Protein AF-0000000083409830 (afdb_homodimer)

Structure (mmCIF, N/CA/C/O backbone):
data_AF-0000000083409830-model_v1
#
loop_
_entity.id
_entity.type
_entity.pdbx_description
1 polymer 'CxC2-like cysteine cluster KDZ transposase-associated domain-containing protein'
#
loop_
_atom_site.group_PDB
_atom_site.id
_atom_site.type_symbol
_atom_site.label_atom_id
_atom_site.label_alt_id
_atom_site.label_comp_id
_atom_site.label_asym_id
_atom_site.label_entity_id
_atom_site.label_seq_id
_atom_site.pdbx_PDB_ins_code
_atom_site.Cartn_x
_atom_site.Cartn_y
_atom_site.Cartn_z
_atom_site.occupancy
_atom_site.B_iso_or_equiv
_atom_site.auth_seq_id
_atom_site.auth_comp_id
_atom_site.auth_asym_id
_atom_site.auth_atom_id
_atom_site.pdbx_PDB_model_num
ATOM 1 N N . MET A 1 1 ? -5.01 -13.539 47.888 1 20.87 1 MET A N 1
ATOM 2 C CA . MET A 1 1 ? -4.671 -14.502 46.844 1 20.87 1 MET A CA 1
ATOM 3 C C . MET A 1 1 ? -3.882 -13.834 45.722 1 20.87 1 MET A C 1
ATOM 5 O O . MET A 1 1 ? -4.27 -12.772 45.232 1 20.87 1 MET A O 1
ATOM 9 N N . ALA A 1 2 ? -2.573 -14.034 45.697 1 25.25 2 ALA A N 1
ATOM 10 C CA . ALA A 1 2 ? -1.577 -13.63 44.709 1 25.25 2 ALA A CA 1
ATOM 11 C C . ALA A 1 2 ? -2.069 -13.902 43.29 1 25.25 2 ALA A C 1
ATOM 13 O O . ALA A 1 2 ? -2.48 -15.02 42.973 1 25.25 2 ALA A O 1
ATOM 14 N N . LYS A 1 3 ? -2.596 -12.881 42.591 1 31.25 3 LYS A N 1
ATOM 15 C CA . LYS A 1 3 ? -3.093 -12.777 41.223 1 31.25 3 LYS A CA 1
ATOM 16 C C . LYS A 1 3 ? -2.166 -13.493 40.245 1 31.25 3 LYS A C 1
ATOM 18 O O . LYS A 1 3 ? -0.972 -13.191 40.179 1 31.25 3 LYS A O 1
ATOM 23 N N . ASP A 1 4 ? -2.398 -14.805 39.937 1 33.15 4 ASP A N 1
ATOM 24 C CA . ASP A 1 4 ? -1.736 -15.759 39.053 1 33.15 4 ASP A CA 1
ATOM 25 C C . ASP A 1 4 ? -1.391 -15.116 37.711 1 33.15 4 ASP A C 1
ATOM 27 O O . ASP A 1 4 ? -2.284 -14.755 36.942 1 33.15 4 ASP A O 1
ATOM 31 N N . THR A 1 5 ? -0.525 -14.184 37.619 1 39.31 5 THR A N 1
ATOM 32 C CA . THR A 1 5 ? 0.047 -13.685 36.374 1 39.31 5 THR A CA 1
ATOM 33 C C . THR A 1 5 ? 0.371 -14.838 35.428 1 39.31 5 THR A C 1
ATOM 35 O O . THR A 1 5 ? 1.117 -15.751 35.787 1 39.31 5 THR A O 1
ATOM 38 N N . GLU A 1 6 ? -0.599 -15.293 34.701 1 46.32 6 GLU A N 1
ATOM 39 C CA . GLU A 1 6 ? -0.26 -16.262 33.663 1 46.32 6 GLU A CA 1
ATOM 40 C C . GLU A 1 6 ? 1.146 -16.02 33.12 1 46.32 6 GLU A C 1
ATOM 42 O O . GLU A 1 6 ? 1.509 -14.884 32.806 1 46.32 6 GLU A O 1
ATOM 47 N N . PRO A 1 7 ? 2.012 -16.905 33.451 1 49.5 7 PRO A N 1
ATOM 48 C CA . PRO A 1 7 ? 3.41 -16.755 33.041 1 49.5 7 PRO A CA 1
ATOM 49 C C . PRO A 1 7 ? 3.557 -16.425 31.557 1 49.5 7 PRO A C 1
ATOM 51 O O . PRO A 1 7 ? 2.793 -16.929 30.73 1 49.5 7 PRO A O 1
ATOM 54 N N . GLU A 1 8 ? 4.13 -15.397 31.235 1 55.52 8 GLU A N 1
ATOM 55 C CA . GLU A 1 8 ? 4.495 -14.984 29.884 1 55.52 8 GLU A CA 1
ATOM 56 C C . GLU A 1 8 ? 5.082 -16.148 29.09 1 55.52 8 GLU A C 1
ATOM 58 O O . GLU A 1 8 ? 5.948 -16.87 29.587 1 55.52 8 GLU A O 1
ATOM 63 N N . GLU A 1 9 ? 4.41 -16.677 28.166 1 62.23 9 GLU A N 1
ATOM 64 C CA . GLU A 1 9 ? 4.876 -17.752 27.295 1 62.23 9 GLU A CA 1
ATOM 65 C C . GLU A 1 9 ? 6.307 -17.501 26.826 1 62.23 9 GLU A C 1
ATOM 67 O O . GLU A 1 9 ? 6.691 -16.358 26.57 1 62.23 9 GLU A O 1
ATOM 72 N N . PRO A 1 10 ? 7.129 -18.599 26.929 1 69.09 10 PRO A N 1
ATOM 73 C CA . PRO A 1 10 ? 8.564 -18.435 26.684 1 69.09 10 PRO A CA 1
ATOM 74 C C . PRO A 1 10 ? 8.877 -18.067 25.236 1 69.09 10 PRO A C 1
ATOM 76 O O . PRO A 1 10 ? 8.233 -18.573 24.313 1 69.09 10 PRO A O 1
ATOM 79 N N . LEU A 1 11 ? 9.721 -17.159 24.898 1 78.8 11 LEU A N 1
ATOM 80 C CA . LEU A 1 11 ? 10.237 -16.717 23.607 1 78.8 11 LEU A CA 1
ATOM 81 C C . LEU A 1 11 ? 10.971 -17.85 22.898 1 78.8 11 LEU A C 1
ATOM 83 O O . LEU A 1 11 ? 11.546 -18.726 23.549 1 78.8 11 LEU A O 1
ATOM 87 N N . PRO A 1 12 ? 10.882 -17.968 21.555 1 83.44 12 PRO A N 1
ATOM 88 C CA . PRO A 1 12 ? 11.738 -18.899 20.817 1 83.44 12 PRO A CA 1
ATOM 89 C C . PRO A 1 12 ? 13.209 -18.787 21.212 1 83.44 12 PRO A C 1
ATOM 91 O O . PRO A 1 12 ? 13.644 -17.739 21.697 1 83.44 12 PRO A O 1
ATOM 94 N N . GLN A 1 13 ? 13.904 -19.865 21.044 1 86.18 13 GLN A N 1
ATOM 95 C CA . GLN A 1 13 ? 15.292 -19.981 21.48 1 86.18 13 GLN A CA 1
ATOM 96 C C . GLN A 1 13 ? 16.134 -18.825 20.949 1 86.18 13 GLN A C 1
ATOM 98 O O . GLN A 1 13 ? 16.957 -18.264 21.676 1 86.18 13 GLN A O 1
ATOM 103 N N . LEU A 1 14 ? 15.96 -18.436 19.706 1 91.53 14 LEU A N 1
ATOM 104 C CA . LEU A 1 14 ? 16.714 -17.343 19.102 1 91.53 14 LEU A CA 1
ATOM 105 C C . LEU A 1 14 ? 16.508 -16.047 19.879 1 91.53 14 LEU A C 1
ATOM 107 O O . LEU A 1 14 ? 17.464 -15.309 20.129 1 91.53 14 LEU A O 1
ATOM 111 N N . PHE A 1 15 ? 15.314 -15.81 20.32 1 91.92 15 PHE A N 1
ATOM 112 C CA . PHE A 1 15 ? 15.001 -14.562 21.006 1 91.92 15 PHE A CA 1
ATOM 113 C C . PHE A 1 15 ? 15.453 -14.615 22.46 1 91.92 15 PHE A C 1
ATOM 115 O O . PHE A 1 15 ? 15.814 -13.59 23.041 1 91.92 15 PHE A O 1
ATOM 122 N N . GLN A 1 16 ? 15.466 -15.811 23.024 1 91.5 16 GLN A N 1
ATOM 123 C CA . GLN A 1 16 ? 16.038 -15.958 24.359 1 91.5 16 GLN A CA 1
ATOM 124 C C . GLN A 1 16 ? 17.533 -15.65 24.354 1 91.5 16 GLN A C 1
ATOM 126 O O . GLN A 1 16 ? 18.036 -14.972 25.252 1 91.5 16 GLN A O 1
ATOM 131 N N . ASP A 1 17 ? 18.191 -16.195 23.333 1 93.03 17 ASP A N 1
ATOM 132 C CA . ASP A 1 17 ? 19.61 -15.894 23.175 1 93.03 17 ASP A CA 1
ATOM 133 C C . ASP A 1 17 ? 19.838 -14.393 23.01 1 93.03 17 ASP A C 1
ATOM 135 O O . ASP A 1 17 ? 20.78 -13.837 23.579 1 93.03 17 ASP A O 1
ATOM 139 N N . PHE A 1 18 ? 18.986 -13.736 22.343 1 94.44 18 PHE A N 1
ATOM 140 C CA . PHE A 1 18 ? 19.084 -12.301 22.108 1 94.44 18 PHE A CA 1
ATOM 141 C C . PHE A 1 18 ? 18.905 -11.525 23.407 1 94.44 18 PHE A C 1
ATOM 143 O O . PHE A 1 18 ? 19.696 -10.631 23.717 1 94.44 18 PHE A O 1
ATOM 150 N N . GLU A 1 19 ? 17.878 -11.911 24.132 1 92.63 19 GLU A N 1
ATOM 151 C CA . GLU A 1 19 ? 17.616 -11.212 25.387 1 92.63 19 GLU A CA 1
ATOM 152 C C . GLU A 1 19 ? 18.792 -11.347 26.35 1 92.63 19 GLU A C 1
ATOM 154 O O . GLU A 1 19 ? 19.13 -10.399 27.062 1 92.63 19 GLU A O 1
ATOM 159 N N . ALA A 1 20 ? 19.389 -12.447 26.284 1 92.82 20 ALA A N 1
ATOM 160 C CA . ALA A 1 20 ? 20.535 -12.691 27.156 1 92.82 20 ALA A CA 1
ATOM 161 C C . ALA A 1 20 ? 21.74 -11.86 26.723 1 92.82 20 ALA A C 1
ATOM 163 O O . ALA A 1 20 ? 22.556 -11.457 27.556 1 92.82 20 ALA A O 1
ATOM 164 N N . LYS A 1 21 ? 21.874 -11.556 25.448 1 93.98 21 LYS A N 1
ATOM 165 C CA . LYS A 1 21 ? 23.043 -10.858 24.918 1 93.98 21 LYS A CA 1
ATOM 166 C C . LYS A 1 21 ? 22.71 -9.409 24.577 1 93.98 21 LYS A C 1
ATOM 168 O O . LYS A 1 21 ? 23.544 -8.687 24.027 1 93.98 21 LYS A O 1
ATOM 173 N N . LYS A 1 22 ? 21.583 -8.983 24.831 1 94.71 22 LYS A N 1
ATOM 174 C CA . LYS A 1 22 ? 21.084 -7.689 24.375 1 94.71 22 LYS A CA 1
ATOM 175 C C . LYS A 1 22 ? 21.975 -6.552 24.868 1 94.71 22 LYS A C 1
ATOM 177 O O . LYS A 1 22 ? 22.318 -5.649 24.103 1 94.71 22 LYS A O 1
ATOM 182 N N . GLU A 1 23 ? 22.311 -6.535 26.099 1 93.03 23 GLU A N 1
ATOM 183 C CA . GLU A 1 23 ? 23.164 -5.49 26.657 1 93.03 23 GLU A CA 1
ATOM 184 C C . GLU A 1 23 ? 24.531 -5.473 25.979 1 93.03 23 GLU A C 1
ATOM 186 O O . GLU A 1 23 ? 25.069 -4.404 25.68 1 93.03 23 GLU A O 1
ATOM 191 N N . LEU A 1 24 ? 25.011 -6.677 25.78 1 94.2 24 LEU A N 1
ATOM 192 C CA . LEU A 1 24 ? 26.297 -6.789 25.1 1 94.2 24 LEU A CA 1
ATOM 193 C C . LEU A 1 24 ? 26.212 -6.239 23.68 1 94.2 24 LEU A C 1
ATOM 195 O O . LEU A 1 24 ? 27.094 -5.496 23.244 1 94.2 24 LEU A O 1
ATOM 199 N N . ILE A 1 25 ? 25.208 -6.595 23.003 1 96.17 25 ILE A N 1
ATOM 200 C CA . ILE A 1 25 ? 25.005 -6.141 21.631 1 96.17 25 ILE A CA 1
ATOM 201 C C . ILE A 1 25 ? 24.87 -4.621 21.606 1 96.17 25 ILE A C 1
ATOM 203 O O . ILE A 1 25 ? 25.475 -3.952 20.764 1 96.17 25 ILE A O 1
ATOM 207 N N . ALA A 1 26 ? 24.124 -4.086 22.507 1 95.87 26 ALA A N 1
ATOM 208 C CA . ALA A 1 26 ? 23.93 -2.64 22.581 1 95.87 26 ALA A CA 1
ATOM 209 C C . ALA A 1 26 ? 25.256 -1.92 22.813 1 95.87 26 ALA A C 1
ATOM 211 O O . ALA A 1 26 ? 25.517 -0.877 22.208 1 95.87 26 ALA A O 1
ATOM 212 N N . ASN A 1 27 ? 26.039 -2.476 23.66 1 94.57 27 ASN A N 1
ATOM 213 C CA . ASN A 1 27 ? 27.336 -1.87 23.939 1 94.57 27 ASN A CA 1
ATOM 214 C C . ASN A 1 27 ? 28.218 -1.835 22.694 1 94.57 27 ASN A C 1
ATOM 216 O O . ASN A 1 27 ? 28.925 -0.854 22.457 1 94.57 27 ASN A O 1
ATOM 220 N N . ILE A 1 28 ? 28.162 -2.898 21.973 1 94.43 28 ILE A N 1
ATOM 221 C CA . ILE A 1 28 ? 28.932 -2.953 20.734 1 94.43 28 ILE A CA 1
ATOM 222 C C . ILE A 1 28 ? 28.412 -1.901 19.757 1 94.43 28 ILE A C 1
ATOM 224 O O . ILE A 1 28 ? 29.198 -1.22 19.092 1 94.43 28 ILE A O 1
ATOM 228 N N . LEU A 1 29 ? 27.118 -1.707 19.678 1 94.97 29 LEU A N 1
ATOM 229 C CA . LEU A 1 29 ? 26.517 -0.713 18.796 1 94.97 29 LEU A CA 1
ATOM 230 C C . LEU A 1 29 ? 26.915 0.698 19.217 1 94.97 29 LEU A C 1
ATOM 232 O O . LEU A 1 29 ? 27.184 1.551 18.368 1 94.97 29 LEU A O 1
ATOM 236 N N . PHE A 1 30 ? 26.983 0.922 20.548 1 95.92 30 PHE A N 1
ATOM 237 C CA . PHE A 1 30 ? 27.405 2.227 21.044 1 95.92 30 PHE A CA 1
ATOM 238 C C . PHE A 1 30 ? 28.862 2.496 20.688 1 95.92 30 PHE A C 1
ATOM 240 O O . PHE A 1 30 ? 29.212 3.606 20.281 1 95.92 30 PHE A O 1
ATOM 247 N N . GLN A 1 31 ? 29.653 1.445 20.751 1 92.98 31 GLN A N 1
ATOM 248 C CA . GLN A 1 31 ? 31.086 1.603 20.525 1 92.98 31 GLN A CA 1
ATOM 249 C C . GLN A 1 31 ? 31.375 1.983 19.076 1 92.98 31 GLN A C 1
ATOM 251 O O . GLN A 1 31 ? 32.402 2.598 18.783 1 92.98 31 GLN A O 1
ATOM 256 N N . GLN A 1 32 ? 30.45 1.73 18.248 1 91.97 32 GLN A N 1
ATOM 257 C CA . GLN A 1 32 ? 30.618 2.049 16.834 1 91.97 32 GLN A CA 1
ATOM 258 C C . GLN A 1 32 ? 30.529 3.554 16.595 1 91.97 32 GLN A C 1
ATOM 260 O O . GLN A 1 32 ? 30.916 4.043 15.532 1 91.97 32 GLN A O 1
ATOM 265 N N . ASN A 1 33 ? 30.132 4.298 17.617 1 93.92 33 ASN A N 1
ATOM 266 C CA . ASN A 1 33 ? 30.01 5.746 17.483 1 93.92 33 ASN A CA 1
ATOM 267 C C . ASN A 1 33 ? 31.272 6.461 17.956 1 93.92 33 ASN A C 1
ATOM 269 O O . ASN A 1 33 ? 31.279 7.685 18.103 1 93.92 33 ASN A O 1
ATOM 273 N N . THR A 1 34 ? 32.357 5.718 18.152 1 93.26 34 THR A N 1
ATOM 274 C CA . THR A 1 34 ? 33.697 6.215 18.443 1 93.26 34 THR A CA 1
ATOM 275 C C . THR A 1 34 ? 34.75 5.408 17.689 1 93.26 34 THR A C 1
ATOM 277 O O . THR A 1 34 ? 34.415 4.586 16.834 1 93.26 34 THR A O 1
ATOM 280 N N . ALA A 1 35 ? 35.97 5.786 17.748 1 92.33 35 ALA A N 1
ATOM 281 C CA . ALA A 1 35 ? 37.057 5.054 17.103 1 92.33 35 ALA A CA 1
ATOM 282 C C . ALA A 1 35 ? 38.347 5.163 17.91 1 92.33 35 ALA A C 1
ATOM 284 O O . ALA A 1 35 ? 38.545 6.131 18.649 1 92.33 35 ALA A O 1
ATOM 285 N N . GLU A 1 36 ? 39.098 4.189 17.694 1 88.36 36 GLU A N 1
ATOM 286 C CA . GLU A 1 36 ? 40.401 4.209 18.352 1 88.36 36 GLU A CA 1
ATOM 287 C C . GLU A 1 36 ? 41.344 5.203 17.68 1 88.36 36 GLU A C 1
ATOM 289 O O . GLU A 1 36 ? 41.363 5.315 16.452 1 88.36 36 GLU A O 1
ATOM 294 N N . GLY A 1 37 ? 42.043 5.962 18.393 1 89.53 37 GLY A N 1
ATOM 295 C CA . GLY A 1 37 ? 43.095 6.826 17.882 1 89.53 37 GLY A CA 1
ATOM 296 C C . GLY A 1 37 ? 42.592 8.193 17.459 1 89.53 37 GLY A C 1
ATOM 297 O O . GLY A 1 37 ? 43.335 8.978 16.866 1 89.53 37 GLY A O 1
ATOM 298 N N . LEU A 1 38 ? 41.369 8.544 17.78 1 93.46 38 LEU A N 1
ATOM 299 C CA . LEU A 1 38 ? 40.819 9.842 17.407 1 93.46 38 LEU A CA 1
ATOM 300 C C . LEU A 1 38 ? 41.628 10.974 18.031 1 93.46 38 LEU A C 1
ATOM 302 O O . LEU A 1 38 ? 41.959 10.926 19.218 1 93.46 38 LEU A O 1
ATOM 306 N N . GLY A 1 39 ? 41.995 11.93 17.314 1 91.04 39 GLY A N 1
ATOM 307 C CA . GLY A 1 39 ? 42.73 13.082 17.81 1 91.04 39 GLY A CA 1
ATOM 308 C C . GLY A 1 39 ? 44.235 12.893 17.77 1 91.04 39 GLY A C 1
ATOM 309 O O . GLY A 1 39 ? 44.991 13.855 17.919 1 91.04 39 GLY A O 1
ATOM 310 N N . GLU A 1 40 ? 44.641 11.64 17.406 1 93.38 40 GLU A N 1
ATOM 311 C CA . GLU A 1 40 ? 46.07 11.35 17.326 1 93.38 40 GLU A CA 1
ATOM 312 C C . GLU A 1 40 ? 46.617 11.647 15.933 1 93.38 40 GLU A C 1
ATOM 314 O O . GLU A 1 40 ? 45.85 11.852 14.99 1 93.38 40 GLU A O 1
ATOM 319 N N . ALA A 1 41 ? 47.964 11.745 15.902 1 94.63 41 ALA A N 1
ATOM 320 C CA . ALA A 1 41 ? 48.608 11.999 14.616 1 94.63 41 ALA A CA 1
ATOM 321 C C . ALA A 1 41 ? 48.324 10.87 13.628 1 94.63 41 ALA A C 1
ATOM 323 O O . ALA A 1 41 ? 48.33 9.695 14.001 1 94.63 41 ALA A O 1
ATOM 324 N N . CYS A 1 42 ? 47.993 11.258 12.449 1 94.95 42 CYS A N 1
ATOM 325 C CA . CYS A 1 42 ? 47.701 10.261 11.426 1 94.95 42 CYS A CA 1
ATOM 326 C C . CYS A 1 42 ? 48.976 9.565 10.963 1 94.95 42 CYS A C 1
ATOM 328 O O . CYS A 1 42 ? 50.021 10.203 10.825 1 94.95 42 CYS A O 1
ATOM 330 N N . PRO A 1 43 ? 48.961 8.348 10.673 1 88.51 43 PRO A N 1
ATOM 331 C CA . PRO A 1 43 ? 50.151 7.613 10.238 1 88.51 43 PRO A CA 1
ATOM 332 C C . PRO A 1 43 ? 50.641 8.047 8.858 1 88.51 43 PRO A C 1
ATOM 334 O O . PRO A 1 43 ? 51.748 7.685 8.45 1 88.51 43 PRO A O 1
ATOM 337 N N . CYS A 1 44 ? 49.927 8.799 8.152 1 88.77 44 CYS A N 1
ATOM 338 C CA . CYS A 1 44 ? 50.305 9.203 6.802 1 88.77 44 CYS A CA 1
ATOM 339 C C . CYS A 1 44 ? 51.475 10.179 6.833 1 88.77 44 CYS A C 1
ATOM 341 O O . CYS A 1 44 ? 52.125 10.407 5.811 1 88.77 44 CYS A O 1
ATOM 343 N N . GLY A 1 45 ? 51.841 10.807 7.937 1 85.06 45 GLY A N 1
ATOM 344 C CA . GLY A 1 45 ? 53.037 11.62 8.092 1 85.06 45 GLY A CA 1
ATOM 345 C C . GLY A 1 45 ? 52.813 13.082 7.756 1 85.06 45 GLY A C 1
ATOM 346 O O . GLY A 1 45 ? 53.719 13.904 7.902 1 85.06 45 GLY A O 1
ATOM 347 N N . THR A 1 46 ? 51.624 13.371 7.245 1 86.01 46 THR A N 1
ATOM 348 C CA . THR A 1 46 ? 51.353 14.774 6.954 1 86.01 46 THR A CA 1
ATOM 349 C C . THR A 1 46 ? 51.372 15.606 8.233 1 86.01 46 THR A C 1
ATOM 351 O O . THR A 1 46 ? 50.817 15.196 9.255 1 86.01 46 THR A O 1
ATOM 354 N N . LEU A 1 47 ? 52.044 16.708 8.197 1 83.72 47 LEU A N 1
ATOM 355 C CA . LEU A 1 47 ? 52.23 17.568 9.36 1 83.72 47 LEU A CA 1
ATOM 356 C C . LEU A 1 47 ? 50.89 18.072 9.883 1 83.72 47 LEU A C 1
ATOM 358 O O . LEU A 1 47 ? 50.061 18.561 9.111 1 83.72 47 LEU A O 1
ATOM 362 N N . ALA A 1 48 ? 50.596 17.926 11.094 1 82.71 48 ALA A N 1
ATOM 363 C CA . ALA A 1 48 ? 49.456 18.465 11.832 1 82.71 48 ALA A CA 1
ATOM 364 C C . ALA A 1 48 ? 48.168 17.735 11.461 1 82.71 48 ALA A C 1
ATOM 366 O O . ALA A 1 48 ? 47.075 18.164 11.836 1 82.71 48 ALA A O 1
ATOM 367 N N . ALA A 1 49 ? 48.389 16.66 10.656 1 90.93 49 ALA A N 1
ATOM 368 C CA . ALA A 1 49 ? 47.195 15.893 10.311 1 90.93 49 ALA A CA 1
ATOM 369 C C . ALA A 1 49 ? 46.801 14.951 11.446 1 90.93 49 ALA A C 1
ATOM 371 O O . ALA A 1 49 ? 47.64 14.214 11.969 1 90.93 49 ALA A O 1
ATOM 372 N N . THR A 1 50 ? 45.605 15.019 11.961 1 93.16 50 THR A N 1
ATOM 373 C CA . THR A 1 50 ? 45.107 14.174 13.041 1 93.16 50 THR A CA 1
ATOM 374 C C . THR A 1 50 ? 43.994 13.258 12.541 1 93.16 50 THR A C 1
ATOM 376 O O . THR A 1 50 ? 43.297 13.587 11.579 1 93.16 50 THR A O 1
ATOM 379 N N . ARG A 1 51 ? 43.841 12.12 13.192 1 95.15 51 ARG A N 1
ATOM 380 C CA . ARG A 1 51 ? 42.786 11.164 12.873 1 95.15 51 ARG A CA 1
ATOM 381 C C . ARG A 1 51 ? 41.427 11.671 13.343 1 95.15 51 ARG A C 1
ATOM 383 O O . ARG A 1 51 ? 41.165 11.738 14.546 1 95.15 51 ARG A O 1
ATOM 390 N N . THR A 1 52 ? 40.573 12.059 12.387 1 94.42 52 THR A N 1
ATOM 391 C CA . THR A 1 52 ? 39.283 12.609 12.786 1 94.42 52 THR A CA 1
ATOM 392 C C . THR A 1 52 ? 38.159 12.028 11.932 1 94.42 52 THR A C 1
ATOM 394 O O . THR A 1 52 ? 36.982 12.159 12.273 1 94.42 52 THR A O 1
ATOM 397 N N . THR A 1 53 ? 38.548 11.321 10.866 1 95.25 53 THR A N 1
ATOM 398 C CA . THR A 1 53 ? 37.541 10.96 9.875 1 95.25 53 THR A CA 1
ATOM 399 C C . THR A 1 53 ? 37.415 9.444 9.76 1 95.25 53 THR A C 1
ATOM 401 O O . THR A 1 53 ? 38.42 8.73 9.765 1 95.25 53 THR A O 1
ATOM 404 N N . MET A 1 54 ? 36.186 9.001 9.726 1 93.93 54 MET A N 1
ATOM 405 C CA . MET A 1 54 ? 35.881 7.583 9.561 1 93.93 54 MET A CA 1
ATOM 406 C C . MET A 1 54 ? 34.817 7.377 8.488 1 93.93 54 MET A C 1
ATOM 408 O O . MET A 1 54 ? 34.099 8.313 8.132 1 93.93 54 MET A O 1
ATOM 412 N N . CYS A 1 55 ? 34.794 6.178 7.908 1 93.66 55 CYS A N 1
ATOM 413 C CA . CYS A 1 55 ? 33.761 5.799 6.951 1 93.66 55 CYS A CA 1
ATOM 414 C C . CYS A 1 55 ? 32.944 4.621 7.468 1 93.66 55 CYS A C 1
ATOM 416 O O . CYS A 1 55 ? 33.5 3.578 7.814 1 93.66 55 CYS A O 1
ATOM 418 N N . ARG A 1 56 ? 31.69 4.687 7.515 1 89.35 56 ARG A N 1
ATOM 419 C CA . ARG A 1 56 ? 30.836 3.613 8.014 1 89.35 56 ARG A CA 1
ATOM 420 C C . ARG A 1 56 ? 30.349 2.726 6.874 1 89.35 56 ARG A C 1
ATOM 422 O O . ARG A 1 56 ? 29.816 1.639 7.11 1 89.35 56 ARG A O 1
ATOM 429 N N . GLU A 1 57 ? 30.592 3.087 5.666 1 89.98 57 GLU A N 1
ATOM 430 C CA . GLU A 1 57 ? 30.185 2.301 4.505 1 89.98 57 GLU A CA 1
ATOM 431 C C . GLU A 1 57 ? 31.277 1.318 4.094 1 89.98 57 GLU A C 1
ATOM 433 O O . GLU A 1 57 ? 31.007 0.337 3.397 1 89.98 57 GLU A O 1
ATOM 438 N N . CYS A 1 58 ? 32.484 1.692 4.491 1 90.29 58 CYS A N 1
ATOM 439 C CA . CYS A 1 58 ? 33.585 0.753 4.31 1 90.29 58 CYS A CA 1
ATOM 440 C C . CYS A 1 58 ? 33.671 -0.219 5.48 1 90.29 58 CYS A C 1
ATOM 442 O O . CYS A 1 58 ? 33.36 0.142 6.617 1 90.29 58 CYS A O 1
ATOM 444 N N . TRP A 1 59 ? 34.11 -1.352 5.107 1 83.99 59 TRP A N 1
ATOM 445 C CA . TRP A 1 59 ? 34.312 -2.35 6.152 1 83.99 59 TRP A CA 1
ATOM 446 C C . TRP A 1 59 ? 35.679 -2.183 6.807 1 83.99 59 TRP A C 1
ATOM 448 O O . TRP A 1 59 ? 36.692 -2.045 6.118 1 83.99 59 TRP A O 1
ATOM 458 N N . ASN A 1 60 ? 35.854 -2.049 8.072 1 78.63 60 ASN A N 1
ATOM 459 C CA . ASN A 1 60 ? 37.091 -2.016 8.845 1 78.63 60 ASN A CA 1
ATOM 460 C C . ASN A 1 60 ? 37.95 -0.809 8.476 1 78.63 60 ASN A C 1
ATOM 462 O O . ASN A 1 60 ? 39.156 -0.943 8.261 1 78.63 60 ASN A O 1
ATOM 466 N N . TYR A 1 61 ? 37.325 0.299 8.1 1 85.77 61 TYR A N 1
ATOM 467 C CA . TYR A 1 61 ? 38.07 1.531 7.865 1 85.77 61 TYR A CA 1
ATOM 468 C C . TYR A 1 61 ? 38.492 2.172 9.181 1 85.77 61 TYR A C 1
ATOM 470 O O . TYR A 1 61 ? 37.647 2.51 10.014 1 85.77 61 TYR A O 1
ATOM 478 N N . SER A 1 62 ? 39.726 2.297 9.402 1 88.67 62 SER A N 1
ATOM 479 C CA . SER A 1 62 ? 40.234 2.919 10.62 1 88.67 62 SER A CA 1
ATOM 480 C C . SER A 1 62 ? 40.166 4.44 10.534 1 88.67 62 SER A C 1
ATOM 482 O O . SER A 1 62 ? 40.217 5.008 9.441 1 88.67 62 SER A O 1
ATOM 484 N N . ALA A 1 63 ? 40.113 5.082 11.699 1 93.51 63 ALA A N 1
ATOM 485 C CA . ALA A 1 63 ? 40.089 6.542 11.734 1 93.51 63 ALA A CA 1
ATOM 486 C C . ALA A 1 63 ? 41.324 7.128 11.055 1 93.51 63 ALA A C 1
ATOM 488 O O . ALA A 1 63 ? 42.436 6.626 11.236 1 93.51 63 ALA A O 1
ATOM 489 N N . ALA A 1 64 ? 41.106 8.071 10.162 1 94.59 64 ALA A N 1
ATOM 490 C CA . ALA A 1 64 ? 42.18 8.711 9.406 1 94.59 64 ALA A CA 1
ATOM 491 C C . ALA A 1 64 ? 41.961 10.218 9.314 1 94.59 64 ALA A C 1
ATOM 493 O O . ALA A 1 64 ? 40.968 10.741 9.824 1 94.59 64 ALA A O 1
ATOM 494 N N . CYS A 1 65 ? 43.036 10.862 8.825 1 94.69 65 CYS A N 1
ATOM 495 C CA . CYS A 1 65 ? 42.858 12.291 8.592 1 94.69 65 CYS A CA 1
ATOM 496 C C . CYS A 1 65 ? 42.059 12.54 7.318 1 94.69 65 CYS A C 1
ATOM 498 O O . CYS A 1 65 ? 41.81 11.614 6.545 1 94.69 65 CYS A O 1
ATOM 500 N N . SER A 1 66 ? 41.612 13.704 7.01 1 92.81 66 SER A N 1
ATOM 501 C CA . SER A 1 66 ? 40.795 14.064 5.856 1 92.81 66 SER A CA 1
ATOM 502 C C . SER A 1 66 ? 41.521 13.761 4.549 1 92.81 66 SER A C 1
ATOM 504 O O . SER A 1 66 ? 40.904 13.316 3.579 1 92.81 66 SER A O 1
ATOM 506 N N . THR A 1 67 ? 42.797 13.953 4.502 1 92.26 67 THR A N 1
ATOM 507 C CA . THR A 1 67 ? 43.58 13.723 3.293 1 92.26 67 THR A CA 1
ATOM 508 C C . THR A 1 67 ? 43.613 12.238 2.944 1 92.26 67 THR A C 1
ATOM 510 O O . THR A 1 67 ? 43.416 11.862 1.786 1 92.26 67 THR A O 1
ATOM 513 N N . CYS A 1 68 ? 43.911 11.454 4.001 1 93.1 68 CYS A N 1
ATOM 514 C CA . CYS A 1 68 ? 43.919 10.01 3.792 1 93.1 68 CYS A CA 1
ATOM 515 C C . CYS A 1 68 ? 42.543 9.513 3.366 1 93.1 68 CYS A C 1
ATOM 517 O O . CYS A 1 68 ? 42.434 8.615 2.529 1 93.1 68 CYS A O 1
ATOM 519 N N . PHE A 1 69 ? 41.518 10.095 3.963 1 93.94 69 PHE A N 1
ATOM 520 C CA . PHE A 1 69 ? 40.153 9.712 3.623 1 93.94 69 PHE A CA 1
ATOM 521 C C . PHE A 1 69 ? 39.856 10.008 2.158 1 93.94 69 PHE A C 1
ATOM 523 O O . PHE A 1 69 ? 39.317 9.16 1.445 1 93.94 69 PHE A O 1
ATOM 530 N N . ILE A 1 70 ? 40.174 11.151 1.656 1 91.68 70 ILE A N 1
ATOM 531 C CA . ILE A 1 70 ? 39.918 11.57 0.282 1 91.68 70 ILE A CA 1
ATOM 532 C C . ILE A 1 70 ? 40.661 10.651 -0.685 1 91.68 70 ILE A C 1
ATOM 534 O O . ILE A 1 70 ? 40.092 10.194 -1.679 1 91.68 70 ILE A O 1
ATOM 538 N N . LYS A 1 71 ? 41.861 10.295 -0.379 1 88.09 71 LYS A N 1
ATOM 539 C CA . LYS A 1 71 ? 42.684 9.448 -1.237 1 88.09 71 LYS A CA 1
ATOM 540 C C . LYS A 1 71 ? 42.09 8.048 -1.361 1 88.09 71 LYS A C 1
ATOM 542 O O . LYS A 1 71 ? 42.092 7.46 -2.444 1 88.09 71 LYS A O 1
ATOM 547 N N . SER A 1 72 ? 41.619 7.586 -0.254 1 89.3 72 SER A N 1
ATOM 548 C CA . SER A 1 72 ? 41.093 6.225 -0.232 1 89.3 72 SER A CA 1
ATOM 549 C C . SER A 1 72 ? 39.724 6.151 -0.899 1 89.3 72 SER A C 1
ATOM 551 O O . SER A 1 72 ? 39.252 5.064 -1.242 1 89.3 72 SER A O 1
ATOM 553 N N . HIS A 1 73 ? 39.06 7.279 -1.162 1 90.39 73 HIS A N 1
ATOM 554 C CA . HIS A 1 73 ? 37.689 7.264 -1.659 1 90.39 73 HIS A CA 1
ATOM 555 C C . HIS A 1 73 ? 37.576 8.005 -2.987 1 90.39 73 HIS A C 1
ATOM 557 O O . HIS A 1 73 ? 36.514 8.538 -3.317 1 90.39 73 HIS A O 1
ATOM 563 N N . VAL A 1 74 ? 38.638 8.02 -3.715 1 85.26 74 VAL A N 1
ATOM 564 C CA . VAL A 1 74 ? 38.645 8.665 -5.024 1 85.26 74 VAL A CA 1
ATOM 565 C C . VAL A 1 74 ? 37.633 7.983 -5.942 1 85.26 74 VAL A C 1
ATOM 567 O O . VAL A 1 74 ? 36.961 8.646 -6.735 1 85.26 74 VAL A O 1
ATOM 570 N N . HIS A 1 75 ? 37.487 6.625 -5.77 1 87.99 75 HIS A N 1
ATOM 571 C CA . HIS A 1 75 ? 36.572 5.87 -6.62 1 87.99 75 HIS A CA 1
ATOM 572 C C . HIS A 1 75 ? 35.224 5.669 -5.936 1 87.99 75 HIS A C 1
ATOM 574 O O . HIS A 1 75 ? 34.342 4.999 -6.478 1 87.99 75 HIS A O 1
ATOM 580 N N . SER A 1 76 ? 35.102 6.179 -4.7 1 89.95 76 SER A N 1
ATOM 581 C CA . SER A 1 76 ? 33.84 6.114 -3.97 1 89.95 76 SER A CA 1
ATOM 582 C C . SER A 1 76 ? 33.508 7.453 -3.319 1 89.95 76 SER A C 1
ATOM 584 O O . SER A 1 76 ? 33.294 7.524 -2.107 1 89.95 76 SER A O 1
ATOM 586 N N . PRO A 1 77 ? 33.412 8.411 -4.213 1 90.5 77 PRO A N 1
ATOM 587 C CA . PRO A 1 77 ? 33.248 9.765 -3.679 1 90.5 77 PRO A CA 1
ATOM 588 C C . PRO A 1 77 ? 31.899 9.969 -2.992 1 90.5 77 PRO A C 1
ATOM 590 O O . PRO A 1 77 ? 31.697 10.975 -2.306 1 90.5 77 PRO A O 1
ATOM 593 N N . MET A 1 78 ? 30.955 9.023 -3.115 1 92.47 78 MET A N 1
ATOM 594 C CA . MET A 1 78 ? 29.623 9.214 -2.549 1 92.47 78 MET A CA 1
ATOM 595 C C . MET A 1 78 ? 29.538 8.622 -1.146 1 92.47 78 MET A C 1
ATOM 597 O O . MET A 1 78 ? 28.473 8.633 -0.527 1 92.47 78 MET A O 1
ATOM 601 N N . HIS A 1 79 ? 30.629 8.072 -0.562 1 93.82 79 HIS A N 1
ATOM 602 C CA . HIS A 1 79 ? 30.643 7.664 0.839 1 93.82 79 HIS A CA 1
ATOM 603 C C . HIS A 1 79 ? 30.634 8.876 1.765 1 93.82 79 HIS A C 1
ATOM 605 O O . HIS A 1 79 ? 31.223 9.911 1.445 1 93.82 79 HIS A O 1
ATOM 611 N N . TRP A 1 80 ? 29.973 8.781 2.844 1 94.73 80 TRP A N 1
ATOM 612 C CA . TRP A 1 80 ? 29.893 9.868 3.814 1 94.73 80 TRP A CA 1
ATOM 613 C C . TRP A 1 80 ? 31.125 9.888 4.712 1 94.73 80 TRP A C 1
ATOM 615 O O . TRP A 1 80 ? 31.626 8.835 5.114 1 94.73 80 TRP A O 1
ATOM 625 N N . ALA A 1 81 ? 31.613 11.075 5.02 1 95.6 81 ALA A N 1
ATOM 626 C CA . ALA A 1 81 ? 32.686 11.25 5.996 1 95.6 81 ALA A CA 1
ATOM 627 C C . ALA A 1 81 ? 32.123 11.572 7.377 1 95.6 81 ALA A C 1
ATOM 629 O O . ALA A 1 81 ? 31.43 12.577 7.553 1 95.6 81 ALA A O 1
ATOM 630 N N . ASP A 1 82 ? 32.333 10.703 8.347 1 95.32 82 ASP A N 1
ATOM 631 C CA . ASP A 1 82 ? 32.015 10.994 9.742 1 95.32 82 ASP A CA 1
ATOM 632 C C . ASP A 1 82 ? 33.199 11.649 10.45 1 95.32 82 ASP A C 1
ATOM 634 O O . ASP A 1 82 ? 34.158 10.971 10.824 1 95.32 82 ASP A O 1
ATOM 638 N N . VAL A 1 83 ? 33.096 12.931 10.654 1 95.8 83 VAL A N 1
ATOM 639 C CA . VAL A 1 83 ? 34.211 13.706 11.189 1 95.8 83 VAL A CA 1
ATOM 640 C C . VAL A 1 83 ? 34.001 13.951 12.681 1 95.8 83 VAL A C 1
ATOM 642 O O . VAL A 1 83 ? 32.988 14.527 13.086 1 95.8 83 VAL A O 1
ATOM 645 N N . TRP A 1 84 ? 34.979 13.532 13.455 1 95.49 84 TRP A N 1
ATOM 646 C CA . TRP A 1 84 ? 34.909 13.696 14.903 1 95.49 84 TRP A CA 1
ATOM 647 C C . TRP A 1 84 ? 35.081 15.16 15.294 1 95.49 84 TRP A C 1
ATOM 649 O O . TRP A 1 84 ? 36.028 15.818 14.857 1 95.49 84 TRP A O 1
ATOM 659 N N . SER A 1 85 ? 34.13 15.69 16.024 1 92.72 85 SER A N 1
ATOM 660 C CA . SER A 1 85 ? 34.232 17.023 16.608 1 92.72 85 SER A CA 1
ATOM 661 C C . SER A 1 85 ? 34.664 16.955 18.069 1 92.72 85 SER A C 1
ATOM 663 O O . SER A 1 85 ? 33.854 16.653 18.948 1 92.72 85 SER A O 1
ATOM 665 N N . PRO A 1 86 ? 35.828 17.216 18.287 1 88.71 86 PRO A N 1
ATOM 666 C CA . PRO A 1 86 ? 36.314 17.102 19.665 1 88.71 86 PRO A CA 1
ATOM 667 C C . PRO A 1 86 ? 35.533 17.981 20.64 1 88.71 86 PRO A C 1
ATOM 669 O O . PRO A 1 86 ? 35.332 17.598 21.795 1 88.71 86 PRO A O 1
ATOM 672 N N . ASP A 1 87 ? 35.097 19.104 20.231 1 87.41 87 ASP A N 1
ATOM 673 C CA . ASP A 1 87 ? 34.367 20.03 21.09 1 87.41 87 ASP A CA 1
ATOM 674 C C . ASP A 1 87 ? 32.98 19.488 21.43 1 87.41 87 ASP A C 1
ATOM 676 O O . ASP A 1 87 ? 32.456 19.745 22.516 1 87.41 87 ASP A O 1
ATOM 680 N N . ARG A 1 88 ? 32.508 18.639 20.549 1 89.63 88 ARG A N 1
ATOM 681 C CA . ARG A 1 88 ? 31.145 18.152 20.737 1 89.63 88 ARG A CA 1
ATOM 682 C C . ARG A 1 88 ? 31.142 16.727 21.279 1 89.63 88 ARG A C 1
ATOM 684 O O . ARG A 1 88 ? 30.176 16.301 21.915 1 89.63 88 ARG A O 1
ATOM 691 N N . GLY A 1 89 ? 32.15 16.019 20.932 1 91.2 89 GLY A N 1
ATOM 692 C CA . GLY A 1 89 ? 32.295 14.677 21.473 1 91.2 89 GLY A CA 1
ATOM 693 C C . GLY A 1 89 ? 31.541 13.628 20.677 1 91.2 89 GLY A C 1
ATOM 694 O O . GLY A 1 89 ? 31.11 12.613 21.229 1 91.2 89 GLY A O 1
ATOM 695 N N . PHE A 1 90 ? 31.161 13.886 19.464 1 94.83 90 PHE A N 1
ATOM 696 C CA . PHE A 1 90 ? 30.517 12.907 18.597 1 94.83 90 PHE A CA 1
ATOM 697 C C . PHE A 1 90 ? 30.84 13.184 17.134 1 94.83 90 PHE A C 1
ATOM 699 O O . PHE A 1 90 ? 31.42 14.221 16.806 1 94.83 90 PHE A O 1
ATOM 706 N N . PHE A 1 91 ? 30.521 12.243 16.233 1 94.76 91 PHE A N 1
ATOM 707 C CA . PHE A 1 91 ? 30.815 12.36 14.81 1 94.76 91 PHE A CA 1
ATOM 708 C C . PHE A 1 91 ? 29.756 13.2 14.106 1 94.76 91 PHE A C 1
ATOM 710 O O . PHE A 1 91 ? 28.565 13.081 14.401 1 94.76 91 PHE A O 1
ATOM 717 N N . LEU A 1 92 ? 30.255 14.022 13.188 1 94.03 92 LEU A N 1
ATOM 718 C CA . LEU A 1 92 ? 29.383 14.759 12.281 1 94.03 92 LEU A CA 1
ATOM 719 C C . LEU A 1 92 ? 29.522 14.241 10.853 1 94.03 92 LEU A C 1
ATOM 721 O O . LEU A 1 92 ? 30.636 14.011 10.377 1 94.03 92 LEU A O 1
ATOM 725 N N . ARG A 1 93 ? 28.474 14.068 10.226 1 92.68 93 ARG A N 1
ATOM 726 C CA . ARG A 1 93 ? 28.476 13.555 8.86 1 92.68 93 ARG A CA 1
ATOM 727 C C . ARG A 1 93 ? 28.713 14.677 7.855 1 92.68 93 ARG A C 1
ATOM 729 O O . ARG A 1 93 ? 28.024 15.699 7.883 1 92.68 93 ARG A O 1
ATOM 736 N N . HIS A 1 94 ? 29.643 14.457 6.943 1 93.76 94 HIS A N 1
ATOM 737 C CA . HIS A 1 94 ? 29.976 15.436 5.914 1 93.76 94 HIS A CA 1
ATOM 738 C C . HIS A 1 94 ? 30.084 14.78 4.542 1 93.76 94 HIS A C 1
ATOM 740 O O . HIS A 1 94 ? 30.473 13.615 4.435 1 93.76 94 HIS A O 1
ATOM 746 N N . ASP A 1 95 ? 29.657 15.507 3.574 1 93.6 95 ASP A N 1
ATOM 747 C CA . ASP A 1 95 ? 30.026 15.133 2.212 1 93.6 95 ASP A CA 1
ATOM 748 C C . ASP A 1 95 ? 31.534 15.249 2 1 93.6 95 ASP A C 1
ATOM 750 O O . ASP A 1 95 ? 32.186 16.106 2.6 1 93.6 95 ASP A O 1
ATOM 754 N N . ILE A 1 96 ? 32.08 14.424 1.157 1 91.88 96 ILE A N 1
ATOM 755 C CA . ILE A 1 96 ? 33.521 14.384 0.937 1 91.88 96 ILE A CA 1
ATOM 756 C C . ILE A 1 96 ? 34.01 15.752 0.467 1 91.88 96 ILE A C 1
ATOM 758 O O . ILE A 1 96 ? 35.118 16.173 0.806 1 91.88 96 ILE A O 1
ATOM 762 N N . SER A 1 97 ? 33.191 16.537 -0.241 1 91.36 97 SER A N 1
ATOM 763 C CA . SER A 1 97 ? 33.586 17.829 -0.791 1 91.36 97 SER A CA 1
ATOM 764 C C . SER A 1 97 ? 33.677 18.89 0.301 1 91.36 97 SER A C 1
ATOM 766 O O . SER A 1 97 ? 34.271 19.951 0.095 1 91.36 97 SER A O 1
ATOM 768 N N . ALA A 1 98 ? 33.061 18.585 1.445 1 91.2 98 ALA A N 1
ATOM 769 C CA . ALA A 1 98 ? 33.076 19.534 2.555 1 91.2 98 ALA A CA 1
ATOM 770 C C . ALA A 1 98 ? 34.362 19.408 3.366 1 91.2 98 ALA A C 1
ATOM 772 O O . ALA A 1 98 ? 34.673 20.275 4.187 1 91.2 98 ALA A O 1
ATOM 773 N N . LEU A 1 99 ? 35.157 18.318 3.102 1 93.12 99 LEU A N 1
ATOM 774 C CA . LEU A 1 99 ? 36.423 18.132 3.802 1 93.12 99 LEU A CA 1
ATOM 775 C C . LEU A 1 99 ? 37.468 19.129 3.311 1 93.12 99 LEU A C 1
ATOM 777 O O . LEU A 1 99 ? 37.433 19.55 2.152 1 93.12 99 LEU A O 1
ATOM 781 N N . PRO A 1 100 ? 38.293 19.458 4.203 1 85.84 100 PRO A N 1
ATOM 782 C CA . PRO A 1 100 ? 39.339 20.39 3.776 1 85.84 100 PRO A CA 1
ATOM 783 C C . PRO A 1 100 ? 40.199 19.833 2.644 1 85.84 100 PRO A C 1
ATOM 785 O O . PRO A 1 100 ? 40.489 18.634 2.616 1 85.84 100 PRO A O 1
ATOM 788 N N . ASP A 1 101 ? 40.531 20.585 1.662 1 78.24 101 ASP A N 1
ATOM 789 C CA . ASP A 1 101 ? 41.445 20.292 0.562 1 78.24 101 ASP A CA 1
ATOM 790 C C . ASP A 1 101 ? 40.851 19.248 -0.382 1 78.24 101 ASP A C 1
ATOM 792 O O . ASP A 1 101 ? 41.583 18.576 -1.111 1 78.24 101 ASP A O 1
ATOM 796 N N . SER A 1 102 ? 39.556 19.076 -0.232 1 82.91 102 SER A N 1
ATOM 797 C CA . SER A 1 102 ? 38.934 18.101 -1.122 1 82.91 102 SER A CA 1
ATOM 798 C C . SER A 1 102 ? 38.809 18.648 -2.54 1 82.91 102 SER A C 1
ATOM 800 O O . SER A 1 102 ? 38.322 19.762 -2.74 1 82.91 102 SER A O 1
ATOM 802 N N . PRO A 1 103 ? 39.36 18.036 -3.536 1 73.15 103 PRO A N 1
ATOM 803 C CA . PRO A 1 103 ? 39.28 18.509 -4.92 1 73.15 103 PRO A CA 1
ATOM 804 C C . PRO A 1 103 ? 37.884 18.351 -5.517 1 73.15 103 PRO A C 1
ATOM 806 O O . PRO A 1 103 ? 37.576 18.961 -6.545 1 73.15 103 PRO A O 1
ATOM 809 N N . GLY A 1 104 ? 36.925 17.831 -4.855 1 82.96 104 GLY A N 1
ATOM 810 C CA . GLY A 1 104 ? 35.652 17.511 -5.481 1 82.96 104 GLY A CA 1
ATOM 811 C C . GLY A 1 104 ? 35.711 16.27 -6.352 1 82.96 104 GLY A C 1
ATOM 812 O O . GLY A 1 104 ? 36.674 15.504 -6.285 1 82.96 104 GLY A O 1
ATOM 813 N N . ILE A 1 105 ? 34.663 16.018 -7.221 1 88.82 105 ILE A N 1
ATOM 814 C CA . ILE A 1 105 ? 34.568 14.855 -8.096 1 88.82 105 ILE A CA 1
ATOM 815 C C . ILE A 1 105 ? 34.968 15.245 -9.518 1 88.82 105 ILE A C 1
ATOM 817 O O . ILE A 1 105 ? 34.385 16.161 -10.104 1 88.82 105 ILE A O 1
ATOM 821 N N . TYR A 1 106 ? 35.98 14.651 -10.098 1 86.81 106 TYR A N 1
ATOM 822 C CA . TYR A 1 106 ? 36.421 14.907 -11.465 1 86.81 106 TYR A CA 1
ATOM 823 C C . TYR A 1 106 ? 35.703 13.992 -12.45 1 86.81 106 TYR A C 1
ATOM 825 O O . TYR A 1 106 ? 35.65 12.776 -12.252 1 86.81 106 TYR A O 1
ATOM 833 N N . LEU A 1 107 ? 35.146 14.809 -13.435 1 86.63 107 LEU A N 1
ATOM 834 C CA . LEU A 1 107 ? 34.488 14.028 -14.476 1 86.63 107 LEU A CA 1
ATOM 835 C C . LEU A 1 107 ? 35.436 13.771 -15.643 1 86.63 107 LEU A C 1
ATOM 837 O O . LEU A 1 107 ? 36.266 14.62 -15.973 1 86.63 107 LEU A O 1
ATOM 841 N N . GLY A 1 108 ? 35.865 12.681 -15.953 1 78.03 108 GLY A N 1
ATOM 842 C CA . GLY A 1 108 ? 36.734 12.331 -17.065 1 78.03 108 GLY A CA 1
ATOM 843 C C . GLY A 1 108 ? 38.061 11.744 -16.622 1 78.03 108 GLY A C 1
ATOM 844 O O . GLY A 1 108 ? 38.341 11.661 -15.425 1 78.03 108 GLY A O 1
ATOM 845 N N . HIS A 1 109 ? 38.789 11.432 -17.545 1 78.64 109 HIS A N 1
ATOM 846 C CA . HIS A 1 109 ? 40.148 10.933 -17.371 1 78.64 109 HIS A CA 1
ATOM 847 C C . HIS A 1 109 ? 40.222 9.923 -16.23 1 78.64 109 HIS A C 1
ATOM 849 O O . HIS A 1 109 ? 41.098 10.018 -15.367 1 78.64 109 HIS A O 1
ATOM 855 N N . GLY A 1 110 ? 39.246 9.181 -15.978 1 73.15 110 GLY A N 1
ATOM 856 C CA . GLY A 1 110 ? 39.232 8.138 -14.965 1 73.15 110 GLY A CA 1
ATOM 857 C C . GLY A 1 110 ? 39.116 8.678 -13.553 1 73.15 110 GLY A C 1
ATOM 858 O O . GLY A 1 110 ? 39.557 8.035 -12.598 1 73.15 110 GLY A O 1
ATOM 859 N N . GLY A 1 111 ? 38.67 9.898 -13.431 1 77.08 111 GLY A N 1
ATOM 860 C CA . GLY A 1 111 ? 38.508 10.487 -12.112 1 77.08 111 GLY A CA 1
ATOM 861 C C . GLY A 1 111 ? 39.664 11.386 -11.714 1 77.08 111 GLY A C 1
ATOM 862 O O . GLY A 1 111 ? 39.63 12.018 -10.656 1 77.08 111 GLY A O 1
ATOM 863 N N . SER A 1 112 ? 40.612 11.409 -12.594 1 78.54 112 SER A N 1
ATOM 864 C CA . SER A 1 112 ? 41.754 12.279 -12.332 1 78.54 112 SER A CA 1
ATOM 865 C C . SER A 1 112 ? 41.487 13.702 -12.809 1 78.54 112 SER A C 1
ATOM 867 O O . SER A 1 112 ? 40.628 13.924 -13.666 1 78.54 112 SER A O 1
ATOM 869 N N . PRO A 1 113 ? 42.209 14.56 -12.205 1 81.16 113 PRO A N 1
ATOM 870 C CA . PRO A 1 113 ? 42.012 15.944 -12.643 1 81.16 113 PRO A CA 1
ATOM 871 C C . PRO A 1 113 ? 42.312 16.142 -14.127 1 81.16 113 PRO A C 1
ATOM 873 O O . PRO A 1 113 ? 43.252 15.543 -14.656 1 81.16 113 PRO A O 1
ATOM 876 N N . CYS A 1 114 ? 41.487 16.85 -14.768 1 81.73 114 CYS A N 1
ATOM 877 C CA . CYS A 1 114 ? 41.672 17.168 -16.179 1 81.73 114 CYS A CA 1
ATOM 878 C C . CYS A 1 114 ? 43.004 17.873 -16.409 1 81.73 114 CYS A C 1
ATOM 880 O O . CYS A 1 114 ? 43.325 18.843 -15.72 1 81.73 114 CYS A O 1
ATOM 882 N N . PRO A 1 115 ? 43.894 17.357 -17.237 1 76.78 115 PRO A N 1
ATOM 883 C CA . PRO A 1 115 ? 45.194 17.983 -17.488 1 76.78 115 PRO A CA 1
ATOM 884 C C . PRO A 1 115 ? 45.071 19.414 -18.006 1 76.78 115 PRO A C 1
ATOM 886 O O . PRO A 1 115 ? 45.98 20.225 -17.812 1 76.78 115 PRO A O 1
ATOM 889 N N . ASN A 1 116 ? 44.033 19.757 -18.836 1 72.19 116 ASN A N 1
ATOM 890 C CA . ASN A 1 116 ? 43.856 21.092 -19.397 1 72.19 116 ASN A CA 1
ATOM 891 C C . ASN A 1 116 ? 43.31 22.068 -18.359 1 72.19 116 ASN A C 1
ATOM 893 O O . ASN A 1 116 ? 43.232 23.272 -18.612 1 72.19 116 ASN A O 1
ATOM 897 N N . VAL A 1 117 ? 42.633 21.67 -17.382 1 59.35 117 VAL A N 1
ATOM 898 C CA . VAL A 1 117 ? 42.112 22.574 -16.362 1 59.35 117 VAL A CA 1
ATOM 899 C C . VAL A 1 117 ? 43.271 23.233 -15.616 1 59.35 117 VAL A C 1
ATOM 901 O O . VAL A 1 117 ? 43.084 24.247 -14.938 1 59.35 117 VAL A O 1
ATOM 904 N N . ALA A 1 118 ? 44.447 22.615 -15.539 1 49.23 118 ALA A N 1
ATOM 905 C CA . ALA A 1 118 ? 45.565 23.336 -14.937 1 49.23 118 ALA A CA 1
ATOM 906 C C . ALA A 1 118 ? 45.754 24.702 -15.592 1 49.23 118 ALA A C 1
ATOM 908 O O . ALA A 1 118 ? 46.178 25.658 -14.939 1 49.23 118 ALA A O 1
ATOM 909 N N . LEU A 1 119 ? 45.679 24.684 -16.917 1 47.14 119 LEU A N 1
ATOM 910 C CA . LEU A 1 119 ? 46.097 25.898 -17.61 1 47.14 119 LEU A CA 1
ATOM 911 C C . LEU A 1 119 ? 45.049 26.996 -17.463 1 47.14 119 LEU A C 1
ATOM 913 O O . LEU A 1 119 ? 45.353 28.178 -17.644 1 47.14 119 LEU A O 1
ATOM 917 N N . GLY A 1 120 ? 43.664 26.909 -17.172 1 48.86 120 GLY A N 1
ATOM 918 C CA . GLY A 1 120 ? 42.591 27.854 -16.904 1 48.86 120 GLY A CA 1
ATOM 919 C C . GLY A 1 120 ? 41.571 27.332 -15.909 1 48.86 120 GLY A C 1
ATOM 920 O O . GLY A 1 120 ? 41.361 26.122 -15.805 1 48.86 120 GLY A O 1
ATOM 921 N N . PHE A 1 121 ? 41.33 27.941 -14.622 1 50.75 121 PHE A N 1
ATOM 922 C CA . PHE A 1 121 ? 40.601 27.594 -13.407 1 50.75 121 PHE A CA 1
ATOM 923 C C . PHE A 1 121 ? 39.17 27.186 -13.733 1 50.75 121 PHE A C 1
ATOM 925 O O . PHE A 1 121 ? 38.355 28.022 -14.128 1 50.75 121 PHE A O 1
ATOM 932 N N . VAL A 1 122 ? 38.864 26.069 -14.35 1 61.05 122 VAL A N 1
ATOM 933 C CA . VAL A 1 122 ? 37.45 25.712 -14.389 1 61.05 122 VAL A CA 1
ATOM 934 C C . VAL A 1 122 ? 36.926 25.519 -12.967 1 61.05 122 VAL A C 1
ATOM 936 O O . VAL A 1 122 ? 37.453 24.699 -12.211 1 61.05 122 VAL A O 1
ATOM 939 N N . PRO A 1 123 ? 36.071 26.397 -12.549 1 70.6 123 PRO A N 1
ATOM 940 C CA . PRO A 1 123 ? 35.576 26.408 -11.171 1 70.6 123 PRO A CA 1
ATOM 941 C C . PRO A 1 123 ? 34.777 25.154 -10.821 1 70.6 123 PRO A C 1
ATOM 943 O O . PRO A 1 123 ? 34.138 24.562 -11.694 1 70.6 123 PRO A O 1
ATOM 946 N N . LYS A 1 124 ? 35.116 24.544 -9.686 1 82.64 124 LYS A N 1
ATOM 947 C CA . LYS A 1 124 ? 34.243 23.533 -9.097 1 82.64 124 LYS A CA 1
ATOM 948 C C . LYS A 1 124 ? 32.84 24.085 -8.866 1 82.64 124 LYS A C 1
ATOM 950 O O . LYS A 1 124 ? 32.679 25.187 -8.339 1 82.64 124 LYS A O 1
ATOM 955 N N . GLU A 1 125 ? 31.99 23.387 -9.492 1 88.01 125 GLU A N 1
ATOM 956 C CA . GLU A 1 125 ? 30.608 23.826 -9.33 1 88.01 125 GLU A CA 1
ATOM 957 C C . GLU A 1 125 ? 29.884 22.992 -8.277 1 88.01 125 GLU A C 1
ATOM 959 O O . GLU A 1 125 ? 30.095 21.781 -8.183 1 88.01 125 GLU A O 1
ATOM 964 N N . THR A 1 126 ? 29.127 23.692 -7.48 1 91.13 126 THR A N 1
ATOM 965 C CA . THR A 1 126 ? 28.267 22.983 -6.539 1 91.13 126 THR A CA 1
ATOM 966 C C . THR A 1 126 ? 27.237 22.135 -7.281 1 91.13 126 THR A C 1
ATOM 968 O O . THR A 1 126 ? 26.631 22.593 -8.252 1 91.13 126 THR A O 1
ATOM 971 N N . PHE A 1 127 ? 27.172 20.959 -6.923 1 94.4 127 PHE A N 1
ATOM 972 C CA . PHE A 1 127 ? 26.346 19.987 -7.629 1 94.4 127 PHE A CA 1
ATOM 973 C C . PHE A 1 127 ? 25.604 19.09 -6.644 1 94.4 127 PHE A C 1
ATOM 975 O O . PHE A 1 127 ? 26.126 18.769 -5.575 1 94.4 127 PHE A O 1
ATOM 982 N N . THR A 1 128 ? 24.334 18.717 -6.948 1 96.92 128 THR A N 1
ATOM 983 C CA . THR A 1 128 ? 23.564 17.775 -6.143 1 96.92 128 THR A CA 1
ATOM 984 C C . THR A 1 128 ? 23.525 16.401 -6.807 1 96.92 128 THR A C 1
ATOM 986 O O . THR A 1 128 ? 23.051 16.265 -7.937 1 96.92 128 THR A O 1
ATOM 989 N N . ILE A 1 129 ? 24.036 15.422 -6.179 1 97.11 129 ILE A N 1
ATOM 990 C CA . ILE A 1 129 ? 24.01 14.059 -6.698 1 97.11 129 ILE A CA 1
ATOM 991 C C . ILE A 1 129 ? 23.18 13.17 -5.775 1 97.11 129 ILE A C 1
ATOM 993 O O . ILE A 1 129 ? 23.403 13.146 -4.562 1 97.11 129 ILE A O 1
ATOM 997 N N . ILE A 1 130 ? 22.201 12.509 -6.329 1 97.93 130 ILE A N 1
ATOM 998 C CA . ILE A 1 130 ? 21.358 11.595 -5.565 1 97.93 130 ILE A CA 1
ATOM 999 C C . ILE A 1 130 ? 21.832 10.159 -5.775 1 97.93 130 ILE A C 1
ATOM 1001 O O . ILE A 1 130 ? 21.916 9.686 -6.911 1 97.93 130 ILE A O 1
ATOM 1005 N N . ASP A 1 131 ? 22.162 9.517 -4.707 1 96.48 131 ASP A N 1
ATOM 1006 C CA . ASP A 1 131 ? 22.625 8.133 -4.727 1 96.48 131 ASP A CA 1
ATOM 1007 C C . ASP A 1 131 ? 21.793 7.261 -3.789 1 96.48 131 ASP A C 1
ATOM 1009 O O . ASP A 1 131 ? 20.826 7.734 -3.189 1 96.48 131 ASP A O 1
ATOM 1013 N N . THR A 1 132 ? 22.091 5.988 -3.661 1 95.02 132 THR A N 1
ATOM 1014 C CA . THR A 1 132 ? 21.298 5.031 -2.898 1 95.02 132 THR A CA 1
ATOM 1015 C C . THR A 1 132 ? 21.401 5.313 -1.402 1 95.02 132 THR A C 1
ATOM 1017 O O . THR A 1 132 ? 20.537 4.899 -0.626 1 95.02 132 THR A O 1
ATOM 1020 N N . ASN A 1 133 ? 22.44 6.062 -1.009 1 95.02 133 ASN A N 1
ATOM 1021 C CA . ASN A 1 133 ? 22.655 6.277 0.418 1 95.02 133 ASN A CA 1
ATOM 1022 C C . ASN A 1 133 ? 22.227 7.679 0.844 1 95.02 133 ASN A C 1
ATOM 1024 O O . ASN A 1 133 ? 22.446 8.077 1.99 1 95.02 133 ASN A O 1
ATOM 1028 N N . GLY A 1 134 ? 21.71 8.491 -0.141 1 96.25 134 GLY A N 1
ATOM 1029 C CA . GLY A 1 134 ? 21.213 9.797 0.263 1 96.25 134 GLY A CA 1
ATOM 1030 C C . GLY A 1 134 ? 21.422 10.867 -0.792 1 96.25 134 GLY A C 1
ATOM 1031 O O . GLY A 1 134 ? 21.703 10.557 -1.951 1 96.25 134 GLY A O 1
ATOM 1032 N N . ILE A 1 135 ? 21.183 12.1 -0.44 1 97.3 135 ILE A N 1
ATOM 1033 C CA . ILE A 1 135 ? 21.31 13.277 -1.293 1 97.3 135 ILE A CA 1
ATOM 1034 C C . ILE A 1 135 ? 22.585 14.038 -0.937 1 97.3 135 ILE A C 1
ATOM 1036 O O . ILE A 1 135 ? 22.731 14.525 0.187 1 97.3 135 ILE A O 1
ATOM 1040 N N . HIS A 1 136 ? 23.483 14.124 -1.867 1 96.56 136 HIS A N 1
ATOM 1041 C CA . HIS A 1 136 ? 24.788 14.73 -1.631 1 96.56 136 HIS A CA 1
ATOM 1042 C C . HIS A 1 136 ? 24.855 16.138 -2.213 1 96.56 136 HIS A C 1
ATOM 1044 O O . HIS A 1 136 ? 24.496 16.353 -3.373 1 96.56 136 HIS A O 1
ATOM 1050 N N . SER A 1 137 ? 25.181 17.107 -1.438 1 94.88 137 SER A N 1
ATOM 1051 C CA . SER A 1 137 ? 25.633 18.407 -1.922 1 94.88 137 SER A CA 1
ATOM 1052 C C . SER A 1 137 ? 27.149 18.439 -2.086 1 94.88 137 SER A C 1
ATOM 1054 O O . SER A 1 137 ? 27.883 18.539 -1.1 1 94.88 137 SER A O 1
ATOM 1056 N N . THR A 1 138 ? 27.642 18.314 -3.327 1 94.52 138 THR A N 1
ATOM 1057 C CA . THR A 1 138 ? 29.064 18.113 -3.583 1 94.52 138 THR A CA 1
ATOM 1058 C C . THR A 1 138 ? 29.581 19.131 -4.596 1 94.52 138 THR A C 1
ATOM 1060 O O . THR A 1 138 ? 28.911 20.126 -4.881 1 94.52 138 THR A O 1
ATOM 1063 N N . LYS A 1 139 ? 30.85 18.943 -4.978 1 92.96 139 LYS A N 1
ATOM 1064 C CA . LYS A 1 139 ? 31.488 19.746 -6.017 1 92.96 139 LYS A CA 1
ATOM 1065 C C . LYS A 1 139 ? 31.951 18.872 -7.18 1 92.96 139 LYS A C 1
ATOM 1067 O O . LYS A 1 139 ? 32.514 17.796 -6.969 1 92.96 139 LYS A O 1
ATOM 1072 N N . VAL A 1 140 ? 31.551 19.262 -8.383 1 92.04 140 VAL A N 1
ATOM 1073 C CA . VAL A 1 140 ? 31.904 18.506 -9.58 1 92.04 140 VAL A CA 1
ATOM 1074 C C . VAL A 1 140 ? 32.715 19.386 -10.527 1 92.04 140 VAL A C 1
ATOM 1076 O O . VAL A 1 140 ? 32.443 20.582 -10.66 1 92.04 140 VAL A O 1
ATOM 1079 N N . GLN A 1 141 ? 33.735 18.801 -11.099 1 89.56 141 GLN A N 1
ATOM 1080 C CA . GLN A 1 141 ? 34.535 19.485 -12.11 1 89.56 141 GLN A CA 1
ATOM 1081 C C . GLN A 1 141 ? 34.414 18.797 -13.466 1 89.56 141 GLN A C 1
ATOM 1083 O O . GLN A 1 141 ? 34.755 17.621 -13.604 1 89.56 141 GLN A O 1
ATOM 1088 N N . PHE A 1 142 ? 33.925 19.49 -14.469 1 88.88 142 PHE A N 1
ATOM 1089 C CA . PHE A 1 142 ? 33.773 18.989 -15.829 1 88.88 142 PHE A CA 1
ATOM 1090 C C . PHE A 1 142 ? 35.079 19.119 -16.604 1 88.88 142 PHE A C 1
ATOM 1092 O O . PHE A 1 142 ? 35.857 20.045 -16.368 1 88.88 142 PHE A O 1
ATOM 1099 N N . CYS A 1 143 ? 35.261 18.088 -17.419 1 86.23 143 CYS A N 1
ATOM 1100 C CA . CYS A 1 143 ? 36.45 18.102 -18.264 1 86.23 143 CYS A CA 1
ATOM 1101 C C . CYS A 1 143 ? 36.286 19.082 -19.419 1 86.23 143 CYS A C 1
ATOM 1103 O O . CYS A 1 143 ? 35.207 19.183 -20.005 1 86.23 143 CYS A O 1
ATOM 1105 N N . SER A 1 144 ? 37.311 19.812 -19.837 1 81.79 144 SER A N 1
ATOM 1106 C CA . SER A 1 144 ? 37.269 20.789 -20.92 1 81.79 144 SER A CA 1
ATOM 1107 C C . SER A 1 144 ? 38.035 20.294 -22.142 1 81.79 144 SER A C 1
ATOM 1109 O O . SER A 1 144 ? 38.316 21.067 -23.06 1 81.79 144 SER A O 1
ATOM 1111 N N . CYS A 1 145 ? 38.449 18.972 -22.204 1 80.52 145 CYS A N 1
ATOM 1112 C CA . CYS A 1 145 ? 39.231 18.422 -23.306 1 80.52 145 CYS A CA 1
ATOM 1113 C C . CYS A 1 145 ? 38.328 18.012 -24.463 1 80.52 145 CYS A C 1
ATOM 1115 O O . CYS A 1 145 ? 38.783 17.374 -25.414 1 80.52 145 CYS A O 1
ATOM 1117 N N . GLY A 1 146 ? 37.121 18.431 -24.529 1 75.48 146 GLY A N 1
ATOM 1118 C CA . GLY A 1 146 ? 36.226 18.119 -25.633 1 75.48 146 GLY A CA 1
ATOM 1119 C C . GLY A 1 146 ? 35.718 16.69 -25.603 1 75.48 146 GLY A C 1
ATOM 1120 O O . GLY A 1 146 ? 35.456 16.096 -26.651 1 75.48 146 GLY A O 1
ATOM 1121 N N . ILE A 1 147 ? 35.691 15.896 -24.582 1 77.88 147 ILE A N 1
ATOM 1122 C CA . ILE A 1 147 ? 35.245 14.51 -24.486 1 77.88 147 ILE A CA 1
ATOM 1123 C C . ILE A 1 147 ? 33.718 14.46 -24.464 1 77.88 147 ILE A C 1
ATOM 1125 O O . ILE A 1 147 ? 33.129 13.394 -24.274 1 77.88 147 ILE A O 1
ATOM 1129 N N . GLY A 1 148 ? 33.013 15.581 -24.851 1 84.38 148 GLY A N 1
ATOM 1130 C CA . GLY A 1 148 ? 31.559 15.618 -24.863 1 84.38 148 GLY A CA 1
ATOM 1131 C C . GLY A 1 148 ? 30.986 16.789 -24.086 1 84.38 148 GLY A C 1
ATOM 1132 O O . GLY A 1 148 ? 31.707 17.466 -23.351 1 84.38 148 GLY A O 1
ATOM 1133 N N . ASP A 1 149 ? 29.719 16.957 -24.283 1 89.78 149 ASP A N 1
ATOM 1134 C CA . ASP A 1 149 ? 29.084 18.039 -23.537 1 89.78 149 ASP A CA 1
ATOM 1135 C C . ASP A 1 149 ? 28.854 17.641 -22.081 1 89.78 149 ASP A C 1
ATOM 1137 O O . ASP A 1 149 ? 29.236 16.545 -21.663 1 89.78 149 ASP A O 1
ATOM 1141 N N . ARG A 1 150 ? 28.383 18.461 -21.28 1 90.58 150 ARG A N 1
ATOM 1142 C CA . ARG A 1 150 ? 28.212 18.255 -19.846 1 90.58 150 ARG A CA 1
ATOM 1143 C C . ARG A 1 150 ? 27.338 17.038 -19.567 1 90.58 150 ARG A C 1
ATOM 1145 O O . ARG A 1 150 ? 27.649 16.231 -18.688 1 90.58 150 ARG A O 1
ATOM 1152 N N . ALA A 1 151 ? 26.257 16.942 -20.361 1 93.34 151 ALA A N 1
ATOM 1153 C CA . ALA A 1 151 ? 25.353 15.812 -20.163 1 93.34 151 ALA A CA 1
ATOM 1154 C C . ALA A 1 151 ? 26.043 14.493 -20.497 1 93.34 151 ALA A C 1
ATOM 1156 O O . ALA A 1 151 ? 25.871 13.498 -19.789 1 93.34 151 ALA A O 1
ATOM 1157 N N . GLU A 1 152 ? 26.815 14.484 -21.515 1 92.99 152 GLU A N 1
ATOM 1158 C CA . GLU A 1 152 ? 27.525 13.28 -21.936 1 92.99 152 GLU A CA 1
ATOM 1159 C C . GLU A 1 152 ? 28.564 12.861 -20.9 1 92.99 152 GLU A C 1
ATOM 1161 O O . GLU A 1 152 ? 28.731 11.671 -20.626 1 92.99 152 GLU A O 1
ATOM 1166 N N . GLN A 1 153 ? 29.264 13.87 -20.335 1 91.6 153 GLN A N 1
ATOM 1167 C CA . GLN A 1 153 ? 30.27 13.572 -19.321 1 91.6 153 GLN A CA 1
ATOM 1168 C C . GLN A 1 153 ? 29.637 12.929 -18.09 1 91.6 153 GLN A C 1
ATOM 1170 O O . GLN A 1 153 ? 30.192 11.988 -17.52 1 91.6 153 GLN A O 1
ATOM 1175 N N . LEU A 1 154 ? 28.487 13.486 -17.701 1 94.12 154 LEU A N 1
ATOM 1176 C CA . LEU A 1 154 ? 27.769 12.916 -16.566 1 94.12 154 LEU A CA 1
ATOM 1177 C C . LEU A 1 154 ? 27.326 11.488 -16.867 1 94.12 154 LEU A C 1
ATOM 1179 O O . LEU A 1 154 ? 27.507 10.59 -16.041 1 94.12 154 LEU A O 1
ATOM 1183 N N . LEU A 1 155 ? 26.802 11.255 -18.07 1 94.35 155 LEU A N 1
ATOM 1184 C CA . LEU A 1 155 ? 26.317 9.934 -18.454 1 94.35 155 LEU A CA 1
ATOM 1185 C C . LEU A 1 155 ? 27.461 8.927 -18.5 1 94.35 155 LEU A C 1
ATOM 1187 O O . LEU A 1 155 ? 27.299 7.777 -18.086 1 94.35 155 LEU A O 1
ATOM 1191 N N . ASN A 1 156 ? 28.593 9.405 -18.944 1 90.74 156 ASN A N 1
ATOM 1192 C CA . ASN A 1 156 ? 29.761 8.532 -18.983 1 90.74 156 ASN A CA 1
ATOM 1193 C C . ASN A 1 156 ? 30.217 8.142 -17.58 1 90.74 156 ASN A C 1
ATOM 1195 O O . ASN A 1 156 ? 30.795 7.071 -17.386 1 90.74 156 ASN A O 1
ATOM 1199 N N . ALA A 1 157 ? 29.931 9.048 -16.643 1 91.16 157 ALA A N 1
ATOM 1200 C CA . ALA A 1 157 ? 30.255 8.774 -15.245 1 91.16 157 ALA A CA 1
ATOM 1201 C C . ALA A 1 157 ? 29.122 8.017 -14.558 1 91.16 157 ALA A C 1
ATOM 1203 O O . ALA A 1 157 ? 29.104 7.893 -13.331 1 91.16 157 ALA A O 1
ATOM 1204 N N . ARG A 1 158 ? 28.105 7.558 -15.324 1 93.27 158 ARG A N 1
ATOM 1205 C CA . ARG A 1 158 ? 26.951 6.801 -14.852 1 93.27 158 ARG A CA 1
ATOM 1206 C C . ARG A 1 158 ? 26.059 7.66 -13.962 1 93.27 158 ARG A C 1
ATOM 1208 O O . ARG A 1 158 ? 25.567 7.194 -12.932 1 93.27 158 ARG A O 1
ATOM 1215 N N . LEU A 1 159 ? 26.001 8.954 -14.338 1 95.28 159 LEU A N 1
ATOM 1216 C CA . LEU A 1 159 ? 25.095 9.917 -13.721 1 95.28 159 LEU A CA 1
ATOM 1217 C C . LEU A 1 159 ? 24.083 10.437 -14.736 1 95.28 159 LEU A C 1
ATOM 1219 O O . LEU A 1 159 ? 24.462 10.99 -15.771 1 95.28 159 LEU A O 1
ATOM 1223 N N . PHE A 1 160 ? 22.821 10.193 -14.488 1 97.77 160 PHE A N 1
ATOM 1224 C CA . PHE A 1 160 ? 21.766 10.693 -15.361 1 97.77 160 PHE A CA 1
ATOM 1225 C C . PHE A 1 160 ? 21.388 12.122 -14.989 1 97.77 160 PHE A C 1
ATOM 1227 O O . PHE A 1 160 ? 20.883 12.371 -13.892 1 97.77 160 PHE A O 1
ATOM 1234 N N . PRO A 1 161 ? 21.629 13.047 -15.872 1 97.23 161 PRO A N 1
ATOM 1235 C CA . PRO A 1 161 ? 21.402 14.452 -15.525 1 97.23 161 PRO A CA 1
ATOM 1236 C C . PRO A 1 161 ? 19.92 14.797 -15.394 1 97.23 161 PRO A C 1
ATOM 1238 O O . PRO A 1 161 ? 19.085 14.225 -16.1 1 97.23 161 PRO A O 1
ATOM 1241 N N . GLY A 1 162 ? 19.554 15.707 -14.504 1 96.29 162 GLY A N 1
ATOM 1242 C CA . GLY A 1 162 ? 18.186 16.18 -14.362 1 96.29 162 GLY A CA 1
ATOM 1243 C C . GLY A 1 162 ? 17.718 17.015 -15.539 1 96.29 162 GLY A C 1
ATOM 1244 O O . GLY A 1 162 ? 16.522 17.065 -15.834 1 96.29 162 GLY A O 1
ATOM 1245 N N . THR A 1 163 ? 18.667 17.712 -16.147 1 94.57 163 THR A N 1
ATOM 1246 C CA . THR A 1 163 ? 18.469 18.469 -17.378 1 94.57 163 THR A CA 1
ATOM 1247 C C . THR A 1 163 ? 19.646 18.273 -18.329 1 94.57 163 THR A C 1
ATOM 1249 O O . THR A 1 163 ? 20.723 17.844 -17.911 1 94.57 163 THR A O 1
ATOM 1252 N N . PHE A 1 164 ? 19.491 18.518 -19.607 1 94.07 164 PHE A N 1
ATOM 1253 C CA . PHE A 1 164 ? 20.536 18.217 -20.578 1 94.07 164 PHE A CA 1
ATOM 1254 C C . PHE A 1 164 ? 21.293 19.481 -20.969 1 94.07 164 PHE A C 1
ATOM 1256 O O . PHE A 1 164 ? 22.412 19.407 -21.481 1 94.07 164 PHE A O 1
ATOM 1263 N N . ARG A 1 165 ? 20.898 20.648 -20.759 1 89.14 165 ARG A N 1
ATOM 1264 C CA . ARG A 1 165 ? 21.551 21.878 -21.194 1 89.14 165 ARG A CA 1
ATOM 1265 C C . ARG A 1 165 ? 22.51 22.396 -20.127 1 89.14 165 ARG A C 1
ATOM 1267 O O . ARG A 1 165 ? 23.686 22.639 -20.407 1 89.14 165 ARG A O 1
ATOM 1274 N N . ARG A 1 166 ? 22.158 22.617 -18.879 1 89.75 166 ARG A N 1
ATOM 1275 C CA . ARG A 1 166 ? 22.985 23.047 -17.756 1 89.75 166 ARG A CA 1
ATOM 1276 C C . ARG A 1 166 ? 22.612 22.297 -16.482 1 89.75 166 ARG A C 1
ATOM 1278 O O . ARG A 1 166 ? 22.095 22.892 -15.534 1 89.75 166 ARG A O 1
ATOM 1285 N N . PRO A 1 167 ? 23.081 21.061 -16.561 1 94.42 167 PRO A N 1
ATOM 1286 C CA . PRO A 1 167 ? 22.671 20.244 -15.416 1 94.42 167 PRO A CA 1
ATOM 1287 C C . PRO A 1 167 ? 23.332 20.684 -14.111 1 94.42 167 PRO A C 1
ATOM 1289 O O . PRO A 1 167 ? 24.515 21.033 -14.101 1 94.42 167 PRO A O 1
ATOM 1292 N N . ARG A 1 168 ? 22.643 20.773 -13.006 1 94.86 168 ARG A N 1
ATOM 1293 C CA . ARG A 1 168 ? 23.137 21.063 -11.663 1 94.86 168 ARG A CA 1
ATOM 1294 C C . ARG A 1 168 ? 22.792 19.934 -10.698 1 94.86 168 ARG A C 1
ATOM 1296 O O . ARG A 1 168 ? 23.14 19.992 -9.516 1 94.86 168 ARG A O 1
ATOM 1303 N N . LEU A 1 169 ? 22.118 18.997 -11.206 1 96.81 169 LEU A N 1
ATOM 1304 C CA . LEU A 1 169 ? 21.646 17.848 -10.441 1 96.81 169 LEU A CA 1
ATOM 1305 C C . LEU A 1 169 ? 21.702 16.576 -11.279 1 96.81 169 LEU A C 1
ATOM 1307 O O . LEU A 1 169 ? 21.427 16.607 -12.481 1 96.81 169 LEU A O 1
ATOM 1311 N N . ALA A 1 170 ? 22.082 15.463 -10.683 1 97.71 170 ALA A N 1
ATOM 1312 C CA . ALA A 1 170 ? 22.134 14.197 -11.409 1 97.71 170 ALA A CA 1
ATOM 1313 C C . ALA A 1 170 ? 21.784 13.026 -10.496 1 97.71 170 ALA A C 1
ATOM 1315 O O . ALA A 1 170 ? 21.869 13.138 -9.271 1 97.71 170 ALA A O 1
ATOM 1316 N N . PHE A 1 171 ? 21.317 11.947 -11.081 1 97.99 171 PHE A N 1
ATOM 1317 C CA . PHE A 1 171 ? 20.974 10.712 -10.386 1 97.99 171 PHE A CA 1
ATOM 1318 C C . PHE A 1 171 ? 21.904 9.579 -10.804 1 97.99 171 PHE A C 1
ATOM 1320 O O . PHE A 1 171 ? 22.161 9.387 -11.995 1 97.99 171 PHE A O 1
ATOM 1327 N N . SER A 1 172 ? 22.439 8.897 -9.857 1 96.71 172 SER A N 1
ATOM 1328 C CA . SER A 1 172 ? 23.303 7.78 -10.225 1 96.71 172 SER A CA 1
ATOM 1329 C C . SER A 1 172 ? 22.506 6.656 -10.877 1 96.71 172 SER A C 1
ATOM 1331 O O . SER A 1 172 ? 21.326 6.469 -10.575 1 96.71 172 SER A O 1
ATOM 1333 N N . PHE A 1 173 ? 23.133 5.853 -11.787 1 96.09 173 PHE A N 1
ATOM 1334 C CA . PHE A 1 173 ? 22.48 4.705 -12.405 1 96.09 173 PHE A CA 1
ATOM 1335 C C . PHE A 1 173 ? 22.087 3.675 -11.353 1 96.09 173 PHE A C 1
ATOM 1337 O O . PHE A 1 173 ? 21.037 3.038 -11.461 1 96.09 173 PHE A O 1
ATOM 1344 N N . ALA A 1 174 ? 22.922 3.578 -10.306 1 94.79 174 ALA A N 1
ATOM 1345 C CA . ALA A 1 174 ? 22.65 2.627 -9.231 1 94.79 174 ALA A CA 1
ATOM 1346 C C . ALA A 1 174 ? 21.334 2.953 -8.531 1 94.79 174 ALA A C 1
ATOM 1348 O O . ALA A 1 174 ? 20.547 2.054 -8.224 1 94.79 174 ALA A O 1
ATOM 1349 N N . MET A 1 175 ? 21.154 4.195 -8.28 1 96.67 175 MET A N 1
ATOM 1350 C CA . MET A 1 175 ? 19.934 4.62 -7.6 1 96.67 175 MET A CA 1
ATOM 1351 C C . MET A 1 175 ? 18.713 4.408 -8.489 1 96.67 175 MET A C 1
ATOM 1353 O O . MET A 1 175 ? 17.657 3.991 -8.011 1 96.67 175 MET A O 1
ATOM 1357 N N . LEU A 1 176 ? 18.823 4.713 -9.77 1 97.69 176 LEU A N 1
ATOM 1358 C CA . LEU A 1 176 ? 17.712 4.533 -10.699 1 97.69 176 LEU A CA 1
ATOM 1359 C C . LEU A 1 176 ? 17.335 3.06 -10.815 1 97.69 176 LEU A C 1
ATOM 1361 O O . LEU A 1 176 ? 16.15 2.718 -10.828 1 97.69 176 LEU A O 1
ATOM 1365 N N . HIS A 1 177 ? 18.323 2.255 -10.877 1 96.52 177 HIS A N 1
ATOM 1366 C CA . HIS A 1 177 ? 18.082 0.818 -10.932 1 96.52 177 HIS A CA 1
ATOM 1367 C C . HIS A 1 177 ? 17.461 0.313 -9.634 1 96.52 177 HIS A C 1
ATOM 1369 O O . HIS A 1 177 ? 16.537 -0.503 -9.659 1 96.52 177 HIS A O 1
ATOM 1375 N N . ASP A 1 178 ? 18.008 0.796 -8.517 1 96.43 178 ASP A N 1
ATOM 1376 C CA . ASP A 1 178 ? 17.506 0.413 -7.2 1 96.43 178 ASP A CA 1
ATOM 1377 C C . ASP A 1 178 ? 16.027 0.76 -7.054 1 96.43 178 ASP A C 1
ATOM 1379 O O . ASP A 1 178 ? 15.222 -0.084 -6.655 1 96.43 178 ASP A O 1
ATOM 1383 N N . PHE A 1 179 ? 15.665 1.975 -7.4 1 97.6 179 PHE A N 1
ATOM 1384 C CA . PHE A 1 179 ? 14.269 2.387 -7.304 1 97.6 179 PHE A CA 1
ATOM 1385 C C . PHE A 1 179 ? 13.393 1.552 -8.231 1 97.6 179 PHE A C 1
ATOM 1387 O O . PHE A 1 179 ? 12.307 1.118 -7.842 1 97.6 179 PHE A O 1
ATOM 1394 N N . HIS A 1 180 ? 13.879 1.419 -9.437 1 98.03 180 HIS A N 1
ATOM 1395 C CA . HIS A 1 180 ? 13.07 0.723 -10.431 1 98.03 180 HIS A CA 1
ATOM 1396 C C . HIS A 1 180 ? 12.69 -0.674 -9.951 1 98.03 180 HIS A C 1
ATOM 1398 O O . HIS A 1 180 ? 11.522 -1.064 -10.024 1 98.03 180 HIS A O 1
ATOM 1404 N N . VAL A 1 181 ? 13.633 -1.414 -9.436 1 97.26 181 VAL A N 1
ATOM 1405 C CA . VAL A 1 181 ? 13.396 -2.782 -8.988 1 97.26 181 VAL A CA 1
ATOM 1406 C C . VAL A 1 181 ? 12.478 -2.776 -7.769 1 97.26 181 VAL A C 1
ATOM 1408 O O . VAL A 1 181 ? 11.521 -3.55 -7.7 1 97.26 181 VAL A O 1
ATOM 1411 N N . HIS A 1 182 ? 12.719 -1.836 -6.822 1 96.95 182 HIS A N 1
ATOM 1412 C CA . HIS A 1 182 ? 11.867 -1.748 -5.642 1 96.95 182 HIS A CA 1
ATOM 1413 C C . HIS A 1 182 ? 10.458 -1.296 -6.011 1 96.95 182 HIS A C 1
ATOM 1415 O O . HIS A 1 182 ? 9.481 -1.732 -5.397 1 96.95 182 HIS A O 1
ATOM 1421 N N . HIS A 1 183 ? 10.379 -0.393 -6.972 1 97.33 183 HIS A N 1
ATOM 1422 C CA . HIS A 1 183 ? 9.079 0.072 -7.442 1 97.33 183 HIS A CA 1
ATOM 1423 C C . HIS A 1 183 ? 8.268 -1.072 -8.041 1 97.33 183 HIS A C 1
ATOM 1425 O O . HIS A 1 183 ? 7.086 -1.232 -7.726 1 97.33 183 HIS A O 1
ATOM 1431 N N . LEU A 1 184 ? 8.849 -1.896 -8.839 1 97.1 184 LEU A N 1
ATOM 1432 C CA . LEU A 1 184 ? 8.163 -2.972 -9.545 1 97.1 184 LEU A CA 1
ATOM 1433 C C . LEU A 1 184 ? 7.815 -4.112 -8.594 1 97.1 184 LEU A C 1
ATOM 1435 O O . LEU A 1 184 ? 6.805 -4.794 -8.779 1 97.1 184 LEU A O 1
ATOM 1439 N N . THR A 1 185 ? 8.607 -4.317 -7.547 1 95.36 185 THR A N 1
ATOM 1440 C CA . THR A 1 185 ? 8.387 -5.44 -6.643 1 95.36 185 THR A CA 1
ATOM 1441 C C . THR A 1 185 ? 7.39 -5.068 -5.55 1 95.36 185 THR A C 1
ATOM 1443 O O . THR A 1 185 ? 6.652 -5.925 -5.058 1 95.36 1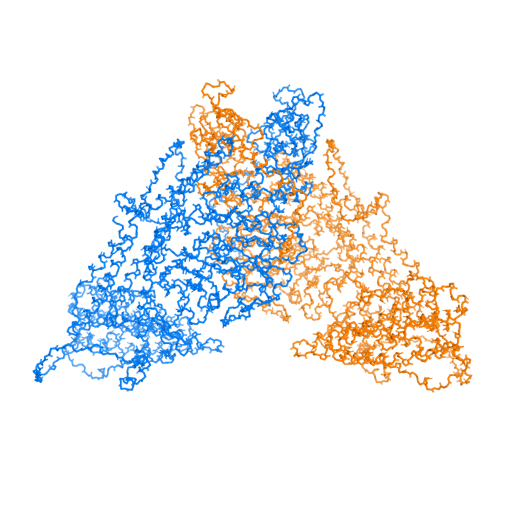85 THR A O 1
ATOM 1446 N N . SER A 1 186 ? 7.324 -3.732 -5.162 1 93.64 186 SER A N 1
ATOM 1447 C CA . SER A 1 186 ? 6.55 -3.392 -3.973 1 93.64 186 SER A CA 1
ATOM 1448 C C . SER A 1 186 ? 5.681 -2.163 -4.212 1 93.64 186 SER A C 1
ATOM 1450 O O . SER A 1 186 ? 5.072 -1.635 -3.278 1 93.64 186 SER A O 1
ATOM 1452 N N . ALA A 1 187 ? 5.605 -1.641 -5.451 1 93.99 187 ALA A N 1
ATOM 1453 C CA . ALA A 1 187 ? 4.866 -0.421 -5.766 1 93.99 187 ALA A CA 1
ATOM 1454 C C . ALA A 1 187 ? 5.329 0.741 -4.891 1 93.99 187 ALA A C 1
ATOM 1456 O O . ALA A 1 187 ? 4.508 1.5 -4.371 1 93.99 187 ALA A O 1
ATOM 1457 N N . LEU A 1 188 ? 6.663 0.792 -4.656 1 95.22 188 LEU A N 1
ATOM 1458 C CA . LEU A 1 188 ? 7.253 1.892 -3.901 1 95.22 188 LEU A CA 1
ATOM 1459 C C . LEU A 1 188 ? 7.081 3.214 -4.642 1 95.22 188 LEU A C 1
ATOM 1461 O O . LEU A 1 188 ? 7.586 3.377 -5.755 1 95.22 188 LEU A O 1
ATOM 1465 N N . PRO A 1 189 ? 6.336 4.16 -4.067 1 93.79 189 PRO A N 1
ATOM 1466 C CA . PRO A 1 189 ? 6.154 5.438 -4.76 1 93.79 189 PRO A CA 1
ATOM 1467 C C . PRO A 1 189 ? 7.434 6.27 -4.807 1 93.79 189 PRO A C 1
ATOM 1469 O O . PRO A 1 189 ? 8.224 6.249 -3.86 1 93.79 189 PRO A O 1
ATOM 1472 N N . ALA A 1 190 ? 7.597 7.035 -5.888 1 95.96 190 ALA A N 1
ATOM 1473 C CA . ALA A 1 190 ? 8.76 7.903 -6.05 1 95.96 190 ALA A CA 1
ATOM 1474 C C . ALA A 1 190 ? 8.858 8.909 -4.907 1 95.96 190 ALA A C 1
ATOM 1476 O O . ALA A 1 190 ? 9.953 9.194 -4.415 1 95.96 190 ALA A O 1
ATOM 1477 N N . TYR A 1 191 ? 7.719 9.409 -4.475 1 95 191 TYR A N 1
ATOM 1478 C CA . TYR A 1 191 ? 7.67 10.404 -3.41 1 95 191 TYR A CA 1
ATOM 1479 C C . TYR A 1 191 ? 8.225 9.837 -2.109 1 95 191 TYR A C 1
ATOM 1481 O O . TYR A 1 191 ? 9.012 10.495 -1.423 1 95 191 TYR A O 1
ATOM 1489 N N . ASP A 1 192 ? 7.836 8.624 -1.765 1 95.57 192 ASP A N 1
ATOM 1490 C CA . ASP A 1 192 ? 8.282 7.99 -0.528 1 95.57 192 ASP A CA 1
ATOM 1491 C C . ASP A 1 192 ? 9.751 7.584 -0.617 1 95.57 192 ASP A C 1
ATOM 1493 O O . ASP A 1 192 ? 10.473 7.624 0.382 1 95.57 192 ASP A O 1
ATOM 1497 N N . TYR A 1 193 ? 10.171 7.153 -1.795 1 97.22 193 TYR A N 1
ATOM 1498 C CA . TYR A 1 193 ? 11.573 6.798 -1.984 1 97.22 193 TYR A CA 1
ATOM 1499 C C . TYR A 1 193 ? 12.479 7.996 -1.724 1 97.22 193 TYR A C 1
ATOM 1501 O O . TYR A 1 193 ? 13.499 7.873 -1.043 1 97.22 193 TYR A O 1
ATOM 1509 N N . ILE A 1 194 ? 12.119 9.166 -2.264 1 97.75 194 ILE A N 1
ATOM 1510 C CA . ILE A 1 194 ? 12.903 10.38 -2.064 1 97.75 194 ILE A CA 1
ATOM 1511 C C . ILE A 1 194 ? 12.858 10.787 -0.593 1 97.75 194 ILE A C 1
ATOM 1513 O O . ILE A 1 194 ? 13.862 11.235 -0.035 1 97.75 194 ILE A O 1
ATOM 1517 N N . ALA A 1 195 ? 11.689 10.597 0.015 1 96.32 195 ALA A N 1
ATOM 1518 C CA . ALA A 1 195 ? 11.581 10.892 1.441 1 96.32 195 ALA A CA 1
ATOM 1519 C C . ALA A 1 195 ? 12.528 10.015 2.255 1 96.32 195 ALA A C 1
ATOM 1521 O O . ALA A 1 195 ? 13.14 10.479 3.22 1 96.32 195 ALA A O 1
ATOM 1522 N N . ALA A 1 196 ? 12.626 8.753 1.924 1 97.39 196 ALA A N 1
ATOM 1523 C CA . ALA A 1 196 ? 13.542 7.841 2.604 1 97.39 196 ALA A CA 1
ATOM 1524 C C . ALA A 1 196 ? 14.991 8.285 2.426 1 97.39 196 ALA A C 1
ATOM 1526 O O . ALA A 1 196 ? 15.785 8.225 3.367 1 97.39 196 ALA A O 1
ATOM 1527 N N . LEU A 1 197 ? 15.334 8.731 1.167 1 97.56 197 LEU A N 1
ATOM 1528 C CA . LEU A 1 197 ? 16.7 9.172 0.907 1 97.56 197 LEU A CA 1
ATOM 1529 C C . LEU A 1 197 ? 17.027 10.431 1.704 1 97.56 197 LEU A C 1
ATOM 1531 O O . LEU A 1 197 ? 18.157 10.601 2.167 1 97.56 197 LEU A O 1
ATOM 1535 N N . ARG A 1 198 ? 16.048 11.314 1.839 1 96.96 198 ARG A N 1
ATOM 1536 C CA . ARG A 1 198 ? 16.255 12.495 2.671 1 96.96 198 ARG A CA 1
ATOM 1537 C C . ARG A 1 198 ? 16.479 12.107 4.129 1 96.96 198 ARG A C 1
ATOM 1539 O O . ARG A 1 198 ? 17.345 12.671 4.801 1 96.96 198 ARG A O 1
ATOM 1546 N N . HIS A 1 199 ? 15.73 11.097 4.603 1 96.71 199 HIS A N 1
ATOM 1547 C CA . HIS A 1 199 ? 15.911 10.589 5.958 1 96.71 199 HIS A CA 1
ATOM 1548 C C . HIS A 1 199 ? 17.278 9.934 6.123 1 96.71 199 HIS A C 1
ATOM 1550 O O . HIS A 1 199 ? 17.916 10.075 7.169 1 96.71 199 HIS A O 1
ATOM 1556 N N . LEU A 1 200 ? 17.752 9.238 5.098 1 95.88 200 LEU A N 1
ATOM 1557 C CA . LEU A 1 200 ? 19.046 8.567 5.152 1 95.88 200 LEU A CA 1
ATOM 1558 C C . LEU A 1 200 ? 20.185 9.58 5.125 1 95.88 200 LEU A C 1
ATOM 1560 O O . LEU A 1 200 ? 21.294 9.286 5.576 1 95.88 200 LEU A O 1
ATOM 1564 N N . THR A 1 201 ? 19.892 10.778 4.525 1 95.62 201 THR A N 1
ATOM 1565 C CA . THR A 1 201 ? 20.888 11.843 4.488 1 95.62 201 THR A CA 1
ATOM 1566 C C . THR A 1 201 ? 21.143 12.394 5.888 1 95.62 201 THR A C 1
ATOM 1568 O O . THR A 1 201 ? 22.295 12.55 6.298 1 95.62 201 THR A O 1
ATOM 1571 N N . ASP A 1 202 ? 20.034 12.625 6.565 1 91.55 202 ASP A N 1
ATOM 1572 C CA . ASP A 1 202 ? 20.054 13.05 7.962 1 91.55 202 ASP A CA 1
ATOM 1573 C C . ASP A 1 202 ? 18.94 12.374 8.757 1 91.55 202 ASP A C 1
ATOM 1575 O O . ASP A 1 202 ? 17.761 12.685 8.572 1 91.55 202 ASP A O 1
ATOM 1579 N N . GLY A 1 203 ? 19.177 11.55 9.561 1 88.47 203 GLY A N 1
ATOM 1580 C CA . GLY A 1 203 ? 18.244 10.725 10.312 1 88.47 203 GLY A CA 1
ATOM 1581 C C . GLY A 1 203 ? 17.349 11.528 11.238 1 88.47 203 GLY A C 1
ATOM 1582 O O . GLY A 1 203 ? 16.341 11.018 11.731 1 88.47 203 GLY A O 1
ATOM 1583 N N . PHE A 1 204 ? 17.641 12.81 11.49 1 92.57 204 PHE A N 1
ATOM 1584 C CA . PHE A 1 204 ? 16.887 13.604 12.453 1 92.57 204 PHE A CA 1
ATOM 1585 C C . PHE A 1 204 ? 16.291 14.839 11.787 1 92.57 204 PHE A C 1
ATOM 1587 O O . PHE A 1 204 ? 15.073 15.027 11.795 1 92.57 204 PHE A O 1
ATOM 1594 N N . PHE A 1 205 ? 17.102 15.711 11.07 1 92.56 205 PHE A N 1
ATOM 1595 C CA . PHE A 1 205 ? 16.623 16.887 10.353 1 92.56 205 PHE A CA 1
ATOM 1596 C C . PHE A 1 205 ? 16.498 16.598 8.862 1 92.56 205 PHE A C 1
ATOM 1598 O O . PHE A 1 205 ? 17.106 17.285 8.038 1 92.56 205 PHE A O 1
ATOM 1605 N N . PHE A 1 206 ? 15.708 15.67 8.502 1 88.41 206 PHE A N 1
ATOM 1606 C CA . PHE A 1 206 ? 15.655 15.11 7.157 1 88.41 206 PHE A CA 1
ATOM 1607 C C . PHE A 1 206 ? 15.065 16.115 6.175 1 88.41 206 PHE A C 1
ATOM 1609 O O . PHE A 1 206 ? 15.323 16.04 4.971 1 88.41 206 PHE A O 1
ATOM 1616 N N . LYS A 1 207 ? 14.346 17.14 6.623 1 87.42 207 LYS A N 1
ATOM 1617 C CA . LYS A 1 207 ? 13.734 18.11 5.72 1 87.42 207 LYS A CA 1
ATOM 1618 C C . LYS A 1 207 ? 14.744 19.17 5.287 1 87.42 207 LYS A C 1
ATOM 1620 O O . LYS A 1 207 ? 14.482 19.943 4.363 1 87.42 207 LYS A O 1
ATOM 1625 N N . ASP A 1 208 ? 15.956 19.129 5.894 1 88.74 208 ASP A N 1
ATOM 1626 C CA . ASP A 1 208 ? 17.003 20.073 5.514 1 88.74 208 ASP A CA 1
ATOM 1627 C C . ASP A 1 208 ? 17.668 19.658 4.204 1 88.74 208 ASP A C 1
ATOM 1629 O O . ASP A 1 208 ? 18.278 20.484 3.522 1 88.74 208 ASP A O 1
ATOM 1633 N N . ALA A 1 209 ? 17.618 18.353 3.906 1 93.18 209 ALA A N 1
ATOM 1634 C CA . ALA A 1 209 ? 18.153 17.881 2.632 1 93.18 209 ALA A CA 1
ATOM 1635 C C . ALA A 1 209 ? 17.284 18.342 1.466 1 93.18 209 ALA A C 1
ATOM 1637 O O . ALA A 1 209 ? 16.061 18.438 1.596 1 93.18 209 ALA A O 1
ATOM 1638 N N . ALA A 1 210 ? 17.897 18.608 0.309 1 92.87 210 ALA A N 1
ATOM 1639 C CA . ALA A 1 210 ? 17.183 19.037 -0.891 1 92.87 210 ALA A CA 1
ATOM 1640 C C . ALA A 1 210 ? 16.126 18.013 -1.295 1 92.87 210 ALA A C 1
ATOM 1642 O O . ALA A 1 210 ? 16.292 16.814 -1.058 1 92.87 210 ALA A O 1
ATOM 1643 N N . ASN A 1 211 ? 15.016 18.522 -1.826 1 94.61 211 ASN A N 1
ATOM 1644 C CA . ASN A 1 211 ? 13.961 17.651 -2.331 1 94.61 211 ASN A CA 1
ATOM 1645 C C . ASN A 1 211 ? 13.989 17.56 -3.854 1 94.61 211 ASN A C 1
ATOM 1647 O O . ASN A 1 211 ? 13.421 18.411 -4.541 1 94.61 211 ASN A O 1
ATOM 1651 N N . PRO A 1 212 ? 14.56 16.528 -4.39 1 96.77 212 PRO A N 1
ATOM 1652 C CA . PRO A 1 212 ? 14.699 16.408 -5.843 1 96.77 212 PRO A CA 1
ATOM 1653 C C . PRO A 1 212 ? 13.525 15.674 -6.489 1 96.77 212 PRO A C 1
ATOM 1655 O O . PRO A 1 212 ? 13.664 15.126 -7.585 1 96.77 212 PRO A O 1
ATOM 1658 N N . TYR A 1 213 ? 12.339 15.625 -5.923 1 95.84 213 TYR A N 1
ATOM 1659 C CA . TYR A 1 213 ? 11.223 14.783 -6.341 1 95.84 213 TYR A CA 1
ATOM 1660 C C . TYR A 1 213 ? 10.785 15.122 -7.76 1 95.84 213 TYR A C 1
ATOM 1662 O O . TYR A 1 213 ? 10.578 14.228 -8.583 1 95.84 213 TYR A O 1
ATOM 1670 N N . ASP A 1 214 ? 10.669 16.387 -8.145 1 93.38 214 ASP A N 1
ATOM 1671 C CA . ASP A 1 214 ? 10.17 16.79 -9.457 1 93.38 214 ASP A CA 1
ATOM 1672 C C . ASP A 1 214 ? 11.12 16.345 -10.566 1 93.38 214 ASP A C 1
ATOM 1674 O O . ASP A 1 214 ? 10.684 15.808 -11.586 1 93.38 214 ASP A O 1
ATOM 1678 N N . GLN A 1 215 ? 12.415 16.532 -10.339 1 95.74 215 GLN A N 1
ATOM 1679 C CA . GLN A 1 215 ? 13.408 16.108 -11.32 1 95.74 215 GLN A CA 1
ATOM 1680 C C . GLN A 1 215 ? 13.47 14.586 -11.418 1 95.74 215 GLN A C 1
ATOM 1682 O O . GLN A 1 215 ? 13.637 14.035 -12.507 1 95.74 215 GLN A O 1
ATOM 1687 N N . PHE A 1 216 ? 13.3 13.965 -10.255 1 97.19 216 PHE A N 1
ATOM 1688 C CA . PHE A 1 216 ? 13.371 12.509 -10.218 1 97.19 216 PHE A CA 1
ATOM 1689 C C . PHE A 1 216 ? 12.261 11.892 -11.06 1 97.19 216 PHE A C 1
ATOM 1691 O O . PHE A 1 216 ? 12.495 10.933 -11.798 1 97.19 216 PHE A O 1
ATOM 1698 N N . ARG A 1 217 ? 11.105 12.379 -10.973 1 93.93 217 ARG A N 1
ATOM 1699 C CA . ARG A 1 217 ? 9.967 11.875 -11.734 1 93.93 217 ARG A CA 1
ATOM 1700 C C . ARG A 1 217 ? 10.239 11.939 -13.234 1 93.93 217 ARG A C 1
ATOM 1702 O O . ARG A 1 217 ? 9.963 10.983 -13.962 1 93.93 217 ARG A O 1
ATOM 1709 N N . ASP A 1 218 ? 10.829 12.99 -13.684 1 94.3 218 ASP A N 1
ATOM 1710 C CA . ASP A 1 218 ? 11.112 13.181 -15.104 1 94.3 218 ASP A CA 1
ATOM 1711 C C . ASP A 1 218 ? 12.213 12.234 -15.576 1 94.3 218 ASP A C 1
ATOM 1713 O O . ASP A 1 218 ? 12.078 11.585 -16.615 1 94.3 218 ASP A O 1
ATOM 1717 N N . VAL A 1 219 ? 13.248 12.195 -14.79 1 97.52 219 VAL A N 1
ATOM 1718 C CA . VAL A 1 219 ? 14.386 11.361 -15.163 1 97.52 219 VAL A CA 1
ATOM 1719 C C . VAL A 1 219 ? 13.963 9.894 -15.194 1 97.52 219 VAL A C 1
ATOM 1721 O O . VAL A 1 219 ? 14.362 9.146 -16.09 1 97.52 219 VAL A O 1
ATOM 1724 N N . PHE A 1 220 ? 13.158 9.523 -14.234 1 96.98 220 PHE A N 1
ATOM 1725 C CA . PHE A 1 220 ? 12.743 8.126 -14.185 1 96.98 220 PHE A CA 1
ATOM 1726 C C . PHE A 1 220 ? 11.865 7.779 -15.381 1 96.98 220 PHE A C 1
ATOM 1728 O O . PHE A 1 220 ? 11.927 6.663 -15.901 1 96.98 220 PHE A O 1
ATOM 1735 N N . LYS A 1 221 ? 11.017 8.664 -15.808 1 95.91 221 LYS A N 1
ATOM 1736 C CA . LYS A 1 221 ? 10.225 8.452 -17.016 1 95.91 221 LYS A CA 1
ATOM 1737 C C . LYS A 1 221 ? 11.121 8.159 -18.217 1 95.91 221 LYS A C 1
ATOM 1739 O O . LYS A 1 221 ? 10.852 7.236 -18.988 1 95.91 221 LYS A O 1
ATOM 1744 N N . MET A 1 222 ? 12.218 8.845 -18.38 1 96.93 222 MET A N 1
ATOM 1745 C CA . MET A 1 222 ? 13.173 8.656 -19.468 1 96.93 222 MET A CA 1
ATOM 1746 C C . MET A 1 222 ? 13.932 7.344 -19.303 1 96.93 222 MET A C 1
ATOM 1748 O O . MET A 1 222 ? 14.115 6.602 -20.27 1 96.93 222 MET A O 1
ATOM 1752 N N . TRP A 1 223 ? 14.301 7.063 -18.027 1 97.5 223 TRP A N 1
ATOM 1753 C CA . TRP A 1 223 ? 15.027 5.836 -17.717 1 97.5 223 TRP A CA 1
ATOM 1754 C C . TRP A 1 223 ? 14.193 4.608 -18.065 1 97.5 223 TRP A C 1
ATOM 1756 O O . TRP A 1 223 ? 14.698 3.658 -18.668 1 97.5 223 TRP A O 1
ATOM 1766 N N . ARG A 1 224 ? 12.97 4.645 -17.767 1 96.71 224 ARG A N 1
ATOM 1767 C CA . ARG A 1 224 ? 12.049 3.529 -17.957 1 96.71 224 ARG A CA 1
ATOM 1768 C C . ARG A 1 224 ? 11.922 3.17 -19.434 1 96.71 224 ARG A C 1
ATOM 1770 O O . ARG A 1 224 ? 11.984 1.994 -19.799 1 96.71 224 ARG A O 1
ATOM 1777 N N . ILE A 1 225 ? 11.73 4.156 -20.282 1 97.02 225 ILE A N 1
ATOM 1778 C CA . ILE A 1 225 ? 11.54 3.883 -21.702 1 97.02 225 ILE A CA 1
ATOM 1779 C C . ILE A 1 225 ? 12.847 3.382 -22.312 1 97.02 225 ILE A C 1
ATOM 1781 O O . ILE A 1 225 ? 12.838 2.52 -23.193 1 97.02 225 ILE A O 1
ATOM 1785 N N . LEU A 1 226 ? 13.984 3.911 -21.883 1 97.04 226 LEU A N 1
ATOM 1786 C CA . LEU A 1 226 ? 15.276 3.444 -22.374 1 97.04 226 LEU A CA 1
ATOM 1787 C C . LEU A 1 226 ? 15.495 1.977 -22.017 1 97.04 226 LEU A C 1
ATOM 1789 O O . LEU A 1 226 ? 15.904 1.182 -22.866 1 97.04 226 LEU A O 1
ATOM 1793 N N . GLU A 1 227 ? 15.157 1.634 -20.802 1 95.9 227 GLU A N 1
ATOM 1794 C CA . GLU A 1 227 ? 15.305 0.255 -20.349 1 95.9 227 GLU A CA 1
ATOM 1795 C C . GLU A 1 227 ? 14.384 -0.683 -21.124 1 95.9 227 GLU A C 1
ATOM 1797 O O . GLU A 1 227 ? 14.783 -1.791 -21.489 1 95.9 227 GLU A O 1
ATOM 1802 N N . ALA A 1 228 ? 13.194 -0.245 -21.388 1 97.34 228 ALA A N 1
ATOM 1803 C CA . ALA A 1 228 ? 12.223 -1.064 -22.108 1 97.34 228 ALA A CA 1
ATOM 1804 C C . ALA A 1 228 ? 12.679 -1.325 -23.54 1 97.34 228 ALA A C 1
ATOM 1806 O O . ALA A 1 228 ? 12.594 -2.453 -24.03 1 97.34 228 ALA A O 1
ATOM 1807 N N . GLU A 1 229 ? 13.166 -0.309 -24.177 1 97.51 229 GLU A N 1
ATOM 1808 C CA . GLU A 1 229 ? 13.593 -0.433 -25.568 1 97.51 229 GLU A CA 1
ATOM 1809 C C . GLU A 1 229 ? 14.859 -1.278 -25.683 1 97.51 229 GLU A C 1
ATOM 1811 O O . GLU A 1 229 ? 15.032 -2.016 -26.655 1 97.51 229 GLU A O 1
ATOM 1816 N N . MET A 1 230 ? 15.709 -1.174 -24.706 1 95.6 230 MET A N 1
ATOM 1817 C CA . MET A 1 230 ? 16.914 -1.998 -24.695 1 95.6 230 MET A CA 1
ATOM 1818 C C . MET A 1 230 ? 16.57 -3.462 -24.441 1 95.6 230 MET A C 1
ATOM 1820 O O . MET A 1 230 ? 17.052 -4.349 -25.148 1 95.6 230 MET A O 1
ATOM 1824 N N . ARG A 1 231 ? 15.708 -3.732 -23.546 1 94.03 231 ARG A N 1
ATOM 1825 C CA . ARG A 1 231 ? 15.334 -5.089 -23.163 1 94.03 231 ARG A CA 1
ATOM 1826 C C . ARG A 1 231 ? 14.576 -5.787 -24.288 1 94.03 231 ARG A C 1
ATOM 1828 O O . ARG A 1 231 ? 14.751 -6.986 -24.511 1 94.03 231 ARG A O 1
ATOM 1835 N N . ALA A 1 232 ? 13.752 -5.003 -25.032 1 96.6 232 ALA A N 1
ATOM 1836 C CA . ALA A 1 232 ? 12.923 -5.568 -26.094 1 96.6 232 ALA A CA 1
ATOM 1837 C C . ALA A 1 232 ? 13.724 -5.742 -27.381 1 96.6 232 ALA A C 1
ATOM 1839 O O . ALA A 1 232 ? 13.263 -6.389 -28.324 1 96.6 232 ALA A O 1
ATOM 1840 N N . GLY A 1 233 ? 14.943 -5.147 -27.46 1 96.34 233 GLY A N 1
ATOM 1841 C CA . GLY A 1 233 ? 15.802 -5.274 -28.627 1 96.34 233 GLY A CA 1
ATOM 1842 C C . GLY A 1 233 ? 15.466 -4.285 -29.726 1 96.34 233 GLY A C 1
ATOM 1843 O O . GLY A 1 233 ? 15.941 -4.418 -30.856 1 96.34 233 GLY A O 1
ATOM 1844 N N . GLN A 1 234 ? 14.661 -3.295 -29.413 1 96.33 234 GLN A N 1
ATOM 1845 C CA . GLN A 1 234 ? 14.244 -2.338 -30.433 1 96.33 234 GLN A CA 1
ATOM 1846 C C . GLN A 1 234 ? 15.415 -1.471 -30.886 1 96.33 234 GLN A C 1
ATOM 1848 O O . GLN A 1 234 ? 15.471 -1.049 -32.043 1 96.33 234 GLN A O 1
ATOM 1853 N N . LEU A 1 235 ? 16.361 -1.253 -29.967 1 95.28 235 LEU A N 1
ATOM 1854 C CA . LEU A 1 235 ? 17.525 -0.436 -30.293 1 95.28 235 LEU A CA 1
ATOM 1855 C C . LEU A 1 235 ? 18.545 -1.239 -31.094 1 95.28 235 LEU A C 1
ATOM 1857 O O . LEU A 1 235 ? 19.521 -0.68 -31.601 1 95.28 235 LEU A O 1
ATOM 1861 N N . HIS A 1 236 ? 18.287 -2.604 -31.256 1 95.69 236 HIS A N 1
ATOM 1862 C CA . HIS A 1 236 ? 19.109 -3.479 -32.085 1 95.69 236 HIS A CA 1
ATOM 1863 C C . HIS A 1 236 ? 18.453 -3.731 -33.438 1 95.69 236 HIS A C 1
ATOM 1865 O O . HIS A 1 236 ? 19.047 -4.369 -34.311 1 95.69 236 HIS A O 1
ATOM 1871 N N . GLY A 1 237 ? 17.149 -3.301 -33.591 1 94.66 237 GLY A N 1
ATOM 1872 C CA . GLY A 1 237 ? 16.426 -3.555 -34.827 1 94.66 237 GLY A CA 1
ATOM 1873 C C . GLY A 1 237 ? 15.775 -4.925 -34.867 1 94.66 237 GLY A C 1
ATOM 1874 O O . GLY A 1 237 ? 15.811 -5.605 -35.895 1 94.66 237 GLY A O 1
ATOM 1875 N N . ILE A 1 238 ? 15.211 -5.363 -33.802 1 96.9 238 ILE A N 1
ATOM 1876 C CA . ILE A 1 238 ? 14.685 -6.711 -33.622 1 96.9 238 ILE A CA 1
ATOM 1877 C C . ILE A 1 238 ? 13.446 -6.902 -34.494 1 96.9 238 ILE A C 1
ATOM 1879 O O . ILE A 1 238 ? 13.073 -8.033 -34.814 1 96.9 238 ILE A O 1
ATOM 1883 N N . ASP A 1 239 ? 12.766 -5.897 -35.011 1 95.77 239 ASP A N 1
ATOM 1884 C CA . ASP A 1 239 ? 11.524 -5.965 -35.775 1 95.77 239 ASP A CA 1
ATOM 1885 C C . ASP A 1 239 ? 11.717 -6.755 -37.068 1 95.77 239 ASP A C 1
ATOM 1887 O O . ASP A 1 239 ? 10.778 -7.379 -37.566 1 95.77 239 ASP A O 1
ATOM 1891 N N . GLN A 1 240 ? 12.864 -6.842 -37.55 1 94.95 240 GLN A N 1
ATOM 1892 C CA . GLN A 1 240 ? 13.136 -7.546 -38.799 1 94.95 240 GLN A CA 1
ATOM 1893 C C . GLN A 1 240 ? 12.933 -9.05 -38.637 1 94.95 240 GLN A C 1
ATOM 1895 O O . GLN A 1 240 ? 12.603 -9.744 -39.601 1 94.95 240 GLN A O 1
ATOM 1900 N N . PHE A 1 241 ? 13.074 -9.559 -37.479 1 95.04 241 PHE A N 1
ATOM 1901 C CA . PHE A 1 241 ? 12.988 -10.992 -37.229 1 95.04 241 PHE A CA 1
ATOM 1902 C C . PHE A 1 241 ? 11.571 -11.389 -36.834 1 95.04 241 PHE A C 1
ATOM 1904 O O . PHE A 1 241 ? 11.233 -12.575 -36.821 1 95.04 241 PHE A O 1
ATOM 1911 N N . PHE A 1 242 ? 10.722 -10.39 -36.517 1 93.65 242 PHE A N 1
ATOM 1912 C CA . PHE A 1 242 ? 9.342 -10.648 -36.122 1 93.65 242 PHE A CA 1
ATOM 1913 C C . PHE A 1 242 ? 8.38 -9.767 -36.91 1 93.65 242 PHE A C 1
ATOM 1915 O O . PHE A 1 242 ? 7.712 -8.902 -36.338 1 93.65 242 PHE A O 1
ATOM 1922 N N . PRO A 1 243 ? 8.204 -9.967 -38.101 1 89.78 243 PRO A N 1
ATOM 1923 C CA . PRO A 1 243 ? 7.414 -9.094 -38.972 1 89.78 243 PRO A CA 1
ATOM 1924 C C . PRO A 1 243 ? 5.925 -9.112 -38.633 1 89.78 243 PRO A C 1
ATOM 1926 O O . PRO A 1 243 ? 5.192 -8.191 -39.002 1 89.78 243 PRO A O 1
ATOM 1929 N N . ARG A 1 244 ? 5.485 -10.169 -37.933 1 88.06 244 ARG A N 1
ATOM 1930 C CA . ARG A 1 244 ? 4.058 -10.27 -37.646 1 88.06 244 ARG A CA 1
ATOM 1931 C C . ARG A 1 244 ? 3.701 -9.521 -36.367 1 88.06 244 ARG A C 1
ATOM 1933 O O . ARG A 1 244 ? 2.525 -9.276 -36.092 1 88.06 244 ARG A O 1
ATOM 1940 N N . ARG A 1 245 ? 4.714 -9.189 -35.556 1 91 245 ARG A N 1
ATOM 1941 C CA . ARG A 1 245 ? 4.461 -8.383 -34.366 1 91 245 ARG A CA 1
ATOM 1942 C C . ARG A 1 245 ? 4.244 -6.919 -34.732 1 91 245 ARG A C 1
ATOM 1944 O O . ARG A 1 245 ? 4.741 -6.45 -35.758 1 91 245 ARG A O 1
ATOM 1951 N N . PRO A 1 246 ? 3.476 -6.174 -33.882 1 91.12 246 PRO A N 1
ATOM 1952 C CA . PRO A 1 246 ? 3.4 -4.732 -34.13 1 91.12 246 PRO A CA 1
ATOM 1953 C C . PRO A 1 246 ? 4.769 -4.057 -34.104 1 91.12 246 PRO A C 1
ATOM 1955 O O . PRO A 1 246 ? 5.61 -4.389 -33.264 1 91.12 246 PRO A O 1
ATOM 1958 N N . PRO A 1 247 ? 5.002 -3.212 -35.017 1 93.06 247 PRO A N 1
ATOM 1959 C CA . PRO A 1 247 ? 6.299 -2.533 -35.058 1 93.06 247 PRO A CA 1
ATOM 1960 C C . PRO A 1 247 ? 6.624 -1.803 -33.757 1 93.06 247 PRO A C 1
ATOM 1962 O O . PRO A 1 247 ? 5.754 -1.144 -33.18 1 93.06 247 PRO A O 1
ATOM 1965 N N . GLY A 1 248 ? 7.818 -1.925 -33.363 1 95.33 248 GLY A N 1
ATOM 1966 C CA . GLY A 1 248 ? 8.27 -1.246 -32.159 1 95.33 248 GLY A CA 1
ATOM 1967 C C . GLY A 1 248 ? 7.721 -1.861 -30.886 1 95.33 248 GLY A C 1
ATOM 1968 O O . GLY A 1 248 ? 7.762 -1.24 -29.822 1 95.33 248 GLY A O 1
ATOM 1969 N N . ASN A 1 249 ? 7.223 -3.044 -30.977 1 95.81 249 ASN A N 1
ATOM 1970 C CA . ASN A 1 249 ? 6.554 -3.702 -29.859 1 95.81 249 ASN A CA 1
ATOM 1971 C C . ASN A 1 249 ? 7.475 -3.824 -28.648 1 95.81 249 ASN A C 1
ATOM 1973 O O . ASN A 1 249 ? 8.629 -4.237 -28.78 1 95.81 249 ASN A O 1
ATOM 1977 N N . LEU A 1 250 ? 6.966 -3.448 -27.459 1 97.59 250 LEU A N 1
ATOM 1978 C CA . LEU A 1 250 ? 7.769 -3.459 -26.242 1 97.59 250 LEU A CA 1
ATOM 1979 C C . LEU A 1 250 ? 7.185 -4.422 -25.214 1 97.59 250 LEU A C 1
ATOM 1981 O O . LEU A 1 250 ? 7.693 -4.526 -24.095 1 97.59 250 LEU A O 1
ATOM 1985 N N . ALA A 1 251 ? 6.124 -5.183 -25.586 1 96.81 251 ALA A N 1
ATOM 1986 C CA . ALA A 1 251 ? 5.452 -6.081 -24.65 1 96.81 251 ALA A CA 1
ATOM 1987 C C . ALA A 1 251 ? 6.225 -7.387 -24.491 1 96.81 251 ALA A C 1
ATOM 1989 O O . ALA A 1 251 ? 6.765 -7.918 -25.465 1 96.81 251 ALA A O 1
ATOM 1990 N N . VAL A 1 252 ? 6.37 -7.881 -23.267 1 96.83 252 VAL A N 1
ATOM 1991 C CA . VAL A 1 252 ? 6.882 -9.224 -23.017 1 96.83 252 VAL A CA 1
ATOM 1992 C C . VAL A 1 252 ? 5.812 -10.257 -23.363 1 96.83 252 VAL A C 1
ATOM 1994 O O . VAL A 1 252 ? 4.725 -10.254 -22.781 1 96.83 252 VAL A O 1
ATOM 1997 N N . MET A 1 253 ? 6.114 -11.12 -24.222 1 94.58 253 MET A N 1
ATOM 1998 C CA . MET A 1 253 ? 5.121 -12.03 -24.786 1 94.58 253 MET A CA 1
ATOM 1999 C C . MET A 1 253 ? 5.172 -13.388 -24.094 1 94.58 253 MET A C 1
ATOM 2001 O O . MET A 1 253 ? 6.212 -13.78 -23.562 1 94.58 253 MET A O 1
ATOM 2005 N N . CYS A 1 254 ? 4.057 -14.064 -24.094 1 96.81 254 CYS A N 1
ATOM 2006 C CA . CYS A 1 254 ? 3.971 -15.412 -23.544 1 96.81 254 CYS A CA 1
ATOM 2007 C C . CYS A 1 254 ? 4.604 -16.427 -24.489 1 96.81 254 CYS A C 1
ATOM 2009 O O . CYS A 1 254 ? 4.195 -16.544 -25.645 1 96.81 254 CYS A O 1
ATOM 2011 N N . PRO A 1 255 ? 5.521 -17.222 -24.079 1 97.03 255 PRO A N 1
ATOM 2012 C CA . PRO A 1 255 ? 6.186 -18.206 -24.937 1 97.03 255 PRO A CA 1
ATOM 2013 C C . PRO A 1 255 ? 5.315 -19.428 -25.218 1 97.03 255 PRO A C 1
ATOM 2015 O O . PRO A 1 255 ? 5.578 -20.175 -26.165 1 97.03 255 PRO A O 1
ATOM 2018 N N . ALA A 1 256 ? 4.317 -19.626 -24.448 1 96.62 256 ALA A N 1
ATOM 2019 C CA . ALA A 1 256 ? 3.538 -20.859 -24.534 1 96.62 256 ALA A CA 1
ATOM 2020 C C . ALA A 1 256 ? 2.354 -20.694 -25.482 1 96.62 256 ALA A C 1
ATOM 2022 O O . ALA A 1 256 ? 1.814 -21.681 -25.988 1 96.62 256 ALA A O 1
ATOM 2023 N N . CYS A 1 257 ? 1.893 -19.469 -25.694 1 94.71 257 CYS A N 1
ATOM 2024 C CA . CYS A 1 257 ? 0.776 -19.225 -26.601 1 94.71 257 CYS A CA 1
ATOM 2025 C C . CYS A 1 257 ? 1.223 -19.318 -28.055 1 94.71 257 CYS A C 1
ATOM 2027 O O . CYS A 1 257 ? 2.392 -19.081 -28.365 1 94.71 257 CYS A O 1
ATOM 2029 N N . ILE A 1 258 ? 0.356 -19.509 -28.915 1 8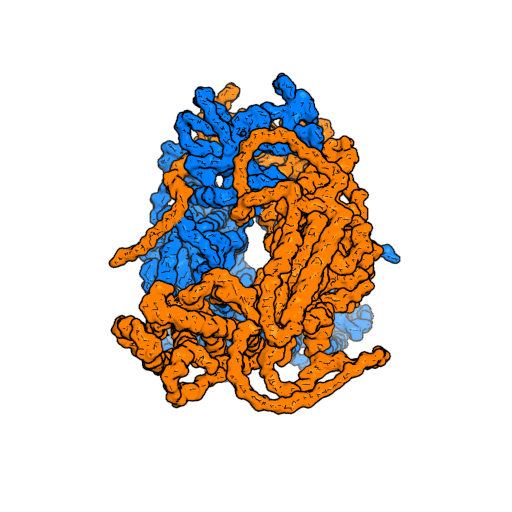9.98 258 ILE A N 1
ATOM 2030 C CA . ILE A 1 258 ? 0.625 -19.665 -30.34 1 89.98 258 ILE A CA 1
ATOM 2031 C C . ILE A 1 258 ? 1.15 -18.35 -30.912 1 89.98 258 ILE A C 1
ATOM 2033 O O . ILE A 1 258 ? 0.523 -17.3 -30.75 1 89.98 258 ILE A O 1
ATOM 2037 N N . GLU A 1 259 ? 2.248 -18.417 -31.5 1 89.85 259 GLU A N 1
ATOM 2038 C CA . GLU A 1 259 ? 2.827 -17.337 -32.293 1 89.85 259 GLU A CA 1
ATOM 2039 C C . GLU A 1 259 ? 3.396 -17.861 -33.609 1 89.85 259 GLU A C 1
ATOM 2041 O O . GLU A 1 259 ? 4.488 -18.432 -33.635 1 89.85 259 GLU A O 1
ATOM 2046 N N . PHE A 1 260 ? 2.756 -17.51 -34.598 1 85.2 260 PHE A N 1
ATOM 2047 C CA . PHE A 1 260 ? 3.128 -18.047 -35.902 1 85.2 260 PHE A CA 1
ATOM 2048 C C . PHE A 1 260 ? 4.486 -17.514 -36.34 1 85.2 260 PHE A C 1
ATOM 2050 O O . PHE A 1 260 ? 4.745 -16.312 -36.253 1 85.2 260 PHE A O 1
ATOM 2057 N N . GLY A 1 261 ? 5.317 -18.42 -36.747 1 83.88 261 GLY A N 1
ATOM 2058 C CA . GLY A 1 261 ? 6.647 -18.055 -37.206 1 83.88 261 GLY A CA 1
ATOM 2059 C C . GLY A 1 261 ? 7.678 -18.034 -36.093 1 83.88 261 GLY A C 1
ATOM 2060 O O . GLY A 1 261 ? 8.863 -17.804 -36.341 1 83.88 261 GLY A O 1
ATOM 2061 N N . VAL A 1 262 ? 7.218 -18.33 -34.909 1 91.76 262 VAL A N 1
ATOM 2062 C CA . VAL A 1 262 ? 8.126 -18.291 -33.767 1 91.76 262 VAL A CA 1
ATOM 2063 C C . VAL A 1 262 ? 8.131 -19.646 -33.064 1 91.76 262 VAL A C 1
ATOM 2065 O O . VAL A 1 262 ? 9.141 -20.355 -33.075 1 91.76 262 VAL A O 1
ATOM 2068 N N . ASN A 1 263 ? 6.95 -20.081 -32.595 1 91.61 263 ASN A N 1
ATOM 2069 C CA . ASN A 1 263 ? 6.906 -21.355 -31.884 1 91.61 263 ASN A CA 1
ATOM 2070 C C . ASN A 1 263 ? 5.915 -22.321 -32.526 1 91.61 263 ASN A C 1
ATOM 2072 O O . ASN A 1 263 ? 5.757 -23.452 -32.064 1 91.61 263 ASN A O 1
ATOM 2076 N N . THR A 1 264 ? 5.2 -21.803 -33.52 1 87.02 264 THR A N 1
ATOM 2077 C CA . THR A 1 264 ? 4.258 -22.613 -34.286 1 87.02 264 THR A CA 1
ATOM 2078 C C . THR A 1 264 ? 4.41 -22.348 -35.781 1 87.02 264 THR A C 1
ATOM 2080 O O . THR A 1 264 ? 4.51 -21.196 -36.206 1 87.02 264 THR A O 1
ATOM 2083 N N . THR A 1 265 ? 4.444 -23.375 -36.519 1 80.47 265 THR A N 1
ATOM 2084 C CA . THR A 1 265 ? 4.56 -23.214 -37.964 1 80.47 265 THR A CA 1
ATOM 2085 C C . THR A 1 265 ? 3.181 -23.105 -38.609 1 80.47 265 THR A C 1
ATOM 2087 O O . THR A 1 265 ? 2.186 -23.554 -38.038 1 80.47 265 THR A O 1
ATOM 2090 N N . ASP A 1 266 ? 3.113 -22.547 -39.674 1 74.11 266 ASP A N 1
ATOM 2091 C CA . ASP A 1 266 ? 1.862 -22.444 -40.418 1 74.11 266 ASP A CA 1
ATOM 2092 C C . ASP A 1 266 ? 1.335 -23.825 -40.803 1 74.11 266 ASP A C 1
ATOM 2094 O O . ASP A 1 266 ? 0.123 -24.047 -40.832 1 74.11 266 ASP A O 1
ATOM 2098 N N . ALA A 1 267 ? 2.204 -24.793 -40.98 1 71.34 267 ALA A N 1
ATOM 2099 C CA . ALA A 1 267 ? 1.836 -26.141 -41.404 1 71.34 267 ALA A CA 1
ATOM 2100 C C . ALA A 1 267 ? 1.143 -26.901 -40.277 1 71.34 267 ALA A C 1
ATOM 2102 O O . ALA A 1 267 ? 0.206 -27.664 -40.52 1 71.34 267 ALA A O 1
ATOM 2103 N N . GLU A 1 268 ? 1.599 -26.718 -39.126 1 73.79 268 GLU A N 1
ATOM 2104 C CA . GLU A 1 268 ? 1.001 -27.373 -37.967 1 73.79 268 GLU A CA 1
ATOM 2105 C C . GLU A 1 268 ? -0.457 -26.956 -37.789 1 73.79 268 GLU A C 1
ATOM 2107 O O . GLU A 1 268 ? -1.312 -27.788 -37.479 1 73.79 268 GLU A O 1
ATOM 2112 N N . HIS A 1 269 ? -0.73 -25.748 -37.996 1 68.3 269 HIS A N 1
ATOM 2113 C CA . HIS A 1 269 ? -2.075 -25.224 -37.79 1 68.3 269 HIS A CA 1
ATOM 2114 C C . HIS A 1 269 ? -3.023 -25.69 -38.89 1 68.3 269 HIS A C 1
ATOM 2116 O O . HIS A 1 269 ? -4.199 -25.955 -38.631 1 68.3 269 HIS A O 1
ATOM 2122 N N . ALA A 1 270 ? -2.598 -25.798 -40.041 1 63.51 270 ALA A N 1
ATOM 2123 C CA . ALA A 1 270 ? -3.427 -26.148 -41.192 1 63.51 270 ALA A CA 1
ATOM 2124 C C . ALA A 1 270 ? -3.961 -27.572 -41.07 1 63.51 270 ALA A C 1
ATOM 2126 O O . ALA A 1 270 ? -5.032 -27.887 -41.596 1 63.51 270 ALA A O 1
ATOM 2127 N N . VAL A 1 271 ? -3.352 -28.394 -40.359 1 58.66 271 VAL A N 1
ATOM 2128 C CA . VAL A 1 271 ? -3.713 -29.808 -40.366 1 58.66 271 VAL A CA 1
ATOM 2129 C C . VAL A 1 271 ? -4.41 -30.17 -39.056 1 58.66 271 VAL A C 1
ATOM 2131 O O . VAL A 1 271 ? -4.622 -31.349 -38.764 1 58.66 271 VAL A O 1
ATOM 2134 N N . CYS A 1 272 ? -5 -29.2 -38.458 1 68.9 272 CYS A N 1
ATOM 2135 C CA . CYS A 1 272 ? -5.462 -29.59 -37.13 1 68.9 272 CYS A CA 1
ATOM 2136 C C . CYS A 1 272 ? -6.843 -30.231 -37.2 1 68.9 272 CYS A C 1
ATOM 2138 O O . CYS A 1 272 ? -7.771 -29.656 -37.771 1 68.9 272 CYS A O 1
ATOM 2140 N N . ASP A 1 273 ? -6.94 -31.494 -36.79 1 75.43 273 ASP A N 1
ATOM 2141 C CA . ASP A 1 273 ? -8.19 -32.221 -36.592 1 75.43 273 ASP A CA 1
ATOM 2142 C C . ASP A 1 273 ? -9.109 -31.479 -35.625 1 75.43 273 ASP A C 1
ATOM 2144 O O . ASP A 1 273 ? -8.654 -30.952 -34.608 1 75.43 273 ASP A O 1
ATOM 2148 N N . PRO A 1 274 ? -10.348 -31.246 -36.063 1 80.59 274 PRO A N 1
ATOM 2149 C CA . PRO A 1 274 ? -11.292 -30.551 -35.184 1 80.59 274 PRO A CA 1
ATOM 2150 C C . PRO A 1 274 ? -11.374 -31.177 -33.794 1 80.59 274 PRO A C 1
ATOM 2152 O O . PRO A 1 274 ? -11.659 -30.481 -32.816 1 80.59 274 PRO A O 1
ATOM 2155 N N . SER A 1 275 ? -11.095 -32.45 -33.722 1 85.53 275 SER A N 1
ATOM 2156 C CA . SER A 1 275 ? -11.149 -33.124 -32.429 1 85.53 275 SER A CA 1
ATOM 2157 C C . SER A 1 275 ? -9.936 -32.775 -31.572 1 85.53 275 SER A C 1
ATOM 2159 O O . SER A 1 275 ? -9.939 -33.002 -30.361 1 85.53 275 SER A O 1
ATOM 2161 N N . LEU A 1 276 ? -8.917 -32.16 -32.214 1 89.45 276 LEU A N 1
ATOM 2162 C CA . LEU A 1 276 ? -7.705 -31.774 -31.498 1 89.45 276 LEU A CA 1
ATOM 2163 C C . LEU A 1 276 ? -7.518 -30.261 -31.522 1 89.45 276 LEU A C 1
ATOM 2165 O O . LEU A 1 276 ? -6.396 -29.768 -31.389 1 89.45 276 LEU A O 1
ATOM 2169 N N . ARG A 1 277 ? -8.559 -29.504 -31.7 1 88.52 277 ARG A N 1
ATOM 2170 C CA . ARG A 1 277 ? -8.443 -28.058 -31.85 1 88.52 277 ARG A CA 1
ATOM 2171 C C . ARG A 1 277 ? -7.889 -27.417 -30.582 1 88.52 277 ARG A C 1
ATOM 2173 O O . ARG A 1 277 ? -7.306 -26.333 -30.632 1 88.52 277 ARG A O 1
ATOM 2180 N N . HIS A 1 278 ? -8.051 -28.134 -29.378 1 91.43 278 HIS A N 1
ATOM 2181 C CA . HIS A 1 278 ? -7.556 -27.584 -28.121 1 91.43 278 HIS A CA 1
ATOM 2182 C C . HIS A 1 278 ? -6.038 -27.447 -28.139 1 91.43 278 HIS A C 1
ATOM 2184 O O . HIS A 1 278 ? -5.464 -26.744 -27.304 1 91.43 278 HIS A O 1
ATOM 2190 N N . LEU A 1 279 ? -5.314 -28.041 -29.073 1 90.79 279 LEU A N 1
ATOM 2191 C CA . LEU A 1 279 ? -3.861 -27.965 -29.178 1 90.79 279 LEU A CA 1
ATOM 2192 C C . LEU A 1 279 ? -3.431 -26.659 -29.838 1 90.79 279 LEU A C 1
ATOM 2194 O O . LEU A 1 279 ? -2.291 -26.22 -29.67 1 90.79 279 LEU A O 1
ATOM 2198 N N . TYR A 1 280 ? -4.414 -26.071 -30.604 1 87.17 280 TYR A N 1
ATOM 2199 C CA . TYR A 1 280 ? -4.076 -24.866 -31.353 1 87.17 280 TYR A CA 1
ATOM 2200 C C . TYR A 1 280 ? -5.136 -23.787 -31.157 1 87.17 280 TYR A C 1
ATOM 2202 O O . TYR A 1 280 ? -5.594 -23.176 -32.125 1 87.17 280 TYR A O 1
ATOM 2210 N N . GLN A 1 281 ? -5.515 -23.555 -29.957 1 89.45 281 GLN A N 1
ATOM 2211 C CA . GLN A 1 281 ? -6.54 -22.566 -29.64 1 89.45 281 GLN A CA 1
ATOM 2212 C C . GLN A 1 281 ? -5.946 -21.383 -28.88 1 89.45 281 GLN A C 1
ATOM 2214 O O . GLN A 1 281 ? -4.985 -21.543 -28.125 1 89.45 281 GLN A O 1
ATOM 2219 N N . LEU A 1 282 ? -6.521 -20.249 -29.208 1 90.53 282 LEU A N 1
ATOM 2220 C CA . LEU A 1 282 ? -6.217 -19.073 -28.401 1 90.53 282 LEU A CA 1
ATOM 2221 C C . LEU A 1 282 ? -7.16 -18.975 -27.207 1 90.53 282 LEU A C 1
ATOM 2223 O O . LEU A 1 282 ? -8.378 -19.091 -27.361 1 90.53 282 LEU A O 1
ATOM 2227 N N . LEU A 1 283 ? -6.617 -18.903 -26.036 1 95.4 283 LEU A N 1
ATOM 2228 C CA . LEU A 1 283 ? -7.422 -18.782 -24.825 1 95.4 283 LEU A CA 1
ATOM 2229 C C . LEU A 1 283 ? -7.286 -17.39 -24.219 1 95.4 283 LEU A C 1
ATOM 2231 O O . LEU A 1 283 ? -6.199 -16.999 -23.787 1 95.4 283 LEU A O 1
ATOM 2235 N N . PHE A 1 284 ? -8.359 -16.597 -24.223 1 96.38 284 PHE A N 1
ATOM 2236 C CA . PHE A 1 284 ? -8.352 -15.241 -23.687 1 96.38 284 PHE A CA 1
ATOM 2237 C C . PHE A 1 284 ? -9.34 -15.109 -22.535 1 96.38 284 PHE A C 1
ATOM 2239 O O . PHE A 1 284 ? -10.407 -15.727 -22.551 1 96.38 284 PHE A O 1
ATOM 2246 N N . THR A 1 285 ? -8.941 -14.417 -21.582 1 97.2 285 THR A N 1
ATOM 2247 C CA . THR A 1 285 ? -9.818 -14.018 -20.487 1 97.2 285 THR A CA 1
ATOM 2248 C C . THR A 1 285 ? -9.883 -12.498 -20.372 1 97.2 285 THR A C 1
ATOM 2250 O O . THR A 1 285 ? -8.875 -11.813 -20.558 1 97.2 285 THR A O 1
ATOM 2253 N N . ALA A 1 286 ? -11.072 -11.945 -20.15 1 96.3 286 ALA A N 1
ATOM 2254 C CA . ALA A 1 286 ? -11.262 -10.501 -20.034 1 96.3 286 ALA A CA 1
ATOM 2255 C C . ALA A 1 286 ? -11.909 -10.139 -18.7 1 96.3 286 ALA A C 1
ATOM 2257 O O . ALA A 1 286 ? -12.738 -10.89 -18.181 1 96.3 286 ALA A O 1
ATOM 2258 N N . ASP A 1 287 ? -11.502 -9.082 -18.131 1 94.64 287 ASP A N 1
ATOM 2259 C CA . ASP A 1 287 ? -12.107 -8.576 -16.902 1 94.64 287 ASP A CA 1
ATOM 2260 C C . ASP A 1 287 ? -11.768 -7.103 -16.688 1 94.64 287 ASP A C 1
ATOM 2262 O O . ASP A 1 287 ? -10.731 -6.625 -17.155 1 94.64 287 ASP A O 1
ATOM 2266 N N . GLY A 1 288 ? -12.726 -6.389 -16.033 1 92.65 288 GLY A N 1
ATOM 2267 C CA . GLY A 1 288 ? -12.495 -5 -15.672 1 92.65 288 GLY A CA 1
ATOM 2268 C C . GLY A 1 288 ? -11.992 -4.828 -14.251 1 92.65 288 GLY A C 1
ATOM 2269 O O . GLY A 1 288 ? -12.409 -5.555 -13.347 1 92.65 288 GLY A O 1
ATOM 2270 N N . ASN A 1 289 ? -11.009 -3.975 -14.066 1 93.63 289 ASN A N 1
ATOM 2271 C CA . ASN A 1 289 ? -10.487 -3.616 -12.752 1 93.63 289 ASN A CA 1
ATOM 2272 C C . ASN A 1 289 ? -10.786 -2.16 -12.408 1 93.63 289 ASN A C 1
ATOM 2274 O O . ASN A 1 289 ? -10.121 -1.25 -12.907 1 93.63 289 ASN A O 1
ATOM 2278 N N . PHE A 1 290 ? -11.609 -1.862 -11.491 1 91.34 290 PHE A N 1
ATOM 2279 C CA . PHE A 1 290 ? -12.083 -0.515 -11.196 1 91.34 290 PHE A CA 1
ATOM 2280 C C . PHE A 1 290 ? -11.212 0.144 -10.133 1 91.34 290 PHE A C 1
ATOM 2282 O O . PHE A 1 290 ? -11.393 1.322 -9.817 1 91.34 290 PHE A O 1
ATOM 2289 N N . GLN A 1 291 ? -10.277 -0.625 -9.611 1 90.94 291 GLN A N 1
ATOM 2290 C CA . GLN A 1 291 ? -9.325 -0.017 -8.687 1 90.94 291 GLN A CA 1
ATOM 2291 C C . GLN A 1 291 ? -8.274 0.797 -9.437 1 90.94 291 GLN A C 1
ATOM 2293 O O . GLN A 1 291 ? -7.564 1.606 -8.837 1 90.94 291 GLN A O 1
ATOM 2298 N N . ALA A 1 292 ? -8.135 0.568 -10.684 1 94.37 292 ALA A N 1
ATOM 2299 C CA . ALA A 1 292 ? -7.228 1.343 -11.525 1 94.37 292 ALA A CA 1
ATOM 2300 C C . ALA A 1 292 ? -7.92 2.584 -12.081 1 94.37 292 ALA A C 1
ATOM 2302 O O . ALA A 1 292 ? -7.806 2.886 -13.271 1 94.37 292 ALA A O 1
ATOM 2303 N N . ASN A 1 293 ? -8.701 3.284 -11.234 1 92.61 293 ASN A N 1
ATOM 2304 C CA . ASN A 1 293 ? -9.41 4.492 -11.641 1 92.61 293 ASN A CA 1
ATOM 2305 C C . ASN A 1 293 ? -8.489 5.709 -11.642 1 92.61 293 ASN A C 1
ATOM 2307 O O . ASN A 1 293 ? -7.344 5.626 -11.195 1 92.61 293 ASN A O 1
ATOM 2311 N N . HIS A 1 294 ? -8.889 6.733 -12.284 1 92.74 294 HIS A N 1
ATOM 2312 C CA . HIS A 1 294 ? -8.161 7.99 -12.406 1 92.74 294 HIS A CA 1
ATOM 2313 C C . HIS A 1 294 ? -9.038 9.175 -12.017 1 92.74 294 HIS A C 1
ATOM 2315 O O . HIS A 1 294 ? -10.155 9.317 -12.519 1 92.74 294 HIS A O 1
ATOM 2321 N N . TYR A 1 295 ? -8.561 10.019 -11.098 1 88.18 295 TYR A N 1
ATOM 2322 C CA . TYR A 1 295 ? -9.321 11.188 -10.668 1 88.18 295 TYR A CA 1
ATOM 2323 C C . TYR A 1 295 ? -9.385 12.234 -11.774 1 88.18 295 TYR A C 1
ATOM 2325 O O . TYR A 1 295 ? -8.443 12.377 -12.557 1 88.18 295 TYR A O 1
ATOM 2333 N N . LEU A 1 296 ? -10.517 12.908 -11.725 1 84.94 296 LEU A N 1
ATOM 2334 C CA . LEU A 1 296 ? -10.657 14.017 -12.663 1 84.94 296 LEU A CA 1
ATOM 2335 C C . LEU A 1 296 ? -9.733 15.169 -12.284 1 84.94 296 LEU A C 1
ATOM 2337 O O . LEU A 1 296 ? -9.913 15.797 -11.238 1 84.94 296 LEU A O 1
ATOM 2341 N N . LYS A 1 297 ? -8.579 15.184 -12.774 1 71.61 297 LYS A N 1
ATOM 2342 C CA . LYS A 1 297 ? -7.629 16.264 -12.525 1 71.61 297 LYS A CA 1
ATOM 2343 C C . LYS A 1 297 ? -7.3 17.015 -13.812 1 71.61 297 LYS A C 1
ATOM 2345 O O . LYS A 1 297 ? -7.583 16.529 -14.909 1 71.61 297 LYS A O 1
ATOM 2350 N N . THR A 1 298 ? -7.013 18.369 -13.591 1 64.15 298 THR A N 1
ATOM 2351 C CA . THR A 1 298 ? -6.498 19.121 -14.73 1 64.15 298 THR A CA 1
ATOM 2352 C C . THR A 1 298 ? -5.216 18.487 -15.261 1 64.15 298 THR A C 1
ATOM 2354 O O . THR A 1 298 ? -4.188 18.489 -14.58 1 64.15 298 THR A O 1
ATOM 2357 N N . ASN A 1 299 ? -5.358 17.451 -16.021 1 63.94 299 ASN A N 1
ATOM 2358 C CA . ASN A 1 299 ? -4.202 16.748 -16.568 1 63.94 299 ASN A CA 1
ATOM 2359 C C . ASN A 1 299 ? -3.445 17.61 -17.573 1 63.94 299 ASN A C 1
ATOM 2361 O O . ASN A 1 299 ? -4.056 18.328 -18.366 1 63.94 299 ASN A O 1
ATOM 2365 N N . ASP A 1 300 ? -2.183 17.747 -17.33 1 63.15 300 ASP A N 1
ATOM 2366 C CA . ASP A 1 300 ? -1.354 18.368 -18.358 1 63.15 300 ASP A CA 1
ATOM 2367 C C . ASP A 1 300 ? -1.409 17.574 -19.661 1 63.15 300 ASP A C 1
ATOM 2369 O O . ASP A 1 300 ? -0.865 16.471 -19.746 1 63.15 300 ASP A O 1
ATOM 2373 N N . PRO A 1 301 ? -2.283 17.959 -20.587 1 60.78 301 PRO A N 1
ATOM 2374 C CA . PRO A 1 301 ? -2.444 17.229 -21.847 1 60.78 301 PRO A CA 1
ATOM 2375 C C . PRO A 1 301 ? -1.117 16.993 -22.565 1 60.78 301 PRO A C 1
ATOM 2377 O O . PRO A 1 301 ? -1.033 16.138 -23.45 1 60.78 301 PRO A O 1
ATOM 2380 N N . LYS A 1 302 ? -0.036 17.671 -22.136 1 65.7 302 LYS A N 1
ATOM 2381 C CA . LYS A 1 302 ? 1.251 17.573 -22.817 1 65.7 302 LYS A CA 1
ATOM 2382 C C . LYS A 1 302 ? 2.031 16.348 -22.346 1 65.7 302 LYS A C 1
ATOM 2384 O O . LYS A 1 302 ? 3.011 15.949 -22.979 1 65.7 302 LYS A O 1
ATOM 2389 N N . LEU A 1 303 ? 1.489 15.801 -21.386 1 79.32 303 LEU A N 1
ATOM 2390 C CA . LEU A 1 303 ? 2.244 14.657 -20.886 1 79.32 303 LEU A CA 1
ATOM 2391 C C . LEU A 1 303 ? 1.64 13.348 -21.383 1 79.32 303 LEU A C 1
ATOM 2393 O O . LEU A 1 303 ? 0.625 12.888 -20.855 1 79.32 303 LEU A O 1
ATOM 2397 N N . ILE A 1 304 ? 2.246 12.882 -22.478 1 85.28 304 ILE A N 1
ATOM 2398 C CA . ILE A 1 304 ? 1.807 11.666 -23.154 1 85.28 304 ILE A CA 1
ATOM 2399 C C . ILE A 1 304 ? 2.681 10.491 -22.721 1 85.28 304 ILE A C 1
ATOM 2401 O O . ILE A 1 304 ? 3.757 10.686 -22.152 1 85.28 304 ILE A O 1
ATOM 2405 N N . SER A 1 305 ? 2.161 9.325 -22.992 1 92.85 305 SER A N 1
ATOM 2406 C CA . SER A 1 305 ? 2.934 8.119 -22.714 1 92.85 305 SER A CA 1
ATOM 2407 C C . SER A 1 305 ? 4.14 8.01 -23.641 1 92.85 305 SER A C 1
ATOM 2409 O O . SER A 1 305 ? 4.042 8.305 -24.834 1 92.85 305 SER A O 1
ATOM 2411 N N . PHE A 1 306 ? 5.291 7.568 -23.209 1 93.8 306 PHE A N 1
ATOM 2412 C CA . PHE A 1 306 ? 6.471 7.367 -24.041 1 93.8 306 PHE A CA 1
ATOM 2413 C C . PHE A 1 306 ? 6.374 6.055 -24.81 1 93.8 306 PHE A C 1
ATOM 2415 O O . PHE A 1 306 ? 7.131 5.827 -25.756 1 93.8 306 PHE A O 1
ATOM 2422 N N . TYR A 1 307 ? 5.456 5.198 -24.428 1 94.97 307 TYR A N 1
ATOM 2423 C CA . TYR A 1 307 ? 5.277 3.942 -25.146 1 94.97 307 TYR A CA 1
ATOM 2424 C C . TYR A 1 307 ? 4.476 4.154 -26.426 1 94.97 307 TYR A C 1
ATOM 2426 O O . TYR A 1 307 ? 4.629 3.404 -27.393 1 94.97 307 TYR A O 1
ATOM 2434 N N . ARG A 1 308 ? 3.552 5.104 -26.386 1 91.71 308 ARG A N 1
ATOM 2435 C CA . ARG A 1 308 ? 2.835 5.551 -27.576 1 91.71 308 ARG A CA 1
ATOM 2436 C C . ARG A 1 308 ? 2.118 4.387 -28.253 1 91.71 308 ARG A C 1
ATOM 2438 O O . ARG A 1 308 ? 2.253 4.187 -29.462 1 91.71 308 ARG A O 1
ATOM 2445 N N . GLY A 1 309 ? 1.547 3.503 -27.472 1 93.14 309 GLY A N 1
ATOM 2446 C CA . GLY A 1 309 ? 0.738 2.417 -28.002 1 93.14 309 GLY A CA 1
ATOM 2447 C C . GLY A 1 309 ? 1.556 1.202 -28.397 1 93.14 309 GLY A C 1
ATOM 2448 O O . GLY A 1 309 ? 1.03 0.262 -28.996 1 93.14 309 GLY A O 1
ATOM 2449 N N . ARG A 1 310 ? 2.809 1.11 -28.091 1 95.06 310 ARG A N 1
ATOM 2450 C CA . ARG A 1 310 ? 3.709 0.052 -28.536 1 95.06 310 ARG A CA 1
ATOM 2451 C C . ARG A 1 310 ? 3.742 -1.097 -27.534 1 95.06 310 ARG A C 1
ATOM 2453 O O . ARG A 1 310 ? 4.696 -1.877 -27.507 1 95.06 310 ARG A O 1
ATOM 2460 N N . ALA A 1 311 ? 2.778 -1.228 -26.66 1 96.43 311 ALA A N 1
ATOM 2461 C CA . ALA A 1 311 ? 2.703 -2.302 -25.673 1 96.43 311 ALA A CA 1
ATOM 2462 C C . ALA A 1 311 ? 1.253 -2.694 -25.398 1 96.43 311 ALA A C 1
ATOM 2464 O O . ALA A 1 311 ? 0.478 -2.919 -26.33 1 96.43 311 ALA A O 1
ATOM 2465 N N . PHE A 1 312 ? 0.782 -2.73 -24.203 1 96.76 312 PHE A N 1
ATOM 2466 C CA . PHE A 1 312 ? -0.503 -3.312 -23.836 1 96.76 312 PHE A CA 1
ATOM 2467 C C . PHE A 1 312 ? -1.636 -2.324 -24.088 1 96.76 312 PHE A C 1
ATOM 2469 O O . PHE A 1 312 ? -2.773 -2.727 -24.344 1 96.76 312 PHE A O 1
ATOM 2476 N N . PHE A 1 313 ? -1.319 -1.028 -23.976 1 96.7 313 PHE A N 1
ATOM 2477 C CA . PHE A 1 313 ? -2.304 0.005 -24.275 1 96.7 313 PHE A CA 1
ATOM 2478 C C . PHE A 1 313 ? -2.242 0.403 -25.745 1 96.7 313 PHE A C 1
ATOM 2480 O O . PHE A 1 313 ? -1.156 0.554 -26.307 1 96.7 313 PHE A O 1
ATOM 2487 N N . PRO A 1 314 ? -3.355 0.512 -26.324 1 94.3 314 PRO A N 1
ATOM 2488 C CA . PRO A 1 314 ? -3.318 1.113 -27.66 1 94.3 314 PRO A CA 1
ATOM 2489 C C . PRO A 1 314 ? -2.941 2.593 -27.631 1 94.3 314 PRO A C 1
ATOM 2491 O O . PRO A 1 314 ? -2.822 3.182 -26.554 1 94.3 314 PRO A O 1
ATOM 2494 N N . GLY A 1 315 ? -2.685 3.161 -28.82 1 91.09 315 GLY A N 1
ATOM 2495 C CA . GLY A 1 315 ? -2.477 4.599 -28.878 1 91.09 315 GLY A CA 1
ATOM 2496 C C . GLY A 1 315 ? -3.655 5.394 -28.347 1 91.09 315 GLY A C 1
ATOM 2497 O O . GLY A 1 315 ? -4.798 5.159 -28.742 1 91.09 315 GLY A O 1
ATOM 2498 N N . ASP A 1 316 ? -3.411 6.206 -27.41 1 86.84 316 ASP A N 1
ATOM 2499 C CA . ASP A 1 316 ? -4.465 6.912 -26.687 1 86.84 316 ASP A CA 1
ATOM 2500 C C . ASP A 1 316 ? -5.356 7.7 -27.646 1 86.84 316 ASP A C 1
ATOM 2502 O O . ASP A 1 316 ? -6.583 7.635 -27.555 1 86.84 316 ASP A O 1
ATOM 2506 N N . PRO A 1 317 ? -4.814 8.43 -28.562 1 83.2 317 PRO A N 1
ATOM 2507 C CA . PRO A 1 317 ? -5.677 9.193 -29.467 1 83.2 317 PRO A CA 1
ATOM 2508 C C . PRO A 1 317 ? -6.595 8.3 -30.299 1 83.2 317 PRO A C 1
ATOM 2510 O O . PRO A 1 317 ? -7.774 8.618 -30.478 1 83.2 317 PRO A O 1
ATOM 2513 N N . GLN A 1 318 ? -6.023 7.22 -30.778 1 86.63 318 GLN A N 1
ATOM 2514 C CA . GLN A 1 318 ? -6.809 6.303 -31.596 1 86.63 318 GLN A CA 1
ATOM 2515 C C . GLN A 1 318 ? -7.962 5.702 -30.796 1 86.63 318 GLN A C 1
ATOM 2517 O O . GLN A 1 318 ? -9.089 5.621 -31.287 1 86.63 318 GLN A O 1
ATOM 2522 N N . TYR A 1 319 ? -7.671 5.326 -29.642 1 91.95 319 TYR A N 1
ATOM 2523 C CA . TYR A 1 319 ? -8.692 4.705 -28.805 1 91.95 319 TYR A CA 1
ATOM 2524 C C . TYR A 1 319 ? -9.767 5.714 -28.418 1 91.95 319 TYR A C 1
ATOM 2526 O O . TYR A 1 319 ? -10.955 5.385 -28.391 1 91.95 319 TYR A O 1
ATOM 2534 N N . ARG A 1 320 ? -9.414 6.855 -28.15 1 84.43 320 ARG A N 1
ATOM 2535 C CA . ARG A 1 320 ? -10.371 7.887 -27.765 1 84.43 320 ARG A CA 1
ATOM 2536 C C . ARG A 1 320 ? -11.3 8.232 -28.925 1 84.43 320 ARG A C 1
ATOM 2538 O O . ARG A 1 320 ? -12.499 8.438 -28.726 1 84.43 320 ARG A O 1
ATOM 2545 N N . VAL A 1 321 ? -10.766 8.346 -30.067 1 85 321 VAL A N 1
ATOM 2546 C CA . VAL A 1 321 ? -11.574 8.625 -31.25 1 85 321 VAL A CA 1
ATOM 2547 C C . VAL A 1 321 ? -12.578 7.495 -31.467 1 85 321 VAL A C 1
ATOM 2549 O O . VAL A 1 321 ? -13.754 7.746 -31.74 1 85 321 VAL A O 1
ATOM 2552 N N . PHE A 1 322 ? -12.094 6.332 -31.356 1 90.33 322 PHE A N 1
ATOM 2553 C CA . PHE A 1 322 ? -12.972 5.175 -31.486 1 90.33 322 PHE A CA 1
ATOM 2554 C C . PHE A 1 322 ? -14.103 5.237 -30.466 1 90.33 322 PHE A C 1
ATOM 2556 O O . PHE A 1 322 ? -15.272 5.064 -30.817 1 90.33 322 PHE A O 1
ATOM 2563 N N . ALA A 1 323 ? -13.765 5.471 -29.25 1 85.33 323 ALA A N 1
ATOM 2564 C CA . ALA A 1 323 ? -14.733 5.474 -28.157 1 85.33 323 ALA A CA 1
ATOM 2565 C C . ALA A 1 323 ? -15.781 6.565 -28.355 1 85.33 323 ALA A C 1
ATOM 2567 O O . ALA A 1 323 ? -16.961 6.362 -28.056 1 85.33 323 ALA A O 1
ATOM 2568 N N . ARG A 1 324 ? -15.435 7.7 -28.854 1 79.2 324 ARG A N 1
ATOM 2569 C CA . ARG A 1 324 ? -16.351 8.81 -29.096 1 79.2 324 ARG A CA 1
ATOM 2570 C C . ARG A 1 324 ? -17.311 8.489 -30.237 1 79.2 324 ARG A C 1
ATOM 2572 O O . ARG A 1 324 ? -18.499 8.811 -30.165 1 79.2 324 ARG A O 1
ATOM 2579 N N . ARG A 1 325 ? -16.813 7.918 -31.187 1 79.02 325 ARG A N 1
ATOM 2580 C CA . ARG A 1 325 ? -17.619 7.597 -32.361 1 79.02 325 ARG A CA 1
ATOM 2581 C C . ARG A 1 325 ? -18.684 6.558 -32.027 1 79.02 325 ARG A C 1
ATOM 2583 O O . ARG A 1 325 ? -19.827 6.668 -32.475 1 79.02 325 ARG A O 1
ATOM 2590 N N . VAL A 1 326 ? -18.285 5.555 -31.321 1 75.69 326 VAL A N 1
ATOM 2591 C CA . VAL A 1 326 ? -19.193 4.457 -31.007 1 75.69 326 VAL A CA 1
ATOM 2592 C C . VAL A 1 326 ? -20.268 4.937 -30.035 1 75.69 326 VAL A C 1
ATOM 2594 O O . VAL A 1 326 ? -21.418 4.499 -30.106 1 75.69 326 VAL A O 1
ATOM 2597 N N . LYS A 1 327 ? -20.001 5.761 -28.973 1 62.55 327 LYS A N 1
ATOM 2598 C CA . LYS A 1 327 ? -20.987 6.298 -28.04 1 62.55 327 LYS A CA 1
ATOM 2599 C C . LYS A 1 327 ? -22.162 6.927 -28.784 1 62.55 327 LYS A C 1
ATOM 2601 O O . LYS A 1 327 ? -23.314 6.788 -28.366 1 62.55 327 LYS A O 1
ATOM 2606 N N . LYS A 1 328 ? -22.01 7.714 -29.96 1 52.59 328 LYS A N 1
ATOM 2607 C CA . LYS A 1 328 ? -23.028 8.435 -30.72 1 52.59 328 LYS A CA 1
ATOM 2608 C C . LYS A 1 328 ? -23.865 7.478 -31.563 1 52.59 328 LYS A C 1
ATOM 2610 O O . LYS A 1 328 ? -25.08 7.648 -31.682 1 52.59 328 LYS A O 1
ATOM 2615 N N . ASP A 1 329 ? -23.29 6.666 -32.29 1 48.85 329 ASP A N 1
ATOM 2616 C CA . ASP A 1 329 ? -23.962 6.052 -33.432 1 48.85 329 ASP A CA 1
ATOM 2617 C C . ASP A 1 329 ? -24.338 4.602 -33.133 1 48.85 329 ASP A C 1
ATOM 2619 O O . ASP A 1 329 ? -24.973 3.938 -33.955 1 48.85 329 ASP A O 1
ATOM 2623 N N . GLY A 1 330 ? -23.854 3.767 -32.244 1 46.68 330 GLY A N 1
ATOM 2624 C CA . GLY A 1 330 ? -23.793 2.377 -32.668 1 46.68 330 GLY A CA 1
ATOM 2625 C C . GLY A 1 330 ? -24.853 1.508 -32.019 1 46.68 330 GLY A C 1
ATOM 2626 O O . GLY A 1 330 ? -25.382 1.851 -30.96 1 46.68 330 GLY A O 1
ATOM 2627 N N . PRO A 1 331 ? -25.433 0.655 -32.692 1 42.43 331 PRO A N 1
ATOM 2628 C CA . PRO A 1 331 ? -26.315 -0.447 -32.303 1 42.43 331 PRO A CA 1
ATOM 2629 C C . PRO A 1 331 ? -25.715 -1.326 -31.208 1 42.43 331 PRO A C 1
ATOM 2631 O O . PRO A 1 331 ? -24.544 -1.705 -31.288 1 42.43 331 PRO A O 1
ATOM 2634 N N . GLY A 1 332 ? -26.369 -1.651 -29.991 1 47.07 332 GLY A N 1
ATOM 2635 C CA . GLY A 1 332 ? -25.94 -2.588 -28.965 1 47.07 332 GLY A CA 1
ATOM 2636 C C . GLY A 1 332 ? -25.394 -1.906 -27.725 1 47.07 332 GLY A C 1
ATOM 2637 O O . GLY A 1 332 ? -24.813 -2.56 -26.856 1 47.07 332 GLY A O 1
ATOM 2638 N N . THR A 1 333 ? -25.113 -0.595 -27.795 1 49.07 333 THR A N 1
ATOM 2639 C CA . THR A 1 333 ? -24.682 0.162 -26.624 1 49.07 333 THR A CA 1
ATOM 2640 C C . THR A 1 333 ? -25.577 -0.139 -25.426 1 49.07 333 THR A C 1
ATOM 2642 O O . THR A 1 333 ? -25.155 0.006 -24.277 1 49.07 333 THR A O 1
ATOM 2645 N N . GLU A 1 334 ? -26.913 -0.226 -25.665 1 49 334 GLU A N 1
ATOM 2646 C CA . GLU A 1 334 ? -27.893 -0.261 -24.584 1 49 334 GLU A CA 1
ATOM 2647 C C . GLU A 1 334 ? -28.119 -1.688 -24.091 1 49 334 GLU A C 1
ATOM 2649 O O . GLU A 1 334 ? -29.085 -1.956 -23.373 1 49 334 GLU A O 1
ATOM 2654 N N . GLN A 1 335 ? -27.337 -2.613 -24.515 1 51.33 335 GLN A N 1
ATOM 2655 C CA . GLN A 1 335 ? -27.817 -3.92 -24.076 1 51.33 335 GLN A CA 1
ATOM 2656 C C . GLN A 1 335 ? -27.448 -4.18 -22.619 1 51.33 335 GLN A C 1
ATOM 2658 O O . GLN A 1 335 ? -26.274 -4.113 -22.248 1 51.33 335 GLN A O 1
ATOM 2663 N N . LYS A 1 336 ? -28.394 -3.996 -21.771 1 51.5 336 LYS A N 1
ATOM 2664 C CA . LYS A 1 336 ? -28.24 -4.348 -20.363 1 51.5 336 LYS A CA 1
ATOM 2665 C C . LYS A 1 336 ? -28.287 -5.861 -20.166 1 51.5 336 LYS A C 1
ATOM 2667 O O . LYS A 1 336 ? -29.001 -6.564 -20.884 1 51.5 336 LYS A O 1
ATOM 2672 N N . THR A 1 337 ? -27.289 -6.437 -19.52 1 57.88 337 THR A N 1
ATOM 2673 C CA . THR A 1 337 ? -27.266 -7.855 -19.18 1 57.88 337 THR A CA 1
ATOM 2674 C C . THR A 1 337 ? -28.57 -8.271 -18.505 1 57.88 337 THR A C 1
ATOM 2676 O O . THR A 1 337 ? -29.109 -7.534 -17.677 1 57.88 337 THR A O 1
ATOM 2679 N N . THR A 1 338 ? -29.325 -9.129 -19.127 1 55.97 338 THR A N 1
ATOM 2680 C CA . THR A 1 338 ? -30.529 -9.682 -18.516 1 55.97 338 THR A CA 1
ATOM 2681 C C . THR A 1 338 ? -30.18 -10.499 -17.276 1 55.97 338 THR A C 1
ATOM 2683 O O . THR A 1 338 ? -31.071 -10.947 -16.55 1 55.97 338 THR A O 1
ATOM 2686 N N . CYS A 1 339 ? -28.925 -10.838 -17.155 1 56.57 339 CYS A N 1
ATOM 2687 C CA . CYS A 1 339 ? -28.6 -11.661 -15.996 1 56.57 339 CYS A CA 1
ATOM 2688 C C . CYS A 1 339 ? -28.484 -10.81 -14.737 1 56.57 339 CYS A C 1
ATOM 2690 O O . CYS A 1 339 ? -27.678 -9.879 -14.684 1 56.57 339 CYS A O 1
ATOM 2692 N N . SER A 1 340 ? -29.602 -10.504 -13.999 1 50.84 340 SER A N 1
ATOM 2693 C CA . SER A 1 340 ? -29.923 -9.672 -12.844 1 50.84 340 SER A CA 1
ATOM 2694 C C . SER A 1 340 ? -28.792 -9.686 -11.821 1 50.84 340 SER A C 1
ATOM 2696 O O . SER A 1 340 ? -28.628 -8.734 -11.056 1 50.84 340 SER A O 1
ATOM 2698 N N . TYR A 1 341 ? -28.212 -10.872 -11.563 1 46.92 341 TYR A N 1
ATOM 2699 C CA . TYR A 1 341 ? -27.505 -11.047 -10.299 1 46.92 341 TYR A CA 1
ATOM 2700 C C . TYR A 1 341 ? -26.13 -10.391 -10.348 1 46.92 341 TYR A C 1
ATOM 2702 O O . TYR A 1 341 ? -25.364 -10.469 -9.384 1 46.92 341 TYR A O 1
ATOM 2710 N N . LEU A 1 342 ? -25.856 -9.831 -11.391 1 50.14 342 LEU A N 1
ATOM 2711 C CA . LEU A 1 342 ? -24.473 -9.371 -11.345 1 50.14 342 LEU A CA 1
ATOM 2712 C C . LEU A 1 342 ? -24.373 -8.019 -10.647 1 50.14 342 LEU A C 1
ATOM 2714 O O . LEU A 1 342 ? -24.714 -6.988 -11.231 1 50.14 342 LEU A O 1
ATOM 2718 N N . ASN A 1 343 ? -24.564 -8.027 -9.405 1 46.96 343 ASN A N 1
ATOM 2719 C CA . ASN A 1 343 ? -24.336 -6.875 -8.539 1 46.96 343 ASN A CA 1
ATOM 2720 C C . ASN A 1 343 ? -23.279 -5.939 -9.117 1 46.96 343 ASN A C 1
ATOM 2722 O O . ASN A 1 343 ? -23.322 -4.729 -8.888 1 46.96 343 ASN A O 1
ATOM 2726 N N . ALA A 1 344 ? -22.309 -6.454 -9.772 1 47.76 344 ALA A N 1
ATOM 2727 C CA . ALA A 1 344 ? -21.23 -5.646 -10.332 1 47.76 344 ALA A CA 1
ATOM 2728 C C . ALA A 1 344 ? -21.763 -4.665 -11.373 1 47.76 344 ALA A C 1
ATOM 2730 O O . ALA A 1 344 ? -21.292 -3.529 -11.463 1 47.76 344 ALA A O 1
ATOM 2731 N N . ILE A 1 345 ? -22.675 -5.184 -12.204 1 48.7 345 ILE A N 1
ATOM 2732 C CA . ILE A 1 345 ? -23.254 -4.31 -13.218 1 48.7 345 ILE A CA 1
ATOM 2733 C C . ILE A 1 345 ? -24.15 -3.268 -12.551 1 48.7 345 ILE A C 1
ATOM 2735 O O . ILE A 1 345 ? -24.17 -2.105 -12.96 1 48.7 345 ILE A O 1
ATOM 2739 N N . ASN A 1 346 ? -24.824 -3.81 -11.485 1 47.28 346 ASN A N 1
ATOM 2740 C CA . ASN A 1 346 ? -25.749 -2.882 -10.842 1 47.28 346 ASN A CA 1
ATOM 2741 C C . ASN A 1 346 ? -25.007 -1.826 -10.028 1 47.28 346 ASN A C 1
ATOM 2743 O O . ASN A 1 346 ? -25.495 -0.706 -9.866 1 47.28 346 ASN A O 1
ATOM 2747 N N . LYS A 1 347 ? -23.888 -2.238 -9.522 1 47.96 347 LYS A N 1
ATOM 2748 C CA . LYS A 1 347 ? -23.107 -1.279 -8.747 1 47.96 347 LYS A CA 1
ATOM 2749 C C . LYS A 1 347 ? -22.428 -0.26 -9.657 1 47.96 347 LYS A C 1
ATOM 2751 O O . LYS A 1 347 ? -21.728 0.637 -9.18 1 47.96 347 LYS A O 1
ATOM 2756 N N . GLN A 1 348 ? -22.441 -0.496 -10.916 1 47.93 348 GLN A N 1
ATOM 2757 C CA . GLN A 1 348 ? -21.91 0.484 -11.857 1 47.93 348 GLN A CA 1
ATOM 2758 C C . GLN A 1 348 ? -22.667 1.805 -11.762 1 47.93 348 GLN A C 1
ATOM 2760 O O . GLN A 1 348 ? -22.919 2.457 -12.777 1 47.93 348 GLN A O 1
ATOM 2765 N N . GLU A 1 349 ? -23.082 1.898 -10.55 1 51.45 349 GLU A N 1
ATOM 2766 C CA . GLU A 1 349 ? -23.754 3.185 -10.396 1 51.45 349 GLU A CA 1
ATOM 2767 C C . GLU A 1 349 ? -22.787 4.343 -10.625 1 51.45 349 GLU A C 1
ATOM 2769 O O . GLU A 1 349 ? -21.702 4.377 -10.041 1 51.45 349 GLU A O 1
ATOM 2774 N N . LYS A 1 350 ? -23.006 5.064 -11.674 1 57 350 LYS A N 1
ATOM 2775 C CA . LYS A 1 350 ? -22.339 6.3 -12.072 1 57 350 LYS A CA 1
ATOM 2776 C C . LYS A 1 350 ? -21.924 7.118 -10.852 1 57 350 LYS A C 1
ATOM 2778 O O . LYS A 1 350 ? -20.889 7.788 -10.87 1 57 350 LYS A O 1
ATOM 2783 N N . LYS A 1 351 ? -22.714 6.986 -9.819 1 58.45 351 LYS A N 1
ATOM 2784 C CA . LYS A 1 351 ? -22.441 7.824 -8.654 1 58.45 351 LYS A CA 1
ATOM 2785 C C . LYS A 1 351 ? -21.111 7.448 -8.007 1 58.45 351 LYS A C 1
ATOM 2787 O O . LYS A 1 351 ? -20.415 8.307 -7.461 1 58.45 351 LYS A O 1
ATOM 2792 N N . LYS A 1 352 ? -20.8 6.166 -8.343 1 65.2 352 LYS A N 1
ATOM 2793 C CA . LYS A 1 352 ? -19.582 5.677 -7.702 1 65.2 352 LYS A CA 1
ATOM 2794 C C . LYS A 1 352 ? -18.339 6.279 -8.352 1 65.2 352 LYS A C 1
ATOM 2796 O O . LYS A 1 352 ? -17.28 6.354 -7.726 1 65.2 352 LYS A O 1
ATOM 2801 N N . PHE A 1 353 ? -18.582 6.764 -9.61 1 76.12 353 PHE A N 1
ATOM 2802 C CA . PHE A 1 353 ? -17.397 7.21 -10.333 1 76.12 353 PHE A CA 1
ATOM 2803 C C . PHE A 1 353 ? -17.368 8.73 -10.439 1 76.12 353 PHE A C 1
ATOM 2805 O O . PHE A 1 353 ? -16.642 9.287 -11.265 1 76.12 353 PHE A O 1
ATOM 2812 N N . ILE A 1 354 ? -18.185 9.291 -9.544 1 75.38 354 ILE A N 1
ATOM 2813 C CA . ILE A 1 354 ? -18.181 10.75 -9.525 1 75.38 354 ILE A CA 1
ATOM 2814 C C . ILE A 1 354 ? -16.784 11.258 -9.176 1 75.38 354 ILE A C 1
ATOM 2816 O O . ILE A 1 354 ? -16.154 10.764 -8.238 1 75.38 354 ILE A O 1
ATOM 2820 N N . GLY A 1 355 ? -16.286 12.112 -10.092 1 80.22 355 GLY A N 1
ATOM 2821 C CA . GLY A 1 355 ? -14.991 12.73 -9.853 1 80.22 355 GLY A CA 1
ATOM 2822 C C . GLY A 1 355 ? -13.852 12.024 -10.564 1 80.22 355 GLY A C 1
ATOM 2823 O O . GLY A 1 355 ? -12.687 12.39 -10.397 1 80.22 355 GLY A O 1
ATOM 2824 N N . THR A 1 356 ? -14.232 10.932 -11.364 1 88.42 356 THR A N 1
ATOM 2825 C CA . THR A 1 356 ? -13.201 10.212 -12.102 1 88.42 356 THR A CA 1
ATOM 2826 C C . THR A 1 356 ? -13.402 10.37 -13.606 1 88.42 356 THR A C 1
ATOM 2828 O O . THR A 1 356 ? -14.537 10.425 -14.084 1 88.42 356 THR A O 1
ATOM 2831 N N . ASP A 1 357 ? -12.371 10.614 -14.373 1 87.5 357 ASP A N 1
ATOM 2832 C CA . ASP A 1 357 ? -12.457 10.636 -15.83 1 87.5 357 ASP A CA 1
ATOM 2833 C C . ASP A 1 357 ? -12.235 9.243 -16.415 1 87.5 357 ASP A C 1
ATOM 2835 O O . ASP A 1 357 ? -12.608 8.978 -17.559 1 87.5 357 ASP A O 1
ATOM 2839 N N . ILE A 1 358 ? -11.5 8.386 -15.706 1 91.79 358 ILE A N 1
ATOM 2840 C CA . ILE A 1 358 ? -11.321 6.975 -16.034 1 91.79 358 ILE A CA 1
ATOM 2841 C C . ILE A 1 358 ? -11.789 6.111 -14.865 1 91.79 358 ILE A C 1
ATOM 2843 O O . ILE A 1 358 ? -11.315 6.27 -13.738 1 91.79 358 ILE A O 1
ATOM 2847 N N . SER A 1 359 ? -12.703 5.269 -15.098 1 91.75 359 SER A N 1
ATOM 2848 C CA . SER A 1 359 ? -13.318 4.492 -14.027 1 91.75 359 SER A CA 1
ATOM 2849 C C . SER A 1 359 ? -12.499 3.245 -13.71 1 91.75 359 SER A C 1
ATOM 2851 O O . SER A 1 359 ? -12.71 2.602 -12.679 1 91.75 359 SER A O 1
ATOM 2853 N N . GLY A 1 360 ? -11.557 2.818 -14.571 1 93.93 360 GLY A N 1
ATOM 2854 C CA . GLY A 1 360 ? -10.71 1.647 -14.409 1 93.93 360 GLY A CA 1
ATOM 2855 C C . GLY A 1 360 ? -10.07 1.19 -15.706 1 93.93 360 GLY A C 1
ATOM 2856 O O . GLY A 1 360 ? -9.884 1.987 -16.628 1 93.93 360 GLY A O 1
ATOM 2857 N N . ILE A 1 361 ? -9.589 -0.064 -15.754 1 96.2 361 ILE A N 1
ATOM 2858 C CA . ILE A 1 361 ? -9.025 -0.63 -16.974 1 96.2 361 ILE A CA 1
ATOM 2859 C C . ILE A 1 361 ? -9.655 -1.993 -17.25 1 96.2 361 ILE A C 1
ATOM 2861 O O . ILE A 1 361 ? -10.177 -2.639 -16.338 1 96.2 361 ILE A O 1
ATOM 2865 N N . LEU A 1 362 ? -9.684 -2.36 -18.474 1 96.37 362 LEU A N 1
ATOM 2866 C CA . LEU A 1 362 ? -10.054 -3.702 -18.911 1 96.37 362 LEU A CA 1
ATOM 2867 C C . LEU A 1 362 ? -8.843 -4.445 -19.465 1 96.37 362 LEU A C 1
ATOM 2869 O O . LEU A 1 362 ? -8.12 -3.918 -20.313 1 96.37 362 LEU A O 1
ATOM 2873 N N . ASN A 1 363 ? -8.623 -5.664 -18.953 1 96.51 363 ASN A N 1
ATOM 2874 C CA . ASN A 1 363 ? -7.467 -6.454 -19.361 1 96.51 363 ASN A CA 1
ATOM 2875 C C . ASN A 1 363 ? -7.887 -7.727 -20.091 1 96.51 363 ASN A C 1
ATOM 2877 O O . ASN A 1 363 ? -8.889 -8.349 -19.735 1 96.51 363 ASN A O 1
ATOM 2881 N N . ILE A 1 364 ? -7.17 -8.038 -21.076 1 97.41 364 ILE A N 1
ATOM 2882 C CA . ILE A 1 364 ? -7.222 -9.351 -21.709 1 97.41 364 ILE A CA 1
ATOM 2883 C C . ILE A 1 364 ? -5.94 -10.122 -21.403 1 97.41 364 ILE A C 1
ATOM 2885 O O . ILE A 1 364 ? -4.836 -9.613 -21.613 1 97.41 364 ILE A O 1
ATOM 2889 N N . GLN A 1 365 ? -6.066 -11.311 -20.923 1 97.31 365 GLN A N 1
ATOM 2890 C CA . GLN A 1 365 ? -4.927 -12.147 -20.559 1 97.31 365 GLN A CA 1
ATOM 2891 C C . GLN A 1 365 ? -5.023 -13.523 -21.212 1 97.31 365 GLN A C 1
ATOM 2893 O O . GLN A 1 365 ? -6.113 -13.965 -21.583 1 97.31 365 GLN A O 1
ATOM 2898 N N . CYS A 1 366 ? -3.947 -14.105 -21.431 1 96.31 366 CYS A N 1
ATOM 2899 C CA . CYS A 1 366 ? -3.956 -15.481 -21.913 1 96.31 366 CYS A CA 1
ATOM 2900 C C . CYS A 1 366 ? -4.082 -16.464 -20.755 1 96.31 366 CYS A C 1
ATOM 2902 O O . CYS A 1 366 ? -4.091 -16.06 -19.59 1 96.31 366 CYS A O 1
ATOM 2904 N N . SER A 1 367 ? -4.194 -17.696 -21.011 1 94.46 367 SER A N 1
ATOM 2905 C CA . SER A 1 367 ? -4.44 -18.733 -20.015 1 94.46 367 SER A CA 1
ATOM 2906 C C . SER A 1 367 ? -3.231 -18.925 -19.106 1 94.46 367 SER A C 1
ATOM 2908 O O . SER A 1 367 ? -3.337 -19.542 -18.044 1 94.46 367 SER A O 1
ATOM 2910 N N . HIS A 1 368 ? -2.094 -18.441 -19.553 1 96.05 368 HIS A N 1
ATOM 2911 C CA . HIS A 1 368 ? -0.885 -18.554 -18.745 1 96.05 368 HIS A CA 1
ATOM 2912 C C . HIS A 1 368 ? -0.685 -17.317 -17.876 1 96.05 368 HIS A C 1
ATOM 2914 O O . HIS A 1 368 ? 0.38 -17.136 -17.282 1 96.05 368 HIS A O 1
ATOM 2920 N N . VAL A 1 369 ? -1.655 -16.401 -17.863 1 96.26 369 VAL A N 1
ATOM 2921 C CA . VAL A 1 369 ? -1.773 -15.248 -16.976 1 96.26 369 VAL A CA 1
ATOM 2922 C C . VAL A 1 369 ? -0.827 -14.142 -17.438 1 96.26 369 VAL A C 1
ATOM 2924 O O . VAL A 1 369 ? -0.184 -13.483 -16.616 1 96.26 369 VAL A O 1
ATOM 2927 N N . PHE A 1 370 ? -0.49 -14.079 -18.745 1 97.6 370 PHE A N 1
ATOM 2928 C CA . PHE A 1 370 ? 0.214 -12.942 -19.325 1 97.6 370 PHE A CA 1
ATOM 2929 C C . PHE A 1 370 ? -0.765 -11.846 -19.728 1 97.6 370 PHE A C 1
ATOM 2931 O O . PHE A 1 370 ? -1.818 -12.128 -20.303 1 97.6 370 PHE A O 1
ATOM 2938 N N . VAL A 1 371 ? -0.486 -10.685 -19.447 1 97.78 371 VAL A N 1
ATOM 2939 C CA . VAL A 1 371 ? -1.277 -9.564 -19.944 1 97.78 371 VAL A CA 1
ATOM 2940 C C . VAL A 1 371 ? -1.016 -9.368 -21.436 1 97.78 371 VAL A C 1
ATOM 2942 O O . VAL A 1 371 ? 0.137 -9.339 -21.872 1 97.78 371 VAL A O 1
ATOM 2945 N N . VAL A 1 372 ? -2.051 -9.256 -22.186 1 97.34 372 VAL A N 1
ATOM 2946 C CA . VAL A 1 372 ? -1.909 -9.16 -23.635 1 97.34 372 VAL A CA 1
ATOM 2947 C C . VAL A 1 372 ? -2.342 -7.773 -24.106 1 97.34 372 VAL A C 1
ATOM 2949 O O . VAL A 1 372 ? -1.704 -7.18 -24.979 1 97.34 372 VAL A O 1
ATOM 2952 N N . SER A 1 373 ? -3.432 -7.322 -23.494 1 97.11 373 SER A N 1
ATOM 2953 C CA . SER A 1 373 ? -3.996 -6.04 -23.904 1 97.11 373 SER A CA 1
ATOM 2954 C C . SER A 1 373 ? -4.752 -5.377 -22.759 1 97.11 373 SER A C 1
ATOM 2956 O O . SER A 1 373 ? -5.302 -6.06 -21.893 1 97.11 373 SER A O 1
ATOM 2958 N N . THR A 1 374 ? -4.683 -4.082 -22.77 1 97.08 374 THR A N 1
ATOM 2959 C CA . THR A 1 374 ? -5.365 -3.292 -21.75 1 97.08 374 THR A CA 1
ATOM 2960 C C . THR A 1 374 ? -5.938 -2.012 -22.351 1 97.08 374 THR A C 1
ATOM 2962 O O . THR A 1 374 ? -5.323 -1.401 -23.228 1 97.08 374 THR A O 1
ATOM 2965 N N . VAL A 1 375 ? -7.153 -1.586 -21.924 1 96.95 375 VAL A N 1
ATOM 2966 C CA . VAL A 1 375 ? -7.721 -0.311 -22.35 1 96.95 375 VAL A CA 1
ATOM 2967 C C . VAL A 1 375 ? -8.324 0.413 -21.148 1 96.95 375 VAL A C 1
ATOM 2969 O O . VAL A 1 375 ? -8.661 -0.215 -20.142 1 96.95 375 VAL A O 1
ATOM 2972 N N . ASP A 1 376 ? -8.474 1.69 -21.246 1 94.33 376 ASP A N 1
ATOM 2973 C CA . ASP A 1 376 ? -9.113 2.494 -20.208 1 94.33 376 ASP A CA 1
ATOM 2974 C C . ASP A 1 376 ? -10.635 2.404 -20.303 1 94.33 376 ASP A C 1
ATOM 2976 O O . ASP A 1 376 ? -11.191 2.354 -21.402 1 94.33 376 ASP A O 1
ATOM 2980 N N . LEU A 1 377 ? -11.249 2.373 -19.128 1 92.17 377 LEU A N 1
ATOM 2981 C CA . LEU A 1 377 ? -12.703 2.453 -19.037 1 92.17 377 LEU A CA 1
ATOM 2982 C C . LEU A 1 377 ? -13.15 3.881 -18.741 1 92.17 377 LEU A C 1
ATOM 2984 O O . LEU A 1 377 ? -12.869 4.413 -17.665 1 92.17 377 LEU A O 1
ATOM 2988 N N . GLN A 1 378 ? -13.832 4.512 -19.578 1 83.53 378 GLN A N 1
ATOM 2989 C CA . GLN A 1 378 ? -14.244 5.9 -19.395 1 83.53 378 GLN A CA 1
ATOM 2990 C C . GLN A 1 378 ? -15.497 5.992 -18.528 1 83.53 378 GLN A C 1
ATOM 2992 O O . GLN A 1 378 ? -15.607 6.878 -17.679 1 83.53 378 GLN A O 1
ATOM 2997 N N . TYR A 1 379 ? -16.473 5.175 -18.823 1 80.28 379 TYR A N 1
ATOM 2998 C CA . TYR A 1 379 ? -17.756 5.228 -18.132 1 80.28 379 TYR A CA 1
ATOM 2999 C C . TYR A 1 379 ? -18.198 3.836 -17.695 1 80.28 379 TYR A C 1
ATOM 3001 O O . TYR A 1 379 ? -19.313 3.407 -18.001 1 80.28 379 TYR A O 1
ATOM 3009 N N . GLY A 1 380 ? -17.284 3.189 -16.909 1 78.48 380 GLY A N 1
ATOM 3010 C CA . GLY A 1 380 ? -17.597 1.821 -16.529 1 78.48 380 GLY A CA 1
ATOM 3011 C C . GLY A 1 380 ? -17.344 0.82 -17.641 1 78.48 380 GLY A C 1
ATOM 3012 O O . GLY A 1 380 ? -16.837 1.181 -18.705 1 78.48 380 GLY A O 1
ATOM 3013 N N . GLU A 1 381 ? -17.658 -0.397 -17.463 1 79.36 381 GLU A N 1
ATOM 3014 C CA . GLU A 1 381 ? -17.397 -1.467 -18.421 1 79.36 381 GLU A CA 1
ATOM 3015 C C . GLU A 1 381 ? -18.475 -1.517 -19.5 1 79.36 381 GLU A C 1
ATOM 3017 O O . GLU A 1 381 ? -19.629 -1.848 -19.217 1 79.36 381 GLU A O 1
ATOM 3022 N N . ARG A 1 382 ? -18.149 -1.142 -20.718 1 83.65 382 ARG A N 1
ATOM 3023 C CA . ARG A 1 382 ? -19.005 -1.231 -21.896 1 83.65 382 ARG A CA 1
ATOM 3024 C C . ARG A 1 382 ? -18.433 -2.209 -22.916 1 83.65 382 ARG A C 1
ATOM 3026 O O . ARG A 1 382 ? -17.224 -2.451 -22.942 1 83.65 382 ARG A O 1
ATOM 3033 N N . PHE A 1 383 ? -19.25 -2.76 -23.784 1 88.79 383 PHE A N 1
ATOM 3034 C CA . PHE A 1 383 ? -18.815 -3.773 -24.738 1 88.79 383 PHE A CA 1
ATOM 3035 C C . PHE A 1 383 ? -17.83 -3.183 -25.741 1 88.79 383 PHE A C 1
ATOM 3037 O O . PHE A 1 383 ? -16.953 -3.887 -26.245 1 88.79 383 PHE A O 1
ATOM 3044 N N . LEU A 1 384 ? -17.954 -1.84 -25.992 1 90.19 384 LEU A N 1
ATOM 3045 C CA . LEU A 1 384 ? -17.036 -1.219 -26.941 1 90.19 384 LEU A CA 1
ATOM 3046 C C . LEU A 1 384 ? -15.596 -1.322 -26.452 1 90.19 384 LEU A C 1
ATOM 3048 O O . LEU A 1 384 ? -14.673 -1.479 -27.254 1 90.19 384 LEU A O 1
ATOM 3052 N N . ASN A 1 385 ? -15.403 -1.191 -25.125 1 92.88 385 ASN A N 1
ATOM 3053 C CA . ASN A 1 385 ? -14.062 -1.306 -24.562 1 92.88 385 ASN A CA 1
ATOM 3054 C C . ASN A 1 385 ? -13.502 -2.715 -24.732 1 92.88 385 ASN A C 1
ATOM 3056 O O . ASN A 1 385 ? -12.339 -2.885 -25.105 1 92.88 385 ASN A O 1
ATOM 3060 N N . THR A 1 386 ? -14.366 -3.687 -24.435 1 93.95 386 THR A N 1
ATOM 3061 C CA . THR A 1 386 ? -13.948 -5.076 -24.588 1 93.95 386 THR A CA 1
ATOM 3062 C C . THR A 1 386 ? -13.644 -5.391 -26.05 1 93.95 386 THR A C 1
ATOM 3064 O O . THR A 1 386 ? -12.675 -6.091 -26.352 1 93.95 386 THR A O 1
ATOM 3067 N N . ASP A 1 387 ? -14.523 -4.884 -26.996 1 94.41 387 ASP A N 1
ATOM 3068 C CA . ASP A 1 387 ? -14.291 -5.076 -28.425 1 94.41 387 ASP A CA 1
ATOM 3069 C C . ASP A 1 387 ? -12.905 -4.578 -28.827 1 94.41 387 ASP A C 1
ATOM 3071 O O . ASP A 1 387 ? -12.155 -5.288 -29.501 1 94.41 387 ASP A O 1
ATOM 3075 N N . TYR A 1 388 ? -12.612 -3.432 -28.405 1 95.13 388 TYR A N 1
ATOM 3076 C CA . TYR A 1 388 ? -11.342 -2.838 -28.808 1 95.13 388 TYR A CA 1
ATOM 3077 C C . TYR A 1 388 ? -10.17 -3.56 -28.154 1 95.13 388 TYR A C 1
ATOM 3079 O O . TYR A 1 388 ? -9.127 -3.758 -28.782 1 95.13 388 TYR A O 1
ATOM 3087 N N . ALA A 1 389 ? -10.275 -3.833 -26.881 1 96.07 389 ALA A N 1
ATOM 3088 C CA . ALA A 1 389 ? -9.221 -4.568 -26.185 1 96.07 389 ALA A CA 1
ATOM 3089 C C . ALA A 1 389 ? -8.938 -5.901 -26.87 1 96.07 389 ALA A C 1
ATOM 3091 O O . ALA A 1 389 ? -7.781 -6.315 -26.982 1 96.07 389 ALA A O 1
ATOM 3092 N N . TRP A 1 390 ? -9.989 -6.57 -27.243 1 95.29 390 TRP A N 1
ATOM 3093 C CA . TRP A 1 390 ? -9.839 -7.858 -27.913 1 95.29 390 TRP A CA 1
ATOM 3094 C C . TRP A 1 390 ? -9.165 -7.689 -29.271 1 95.29 390 TRP A C 1
ATOM 3096 O O . TRP A 1 390 ? -8.284 -8.471 -29.635 1 95.29 390 TRP A O 1
ATOM 3106 N N . HIS A 1 391 ? -9.589 -6.718 -30.033 1 93.47 391 HIS A N 1
ATOM 3107 C CA . HIS A 1 391 ? -8.935 -6.4 -31.296 1 93.47 391 HIS A CA 1
ATOM 3108 C C . HIS A 1 391 ? -7.443 -6.153 -31.098 1 93.47 391 HIS A C 1
ATOM 3110 O O . HIS A 1 391 ? -6.617 -6.681 -31.847 1 93.47 391 HIS A O 1
ATOM 3116 N N . HIS A 1 392 ? -7.158 -5.346 -30.126 1 94.43 392 HIS A N 1
ATOM 3117 C CA . HIS A 1 392 ? -5.764 -5.034 -29.829 1 94.43 392 HIS A CA 1
ATOM 3118 C C . HIS A 1 392 ? -4.991 -6.288 -29.433 1 94.43 392 HIS A C 1
ATOM 3120 O O . HIS A 1 392 ? -3.803 -6.411 -29.737 1 94.43 392 HIS A O 1
ATOM 3126 N N . ALA A 1 393 ? -5.624 -7.216 -28.719 1 94.09 393 ALA A N 1
ATOM 3127 C CA . ALA A 1 393 ? -4.989 -8.477 -28.344 1 94.09 393 ALA A CA 1
ATOM 3128 C C . ALA A 1 393 ? -4.606 -9.287 -29.579 1 94.09 393 ALA A C 1
ATOM 3130 O O . ALA A 1 393 ? -3.548 -9.92 -29.61 1 94.09 393 ALA A O 1
ATOM 3131 N N . PHE A 1 394 ? -5.448 -9.303 -30.604 1 90.78 394 PHE A N 1
ATOM 3132 C CA . PHE A 1 394 ? -5.148 -9.999 -31.849 1 90.78 394 PHE A CA 1
ATOM 3133 C C . PHE A 1 394 ? -3.937 -9.38 -32.537 1 90.78 394 PHE A C 1
ATOM 3135 O O . PHE A 1 394 ? -3.08 -10.097 -33.058 1 90.78 394 PHE A O 1
ATOM 3142 N N . LEU A 1 395 ? -3.888 -8.059 -32.454 1 88.23 395 LEU A N 1
ATOM 3143 C CA . LEU A 1 395 ? -2.749 -7.369 -33.05 1 88.23 395 LEU A CA 1
ATOM 3144 C C . LEU A 1 395 ? -1.456 -7.734 -32.33 1 88.23 395 LEU A C 1
ATOM 3146 O O . LEU A 1 395 ? -0.429 -7.972 -32.971 1 88.23 395 LEU A O 1
ATOM 3150 N N . GLN A 1 396 ? -1.537 -7.779 -31.03 1 89.99 396 GLN A N 1
ATOM 3151 C CA . GLN A 1 396 ? -0.364 -8.095 -30.222 1 89.99 396 GLN A CA 1
ATOM 3152 C C . GLN A 1 396 ? 0.138 -9.507 -30.51 1 89.99 396 GLN A C 1
ATOM 3154 O O . GLN A 1 396 ? 1.335 -9.782 -30.395 1 89.99 396 GLN A O 1
ATOM 3159 N N . ARG A 1 397 ? -0.745 -10.364 -30.934 1 85.99 397 ARG A N 1
ATOM 3160 C CA . ARG A 1 397 ? -0.377 -11.749 -31.207 1 85.99 397 ARG A CA 1
ATOM 3161 C C . ARG A 1 397 ? 0.03 -11.93 -32.666 1 85.99 397 ARG A C 1
ATOM 3163 O O . ARG A 1 397 ? 0.393 -13.032 -33.082 1 85.99 397 ARG A O 1
ATOM 3170 N N . GLY A 1 398 ? 0.105 -10.88 -33.407 1 75.88 398 GLY A N 1
ATOM 3171 C CA . GLY A 1 398 ? 0.564 -10.916 -34.786 1 75.88 398 GLY A CA 1
ATOM 3172 C C . GLY A 1 398 ? -0.325 -11.75 -35.69 1 75.88 398 GLY A C 1
ATOM 3173 O O . GLY A 1 398 ? 0.169 -12.512 -36.523 1 75.88 398 GLY A O 1
ATOM 3174 N N . LEU A 1 399 ? -1.584 -11.881 -35.307 1 70.37 399 LEU A N 1
ATOM 3175 C CA . LEU A 1 399 ? -2.461 -12.771 -36.06 1 70.37 399 LEU A CA 1
ATOM 3176 C C . LEU A 1 399 ? -2.594 -12.308 -37.507 1 70.37 399 LEU A C 1
ATOM 3178 O O . LEU A 1 399 ? -2.777 -11.116 -37.767 1 70.37 399 LEU A O 1
ATOM 3182 N N . PRO A 1 400 ? -2.021 -13.263 -38.412 1 57.38 400 PRO A N 1
ATOM 3183 C CA . PRO A 1 400 ? -1.882 -13.038 -39.853 1 57.38 400 PRO A CA 1
ATOM 3184 C C . PRO A 1 400 ? -3.176 -12.555 -40.503 1 57.38 400 PRO A C 1
ATOM 3186 O O . PRO A 1 400 ? -4.205 -12.446 -39.831 1 57.38 400 PRO A O 1
ATOM 3189 N N . THR A 1 401 ? -3.106 -12.585 -41.846 1 57.05 401 THR A N 1
ATOM 3190 C CA . THR A 1 401 ? -4.123 -12.192 -42.814 1 57.05 401 THR A CA 1
ATOM 3191 C C . THR A 1 401 ? -5.388 -13.028 -42.64 1 57.05 401 THR A C 1
ATOM 3193 O O . THR A 1 401 ? -5.358 -14.085 -42.007 1 57.05 401 THR A O 1
ATOM 3196 N N . LYS A 1 402 ? -6.565 -12.581 -42.888 1 57.4 402 LYS A N 1
ATOM 3197 C CA . LYS A 1 402 ? -7.885 -13.204 -42.905 1 57.4 402 LYS A CA 1
ATOM 3198 C C . LYS A 1 402 ? -7.789 -14.685 -43.26 1 57.4 402 LYS A C 1
ATOM 3200 O O . LYS A 1 402 ? -8.492 -15.514 -42.679 1 57.4 402 LYS A O 1
ATOM 3205 N N . GLU A 1 403 ? -6.85 -15.047 -44.106 1 57.38 403 GLU A N 1
ATOM 3206 C CA . GLU A 1 403 ? -6.798 -16.409 -44.628 1 57.38 403 GLU A CA 1
ATOM 3207 C C . GLU A 1 403 ? -6.182 -17.366 -43.611 1 57.38 403 GLU A C 1
ATOM 3209 O O . GLU A 1 403 ? -6.649 -18.496 -43.452 1 57.38 403 GLU A O 1
ATOM 3214 N N . GLU A 1 404 ? -5.231 -16.867 -42.894 1 59.42 404 GLU A N 1
ATOM 3215 C CA . GLU A 1 404 ? -4.512 -17.734 -41.965 1 59.42 404 GLU A CA 1
ATOM 3216 C C . GLU A 1 404 ? -5.309 -17.947 -40.681 1 59.42 404 GLU A C 1
ATOM 3218 O O . GLU A 1 404 ? -5.131 -18.956 -39.994 1 59.42 404 GLU A O 1
ATOM 3223 N N . LEU A 1 405 ? -6.266 -17.071 -40.529 1 61.38 405 LEU A N 1
ATOM 3224 C CA . LEU A 1 405 ? -7.065 -17.093 -39.308 1 61.38 405 LEU A CA 1
ATOM 3225 C C . LEU A 1 405 ? -8.269 -18.016 -39.462 1 61.38 405 LEU A C 1
ATOM 3227 O O . LEU A 1 405 ? -8.987 -18.272 -38.494 1 61.38 405 LEU A O 1
ATOM 3231 N N . LYS A 1 406 ? -8.367 -18.597 -40.613 1 60.84 406 LYS A N 1
ATOM 3232 C CA . LYS A 1 406 ? -9.597 -19.335 -40.888 1 60.84 406 LYS A CA 1
ATOM 3233 C C . LYS A 1 406 ? -9.717 -20.56 -39.986 1 60.84 406 LYS A C 1
ATOM 3235 O O . LYS A 1 406 ? -10.817 -20.919 -39.562 1 60.84 406 LYS A O 1
ATOM 3240 N N . ASN A 1 407 ? -8.602 -21.194 -39.6 1 67.44 407 ASN A N 1
ATOM 3241 C CA . ASN A 1 407 ? -8.726 -22.414 -38.81 1 67.44 407 ASN A CA 1
ATOM 3242 C C . ASN A 1 407 ? -8.434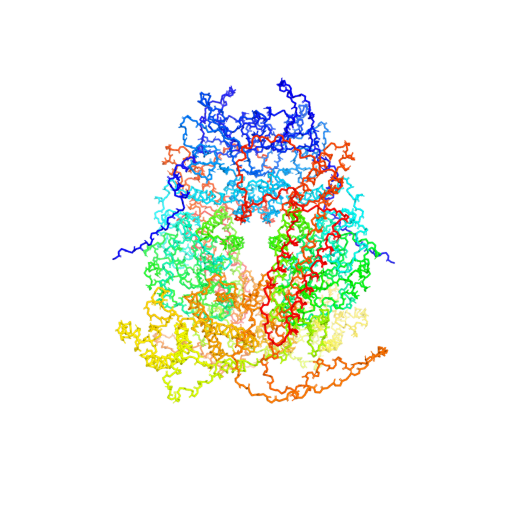 -22.159 -37.335 1 67.44 407 ASN A C 1
ATOM 3244 O O . ASN A 1 407 ? -8.408 -23.093 -36.532 1 67.44 407 ASN A O 1
ATOM 3248 N N . LEU A 1 408 ? -8.303 -20.868 -37.058 1 78.25 408 LEU A N 1
ATOM 3249 C CA . LEU A 1 408 ? -7.995 -20.544 -35.67 1 78.25 408 LEU A CA 1
ATOM 3250 C C . LEU A 1 408 ? -9.266 -20.495 -34.828 1 78.25 408 LEU A C 1
ATOM 3252 O O . LEU A 1 408 ? -10.272 -19.92 -35.249 1 78.25 408 LEU A O 1
ATOM 3256 N N . SER A 1 409 ? -9.315 -21.36 -33.775 1 84.89 409 SER A N 1
ATOM 3257 C CA . SER A 1 409 ? -10.402 -21.325 -32.802 1 84.89 409 SER A CA 1
ATOM 3258 C C . SER A 1 409 ? -9.913 -20.826 -31.446 1 84.89 409 SER A C 1
ATOM 3260 O O . SER A 1 409 ? -8.718 -20.589 -31.26 1 84.89 409 SER A O 1
ATOM 3262 N N . GLY A 1 410 ? -10.825 -20.473 -30.7 1 91.65 410 GLY A N 1
ATOM 3263 C CA . GLY A 1 410 ? -10.409 -19.992 -29.393 1 91.65 410 GLY A CA 1
ATOM 3264 C C . GLY A 1 410 ? -11.534 -19.98 -28.375 1 91.65 410 GLY A C 1
ATOM 3265 O O . GLY A 1 410 ? -12.675 -20.319 -28.699 1 91.65 410 GLY A O 1
ATOM 3266 N N . LEU A 1 411 ? -11.146 -19.872 -27.148 1 95.71 411 LEU A N 1
ATOM 3267 C CA . LEU A 1 411 ? -12.077 -19.656 -26.045 1 95.71 411 LEU A CA 1
ATOM 3268 C C . LEU A 1 411 ? -11.952 -18.237 -25.499 1 95.71 411 LEU A C 1
ATOM 3270 O O . LEU A 1 411 ? -10.845 -17.709 -25.378 1 95.71 411 LEU A O 1
ATOM 3274 N N . PHE A 1 412 ? -13.014 -17.556 -25.37 1 96.78 412 PHE A N 1
ATOM 3275 C CA . PHE A 1 412 ? -13.054 -16.223 -24.78 1 96.78 412 PHE A CA 1
ATOM 3276 C C . PHE A 1 412 ? -13.91 -16.215 -23.519 1 96.78 412 PHE A C 1
ATOM 3278 O O . PHE A 1 412 ? -15.122 -16.432 -23.584 1 96.78 412 PHE A O 1
ATOM 3285 N N . SER A 1 413 ? -13.274 -16.032 -22.385 1 96.77 413 SER A N 1
ATOM 3286 C CA . SER A 1 413 ? -13.976 -16.033 -21.106 1 96.77 413 SER A CA 1
ATOM 3287 C C . SER A 1 413 ? -14.141 -14.616 -20.564 1 96.77 413 SER A C 1
ATOM 3289 O O . SER A 1 413 ? -13.176 -13.851 -20.511 1 96.77 413 SER A O 1
ATOM 3291 N N . TYR A 1 414 ? -15.307 -14.246 -20.208 1 94.76 414 TYR A N 1
ATOM 3292 C CA . TYR A 1 414 ? -15.707 -12.94 -19.698 1 94.76 414 TYR A CA 1
ATOM 3293 C C . TYR A 1 414 ? -16.841 -13.073 -18.688 1 94.76 414 TYR A C 1
ATOM 3295 O O . TYR A 1 414 ? -17.739 -13.9 -18.859 1 94.76 414 TYR A O 1
ATOM 3303 N N . ASP A 1 415 ? -16.82 -12.347 -17.576 1 89.49 415 ASP A N 1
ATOM 3304 C CA . ASP A 1 415 ? -17.818 -12.466 -16.517 1 89.49 415 ASP A CA 1
ATOM 3305 C C . ASP A 1 415 ? -19.233 -12.363 -17.082 1 89.49 415 ASP A C 1
ATOM 3307 O O . ASP A 1 415 ? -20.168 -12.957 -16.541 1 89.49 415 ASP A O 1
ATOM 3311 N N . ILE A 1 416 ? -19.397 -11.593 -18.124 1 88.7 416 ILE A N 1
ATOM 3312 C CA . ILE A 1 416 ? -20.696 -11.434 -18.768 1 88.7 416 ILE A CA 1
ATOM 3313 C C . ILE A 1 416 ? -20.623 -11.934 -20.209 1 88.7 416 ILE A C 1
ATOM 3315 O O . ILE A 1 416 ? -21.151 -11.295 -21.122 1 88.7 416 ILE A O 1
ATOM 3319 N N . GLY A 1 417 ? -19.849 -13.041 -20.371 1 91.03 417 GLY A N 1
ATOM 3320 C CA . GLY A 1 417 ? -19.683 -13.634 -21.689 1 91.03 417 GLY A CA 1
ATOM 3321 C C . GLY A 1 417 ? -20.998 -14.03 -22.335 1 91.03 417 GLY A C 1
ATOM 3322 O O . GLY A 1 417 ? -21.133 -13.985 -23.559 1 91.03 417 GLY A O 1
ATOM 3323 N N . CYS A 1 418 ? -22.023 -14.4 -21.486 1 89.54 418 CYS A N 1
ATOM 3324 C CA . CYS A 1 418 ? -23.326 -14.821 -21.988 1 89.54 418 CYS A CA 1
ATOM 3325 C C . CYS A 1 418 ? -24.042 -13.668 -22.681 1 89.54 418 CYS A C 1
ATOM 3327 O O . CYS A 1 418 ? -24.714 -13.867 -23.694 1 89.54 418 CYS A O 1
ATOM 3329 N N . SER A 1 419 ? -23.877 -12.437 -22.207 1 87.3 419 SER A N 1
ATOM 3330 C CA . SER A 1 419 ? -24.482 -11.255 -22.814 1 87.3 419 SER A CA 1
ATOM 3331 C C . SER A 1 419 ? -23.603 -10.696 -23.928 1 87.3 419 SER A C 1
ATOM 3333 O O . SER A 1 419 ? -24.109 -10.128 -24.899 1 87.3 419 SER A O 1
ATOM 3335 N N . TYR A 1 420 ? -22.39 -10.829 -23.802 1 91.69 420 TYR A N 1
ATOM 3336 C CA . TYR A 1 420 ? -21.436 -10.257 -24.746 1 91.69 420 TYR A CA 1
ATOM 3337 C C . TYR A 1 420 ? -21.508 -10.967 -26.092 1 91.69 420 TYR A C 1
ATOM 3339 O O . TYR A 1 420 ? -21.414 -10.329 -27.143 1 91.69 420 TYR A O 1
ATOM 3347 N N . GLU A 1 421 ? -21.672 -12.255 -26.082 1 92.72 421 GLU A N 1
ATOM 3348 C CA . GLU A 1 421 ? -21.634 -13.09 -27.28 1 92.72 421 GLU A CA 1
ATOM 3349 C C . GLU A 1 421 ? -22.753 -12.717 -28.248 1 92.72 421 GLU A C 1
ATOM 3351 O O . GLU A 1 421 ? -22.567 -12.76 -29.466 1 92.72 421 GLU A O 1
ATOM 3356 N N . VAL A 1 422 ? -23.868 -12.388 -27.776 1 88 422 VAL A N 1
ATOM 3357 C CA . VAL A 1 422 ? -25.101 -12.237 -28.542 1 88 422 VAL A CA 1
ATOM 3358 C C . VAL A 1 422 ? -24.852 -11.337 -29.75 1 88 422 VAL A C 1
ATOM 3360 O O . VAL A 1 422 ? -25.291 -11.643 -30.861 1 88 422 VAL A O 1
ATOM 3363 N N . TYR A 1 423 ? -24.106 -10.28 -29.623 1 88.68 423 TYR A N 1
ATOM 3364 C CA . TYR A 1 423 ? -23.929 -9.34 -30.724 1 88.68 423 TYR A CA 1
ATOM 3365 C C . TYR A 1 423 ? -22.45 -9.098 -31.002 1 88.68 423 TYR A C 1
ATOM 3367 O O . TYR A 1 423 ? -22.083 -8.094 -31.616 1 88.68 423 TYR A O 1
ATOM 3375 N N . ALA A 1 424 ? -21.63 -9.91 -30.518 1 92.21 424 ALA A N 1
ATOM 3376 C CA . ALA A 1 424 ? -20.197 -9.671 -30.664 1 92.21 424 ALA A CA 1
ATOM 3377 C C . ALA A 1 424 ? -19.794 -9.635 -32.136 1 92.21 424 ALA A C 1
ATOM 3379 O O . ALA A 1 424 ? -19.154 -8.683 -32.587 1 92.21 424 ALA A O 1
ATOM 3380 N N . HIS A 1 425 ? -20.245 -10.646 -32.846 1 91.72 425 HIS A N 1
ATOM 3381 C CA . HIS A 1 425 ? -19.899 -10.73 -34.26 1 91.72 425 HIS A CA 1
ATOM 3382 C C . HIS A 1 425 ? -20.431 -9.527 -35.03 1 91.72 425 HIS A C 1
ATOM 3384 O O . HIS A 1 425 ? -19.701 -8.913 -35.813 1 91.72 425 HIS A O 1
ATOM 3390 N N . SER A 1 426 ? -21.642 -9.166 -34.787 1 90.12 426 SER A N 1
ATOM 3391 C CA . SER A 1 426 ? -22.266 -8.044 -35.481 1 90.12 426 SER A CA 1
ATOM 3392 C C . SER A 1 426 ? -21.583 -6.727 -35.13 1 90.12 426 SER A C 1
ATOM 3394 O O . SER A 1 426 ? -21.447 -5.845 -35.981 1 90.12 426 SER A O 1
ATOM 3396 N N . ARG A 1 427 ? -21.122 -6.547 -33.918 1 90.95 427 ARG A N 1
ATOM 3397 C CA . ARG A 1 427 ? -20.433 -5.329 -33.501 1 90.95 427 ARG A CA 1
ATOM 3398 C C . ARG A 1 427 ? -19.091 -5.189 -34.212 1 90.95 427 ARG A C 1
ATOM 3400 O O . ARG A 1 427 ? -18.726 -4.096 -34.65 1 90.95 427 ARG A O 1
ATOM 3407 N N . PHE A 1 428 ? -18.358 -6.295 -34.353 1 92.21 428 PHE A N 1
ATOM 3408 C CA . PHE A 1 428 ? -17.073 -6.265 -35.042 1 92.21 428 PHE A CA 1
ATOM 3409 C C . PHE A 1 428 ? -17.262 -5.979 -36.527 1 92.21 428 PHE A C 1
ATOM 3411 O O . PHE A 1 428 ? -16.483 -5.235 -37.126 1 92.21 428 PHE A O 1
ATOM 3418 N N . LEU A 1 429 ? -18.346 -6.512 -37.077 1 90.05 429 LEU A N 1
ATOM 3419 C CA . LEU A 1 429 ? -18.617 -6.3 -38.495 1 90.05 429 LEU A CA 1
ATOM 3420 C C . LEU A 1 429 ? -19.017 -4.853 -38.761 1 90.05 429 LEU A C 1
ATOM 3422 O O . LEU A 1 429 ? -18.672 -4.291 -39.803 1 90.05 429 LEU A O 1
ATOM 3426 N N . ALA A 1 430 ? -19.698 -4.294 -37.848 1 87.46 430 ALA A N 1
ATOM 3427 C CA . ALA A 1 430 ? -20.274 -2.963 -38.027 1 87.46 430 ALA A CA 1
ATOM 3428 C C . ALA A 1 430 ? -19.206 -1.881 -37.897 1 87.46 430 ALA A C 1
ATOM 3430 O O . ALA A 1 430 ? -19.389 -0.759 -38.376 1 87.46 430 ALA A O 1
ATOM 3431 N N . ARG A 1 431 ? -18.141 -2.214 -37.336 1 87.57 431 ARG A N 1
ATOM 3432 C CA . ARG A 1 431 ? -17.106 -1.222 -37.064 1 87.57 431 ARG A CA 1
ATOM 3433 C C . ARG A 1 431 ? -15.897 -1.431 -37.97 1 87.57 431 ARG A C 1
ATOM 3435 O O . ARG A 1 431 ? -15.207 -2.448 -37.87 1 87.57 431 ARG A O 1
ATOM 3442 N N . GLU A 1 432 ? -15.61 -0.46 -38.704 1 83.39 432 GLU A N 1
ATOM 3443 C CA . GLU A 1 432 ? -14.569 -0.561 -39.722 1 83.39 432 GLU A CA 1
ATOM 3444 C C . GLU A 1 432 ? -13.213 -0.875 -39.096 1 83.39 432 GLU A C 1
ATOM 3446 O O . GLU A 1 432 ? -12.45 -1.683 -39.629 1 83.39 432 GLU A O 1
ATOM 3451 N N . GLU A 1 433 ? -12.924 -0.308 -37.965 1 86.14 433 GLU A N 1
ATOM 3452 C CA . GLU A 1 433 ? -11.624 -0.468 -37.321 1 86.14 433 GLU A CA 1
ATOM 3453 C C . GLU A 1 433 ? -11.432 -1.892 -36.809 1 86.14 433 GLU A C 1
ATOM 3455 O O . GLU A 1 433 ? -10.3 -2.344 -36.622 1 86.14 433 GLU A O 1
ATOM 3460 N N . LEU A 1 434 ? -12.536 -2.664 -36.604 1 90.11 434 LEU A N 1
ATOM 3461 C CA . LEU A 1 434 ? -12.469 -3.979 -35.977 1 90.11 434 LEU A CA 1
ATOM 3462 C C . LEU A 1 434 ? -12.824 -5.076 -36.976 1 90.11 434 LEU A C 1
ATOM 3464 O O . LEU A 1 434 ? -12.702 -6.264 -36.669 1 90.11 434 LEU A O 1
ATOM 3468 N N . SER A 1 435 ? -13.196 -4.786 -38.166 1 86.47 435 SER A N 1
ATOM 3469 C CA . SER A 1 435 ? -13.82 -5.7 -39.117 1 86.47 435 SER A CA 1
ATOM 3470 C C . SER A 1 435 ? -12.836 -6.767 -39.585 1 86.47 435 SER A C 1
ATOM 3472 O O . SER A 1 435 ? -13.242 -7.855 -39.997 1 86.47 435 SER A O 1
ATOM 3474 N N . ASP A 1 436 ? -11.605 -6.525 -39.474 1 82.59 436 ASP A N 1
ATOM 3475 C CA . ASP A 1 436 ? -10.595 -7.45 -39.979 1 82.59 436 ASP A CA 1
ATOM 3476 C C . ASP A 1 436 ? -10.566 -8.735 -39.155 1 82.59 436 ASP A C 1
ATOM 3478 O O . ASP A 1 436 ? -10.121 -9.778 -39.638 1 82.59 436 ASP A O 1
ATOM 3482 N N . VAL A 1 437 ? -11.06 -8.707 -37.879 1 87.42 437 VAL A N 1
ATOM 3483 C CA . VAL A 1 437 ? -10.981 -9.886 -37.021 1 87.42 437 VAL A CA 1
ATOM 3484 C C . VAL A 1 437 ? -12.384 -10.431 -36.761 1 87.42 437 VAL A C 1
ATOM 3486 O O . VAL A 1 437 ? -12.564 -11.329 -35.935 1 87.42 437 VAL A O 1
ATOM 3489 N N . ALA A 1 438 ? -13.385 -9.918 -37.415 1 87.87 438 ALA A N 1
ATOM 3490 C CA . ALA A 1 438 ? -14.771 -10.315 -37.182 1 87.87 438 ALA A CA 1
ATOM 3491 C C . ALA A 1 438 ? -14.955 -11.815 -37.393 1 87.87 438 ALA A C 1
ATOM 3493 O O . ALA A 1 438 ? -15.651 -12.477 -36.619 1 87.87 438 ALA A O 1
ATOM 3494 N N . ASP A 1 439 ? -14.328 -12.407 -38.367 1 83.18 439 ASP A N 1
ATOM 3495 C CA . ASP A 1 439 ? -14.471 -13.828 -38.67 1 83.18 439 ASP A CA 1
ATOM 3496 C C . ASP A 1 439 ? -13.872 -14.688 -37.559 1 83.18 439 ASP A C 1
ATOM 3498 O O . ASP A 1 439 ? -14.397 -15.759 -37.245 1 83.18 439 ASP A O 1
ATOM 3502 N N . VAL A 1 440 ? -12.769 -14.27 -37.038 1 85.62 440 VAL A N 1
ATOM 3503 C CA . VAL A 1 440 ? -12.126 -15.006 -35.954 1 85.62 440 VAL A CA 1
ATOM 3504 C C . VAL A 1 440 ? -13.01 -14.968 -34.709 1 85.62 440 VAL A C 1
ATOM 3506 O O . VAL A 1 440 ? -13.162 -15.978 -34.017 1 85.62 440 VAL A O 1
ATOM 3509 N N . VAL A 1 441 ? -13.564 -13.802 -34.442 1 90.21 441 VAL A N 1
ATOM 3510 C CA . VAL A 1 441 ? -14.422 -13.605 -33.278 1 90.21 441 VAL A CA 1
ATOM 3511 C C . VAL A 1 441 ? -15.621 -14.547 -33.353 1 90.21 441 VAL A C 1
ATOM 3513 O O . VAL A 1 441 ? -16.067 -15.077 -32.333 1 90.21 441 VAL A O 1
ATOM 3516 N N . ALA A 1 442 ? -16.034 -14.822 -34.56 1 88.12 442 ALA A N 1
ATOM 3517 C CA . ALA A 1 442 ? -17.191 -15.688 -34.768 1 88.12 442 ALA A CA 1
ATOM 3518 C C . ALA A 1 442 ? -16.849 -17.143 -34.461 1 88.12 442 ALA A C 1
ATOM 3520 O O . ALA A 1 442 ? -17.736 -17.945 -34.158 1 88.12 442 ALA A O 1
ATOM 3521 N N . LYS A 1 443 ? -15.644 -17.502 -34.495 1 86.35 443 LYS A N 1
ATOM 3522 C CA . LYS A 1 443 ? -15.208 -18.881 -34.295 1 86.35 443 LYS A CA 1
ATOM 3523 C C . LYS A 1 443 ? -14.878 -19.146 -32.828 1 86.35 443 LYS A C 1
ATOM 3525 O O . LYS A 1 443 ? -14.632 -20.289 -32.439 1 86.35 443 LYS A O 1
ATOM 3530 N N . PHE A 1 444 ? -14.833 -18.123 -32.082 1 92.29 444 PHE A N 1
ATOM 3531 C CA . PHE A 1 444 ? -14.536 -18.292 -30.664 1 92.29 444 PHE A CA 1
ATOM 3532 C C . PHE A 1 444 ? -15.748 -18.837 -29.918 1 92.29 444 PHE A C 1
ATOM 3534 O O . PHE A 1 444 ? -16.888 -18.501 -30.246 1 92.29 444 PHE A O 1
ATOM 3541 N N . GLU A 1 445 ? -15.481 -19.736 -28.985 1 93.32 445 GLU A N 1
ATOM 3542 C CA . GLU A 1 445 ? -16.497 -20.123 -28.011 1 93.32 445 GLU A CA 1
ATOM 3543 C C . GLU A 1 445 ? -16.44 -19.235 -26.772 1 93.32 445 GLU A C 1
ATOM 3545 O O . GLU A 1 445 ? -15.357 -18.938 -26.263 1 93.32 445 GLU A O 1
ATOM 3550 N N . TYR A 1 446 ? -17.563 -18.781 -26.397 1 95.14 446 TYR A N 1
ATOM 3551 C CA . TYR A 1 446 ? -17.643 -17.854 -25.273 1 95.14 446 TYR A CA 1
ATOM 3552 C C . TYR A 1 446 ? -17.91 -18.599 -23.97 1 95.14 446 TYR A C 1
ATOM 3554 O O . TYR A 1 446 ? -18.651 -19.584 -23.952 1 95.14 446 TYR A O 1
ATOM 3562 N N . CYS A 1 447 ? -17.224 -18.172 -22.917 1 95.27 447 CYS A N 1
ATOM 3563 C CA . CYS A 1 447 ? -17.355 -18.806 -21.61 1 95.27 447 CYS A CA 1
ATOM 3564 C C . CYS A 1 447 ? -17.554 -17.764 -20.516 1 95.27 447 CYS A C 1
ATOM 3566 O O . CYS A 1 447 ? -17.248 -16.587 -20.711 1 95.27 447 CYS A O 1
ATOM 3568 N N . VAL A 1 448 ? -18.172 -18.148 -19.479 1 93.37 448 VAL A N 1
ATOM 3569 C CA . VAL A 1 448 ? -18.172 -17.457 -18.194 1 93.37 448 VAL A CA 1
ATOM 3570 C C . VAL A 1 448 ? -17.258 -18.189 -17.214 1 93.37 448 VAL A C 1
ATOM 3572 O O . VAL A 1 448 ? -17.26 -19.421 -17.155 1 93.37 448 VAL A O 1
ATOM 3575 N N . PRO A 1 449 ? -16.405 -17.435 -16.545 1 93.03 449 PRO A N 1
ATOM 3576 C CA . PRO A 1 449 ? -15.489 -18.109 -15.623 1 93.03 449 PRO A CA 1
ATOM 3577 C C . PRO A 1 449 ? -16.203 -19.087 -14.692 1 93.03 449 PRO A C 1
ATOM 3579 O O . PRO A 1 449 ? -17.306 -18.801 -14.219 1 93.03 449 PRO A O 1
ATOM 3582 N N . LEU A 1 450 ? -15.598 -20.172 -14.351 1 89.37 450 LEU A N 1
ATOM 3583 C CA . LEU A 1 450 ? -16.209 -21.261 -13.596 1 89.37 450 LEU A CA 1
ATOM 3584 C C . LEU A 1 450 ? -16.609 -20.797 -12.2 1 89.37 450 LEU A C 1
ATOM 3586 O O . LEU A 1 450 ? -17.576 -21.303 -11.626 1 89.37 450 LEU A O 1
ATOM 3590 N N . VAL A 1 451 ? -15.931 -19.855 -11.626 1 86.97 451 VAL A N 1
ATOM 3591 C CA . VAL A 1 451 ? -16.241 -19.369 -10.286 1 86.97 451 VAL A CA 1
ATOM 3592 C C . VAL A 1 451 ? -17.465 -18.458 -10.336 1 86.97 451 VAL A C 1
ATOM 3594 O O . VAL A 1 451 ? -18.186 -18.321 -9.345 1 86.97 451 VAL A O 1
ATOM 3597 N N . HIS A 1 452 ? -17.713 -17.87 -11.494 1 86.71 452 HIS A N 1
ATOM 3598 C CA . HIS A 1 452 ? -18.754 -16.855 -11.608 1 86.71 452 HIS A CA 1
ATOM 3599 C C . HIS A 1 452 ? -20.029 -17.437 -12.208 1 86.71 452 HIS A C 1
ATOM 3601 O O . HIS A 1 452 ? -21.116 -16.885 -12.022 1 86.71 452 HIS A O 1
ATOM 3607 N N . VAL A 1 453 ? -19.954 -18.47 -12.919 1 87.14 453 VAL A N 1
ATOM 3608 C CA . VAL A 1 453 ? -21.051 -18.955 -13.751 1 87.14 453 VAL A CA 1
ATOM 3609 C C . VAL A 1 453 ? -22.214 -19.397 -12.867 1 87.14 453 VAL A C 1
ATOM 3611 O O . VAL A 1 453 ? -23.378 -19.291 -13.262 1 87.14 453 VAL A O 1
ATOM 3614 N N . SER A 1 454 ? -21.927 -19.811 -11.637 1 79.72 454 SER A N 1
ATOM 3615 C CA . SER A 1 454 ? -22.972 -20.265 -10.725 1 79.72 454 SER A CA 1
ATOM 3616 C C . SER A 1 454 ? -23.885 -19.115 -10.314 1 79.72 454 SER A C 1
ATOM 3618 O O . SER A 1 454 ? -25.028 -19.336 -9.91 1 79.72 454 SER A O 1
ATOM 3620 N N . ASN A 1 455 ? -23.37 -17.893 -10.433 1 78.12 455 ASN A N 1
ATOM 3621 C CA . ASN A 1 455 ? -24.154 -16.724 -10.048 1 78.12 455 ASN A CA 1
ATOM 3622 C C . ASN A 1 455 ? -24.984 -16.197 -11.215 1 78.12 455 ASN A C 1
ATOM 3624 O O . ASN A 1 455 ? -25.726 -15.224 -11.065 1 78.12 455 ASN A O 1
ATOM 3628 N N . HIS A 1 456 ? -24.914 -16.89 -12.321 1 85.8 456 HIS A N 1
ATOM 3629 C CA . HIS A 1 456 ? -25.712 -16.562 -13.497 1 85.8 456 HIS A CA 1
ATOM 3630 C C . HIS A 1 456 ? -27.005 -17.369 -13.528 1 85.8 456 HIS A C 1
ATOM 3632 O O . HIS A 1 456 ? -27.275 -18.152 -12.614 1 85.8 456 HIS A O 1
ATOM 3638 N N . LYS A 1 457 ? -27.841 -17.054 -14.502 1 80.41 457 LYS A N 1
ATOM 3639 C CA . LYS A 1 457 ? -29.013 -17.902 -14.697 1 80.41 457 LYS A CA 1
ATOM 3640 C C . LYS A 1 457 ? -28.611 -19.365 -14.87 1 80.41 457 LYS A C 1
ATOM 3642 O O . LYS A 1 457 ? -27.547 -19.661 -15.417 1 80.41 457 LYS A O 1
ATOM 3647 N N . ASP A 1 458 ? -29.373 -20.215 -14.425 1 81.01 458 ASP A N 1
ATOM 3648 C CA . ASP A 1 458 ? -29.089 -21.647 -14.414 1 81.01 458 ASP A CA 1
ATOM 3649 C C . ASP A 1 458 ? -28.71 -22.142 -15.807 1 81.01 458 ASP A C 1
ATOM 3651 O O . ASP A 1 458 ? -27.825 -22.989 -15.951 1 81.01 458 ASP A O 1
ATOM 3655 N N . ASN A 1 459 ? -29.286 -21.636 -16.827 1 86.11 459 ASN A N 1
ATOM 3656 C CA . ASN A 1 459 ? -29.018 -22.042 -18.202 1 86.11 459 ASN A CA 1
ATOM 3657 C C . ASN A 1 459 ? -27.573 -21.752 -18.6 1 86.11 459 ASN A C 1
ATOM 3659 O O . ASN A 1 459 ? -26.994 -22.472 -19.415 1 86.11 459 ASN A O 1
ATOM 3663 N N . CYS A 1 460 ? -27.013 -20.75 -18.031 1 90.2 460 CYS A N 1
ATOM 3664 C CA . CYS A 1 460 ? -25.678 -20.3 -18.412 1 90.2 460 CYS A CA 1
ATOM 3665 C C . CYS A 1 460 ? -24.626 -21.339 -18.041 1 90.2 460 CYS A C 1
ATOM 3667 O O . CYS A 1 460 ? -23.604 -21.462 -18.718 1 90.2 460 CYS A O 1
ATOM 3669 N N . MET A 1 461 ? -24.936 -22.09 -17.002 1 89.87 461 MET A N 1
ATOM 3670 C CA . MET A 1 461 ? -24.014 -23.151 -16.608 1 89.87 461 MET A CA 1
ATOM 3671 C C . MET A 1 461 ? -23.794 -24.134 -17.752 1 89.87 461 MET A C 1
ATOM 3673 O O . MET A 1 461 ? -22.664 -24.558 -18.003 1 89.87 461 MET A O 1
ATOM 3677 N N . TYR A 1 462 ? -24.803 -24.451 -18.441 1 90.97 462 TYR A N 1
ATOM 3678 C CA . TYR A 1 462 ? -24.763 -25.518 -19.434 1 90.97 462 TYR A CA 1
ATOM 3679 C C . TYR A 1 462 ? -24.403 -24.97 -20.81 1 90.97 462 TYR A C 1
ATOM 3681 O O . TYR A 1 462 ? -23.95 -25.714 -21.683 1 90.97 462 TYR A O 1
ATOM 3689 N N . LEU A 1 463 ? -24.548 -23.661 -20.938 1 91.9 463 LEU A N 1
ATOM 3690 C CA . LEU A 1 463 ? -24.252 -23.051 -22.23 1 91.9 463 LEU A CA 1
ATOM 3691 C C . LEU A 1 463 ? -22.844 -22.464 -22.244 1 91.9 463 LEU A C 1
ATOM 3693 O O . LEU A 1 463 ? -22.191 -22.433 -23.29 1 91.9 463 LEU A O 1
ATOM 3697 N N . TYR A 1 464 ? -22.353 -22.029 -21.119 1 93.11 464 TYR A N 1
ATOM 3698 C CA . TYR A 1 464 ? -21.158 -21.194 -21.155 1 93.11 464 TYR A CA 1
ATOM 3699 C C . TYR A 1 464 ? -20.079 -21.745 -20.23 1 93.11 464 TYR A C 1
ATOM 3701 O O . TYR A 1 464 ? -18.988 -21.178 -20.13 1 93.11 464 TYR A O 1
ATOM 3709 N N . SER A 1 465 ? -20.262 -22.843 -19.558 1 92.75 465 SER A N 1
ATOM 3710 C CA . SER A 1 465 ? -19.233 -23.449 -18.719 1 92.75 465 SER A CA 1
ATOM 3711 C C . SER A 1 465 ? -18.225 -24.227 -19.558 1 92.75 465 SER A C 1
ATOM 3713 O O . SER A 1 465 ? -18.605 -25.088 -20.355 1 92.75 465 SER A O 1
ATOM 3715 N N . SER A 1 466 ? -17.001 -23.961 -19.369 1 93.2 466 SER A N 1
ATOM 3716 C CA . SER A 1 466 ? -15.95 -24.659 -20.103 1 93.2 466 SER A CA 1
ATOM 3717 C C . SER A 1 466 ? -15.909 -26.139 -19.738 1 93.2 466 SER A C 1
ATOM 3719 O O . SER A 1 466 ? -15.378 -26.955 -20.493 1 93.2 466 SER A O 1
ATOM 3721 N N . ALA A 1 467 ? -16.499 -26.479 -18.594 1 91.79 467 ALA A N 1
ATOM 3722 C CA . ALA A 1 467 ? -16.514 -27.868 -18.143 1 91.79 467 ALA A CA 1
ATOM 3723 C C . ALA A 1 467 ? -17.297 -28.75 -19.11 1 91.79 467 ALA A C 1
ATOM 3725 O O . ALA A 1 467 ? -17.055 -29.957 -19.195 1 91.79 467 ALA A O 1
ATOM 3726 N N . TYR A 1 468 ? -18.252 -28.118 -19.837 1 93.22 468 TYR A N 1
ATOM 3727 C CA . TYR A 1 468 ? -19.136 -28.916 -20.679 1 93.22 468 TYR A CA 1
ATOM 3728 C C . TYR A 1 468 ? -18.905 -28.613 -22.155 1 93.22 468 TYR A C 1
ATOM 3730 O O . TYR A 1 468 ? -19.711 -28.993 -23.007 1 93.22 468 TYR A O 1
ATOM 3738 N N . LYS A 1 469 ? -17.827 -27.905 -22.459 1 92.49 469 LYS A N 1
ATOM 3739 C CA . LYS A 1 469 ? -17.458 -27.628 -23.844 1 92.49 469 LYS A CA 1
ATOM 3740 C C . LYS A 1 469 ? -16.319 -28.534 -24.302 1 92.49 469 LYS A C 1
ATOM 3742 O O . LYS A 1 469 ? -15.311 -28.672 -23.606 1 92.49 469 LYS A O 1
ATOM 3747 N N . THR A 1 470 ? -16.55 -29.046 -25.408 1 91.05 470 THR A N 1
ATOM 3748 C CA . THR A 1 470 ? -15.531 -29.938 -25.949 1 91.05 470 THR A CA 1
ATOM 3749 C C . THR A 1 470 ? -14.272 -29.158 -26.32 1 91.05 470 THR A C 1
ATOM 3751 O O . THR A 1 470 ? -14.355 -28.021 -26.789 1 91.05 470 THR A O 1
ATOM 3754 N N . CYS A 1 471 ? -13.097 -29.704 -26.045 1 93.02 471 CYS A N 1
ATOM 3755 C CA . CYS A 1 471 ? -11.788 -29.172 -26.407 1 93.02 471 CYS A CA 1
ATOM 3756 C C . CYS A 1 471 ? -11.454 -27.936 -25.58 1 93.02 471 CYS A C 1
ATOM 3758 O O . CYS A 1 471 ? -10.722 -27.057 -26.037 1 93.02 471 CYS A O 1
ATOM 3760 N N . ALA A 1 472 ? -12.091 -27.8 -24.428 1 94.58 472 ALA A N 1
ATOM 3761 C CA . ALA A 1 472 ? -11.819 -26.65 -23.57 1 94.58 472 ALA A CA 1
ATOM 3762 C C . ALA A 1 472 ? -10.754 -26.982 -22.528 1 94.58 472 ALA A C 1
ATOM 3764 O O . ALA A 1 472 ? -10.196 -26.084 -21.893 1 94.58 472 ALA A O 1
ATOM 3765 N N . GLY A 1 473 ? -10.381 -28.309 -22.395 1 94.09 473 GLY A N 1
ATOM 3766 C CA . GLY A 1 473 ? -9.499 -28.678 -21.298 1 94.09 473 GLY A CA 1
ATOM 3767 C C . GLY A 1 473 ? -9.986 -28.184 -19.949 1 94.09 473 GLY A C 1
ATOM 3768 O O . GLY A 1 473 ? -11.192 -28.112 -19.707 1 94.09 473 GLY A O 1
ATOM 3769 N N . HIS A 1 474 ? -9.168 -27.995 -19.054 1 92.7 474 HIS A N 1
ATOM 3770 C CA . HIS A 1 474 ? -9.535 -27.465 -17.746 1 92.7 474 HIS A CA 1
ATOM 3771 C C . HIS A 1 474 ? -9.33 -25.955 -17.685 1 92.7 474 HIS A C 1
ATOM 3773 O O . HIS A 1 474 ? -8.663 -25.451 -16.778 1 92.7 474 HIS A O 1
ATOM 3779 N N . PHE A 1 475 ? -9.871 -25.293 -18.689 1 93.34 475 PHE A N 1
ATOM 3780 C CA . PHE A 1 475 ? -9.839 -23.837 -18.765 1 93.34 475 PHE A CA 1
ATOM 3781 C C . PHE A 1 475 ? -10.798 -23.221 -17.754 1 93.34 475 PHE A C 1
ATOM 3783 O O . PHE A 1 475 ? -12.017 -23.357 -17.883 1 93.34 475 PHE A O 1
ATOM 3790 N N . HIS A 1 476 ? -10.351 -22.622 -16.721 1 89.96 476 HIS A N 1
ATOM 3791 C CA . HIS A 1 476 ? -11.229 -22.083 -15.689 1 89.96 476 HIS A CA 1
ATOM 3792 C C . HIS A 1 476 ? -11.684 -20.669 -16.036 1 89.96 476 HIS A C 1
ATOM 3794 O O . HIS A 1 476 ? -12.655 -20.167 -15.465 1 89.96 476 HIS A O 1
ATOM 3800 N N . GLY A 1 477 ? -10.977 -19.971 -16.917 1 91.65 477 GLY A N 1
ATOM 3801 C CA . GLY A 1 477 ? -11.449 -18.736 -17.521 1 91.65 477 GLY A CA 1
ATOM 3802 C C . GLY A 1 477 ? -11.31 -17.533 -16.606 1 91.65 477 GLY A C 1
ATOM 3803 O O . GLY A 1 477 ? -11.912 -16.486 -16.852 1 91.65 477 GLY A O 1
ATOM 3804 N N . GLU A 1 478 ? -10.551 -17.553 -15.475 1 90.58 478 GLU A N 1
ATOM 3805 C CA . GLU A 1 478 ? -10.494 -16.457 -14.513 1 90.58 478 GLU A CA 1
ATOM 3806 C C . GLU A 1 478 ? -9.089 -15.866 -14.432 1 90.58 478 GLU A C 1
ATOM 3808 O O . GLU A 1 478 ? -8.746 -15.198 -13.455 1 90.58 478 GLU A O 1
ATOM 3813 N N . THR A 1 479 ? -8.276 -16.026 -15.366 1 89.07 479 THR A N 1
ATOM 3814 C CA . THR A 1 479 ? -6.868 -15.655 -15.277 1 89.07 479 THR A CA 1
ATOM 3815 C C . THR A 1 479 ? -6.709 -14.138 -15.249 1 89.07 479 THR A C 1
ATOM 3817 O O . THR A 1 479 ? -5.741 -13.62 -14.687 1 89.07 479 THR A O 1
ATOM 3820 N N . ALA A 1 480 ? -7.65 -13.42 -15.812 1 88.07 480 ALA A N 1
ATOM 3821 C CA . ALA A 1 480 ? -7.546 -11.964 -15.86 1 88.07 480 ALA A CA 1
ATOM 3822 C C . ALA A 1 480 ? -7.483 -11.371 -14.455 1 88.07 480 ALA A C 1
ATOM 3824 O O . ALA A 1 480 ? -6.891 -10.309 -14.249 1 88.07 480 ALA A O 1
ATOM 3825 N N . GLU A 1 481 ? -8.027 -12.038 -13.462 1 90.47 481 GLU A N 1
ATOM 3826 C CA . GLU A 1 481 ? -8.081 -11.525 -12.096 1 90.47 481 GLU A CA 1
ATOM 3827 C C . GLU A 1 481 ? -6.798 -11.846 -11.335 1 90.47 481 GLU A C 1
ATOM 3829 O O . GLU A 1 481 ? -6.532 -11.262 -10.282 1 90.47 481 GLU A O 1
ATOM 3834 N N . HIS A 1 482 ? -5.992 -12.698 -11.893 1 92.12 482 HIS A N 1
ATOM 3835 C CA . HIS A 1 482 ? -4.817 -13.163 -11.165 1 92.12 482 HIS A CA 1
ATOM 3836 C C . HIS A 1 482 ? -3.768 -12.062 -11.049 1 92.12 482 HIS A C 1
ATOM 3838 O O . HIS A 1 482 ? -2.939 -12.082 -10.137 1 92.12 482 HIS A O 1
ATOM 3844 N N . VAL A 1 483 ? -3.811 -11.117 -11.947 1 94.68 483 VAL A N 1
ATOM 3845 C CA . VAL A 1 483 ? -2.817 -10.049 -11.929 1 94.68 483 VAL A CA 1
ATOM 3846 C C . VAL A 1 483 ? -3.246 -8.96 -10.948 1 94.68 483 VAL A C 1
ATOM 3848 O O . VAL A 1 483 ? -2.424 -8.153 -10.508 1 94.68 483 VAL A O 1
ATOM 3851 N N . TRP A 1 484 ? -4.522 -8.916 -10.472 1 94.05 484 TRP A N 1
ATOM 3852 C CA . TRP A 1 484 ? -5.104 -7.786 -9.754 1 94.05 484 TRP A CA 1
ATOM 3853 C C . TRP A 1 484 ? -4.429 -7.597 -8.399 1 94.05 484 TRP A C 1
ATOM 3855 O O . TRP A 1 484 ? -4.112 -6.471 -8.009 1 94.05 484 TRP A O 1
ATOM 3865 N N . PRO A 1 485 ? -4.15 -8.721 -7.614 1 88.94 485 PRO A N 1
ATOM 3866 C CA . PRO A 1 485 ? -3.483 -8.503 -6.328 1 88.94 485 PRO A CA 1
ATOM 3867 C C . PRO A 1 485 ? -2.173 -7.731 -6.467 1 88.94 485 PRO A C 1
ATOM 3869 O O . PRO A 1 485 ? -1.828 -6.932 -5.593 1 88.94 485 PRO A O 1
ATOM 3872 N N . TYR A 1 486 ? -1.515 -7.956 -7.531 1 93.24 486 TYR A N 1
ATOM 3873 C CA . TYR A 1 486 ? -0.265 -7.253 -7.798 1 93.24 486 TYR A CA 1
ATOM 3874 C C . TYR A 1 486 ? -0.531 -5.85 -8.33 1 93.24 486 TYR A C 1
ATOM 3876 O O . TYR A 1 486 ? -0.003 -4.868 -7.802 1 93.24 486 TYR A O 1
ATOM 3884 N N . SER A 1 487 ? -1.394 -5.688 -9.376 1 94.49 487 SER A N 1
ATOM 3885 C CA . SER A 1 487 ? -1.593 -4.415 -10.062 1 94.49 487 SER A CA 1
ATOM 3886 C C . SER A 1 487 ? -2.322 -3.415 -9.17 1 94.49 487 SER A C 1
ATOM 3888 O O . SER A 1 487 ? -2.106 -2.206 -9.278 1 94.49 487 SER A O 1
ATOM 3890 N N . ASN A 1 488 ? -3.198 -3.898 -8.292 1 93.48 488 ASN A N 1
ATOM 3891 C CA . ASN A 1 488 ? -3.992 -3.017 -7.441 1 93.48 488 ASN A CA 1
ATOM 3892 C C . ASN A 1 488 ? -3.116 -2.253 -6.452 1 93.48 488 ASN A C 1
ATOM 3894 O O . ASN A 1 488 ? -3.517 -1.207 -5.94 1 93.48 488 ASN A O 1
ATOM 3898 N N . GLN A 1 489 ? -1.925 -2.756 -6.141 1 90.89 489 GLN A N 1
ATOM 3899 C CA . GLN A 1 489 ? -1.003 -2.039 -5.267 1 90.89 489 GLN A CA 1
ATOM 3900 C C . GLN A 1 489 ? -0.599 -0.699 -5.875 1 90.89 489 GLN A C 1
ATOM 3902 O O . GLN A 1 489 ? -0.237 0.232 -5.153 1 90.89 489 GLN A O 1
ATOM 3907 N N . PHE A 1 490 ? -0.673 -0.583 -7.203 1 94.78 490 PHE A N 1
ATOM 3908 C CA . PHE A 1 490 ? -0.239 0.61 -7.921 1 94.78 490 PHE A CA 1
ATOM 3909 C C . PHE A 1 490 ? -1.398 1.582 -8.108 1 94.78 490 PHE A C 1
ATOM 3911 O O . PHE A 1 490 ? -1.209 2.693 -8.607 1 94.78 490 PHE A O 1
ATOM 3918 N N . GLY A 1 491 ? -2.624 1.144 -7.767 1 91.9 491 GLY A N 1
ATOM 3919 C CA . GLY A 1 491 ? -3.816 1.941 -8.011 1 91.9 491 GLY A CA 1
ATOM 3920 C C . GLY A 1 491 ? -3.745 3.325 -7.393 1 91.9 491 GLY A C 1
ATOM 3921 O O . GLY A 1 491 ? -4.125 4.313 -8.024 1 91.9 491 GLY A O 1
ATOM 3922 N N . GLY A 1 492 ? -3.223 3.438 -6.137 1 87.24 492 GLY A N 1
ATOM 3923 C CA . GLY A 1 492 ? -3.104 4.728 -5.477 1 87.24 492 GLY A CA 1
ATOM 3924 C C . GLY A 1 492 ? -2.217 5.703 -6.227 1 87.24 492 GLY A C 1
ATOM 3925 O O . GLY A 1 492 ? -2.513 6.898 -6.29 1 87.24 492 GLY A O 1
ATOM 3926 N N . GLN A 1 493 ? -1.152 5.206 -6.82 1 90.2 493 GLN A N 1
ATOM 3927 C CA . GLN A 1 493 ? -0.237 6.035 -7.598 1 90.2 493 GLN A CA 1
ATOM 3928 C C . GLN A 1 493 ? -0.86 6.439 -8.931 1 90.2 493 GLN A C 1
ATOM 3930 O O . GLN A 1 493 ? -0.819 7.611 -9.312 1 90.2 493 GLN A O 1
ATOM 3935 N N . GLY A 1 494 ? -1.485 5.485 -9.623 1 92.45 494 GLY A N 1
ATOM 3936 C CA . GLY A 1 494 ? -2.045 5.728 -10.943 1 92.45 494 GLY A CA 1
ATOM 3937 C C . GLY A 1 494 ? -3.202 6.71 -10.928 1 92.45 494 GLY A C 1
ATOM 3938 O O . GLY A 1 494 ? -3.401 7.457 -11.889 1 92.45 494 GLY A O 1
ATOM 3939 N N . ARG A 1 495 ? -3.911 6.811 -9.787 1 90.85 495 ARG A N 1
ATOM 3940 C CA . ARG A 1 495 ? -5.105 7.643 -9.673 1 90.85 495 ARG A CA 1
ATOM 3941 C C . ARG A 1 495 ? -4.749 9.124 -9.742 1 90.85 495 ARG A C 1
ATOM 3943 O O . ARG A 1 495 ? -5.546 9.938 -10.213 1 90.85 495 ARG A O 1
ATOM 3950 N N . GLN A 1 496 ? -3.525 9.423 -9.296 1 86.61 496 GLN A N 1
ATOM 3951 C CA . GLN A 1 496 ? -3.144 10.824 -9.154 1 86.61 496 GLN A CA 1
ATOM 3952 C C . GLN A 1 496 ? -2.23 11.264 -10.294 1 86.61 496 GLN A C 1
ATOM 3954 O O . GLN A 1 496 ? -1.932 12.452 -10.435 1 86.61 496 GLN A O 1
ATOM 3959 N N . MET A 1 497 ? -1.826 10.374 -11.156 1 89.82 497 MET A N 1
ATOM 3960 C CA . MET A 1 497 ? -0.889 10.67 -12.236 1 89.82 497 MET A CA 1
ATOM 3961 C C . MET A 1 497 ? -1.618 11.237 -13.449 1 89.82 497 MET A C 1
ATOM 3963 O O . MET A 1 497 ? -2.832 11.07 -13.583 1 89.82 497 MET A O 1
ATOM 3967 N N . CYS A 1 498 ? -0.895 12.038 -14.283 1 88.72 498 CYS A N 1
ATOM 3968 C CA . CYS A 1 498 ? -1.449 12.386 -15.587 1 88.72 498 CYS A CA 1
ATOM 3969 C C . CYS A 1 498 ? -1.64 11.143 -16.448 1 88.72 498 CYS A C 1
ATOM 3971 O O . CYS A 1 498 ? -1.049 10.096 -16.173 1 88.72 498 CYS A O 1
ATOM 3973 N N . ASN A 1 499 ? -2.381 11.171 -17.471 1 86.21 499 ASN A N 1
ATOM 3974 C CA . ASN A 1 499 ? -2.764 10.01 -18.269 1 86.21 499 ASN A CA 1
ATOM 3975 C C . ASN A 1 499 ? -1.546 9.324 -18.881 1 86.21 499 ASN A C 1
ATOM 3977 O O . ASN A 1 499 ? -1.449 8.096 -18.869 1 86.21 499 ASN A O 1
ATOM 3981 N N . GLY A 1 500 ? -0.677 10.119 -19.424 1 89.91 500 GLY A N 1
ATOM 3982 C CA . GLY A 1 500 ? 0.512 9.537 -20.026 1 89.91 500 GLY A CA 1
ATOM 3983 C C . GLY A 1 500 ? 1.372 8.777 -19.034 1 89.91 500 GLY A C 1
ATOM 3984 O O . GLY A 1 500 ? 1.831 7.67 -19.322 1 89.91 500 GLY A O 1
ATOM 3985 N N . ASN A 1 501 ? 1.601 9.373 -17.854 1 92.4 501 ASN A N 1
ATOM 3986 C CA . ASN A 1 501 ? 2.396 8.722 -16.818 1 92.4 501 ASN A CA 1
ATOM 3987 C C . ASN A 1 501 ? 1.698 7.48 -16.273 1 92.4 501 ASN A C 1
ATOM 3989 O O . ASN A 1 501 ? 2.355 6.504 -15.906 1 92.4 501 ASN A O 1
ATOM 3993 N N . ARG A 1 502 ? 0.374 7.596 -16.223 1 93.79 502 ARG A N 1
ATOM 3994 C CA . ARG A 1 502 ? -0.422 6.464 -15.759 1 93.79 502 ARG A CA 1
ATOM 3995 C C . ARG A 1 502 ? -0.257 5.263 -16.684 1 93.79 502 ARG A C 1
ATOM 3997 O O . ARG A 1 502 ? -0.067 4.137 -16.221 1 93.79 502 ARG A O 1
ATOM 4004 N N . HIS A 1 503 ? -0.245 5.453 -18.007 1 95.36 503 HIS A N 1
ATOM 4005 C CA . HIS A 1 503 ? -0.033 4.382 -18.973 1 95.36 503 HIS A CA 1
ATOM 4006 C C . HIS A 1 503 ? 1.369 3.795 -18.847 1 95.36 503 HIS A C 1
ATOM 4008 O O . HIS A 1 503 ? 1.539 2.574 -18.861 1 95.36 503 HIS A O 1
ATOM 4014 N N . ASP A 1 504 ? 2.333 4.685 -18.745 1 96.69 504 ASP A N 1
ATOM 4015 C CA . ASP A 1 504 ? 3.71 4.219 -18.609 1 96.69 504 ASP A CA 1
ATOM 4016 C C . ASP A 1 504 ? 3.866 3.318 -17.387 1 96.69 504 ASP A C 1
ATOM 4018 O O . ASP A 1 504 ? 4.551 2.295 -17.447 1 96.69 504 ASP A O 1
ATOM 4022 N N . LEU A 1 505 ? 3.222 3.747 -16.328 1 96.68 505 LEU A N 1
ATOM 4023 C CA . LEU A 1 505 ? 3.269 2.991 -15.082 1 96.68 505 LEU A CA 1
ATOM 4024 C C . LEU A 1 505 ? 2.706 1.587 -15.276 1 96.68 505 LEU A C 1
ATOM 4026 O O . LEU A 1 505 ? 3.361 0.598 -14.939 1 96.68 505 LEU A O 1
ATOM 4030 N N . TYR A 1 506 ? 1.525 1.468 -15.839 1 97.19 506 TYR A N 1
ATOM 4031 C CA . TYR A 1 506 ? 0.861 0.176 -15.976 1 97.19 506 TYR A CA 1
ATOM 4032 C C . TYR A 1 506 ? 1.587 -0.706 -16.984 1 97.19 506 TYR A C 1
ATOM 4034 O O . TYR A 1 506 ? 1.675 -1.923 -16.805 1 97.19 506 TYR A O 1
ATOM 4042 N N . ILE A 1 507 ? 2.107 -0.102 -18.024 1 97.92 507 ILE A N 1
ATOM 4043 C CA . ILE A 1 507 ? 2.847 -0.878 -19.013 1 97.92 507 ILE A CA 1
ATOM 4044 C C . ILE A 1 507 ? 4.103 -1.466 -18.374 1 97.92 507 ILE A C 1
ATOM 4046 O O . ILE A 1 507 ? 4.406 -2.647 -18.558 1 97.92 507 ILE A O 1
ATOM 4050 N N . ASP A 1 508 ? 4.785 -0.66 -17.645 1 97.95 508 ASP A N 1
ATOM 4051 C CA . ASP A 1 508 ? 6.01 -1.101 -16.984 1 97.95 508 ASP A CA 1
ATOM 4052 C C . ASP A 1 508 ? 5.728 -2.247 -16.014 1 97.95 508 ASP A C 1
ATOM 4054 O O . ASP A 1 508 ? 6.449 -3.247 -16.002 1 97.95 508 ASP A O 1
ATOM 4058 N N . MET A 1 509 ? 4.747 -2.106 -15.227 1 97 509 MET A N 1
ATOM 4059 C CA . MET A 1 509 ? 4.431 -3.123 -14.228 1 97 509 MET A CA 1
ATOM 4060 C C . MET A 1 509 ? 3.917 -4.397 -14.891 1 97 509 MET A C 1
ATOM 4062 O O . MET A 1 509 ? 4.243 -5.503 -14.457 1 97 509 MET A O 1
ATOM 4066 N N . PHE A 1 510 ? 3.117 -4.278 -15.96 1 97.95 510 PHE A N 1
ATOM 4067 C CA . PHE A 1 510 ? 2.634 -5.457 -16.668 1 97.95 510 PHE A CA 1
ATOM 4068 C C . PHE A 1 510 ? 3.784 -6.188 -17.351 1 97.95 510 PHE A C 1
ATOM 4070 O O . PHE A 1 510 ? 3.804 -7.419 -17.398 1 97.95 510 PHE A O 1
ATOM 4077 N N . ASN A 1 511 ? 4.707 -5.425 -17.885 1 98.25 511 ASN A N 1
ATOM 4078 C CA . ASN A 1 511 ? 5.894 -6.05 -18.459 1 98.25 511 ASN A CA 1
ATOM 4079 C C . ASN A 1 511 ? 6.686 -6.82 -17.406 1 98.25 511 ASN A C 1
ATOM 4081 O O . ASN A 1 511 ? 7.198 -7.907 -17.681 1 98.25 511 ASN A O 1
ATOM 4085 N N . TYR A 1 512 ? 6.802 -6.246 -16.268 1 97.68 512 TYR A N 1
ATOM 4086 C CA . TYR A 1 512 ? 7.513 -6.933 -15.195 1 97.68 512 TYR A CA 1
ATOM 4087 C C . TYR A 1 512 ? 6.783 -8.207 -14.786 1 97.68 512 TYR A C 1
ATOM 4089 O O . TYR A 1 512 ? 7.41 -9.246 -14.566 1 97.68 512 TYR A O 1
ATOM 4097 N N . TRP A 1 513 ? 5.487 -8.12 -14.644 1 97.5 513 TRP A N 1
ATOM 4098 C CA . TRP A 1 513 ? 4.68 -9.299 -14.351 1 97.5 513 TRP A CA 1
ATOM 4099 C C . TRP A 1 513 ? 4.91 -10.389 -15.393 1 97.5 513 TRP A C 1
ATOM 4101 O O . TRP A 1 513 ? 5.165 -11.545 -15.046 1 97.5 513 TRP A O 1
ATOM 4111 N N . ASN A 1 514 ? 4.798 -9.989 -16.652 1 97.81 514 ASN A N 1
ATOM 4112 C CA . ASN A 1 514 ? 5.017 -10.942 -17.735 1 97.81 514 ASN A CA 1
ATOM 4113 C C . ASN A 1 514 ? 6.427 -11.525 -17.692 1 97.81 514 ASN A C 1
ATOM 4115 O O . ASN A 1 514 ? 6.624 -12.706 -17.985 1 97.81 514 ASN A O 1
ATOM 4119 N N . PHE A 1 515 ? 7.399 -10.68 -17.348 1 97.28 515 PHE A N 1
ATOM 4120 C CA . PHE A 1 515 ? 8.787 -11.118 -17.26 1 97.28 515 PHE A CA 1
ATOM 4121 C C . PHE A 1 515 ? 8.952 -12.178 -16.177 1 97.28 515 PHE A C 1
ATOM 4123 O O . PHE A 1 515 ? 9.598 -13.204 -16.399 1 97.28 515 PHE A O 1
ATOM 4130 N N . MET A 1 516 ? 8.355 -11.935 -15.051 1 95.48 516 MET A N 1
ATOM 4131 C CA . MET A 1 516 ? 8.417 -12.914 -13.97 1 95.48 516 MET A CA 1
ATOM 4132 C C . MET A 1 516 ? 7.799 -14.24 -14.401 1 95.48 516 MET A C 1
ATOM 4134 O O . MET A 1 516 ? 8.34 -15.307 -14.104 1 95.48 516 MET A O 1
ATOM 4138 N N . LYS A 1 517 ? 6.744 -14.121 -15.133 1 95.92 517 LYS A N 1
ATOM 4139 C CA . LYS A 1 517 ? 6.083 -15.321 -15.639 1 95.92 517 LYS A CA 1
ATOM 4140 C C . LYS A 1 517 ? 6.937 -16.014 -16.698 1 95.92 517 LYS A C 1
ATOM 4142 O O . LYS A 1 517 ? 7.004 -17.244 -16.741 1 95.92 517 LYS A O 1
ATOM 4147 N N . LEU A 1 518 ? 7.535 -15.231 -17.507 1 97.21 518 LEU A N 1
ATOM 4148 C CA . LEU A 1 518 ? 8.388 -15.751 -18.57 1 97.21 518 LEU A CA 1
ATOM 4149 C C . LEU A 1 518 ? 9.513 -16.606 -17.995 1 97.21 518 LEU A C 1
ATOM 4151 O O . LEU A 1 518 ? 9.752 -17.721 -18.464 1 97.21 518 LEU A O 1
ATOM 4155 N N . VAL A 1 519 ? 10.104 -16.153 -17.002 1 95.77 519 VAL A N 1
ATOM 4156 C CA . VAL A 1 519 ? 11.267 -16.817 -16.423 1 95.77 519 VAL A CA 1
ATOM 4157 C C . VAL A 1 519 ? 10.827 -18.077 -15.681 1 95.77 519 VAL A C 1
ATOM 4159 O O . VAL A 1 519 ? 11.558 -19.069 -15.642 1 95.77 519 VAL A O 1
ATOM 4162 N N . GLN A 1 520 ? 9.572 -18.113 -15.229 1 93.81 520 GLN A N 1
ATOM 4163 C CA . GLN A 1 520 ? 9.113 -19.217 -14.392 1 93.81 520 GLN A CA 1
ATOM 4164 C C . GLN A 1 520 ? 8.128 -20.106 -15.147 1 93.81 520 GLN A C 1
ATOM 4166 O O . GLN A 1 520 ? 7.513 -20.998 -14.559 1 93.81 520 GLN A O 1
ATOM 4171 N N . LEU A 1 521 ? 7.979 -19.875 -16.389 1 96.37 521 LEU A N 1
ATOM 4172 C CA . LEU A 1 521 ? 6.926 -20.544 -17.146 1 96.37 521 LEU A CA 1
ATOM 4173 C C . LEU A 1 521 ? 7.139 -22.054 -17.156 1 96.37 521 LEU A C 1
ATOM 4175 O O . LEU A 1 521 ? 6.179 -22.821 -17.056 1 96.37 521 LEU A O 1
ATOM 4179 N N . GLY A 1 522 ? 8.436 -22.522 -17.3 1 94.46 522 GLY A N 1
ATOM 4180 C CA . GLY A 1 522 ? 8.716 -23.948 -17.262 1 94.46 522 GLY A CA 1
ATOM 4181 C C . GLY A 1 522 ? 8.212 -24.622 -15.999 1 94.46 522 GLY A C 1
ATOM 4182 O O . GLY A 1 522 ? 7.624 -25.704 -16.059 1 94.46 522 GLY A O 1
ATOM 4183 N N . ALA A 1 523 ? 8.368 -23.998 -14.933 1 93.99 523 ALA A N 1
ATOM 4184 C CA . ALA A 1 523 ? 7.926 -24.547 -13.653 1 93.99 523 ALA A CA 1
ATOM 4185 C C . ALA A 1 523 ? 6.402 -24.595 -13.575 1 93.99 523 ALA A C 1
ATOM 4187 O O . ALA A 1 523 ? 5.832 -25.554 -13.05 1 93.99 523 ALA A O 1
ATOM 4188 N N . GLN A 1 524 ? 5.769 -23.583 -14.057 1 94.12 524 GLN A N 1
ATOM 4189 C CA . GLN A 1 524 ? 4.31 -23.564 -14.069 1 94.12 524 GLN A CA 1
ATOM 4190 C C . GLN A 1 524 ? 3.752 -24.693 -14.931 1 94.12 524 GLN A C 1
ATOM 4192 O O . GLN A 1 524 ? 2.825 -25.394 -14.521 1 94.12 524 GLN A O 1
ATOM 4197 N N . LEU A 1 525 ? 4.297 -24.838 -16.08 1 96.44 525 LEU A N 1
ATOM 4198 C CA . LEU A 1 525 ? 3.836 -25.875 -16.997 1 96.44 525 LEU A CA 1
ATOM 4199 C C . LEU A 1 525 ? 4.079 -27.263 -16.414 1 96.44 525 LEU A C 1
ATOM 4201 O O . LEU A 1 525 ? 3.281 -28.179 -16.626 1 96.44 525 LEU A O 1
ATOM 4205 N N . TYR A 1 526 ? 5.168 -27.378 -15.711 1 95.78 526 TYR A N 1
ATOM 4206 C CA . TYR A 1 526 ? 5.467 -28.642 -15.048 1 95.78 526 TYR A CA 1
ATOM 4207 C C . TYR A 1 526 ? 4.38 -29.001 -14.042 1 95.78 526 TYR A C 1
ATOM 4209 O O . TYR A 1 526 ? 3.851 -30.115 -14.06 1 95.78 526 TYR A O 1
ATOM 4217 N N . ASN A 1 527 ? 3.983 -28.091 -13.216 1 94.77 527 ASN A N 1
ATOM 4218 C CA . ASN A 1 527 ? 2.952 -28.327 -12.212 1 94.77 527 ASN A CA 1
ATOM 4219 C C . ASN A 1 527 ? 1.609 -28.661 -12.855 1 94.77 527 ASN A C 1
ATOM 4221 O O . ASN A 1 527 ? 0.894 -29.547 -12.385 1 94.77 527 ASN A O 1
ATOM 4225 N N . ASP A 1 528 ? 1.31 -27.981 -13.876 1 94.5 528 ASP A N 1
ATOM 4226 C CA . ASP A 1 528 ? 0.049 -28.212 -14.574 1 94.5 528 ASP A CA 1
ATOM 4227 C C . ASP A 1 528 ? 0.038 -29.582 -15.248 1 94.5 528 ASP A C 1
ATOM 4229 O O . ASP A 1 528 ? -0.978 -30.28 -15.231 1 94.5 528 ASP A O 1
ATOM 4233 N N . LEU A 1 529 ? 1.179 -29.912 -15.85 1 95.39 529 LEU A N 1
ATOM 4234 C CA . LEU A 1 529 ? 1.292 -31.177 -16.569 1 95.39 529 LEU A CA 1
ATOM 4235 C C . LEU A 1 529 ? 1.185 -32.358 -15.61 1 95.39 529 LEU A C 1
ATOM 4237 O O . LEU A 1 529 ? 0.459 -33.317 -15.879 1 95.39 529 LEU A O 1
ATOM 4241 N N . ILE A 1 530 ? 1.834 -32.266 -14.508 1 93.81 530 ILE A N 1
ATOM 4242 C CA . ILE A 1 530 ? 1.818 -33.346 -13.527 1 93.81 530 ILE A CA 1
ATOM 4243 C C . ILE A 1 530 ? 0.421 -33.472 -12.923 1 93.81 530 ILE A C 1
ATOM 4245 O O . ILE A 1 530 ? -0.08 -34.582 -12.728 1 93.81 530 ILE A O 1
ATOM 4249 N N . ARG A 1 531 ? -0.168 -32.392 -12.691 1 93.29 531 ARG A N 1
ATOM 4250 C CA . ARG A 1 531 ? -1.529 -32.409 -12.165 1 93.29 531 ARG A CA 1
ATOM 4251 C C . ARG A 1 531 ? -2.498 -33.013 -13.176 1 93.29 531 ARG A C 1
ATOM 4253 O O . ARG A 1 531 ? -3.336 -33.845 -12.82 1 93.29 531 ARG A O 1
ATOM 4260 N N . ALA A 1 532 ? -2.427 -32.574 -14.394 1 95.3 532 ALA A N 1
ATOM 4261 C CA . ALA A 1 532 ? -3.306 -33.088 -15.44 1 95.3 532 ALA A CA 1
ATOM 4262 C C . ALA A 1 532 ? -3.107 -34.589 -15.636 1 95.3 532 ALA A C 1
ATOM 4264 O O . ALA A 1 532 ? -4.073 -35.327 -15.845 1 95.3 532 ALA A O 1
ATOM 4265 N N . ALA A 1 533 ? -1.875 -35.022 -15.59 1 92.62 533 ALA A N 1
ATOM 4266 C CA . ALA A 1 533 ? -1.567 -36.442 -15.741 1 92.62 533 ALA A CA 1
ATOM 4267 C C . ALA A 1 533 ? -2.177 -37.259 -14.607 1 92.62 533 ALA A C 1
ATOM 4269 O O . ALA A 1 533 ? -2.774 -38.313 -14.843 1 92.62 533 ALA A O 1
ATOM 4270 N N . ALA A 1 534 ? -2.069 -36.738 -13.444 1 91.73 534 ALA A N 1
ATOM 4271 C CA . ALA A 1 534 ? -2.608 -37.433 -12.279 1 91.73 534 ALA A CA 1
ATOM 4272 C C . ALA A 1 534 ? -4.133 -37.458 -12.311 1 91.73 534 ALA A C 1
ATOM 4274 O O . ALA A 1 534 ? -4.749 -38.493 -12.046 1 91.73 534 ALA A O 1
ATOM 4275 N N . LEU A 1 535 ? -4.721 -36.409 -12.676 1 92.88 535 LEU A N 1
ATOM 4276 C CA . LEU A 1 535 ? -6.174 -36.297 -12.612 1 92.88 535 LEU A CA 1
ATOM 4277 C C . LEU A 1 535 ? -6.826 -36.994 -13.8 1 92.88 535 LEU A C 1
ATOM 4279 O O . LEU A 1 535 ? -7.929 -37.532 -13.681 1 92.88 535 LEU A O 1
ATOM 4283 N N . LYS A 1 536 ? -6.196 -36.987 -14.952 1 92.79 536 LYS A N 1
ATOM 4284 C CA . LYS A 1 536 ? -6.741 -37.718 -16.092 1 92.79 536 LYS A CA 1
ATOM 4285 C C . LYS A 1 536 ? -6.902 -39.201 -15.769 1 92.79 536 LYS A C 1
ATOM 4287 O O . LYS A 1 536 ? -7.935 -39.799 -16.074 1 92.79 536 LYS A O 1
ATOM 4292 N N . ASP A 1 537 ? -5.905 -39.734 -15.085 1 88.92 537 ASP A N 1
ATOM 4293 C CA . ASP A 1 537 ? -5.949 -41.145 -14.716 1 88.92 537 ASP A CA 1
ATOM 4294 C C . ASP A 1 537 ? -6.988 -41.396 -13.625 1 88.92 537 ASP A C 1
ATOM 4296 O O . ASP A 1 537 ? -7.744 -42.367 -13.692 1 88.92 537 ASP A O 1
ATOM 4300 N N . GLU A 1 538 ? -6.977 -40.519 -12.695 1 87.95 538 GLU A N 1
ATOM 4301 C CA . GLU A 1 538 ? -7.948 -40.657 -11.614 1 87.95 538 GLU A CA 1
ATOM 4302 C C . GLU A 1 538 ? -9.377 -40.575 -12.141 1 87.95 538 GLU A C 1
ATOM 4304 O O . GLU A 1 538 ? -10.229 -41.384 -11.768 1 87.95 538 GLU A O 1
ATOM 4309 N N . LYS A 1 539 ? -9.635 -39.667 -12.995 1 92.19 539 LYS A N 1
ATOM 4310 C CA . LYS A 1 539 ? -10.989 -39.463 -13.502 1 92.19 539 LYS A CA 1
ATOM 4311 C C . LYS A 1 539 ? -11.403 -40.595 -14.437 1 92.19 539 LYS A C 1
ATOM 4313 O O . LYS A 1 539 ? -12.584 -40.939 -14.521 1 92.19 539 LYS A O 1
ATOM 4318 N N . LEU A 1 540 ? -10.438 -41.133 -15.151 1 90.85 540 LEU A N 1
ATOM 4319 C CA . LEU A 1 540 ? -10.724 -42.317 -15.954 1 90.85 540 LEU A CA 1
ATOM 4320 C C . LEU A 1 540 ? -11.2 -43.469 -15.075 1 90.85 540 LEU A C 1
ATOM 4322 O O . LEU A 1 540 ? -12.196 -44.124 -15.389 1 90.85 540 LEU A O 1
ATOM 4326 N N . HIS A 1 541 ? -10.537 -43.632 -13.964 1 86.21 541 HIS A N 1
ATOM 4327 C CA . HIS A 1 541 ? -10.919 -44.69 -13.036 1 86.21 541 HIS A CA 1
ATOM 4328 C C . HIS A 1 541 ? -12.311 -44.446 -12.464 1 86.21 541 HIS A C 1
ATOM 4330 O O . HIS A 1 541 ? -13.095 -45.384 -12.305 1 86.21 541 HIS A O 1
ATOM 4336 N N . ILE A 1 542 ? -12.559 -43.248 -12.224 1 87.36 542 ILE A N 1
ATOM 4337 C CA . ILE A 1 542 ? -13.856 -42.889 -11.662 1 87.36 542 ILE A CA 1
ATOM 4338 C C . ILE A 1 542 ? -14.953 -43.143 -12.693 1 87.36 542 ILE A C 1
ATOM 4340 O O . ILE A 1 542 ? -16.019 -43.666 -12.359 1 87.36 542 ILE A O 1
ATOM 4344 N N . PHE A 1 543 ? -14.749 -42.788 -13.885 1 90.96 543 PHE A N 1
ATOM 4345 C CA . PHE A 1 543 ? -15.743 -42.988 -14.932 1 90.96 543 PHE A CA 1
ATOM 4346 C C . PHE A 1 543 ? -16.005 -44.473 -15.153 1 90.96 543 PHE A C 1
ATOM 4348 O O . PHE A 1 543 ? -17.157 -44.893 -15.283 1 90.96 543 PHE A O 1
ATOM 4355 N N . ILE A 1 544 ? -14.934 -45.275 -15.12 1 86.36 544 ILE A N 1
ATOM 4356 C CA . ILE A 1 544 ? -15.074 -46.718 -15.281 1 86.36 544 ILE A CA 1
ATOM 4357 C C . ILE A 1 544 ? -15.906 -47.288 -14.135 1 86.36 544 ILE A C 1
ATOM 4359 O O . ILE A 1 544 ? -16.78 -48.13 -14.352 1 86.36 544 ILE A O 1
ATOM 4363 N N . SER A 1 545 ? -15.628 -46.729 -12.946 1 82.12 545 SER A N 1
ATOM 4364 C CA . SER A 1 545 ? -16.396 -47.169 -11.786 1 82.12 545 SER A CA 1
ATOM 4365 C C . SER A 1 545 ? -17.877 -46.841 -11.948 1 82.12 545 SER A C 1
ATOM 4367 O O . SER A 1 545 ? -18.739 -47.623 -11.542 1 82.12 545 SER A O 1
ATOM 4369 N N . HIS A 1 546 ? -18.179 -45.767 -12.541 1 87.64 546 HIS A N 1
ATOM 4370 C CA . HIS A 1 546 ? -19.57 -45.395 -12.775 1 87.64 546 HIS A CA 1
ATOM 4371 C C . HIS A 1 546 ? -20.197 -46.263 -13.86 1 87.64 546 HIS A C 1
ATOM 4373 O O . HIS A 1 546 ? -21.391 -46.566 -13.805 1 87.64 546 HIS A O 1
ATOM 4379 N N . CYS A 1 547 ? -19.403 -46.619 -14.852 1 85.65 547 CYS A N 1
ATOM 4380 C CA . CYS A 1 547 ? -19.903 -47.52 -15.884 1 85.65 547 CYS A CA 1
ATOM 4381 C C . CYS A 1 547 ? -20.31 -48.862 -15.287 1 85.65 547 CYS A C 1
ATOM 4383 O O . CYS A 1 547 ? -21.33 -49.435 -15.673 1 85.65 547 CYS A O 1
ATOM 4385 N N . VAL A 1 548 ? -19.557 -49.253 -14.258 1 77.15 548 VAL A N 1
ATOM 4386 C CA . VAL A 1 548 ? -19.853 -50.521 -13.6 1 77.15 548 VAL A CA 1
ATOM 4387 C C . VAL A 1 548 ? -21.086 -50.368 -12.713 1 77.15 548 VAL A C 1
ATOM 4389 O O . VAL A 1 548 ? -21.984 -51.213 -12.736 1 77.15 548 VAL A O 1
ATOM 4392 N N . SER A 1 549 ? -21.139 -49.246 -12.058 1 74.3 549 SER A N 1
ATOM 4393 C CA . SER A 1 549 ? -22.224 -49.013 -11.111 1 74.3 549 SER A CA 1
ATOM 4394 C C . SER A 1 549 ? -23.56 -48.853 -11.829 1 74.3 549 SER A C 1
ATOM 4396 O O . SER A 1 549 ? -24.606 -49.228 -11.296 1 74.3 549 SER A O 1
ATOM 4398 N N . TYR A 1 550 ? -23.502 -48.327 -13.084 1 82.19 550 TYR A N 1
ATOM 4399 C CA . TYR A 1 550 ? -24.735 -48.071 -13.819 1 82.19 550 TYR A CA 1
ATOM 4400 C C . TYR A 1 550 ? -24.825 -48.953 -15.058 1 82.19 550 TYR A C 1
ATOM 4402 O O . TYR A 1 550 ? -25.341 -48.527 -16.094 1 82.19 550 TYR A O 1
ATOM 4410 N N . SER A 1 551 ? -24.336 -50.109 -15.045 1 78.36 551 SER A N 1
ATOM 4411 C CA . SER A 1 551 ? -24.167 -51.011 -16.18 1 78.36 551 SER A CA 1
ATOM 4412 C C . SER A 1 551 ? -25.486 -51.228 -16.915 1 78.36 551 SER A C 1
ATOM 4414 O O . SER A 1 551 ? -25.501 -51.404 -18.135 1 78.36 551 SER A O 1
ATOM 4416 N N . ASP A 1 552 ? -26.662 -51.134 -16.194 1 75.12 552 ASP A N 1
ATOM 4417 C CA . ASP A 1 552 ? -27.965 -51.427 -16.785 1 75.12 552 ASP A CA 1
ATOM 4418 C C . ASP A 1 552 ? -28.416 -50.297 -17.708 1 75.12 552 ASP A C 1
ATOM 4420 O O . ASP A 1 552 ? -29.235 -50.511 -18.604 1 75.12 552 ASP A O 1
ATOM 4424 N N . LYS A 1 553 ? -27.848 -49.127 -17.539 1 85.71 553 LYS A N 1
ATOM 4425 C CA . LYS A 1 553 ? -28.382 -47.975 -18.261 1 85.71 553 LYS A CA 1
ATOM 4426 C C . LYS A 1 553 ? -27.318 -47.346 -19.156 1 85.71 553 LYS A C 1
ATOM 4428 O O . LYS A 1 553 ? -27.633 -46.525 -20.02 1 85.71 553 LYS A O 1
ATOM 4433 N N . VAL A 1 554 ? -26.097 -47.694 -19.066 1 88.6 554 VAL A N 1
ATOM 4434 C CA . VAL A 1 554 ? -24.969 -47.023 -19.704 1 88.6 554 VAL A CA 1
ATOM 4435 C C . VAL A 1 554 ? -25.111 -47.104 -21.222 1 88.6 554 VAL A C 1
ATOM 4437 O O . VAL A 1 554 ? -24.795 -46.147 -21.933 1 88.6 554 VAL A O 1
ATOM 4440 N N . VAL A 1 555 ? -25.624 -48.203 -21.724 1 83.25 555 VAL A N 1
ATOM 4441 C CA . VAL A 1 555 ? -25.765 -48.39 -23.165 1 83.25 555 VAL A CA 1
ATOM 4442 C C . VAL A 1 555 ? -26.793 -47.406 -23.716 1 83.25 555 VAL A C 1
ATOM 4444 O O . VAL A 1 555 ? -26.587 -46.812 -24.777 1 83.25 555 VAL A O 1
ATOM 4447 N N . GLU A 1 556 ? -27.812 -47.304 -23.008 1 85.44 556 GLU A N 1
ATOM 4448 C CA . GLU A 1 556 ? -28.843 -46.347 -23.399 1 85.44 556 GLU A CA 1
ATOM 4449 C C . GLU A 1 556 ? -28.321 -44.914 -23.328 1 85.44 556 GLU A C 1
ATOM 4451 O O . GLU A 1 556 ? -28.538 -44.123 -24.248 1 85.44 556 GLU A O 1
ATOM 4456 N N . TRP A 1 557 ? -27.609 -44.628 -22.363 1 90.65 557 TRP A N 1
ATOM 4457 C CA . TRP A 1 557 ? -27.111 -43.273 -22.15 1 90.65 557 TRP A CA 1
ATOM 4458 C C . TRP A 1 557 ? -26.046 -42.916 -23.181 1 90.65 557 TRP A C 1
ATOM 4460 O O . TRP A 1 557 ? -25.987 -41.777 -23.652 1 90.65 557 TRP A O 1
ATOM 4470 N N . ASN A 1 558 ? -25.209 -43.866 -23.476 1 90.76 558 ASN A N 1
ATOM 4471 C CA . ASN A 1 558 ? -24.106 -43.636 -24.404 1 90.76 558 ASN A CA 1
ATOM 4472 C C . ASN A 1 558 ? -24.609 -43.193 -25.774 1 90.76 558 ASN A C 1
ATOM 4474 O O . ASN A 1 558 ? -23.858 -42.606 -26.556 1 90.76 558 ASN A O 1
ATOM 4478 N N . GLN A 1 559 ? -25.851 -43.334 -26.014 1 87.84 559 GLN A N 1
ATOM 4479 C CA . GLN A 1 559 ? -26.424 -42.97 -27.306 1 87.84 559 GLN A CA 1
ATOM 4480 C C . GLN A 1 559 ? -26.875 -41.512 -27.316 1 87.84 559 GLN A C 1
ATOM 4482 O O . GLN A 1 559 ? -27.107 -40.936 -28.381 1 87.84 559 GLN A O 1
ATOM 4487 N N . LEU A 1 560 ? -26.875 -40.95 -26.274 1 90.72 560 LEU A N 1
ATOM 4488 C CA . LEU A 1 560 ? -27.306 -39.559 -26.187 1 90.72 560 LEU A CA 1
ATOM 4489 C C . LEU A 1 560 ? -26.196 -38.616 -26.641 1 90.72 560 LEU A C 1
ATOM 4491 O O . LEU A 1 560 ? -25.014 -38.893 -26.424 1 90.72 560 LEU A O 1
ATOM 4495 N N . SER A 1 561 ? -26.637 -37.517 -27.173 1 90.18 561 SER A N 1
ATOM 4496 C CA . SER A 1 561 ? -25.672 -36.551 -27.691 1 90.18 561 SER A CA 1
ATOM 4497 C C . SER A 1 561 ? -25.115 -35.674 -26.575 1 90.18 561 SER A C 1
ATOM 4499 O O . SER A 1 561 ? -25.872 -35.146 -25.757 1 90.18 561 SER A O 1
ATOM 4501 N N . ARG A 1 562 ? -23.808 -35.483 -26.532 1 90.85 562 ARG A N 1
ATOM 4502 C CA . ARG A 1 562 ? -23.139 -34.638 -25.547 1 90.85 562 ARG A CA 1
ATOM 4503 C C . ARG A 1 562 ? -23.241 -33.165 -25.93 1 90.85 562 ARG A C 1
ATOM 4505 O O . ARG A 1 562 ? -23.082 -32.286 -25.081 1 90.85 562 ARG A O 1
ATOM 4512 N N . ASP A 1 563 ? -23.503 -32.773 -27.185 1 86.54 563 ASP A N 1
ATOM 4513 C CA . ASP A 1 563 ? -23.41 -31.405 -27.686 1 86.54 563 ASP A CA 1
ATOM 4514 C C . ASP A 1 563 ? -24.79 -30.756 -27.77 1 86.54 563 ASP A C 1
ATOM 4516 O O . ASP A 1 563 ? -24.901 -29.533 -27.876 1 86.54 563 ASP A O 1
ATOM 4520 N N . GLU A 1 564 ? -25.709 -31.525 -27.662 1 85.48 564 GLU A N 1
ATOM 4521 C CA . GLU A 1 564 ? -27.062 -31.004 -27.835 1 85.48 564 GLU A CA 1
ATOM 4522 C C . GLU A 1 564 ? -27.471 -30.128 -26.655 1 85.48 564 GLU A C 1
ATOM 4524 O O . GLU A 1 564 ? -27.315 -30.524 -25.497 1 85.48 564 GLU A O 1
ATOM 4529 N N . ARG A 1 565 ? -27.777 -28.902 -27.007 1 88.38 565 ARG A N 1
ATOM 4530 C CA . ARG A 1 565 ? -28.355 -27.956 -26.059 1 88.38 565 ARG A CA 1
ATOM 4531 C C . ARG A 1 565 ? -29.708 -27.449 -26.546 1 88.38 565 ARG A C 1
ATOM 4533 O O . ARG A 1 565 ? -29.777 -26.648 -27.481 1 88.38 565 ARG A O 1
ATOM 4540 N N . VAL A 1 566 ? -30.815 -27.93 -26.004 1 80.32 566 VAL A N 1
ATOM 4541 C CA . VAL A 1 566 ? -32.152 -27.559 -26.457 1 80.32 566 VAL A CA 1
ATOM 4542 C C . VAL A 1 566 ? -32.881 -26.802 -25.35 1 80.32 566 VAL A C 1
ATOM 4544 O O . VAL A 1 566 ? -32.85 -27.209 -24.186 1 80.32 566 VAL A O 1
ATOM 4547 N N . THR A 1 567 ? -33.252 -25.67 -25.668 1 80.21 567 THR A N 1
ATOM 4548 C CA . THR A 1 567 ? -34.002 -24.897 -24.684 1 80.21 567 THR A CA 1
ATOM 4549 C C . THR A 1 567 ? -35.479 -25.28 -24.708 1 80.21 567 THR A C 1
ATOM 4551 O O . THR A 1 567 ? -36.13 -25.199 -25.752 1 80.21 567 THR A O 1
ATOM 4554 N N . ARG A 1 568 ? -35.918 -25.818 -23.581 1 68.01 568 ARG A N 1
ATOM 4555 C CA . ARG A 1 568 ? -37.332 -26.126 -23.392 1 68.01 568 ARG A CA 1
ATOM 4556 C C . ARG A 1 568 ? -37.92 -25.317 -22.241 1 68.01 568 ARG A C 1
ATOM 4558 O O . ARG A 1 568 ? -37.42 -25.375 -21.116 1 68.01 568 ARG A O 1
ATOM 4565 N N . ARG A 1 569 ? -39.013 -24.803 -22.427 1 62.91 569 ARG A N 1
ATOM 4566 C CA . ARG A 1 569 ? -39.718 -23.998 -21.434 1 62.91 569 ARG A CA 1
ATOM 4567 C C . ARG A 1 569 ? -38.754 -23.082 -20.688 1 62.91 569 ARG A C 1
ATOM 4569 O O . ARG A 1 569 ? -38.74 -23.059 -19.455 1 62.91 569 ARG A O 1
ATOM 4576 N N . LYS A 1 570 ? -37.87 -22.523 -21.423 1 74.43 570 LYS A N 1
ATOM 4577 C CA . LYS A 1 570 ? -36.934 -21.515 -20.933 1 74.43 570 LYS A CA 1
ATOM 4578 C C . LYS A 1 570 ? -35.743 -22.166 -20.233 1 74.43 570 LYS A C 1
ATOM 4580 O O . LYS A 1 570 ? -34.913 -21.475 -19.639 1 74.43 570 LYS A O 1
ATOM 4585 N N . GLU A 1 571 ? -35.769 -23.569 -20.245 1 81.88 571 GLU A N 1
ATOM 4586 C CA . GLU A 1 571 ? -34.649 -24.27 -19.625 1 81.88 571 GLU A CA 1
ATOM 4587 C C . GLU A 1 571 ? -33.847 -25.053 -20.661 1 81.88 571 GLU A C 1
ATOM 4589 O O . GLU A 1 571 ? -34.421 -25.683 -21.552 1 81.88 571 GLU A O 1
ATOM 4594 N N . VAL A 1 572 ? -32.613 -25.016 -20.563 1 88.37 572 VAL A N 1
ATOM 4595 C CA . VAL A 1 572 ? -31.726 -25.745 -21.463 1 88.37 572 VAL A CA 1
ATOM 4596 C C . VAL A 1 572 ? -31.681 -27.218 -21.064 1 88.37 572 VAL A C 1
ATOM 4598 O O . VAL A 1 572 ? -31.517 -27.544 -19.886 1 88.37 572 VAL A O 1
ATOM 4601 N N . CYS A 1 573 ? -31.995 -28.054 -21.924 1 86.66 573 CYS A N 1
ATOM 4602 C CA . CYS A 1 573 ? -31.926 -29.494 -21.701 1 86.66 573 CYS A CA 1
ATOM 4603 C C . CYS A 1 573 ? -30.665 -30.082 -22.324 1 86.66 573 CYS A C 1
ATOM 4605 O O . CYS A 1 573 ? -30.393 -29.866 -23.506 1 86.66 573 CYS A O 1
ATOM 4607 N N . CYS A 1 574 ? -29.952 -30.714 -21.538 1 90.58 574 CYS A N 1
ATOM 4608 C CA . CYS A 1 574 ? -28.744 -31.398 -21.987 1 90.58 574 CYS A CA 1
ATOM 4609 C C . CYS A 1 574 ? -28.402 -32.562 -21.065 1 90.58 574 CYS A C 1
ATOM 4611 O O . CYS A 1 574 ? -29.081 -32.785 -20.061 1 90.58 574 CYS A O 1
ATOM 4613 N N . VAL A 1 575 ? -27.533 -33.29 -21.336 1 91.76 575 VAL A N 1
ATOM 4614 C CA . VAL A 1 575 ? -27.209 -34.51 -20.604 1 91.76 575 VAL A CA 1
ATOM 4615 C C . VAL A 1 575 ? -26.578 -34.154 -19.26 1 91.76 575 VAL A C 1
ATOM 4617 O O . VAL A 1 575 ? -26.557 -34.976 -18.34 1 91.76 575 VAL A O 1
ATOM 4620 N N . TYR A 1 576 ? -26.153 -32.941 -19.094 1 92.35 576 TYR A N 1
ATOM 4621 C CA . TYR A 1 576 ? -25.436 -32.544 -17.887 1 92.35 576 TYR A CA 1
ATOM 4622 C C . TYR A 1 576 ? -26.389 -31.945 -16.86 1 92.35 576 TYR A C 1
ATOM 4624 O O . TYR A 1 576 ? -25.978 -31.602 -15.749 1 92.35 576 TYR A O 1
ATOM 4632 N N . ARG A 1 577 ? -27.558 -31.729 -17.193 1 89.5 577 ARG A N 1
ATOM 4633 C CA . ARG A 1 577 ? -28.534 -31.088 -16.317 1 89.5 577 ARG A CA 1
ATOM 4634 C C . ARG A 1 577 ? -29.58 -32.09 -15.838 1 89.5 577 ARG A C 1
ATOM 4636 O O . ARG A 1 577 ? -30.094 -32.884 -16.628 1 89.5 577 ARG A O 1
ATOM 4643 N N . HIS A 1 578 ? -29.805 -31.971 -14.471 1 84.18 578 HIS A N 1
ATOM 4644 C CA . HIS A 1 578 ? -30.887 -32.761 -13.893 1 84.18 578 HIS A CA 1
ATOM 4645 C C . HIS A 1 578 ? -32.248 -32.253 -14.356 1 84.18 578 HIS A C 1
ATOM 4647 O O . HIS A 1 578 ? -32.481 -31.043 -14.405 1 84.18 578 HIS A O 1
ATOM 4653 N N . THR A 1 579 ? -33.049 -32.994 -14.775 1 72.13 579 THR A N 1
ATOM 4654 C CA . THR A 1 579 ? -34.372 -32.598 -15.245 1 72.13 579 THR A CA 1
ATOM 4655 C C . THR A 1 579 ? -35.164 -31.925 -14.127 1 72.13 579 THR A C 1
ATOM 4657 O O . THR A 1 579 ? -35.414 -32.532 -13.083 1 72.13 579 THR A O 1
ATOM 4660 N N . PRO A 1 580 ? -35.301 -30.496 -14.04 1 60.14 580 PRO A N 1
ATOM 4661 C CA . PRO A 1 580 ? -35.878 -29.692 -12.96 1 60.14 580 PRO A CA 1
ATOM 4662 C C . PRO A 1 580 ? -37.208 -30.248 -12.456 1 60.14 580 PRO A C 1
ATOM 4664 O O . PRO A 1 580 ? -37.517 -30.136 -11.267 1 60.14 580 PRO A O 1
ATOM 4667 N N . SER A 1 581 ? -38.159 -30.558 -13.288 1 54.79 581 SER A N 1
ATOM 4668 C CA . SER A 1 581 ? -39.531 -30.88 -12.908 1 54.79 581 SER A CA 1
ATOM 4669 C C . SER A 1 581 ? -39.579 -32.098 -11.992 1 54.79 581 SER A C 1
ATOM 4671 O O . SER A 1 581 ? -40.613 -32.383 -11.384 1 54.79 581 SER A O 1
ATOM 4673 N N . LYS A 1 582 ? -38.335 -32.598 -11.707 1 55.16 582 LYS A N 1
ATOM 4674 C CA . LYS A 1 582 ? -38.38 -33.901 -11.049 1 55.16 582 LYS A CA 1
ATOM 4675 C C . LYS A 1 582 ? -37.948 -33.795 -9.589 1 55.16 582 LYS A C 1
ATOM 4677 O O . LYS A 1 582 ? -37.667 -34.807 -8.945 1 55.16 582 LYS A O 1
ATOM 4682 N N . LEU A 1 583 ? -37.874 -32.511 -9.089 1 57.97 583 LEU A N 1
ATOM 4683 C CA . LEU A 1 583 ? -37.47 -32.398 -7.692 1 57.97 583 LEU A CA 1
ATOM 4684 C C . LEU A 1 583 ? -38.648 -32.67 -6.762 1 57.97 583 LEU A C 1
ATOM 4686 O O . LEU A 1 583 ? -39.674 -31.989 -6.837 1 57.97 583 LEU A O 1
ATOM 4690 N N . PRO A 1 584 ? -38.543 -33.772 -6.017 1 58.52 584 PRO A N 1
ATOM 4691 C CA . PRO A 1 584 ? -39.63 -34.033 -5.07 1 58.52 584 PRO A CA 1
ATOM 4692 C C . PRO A 1 584 ? -39.672 -33.022 -3.927 1 58.52 584 PRO A C 1
ATOM 4694 O O . PRO A 1 584 ? -38.648 -32.425 -3.587 1 58.52 584 PRO A O 1
ATOM 4697 N N . SER A 1 585 ? -40.804 -32.543 -3.517 1 60.48 585 SER A N 1
ATOM 4698 C CA . SER A 1 585 ? -40.962 -31.662 -2.364 1 60.48 585 SER A CA 1
ATOM 4699 C C . SER A 1 585 ? -40.292 -32.247 -1.125 1 60.48 585 SER A C 1
ATOM 4701 O O . SER A 1 585 ? -40.109 -33.462 -1.027 1 60.48 585 SER A O 1
ATOM 4703 N N . GLN A 1 586 ? -39.852 -31.388 -0.254 1 60.9 586 GLN A N 1
ATOM 4704 C CA . GLN A 1 586 ? -39.21 -31.812 0.986 1 60.9 586 GLN A CA 1
ATOM 4705 C C . GLN A 1 586 ? -40.071 -32.827 1.732 1 60.9 586 GLN A C 1
ATOM 4707 O O . GLN A 1 586 ? -39.554 -33.801 2.284 1 60.9 586 GLN A O 1
ATOM 4712 N N . THR A 1 587 ? -41.305 -32.561 1.772 1 58.06 587 THR A N 1
ATOM 4713 C CA . THR A 1 587 ? -42.228 -33.445 2.476 1 58.06 587 THR A CA 1
ATOM 4714 C C . THR A 1 587 ? -42.236 -34.833 1.842 1 58.06 587 THR A C 1
ATOM 4716 O O . THR A 1 587 ? -42.235 -35.843 2.548 1 58.06 587 THR A O 1
ATOM 4719 N N . ARG A 1 588 ? -42.185 -34.865 0.568 1 58.42 588 ARG A N 1
ATOM 4720 C CA . ARG A 1 588 ? -42.201 -36.147 -0.128 1 58.42 588 ARG A CA 1
ATOM 4721 C C . ARG A 1 588 ? -40.895 -36.904 0.09 1 58.42 588 ARG A C 1
ATOM 4723 O O . ARG A 1 588 ? -40.896 -38.13 0.222 1 58.42 588 ARG A O 1
ATOM 4730 N N . ILE A 1 589 ? -39.902 -36.109 0.136 1 65.83 589 ILE A N 1
ATOM 4731 C CA . ILE A 1 589 ? -38.598 -36.713 0.385 1 65.83 589 ILE A CA 1
ATOM 4732 C C . ILE A 1 589 ? -38.562 -37.299 1.794 1 65.83 589 ILE A C 1
ATOM 4734 O O . ILE A 1 589 ? -38.105 -38.428 1.993 1 65.83 589 ILE A O 1
ATOM 4738 N N . TYR A 1 590 ? -39.107 -36.467 2.633 1 63.83 590 TYR A N 1
ATOM 4739 C CA . TYR A 1 590 ? -39.142 -36.93 4.016 1 63.83 590 TYR A CA 1
ATOM 4740 C C . TYR A 1 590 ? -40.006 -38.178 4.151 1 63.83 590 TYR A C 1
ATOM 4742 O O . TYR A 1 590 ? -39.619 -39.139 4.821 1 63.83 590 TYR A O 1
ATOM 4750 N N . GLN A 1 591 ? -41.084 -38.169 3.492 1 57.96 591 GLN A N 1
ATOM 4751 C CA . GLN A 1 591 ? -41.978 -39.322 3.532 1 57.96 591 GLN A CA 1
ATOM 4752 C C . GLN A 1 591 ? -41.313 -40.554 2.924 1 57.96 591 GLN A C 1
ATOM 4754 O O . GLN A 1 591 ? -41.449 -41.662 3.449 1 57.96 591 GLN A O 1
ATOM 4759 N N . ALA A 1 592 ? -40.619 -40.254 1.9 1 62.27 592 ALA A N 1
ATOM 4760 C CA . ALA A 1 592 ? -39.91 -41.361 1.262 1 62.27 592 ALA A CA 1
ATOM 4761 C C . ALA A 1 592 ? -38.833 -41.927 2.184 1 62.27 592 ALA A C 1
ATOM 4763 O O . ALA A 1 592 ? -38.637 -43.143 2.246 1 62.27 592 ALA A O 1
ATOM 4764 N N . LEU A 1 593 ? -38.242 -41.061 2.928 1 64.25 593 LEU A N 1
ATOM 4765 C CA . LEU A 1 593 ? -37.21 -41.479 3.87 1 64.25 593 LEU A CA 1
ATOM 4766 C C . LEU A 1 593 ? -37.816 -42.264 5.028 1 64.25 593 LEU A C 1
ATOM 4768 O O . LEU A 1 593 ? -37.245 -43.261 5.475 1 64.25 593 LEU A O 1
ATOM 4772 N N . VAL A 1 594 ? -38.989 -41.717 5.398 1 57.31 594 VAL A N 1
ATOM 4773 C CA . VAL A 1 594 ? -39.693 -42.384 6.488 1 57.31 594 VAL A CA 1
ATOM 4774 C C . VAL A 1 594 ? -40.219 -43.736 6.013 1 57.31 594 VAL A C 1
ATOM 4776 O O . VAL A 1 594 ? -40.114 -44.736 6.728 1 57.31 594 VAL A O 1
ATOM 4779 N N . GLN A 1 595 ? -40.802 -43.717 4.852 1 52.89 595 GLN A N 1
ATOM 4780 C CA . GLN A 1 595 ? -41.354 -44.955 4.314 1 52.89 595 GLN A CA 1
ATOM 4781 C C . GLN A 1 595 ? -40.264 -46.005 4.119 1 52.89 595 GLN A C 1
ATOM 4783 O O . GLN A 1 595 ? -40.476 -47.187 4.398 1 52.89 595 GLN A O 1
ATOM 4788 N N . LYS A 1 596 ? -39.251 -45.434 3.582 1 52.56 596 LYS A N 1
ATOM 4789 C CA . LYS A 1 596 ? -38.141 -46.36 3.378 1 52.56 596 LYS A CA 1
ATOM 4790 C C . LYS A 1 596 ? -37.578 -46.847 4.71 1 52.56 596 LYS A C 1
ATOM 4792 O O . LYS A 1 596 ? -37.095 -47.977 4.81 1 52.56 596 LYS A O 1
ATOM 4797 N N . ALA A 1 597 ? -37.775 -45.924 5.627 1 49.2 597 ALA A N 1
ATOM 4798 C CA . ALA A 1 597 ? -37.381 -46.327 6.975 1 49.2 597 ALA A CA 1
ATOM 4799 C C . ALA A 1 597 ? -38.417 -47.261 7.593 1 49.2 597 ALA A C 1
ATOM 4801 O O . ALA A 1 597 ? -38.065 -48.202 8.308 1 49.2 597 ALA A O 1
ATOM 4802 N N . GLU A 1 598 ? -39.83 -46.834 7.488 1 42.58 598 GLU A N 1
ATOM 4803 C CA . GLU A 1 598 ? -40.94 -47.561 8.096 1 42.58 598 GLU A CA 1
ATOM 4804 C C . GLU A 1 598 ? -41.317 -48.786 7.268 1 42.58 598 GLU A C 1
ATOM 4806 O O . GLU A 1 598 ? -41.951 -49.713 7.775 1 42.58 598 GLU A O 1
ATOM 4811 N N . GLY A 1 599 ? -41.328 -48.747 5.963 1 37.37 599 GLY A N 1
ATOM 4812 C CA . GLY A 1 599 ? -41.891 -49.844 5.192 1 37.37 599 GLY A CA 1
ATOM 4813 C C . GLY A 1 599 ? -41.646 -51.203 5.82 1 37.37 599 GLY A C 1
ATOM 4814 O O . GLY A 1 599 ? -42.259 -52.196 5.422 1 37.37 599 GLY A O 1
ATOM 4815 N N . LYS A 1 600 ? -40.467 -51.59 5.963 1 39.06 600 LYS A N 1
ATOM 4816 C CA . LYS A 1 600 ? -40.573 -52.984 6.383 1 39.06 600 LYS A CA 1
ATOM 4817 C C . LYS A 1 600 ? -41.182 -53.094 7.778 1 39.06 600 LYS A C 1
ATOM 4819 O O . LYS A 1 600 ? -40.567 -52.68 8.764 1 39.06 600 LYS A O 1
ATOM 4824 N N . SER A 1 601 ? -42.512 -52.638 7.924 1 32.26 601 SER A N 1
ATOM 4825 C CA . SER A 1 601 ? -43.269 -52.984 9.123 1 32.26 601 SER A CA 1
ATOM 4826 C C . SER A 1 601 ? -42.702 -54.23 9.794 1 32.26 601 SER A C 1
ATOM 4828 O O . SER A 1 601 ? -42.094 -55.075 9.134 1 32.26 601 SER A O 1
ATOM 4830 N N . MET A 1 602 ? -42.685 -54.145 11.125 1 33.18 602 MET A N 1
ATOM 4831 C CA . MET A 1 602 ? -42.378 -55.287 11.981 1 33.18 602 MET A CA 1
ATOM 4832 C C . MET A 1 602 ? -43.043 -56.555 11.456 1 33.18 602 MET A C 1
ATOM 4834 O O . MET A 1 602 ? -44.265 -56.601 11.298 1 33.18 602 MET A O 1
ATOM 4838 N N . PRO A 1 603 ? -42.575 -57.253 10.634 1 32.68 603 PRO A N 1
ATOM 4839 C CA . PRO A 1 603 ? -43.322 -58.479 10.34 1 32.68 603 PRO A CA 1
ATOM 4840 C C . PRO A 1 603 ? -44.05 -59.034 11.562 1 32.68 603 PRO A C 1
ATOM 4842 O O . PRO A 1 603 ? -43.609 -58.826 12.695 1 32.68 603 PRO A O 1
ATOM 4845 N N . LEU A 1 604 ? -45.374 -59.218 11.562 1 30.91 604 LEU A N 1
ATOM 4846 C CA . LEU A 1 604 ? -46.291 -59.99 12.393 1 30.91 604 LEU A CA 1
ATOM 4847 C C . LEU A 1 604 ? -45.599 -61.221 12.968 1 30.91 604 LEU A C 1
ATOM 4849 O O . LEU A 1 604 ? -46.222 -62.014 13.679 1 30.91 604 LEU A O 1
ATOM 4853 N N . LEU A 1 605 ? -44.451 -61.512 12.491 1 30.28 605 LEU A N 1
ATOM 4854 C CA . LEU A 1 605 ? -43.828 -62.758 12.923 1 30.28 605 LEU A CA 1
ATOM 4855 C C . LEU A 1 605 ? -43.63 -62.771 14.436 1 30.28 605 LEU A C 1
ATOM 4857 O O . LEU A 1 605 ? -43.38 -63.825 15.024 1 30.28 605 LEU A O 1
ATOM 4861 N N . LEU A 1 606 ? -43.502 -61.595 15.077 1 32.35 606 LEU A N 1
ATOM 4862 C CA . LEU A 1 606 ? -43.298 -61.704 16.517 1 32.35 606 LEU A CA 1
ATOM 4863 C C . LEU A 1 606 ? -44.552 -62.235 17.205 1 32.35 606 LEU A C 1
ATOM 4865 O O . LEU A 1 606 ? -44.547 -62.474 18.415 1 32.35 606 LEU A O 1
ATOM 4869 N N . LYS A 1 607 ? -45.668 -62.099 16.579 1 32.16 607 LYS A N 1
ATOM 4870 C CA . LYS A 1 607 ? -46.79 -62.585 17.376 1 32.16 607 LYS A CA 1
ATOM 4871 C C . LYS A 1 607 ? -46.79 -64.109 17.454 1 32.16 607 LYS A C 1
ATOM 4873 O O . LYS A 1 607 ? -47.452 -64.692 18.315 1 32.16 607 LYS A O 1
ATOM 4878 N N . HIS A 1 608 ? -46.449 -64.944 16.302 1 30.13 608 HIS A N 1
ATOM 4879 C CA . HIS A 1 608 ? -46.702 -66.378 16.393 1 30.13 608 HIS A CA 1
ATOM 4880 C C . HIS A 1 608 ? -45.549 -67.098 17.085 1 30.13 608 HIS A C 1
ATOM 4882 O O . HIS A 1 608 ? -44.407 -66.635 17.04 1 30.13 608 HIS A O 1
ATOM 4888 N N . SER A 1 609 ? -45.774 -68.135 18.077 1 31.48 609 SER A N 1
ATOM 4889 C CA . SER A 1 609 ? -45.01 -69.064 18.903 1 31.48 609 SER A CA 1
ATOM 4890 C C . SER A 1 609 ? -43.929 -69.766 18.09 1 31.48 609 SER A C 1
ATOM 4892 O O . SER A 1 609 ? -44.217 -70.371 17.055 1 31.48 609 SER A O 1
ATOM 4894 N N . ILE A 1 610 ? -42.736 -69.342 17.947 1 34.36 610 ILE A N 1
ATOM 4895 C CA . ILE A 1 610 ? -41.547 -69.932 17.342 1 34.36 610 ILE A CA 1
ATOM 4896 C C . ILE A 1 610 ? -41.383 -71.372 17.825 1 34.36 610 ILE A C 1
ATOM 4898 O O . ILE A 1 610 ? -41.228 -71.617 19.024 1 34.36 610 ILE A O 1
ATOM 4902 N N . SER A 1 611 ? -41.906 -72.443 17.198 1 32.46 611 SER A N 1
ATOM 4903 C CA . SER A 1 611 ? -41.583 -73.818 17.564 1 32.46 611 SER A CA 1
ATOM 4904 C C . SER A 1 611 ? -40.076 -74.05 17.569 1 32.46 611 SER A C 1
ATOM 4906 O O . SER A 1 611 ? -39.327 -73.309 16.93 1 32.46 611 SER A O 1
ATOM 4908 N N . ALA A 1 612 ? -39.429 -75.083 18.295 1 33.97 612 ALA A N 1
ATOM 4909 C CA . ALA A 1 612 ? -38.073 -75.485 18.664 1 33.97 612 ALA A CA 1
ATOM 4910 C C . ALA A 1 612 ? -37.16 -75.519 17.442 1 33.97 612 ALA A C 1
ATOM 4912 O O . ALA A 1 612 ? -35.982 -75.165 17.53 1 33.97 612 ALA A O 1
ATOM 4913 N N . ARG A 1 613 ? -37.493 -76.318 16.37 1 38.65 613 ARG A N 1
ATOM 4914 C CA . ARG A 1 613 ? -36.608 -76.567 15.237 1 38.65 613 ARG A CA 1
ATOM 4915 C C . ARG A 1 613 ? -36.191 -75.26 14.57 1 38.65 613 ARG A C 1
ATOM 4917 O O . ARG A 1 613 ? -35.065 -75.137 14.083 1 38.65 613 ARG A O 1
ATOM 4924 N N . ASN A 1 614 ? -37.025 -74.411 14.403 1 35.29 614 ASN A N 1
ATOM 4925 C CA . ASN A 1 614 ? -36.896 -73.169 13.649 1 35.29 614 ASN A CA 1
ATOM 4926 C C . ASN A 1 614 ? -36.242 -72.072 14.484 1 35.29 614 ASN A C 1
ATOM 4928 O O . ASN A 1 614 ? -36.339 -70.89 14.149 1 35.29 614 ASN A O 1
ATOM 4932 N N . LEU A 1 615 ? -35.832 -72.392 15.715 1 36.33 615 LEU A N 1
ATOM 4933 C CA . LEU A 1 615 ? -35.185 -71.468 16.64 1 36.33 615 LEU A CA 1
ATOM 4934 C C . LEU A 1 615 ? -33.802 -71.071 16.133 1 36.33 615 LEU A C 1
ATOM 4936 O O . LEU A 1 615 ? -33.36 -69.939 16.344 1 36.33 615 LEU A O 1
ATOM 4940 N N . GLN A 1 616 ? -33.043 -72.072 15.687 1 36.95 616 GLN A N 1
ATOM 4941 C CA . GLN A 1 616 ? -31.72 -71.699 15.198 1 36.95 616 GLN A CA 1
ATOM 4942 C C . GLN A 1 616 ? -31.815 -70.618 14.126 1 36.95 616 GLN A C 1
ATOM 4944 O O . GLN A 1 616 ? -31.004 -69.69 14.099 1 36.95 616 GLN A O 1
ATOM 4949 N N . TYR A 1 617 ? -32.734 -70.831 13.21 1 37.29 617 TYR A N 1
ATOM 4950 C CA . TYR A 1 617 ? -32.995 -69.841 12.171 1 37.29 617 TYR A CA 1
ATOM 4951 C C . TYR A 1 617 ? -33.571 -68.562 12.769 1 37.29 617 TYR A C 1
ATOM 4953 O O . TYR A 1 617 ? -33.315 -67.465 12.268 1 37.29 617 TYR A O 1
ATOM 4961 N N . ALA A 1 618 ? -34.381 -68.731 13.851 1 38.67 618 ALA A N 1
ATOM 4962 C CA . ALA A 1 618 ? -35.009 -67.601 14.529 1 38.67 618 ALA A CA 1
ATOM 4963 C C . ALA A 1 618 ? -33.96 -66.676 15.14 1 38.67 618 ALA A C 1
ATOM 4965 O O . ALA A 1 618 ? -34.193 -65.474 15.287 1 38.67 618 ALA A O 1
ATOM 4966 N N . PHE A 1 619 ? -32.989 -67.31 15.872 1 39.38 619 PHE A N 1
ATOM 4967 C CA . PHE A 1 619 ? -31.885 -66.492 16.358 1 39.38 619 PHE A CA 1
ATOM 4968 C C . PHE A 1 619 ? -31.386 -65.553 15.266 1 39.38 619 PHE A C 1
ATOM 4970 O O . PHE A 1 619 ? -31.119 -64.377 15.525 1 39.38 619 PHE A O 1
ATOM 4977 N N . ILE A 1 620 ? -30.699 -66.167 14.071 1 40 620 ILE A N 1
ATOM 4978 C CA . ILE A 1 620 ? -30.003 -65.421 13.028 1 40 620 ILE A CA 1
ATOM 4979 C C . ILE A 1 620 ? -31.003 -64.953 11.973 1 40 620 ILE A C 1
ATOM 4981 O O . ILE A 1 620 ? -30.932 -63.815 11.503 1 40 620 ILE A O 1
ATOM 4985 N N . MET A 1 621 ? -31.476 -65.905 10.95 1 37.8 621 MET A N 1
ATOM 4986 C CA . MET A 1 621 ? -31.718 -65.736 9.52 1 37.8 621 MET A CA 1
ATOM 4987 C C . MET A 1 621 ? -33.091 -65.121 9.269 1 37.8 621 MET A C 1
ATOM 4989 O O . MET A 1 621 ? -33.392 -64.699 8.151 1 37.8 621 MET A O 1
ATOM 4993 N N . LEU A 1 622 ? -34.305 -65.442 9.806 1 33.59 622 LEU A N 1
ATOM 4994 C CA . LEU A 1 622 ? -35.288 -65.612 8.742 1 33.59 622 LEU A CA 1
ATOM 4995 C C . LEU A 1 622 ? -35.339 -64.378 7.847 1 33.59 622 LEU A C 1
ATOM 4997 O O . LEU A 1 622 ? -34.937 -63.289 8.261 1 33.59 622 LEU A O 1
ATOM 5001 N N . PRO A 1 623 ? -35.876 -64.574 6.586 1 33.71 623 PRO A N 1
ATOM 5002 C CA . PRO A 1 623 ? -36.36 -63.659 5.55 1 33.71 623 PRO A CA 1
ATOM 5003 C C . PRO A 1 623 ? -37.285 -62.578 6.102 1 33.71 623 PRO A C 1
ATOM 5005 O O . PRO A 1 623 ? -38.306 -62.891 6.72 1 33.71 623 PRO A O 1
ATOM 5008 N N . GLY A 1 624 ? -37.099 -61.344 6.456 1 36.64 624 GLY A N 1
ATOM 5009 C CA . GLY A 1 624 ? -37.536 -60.068 6.998 1 36.64 624 GLY A CA 1
ATOM 5010 C C . GLY A 1 624 ? -36.615 -59.532 8.078 1 36.64 624 GLY A C 1
ATOM 5011 O O . GLY A 1 624 ? -35.44 -59.901 8.139 1 36.64 624 GLY A O 1
ATOM 5012 N N . ASP A 1 625 ? -36.992 -58.775 9.147 1 45.36 625 ASP A N 1
ATOM 5013 C CA . ASP A 1 625 ? -36.102 -58.08 10.072 1 45.36 625 ASP A CA 1
ATOM 5014 C C . ASP A 1 625 ? -35.606 -59.02 11.168 1 45.36 625 ASP A C 1
ATOM 5016 O O . ASP A 1 625 ? -36.399 -59.532 11.961 1 45.36 625 ASP A O 1
ATOM 5020 N N . SER A 1 626 ? -34.599 -59.863 11.08 1 56.61 626 SER A N 1
ATOM 5021 C CA . SER A 1 626 ? -33.887 -60.626 12.1 1 56.61 626 SER A CA 1
ATOM 5022 C C . SER A 1 626 ? -33.803 -59.853 13.411 1 56.61 626 SER A C 1
ATOM 5024 O O . SER A 1 626 ? -33.754 -58.621 13.41 1 56.61 626 SER A O 1
ATOM 5026 N N . LEU A 1 627 ? -34.278 -60.597 14.485 1 61.73 627 LEU A N 1
ATOM 5027 C CA . LEU A 1 627 ? -34.215 -60.032 15.829 1 61.73 627 LEU A CA 1
ATOM 5028 C C . LEU A 1 627 ? -32.863 -59.373 16.079 1 61.73 627 LEU A C 1
ATOM 5030 O O . LEU A 1 627 ? -32.795 -58.288 16.662 1 61.73 627 LEU A O 1
ATOM 5034 N N . LEU A 1 628 ? -31.838 -59.943 15.574 1 68.42 628 LEU A N 1
ATOM 5035 C CA . LEU A 1 628 ? -30.498 -59.415 15.803 1 68.42 628 LEU A CA 1
ATOM 5036 C C . LEU A 1 628 ? -30.285 -58.118 15.029 1 68.42 628 LEU A C 1
ATOM 5038 O O . LEU A 1 628 ? -29.69 -57.171 15.548 1 68.42 628 LEU A O 1
ATOM 5042 N N . ILE A 1 629 ? -30.78 -58.07 13.826 1 70.75 629 ILE A N 1
ATOM 5043 C CA . ILE A 1 629 ? -30.632 -56.875 13.001 1 70.75 629 ILE A CA 1
ATOM 5044 C C . ILE A 1 629 ? -31.453 -55.733 13.596 1 70.75 629 ILE A C 1
ATOM 5046 O O . ILE A 1 629 ? -30.998 -54.587 13.633 1 70.75 629 ILE A O 1
ATOM 5050 N N . LEU A 1 630 ? -32.629 -56.123 14.141 1 71.83 630 LEU A N 1
ATOM 5051 C CA . LEU A 1 630 ? -33.478 -55.12 14.775 1 71.83 630 LEU A CA 1
ATOM 5052 C C . LEU A 1 630 ? -32.801 -54.537 16.01 1 71.83 630 LEU A C 1
ATOM 5054 O O . LEU A 1 630 ? -32.838 -53.324 16.229 1 71.83 630 LEU A O 1
ATOM 5058 N N . ILE A 1 631 ? -32.25 -55.393 16.81 1 78.3 631 ILE A N 1
ATOM 5059 C CA . ILE A 1 631 ? -31.57 -54.941 18.019 1 78.3 631 ILE A CA 1
ATOM 5060 C C . ILE A 1 631 ? -30.386 -54.053 17.643 1 78.3 631 ILE A C 1
ATOM 5062 O O . ILE A 1 631 ? -30.22 -52.962 18.195 1 78.3 631 ILE A O 1
ATOM 5066 N N . ALA A 1 632 ? -29.62 -54.558 16.719 1 74.41 632 ALA A N 1
ATOM 5067 C CA . ALA A 1 632 ? -28.445 -53.799 16.3 1 74.41 632 ALA A CA 1
ATOM 5068 C C . ALA A 1 632 ? -28.842 -52.434 15.745 1 74.41 632 ALA A C 1
ATOM 5070 O O . ALA A 1 632 ? -28.219 -51.42 16.07 1 74.41 632 ALA A O 1
ATOM 5071 N N . ASN A 1 633 ? -29.826 -52.344 14.96 1 76.47 633 ASN A N 1
ATOM 5072 C CA . ASN A 1 633 ? -30.3 -51.1 14.362 1 76.47 633 ASN A CA 1
ATOM 5073 C C . ASN A 1 633 ? -30.843 -50.142 15.419 1 76.47 633 ASN A C 1
ATOM 5075 O O . ASN A 1 633 ? -30.566 -48.942 15.375 1 76.47 633 ASN A O 1
ATOM 5079 N N . THR A 1 634 ? -31.602 -50.742 16.337 1 79.12 634 THR A N 1
ATOM 5080 C CA . THR A 1 634 ? -32.173 -49.91 17.39 1 79.12 634 THR A CA 1
ATOM 5081 C C . THR A 1 634 ? -31.076 -49.343 18.286 1 79.12 634 THR A C 1
ATOM 5083 O O . THR A 1 634 ? -31.157 -48.193 18.723 1 79.12 634 THR A O 1
ATOM 5086 N N . ARG A 1 635 ? -30.125 -50.078 18.546 1 83.5 635 ARG A N 1
ATOM 5087 C CA . ARG A 1 635 ? -28.987 -49.605 19.328 1 83.5 635 ARG A CA 1
ATOM 5088 C C . ARG A 1 635 ? -28.313 -48.416 18.65 1 83.5 635 ARG A C 1
ATOM 5090 O O . ARG A 1 635 ? -28.034 -47.403 19.295 1 83.5 635 ARG A O 1
ATOM 5097 N N . GLN A 1 636 ? -28.08 -48.582 17.385 1 81.55 636 GLN A N 1
ATOM 5098 C CA . GLN A 1 636 ? -27.419 -47.503 16.658 1 81.55 636 GLN A CA 1
ATOM 5099 C C . GLN A 1 636 ? -28.301 -46.26 16.597 1 81.55 636 GLN A C 1
ATOM 5101 O O . GLN A 1 636 ? -27.805 -45.135 16.684 1 81.55 636 GLN A O 1
ATOM 5106 N N . GLN A 1 637 ? -29.538 -46.42 16.508 1 82.47 637 GLN A N 1
ATOM 5107 C CA . GLN A 1 637 ? -30.468 -45.296 16.509 1 82.47 637 GLN A CA 1
ATOM 5108 C C . GLN A 1 637 ? -30.421 -44.544 17.836 1 82.47 637 GLN A C 1
ATOM 5110 O O . GLN A 1 637 ? -30.496 -43.314 17.861 1 82.47 637 GLN A O 1
ATOM 5115 N N . ILE A 1 638 ? -30.342 -45.294 18.88 1 85.17 638 ILE A N 1
ATOM 5116 C CA . ILE A 1 638 ? -30.275 -44.682 20.203 1 85.17 638 ILE A CA 1
ATOM 5117 C C . ILE A 1 638 ? -28.993 -43.863 20.328 1 85.17 638 ILE A C 1
ATOM 5119 O O . ILE A 1 638 ? -29.024 -42.715 20.779 1 85.17 638 ILE A O 1
ATOM 5123 N N . ILE A 1 639 ? -27.903 -44.403 19.904 1 83.65 639 ILE A N 1
ATOM 5124 C CA . ILE A 1 639 ? -26.613 -43.73 20.015 1 83.65 639 ILE A CA 1
ATOM 5125 C C . ILE A 1 639 ? -26.637 -42.433 19.21 1 83.65 639 ILE A C 1
ATOM 5127 O O . ILE A 1 639 ? -26.223 -41.381 19.703 1 83.65 639 ILE A O 1
ATOM 5131 N N . CYS A 1 640 ? -27.153 -42.488 18.02 1 82.78 640 CYS A N 1
ATOM 5132 C CA . CYS A 1 640 ? -27.185 -41.31 17.16 1 82.78 640 CYS A CA 1
ATOM 5133 C C . CYS A 1 640 ? -28.187 -40.285 17.678 1 82.78 640 CYS A C 1
ATOM 5135 O O . CYS A 1 640 ? -27.919 -39.082 17.654 1 82.78 640 CYS A O 1
ATOM 5137 N N . THR A 1 641 ? -29.319 -40.704 18.201 1 82.83 641 THR A N 1
ATOM 5138 C CA . THR A 1 641 ? -30.321 -39.792 18.743 1 82.83 641 THR A CA 1
ATOM 5139 C C . THR A 1 641 ? -29.814 -39.13 20.021 1 82.83 641 THR A C 1
ATOM 5141 O O . THR A 1 641 ? -30.086 -37.953 20.266 1 82.83 641 THR A O 1
ATOM 5144 N N . ARG A 1 642 ? -29.121 -39.803 20.741 1 82.86 642 ARG A N 1
ATOM 5145 C CA . ARG A 1 642 ? -28.513 -39.257 21.95 1 82.86 642 ARG A CA 1
ATOM 5146 C C . ARG A 1 642 ? -27.497 -38.172 21.61 1 82.86 642 ARG A C 1
ATOM 5148 O O . ARG A 1 642 ? -27.464 -37.121 22.254 1 82.86 642 ARG A O 1
ATOM 5155 N N . ALA A 1 643 ? -26.644 -38.473 20.636 1 79.57 643 ALA A N 1
ATOM 5156 C CA . ALA A 1 643 ? -25.662 -37.483 20.2 1 79.57 643 ALA A CA 1
ATOM 5157 C C . ALA A 1 643 ? -26.346 -36.212 19.707 1 79.57 643 ALA A C 1
ATOM 5159 O O . ALA A 1 643 ? -25.888 -35.103 19.992 1 79.57 643 ALA A O 1
ATOM 5160 N N . ALA A 1 644 ? -27.434 -36.389 18.971 1 78.52 644 ALA A N 1
ATOM 5161 C CA . ALA A 1 644 ? -28.193 -35.243 18.476 1 78.52 644 ALA A CA 1
ATOM 5162 C C . ALA A 1 644 ? -28.837 -34.474 19.626 1 78.52 644 ALA A C 1
ATOM 5164 O O . ALA A 1 644 ? -28.894 -33.242 19.602 1 78.52 644 ALA A O 1
ATOM 5165 N N . TYR A 1 645 ? -29.29 -35.207 20.608 1 78.55 645 TYR A N 1
ATOM 5166 C CA . TYR A 1 645 ? -29.915 -34.584 21.769 1 78.55 645 TYR A CA 1
ATOM 5167 C C . TYR A 1 645 ? -28.911 -33.734 22.539 1 78.55 645 TYR A C 1
ATOM 5169 O O . TYR A 1 645 ? -29.248 -32.654 23.027 1 78.55 645 TYR A O 1
ATOM 5177 N N . LEU A 1 646 ? -27.749 -34.083 22.536 1 71.59 646 LEU A N 1
ATOM 5178 C CA . LEU A 1 646 ? -26.709 -33.325 23.223 1 71.59 646 LEU A CA 1
ATOM 5179 C C . LEU A 1 646 ? -26.374 -32.047 22.461 1 71.59 646 LEU A C 1
ATOM 5181 O O . LEU A 1 646 ? -25.974 -31.048 23.062 1 71.59 646 LEU A O 1
ATOM 5185 N N . GLN A 1 647 ? -26.584 -32.143 21.145 1 71.35 647 GLN A N 1
ATOM 5186 C CA . GLN A 1 647 ? -26.253 -30.991 20.314 1 71.35 647 GLN A CA 1
ATOM 5187 C C . GLN A 1 647 ? -27.408 -29.995 20.27 1 71.35 647 GLN A C 1
ATOM 5189 O O . GLN A 1 647 ? -27.192 -28.783 20.338 1 71.35 647 GLN A O 1
ATOM 5194 N N . HIS A 1 648 ? -28.731 -30.474 20.249 1 73.3 648 HIS A N 1
ATOM 5195 C CA . HIS A 1 648 ? -29.851 -29.588 19.955 1 73.3 648 HIS A CA 1
ATOM 5196 C C . HIS A 1 648 ? -30.797 -29.481 21.147 1 73.3 648 HIS A C 1
ATOM 5198 O O . HIS A 1 648 ? -31.565 -28.522 21.251 1 73.3 648 HIS A O 1
ATOM 5204 N N . GLU A 1 649 ? -30.86 -30.412 22.076 1 72.56 649 GLU A N 1
ATOM 5205 C CA . GLU A 1 649 ? -31.614 -30.5 23.323 1 72.56 649 GLU A CA 1
ATOM 5206 C C . GLU A 1 649 ? -33.089 -30.183 23.1 1 72.56 649 GLU A C 1
ATOM 5208 O O . GLU A 1 649 ? -33.669 -29.363 23.815 1 72.56 649 GLU A O 1
ATOM 5213 N N . THR A 1 650 ? -33.719 -30.887 22.18 1 77.05 650 THR A N 1
ATOM 5214 C CA . THR A 1 650 ? -35.137 -30.667 21.921 1 77.05 650 THR A CA 1
ATOM 5215 C C . THR A 1 650 ? -35.987 -31.703 22.652 1 77.05 650 THR A C 1
ATOM 5217 O O . THR A 1 650 ? -35.568 -32.849 22.822 1 77.05 650 THR A O 1
ATOM 5220 N N . PRO A 1 651 ? -37.155 -31.278 23.105 1 76.79 651 PRO A N 1
ATOM 5221 C CA . PRO A 1 651 ? -38.037 -32.232 23.78 1 76.79 651 PRO A CA 1
ATOM 5222 C C . PRO A 1 651 ? -38.446 -33.397 22.881 1 76.79 651 PRO A C 1
ATOM 5224 O O . PRO A 1 651 ? -38.623 -34.519 23.361 1 76.79 651 PRO A O 1
ATOM 5227 N N . THR A 1 652 ? -38.504 -33.253 21.704 1 76.83 652 THR A N 1
ATOM 5228 C CA . THR A 1 652 ? -38.867 -34.302 20.757 1 76.83 652 THR A CA 1
ATOM 5229 C C . THR A 1 652 ? -37.791 -35.382 20.708 1 76.83 652 THR A C 1
ATOM 5231 O O . THR A 1 652 ? -38.102 -36.574 20.657 1 76.83 652 THR A O 1
ATOM 5234 N N . LEU A 1 653 ? -36.641 -35.024 20.867 1 82.61 653 LEU A N 1
ATOM 5235 C CA . LEU A 1 653 ? -35.535 -35.975 20.832 1 82.61 653 LEU A CA 1
ATOM 5236 C C . LEU A 1 653 ? -35.454 -36.764 22.134 1 82.61 653 LEU A C 1
ATOM 5238 O O . LEU A 1 653 ? -35.128 -37.953 22.126 1 82.61 653 LEU A O 1
ATOM 5242 N N . ALA A 1 654 ? -35.89 -36.071 23.182 1 82.34 654 ALA A N 1
ATOM 5243 C CA . ALA A 1 654 ? -35.913 -36.768 24.466 1 82.34 654 ALA A CA 1
ATOM 5244 C C . ALA A 1 654 ? -36.98 -37.859 24.478 1 82.34 654 ALA A C 1
ATOM 5246 O O . ALA A 1 654 ? -36.735 -38.969 24.955 1 82.34 654 ALA A O 1
ATOM 5247 N N . LYS A 1 655 ? -38.097 -37.529 23.972 1 80.62 655 LYS A N 1
ATOM 5248 C CA . LYS A 1 655 ? -39.184 -38.501 23.891 1 80.62 655 LYS A CA 1
ATOM 5249 C C . LYS A 1 655 ? -38.816 -39.662 22.972 1 80.62 655 LYS A C 1
ATOM 5251 O O . LYS A 1 655 ? -39.072 -40.823 23.297 1 80.62 655 LYS A O 1
ATOM 5256 N N . LYS A 1 656 ? -38.201 -39.386 21.959 1 83.14 656 LYS A N 1
ATOM 5257 C CA . LYS A 1 656 ? -37.779 -40.409 21.007 1 83.14 656 LYS A CA 1
ATOM 5258 C C . LYS A 1 656 ? -36.739 -41.339 21.624 1 83.14 656 LYS A C 1
ATOM 5260 O O . LYS A 1 656 ? -36.79 -42.555 21.425 1 83.14 656 LYS A O 1
ATOM 5265 N N . LEU A 1 657 ? -35.903 -40.886 22.389 1 87.3 657 LEU A N 1
ATOM 5266 C CA . LEU A 1 657 ? -34.871 -41.674 23.053 1 87.3 657 LEU A CA 1
ATOM 5267 C C . LEU A 1 657 ? -35.489 -42.656 24.044 1 87.3 657 LEU A C 1
ATOM 5269 O O . LEU A 1 657 ? -35.083 -43.818 24.107 1 87.3 657 LEU A O 1
ATOM 5273 N N . LYS A 1 658 ? -36.522 -42.105 24.73 1 82.68 658 LYS A N 1
ATOM 5274 C CA . LYS A 1 658 ? -37.197 -42.97 25.693 1 82.68 658 LYS A CA 1
ATOM 5275 C C . LYS A 1 658 ? -37.945 -44.098 24.988 1 82.68 658 LYS A C 1
ATOM 5277 O O . LYS A 1 658 ? -37.898 -45.25 25.425 1 82.68 658 LYS A O 1
ATOM 5282 N N . GLU A 1 659 ? -38.557 -43.848 23.889 1 81.79 659 GLU A N 1
ATOM 5283 C CA . GLU A 1 659 ? -39.301 -44.839 23.118 1 81.79 659 GLU A CA 1
ATOM 5284 C C . GLU A 1 659 ? -38.372 -45.905 22.544 1 81.79 659 GLU A C 1
ATOM 5286 O O . GLU A 1 659 ? -38.69 -47.095 22.574 1 81.79 659 GLU A O 1
ATOM 5291 N N . LEU A 1 660 ? -37.261 -45.494 22.107 1 85.79 660 LEU A N 1
ATOM 5292 C CA . LEU A 1 660 ? -36.289 -46.411 21.522 1 85.79 660 LEU A CA 1
ATOM 5293 C C . LEU A 1 660 ? -35.694 -47.325 22.588 1 85.79 660 LEU A C 1
ATOM 5295 O O . LEU A 1 660 ? -35.502 -48.52 22.351 1 85.79 660 LEU A O 1
ATOM 5299 N N . ARG A 1 661 ? -35.537 -46.843 23.71 1 87.83 661 ARG A N 1
ATOM 5300 C CA . ARG A 1 661 ? -34.989 -47.643 24.8 1 87.83 661 ARG A CA 1
ATOM 5301 C C . ARG A 1 661 ? -36.003 -48.673 25.287 1 87.83 661 ARG A C 1
ATOM 5303 O O . ARG A 1 661 ? -35.641 -49.809 25.598 1 87.83 661 ARG A O 1
ATOM 5310 N N . ASP A 1 662 ? -37.276 -48.256 25.253 1 80.7 662 ASP A N 1
ATOM 5311 C CA . ASP A 1 662 ? -38.335 -49.189 25.628 1 80.7 662 ASP A CA 1
ATOM 5312 C C . ASP A 1 662 ? -38.442 -50.332 24.621 1 80.7 662 ASP A C 1
ATOM 5314 O O . ASP A 1 662 ? -38.588 -51.494 25.007 1 80.7 662 ASP A O 1
ATOM 5318 N N . MET A 1 663 ? -38.3 -49.962 23.43 1 79.58 663 MET A N 1
ATOM 5319 C CA . MET A 1 663 ? -38.347 -50.96 22.365 1 79.58 663 MET A CA 1
ATOM 5320 C C . MET A 1 663 ? -37.156 -51.909 22.455 1 79.58 663 MET A C 1
ATOM 5322 O O . MET A 1 663 ? -37.306 -53.119 22.277 1 79.58 663 MET A O 1
ATOM 5326 N N . LEU A 1 664 ? -35.995 -51.436 22.731 1 85.66 664 LEU A N 1
ATOM 5327 C CA . LEU A 1 664 ? -34.782 -52.241 22.83 1 85.66 664 LEU A CA 1
ATOM 5328 C C . LEU A 1 664 ? -34.863 -53.203 24.01 1 85.66 664 LEU A C 1
ATOM 5330 O O . LEU A 1 664 ? -34.47 -54.366 23.897 1 85.66 664 LEU A O 1
ATOM 5334 N N . ASN A 1 665 ? -35.515 -52.76 25.072 1 82.73 665 ASN A N 1
ATOM 5335 C CA . ASN A 1 665 ? -35.653 -53.607 26.252 1 82.73 665 ASN A CA 1
ATOM 5336 C C . ASN A 1 665 ? -36.565 -54.8 25.983 1 82.73 665 ASN A C 1
ATOM 5338 O O . ASN A 1 665 ? -36.252 -55.927 26.373 1 82.73 665 ASN A O 1
ATOM 5342 N N . THR A 1 666 ? -37.571 -54.49 25.288 1 79.1 666 THR A N 1
ATOM 5343 C CA . THR A 1 666 ? -38.515 -55.549 24.946 1 79.1 666 THR A CA 1
ATOM 5344 C C . THR A 1 666 ? -37.868 -56.571 24.016 1 79.1 666 THR A C 1
ATOM 5346 O O . THR A 1 666 ? -38.052 -57.778 24.187 1 79.1 666 THR A O 1
ATOM 5349 N N . THR A 1 667 ? -37.089 -56.107 23.142 1 79.2 667 THR A N 1
ATOM 5350 C CA . THR A 1 667 ? -36.452 -56.979 22.162 1 79.2 667 THR A CA 1
ATOM 5351 C C . THR A 1 667 ? -35.312 -57.768 22.799 1 79.2 667 THR A C 1
ATOM 5353 O O . THR A 1 667 ? -35.086 -58.93 22.456 1 79.2 667 THR A O 1
ATOM 5356 N N . LEU A 1 668 ? -34.626 -57.232 23.679 1 83 668 LEU A N 1
ATOM 5357 C CA . LEU A 1 668 ? -33.537 -57.906 24.378 1 83 668 LEU A CA 1
ATOM 5358 C C . LEU A 1 668 ? -34.069 -59.039 25.25 1 83 668 LEU A C 1
ATOM 5360 O O . LEU A 1 668 ? -33.446 -60.099 25.345 1 83 668 LEU A O 1
ATOM 5364 N N . THR A 1 669 ? -35.281 -58.809 25.831 1 79.03 669 THR A N 1
ATOM 5365 C CA . THR A 1 669 ? -35.911 -59.853 26.631 1 79.03 669 THR A CA 1
ATOM 5366 C C . THR A 1 669 ? -36.276 -61.054 25.763 1 79.03 669 THR A C 1
ATOM 5368 O O . THR A 1 669 ? -36.09 -62.202 26.172 1 79.03 669 THR A O 1
ATOM 5371 N N . ARG A 1 670 ? -36.647 -60.726 24.641 1 74.79 670 ARG A N 1
ATOM 5372 C CA . ARG A 1 670 ? -36.981 -61.787 23.696 1 74.79 670 ARG A CA 1
ATOM 5373 C C . ARG A 1 670 ? -35.728 -62.524 23.237 1 74.79 670 ARG A C 1
ATOM 5375 O O . ARG A 1 670 ? -35.742 -63.748 23.086 1 74.79 670 ARG A O 1
ATOM 5382 N N . LEU A 1 671 ? -34.633 -61.869 22.992 1 80.01 671 LEU A N 1
ATOM 5383 C CA . LEU A 1 671 ? -33.371 -62.474 22.58 1 80.01 671 LEU A CA 1
ATOM 5384 C C . LEU A 1 671 ? -32.844 -63.417 23.656 1 80.01 671 LEU A C 1
ATOM 5386 O O . LEU A 1 671 ? -32.387 -64.521 23.35 1 80.01 671 LEU A O 1
ATOM 5390 N N . ARG A 1 672 ? -33.067 -63.044 24.831 1 80.68 672 ARG A N 1
ATOM 5391 C CA . ARG A 1 672 ? -32.575 -63.864 25.933 1 80.68 672 ARG A CA 1
ATOM 5392 C C . ARG A 1 672 ? -33.35 -65.173 26.029 1 80.68 672 ARG A C 1
ATOM 5394 O O . ARG A 1 672 ? -32.77 -66.225 26.307 1 80.68 672 ARG A O 1
ATOM 5401 N N . ALA A 1 673 ? -34.576 -65.087 25.705 1 75.44 673 ALA A N 1
ATOM 5402 C CA . ALA A 1 673 ? -35.407 -66.289 25.719 1 75.44 673 ALA A CA 1
ATOM 5403 C C . ALA A 1 673 ? -34.986 -67.259 24.619 1 75.44 673 ALA A C 1
ATOM 5405 O O . ALA A 1 673 ? -34.93 -68.471 24.84 1 75.44 673 ALA A O 1
ATOM 5406 N N . VAL A 1 674 ? -34.567 -66.703 23.541 1 73.74 674 VAL A N 1
ATOM 5407 C CA . VAL A 1 674 ? -34.147 -67.521 22.408 1 73.74 674 VAL A CA 1
ATOM 5408 C C . VAL A 1 674 ? -32.753 -68.088 22.67 1 73.74 674 VAL A C 1
ATOM 5410 O O . VAL A 1 674 ? -32.486 -69.255 22.372 1 73.74 674 VAL A O 1
ATOM 5413 N N . GLN A 1 675 ? -31.904 -67.402 23.258 1 78.71 675 GLN A N 1
ATOM 5414 C CA . GLN A 1 675 ? -30.536 -67.82 23.545 1 78.71 675 GLN A CA 1
ATOM 5415 C C . GLN A 1 675 ? -30.509 -68.94 24.581 1 78.71 675 GLN A C 1
ATOM 5417 O O . GLN A 1 675 ? -29.68 -69.848 24.499 1 78.71 675 GLN A O 1
ATOM 5422 N N . ALA A 1 676 ? -31.411 -68.903 25.403 1 76.34 676 ALA A N 1
ATOM 5423 C CA . ALA A 1 676 ? -31.495 -69.95 26.418 1 76.34 676 ALA A CA 1
ATOM 5424 C C . ALA A 1 676 ? -31.79 -71.306 25.783 1 76.34 676 ALA A C 1
ATOM 5426 O O . ALA A 1 676 ? -31.366 -72.344 26.296 1 76.34 676 ALA A O 1
ATOM 5427 N N . GLN A 1 677 ? -32.311 -71.211 24.641 1 71.99 677 GLN A N 1
ATOM 5428 C CA . GLN A 1 677 ? -32.705 -72.45 23.977 1 71.99 677 GLN A CA 1
ATOM 5429 C C . GLN A 1 677 ? -31.681 -72.859 22.923 1 71.99 677 GLN A C 1
ATOM 5431 O O . GLN A 1 677 ? -31.349 -74.04 22.798 1 71.99 677 GLN A O 1
ATOM 5436 N N . VAL A 1 678 ? -31.136 -71.887 22.21 1 73.2 678 VAL A N 1
ATOM 5437 C CA . VAL A 1 678 ? -30.323 -72.171 21.032 1 73.2 678 VAL A CA 1
ATOM 5438 C C . VAL A 1 678 ? -28.846 -72.2 21.418 1 73.2 678 VAL A C 1
ATOM 5440 O O . VAL A 1 678 ? -28.072 -72.993 20.877 1 73.2 678 VAL A O 1
ATOM 5443 N N . THR A 1 679 ? -28.491 -71.28 22.318 1 78.7 679 THR A N 1
ATOM 5444 C CA . THR A 1 679 ? -27.094 -71.205 22.731 1 78.7 679 THR A CA 1
ATOM 5445 C C . THR A 1 679 ? -26.975 -71.293 24.25 1 78.7 679 THR A C 1
ATOM 5447 O O . THR A 1 679 ? -26.514 -70.35 24.897 1 78.7 679 THR A O 1
ATOM 5450 N N . PRO A 1 680 ? -27.353 -72.368 24.713 1 76.01 680 PRO A N 1
ATOM 5451 C CA . PRO A 1 680 ? -27.265 -72.503 26.169 1 76.01 680 PRO A CA 1
ATOM 5452 C C . PRO A 1 680 ? -25.838 -72.349 26.69 1 76.01 680 PRO A C 1
ATOM 5454 O O . PRO A 1 680 ? -25.637 -72.023 27.863 1 76.01 680 PRO A O 1
ATOM 5457 N N . GLN A 1 681 ? -24.874 -72.502 25.882 1 79.46 681 GLN A N 1
ATOM 5458 C CA . GLN A 1 681 ? -23.472 -72.447 26.283 1 79.46 681 GLN A CA 1
ATOM 5459 C C . GLN A 1 681 ? -23.078 -71.038 26.716 1 79.46 681 GLN A C 1
ATOM 5461 O O . GLN A 1 681 ? -22.071 -70.853 27.403 1 79.46 681 GLN A O 1
ATOM 5466 N N . VAL A 1 682 ? -23.924 -70.049 26.341 1 81.24 682 VAL A N 1
ATOM 5467 C CA . VAL A 1 682 ? -23.548 -68.678 26.671 1 81.24 682 VAL A CA 1
ATOM 5468 C C . VAL A 1 682 ? -24.254 -68.243 27.953 1 81.24 682 VAL A C 1
ATOM 5470 O O . VAL A 1 682 ? -24.109 -67.1 28.392 1 81.24 682 VAL A O 1
ATOM 5473 N N . ALA A 1 683 ? -24.933 -69.038 28.644 1 76.78 683 ALA A N 1
ATOM 5474 C CA . ALA A 1 683 ? -25.722 -68.735 29.836 1 76.78 683 ALA A CA 1
ATOM 5475 C C . ALA A 1 683 ? -24.832 -68.231 30.969 1 76.78 683 ALA A C 1
ATOM 5477 O O . ALA A 1 683 ? -25.198 -67.298 31.687 1 76.78 683 ALA A O 1
ATOM 5478 N N . GLU A 1 684 ? -23.698 -68.858 31.11 1 78.02 684 GLU A N 1
ATOM 5479 C CA . GLU A 1 684 ? -22.778 -68.439 32.164 1 78.02 684 GLU A CA 1
ATOM 5480 C C . GLU A 1 684 ? -22.3 -67.007 31.943 1 78.02 684 GLU A C 1
ATOM 5482 O O . GLU A 1 684 ? -22.157 -66.241 32.898 1 78.02 684 GLU A O 1
ATOM 5487 N N . ASP A 1 685 ? -22.164 -66.552 30.716 1 81.6 685 ASP A N 1
ATOM 5488 C CA . ASP A 1 685 ? -21.714 -65.2 30.403 1 81.6 685 ASP A CA 1
ATOM 5489 C C . ASP A 1 685 ? -22.816 -64.178 30.674 1 81.6 685 ASP A C 1
ATOM 5491 O O . ASP A 1 685 ? -22.535 -63.046 31.075 1 81.6 685 ASP A O 1
ATOM 5495 N N . MET A 1 686 ? -24.076 -64.555 30.528 1 78.6 686 MET A N 1
ATOM 5496 C CA . MET A 1 686 ? -25.235 -63.682 30.692 1 78.6 686 MET A CA 1
ATOM 5497 C C . MET A 1 686 ? -25.463 -63.351 32.163 1 78.6 686 MET A C 1
ATOM 5499 O O . MET A 1 686 ? -25.979 -62.28 32.49 1 78.6 686 MET A O 1
ATOM 5503 N N . GLU A 1 687 ? -25.043 -64.208 33.009 1 75.04 687 GLU A N 1
ATOM 5504 C CA . GLU A 1 687 ? -25.237 -64.012 34.443 1 75.04 687 GLU A CA 1
ATOM 5505 C C . GLU A 1 687 ? -24.264 -62.974 34.994 1 75.04 687 GLU A C 1
ATOM 5507 O O . GLU A 1 687 ? -24.546 -62.326 36.004 1 75.04 687 GLU A O 1
ATOM 5512 N N . ASP A 1 688 ? -23.233 -62.609 34.285 1 74.36 688 ASP A N 1
ATOM 5513 C CA . ASP A 1 688 ? -22.201 -61.689 34.752 1 74.36 688 ASP A CA 1
ATOM 5514 C C . ASP A 1 688 ? -22.517 -60.253 34.338 1 74.36 688 ASP A C 1
ATOM 5516 O O . ASP A 1 688 ? -21.755 -59.332 34.64 1 74.36 688 ASP A O 1
ATOM 5520 N N . VAL A 1 689 ? -23.62 -59.918 33.648 1 74.61 689 VAL A N 1
ATOM 5521 C CA . VAL A 1 689 ? -23.925 -58.589 33.129 1 74.61 689 VAL A CA 1
ATOM 5522 C C . VAL A 1 689 ? -24.522 -57.725 34.238 1 74.61 689 VAL A C 1
ATOM 5524 O O . VAL A 1 689 ? -25.328 -58.203 35.04 1 74.61 689 VAL A O 1
ATOM 5527 N N . ASP A 1 690 ? -24.024 -56.455 34.467 1 69.32 690 ASP A N 1
ATOM 5528 C CA . ASP A 1 690 ? -24.495 -55.472 35.437 1 69.32 690 ASP A CA 1
ATOM 5529 C C . ASP A 1 690 ? -25.973 -55.154 35.224 1 69.32 690 ASP A C 1
ATOM 5531 O O . ASP A 1 690 ? -26.361 -54.662 34.162 1 69.32 690 ASP A O 1
ATOM 5535 N N . PRO A 1 691 ? -26.805 -55.504 36.103 1 70.01 691 PRO A N 1
ATOM 5536 C CA . PRO A 1 691 ? -28.244 -55.266 35.967 1 70.01 691 PRO A CA 1
ATOM 5537 C C . PRO A 1 691 ? -28.587 -53.784 35.835 1 70.01 691 PRO A C 1
ATOM 5539 O O . PRO A 1 691 ? -29.642 -53.436 35.299 1 70.01 691 PRO A O 1
ATOM 5542 N N . SER A 1 692 ? -27.7 -52.831 36.213 1 70.98 692 SER A N 1
ATOM 5543 C CA . SER A 1 692 ? -27.984 -51.402 36.131 1 70.98 692 SER A CA 1
ATOM 5544 C C . SER A 1 692 ? -28.049 -50.934 34.68 1 70.98 692 SER A C 1
ATOM 5546 O O . SER A 1 692 ? -28.703 -49.935 34.374 1 70.98 692 SER A O 1
ATOM 5548 N N . LEU A 1 693 ? -27.503 -51.571 33.786 1 72.52 693 LEU A N 1
ATOM 5549 C CA . LEU A 1 693 ? -27.465 -51.184 32.38 1 72.52 693 LEU A CA 1
ATOM 5550 C C . LEU A 1 693 ? -28.824 -51.396 31.721 1 72.52 693 LEU A C 1
ATOM 5552 O O . LEU A 1 693 ? -29.169 -50.701 30.763 1 72.52 693 LEU A O 1
ATOM 5556 N N . GLU A 1 694 ? -29.525 -52.289 32.206 1 68.02 694 GLU A N 1
ATOM 5557 C CA . GLU A 1 694 ? -30.815 -52.646 31.621 1 68.02 694 GLU A CA 1
ATOM 5558 C C . GLU A 1 694 ? -31.809 -51.494 31.734 1 68.02 694 GLU A C 1
ATOM 5560 O O . GLU A 1 694 ? -32.597 -51.255 30.816 1 68.02 694 GLU A O 1
ATOM 5565 N N . ASN A 1 695 ? -31.711 -50.704 32.826 1 64.07 695 ASN A N 1
ATOM 5566 C CA . ASN A 1 695 ? -32.695 -49.651 33.049 1 64.07 695 ASN A CA 1
ATOM 5567 C C . ASN A 1 695 ? -32.21 -48.307 32.512 1 64.07 695 ASN A C 1
ATOM 5569 O O . ASN A 1 695 ? -32.985 -47.553 31.921 1 64.07 695 ASN A O 1
ATOM 5573 N N . ASP A 1 696 ? -30.955 -48.105 32.513 1 71.72 696 ASP A N 1
ATOM 5574 C CA . ASP A 1 696 ? -30.473 -46.755 32.235 1 71.72 696 ASP A CA 1
ATOM 5575 C C . ASP A 1 696 ? -29.887 -46.661 30.828 1 71.72 696 ASP A C 1
ATOM 5577 O O . ASP A 1 696 ? -30.136 -45.69 30.11 1 71.72 696 ASP A O 1
ATOM 5581 N N . THR A 1 697 ? -29.176 -47.7 30.444 1 81.82 697 THR A N 1
ATOM 5582 C CA . THR A 1 697 ? -28.493 -47.671 29.155 1 81.82 697 THR A CA 1
ATOM 5583 C C . THR A 1 697 ? -28.538 -49.043 28.489 1 81.82 697 THR A C 1
ATOM 5585 O O . THR A 1 697 ? -27.498 -49.669 28.276 1 81.82 697 THR A O 1
ATOM 5588 N N . PRO A 1 698 ? -29.747 -49.462 28.163 1 82.02 698 PRO A N 1
ATOM 5589 C CA . PRO A 1 698 ? -29.851 -50.792 27.559 1 82.02 698 PRO A CA 1
ATOM 5590 C C . PRO A 1 698 ? -29.009 -50.932 26.292 1 82.02 698 PRO A C 1
ATOM 5592 O O . PRO A 1 698 ? -28.677 -52.05 25.888 1 82.02 698 PRO A O 1
ATOM 5595 N N . GLU A 1 699 ? -28.643 -49.851 25.669 1 82.66 699 GLU A N 1
ATOM 5596 C CA . GLU A 1 699 ? -27.869 -49.883 24.431 1 82.66 699 GLU A CA 1
ATOM 5597 C C . GLU A 1 699 ? -26.452 -50.392 24.68 1 82.66 699 GLU A C 1
ATOM 5599 O O . GLU A 1 699 ? -25.77 -50.826 23.749 1 82.66 699 GLU A O 1
ATOM 5604 N N . ASP A 1 700 ? -26.044 -50.562 25.891 1 81.31 700 ASP A N 1
ATOM 5605 C CA . ASP A 1 700 ? -24.681 -50.978 26.21 1 81.31 700 ASP A CA 1
ATOM 5606 C C . ASP A 1 700 ? -24.643 -52.438 26.656 1 81.31 700 ASP A C 1
ATOM 5608 O O . ASP A 1 700 ? -23.571 -52.979 26.935 1 81.31 700 ASP A O 1
ATOM 5612 N N . LEU A 1 701 ? -25.826 -53.193 26.664 1 81.9 701 LEU A N 1
ATOM 5613 C CA . LEU A 1 701 ? -25.883 -54.588 27.088 1 81.9 701 LEU A CA 1
ATOM 5614 C C . LEU A 1 701 ? -25.259 -55.501 26.039 1 81.9 701 LEU A C 1
ATOM 5616 O O . LEU A 1 701 ? -25.502 -55.336 24.842 1 81.9 701 LEU A O 1
ATOM 5620 N N . PRO A 1 702 ? -24.399 -56.369 26.434 1 81.07 702 PRO A N 1
ATOM 5621 C CA . PRO A 1 702 ? -23.814 -57.3 25.466 1 81.07 702 PRO A CA 1
ATOM 5622 C C . PRO A 1 702 ? -24.84 -58.269 24.884 1 81.07 702 PRO A C 1
ATOM 5624 O O . PRO A 1 702 ? -25.734 -58.73 25.599 1 81.07 702 PRO A O 1
ATOM 5627 N N . LEU A 1 703 ? -24.805 -58.678 23.637 1 81.84 703 LEU A N 1
ATOM 5628 C CA . LEU A 1 703 ? -25.781 -59.524 22.959 1 81.84 703 LEU A CA 1
ATOM 5629 C C . LEU A 1 703 ? -25.303 -60.971 22.907 1 81.84 703 LEU A C 1
ATOM 5631 O O . LEU A 1 703 ? -26.094 -61.882 22.652 1 81.84 703 LEU A O 1
ATOM 5635 N N . PHE A 1 704 ? -24.114 -61.336 23.17 1 82.03 704 PHE A N 1
ATOM 5636 C CA . PHE A 1 704 ? -23.497 -62.655 23.233 1 82.03 704 PHE A CA 1
ATOM 5637 C C . PHE A 1 704 ? -23.715 -63.418 21.932 1 82.03 704 PHE A C 1
ATOM 5639 O O . PHE A 1 704 ? -24.127 -64.58 21.95 1 82.03 704 PHE A O 1
ATOM 5646 N N . LEU A 1 705 ? -23.468 -62.666 20.856 1 82.69 705 LEU A N 1
ATOM 5647 C CA . LEU A 1 705 ? -23.524 -63.275 19.531 1 82.69 705 LEU A CA 1
ATOM 5648 C C . LEU A 1 705 ? -22.181 -63.893 19.159 1 82.69 705 LEU A C 1
ATOM 5650 O O . LEU A 1 705 ? -21.156 -63.571 19.765 1 82.69 705 LEU A O 1
ATOM 5654 N N . PRO A 1 706 ? -22.216 -64.873 18.278 1 81.47 706 PRO A N 1
ATOM 5655 C CA . PRO A 1 706 ? -20.938 -65.463 17.87 1 81.47 706 PRO A CA 1
ATOM 5656 C C . PRO A 1 706 ? -19.892 -64.411 17.508 1 81.47 706 PRO A C 1
ATOM 5658 O O . PRO A 1 706 ? -18.702 -64.603 17.769 1 81.47 706 PRO A O 1
ATOM 5661 N N . SER A 1 707 ? -20.363 -63.215 16.944 1 86.07 707 SER A N 1
ATOM 5662 C CA . SER A 1 707 ? -19.449 -62.153 16.536 1 86.07 707 SER A CA 1
ATOM 5663 C C . SER A 1 707 ? -18.794 -61.492 17.745 1 86.07 707 SER A C 1
ATOM 5665 O O . SER A 1 707 ? -17.779 -60.806 17.61 1 86.07 707 SER A O 1
ATOM 5667 N N . HIS A 1 708 ? -19.257 -61.668 18.916 1 85.95 708 HIS A N 1
ATOM 5668 C CA . HIS A 1 708 ? -18.726 -61.041 20.121 1 85.95 708 HIS A CA 1
ATOM 5669 C C . HIS A 1 708 ? -17.611 -61.882 20.734 1 85.95 708 HIS A C 1
ATOM 5671 O O . HIS A 1 708 ? -16.96 -61.455 21.69 1 85.95 708 HIS A O 1
ATOM 5677 N N . TYR A 1 709 ? -17.502 -63.082 20.183 1 83.54 709 TYR A N 1
ATOM 5678 C CA . TYR A 1 709 ? -16.495 -63.995 20.714 1 83.54 709 TYR A CA 1
ATOM 5679 C C . TYR A 1 709 ? -15.332 -64.149 19.742 1 83.54 709 TYR A C 1
ATOM 5681 O O . TYR A 1 709 ? -15.518 -64.08 18.524 1 83.54 709 TYR A O 1
ATOM 5689 N N . ASN A 1 710 ? -14.144 -64.252 20.273 1 83.79 710 ASN A N 1
ATOM 5690 C CA . ASN A 1 710 ? -12.99 -64.54 19.429 1 83.79 710 ASN A CA 1
ATOM 5691 C C . ASN A 1 710 ? -13.065 -65.943 18.835 1 83.79 710 ASN A C 1
ATOM 5693 O O . ASN A 1 710 ? -13.892 -66.756 19.255 1 83.79 710 ASN A O 1
ATOM 5697 N N . PRO A 1 711 ? -12.402 -66.205 17.801 1 82.61 711 PRO A N 1
ATOM 5698 C CA . PRO A 1 711 ? -12.502 -67.493 17.11 1 82.61 711 PRO A CA 1
ATOM 5699 C C . PRO A 1 711 ? -12.269 -68.681 18.04 1 82.61 711 PRO A C 1
ATOM 5701 O O . PRO A 1 711 ? -12.97 -69.692 17.945 1 82.61 711 PRO A O 1
ATOM 5704 N N . ALA A 1 712 ? -11.37 -68.556 19.06 1 84.32 712 ALA A N 1
ATOM 5705 C CA . ALA A 1 712 ? -11.076 -69.647 19.986 1 84.32 712 ALA A CA 1
ATOM 5706 C C . ALA A 1 712 ? -12.264 -69.925 20.902 1 84.32 712 ALA A C 1
ATOM 5708 O O . ALA A 1 712 ? -12.636 -71.081 21.113 1 84.32 712 ALA A O 1
ATOM 5709 N N . ASP A 1 713 ? -12.911 -68.913 21.346 1 87.77 713 ASP A N 1
ATOM 5710 C CA . ASP A 1 713 ? -14.056 -69.056 22.24 1 87.77 713 ASP A CA 1
ATOM 5711 C C . ASP A 1 713 ? -15.281 -69.567 21.486 1 87.77 713 ASP A C 1
ATOM 5713 O O . ASP A 1 713 ? -16.072 -70.342 22.029 1 87.77 713 ASP A O 1
ATOM 5717 N N . ARG A 1 714 ? -15.347 -69.257 20.231 1 86.73 714 ARG A N 1
ATOM 5718 C CA . ARG A 1 714 ? -16.466 -69.703 19.407 1 86.73 714 ARG A CA 1
ATOM 5719 C C . ARG A 1 714 ? -16.425 -71.213 19.197 1 86.73 714 ARG A C 1
ATOM 5721 O O . ARG A 1 714 ? -17.461 -71.879 19.237 1 86.73 714 ARG A O 1
ATOM 5728 N N . LEU A 1 715 ? -15.179 -71.681 19.009 1 82.28 715 LEU A N 1
ATOM 5729 C CA . LEU A 1 715 ? -14.989 -73.119 18.852 1 82.28 715 LEU A CA 1
ATOM 5730 C C . LEU A 1 715 ? -15.276 -73.851 20.159 1 82.28 715 LEU A C 1
ATOM 5732 O O . LEU A 1 715 ? -15.957 -74.879 20.163 1 82.28 715 LEU A O 1
ATOM 5736 N N . ALA A 1 716 ? -14.805 -73.246 21.266 1 84.76 716 ALA A N 1
ATOM 5737 C CA . ALA A 1 716 ? -14.964 -73.873 22.575 1 84.76 716 ALA A CA 1
ATOM 5738 C C . ALA A 1 716 ? -16.433 -73.924 22.984 1 84.76 716 ALA A C 1
ATOM 5740 O O . ALA A 1 716 ? -16.876 -74.888 23.612 1 84.76 716 ALA A O 1
ATOM 5741 N N . LYS A 1 717 ? -17.142 -73.007 22.5 1 86.29 717 LYS A N 1
ATOM 5742 C CA . LYS A 1 717 ? -18.536 -72.912 22.924 1 86.29 717 LYS A CA 1
ATOM 5743 C C . LYS A 1 717 ? -19.474 -73.476 21.86 1 86.29 717 LYS A C 1
ATOM 5745 O O . LYS A 1 717 ? -20.696 -73.398 21.999 1 86.29 717 LYS A O 1
ATOM 5750 N N . GLY A 1 718 ? -18.821 -73.991 20.705 1 78.58 718 GLY A N 1
ATOM 5751 C CA . GLY A 1 718 ? -19.589 -74.627 19.647 1 78.58 718 GLY A CA 1
ATOM 5752 C C . GLY A 1 718 ? -20.417 -73.646 18.838 1 78.58 718 GLY A C 1
ATOM 5753 O O . GLY A 1 718 ? -21.537 -73.959 18.429 1 78.58 718 GLY A O 1
ATOM 5754 N N . LEU A 1 719 ? -19.905 -72.42 18.73 1 81.9 719 LEU A N 1
ATOM 5755 C CA . LEU A 1 719 ? -20.664 -71.359 18.077 1 81.9 719 LEU A CA 1
ATOM 5756 C C . LEU A 1 719 ? -20.2 -71.164 16.638 1 81.9 719 LEU A C 1
ATOM 5758 O O . LEU A 1 719 ? -20.655 -70.245 15.953 1 81.9 719 LEU A O 1
ATOM 5762 N N . THR A 1 720 ? -19.387 -72.012 16.026 1 79.74 720 THR A N 1
ATOM 5763 C CA . THR A 1 720 ? -18.768 -71.823 14.719 1 79.74 720 THR A CA 1
ATOM 5764 C C . THR A 1 720 ? -19.814 -71.887 13.61 1 79.74 720 THR A C 1
ATOM 5766 O O . THR A 1 720 ? -19.81 -71.059 12.697 1 79.74 720 THR A O 1
ATOM 5769 N N . ALA A 1 721 ? -20.75 -72.916 13.717 1 71.44 721 ALA A N 1
ATOM 5770 C CA . ALA A 1 721 ? -21.796 -73.042 12.706 1 71.44 721 ALA A CA 1
ATOM 5771 C C . ALA A 1 721 ? -22.723 -71.829 12.721 1 71.44 721 ALA A C 1
ATOM 5773 O O . ALA A 1 721 ? -23.113 -71.325 11.666 1 71.44 721 ALA A O 1
ATOM 5774 N N . LEU A 1 722 ? -22.92 -71.414 13.925 1 74.63 722 LEU A N 1
ATOM 5775 C CA . LEU A 1 722 ? -23.767 -70.235 14.066 1 74.63 722 LEU A CA 1
ATOM 5776 C C . LEU A 1 722 ? -23.04 -68.983 13.587 1 74.63 722 LEU A C 1
ATOM 5778 O O . LEU A 1 722 ? -23.666 -68.058 13.065 1 74.63 722 LEU A O 1
ATOM 5782 N N . GLY A 1 723 ? -21.807 -68.957 13.682 1 79.27 723 GLY A N 1
ATOM 5783 C CA . GLY A 1 723 ? -21 -67.852 13.19 1 79.27 723 GLY A CA 1
ATOM 5784 C C . GLY A 1 723 ? -21.041 -67.708 11.681 1 79.27 723 GLY A C 1
ATOM 5785 O O . GLY A 1 723 ? -21.124 -66.594 11.16 1 79.27 723 GLY A O 1
ATOM 5786 N N . SER A 1 724 ? -21.016 -68.823 11.001 1 75.54 724 SER A N 1
ATOM 5787 C CA . SER A 1 724 ? -21.097 -68.81 9.544 1 75.54 724 SER A CA 1
ATOM 5788 C C . SER A 1 724 ? -22.458 -68.313 9.069 1 75.54 724 SER A C 1
ATOM 5790 O O . SER A 1 724 ? -22.547 -67.576 8.085 1 75.54 724 SER A O 1
ATOM 5792 N N . LEU A 1 725 ? -23.484 -68.704 9.789 1 70.74 725 LEU A N 1
ATOM 5793 C CA . LEU A 1 725 ? -24.825 -68.232 9.463 1 70.74 725 LEU A CA 1
ATOM 5794 C C . LEU A 1 725 ? -24.957 -66.738 9.738 1 70.74 725 LEU A C 1
ATOM 5796 O O . LEU A 1 725 ? -25.571 -66.01 8.954 1 70.74 725 LEU A O 1
ATOM 5800 N N . GLU A 1 726 ? -24.389 -66.314 10.825 1 77.12 726 GLU A N 1
ATOM 5801 C CA . GLU A 1 726 ? -24.388 -64.891 11.153 1 77.12 726 GLU A CA 1
ATOM 5802 C C . GLU A 1 726 ? -23.665 -64.079 10.082 1 77.12 726 GLU A C 1
ATOM 5804 O O . GLU A 1 726 ? -24.135 -63.012 9.681 1 77.12 726 GLU A O 1
ATOM 5809 N N . TYR A 1 727 ? -22.632 -64.534 9.508 1 80.49 727 TYR A N 1
ATOM 5810 C CA . TYR A 1 727 ? -21.852 -63.845 8.486 1 80.49 727 TYR A CA 1
ATOM 5811 C C . TYR A 1 727 ? -22.675 -63.634 7.221 1 80.49 727 TYR A C 1
ATOM 5813 O O . TYR A 1 727 ? -22.675 -62.543 6.648 1 80.49 727 TYR A O 1
ATOM 5821 N N . GLN A 1 728 ? -23.365 -64.666 6.839 1 74.32 728 GLN A N 1
ATOM 5822 C CA . GLN A 1 728 ? -24.18 -64.578 5.632 1 74.32 728 GLN A CA 1
ATOM 5823 C C . GLN A 1 728 ? -25.299 -63.554 5.797 1 74.32 728 GLN A C 1
ATOM 5825 O O . GLN A 1 728 ? -25.585 -62.786 4.877 1 74.32 728 GLN A O 1
ATOM 5830 N N . MET A 1 729 ? -25.807 -63.541 6.962 1 72.88 729 MET A N 1
ATOM 5831 C CA . MET A 1 729 ? -26.875 -62.586 7.243 1 72.88 729 MET A CA 1
ATOM 5832 C C . MET A 1 729 ? -26.338 -61.159 7.266 1 72.88 729 MET A C 1
ATOM 5834 O O . MET A 1 729 ? -26.954 -60.25 6.709 1 72.88 729 MET A O 1
ATOM 5838 N N . LEU A 1 730 ? -25.244 -61.079 7.849 1 80.41 730 LEU A N 1
ATOM 5839 C CA . LEU A 1 730 ? -24.635 -59.758 7.963 1 80.41 730 LEU A CA 1
ATOM 5840 C C . LEU A 1 730 ? -24.197 -59.242 6.597 1 80.41 730 LEU A C 1
ATOM 5842 O O . LEU A 1 730 ? -24.254 -58.038 6.336 1 80.41 730 LEU A O 1
ATOM 5846 N N . GLU A 1 731 ? -23.784 -60.109 5.744 1 78.77 731 GLU A N 1
ATOM 5847 C CA . GLU A 1 731 ? -23.394 -59.706 4.396 1 78.77 731 GLU A CA 1
ATOM 5848 C C . GLU A 1 731 ? -24.579 -59.126 3.629 1 78.77 731 GLU A C 1
ATOM 5850 O O . GLU A 1 731 ? -24.463 -58.07 3.003 1 78.77 731 GLU A O 1
ATOM 5855 N N . GLY A 1 732 ? -25.646 -59.909 3.494 1 73.38 732 GLY A N 1
ATOM 5856 C CA . GLY A 1 732 ? -26.857 -59.366 2.899 1 73.38 732 GLY A CA 1
ATOM 5857 C C . GLY A 1 732 ? -27.271 -58.034 3.495 1 73.38 732 GLY A C 1
ATOM 5858 O O . GLY A 1 732 ? -27.63 -57.107 2.767 1 73.38 732 GLY A O 1
ATOM 5859 N N . ALA A 1 733 ? -27.155 -57.873 4.953 1 74.1 733 ALA A N 1
ATOM 5860 C CA . ALA A 1 733 ? -27.513 -56.641 5.65 1 74.1 733 ALA A CA 1
ATOM 5861 C C . ALA A 1 733 ? -26.578 -55.499 5.262 1 74.1 733 ALA A C 1
ATOM 5863 O O . ALA A 1 733 ? -27.004 -54.346 5.162 1 74.1 733 ALA A O 1
ATOM 5864 N N . ALA A 1 734 ? -25.34 -55.835 5.073 1 80.88 734 ALA A N 1
ATOM 5865 C CA . ALA A 1 734 ? -24.36 -54.82 4.697 1 80.88 734 ALA A CA 1
ATOM 5866 C C . ALA A 1 734 ? -24.7 -54.203 3.343 1 80.88 734 ALA A C 1
ATOM 5868 O O . ALA A 1 734 ? -24.715 -52.979 3.198 1 80.88 734 ALA A O 1
ATOM 5869 N N . TYR A 1 735 ? -25.026 -55.037 2.416 1 75.97 735 TYR A N 1
ATOM 5870 C CA . TYR A 1 735 ? -25.362 -54.543 1.085 1 75.97 735 TYR A CA 1
ATOM 5871 C C . TYR A 1 735 ? -26.679 -53.777 1.103 1 75.97 735 TYR A C 1
ATOM 5873 O O . TYR A 1 735 ? -26.837 -52.785 0.388 1 75.97 735 TYR A O 1
ATOM 5881 N N . ASP A 1 736 ? -27.593 -54.158 1.913 1 72.22 736 ASP A N 1
ATOM 5882 C CA . ASP A 1 736 ? -28.844 -53.424 2.072 1 72.22 736 ASP A CA 1
ATOM 5883 C C . ASP A 1 736 ? -28.597 -52.039 2.666 1 72.22 736 ASP A C 1
ATOM 5885 O O . ASP A 1 736 ? -29.214 -51.058 2.245 1 72.22 736 ASP A O 1
ATOM 5889 N N . SER A 1 737 ? -27.724 -52.1 3.573 1 80.31 737 SER A N 1
ATOM 5890 C CA . SER A 1 737 ? -27.397 -50.826 4.206 1 80.31 737 SER A CA 1
ATOM 5891 C C . SER A 1 737 ? -26.722 -49.877 3.222 1 80.31 737 SER A C 1
ATOM 5893 O O . SER A 1 737 ? -26.973 -48.67 3.243 1 80.31 737 SER A O 1
ATOM 5895 N N . LEU A 1 738 ? -25.929 -50.393 2.413 1 81.61 738 LEU A N 1
ATOM 5896 C CA . LEU A 1 738 ? -25.261 -49.565 1.415 1 81.61 738 LEU A CA 1
ATOM 5897 C C . LEU A 1 738 ? -26.267 -49 0.418 1 81.61 738 LEU A C 1
ATOM 5899 O O . LEU A 1 738 ? -26.194 -47.823 0.056 1 81.61 738 LEU A O 1
ATOM 5903 N N . ALA A 1 739 ? -27.127 -49.816 -0.014 1 74.62 739 ALA A N 1
ATOM 5904 C CA . ALA A 1 739 ? -28.171 -49.36 -0.928 1 74.62 739 ALA A CA 1
ATOM 5905 C C . ALA A 1 739 ? -29.042 -48.289 -0.277 1 74.62 739 ALA A C 1
ATOM 5907 O O . ALA A 1 739 ? -29.389 -47.291 -0.912 1 74.62 739 ALA A O 1
ATOM 5908 N N . LYS A 1 740 ? -29.32 -48.556 0.933 1 75.65 740 LYS A N 1
ATOM 5909 C CA . LYS A 1 740 ? -30.109 -47.585 1.685 1 75.65 740 LYS A CA 1
ATOM 5910 C C . LYS A 1 740 ? -29.351 -46.271 1.853 1 75.65 740 LYS A C 1
ATOM 5912 O O . LYS A 1 740 ? -29.935 -45.192 1.735 1 75.65 740 LYS A O 1
ATOM 5917 N N . LEU A 1 741 ? -28.176 -46.449 2.129 1 83.47 741 LEU A N 1
ATOM 5918 C CA . LEU A 1 741 ? -27.342 -45.267 2.321 1 83.47 741 LEU A CA 1
ATOM 5919 C C . LEU A 1 741 ? -27.276 -44.435 1.045 1 83.47 741 LEU A C 1
ATOM 5921 O O . LEU A 1 741 ? -27.34 -43.205 1.097 1 83.47 741 LEU A O 1
ATOM 5925 N N . ARG A 1 742 ? -27.124 -45.023 -0.079 1 81.14 742 ARG A N 1
ATOM 5926 C CA . ARG A 1 742 ? -27.109 -44.315 -1.356 1 81.14 742 ARG A CA 1
ATOM 5927 C C . ARG A 1 742 ? -28.407 -43.545 -1.57 1 81.14 742 ARG A C 1
ATOM 5929 O O . ARG A 1 742 ? -28.386 -42.387 -1.992 1 81.14 742 ARG A O 1
ATOM 5936 N N . THR A 1 743 ? -29.414 -44.183 -1.228 1 76.84 743 THR A N 1
ATOM 5937 C CA . THR A 1 743 ? -30.716 -43.547 -1.39 1 76.84 743 THR A CA 1
ATOM 5938 C C . THR A 1 743 ? -30.86 -42.361 -0.441 1 76.84 743 THR A C 1
ATOM 5940 O O . THR A 1 743 ? -31.335 -41.294 -0.839 1 76.84 743 THR A O 1
ATOM 5943 N N . ILE A 1 744 ? -30.433 -42.602 0.748 1 79.56 744 ILE A N 1
ATOM 5944 C CA . ILE A 1 744 ? -30.548 -41.546 1.748 1 79.56 744 ILE A CA 1
ATOM 5945 C C . ILE A 1 744 ? -29.718 -40.338 1.321 1 79.56 744 ILE A C 1
ATOM 5947 O O . ILE A 1 744 ? -30.179 -39.197 1.411 1 79.56 744 ILE A O 1
ATOM 5951 N N . VAL A 1 745 ? -28.579 -40.605 0.866 1 84.07 745 VAL A N 1
ATOM 5952 C CA . VAL A 1 745 ? -27.685 -39.517 0.484 1 84.07 745 VAL A CA 1
ATOM 5953 C C . VAL A 1 745 ? -28.295 -38.729 -0.673 1 84.07 745 VAL A C 1
ATOM 5955 O O . VAL A 1 745 ? -28.254 -37.497 -0.684 1 84.07 745 VAL A O 1
ATOM 5958 N N . ARG A 1 746 ? -28.872 -39.386 -1.579 1 78.93 746 ARG A N 1
ATOM 5959 C CA . ARG A 1 746 ? -29.511 -38.722 -2.71 1 78.93 746 ARG A CA 1
ATOM 5960 C C . ARG A 1 746 ? -30.684 -37.863 -2.25 1 78.93 746 ARG A C 1
ATOM 5962 O O . ARG A 1 746 ? -30.851 -36.733 -2.713 1 78.93 746 ARG A O 1
ATOM 5969 N N . LEU A 1 747 ? -31.389 -38.422 -1.349 1 76.35 747 LEU A N 1
ATOM 5970 C CA . LEU A 1 747 ? -32.567 -37.714 -0.861 1 76.35 747 LEU A CA 1
ATOM 5971 C C . LEU A 1 747 ? -32.166 -36.516 -0.007 1 76.35 747 LEU A C 1
ATOM 5973 O O . LEU A 1 747 ? -32.803 -35.462 -0.071 1 76.35 747 LEU A O 1
ATOM 5977 N N . LEU A 1 748 ? -31.166 -36.778 0.746 1 79.84 748 LEU A N 1
ATOM 5978 C CA . LEU A 1 748 ? -30.683 -35.662 1.552 1 79.84 748 LEU A CA 1
ATOM 5979 C C . LEU A 1 748 ? -30.174 -34.531 0.665 1 79.84 748 LEU A C 1
ATOM 5981 O O . LEU A 1 748 ? -30.39 -33.355 0.967 1 79.84 748 LEU A O 1
ATOM 5985 N N . SER A 1 749 ? -29.483 -34.892 -0.308 1 76.36 749 SER A N 1
ATOM 5986 C CA . SER A 1 749 ? -29.011 -33.884 -1.252 1 76.36 749 SER A CA 1
ATOM 5987 C C . SER A 1 749 ? -30.175 -33.126 -1.88 1 76.36 749 SER A C 1
ATOM 5989 O O . SER A 1 749 ? -30.122 -31.903 -2.023 1 76.36 749 SER A O 1
ATOM 5991 N N . ALA A 1 750 ? -31.209 -33.865 -2.183 1 73.97 750 ALA A N 1
ATOM 5992 C CA . ALA A 1 750 ? -32.404 -33.249 -2.753 1 73.97 750 ALA A CA 1
ATOM 5993 C C . ALA A 1 750 ? -33.084 -32.331 -1.741 1 73.97 750 ALA A C 1
ATOM 5995 O O . ALA A 1 750 ? -33.578 -31.259 -2.1 1 73.97 750 ALA A O 1
ATOM 5996 N N . MET A 1 751 ? -33.069 -32.784 -0.562 1 75.35 751 MET A N 1
ATOM 5997 C CA . MET A 1 751 ? -33.676 -31.99 0.502 1 75.35 751 MET A CA 1
ATOM 5998 C C . MET A 1 751 ? -32.914 -30.685 0.709 1 75.35 751 MET A C 1
ATOM 6000 O O . MET A 1 751 ? -33.521 -29.63 0.9 1 75.35 751 MET A O 1
ATOM 6004 N N . GLY A 1 752 ? -31.68 -30.895 0.765 1 74.09 752 GLY A N 1
ATOM 6005 C CA . GLY A 1 752 ? -30.861 -29.702 0.907 1 74.09 752 GLY A CA 1
ATOM 6006 C C . GLY A 1 752 ? -31.083 -28.69 -0.2 1 74.09 752 GLY A C 1
ATOM 6007 O O . GLY A 1 752 ? -31.192 -27.49 0.061 1 74.09 752 GLY A O 1
ATOM 6008 N N . THR A 1 753 ? -31.183 -29.12 -1.337 1 71.97 753 THR A N 1
ATOM 6009 C CA . THR A 1 753 ? -31.398 -28.249 -2.487 1 71.97 753 THR A CA 1
ATOM 6010 C C . THR A 1 753 ? -32.778 -27.602 -2.426 1 71.97 753 THR A C 1
ATOM 6012 O O . THR A 1 753 ? -32.927 -26.415 -2.725 1 71.97 753 THR A O 1
ATOM 6015 N N . ASP A 1 754 ? -33.744 -28.396 -2.019 1 66.48 754 ASP A N 1
ATOM 6016 C CA . ASP A 1 754 ? -35.103 -27.877 -1.896 1 66.48 754 ASP A CA 1
ATOM 6017 C C . ASP A 1 754 ? -35.183 -26.795 -0.823 1 66.48 754 ASP A C 1
ATOM 6019 O O . ASP A 1 754 ? -35.874 -25.789 -0.998 1 66.48 754 ASP A O 1
ATOM 6023 N N . SER A 1 755 ? -34.471 -27.053 0.183 1 69.7 755 SER A N 1
ATOM 6024 C CA . SER A 1 755 ? -34.457 -26.067 1.26 1 69.7 755 SER A CA 1
ATOM 6025 C C . SER A 1 755 ? -33.811 -24.763 0.806 1 69.7 755 SER A C 1
ATOM 6027 O O . SER A 1 755 ? -34.314 -23.678 1.106 1 69.7 755 SER A O 1
ATOM 6029 N N . LYS A 1 756 ? -32.75 -24.892 0.174 1 69.04 756 LYS A N 1
ATOM 6030 C CA . LYS A 1 756 ? -32.045 -23.702 -0.292 1 69.04 756 LYS A CA 1
ATOM 6031 C C . LYS A 1 756 ? -32.898 -22.906 -1.274 1 69.04 756 LYS A C 1
ATOM 6033 O O . LYS A 1 756 ? -32.881 -21.673 -1.264 1 69.04 756 LYS A O 1
ATOM 6038 N N . LYS A 1 757 ? -33.539 -23.637 -1.969 1 62.79 757 LYS A N 1
ATOM 6039 C CA . LYS A 1 757 ? -34.327 -22.992 -3.015 1 62.79 757 LYS A CA 1
ATOM 6040 C C . LYS A 1 757 ? -35.623 -22.417 -2.451 1 62.79 757 LYS A C 1
ATOM 6042 O O . LYS A 1 757 ? -36.05 -21.33 -2.846 1 62.79 757 LYS A O 1
ATOM 6047 N N . ASN A 1 758 ? -36.157 -23.156 -1.517 1 58.54 758 ASN A N 1
ATOM 6048 C CA . ASN A 1 758 ? -37.529 -22.812 -1.159 1 58.54 758 ASN A CA 1
ATOM 6049 C C . ASN A 1 758 ? -37.607 -22.194 0.234 1 58.54 758 ASN A C 1
ATOM 6051 O O . ASN A 1 758 ? -38.61 -21.569 0.585 1 58.54 758 ASN A O 1
ATOM 6055 N N . ASP A 1 759 ? -36.591 -22.489 1.036 1 58.09 759 ASP A N 1
ATOM 6056 C CA . ASP A 1 759 ? -36.708 -21.998 2.405 1 58.09 759 ASP A CA 1
ATOM 6057 C C . ASP A 1 759 ? -36.001 -20.654 2.569 1 58.09 759 ASP A C 1
ATOM 6059 O O . ASP A 1 759 ? -36.011 -20.07 3.655 1 58.09 759 ASP A O 1
ATOM 6063 N N . TYR A 1 760 ? -35.325 -20.161 1.64 1 53.55 760 TYR A N 1
ATOM 6064 C CA . TYR A 1 760 ? -34.504 -18.964 1.784 1 53.55 760 TYR A CA 1
ATOM 6065 C C . TYR A 1 760 ? -35.373 -17.717 1.901 1 53.55 760 TYR A C 1
ATOM 6067 O O . TYR A 1 760 ? -36.296 -17.52 1.107 1 53.55 760 TYR A O 1
ATOM 6075 N N . GLY A 1 761 ? -35.194 -16.777 2.963 1 49.7 761 GLY A N 1
ATOM 6076 C CA . GLY A 1 761 ? -35.853 -15.501 3.189 1 49.7 761 GLY A CA 1
ATOM 6077 C C . GLY A 1 761 ? -37.124 -15.622 4.008 1 49.7 761 GLY A C 1
ATOM 6078 O O . GLY A 1 761 ? -37.842 -14.638 4.198 1 49.7 761 GLY A O 1
ATOM 6079 N N . GLN A 1 762 ? -37.614 -16.953 4.093 1 47.82 762 GLN A N 1
ATOM 6080 C CA . GLN A 1 762 ? -38.869 -17.043 4.831 1 47.82 762 GLN A CA 1
ATOM 6081 C C . GLN A 1 762 ? -38.624 -17.042 6.337 1 47.82 762 GLN A C 1
ATOM 6083 O O . GLN A 1 762 ? -37.528 -17.375 6.792 1 47.82 762 GLN A O 1
ATOM 6088 N N . ALA A 1 763 ? -39.544 -16.602 7.189 1 48.54 763 ALA A N 1
ATOM 6089 C CA . ALA A 1 763 ? -39.525 -16.485 8.645 1 48.54 763 ALA A CA 1
ATOM 6090 C C . ALA A 1 763 ? -38.791 -17.662 9.28 1 48.54 763 ALA A C 1
ATOM 6092 O O . ALA A 1 763 ? -38.285 -18.539 8.576 1 48.54 763 ALA A O 1
ATOM 6093 N N . ARG A 1 764 ? -39.333 -18.064 10.482 1 49.67 764 ARG A N 1
ATOM 6094 C CA . ARG A 1 764 ? -38.793 -19.038 11.424 1 49.67 764 ARG A CA 1
ATOM 6095 C C . ARG A 1 764 ? -38.772 -20.436 10.815 1 49.67 764 ARG A C 1
ATOM 6097 O O . ARG A 1 764 ? -39.82 -20.984 10.468 1 49.67 764 ARG A O 1
ATOM 6104 N N . HIS A 1 765 ? -37.878 -20.973 10.111 1 56.89 765 HIS A N 1
ATOM 6105 C CA . HIS A 1 765 ? -37.676 -22.226 9.392 1 56.89 765 HIS A CA 1
ATOM 6106 C C . HIS A 1 765 ? -37.437 -23.382 10.357 1 56.89 765 HIS A C 1
ATOM 6108 O O . HIS A 1 765 ? -36.566 -24.223 10.122 1 56.89 765 HIS A O 1
ATOM 6114 N N . THR A 1 766 ? -38.207 -23.404 11.429 1 61.67 766 THR A N 1
ATOM 6115 C CA . THR A 1 766 ? -37.985 -24.392 12.479 1 61.67 766 THR A CA 1
ATOM 6116 C C . THR A 1 766 ? -38.351 -25.791 11.991 1 61.67 766 THR A C 1
ATOM 6118 O O . THR A 1 766 ? -37.667 -26.765 12.312 1 61.67 766 THR A O 1
ATOM 6121 N N . ARG A 1 767 ? -39.475 -25.86 11.219 1 62.06 767 ARG A N 1
ATOM 6122 C CA . ARG A 1 767 ? -39.927 -27.169 10.758 1 62.06 767 ARG A CA 1
ATOM 6123 C C . ARG A 1 767 ? -38.93 -27.78 9.78 1 62.06 767 ARG A C 1
ATOM 6125 O O . ARG A 1 767 ? -38.612 -28.968 9.87 1 62.06 767 ARG A O 1
ATOM 6132 N N . SER A 1 768 ? -38.541 -26.952 8.879 1 65.89 768 SER A N 1
ATOM 6133 C CA . SER A 1 768 ? -37.571 -27.431 7.899 1 65.89 768 SER A CA 1
ATOM 6134 C C . SER A 1 768 ? -36.267 -27.849 8.571 1 65.89 768 SER A C 1
ATOM 6136 O O . SER A 1 768 ? -35.654 -28.845 8.182 1 65.89 768 SER A O 1
ATOM 6138 N N . LYS A 1 769 ? -36.043 -27.192 9.583 1 71.95 769 LYS A N 1
ATOM 6139 C CA . LYS A 1 769 ? -34.817 -27.503 10.313 1 71.95 769 LYS A CA 1
ATOM 6140 C C . LYS A 1 769 ? -34.948 -28.82 11.073 1 71.95 769 LYS A C 1
ATOM 6142 O O . LYS A 1 769 ? -33.999 -29.603 11.136 1 71.95 769 LYS A O 1
ATOM 6147 N N . THR A 1 770 ? -36.133 -29.058 11.587 1 70.37 770 THR A N 1
ATOM 6148 C CA . THR A 1 770 ? -36.365 -30.296 12.322 1 70.37 770 THR A CA 1
ATOM 6149 C C . THR A 1 770 ? -36.296 -31.501 11.388 1 70.37 770 THR A C 1
ATOM 6151 O O . THR A 1 770 ? -35.734 -32.538 11.745 1 70.37 770 THR A O 1
ATOM 6154 N N . GLN A 1 771 ? -36.861 -31.303 10.198 1 74.3 771 GLN A N 1
ATOM 6155 C CA . GLN A 1 771 ? -36.811 -32.39 9.226 1 74.3 771 GLN A CA 1
ATOM 6156 C C . GLN A 1 771 ? -35.375 -32.684 8.803 1 74.3 771 GLN A C 1
ATOM 6158 O O . GLN A 1 771 ? -35.002 -33.844 8.615 1 74.3 771 GLN A O 1
ATOM 6163 N N . MET A 1 772 ? -34.696 -31.659 8.722 1 77.59 772 MET A N 1
ATOM 6164 C CA . MET A 1 772 ? -33.301 -31.834 8.327 1 77.59 772 MET A CA 1
ATOM 6165 C C . MET A 1 772 ? -32.509 -32.537 9.424 1 77.59 772 MET A C 1
ATOM 6167 O O . MET A 1 772 ? -31.672 -33.395 9.138 1 77.59 772 MET A O 1
ATOM 6171 N N . ILE A 1 773 ? -32.856 -32.208 10.623 1 77.71 773 ILE A N 1
ATOM 6172 C CA . ILE A 1 773 ? -32.184 -32.842 11.752 1 77.71 773 ILE A CA 1
ATOM 6173 C C . ILE A 1 773 ? -32.543 -34.325 11.8 1 77.71 773 ILE A C 1
ATOM 6175 O O . ILE A 1 773 ? -31.664 -35.179 11.942 1 77.71 773 ILE A O 1
ATOM 6179 N N . ASP A 1 774 ? -33.794 -34.645 11.566 1 75.31 774 ASP A N 1
ATOM 6180 C CA . ASP A 1 774 ? -34.255 -36.03 11.588 1 75.31 774 ASP A CA 1
ATOM 6181 C C . ASP A 1 774 ? -33.616 -36.839 10.462 1 75.31 774 ASP A C 1
ATOM 6183 O O . ASP A 1 774 ? -33.231 -37.994 10.662 1 75.31 774 ASP A O 1
ATOM 6187 N N . SER A 1 775 ? -33.555 -36.176 9.413 1 78.7 775 SER A N 1
ATOM 6188 C CA . SER A 1 775 ? -32.972 -36.862 8.265 1 78.7 775 SER A CA 1
ATOM 6189 C C . SER A 1 775 ? -31.483 -37.12 8.473 1 78.7 775 SER A C 1
ATOM 6191 O O . SER A 1 775 ? -30.967 -38.164 8.069 1 78.7 775 SER A O 1
ATOM 6193 N N . ASN A 1 776 ? -30.863 -36.282 9.075 1 82.58 776 ASN A N 1
ATOM 6194 C CA . ASN A 1 776 ? -29.443 -36.46 9.36 1 82.58 776 ASN A CA 1
ATOM 6195 C C . ASN A 1 776 ? -29.212 -37.575 10.376 1 82.58 776 ASN A C 1
ATOM 6197 O O . ASN A 1 776 ? -28.216 -38.297 10.297 1 82.58 776 ASN A O 1
ATOM 6201 N N . ILE A 1 777 ? -30.135 -37.63 11.302 1 80.88 777 ILE A N 1
ATOM 6202 C CA . ILE A 1 777 ? -30.058 -38.724 12.264 1 80.88 777 ILE A CA 1
ATOM 6203 C C . ILE A 1 777 ? -30.185 -40.061 11.536 1 80.88 777 ILE A C 1
ATOM 6205 O O . ILE A 1 777 ? -29.45 -41.007 11.828 1 80.88 777 ILE A O 1
ATOM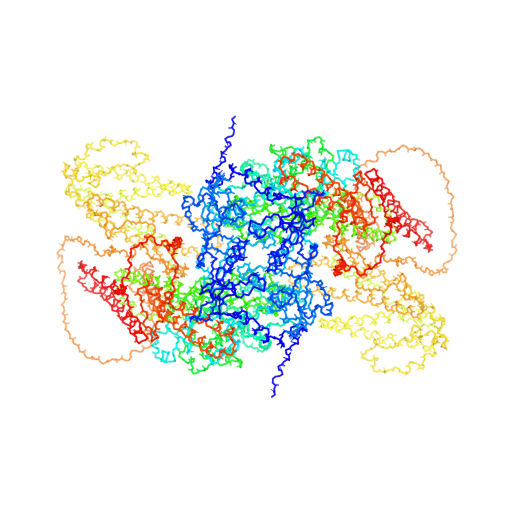 6209 N N . ARG A 1 778 ? -31.074 -40.073 10.587 1 78.08 778 ARG A N 1
ATOM 6210 C CA . ARG A 1 778 ? -31.259 -41.293 9.808 1 78.08 778 ARG A CA 1
ATOM 6211 C C . ARG A 1 778 ? -30.002 -41.634 9.016 1 78.08 778 ARG A C 1
ATOM 6213 O O . ARG A 1 778 ? -29.614 -42.801 8.928 1 78.08 778 ARG A O 1
ATOM 6220 N N . PHE A 1 779 ? -29.484 -40.592 8.44 1 86.13 779 PHE A N 1
ATOM 6221 C CA . PHE A 1 779 ? -28.24 -40.756 7.697 1 86.13 779 PHE A CA 1
ATOM 6222 C C . PHE A 1 779 ? -27.139 -41.304 8.598 1 86.13 779 PHE A C 1
ATOM 6224 O O . PHE A 1 779 ? -26.493 -42.298 8.262 1 86.13 779 PHE A O 1
ATOM 6231 N N . GLU A 1 780 ? -26.938 -40.774 9.763 1 87.01 780 GLU A N 1
ATOM 6232 C CA . GLU A 1 780 ? -25.894 -41.19 10.695 1 87.01 780 GLU A CA 1
ATOM 6233 C C . GLU A 1 780 ? -26.152 -42.599 11.22 1 87.01 780 GLU A C 1
ATOM 6235 O O . GLU A 1 780 ? -25.213 -43.368 11.438 1 87.01 780 GLU A O 1
ATOM 6240 N N . THR A 1 781 ? -27.461 -42.901 11.385 1 83.78 781 THR A N 1
ATOM 6241 C CA . THR A 1 781 ? -27.837 -44.224 11.87 1 83.78 781 THR A CA 1
ATOM 6242 C C . THR A 1 781 ? -27.498 -45.296 10.839 1 83.78 781 THR A C 1
ATOM 6244 O O . THR A 1 781 ? -26.929 -46.335 11.179 1 83.78 781 THR A O 1
ATOM 6247 N N . CYS A 1 782 ? -27.845 -44.945 9.612 1 83.19 782 CYS A N 1
ATOM 6248 C CA . CYS A 1 782 ? -27.592 -45.921 8.558 1 83.19 782 CYS A CA 1
ATOM 6249 C C . CYS A 1 782 ? -26.097 -46.157 8.38 1 83.19 782 CYS A C 1
ATOM 6251 O O . CYS A 1 782 ? -25.659 -47.297 8.217 1 83.19 782 CYS A O 1
ATOM 6253 N N . MET A 1 783 ? -25.359 -45.165 8.439 1 88.17 783 MET A N 1
ATOM 6254 C CA . MET A 1 783 ? -23.909 -45.272 8.302 1 88.17 783 MET A CA 1
ATOM 6255 C C . MET A 1 783 ? -23.309 -46.049 9.469 1 88.17 783 MET A C 1
ATOM 6257 O O . MET A 1 783 ? -22.447 -46.907 9.27 1 88.17 783 MET A O 1
ATOM 6261 N N . ALA A 1 784 ? -23.81 -45.703 10.64 1 87.13 784 ALA A N 1
ATOM 6262 C CA . ALA A 1 784 ? -23.342 -46.401 11.835 1 87.13 784 ALA A CA 1
ATOM 6263 C C . ALA A 1 784 ? -23.708 -47.881 11.785 1 87.13 784 ALA A C 1
ATOM 6265 O O . ALA A 1 784 ? -22.932 -48.734 12.224 1 87.13 784 ALA A O 1
ATOM 6266 N N . GLN A 1 785 ? -24.91 -48.197 11.311 1 84.75 785 GLN A N 1
ATOM 6267 C CA . GLN A 1 785 ? -25.359 -49.579 11.176 1 84.75 785 GLN A CA 1
ATOM 6268 C C . GLN A 1 785 ? -24.449 -50.363 10.235 1 84.75 785 GLN A C 1
ATOM 6270 O O . GLN A 1 785 ? -24.06 -51.493 10.538 1 84.75 785 GLN A O 1
ATOM 6275 N N . TYR A 1 786 ? -24.176 -49.71 9.135 1 87.79 786 TYR A N 1
ATOM 6276 C CA . TYR A 1 786 ? -23.275 -50.363 8.192 1 87.79 786 TYR A CA 1
ATOM 6277 C C . TYR A 1 786 ? -21.921 -50.642 8.835 1 87.79 786 TYR A C 1
ATOM 6279 O O . TYR A 1 786 ? -21.399 -51.755 8.737 1 87.79 786 TYR A O 1
ATOM 6287 N N . ASN A 1 787 ? -21.367 -49.717 9.54 1 89.46 787 ASN A N 1
ATOM 6288 C CA . ASN A 1 787 ? -20.04 -49.856 10.131 1 89.46 787 ASN A CA 1
ATOM 6289 C C . ASN A 1 787 ? -20.029 -50.901 11.243 1 89.46 787 ASN A C 1
ATOM 6291 O O . ASN A 1 787 ? -19.046 -51.626 11.41 1 89.46 787 ASN A O 1
ATOM 6295 N N . ALA A 1 788 ? -21.153 -50.927 11.979 1 85.35 788 ALA A N 1
ATOM 6296 C CA . ALA A 1 788 ? -21.28 -51.952 13.012 1 85.35 788 ALA A CA 1
ATOM 6297 C C . ALA A 1 788 ? -21.364 -53.345 12.394 1 85.35 788 ALA A C 1
ATOM 6299 O O . ALA A 1 788 ? -20.762 -54.294 12.903 1 85.35 788 ALA A O 1
ATOM 6300 N N . THR A 1 789 ? -22.152 -53.417 11.301 1 84.7 789 THR A N 1
ATOM 6301 C CA . THR A 1 789 ? -22.277 -54.678 10.579 1 84.7 789 THR A CA 1
ATOM 6302 C C . THR A 1 789 ? -20.926 -55.123 10.028 1 84.7 789 THR A C 1
ATOM 6304 O O . THR A 1 789 ? -20.558 -56.295 10.142 1 84.7 789 THR A O 1
ATOM 6307 N N . ARG A 1 790 ? -20.261 -54.171 9.502 1 89.1 790 ARG A N 1
ATOM 6308 C CA . ARG A 1 790 ? -18.933 -54.459 8.971 1 89.1 790 ARG A CA 1
ATOM 6309 C C . ARG A 1 790 ? -17.993 -54.935 10.074 1 89.1 790 ARG A C 1
ATOM 6311 O O . ARG A 1 790 ? -17.219 -55.873 9.875 1 89.1 790 ARG A O 1
ATOM 6318 N N . LYS A 1 791 ? -18.046 -54.329 11.232 1 88.65 791 LYS A N 1
ATOM 6319 C CA . LYS A 1 791 ? -17.198 -54.705 12.36 1 88.65 791 LYS A CA 1
ATOM 6320 C C . LYS A 1 791 ? -17.476 -56.139 12.802 1 88.65 791 LYS A C 1
ATOM 6322 O O . LYS A 1 791 ? -16.548 -56.888 13.114 1 88.65 791 LYS A O 1
ATOM 6327 N N . ALA A 1 792 ? -18.741 -56.529 12.867 1 86.05 792 ALA A N 1
ATOM 6328 C CA . ALA A 1 792 ? -19.13 -57.892 13.221 1 86.05 792 ALA A CA 1
ATOM 6329 C C . ALA A 1 792 ? -18.633 -58.892 12.181 1 86.05 792 ALA A C 1
ATOM 6331 O O . ALA A 1 792 ? -18.159 -59.975 12.53 1 86.05 792 ALA A O 1
ATOM 6332 N N . MET A 1 793 ? -18.668 -58.446 10.948 1 86.64 793 MET A N 1
ATOM 6333 C CA . MET A 1 793 ? -18.225 -59.325 9.87 1 86.64 793 MET A CA 1
ATOM 6334 C C . MET A 1 793 ? -16.716 -59.541 9.929 1 86.64 793 MET A C 1
ATOM 6336 O O . MET A 1 793 ? -16.23 -60.636 9.643 1 86.64 793 MET A O 1
ATOM 6340 N N . ILE A 1 794 ? -16.029 -58.51 10.286 1 90.41 794 ILE A N 1
ATOM 6341 C CA . ILE A 1 794 ? -14.58 -58.614 10.419 1 90.41 794 ILE A CA 1
ATOM 6342 C C . ILE A 1 794 ? -14.233 -59.606 11.527 1 90.41 794 ILE A C 1
ATOM 6344 O O . ILE A 1 794 ? -13.325 -60.426 11.372 1 90.41 794 ILE A O 1
ATOM 6348 N N . SER A 1 795 ? -15.071 -59.559 12.58 1 88.11 795 SER A N 1
ATOM 6349 C CA . SER A 1 795 ? -14.871 -60.498 13.679 1 88.11 795 SER A CA 1
ATOM 6350 C C . SER A 1 795 ? -15.138 -61.933 13.236 1 88.11 795 SER A C 1
ATOM 6352 O O . SER A 1 795 ? -14.638 -62.88 13.846 1 88.11 795 SER A O 1
ATOM 6354 N N . LEU A 1 796 ? -15.964 -62.14 12.243 1 88.46 796 LEU A N 1
ATOM 6355 C CA . LEU A 1 796 ? -16.381 -63.462 11.786 1 88.46 796 LEU A CA 1
ATOM 6356 C C . LEU A 1 796 ? -15.529 -63.923 10.607 1 88.46 796 LEU A C 1
ATOM 6358 O O . LEU A 1 796 ? -15.778 -64.986 10.035 1 88.46 796 LEU A O 1
ATOM 6362 N N . GLY A 1 797 ? -14.554 -63.015 10.137 1 84.73 797 GLY A N 1
ATOM 6363 C CA . GLY A 1 797 ? -13.61 -63.514 9.15 1 84.73 797 GLY A CA 1
ATOM 6364 C C . GLY A 1 797 ? -13.451 -62.592 7.956 1 84.73 797 GLY A C 1
ATOM 6365 O O . GLY A 1 797 ? -12.684 -62.885 7.036 1 84.73 797 GLY A O 1
ATOM 6366 N N . LEU A 1 798 ? -14.297 -61.478 7.854 1 85.07 798 LEU A N 1
ATOM 6367 C CA . LEU A 1 798 ? -14.096 -60.507 6.785 1 85.07 798 LEU A CA 1
ATOM 6368 C C . LEU A 1 798 ? -12.75 -59.804 6.936 1 85.07 798 LEU A C 1
ATOM 6370 O O . LEU A 1 798 ? -12.416 -59.321 8.019 1 85.07 798 LEU A O 1
ATOM 6374 N N . PRO A 1 799 ? -11.932 -59.841 5.873 1 81.93 799 PRO A N 1
ATOM 6375 C CA . PRO A 1 799 ? -10.665 -59.113 5.972 1 81.93 799 PRO A CA 1
ATOM 6376 C C . PRO A 1 799 ? -10.861 -57.616 6.204 1 81.93 799 PRO A C 1
ATOM 6378 O O . PRO A 1 799 ? -11.779 -57.015 5.639 1 81.93 799 PRO A O 1
ATOM 6381 N N . GLU A 1 800 ? -10.158 -57.172 7.115 1 82.86 800 GLU A N 1
ATOM 6382 C CA . GLU A 1 800 ? -10.26 -55.756 7.456 1 82.86 800 GLU A CA 1
ATOM 6383 C C . GLU A 1 800 ? -10.067 -54.876 6.224 1 82.86 800 GLU A C 1
ATOM 6385 O O . GLU A 1 800 ? -10.684 -53.815 6.11 1 82.86 800 GLU A O 1
ATOM 6390 N N . ASP A 1 801 ? -9.263 -55.346 5.256 1 80.06 801 ASP A N 1
ATOM 6391 C CA . ASP A 1 801 ? -8.965 -54.556 4.065 1 80.06 801 ASP A CA 1
ATOM 6392 C C . ASP A 1 801 ? -9.78 -55.04 2.867 1 80.06 801 ASP A C 1
ATOM 6394 O O . ASP A 1 801 ? -9.331 -54.941 1.723 1 80.06 801 ASP A O 1
ATOM 6398 N N . ASP A 1 802 ? -10.978 -55.601 3.204 1 78.07 802 ASP A N 1
ATOM 6399 C CA . ASP A 1 802 ? -11.843 -56.043 2.115 1 78.07 802 ASP A CA 1
ATOM 6400 C C . ASP A 1 802 ? -12.136 -54.899 1.148 1 78.07 802 ASP A C 1
ATOM 6402 O O . ASP A 1 802 ? -12.51 -53.802 1.57 1 78.07 802 ASP A O 1
ATOM 6406 N N . PRO A 1 803 ? -11.858 -55.032 -0.091 1 74.7 803 PRO A N 1
ATOM 6407 C CA . PRO A 1 803 ? -12.027 -53.961 -1.075 1 74.7 803 PRO A CA 1
ATOM 6408 C C . PRO A 1 803 ? -13.494 -53.649 -1.362 1 74.7 803 PRO A C 1
ATOM 6410 O O . PRO A 1 803 ? -13.812 -52.567 -1.861 1 74.7 803 PRO A O 1
ATOM 6413 N N . THR A 1 804 ? -14.362 -54.522 -1.046 1 74.02 804 THR A N 1
ATOM 6414 C CA . THR A 1 804 ? -15.764 -54.344 -1.408 1 74.02 804 THR A CA 1
ATOM 6415 C C . THR A 1 804 ? -16.538 -53.692 -0.266 1 74.02 804 THR A C 1
ATOM 6417 O O . THR A 1 804 ? -17.4 -52.842 -0.499 1 74.02 804 THR A O 1
ATOM 6420 N N . LEU A 1 805 ? -16.288 -54.164 0.924 1 82.21 805 LEU A N 1
ATOM 6421 C CA . LEU A 1 805 ? -17.007 -53.637 2.08 1 82.21 805 LEU A CA 1
ATOM 6422 C C . LEU A 1 805 ? -16.089 -52.782 2.947 1 82.21 805 LEU A C 1
ATOM 6424 O O . LEU A 1 805 ? -15.636 -53.225 4.004 1 82.21 805 LEU A O 1
ATOM 6428 N N . LYS A 1 806 ? -15.914 -51.535 2.446 1 84.16 806 LYS A N 1
ATOM 6429 C CA . LYS A 1 806 ? -15.027 -50.612 3.148 1 84.16 806 LYS A CA 1
ATOM 6430 C C . LYS A 1 806 ? -15.789 -49.812 4.202 1 84.16 806 LYS A C 1
ATOM 6432 O O . LYS A 1 806 ? -17.014 -49.694 4.133 1 84.16 806 LYS A O 1
ATOM 6437 N N . LYS A 1 807 ? -15.039 -49.373 5.107 1 87.38 807 LYS A N 1
ATOM 6438 C CA . LYS A 1 807 ? -15.626 -48.527 6.143 1 87.38 807 LYS A CA 1
ATOM 6439 C C . LYS A 1 807 ? -16.18 -47.235 5.548 1 87.38 807 LYS A C 1
ATOM 6441 O O . LYS A 1 807 ? -15.598 -46.674 4.617 1 87.38 807 LYS A O 1
ATOM 6446 N N . MET A 1 808 ? -17.364 -46.815 6.031 1 87.29 808 MET A N 1
ATOM 6447 C CA . MET A 1 808 ? -18.026 -45.628 5.498 1 87.29 808 MET A CA 1
ATOM 6448 C C . MET A 1 808 ? -17.896 -44.454 6.462 1 87.29 808 MET A C 1
ATOM 6450 O O . MET A 1 808 ? -18.077 -44.614 7.671 1 87.29 808 MET A O 1
ATOM 6454 N N . ASP A 1 809 ? -17.346 -43.393 5.979 1 87.26 809 ASP A N 1
ATOM 6455 C CA . ASP A 1 809 ? -17.379 -42.121 6.693 1 87.26 809 ASP A CA 1
ATOM 6456 C C . ASP A 1 809 ? -18.071 -41.042 5.863 1 87.26 809 ASP A C 1
ATOM 6458 O O . ASP A 1 809 ? -18.609 -41.327 4.791 1 87.26 809 ASP A O 1
ATOM 6462 N N . ARG A 1 810 ? -18.17 -39.971 6.375 1 85.18 810 ARG A N 1
ATOM 6463 C CA . ARG A 1 810 ? -18.898 -38.901 5.702 1 85.18 810 ARG A CA 1
ATOM 6464 C C . ARG A 1 810 ? -18.277 -38.584 4.346 1 85.18 810 ARG A C 1
ATOM 6466 O O . ARG A 1 810 ? -18.989 -38.297 3.382 1 85.18 810 ARG A O 1
ATOM 6473 N N . ASN A 1 811 ? -17.033 -38.721 4.204 1 85.52 811 ASN A N 1
ATOM 6474 C CA . ASN A 1 811 ? -16.353 -38.45 2.942 1 85.52 811 ASN A CA 1
ATOM 6475 C C . ASN A 1 811 ? -16.634 -39.536 1.908 1 85.52 811 ASN A C 1
ATOM 6477 O O . ASN A 1 811 ? -16.72 -39.253 0.712 1 85.52 811 ASN A O 1
ATOM 6481 N N . ALA A 1 812 ? -16.842 -40.667 2.473 1 85.57 812 ALA A N 1
ATOM 6482 C CA . ALA A 1 812 ? -17.119 -41.789 1.581 1 85.57 812 ALA A CA 1
ATOM 6483 C C . ALA A 1 812 ? -18.519 -41.682 0.982 1 85.57 812 ALA A C 1
ATOM 6485 O O . ALA A 1 812 ? -18.799 -42.268 -0.066 1 85.57 812 ALA A O 1
ATOM 6486 N N . THR A 1 813 ? -19.323 -40.92 1.647 1 87.36 813 THR A N 1
ATOM 6487 C CA . THR A 1 813 ? -20.703 -40.843 1.18 1 87.36 813 THR A CA 1
ATOM 6488 C C . THR A 1 813 ? -20.924 -39.579 0.355 1 87.36 813 THR A C 1
ATOM 6490 O O . THR A 1 813 ? -22.042 -39.31 -0.091 1 87.36 813 THR A O 1
ATOM 6493 N N . ARG A 1 814 ? -19.89 -38.891 0.094 1 86.6 814 ARG A N 1
ATOM 6494 C CA . ARG A 1 814 ? -20.012 -37.619 -0.612 1 86.6 814 ARG A CA 1
ATOM 6495 C C . ARG A 1 814 ? -20.468 -37.834 -2.052 1 86.6 814 ARG A C 1
ATOM 6497 O O . ARG A 1 814 ? -19.961 -38.72 -2.743 1 86.6 814 ARG A O 1
ATOM 6504 N N . ARG A 1 815 ? -21.475 -37.12 -2.382 1 85.42 815 ARG A N 1
ATOM 6505 C CA . ARG A 1 815 ? -21.993 -37.116 -3.746 1 85.42 815 ARG A CA 1
ATOM 6506 C C . ARG A 1 815 ? -22.199 -35.692 -4.25 1 85.42 815 ARG A C 1
ATOM 6508 O O . ARG A 1 815 ? -22.879 -34.892 -3.605 1 85.42 815 ARG A O 1
ATOM 6515 N N . LYS A 1 816 ? -21.564 -35.42 -5.37 1 85.62 816 LYS A N 1
ATOM 6516 C CA . LYS A 1 816 ? -21.798 -34.102 -5.954 1 85.62 816 LYS A CA 1
ATOM 6517 C C . LYS A 1 816 ? -23.261 -33.929 -6.351 1 85.62 816 LYS A C 1
ATOM 6519 O O . LYS A 1 816 ? -23.864 -34.835 -6.931 1 85.62 816 LYS A O 1
ATOM 6524 N N . SER A 1 817 ? -23.726 -32.866 -6.001 1 80.39 817 SER A N 1
ATOM 6525 C CA . SER A 1 817 ? -25.132 -32.612 -6.297 1 80.39 817 SER A CA 1
ATOM 6526 C C . SER A 1 817 ? -25.391 -32.618 -7.8 1 80.39 817 SER A C 1
ATOM 6528 O O . SER A 1 817 ? -24.601 -32.073 -8.574 1 80.39 817 SER A O 1
ATOM 6530 N N . THR A 1 818 ? -26.423 -33.247 -8.265 1 84.83 818 THR A N 1
ATOM 6531 C CA . THR A 1 818 ? -26.79 -33.278 -9.677 1 84.83 818 THR A CA 1
ATOM 6532 C C . THR A 1 818 ? -27.843 -32.218 -9.986 1 84.83 818 THR A C 1
ATOM 6534 O O . THR A 1 818 ? -28.119 -31.93 -11.152 1 84.83 818 THR A O 1
ATOM 6537 N N . THR A 1 819 ? -28.351 -31.692 -8.952 1 77.84 819 THR A N 1
ATOM 6538 C CA . THR A 1 819 ? -29.407 -30.703 -9.14 1 77.84 819 THR A CA 1
ATOM 6539 C C . THR A 1 819 ? -28.838 -29.288 -9.088 1 77.84 819 THR A C 1
ATOM 6541 O O . THR A 1 819 ? -29.475 -28.34 -9.552 1 77.84 819 THR A O 1
ATOM 6544 N N . GLU A 1 820 ? -27.743 -29.245 -8.451 1 78.33 820 GLU A N 1
ATOM 6545 C CA . GLU A 1 820 ? -27.101 -27.939 -8.344 1 78.33 820 GLU A CA 1
ATOM 6546 C C . GLU A 1 820 ? -26.03 -27.76 -9.417 1 78.33 820 GLU A C 1
ATOM 6548 O O . GLU A 1 820 ? -25.509 -28.742 -9.95 1 78.33 820 GLU A O 1
ATOM 6553 N N . ASN A 1 821 ? -25.813 -26.523 -9.634 1 81.09 821 ASN A N 1
ATOM 6554 C CA . ASN A 1 821 ? -24.735 -26.177 -10.555 1 81.09 821 ASN A CA 1
ATOM 6555 C C . ASN A 1 821 ? -23.375 -26.608 -10.013 1 81.09 821 ASN A C 1
ATOM 6557 O O . ASN A 1 821 ? -23.195 -26.727 -8.8 1 81.09 821 ASN A O 1
ATOM 6561 N N . ARG A 1 822 ? -22.581 -26.878 -10.894 1 81.76 822 ARG A N 1
ATOM 6562 C CA . ARG A 1 822 ? -21.216 -27.241 -10.528 1 81.76 822 ARG A CA 1
ATOM 6563 C C . ARG A 1 822 ? -20.55 -26.129 -9.724 1 81.76 822 ARG A C 1
ATOM 6565 O O . ARG A 1 822 ? -20.691 -24.949 -10.052 1 81.76 822 ARG A O 1
ATOM 6572 N N . ALA A 1 823 ? -20.007 -26.522 -8.583 1 75.88 823 ALA A N 1
ATOM 6573 C CA . ALA A 1 823 ? -19.284 -25.568 -7.745 1 75.88 823 ALA A CA 1
ATOM 6574 C C . ALA A 1 823 ? -17.811 -25.498 -8.139 1 75.88 823 ALA A C 1
ATOM 6576 O O . ALA A 1 823 ? -17.279 -26.433 -8.742 1 75.88 823 ALA A O 1
ATOM 6577 N N . PRO A 1 824 ? -17.22 -24.396 -7.89 1 76.33 824 PRO A N 1
ATOM 6578 C CA . PRO A 1 824 ? -15.775 -24.324 -8.118 1 76.33 824 PRO A CA 1
ATOM 6579 C C . PRO A 1 824 ? -15.007 -25.428 -7.395 1 76.33 824 PRO A C 1
ATOM 6581 O O . PRO A 1 824 ? -15.279 -25.71 -6.225 1 76.33 824 PRO A O 1
ATOM 6584 N N . GLY A 1 825 ? -14.226 -26.239 -8.077 1 77.01 825 GLY A N 1
ATOM 6585 C CA . GLY A 1 825 ? -13.423 -27.286 -7.465 1 77.01 825 GLY A CA 1
ATOM 6586 C C . GLY A 1 825 ? -14.02 -28.671 -7.632 1 77.01 825 GLY A C 1
ATOM 6587 O O . GLY A 1 825 ? -13.399 -29.669 -7.263 1 77.01 825 GLY A O 1
ATOM 6588 N N . ASP A 1 826 ? -15.198 -28.723 -8.132 1 81.09 826 ASP A N 1
ATOM 6589 C CA . ASP A 1 826 ? -15.88 -30.005 -8.278 1 81.09 826 ASP A CA 1
ATOM 6590 C C . ASP A 1 826 ? -15.066 -30.965 -9.143 1 81.09 826 ASP A C 1
ATOM 6592 O O . ASP A 1 826 ? -15.149 -32.183 -8.974 1 81.09 826 ASP A O 1
ATOM 6596 N N . THR A 1 827 ? -14.322 -30.373 -9.983 1 81.61 827 THR A N 1
ATOM 6597 C CA . THR A 1 827 ? -13.541 -31.23 -10.868 1 81.61 827 THR A CA 1
ATOM 6598 C C . THR A 1 827 ? -12.427 -31.931 -10.096 1 81.61 827 THR A C 1
ATOM 6600 O O . THR A 1 827 ? -11.949 -32.99 -10.51 1 81.61 827 THR A O 1
ATOM 6603 N N . TYR A 1 828 ? -12.069 -31.383 -8.955 1 83.76 828 TYR A N 1
ATOM 6604 C CA . TYR A 1 828 ? -10.972 -31.937 -8.17 1 83.76 828 TYR A CA 1
ATOM 6605 C C . TYR A 1 828 ? -11.491 -32.912 -7.12 1 83.76 828 TYR A C 1
ATOM 6607 O O . TYR A 1 828 ? -10.753 -33.784 -6.655 1 83.76 828 TYR A O 1
ATOM 6615 N N . ARG A 1 829 ? -12.777 -32.666 -6.857 1 80.81 829 ARG A N 1
ATOM 6616 C CA . ARG A 1 829 ? -13.385 -33.521 -5.843 1 80.81 829 ARG A CA 1
ATOM 6617 C C . ARG A 1 829 ? -14.092 -34.711 -6.483 1 80.81 829 ARG A C 1
ATOM 6619 O O . ARG A 1 829 ? -14.752 -34.567 -7.514 1 80.81 829 ARG A O 1
ATOM 6626 N N . THR A 1 830 ? -13.841 -35.794 -5.921 1 81.01 830 THR A N 1
ATOM 6627 C CA . THR A 1 830 ? -14.453 -37.011 -6.442 1 81.01 830 THR A CA 1
ATOM 6628 C C . THR A 1 830 ? -15.556 -37.504 -5.509 1 81.01 830 THR A C 1
ATOM 6630 O O . THR A 1 830 ? -15.567 -37.172 -4.322 1 81.01 830 THR A O 1
ATOM 6633 N N . ASP A 1 831 ? -16.505 -38.062 -6.143 1 84.69 831 ASP A N 1
ATOM 6634 C CA . ASP A 1 831 ? -17.533 -38.72 -5.343 1 84.69 831 ASP A CA 1
ATOM 6635 C C . ASP A 1 831 ? -16.92 -39.764 -4.413 1 84.69 831 ASP A C 1
ATOM 6637 O O . ASP A 1 831 ? -15.84 -40.291 -4.687 1 84.69 831 ASP A O 1
ATOM 6641 N N . GLY A 1 832 ? -17.579 -39.941 -3.283 1 82.92 832 GLY A N 1
ATOM 6642 C CA . GLY A 1 832 ? -17.064 -40.821 -2.247 1 82.92 832 GLY A CA 1
ATOM 6643 C C . GLY A 1 832 ? -17.046 -42.281 -2.659 1 82.92 832 GLY A C 1
ATOM 6644 O O . GLY A 1 832 ? -17.593 -42.644 -3.703 1 82.92 832 GLY A O 1
ATOM 6645 N N . LEU A 1 833 ? -16.499 -43.089 -1.945 1 82.7 833 LEU A N 1
ATOM 6646 C CA . LEU A 1 833 ? -16.289 -44.515 -2.167 1 82.7 833 LEU A CA 1
ATOM 6647 C C . LEU A 1 833 ? -17.619 -45.239 -2.348 1 82.7 833 LEU A C 1
ATOM 6649 O O . LEU A 1 833 ? -17.677 -46.29 -2.989 1 82.7 833 LEU A O 1
ATOM 6653 N N . LEU A 1 834 ? -18.677 -44.613 -1.749 1 82.43 834 LEU A N 1
ATOM 6654 C CA . LEU A 1 834 ? -20.008 -45.201 -1.855 1 82.43 834 LEU A CA 1
ATOM 6655 C C . LEU A 1 834 ? -20.438 -45.313 -3.314 1 82.43 834 LEU A C 1
ATOM 6657 O O . LEU A 1 834 ? -21.233 -46.187 -3.666 1 82.43 834 LEU A O 1
ATOM 6661 N N . TRP A 1 835 ? -19.776 -44.493 -4.117 1 80.8 835 TRP A N 1
ATOM 6662 C CA . TRP A 1 835 ? -20.198 -44.437 -5.512 1 80.8 835 TRP A CA 1
ATOM 6663 C C . TRP A 1 835 ? -19.125 -45.012 -6.43 1 80.8 835 TRP A C 1
ATOM 6665 O O . TRP A 1 835 ? -19.421 -45.45 -7.544 1 80.8 835 TRP A O 1
ATOM 6675 N N . THR A 1 836 ? -17.928 -44.974 -5.954 1 77.11 836 THR A N 1
ATOM 6676 C CA . THR A 1 836 ? -16.805 -45.295 -6.828 1 77.11 836 THR A CA 1
ATOM 6677 C C . THR A 1 836 ? -16.173 -46.625 -6.43 1 77.11 836 THR A C 1
ATOM 6679 O O . THR A 1 836 ? -15.338 -47.164 -7.16 1 77.11 836 THR A O 1
ATOM 6682 N N . GLY A 1 837 ? -16.51 -47.041 -5.102 1 62.71 837 GLY A N 1
ATOM 6683 C CA . GLY A 1 837 ? -15.916 -48.284 -4.636 1 62.71 837 GLY A CA 1
ATOM 6684 C C . GLY A 1 837 ? -16.428 -49.505 -5.377 1 62.71 837 GLY A C 1
ATOM 6685 O O . GLY A 1 837 ? -17.438 -49.433 -6.079 1 62.71 837 GLY A O 1
ATOM 6686 N N . ASP A 1 838 ? -15.813 -50.587 -5.359 1 52.58 838 ASP A N 1
ATOM 6687 C CA . ASP A 1 838 ? -16.113 -51.847 -6.031 1 52.58 838 ASP A CA 1
ATOM 6688 C C . ASP A 1 838 ? -17.387 -52.477 -5.473 1 52.58 838 ASP A C 1
ATOM 6690 O O . ASP A 1 838 ? -17.81 -53.542 -5.928 1 52.58 838 ASP A O 1
ATOM 6694 N N . ALA A 1 839 ? -17.933 -52.018 -4.293 1 46.81 839 ALA A N 1
ATOM 6695 C CA . ALA A 1 839 ? -18.996 -52.734 -3.592 1 46.81 839 ALA A CA 1
ATOM 6696 C C . ALA A 1 839 ? -20.277 -52.762 -4.422 1 46.81 839 ALA A C 1
ATOM 6698 O O . ALA A 1 839 ? -21.351 -53.08 -3.906 1 46.81 839 ALA A O 1
ATOM 6699 N N . ILE A 1 840 ? -20.453 -52.307 -5.444 1 39.88 840 ILE A N 1
ATOM 6700 C CA . ILE A 1 840 ? -21.768 -51.846 -5.877 1 39.88 840 ILE A CA 1
ATOM 6701 C C . ILE A 1 840 ? -22.813 -52.92 -5.588 1 39.88 840 ILE A C 1
ATOM 6703 O O . ILE A 1 840 ? -23.826 -52.65 -4.938 1 39.88 840 ILE A O 1
ATOM 6707 N N . ASP A 1 841 ? -23.698 -53.255 -6.702 1 35.59 841 ASP A N 1
ATOM 6708 C CA . ASP A 1 841 ? -25.128 -53.539 -6.758 1 35.59 841 ASP A CA 1
ATOM 6709 C C . ASP A 1 841 ? -25.453 -54.863 -6.069 1 35.59 841 ASP A C 1
ATOM 6711 O O . ASP A 1 841 ? -24.689 -55.825 -6.17 1 35.59 841 ASP A O 1
ATOM 6715 N N . ALA A 1 842 ? -26.276 -54.818 -5.045 1 34.48 842 ALA A N 1
ATOM 6716 C CA . ALA A 1 842 ? -27.088 -55.821 -4.362 1 34.48 842 ALA A CA 1
ATOM 6717 C C . ALA A 1 842 ? -27.606 -56.868 -5.344 1 34.48 842 ALA A C 1
ATOM 6719 O O . ALA A 1 842 ? -28.435 -57.708 -4.986 1 34.48 842 ALA A O 1
ATOM 6720 N N . GLY A 1 843 ? -27.577 -56.669 -6.625 1 30.75 843 GLY A N 1
ATOM 6721 C CA . GLY A 1 843 ? -28.139 -57.83 -7.296 1 30.75 843 GLY A CA 1
ATOM 6722 C C . GLY A 1 843 ? -27.526 -59.14 -6.837 1 30.75 843 GLY A C 1
ATOM 6723 O O . GLY A 1 843 ? -27.813 -60.197 -7.401 1 30.75 843 GLY A O 1
ATOM 6724 N N . ASN A 1 844 ? -26.484 -58.997 -6.131 1 30.1 844 ASN A N 1
ATOM 6725 C CA . ASN A 1 844 ? -25.988 -60.29 -5.674 1 30.1 844 ASN A CA 1
ATOM 6726 C C . ASN A 1 844 ? -26.829 -60.838 -4.524 1 30.1 844 ASN A C 1
ATOM 6728 O O . ASN A 1 844 ? -26.442 -60.729 -3.359 1 30.1 844 ASN A O 1
ATOM 6732 N N . ARG A 1 845 ? -28.202 -60.531 -4.671 1 30.91 845 ARG A N 1
ATOM 6733 C CA . ARG A 1 845 ? -29.076 -61.238 -3.74 1 30.91 845 ARG A CA 1
ATOM 6734 C C . ARG A 1 845 ? -28.803 -62.738 -3.763 1 30.91 845 ARG A C 1
ATOM 6736 O O . ARG A 1 845 ? -28.749 -63.348 -4.832 1 30.91 845 ARG A O 1
ATOM 6743 N N . LEU A 1 846 ? -28.181 -63.34 -2.94 1 27.52 846 LEU A N 1
ATOM 6744 C CA . LEU A 1 846 ? -28.44 -64.764 -2.755 1 27.52 846 LEU A CA 1
ATOM 6745 C C . 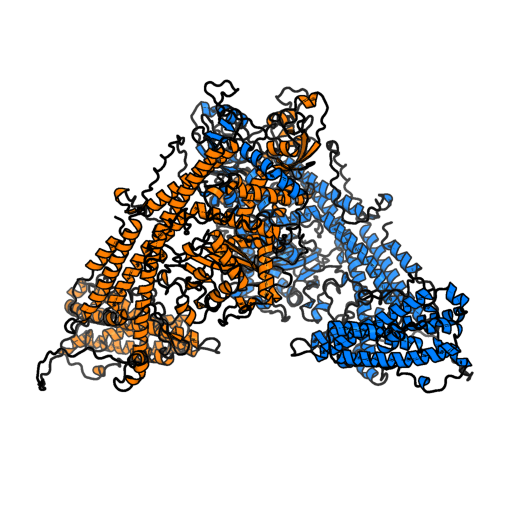LEU A 1 846 ? -29.936 -65.055 -2.806 1 27.52 846 LEU A C 1
ATOM 6747 O O . LEU A 1 846 ? -30.706 -64.517 -2.007 1 27.52 846 LEU A O 1
ATOM 6751 N N . THR A 1 847 ? -30.75 -65.149 -4.083 1 25.5 847 THR A N 1
ATOM 6752 C CA . THR A 1 847 ? -32.062 -65.781 -4.173 1 25.5 847 THR A CA 1
ATOM 6753 C C . THR A 1 847 ? -32.124 -67.026 -3.293 1 25.5 847 THR A C 1
ATOM 6755 O O . THR A 1 847 ? -31.268 -67.907 -3.393 1 25.5 847 THR A O 1
ATOM 6758 N N . HIS A 1 848 ? -32.523 -67.027 -2.137 1 23.97 848 HIS A N 1
ATOM 6759 C CA . HIS A 1 848 ? -33.089 -68.253 -1.586 1 23.97 848 HIS A CA 1
ATOM 6760 C C . HIS A 1 848 ? -34.012 -68.934 -2.592 1 23.97 848 HIS A C 1
ATOM 6762 O O . HIS A 1 848 ? -34.676 -68.263 -3.385 1 23.97 848 HIS A O 1
ATOM 6768 N N . ARG A 1 849 ? -33.949 -70.316 -2.97 1 23.92 849 ARG A N 1
ATOM 6769 C CA . ARG A 1 849 ? -34.725 -71.347 -3.651 1 23.92 849 ARG A CA 1
ATOM 6770 C C . ARG A 1 849 ? -36.185 -71.313 -3.213 1 23.92 849 ARG A C 1
ATOM 6772 O O . ARG A 1 849 ? -36.489 -71.506 -2.034 1 23.92 849 ARG A O 1
ATOM 6779 N N . PRO A 1 850 ? -37.109 -70.495 -3.91 1 22.11 850 PRO A N 1
ATOM 6780 C CA . PRO A 1 850 ? -38.45 -71.011 -3.626 1 22.11 850 PRO A CA 1
ATOM 6781 C C . PRO A 1 850 ? -38.592 -72.496 -3.952 1 22.11 850 PRO A C 1
ATOM 6783 O O . PRO A 1 850 ? -37.85 -73.023 -4.785 1 22.11 850 PRO A O 1
ATOM 6786 N N . LEU A 1 851 ? -39.193 -73.461 -3.167 1 21.76 851 LEU A N 1
ATOM 6787 C CA . LEU A 1 851 ? -39.817 -74.756 -3.418 1 21.76 851 LEU A CA 1
ATOM 6788 C C . LEU A 1 851 ? -40.875 -74.648 -4.51 1 21.76 851 LEU A C 1
ATOM 6790 O O . LEU A 1 851 ? -41.665 -75.574 -4.71 1 21.76 851 LEU A O 1
ATOM 6794 N N . ILE A 1 852 ? -41.203 -73.523 -5.383 1 18.11 852 ILE A N 1
ATOM 6795 C CA . ILE A 1 852 ? -42.195 -73.753 -6.428 1 18.11 852 ILE A CA 1
ATOM 6796 C C . ILE A 1 852 ? -41.796 -74.97 -7.259 1 18.11 852 ILE A C 1
ATOM 6798 O O . ILE A 1 852 ? -40.612 -75.183 -7.53 1 18.11 852 ILE A O 1
ATOM 6802 N N . ASN A 1 853 ? -42.911 -75.904 -7.666 1 17.8 853 ASN A N 1
ATOM 6803 C CA . ASN A 1 853 ? -43.782 -76.791 -8.43 1 17.8 853 ASN A CA 1
ATOM 6804 C C . ASN A 1 853 ? -43.673 -76.529 -9.93 1 17.8 853 ASN A C 1
ATOM 6806 O O . ASN A 1 853 ? -43.54 -75.38 -10.355 1 17.8 853 ASN A O 1
ATOM 6810 N N . LYS A 1 854 ? -43.665 -77.515 -10.756 1 19.71 854 LYS A N 1
ATOM 6811 C CA . LYS A 1 854 ? -43.371 -77.982 -12.108 1 19.71 854 LYS A CA 1
ATOM 6812 C C . LYS A 1 854 ? -44.316 -77.349 -13.125 1 19.71 854 LYS A C 1
ATOM 6814 O O . LYS A 1 854 ? -44.337 -77.747 -14.292 1 19.71 854 LYS A O 1
ATOM 6819 N N . GLN A 1 855 ? -45.393 -76.436 -13.009 1 17.81 855 GLN A N 1
ATOM 6820 C CA . GLN A 1 855 ? -46.19 -76.514 -14.229 1 17.81 855 GLN A CA 1
ATOM 6821 C C . GLN A 1 855 ? -45.35 -76.172 -15.457 1 17.81 855 GLN A C 1
ATOM 6823 O O . GLN A 1 855 ? -44.397 -75.395 -15.367 1 17.81 855 GLN A O 1
ATOM 6828 N N . SER A 1 856 ? -45.707 -76.888 -16.651 1 16.54 856 SER A N 1
ATOM 6829 C CA . SER A 1 856 ? -45.242 -77.278 -17.978 1 16.54 856 SER A CA 1
ATOM 6830 C C . SER A 1 856 ? -45.109 -76.066 -18.895 1 16.54 856 SER A C 1
ATOM 6832 O O . SER A 1 856 ? -46.03 -75.254 -18.997 1 16.54 856 SER A O 1
ATOM 6834 N N . THR A 1 857 ? -43.895 -75.57 -19.171 1 16.58 857 THR A N 1
ATOM 6835 C CA . THR A 1 857 ? -43.469 -74.438 -19.987 1 16.58 857 THR A CA 1
ATOM 6836 C C . THR A 1 857 ? -43.76 -74.696 -21.462 1 16.58 857 THR A C 1
ATOM 6838 O O . THR A 1 857 ? -43.296 -73.953 -22.33 1 16.58 857 THR A O 1
ATOM 6841 N N . SER A 1 858 ? -45.162 -74.994 -21.862 1 15.89 858 SER A N 1
ATOM 6842 C CA . SER A 1 858 ? -45.141 -75.38 -23.269 1 15.89 858 SER A CA 1
ATOM 6843 C C . SER A 1 858 ? -44.438 -74.328 -24.12 1 15.89 858 SER A C 1
ATOM 6845 O O . SER A 1 858 ? -44.704 -73.132 -23.984 1 15.89 858 SER A O 1
ATOM 6847 N N . ALA A 1 859 ? -43.255 -74.665 -24.684 1 16.21 859 ALA A N 1
ATOM 6848 C CA . ALA A 1 859 ? -42.101 -74.191 -25.444 1 16.21 859 ALA A CA 1
ATOM 6849 C C . ALA A 1 859 ? -42.505 -73.784 -26.858 1 16.21 859 ALA A C 1
ATOM 6851 O O . ALA A 1 859 ? -41.647 -73.533 -27.708 1 16.21 859 ALA A O 1
ATOM 6852 N N . THR A 1 860 ? -43.867 -73.444 -27.142 1 15.78 860 THR A N 1
ATOM 6853 C CA . THR A 1 860 ? -44.017 -73.67 -28.576 1 15.78 860 THR A CA 1
ATOM 6854 C C . THR A 1 860 ? -43.008 -72.838 -29.362 1 15.78 860 THR A C 1
ATOM 6856 O O . THR A 1 860 ? -42.506 -71.828 -28.865 1 15.78 860 THR A O 1
ATOM 6859 N N . ASP A 1 861 ? -42.812 -73.035 -30.811 1 15.69 861 ASP A N 1
ATOM 6860 C CA . ASP A 1 861 ? -41.913 -73.359 -31.915 1 15.69 861 ASP A CA 1
ATOM 6861 C C . ASP A 1 861 ? -41.492 -72.099 -32.668 1 15.69 861 ASP A C 1
ATOM 6863 O O . ASP A 1 861 ? -40.332 -71.963 -33.062 1 15.69 861 ASP A O 1
ATOM 6867 N N . ALA A 1 862 ? -42.434 -71.064 -33.027 1 16.68 862 ALA A N 1
ATOM 6868 C CA . ALA A 1 862 ? -42.509 -70.865 -34.472 1 16.68 862 ALA A CA 1
ATOM 6869 C C . ALA A 1 862 ? -41.303 -70.082 -34.982 1 16.68 862 ALA A C 1
ATOM 6871 O O . ALA A 1 862 ? -40.728 -69.271 -34.253 1 16.68 862 ALA A O 1
ATOM 6872 N N . VAL A 1 863 ? -40.801 -70.126 -36.342 1 16.23 863 VAL A N 1
ATOM 6873 C CA . VAL A 1 863 ? -39.745 -70.296 -37.335 1 16.23 863 VAL A CA 1
ATOM 6874 C C . VAL A 1 863 ? -39.214 -68.93 -37.764 1 16.23 863 VAL A C 1
ATOM 6876 O O . VAL A 1 863 ? -38.007 -68.683 -37.715 1 16.23 863 VAL A O 1
ATOM 6879 N N . GLY A 1 864 ? -39.896 -68.027 -38.72 1 16.18 864 GLY A N 1
ATOM 6880 C CA . GLY A 1 864 ? -39.342 -67.952 -40.062 1 16.18 864 GLY A CA 1
ATOM 6881 C C . GLY A 1 864 ? -38.333 -66.832 -40.229 1 16.18 864 GLY A C 1
ATOM 6882 O O . GLY A 1 864 ? -38.181 -65.988 -39.343 1 16.18 864 GLY A O 1
ATOM 6883 N N . THR A 1 865 ? -38.158 -66.159 -41.562 1 16.98 865 THR A N 1
ATOM 6884 C CA . THR A 1 865 ? -37.198 -65.897 -42.629 1 16.98 865 THR A CA 1
ATOM 6885 C C . THR A 1 865 ? -36.672 -64.467 -42.542 1 16.98 865 THR A C 1
ATOM 6887 O O . THR A 1 865 ? -37.26 -63.623 -41.863 1 16.98 865 THR A O 1
ATOM 6890 N N . GLN A 1 866 ? -35.933 -63.776 -43.705 1 17.01 866 GLN A N 1
ATOM 6891 C CA . GLN A 1 866 ? -34.643 -63.238 -44.123 1 17.01 866 GLN A CA 1
ATOM 6892 C C . GLN A 1 866 ? -34.636 -61.713 -44.059 1 17.01 866 GLN A C 1
ATOM 6894 O O . GLN A 1 866 ? -33.735 -61.116 -43.467 1 17.01 866 GLN A O 1
ATOM 6899 N N . SER A 1 867 ? -35.337 -60.806 -45.039 1 17.03 867 SER A N 1
ATOM 6900 C CA . SER A 1 867 ? -34.749 -60.073 -46.156 1 17.03 867 SER A CA 1
ATOM 6901 C C . SER A 1 867 ? -34.546 -58.602 -45.808 1 17.03 867 SER A C 1
ATOM 6903 O O . SER A 1 867 ? -35.127 -58.102 -44.842 1 17.03 867 SER A O 1
ATOM 6905 N N . SER A 1 868 ? -34.24 -57.573 -46.896 1 18.05 868 SER A N 1
ATOM 6906 C CA . SER A 1 868 ? -33.475 -56.443 -47.414 1 18.05 868 SER A CA 1
ATOM 6907 C C . SER A 1 868 ? -34.152 -55.118 -47.08 1 18.05 868 SER A C 1
ATOM 6909 O O . SER A 1 868 ? -33.665 -54.052 -47.464 1 18.05 868 SER A O 1
ATOM 6911 N N . GLN A 1 869 ? -35.345 -55.025 -46.436 1 18.3 869 GLN A N 1
ATOM 6912 C CA . GLN A 1 869 ? -36.103 -53.907 -46.987 1 18.3 869 GLN A CA 1
ATOM 6913 C C . GLN A 1 869 ? -35.532 -52.571 -46.518 1 18.3 869 GLN A C 1
ATOM 6915 O O . GLN A 1 869 ? -35.012 -52.469 -45.405 1 18.3 869 GLN A O 1
ATOM 6920 N N . PRO A 1 870 ? -35.581 -51.535 -47.444 1 22.76 870 PRO A N 1
ATOM 6921 C CA . PRO A 1 870 ? -35.024 -50.198 -47.661 1 22.76 870 PRO A CA 1
ATOM 6922 C C . PRO A 1 870 ? -35.402 -49.214 -46.555 1 22.76 870 PRO A C 1
ATOM 6924 O O . PRO A 1 870 ? -36.456 -49.357 -45.931 1 22.76 870 PRO A O 1
ATOM 6927 N N . LYS A 1 871 ? -34.397 -48.361 -46.014 1 23.05 871 LYS A N 1
ATOM 6928 C CA . LYS A 1 871 ? -34.204 -47.542 -44.821 1 23.05 871 LYS A CA 1
ATOM 6929 C C . LYS A 1 871 ? -35.197 -46.384 -44.783 1 23.05 871 LYS A C 1
ATOM 6931 O O . LYS A 1 871 ? -35.065 -45.421 -45.541 1 23.05 871 LYS A O 1
ATOM 6936 N N . LYS A 1 872 ? -36.518 -46.714 -44.718 1 20.08 872 LYS A N 1
ATOM 6937 C CA . LYS A 1 872 ? -37.491 -45.639 -44.895 1 20.08 872 LYS A CA 1
ATOM 6938 C C . LYS A 1 872 ? -37.24 -44.503 -43.908 1 20.08 872 LYS A C 1
ATOM 6940 O O . LYS A 1 872 ? -36.766 -44.735 -42.793 1 20.08 872 LYS A O 1
ATOM 6945 N N . ARG A 1 873 ? -37.526 -43.265 -44.328 1 23.13 873 ARG A N 1
ATOM 6946 C CA . ARG A 1 873 ? -37.479 -41.849 -43.982 1 23.13 873 ARG A CA 1
ATOM 6947 C C . ARG A 1 873 ? -38.271 -41.569 -42.709 1 23.13 873 ARG A C 1
ATOM 6949 O O . ARG A 1 873 ? -39.502 -41.526 -42.735 1 23.13 873 ARG A O 1
ATOM 6956 N N . VAL A 1 874 ? -37.953 -42.226 -41.628 1 19.84 874 VAL A N 1
ATOM 6957 C CA . VAL A 1 874 ? -38.859 -42.098 -40.492 1 19.84 874 VAL A CA 1
ATOM 6958 C C . VAL A 1 874 ? -38.955 -40.634 -40.07 1 19.84 874 VAL A C 1
ATOM 6960 O O . VAL A 1 874 ? -37.935 -39.968 -39.879 1 19.84 874 VAL A O 1
ATOM 6963 N N . SER A 1 875 ? -40.043 -39.836 -40.384 1 21.05 875 SER A N 1
ATOM 6964 C CA . SER A 1 875 ? -40.593 -38.51 -40.123 1 21.05 875 SER A CA 1
ATOM 6965 C C . SER A 1 875 ? -40.372 -38.095 -38.673 1 21.05 875 SER A C 1
ATOM 6967 O O . SER A 1 875 ? -40.046 -38.93 -37.826 1 21.05 875 SER A O 1
ATOM 6969 N N . ASN A 1 876 ? -40.855 -36.739 -38.229 1 23.21 876 ASN A N 1
ATOM 6970 C CA . ASN A 1 876 ? -40.663 -35.722 -37.201 1 23.21 876 ASN A CA 1
ATOM 6971 C C . ASN A 1 876 ? -41.037 -36.245 -35.817 1 23.21 876 ASN A C 1
ATOM 6973 O O . ASN A 1 876 ? -41.185 -35.467 -34.873 1 23.21 876 ASN A O 1
ATOM 6977 N N . ALA A 1 877 ? -41.675 -37.343 -35.694 1 23.5 877 ALA A N 1
ATOM 6978 C CA . ALA A 1 877 ? -42.504 -37.827 -34.594 1 23.5 877 ALA A CA 1
ATOM 6979 C C . ALA A 1 877 ? -41.658 -38.129 -33.36 1 23.5 877 ALA A C 1
ATOM 6981 O O . ALA A 1 877 ? -42.18 -38.207 -32.246 1 23.5 877 ALA A O 1
ATOM 6982 N N . GLU A 1 878 ? -40.451 -38.542 -33.506 1 24.33 878 GLU A N 1
ATOM 6983 C CA . GLU A 1 878 ? -39.826 -39.228 -32.38 1 24.33 878 GLU A CA 1
ATOM 6984 C C . GLU A 1 878 ? -39.252 -38.231 -31.376 1 24.33 878 GLU A C 1
ATOM 6986 O O . GLU A 1 878 ? -38.685 -38.627 -30.356 1 24.33 878 GLU A O 1
ATOM 6991 N N . VAL A 1 879 ? -39.057 -36.9 -31.812 1 26.98 879 VAL A N 1
ATOM 6992 C CA . VAL A 1 879 ? -38.607 -35.882 -30.867 1 26.98 879 VAL A CA 1
ATOM 6993 C C . VAL A 1 879 ? -39.644 -35.712 -29.759 1 26.98 879 VAL A C 1
ATOM 6995 O O . VAL A 1 879 ? -39.386 -35.039 -28.758 1 26.98 879 VAL A O 1
ATOM 6998 N N . ASN A 1 880 ? -40.979 -36.112 -29.969 1 25.77 880 ASN A N 1
ATOM 6999 C CA . ASN A 1 880 ? -42.109 -36.162 -29.048 1 25.77 880 ASN A CA 1
ATOM 7000 C C . ASN A 1 880 ? -41.858 -37.143 -27.906 1 25.77 880 ASN A C 1
ATOM 7002 O O . ASN A 1 880 ? -42.703 -37.305 -27.024 1 25.77 880 ASN A O 1
ATOM 7006 N N . ALA A 1 881 ? -40.924 -38.029 -28.049 1 26.9 881 ALA A N 1
ATOM 7007 C CA . ALA A 1 881 ? -40.75 -39.074 -27.044 1 26.9 881 ALA A CA 1
ATOM 7008 C C . ALA A 1 881 ? -40.128 -38.512 -25.769 1 26.9 881 ALA A C 1
ATOM 7010 O O . ALA A 1 881 ? -40.214 -39.128 -24.704 1 26.9 881 ALA A O 1
ATOM 7011 N N . PHE A 1 882 ? -39.299 -37.458 -25.914 1 27.54 882 PHE A N 1
ATOM 7012 C CA . PHE A 1 882 ? -38.777 -36.886 -24.678 1 27.54 882 PHE A CA 1
ATOM 7013 C C . PHE A 1 882 ? -39.904 -36.304 -23.833 1 27.54 882 PHE A C 1
ATOM 7015 O O . PHE A 1 882 ? -39.844 -36.336 -22.602 1 27.54 882 PHE A O 1
ATOM 7022 N N . LEU A 1 883 ? -40.967 -35.634 -24.513 1 29.17 883 LEU A N 1
ATOM 7023 C CA . LEU A 1 883 ? -42.178 -35.169 -23.847 1 29.17 883 LEU A CA 1
ATOM 7024 C C . LEU A 1 883 ? -43.106 -36.336 -23.528 1 29.17 883 LEU A C 1
ATOM 7026 O O . LEU A 1 883 ? -44.104 -36.168 -22.823 1 29.17 883 LEU A O 1
ATOM 7030 N N . GLU A 1 884 ? -43.202 -37.345 -24.395 1 27.07 884 GLU A N 1
ATOM 7031 C CA . GLU A 1 884 ? -44.187 -38.414 -24.264 1 27.07 884 GLU A CA 1
ATOM 7032 C C . GLU A 1 884 ? -43.944 -39.237 -23.002 1 27.07 884 GLU A C 1
ATOM 7034 O O . GLU A 1 884 ? -44.658 -40.207 -22.74 1 27.07 884 GLU A O 1
ATOM 7039 N N . GLU A 1 885 ? -42.848 -39.081 -22.45 1 29.51 885 GLU A N 1
ATOM 7040 C CA . GLU A 1 885 ? -42.854 -39.657 -21.108 1 29.51 885 GLU A CA 1
ATOM 7041 C C . GLU A 1 885 ? -43.998 -39.092 -20.271 1 29.51 885 GLU A C 1
ATOM 7043 O O . GLU A 1 885 ? -44.191 -39.496 -19.122 1 29.51 885 GLU A O 1
ATOM 7048 N N . GLY A 1 886 ? -44.795 -38.183 -20.895 1 26.67 886 GLY A N 1
ATOM 7049 C CA . GLY A 1 886 ? -46.073 -37.905 -20.259 1 26.67 886 GLY A CA 1
ATOM 7050 C C . GLY A 1 886 ? -47.055 -39.057 -20.361 1 26.67 886 GLY A C 1
ATOM 7051 O O . GLY A 1 886 ? -47.795 -39.335 -19.416 1 26.67 886 GLY A O 1
ATOM 7052 N N . LYS A 1 887 ? -47.305 -39.58 -21.576 1 28.92 887 LYS A N 1
ATOM 7053 C CA . LYS A 1 887 ? -48.378 -40.56 -21.71 1 28.92 887 LYS A CA 1
ATOM 7054 C C . LYS A 1 887 ? -47.954 -41.918 -21.159 1 28.92 887 LYS A C 1
ATOM 7056 O O . LYS A 1 887 ? -48.8 -42.734 -20.785 1 28.92 887 LYS A O 1
ATOM 7061 N N . PHE A 1 888 ? -46.836 -42.372 -21.564 1 26.08 888 PHE A N 1
ATOM 7062 C CA . PHE A 1 888 ? -46.453 -43.579 -20.842 1 26.08 888 PHE A CA 1
ATOM 7063 C C . PHE A 1 888 ? -46.359 -43.307 -19.345 1 26.08 888 PHE A C 1
ATOM 7065 O O . PHE A 1 888 ? -46.002 -44.195 -18.569 1 26.08 888 PHE A O 1
ATOM 7072 N N . GLN A 1 889 ? -46.525 -42.142 -18.86 1 27.33 889 GLN A N 1
ATOM 7073 C CA . GLN A 1 889 ? -46.964 -41.906 -17.488 1 27.33 889 GLN A CA 1
ATOM 7074 C C . GLN A 1 889 ? -48.21 -42.724 -17.161 1 27.33 889 GLN A C 1
ATOM 7076 O O . GLN A 1 889 ? -48.472 -43.025 -15.995 1 27.33 889 GLN A O 1
ATOM 7081 N N . ALA A 1 890 ? -49.133 -42.828 -18.055 1 27.33 890 ALA A N 1
ATOM 7082 C CA . ALA A 1 890 ? -50.399 -43.431 -17.644 1 27.33 890 ALA A CA 1
ATOM 7083 C C . ALA A 1 890 ? -50.212 -44.9 -17.275 1 27.33 890 ALA A C 1
ATOM 7085 O O . ALA A 1 890 ? -50.83 -45.391 -16.327 1 27.33 890 ALA A O 1
ATOM 7086 N N . LEU A 1 891 ? -49.84 -45.778 -18.201 1 25.42 891 LEU A N 1
ATOM 7087 C CA . LEU A 1 891 ? -49.817 -47.189 -17.828 1 25.42 891 LEU A CA 1
ATOM 7088 C C . LEU A 1 891 ? -48.654 -47.483 -16.887 1 25.42 891 LEU A C 1
ATOM 7090 O O . LEU A 1 891 ? -48.758 -48.349 -16.015 1 25.42 891 LEU A O 1
ATOM 7094 N N . GLN A 1 892 ? -47.345 -47.23 -17.298 1 29.76 892 GLN A N 1
ATOM 7095 C CA . GLN A 1 892 ? -46.464 -47.79 -16.279 1 29.76 892 GLN A CA 1
ATOM 7096 C C . GLN A 1 892 ? -46.573 -47.013 -14.97 1 29.76 892 GLN A C 1
ATOM 7098 O O . GLN A 1 892 ? -46.091 -45.883 -14.87 1 29.76 892 GLN A O 1
ATOM 7103 N N . GLY A 1 893 ? -47.712 -46.838 -14.357 1 31.4 893 GLY A N 1
ATOM 7104 C CA . GLY A 1 893 ? -48.32 -46.228 -13.185 1 31.4 893 GLY A CA 1
ATOM 7105 C C . GLY A 1 893 ? -47.326 -45.948 -12.074 1 31.4 893 GLY A C 1
ATOM 7106 O O . GLY A 1 893 ? -47.231 -44.819 -11.589 1 31.4 893 GLY A O 1
ATOM 7107 N N . ARG A 1 894 ? -47.025 -46.942 -11.044 1 34.03 894 ARG A N 1
ATOM 7108 C CA . ARG A 1 894 ? -46.533 -46.796 -9.678 1 34.03 894 ARG A CA 1
ATOM 7109 C C . ARG A 1 894 ? -45.027 -46.554 -9.662 1 34.03 894 ARG A C 1
ATOM 7111 O O . ARG A 1 894 ? -44.318 -47.076 -8.799 1 34.03 894 ARG A O 1
ATOM 7118 N N . MET A 1 895 ? -44.288 -46.437 -10.683 1 37.48 895 MET A N 1
ATOM 7119 C CA . MET A 1 895 ? -42.912 -46.159 -10.281 1 37.48 895 MET A CA 1
ATOM 7120 C C . MET A 1 895 ? -42.821 -44.836 -9.529 1 37.48 895 MET A C 1
ATOM 7122 O O . MET A 1 895 ? -43.272 -43.802 -10.026 1 37.48 895 MET A O 1
ATOM 7126 N N . SER A 1 896 ? -42.437 -44.784 -8.242 1 50.1 896 SER A N 1
ATOM 7127 C CA . SER A 1 896 ? -42.411 -43.726 -7.237 1 50.1 896 SER A CA 1
ATOM 7128 C C . SER A 1 896 ? -41.53 -42.564 -7.679 1 50.1 896 SER A C 1
ATOM 7130 O O . SER A 1 896 ? -40.619 -42.742 -8.491 1 50.1 896 SER A O 1
ATOM 7132 N N . ILE A 1 897 ? -41.972 -41.241 -7.835 1 51.56 897 ILE A N 1
ATOM 7133 C CA . ILE A 1 897 ? -41.321 -39.949 -8.016 1 51.56 897 ILE A CA 1
ATOM 7134 C C . ILE A 1 897 ? -39.86 -40.042 -7.581 1 51.56 897 ILE A C 1
ATOM 7136 O O . ILE A 1 897 ? -38.979 -39.456 -8.215 1 51.56 897 ILE A O 1
ATOM 7140 N N . ALA A 1 898 ? -39.632 -40.811 -6.755 1 59.34 898 ALA A N 1
ATOM 7141 C CA . ALA A 1 898 ? -38.283 -40.981 -6.222 1 59.34 898 ALA A CA 1
ATOM 7142 C C . ALA A 1 898 ? -37.388 -41.716 -7.216 1 59.34 898 ALA A C 1
ATOM 7144 O O . ALA A 1 898 ? -36.208 -41.388 -7.36 1 59.34 898 ALA A O 1
ATOM 7145 N N . ASN A 1 899 ? -37.948 -42.621 -8.054 1 61.23 899 ASN A N 1
ATOM 7146 C CA . ASN A 1 899 ? -37.143 -43.406 -8.983 1 61.23 899 ASN A CA 1
ATOM 7147 C C . ASN A 1 899 ? -36.733 -42.584 -10.202 1 61.23 899 ASN A C 1
ATOM 7149 O O . ASN A 1 899 ? -35.596 -42.682 -10.667 1 61.23 899 ASN A O 1
ATOM 7153 N N . VAL A 1 900 ? -37.674 -41.803 -10.643 1 63.29 900 VAL A N 1
ATOM 7154 C CA . VAL A 1 900 ? -37.374 -40.966 -11.801 1 63.29 900 VAL A CA 1
ATOM 7155 C C . VAL A 1 900 ? -36.296 -39.948 -11.437 1 63.29 900 VAL A C 1
ATOM 7157 O O . VAL A 1 900 ? -35.387 -39.688 -12.229 1 63.29 900 VAL A O 1
ATOM 7160 N N . TYR A 1 901 ? -36.38 -39.464 -10.31 1 71.82 901 TYR A N 1
ATOM 7161 C CA . TYR A 1 901 ? -35.391 -38.518 -9.806 1 71.82 901 TYR A CA 1
ATOM 7162 C C . TYR A 1 901 ? -34.016 -39.168 -9.707 1 71.82 901 TYR A C 1
ATOM 7164 O O . TYR A 1 901 ? -33.009 -38.569 -10.093 1 71.82 901 TYR A O 1
ATOM 7172 N N . ASP A 1 902 ? -34.086 -40.373 -9.399 1 73.8 902 ASP A N 1
ATOM 7173 C CA . ASP A 1 902 ? -32.828 -41.083 -9.185 1 73.8 902 ASP A CA 1
ATOM 7174 C C . ASP A 1 902 ? -32.153 -41.416 -10.513 1 73.8 902 ASP A C 1
ATOM 7176 O O . ASP A 1 902 ? -30.931 -41.306 -10.639 1 73.8 902 ASP A O 1
ATOM 7180 N N . THR A 1 903 ? -32.965 -41.775 -11.459 1 78.05 903 THR A N 1
ATOM 7181 C CA . THR A 1 903 ? -32.403 -42.136 -12.755 1 78.05 903 THR A CA 1
ATOM 7182 C C . THR A 1 903 ? -31.792 -40.916 -13.439 1 78.05 903 THR A C 1
ATOM 7184 O O . THR A 1 903 ? -30.716 -41.005 -14.034 1 78.05 903 THR A O 1
ATOM 7187 N N . SER A 1 904 ? -32.513 -39.844 -13.341 1 83.45 904 SER A N 1
ATOM 7188 C CA . SER A 1 904 ? -31.972 -38.607 -13.896 1 83.45 904 SER A CA 1
ATOM 7189 C C . SER A 1 904 ? -30.68 -38.204 -13.193 1 83.45 904 SER A C 1
ATOM 7191 O O . SER A 1 904 ? -29.727 -37.764 -13.839 1 83.45 904 SER A O 1
ATOM 7193 N N . GLY A 1 905 ? -30.693 -38.371 -11.953 1 84.51 905 GLY A N 1
ATOM 7194 C CA . GLY A 1 905 ? -29.501 -38.05 -11.184 1 84.51 905 GLY A CA 1
ATOM 7195 C C . GLY A 1 905 ? -28.311 -38.922 -11.536 1 84.51 905 GLY A C 1
ATOM 7196 O O . GLY A 1 905 ? -27.184 -38.432 -11.636 1 84.51 905 GLY A O 1
ATOM 7197 N N . ASN A 1 906 ? -28.561 -40.191 -11.732 1 87.16 906 ASN A N 1
ATOM 7198 C CA . ASN A 1 906 ? -27.497 -41.117 -12.104 1 87.16 906 ASN A CA 1
ATOM 7199 C C . ASN A 1 906 ? -26.96 -40.822 -13.502 1 87.16 906 ASN A C 1
ATOM 7201 O O . ASN A 1 906 ? -25.752 -40.892 -13.735 1 87.16 906 ASN A O 1
ATOM 7205 N N . ARG A 1 907 ? -27.862 -40.523 -14.357 1 89.62 907 ARG A N 1
ATOM 7206 C CA . ARG A 1 907 ? -27.455 -40.17 -15.713 1 89.62 907 ARG A CA 1
ATOM 7207 C C . ARG A 1 907 ? -26.534 -38.954 -15.709 1 89.62 907 ARG A C 1
ATOM 7209 O O . ARG A 1 907 ? -25.471 -38.972 -16.332 1 89.62 907 ARG A O 1
ATOM 7216 N N . VAL A 1 908 ? -26.95 -37.957 -15.027 1 91.47 908 VAL A N 1
ATOM 7217 C CA . VAL A 1 908 ? -26.185 -36.717 -14.951 1 91.47 908 VAL A CA 1
ATOM 7218 C C . VAL A 1 908 ? -24.826 -36.985 -14.311 1 91.47 908 VAL A C 1
ATOM 7220 O O . VAL A 1 908 ? -23.805 -36.461 -14.762 1 91.47 908 VAL A O 1
ATOM 7223 N N . GLN A 1 909 ? -24.833 -37.733 -13.234 1 90 909 GLN A N 1
ATOM 7224 C CA . GLN A 1 909 ? -23.575 -38.084 -12.583 1 90 909 GLN A CA 1
ATOM 7225 C C . GLN A 1 909 ? -22.625 -38.775 -13.556 1 90 909 GLN A C 1
ATOM 7227 O O . GLN A 1 909 ? -21.427 -38.484 -13.575 1 90 909 GLN A O 1
ATOM 7232 N N . TRP A 1 910 ? -23.168 -39.698 -14.387 1 91.67 910 TRP A N 1
ATOM 7233 C CA . TRP A 1 910 ? -22.365 -40.434 -15.357 1 91.67 910 TRP A CA 1
ATOM 7234 C C . TRP A 1 910 ? -21.791 -39.496 -16.414 1 91.67 910 TRP A C 1
ATOM 7236 O O . TRP A 1 910 ? -20.594 -39.542 -16.709 1 91.67 910 TRP A O 1
ATOM 7246 N N . PHE A 1 911 ? -22.597 -38.652 -16.957 1 94.06 911 PHE A N 1
ATOM 7247 C CA . PHE A 1 911 ? -22.155 -37.744 -18.009 1 94.06 911 PHE A CA 1
ATOM 7248 C C . PHE A 1 911 ? -21.161 -36.726 -17.463 1 94.06 911 PHE A C 1
ATOM 7250 O O . PHE A 1 911 ? -20.218 -36.339 -18.156 1 94.06 911 PHE A O 1
ATOM 7257 N N . ARG A 1 912 ? -21.377 -36.22 -16.294 1 93.23 912 ARG A N 1
ATOM 7258 C CA . ARG A 1 912 ? -20.459 -35.256 -15.698 1 93.23 912 ARG A CA 1
ATOM 7259 C C . ARG A 1 912 ? -19.109 -35.898 -15.397 1 93.23 912 ARG A C 1
ATOM 7261 O O . ARG A 1 912 ? -18.066 -35.254 -15.526 1 93.23 912 ARG A O 1
ATOM 7268 N N . ALA A 1 913 ? -19.123 -37.115 -14.971 1 92.15 913 ALA A N 1
ATOM 7269 C CA . ALA A 1 913 ? -17.872 -37.841 -14.768 1 92.15 913 ALA A CA 1
ATOM 7270 C C . ALA A 1 913 ? -17.118 -38.013 -16.083 1 92.15 913 ALA A C 1
ATOM 7272 O O . ALA A 1 913 ? -15.888 -37.92 -16.118 1 92.15 913 ALA A O 1
ATOM 7273 N N . GLU A 1 914 ? -17.875 -38.354 -17.125 1 93.49 914 GLU A N 1
ATOM 7274 C CA . GLU A 1 914 ? -17.262 -38.469 -18.445 1 93.49 914 GLU A CA 1
ATOM 7275 C C . GLU A 1 914 ? -16.644 -37.145 -18.884 1 93.49 914 GLU A C 1
ATOM 7277 O O . GLU A 1 914 ? -15.518 -37.115 -19.386 1 93.49 914 GLU A O 1
ATOM 7282 N N . ALA A 1 915 ? -17.353 -36.14 -18.756 1 93.65 915 ALA A N 1
ATOM 7283 C CA . ALA A 1 915 ? -16.861 -34.817 -19.13 1 93.65 915 ALA A CA 1
ATOM 7284 C C . ALA A 1 915 ? -15.572 -34.481 -18.386 1 93.65 915 ALA A C 1
ATOM 7286 O O . ALA A 1 915 ? -14.631 -33.94 -18.973 1 93.65 915 ALA A O 1
ATOM 7287 N N . ASP A 1 916 ? -15.533 -34.727 -17.094 1 93.32 916 ASP A N 1
ATOM 7288 C CA . ASP A 1 916 ? -14.338 -34.468 -16.298 1 93.32 916 ASP A CA 1
ATOM 7289 C C . ASP A 1 916 ? -13.135 -35.233 -16.846 1 93.32 916 ASP A C 1
ATOM 7291 O O . ASP A 1 916 ? -12.039 -34.681 -16.957 1 93.32 916 ASP A O 1
ATOM 7295 N N . MET A 1 917 ? -13.386 -36.452 -17.13 1 93.17 917 MET A N 1
ATOM 7296 C CA . MET A 1 917 ? -12.318 -37.297 -17.656 1 93.17 917 MET A CA 1
ATOM 7297 C C . MET A 1 917 ? -11.788 -36.746 -18.976 1 93.17 917 MET A C 1
ATOM 7299 O O . MET A 1 917 ? -10.576 -36.617 -19.157 1 93.17 917 MET A O 1
ATOM 7303 N N . ILE A 1 918 ? -12.634 -36.414 -19.879 1 94.55 918 ILE A N 1
ATOM 7304 C CA . ILE A 1 918 ? -12.241 -35.94 -21.202 1 94.55 918 ILE A CA 1
ATOM 7305 C C . ILE A 1 918 ? -11.524 -34.598 -21.077 1 94.55 918 ILE A C 1
ATOM 7307 O O . ILE A 1 918 ? -10.52 -34.358 -21.752 1 94.55 918 ILE A O 1
ATOM 7311 N N . ARG A 1 919 ? -12.043 -33.699 -20.267 1 95.22 919 ARG A N 1
ATOM 7312 C CA . ARG A 1 919 ? -11.438 -32.381 -20.107 1 95.22 919 ARG A CA 1
ATOM 7313 C C . ARG A 1 919 ? -10.016 -32.494 -19.567 1 95.22 919 ARG A C 1
ATOM 7315 O O . ARG A 1 919 ? -9.126 -31.751 -19.987 1 95.22 919 ARG A O 1
ATOM 7322 N N . TRP A 1 920 ? -9.774 -33.414 -18.648 1 95.02 920 TRP A N 1
ATOM 7323 C CA . TRP A 1 920 ? -8.432 -33.574 -18.098 1 95.02 920 TRP A CA 1
ATOM 7324 C C . TRP A 1 920 ? -7.499 -34.221 -19.116 1 95.02 920 TRP A C 1
ATOM 7326 O O . TRP A 1 920 ? -6.304 -33.919 -19.152 1 95.02 920 TRP A O 1
ATOM 7336 N N . GLN A 1 921 ? -8.051 -35.127 -19.941 1 95.13 921 GLN A N 1
ATOM 7337 C CA . GLN A 1 921 ? -7.27 -35.649 -21.058 1 95.13 921 GLN A CA 1
ATOM 7338 C C . GLN A 1 921 ? -6.842 -34.529 -22.001 1 95.13 921 GLN A C 1
ATOM 7340 O O . GLN A 1 921 ? -5.678 -34.459 -22.402 1 95.13 921 GLN A O 1
ATOM 7345 N N . GLU A 1 922 ? -7.76 -33.76 -22.317 1 95.92 922 GLU A N 1
ATOM 7346 C CA . GLU A 1 922 ? -7.478 -32.622 -23.187 1 95.92 922 GLU A CA 1
ATOM 7347 C C . GLU A 1 922 ? -6.427 -31.703 -22.569 1 95.92 922 GLU A C 1
ATOM 7349 O O . GLU A 1 922 ? -5.553 -31.19 -23.272 1 95.92 922 GLU A O 1
ATOM 7354 N N . GLU A 1 923 ? -6.542 -31.456 -21.25 1 96.26 923 GLU A N 1
ATOM 7355 C CA . GLU A 1 923 ? -5.59 -30.596 -20.552 1 96.26 923 GLU A CA 1
ATOM 7356 C C . GLU A 1 923 ? -4.182 -31.181 -20.598 1 96.26 923 GLU A C 1
ATOM 7358 O O . GLU A 1 923 ? -3.208 -30.453 -20.799 1 96.26 923 GLU A O 1
ATOM 7363 N N . TRP A 1 924 ? -4.063 -32.45 -20.374 1 96.36 924 TRP A N 1
ATOM 7364 C CA . TRP A 1 924 ? -2.777 -33.134 -20.45 1 96.36 924 TRP A CA 1
ATOM 7365 C C . TRP A 1 924 ? -2.156 -32.976 -21.834 1 96.36 924 TRP A C 1
ATOM 7367 O O . TRP A 1 924 ? -0.973 -32.651 -21.957 1 96.36 924 TRP A O 1
ATOM 7377 N N . GLU A 1 925 ? -2.902 -33.169 -22.887 1 95.25 925 GLU A N 1
ATOM 7378 C CA . GLU A 1 925 ? -2.447 -33.021 -24.266 1 95.25 925 GLU A CA 1
ATOM 7379 C C . GLU A 1 925 ? -1.996 -31.591 -24.548 1 95.25 925 GLU A C 1
ATOM 7381 O O . GLU A 1 925 ? -0.948 -31.374 -25.161 1 95.25 925 GLU A O 1
ATOM 7386 N N . ARG A 1 926 ? -2.772 -30.709 -24.105 1 95.36 926 ARG A N 1
ATOM 7387 C CA . ARG A 1 926 ? -2.477 -29.296 -24.32 1 95.36 926 ARG A CA 1
ATOM 7388 C C . ARG A 1 926 ? -1.173 -28.899 -23.637 1 95.36 926 ARG A C 1
ATOM 7390 O O . ARG A 1 926 ? -0.363 -28.167 -24.211 1 95.36 926 ARG A O 1
ATOM 7397 N N . LYS A 1 927 ? -0.961 -29.37 -22.383 1 95.99 927 LYS A N 1
ATOM 7398 C CA . LYS A 1 927 ? 0.235 -28.998 -21.633 1 95.99 927 LYS A CA 1
ATOM 7399 C C . LYS A 1 927 ? 1.493 -29.556 -22.292 1 95.99 927 LYS A C 1
ATOM 7401 O O . LYS A 1 927 ? 2.555 -28.932 -22.244 1 95.99 927 LYS A O 1
ATOM 7406 N N . LEU A 1 928 ? 1.381 -30.667 -22.934 1 94.49 928 LEU A N 1
ATOM 7407 C CA . LEU A 1 928 ? 2.515 -31.223 -23.664 1 94.49 928 LEU A CA 1
ATOM 7408 C C . LEU A 1 928 ? 2.921 -30.31 -24.817 1 94.49 928 LEU A C 1
ATOM 7410 O O . LEU A 1 928 ? 4.099 -29.979 -24.967 1 94.49 928 LEU A O 1
ATOM 7414 N N . ILE A 1 929 ? 1.937 -29.874 -25.547 1 93.31 929 ILE A N 1
ATOM 7415 C CA . ILE A 1 929 ? 2.217 -29.043 -26.713 1 93.31 929 ILE A CA 1
ATOM 7416 C C . ILE A 1 929 ? 2.708 -27.67 -26.262 1 93.31 929 ILE A C 1
ATOM 7418 O O . ILE A 1 929 ? 3.572 -27.07 -26.906 1 93.31 929 ILE A O 1
ATOM 7422 N N . GLU A 1 930 ? 2.16 -27.192 -25.241 1 95.13 930 GLU A N 1
ATOM 7423 C CA . GLU A 1 930 ? 2.572 -25.889 -24.727 1 95.13 930 GLU A CA 1
ATOM 7424 C C . GLU A 1 930 ? 4.021 -25.917 -24.251 1 95.13 930 GLU A C 1
ATOM 7426 O O . GLU A 1 930 ? 4.746 -24.93 -24.395 1 95.13 930 GLU A O 1
ATOM 7431 N N . PHE A 1 931 ? 4.483 -27.002 -23.682 1 94.65 931 PHE A N 1
ATOM 7432 C CA . PHE A 1 931 ? 5.876 -27.161 -23.282 1 94.65 931 PHE A CA 1
ATOM 7433 C C . PHE A 1 931 ? 6.799 -27.077 -24.492 1 94.65 931 PHE A C 1
ATOM 7435 O O . PHE A 1 931 ? 7.813 -26.376 -24.459 1 94.65 931 PHE A O 1
ATOM 7442 N N . LEU A 1 932 ? 6.414 -27.763 -25.512 1 93.51 932 LEU A N 1
ATOM 7443 C CA . LEU A 1 932 ? 7.221 -27.754 -26.727 1 93.51 932 LEU A CA 1
ATOM 7444 C C . LEU A 1 932 ? 7.288 -26.352 -27.324 1 93.51 932 LEU A C 1
ATOM 7446 O O . LEU A 1 932 ? 8.359 -25.898 -27.734 1 93.51 932 LEU A O 1
ATOM 7450 N N . ARG A 1 933 ? 6.16 -25.729 -27.38 1 94.39 933 ARG A N 1
ATOM 7451 C CA . ARG A 1 933 ? 6.128 -24.368 -27.905 1 94.39 933 ARG A CA 1
ATOM 7452 C C . ARG A 1 933 ? 7.035 -23.448 -27.095 1 94.39 933 ARG A C 1
ATOM 7454 O O . ARG A 1 933 ? 7.686 -22.562 -27.652 1 94.39 933 ARG A O 1
ATOM 7461 N N . THR A 1 934 ? 7.084 -23.612 -25.821 1 96.63 934 THR A N 1
ATOM 7462 C CA . THR A 1 934 ? 7.904 -22.782 -24.946 1 96.63 934 THR A CA 1
ATOM 7463 C C . THR A 1 934 ? 9.387 -22.98 -25.247 1 96.63 934 THR A C 1
ATOM 7465 O O . THR A 1 934 ? 10.139 -22.009 -25.353 1 96.63 934 THR A O 1
ATOM 7468 N N . ILE A 1 935 ? 9.856 -24.239 -25.419 1 95.19 935 ILE A N 1
ATOM 7469 C CA . ILE A 1 935 ? 11.243 -24.551 -25.746 1 95.19 935 ILE A CA 1
ATOM 7470 C C . ILE A 1 935 ? 11.597 -23.964 -27.11 1 95.19 935 ILE A C 1
ATOM 7472 O O . ILE A 1 935 ? 12.645 -23.333 -27.269 1 95.19 935 ILE A O 1
ATOM 7476 N N . ARG A 1 936 ? 10.681 -24.053 -28.106 1 94.31 936 ARG A N 1
ATOM 7477 C CA . ARG A 1 936 ? 10.897 -23.499 -29.439 1 94.31 936 ARG A CA 1
ATOM 7478 C C . ARG A 1 936 ? 11.021 -21.98 -29.386 1 94.31 936 ARG A C 1
ATOM 7480 O O . ARG A 1 936 ? 11.827 -21.392 -30.111 1 94.31 936 ARG A O 1
ATOM 7487 N N . HIS A 1 937 ? 10.212 -21.417 -28.582 1 96.12 937 HIS A N 1
ATOM 7488 C CA . HIS A 1 937 ? 10.25 -19.966 -28.439 1 96.12 937 HIS A CA 1
ATOM 7489 C C . HIS A 1 937 ? 11.593 -19.501 -27.886 1 96.12 937 HIS A C 1
ATOM 7491 O O . HIS A 1 937 ? 12.177 -18.538 -28.389 1 96.12 937 HIS A O 1
ATOM 7497 N N . TYR A 1 938 ? 12.094 -20.125 -26.814 1 96.78 938 TYR A N 1
ATOM 7498 C CA . TYR A 1 938 ? 13.373 -19.754 -26.221 1 96.78 938 TYR A CA 1
ATOM 7499 C C . TYR A 1 938 ? 14.51 -19.931 -27.22 1 96.78 938 TYR A C 1
ATOM 7501 O O . TYR A 1 938 ? 15.403 -19.086 -27.311 1 96.78 938 TYR A O 1
ATOM 7509 N N . ASP A 1 939 ? 14.43 -20.956 -27.979 1 95.26 939 ASP A N 1
ATOM 7510 C CA . ASP A 1 939 ? 15.45 -21.211 -28.992 1 95.26 939 ASP A CA 1
ATOM 7511 C C . ASP A 1 939 ? 15.435 -20.13 -30.07 1 95.26 939 ASP A C 1
ATOM 7513 O O . ASP A 1 939 ? 16.489 -19.627 -30.466 1 95.26 939 ASP A O 1
ATOM 7517 N N . LYS A 1 940 ? 14.27 -19.817 -30.5 1 95.54 940 LYS A N 1
ATOM 7518 C CA . LYS A 1 940 ? 14.146 -18.779 -31.519 1 95.54 940 LYS A CA 1
ATOM 7519 C C . LYS A 1 940 ? 14.691 -17.446 -31.015 1 95.54 940 LYS A C 1
ATOM 7521 O O . LYS A 1 940 ? 15.41 -16.751 -31.736 1 95.54 940 LYS A O 1
ATOM 7526 N N . MET A 1 941 ? 14.352 -17.109 -29.831 1 97.02 941 MET A N 1
ATOM 7527 C CA . MET A 1 941 ? 14.827 -15.854 -29.256 1 97.02 941 MET A CA 1
ATOM 7528 C C . MET A 1 941 ? 16.346 -15.857 -29.122 1 97.02 941 MET A C 1
ATOM 7530 O O . MET A 1 941 ? 16.998 -14.84 -29.367 1 97.02 941 MET A O 1
ATOM 7534 N N . ALA A 1 942 ? 16.926 -16.977 -28.675 1 96.67 942 ALA A N 1
ATOM 7535 C CA . ALA A 1 942 ? 18.379 -17.091 -28.572 1 96.67 942 ALA A CA 1
ATOM 7536 C C . ALA A 1 942 ? 19.044 -16.861 -29.926 1 96.67 942 ALA A C 1
ATOM 7538 O O . ALA A 1 942 ? 20.038 -16.137 -30.021 1 96.67 942 ALA A O 1
ATOM 7539 N N . ASP A 1 943 ? 18.443 -17.392 -30.995 1 96.37 943 ASP A N 1
ATOM 7540 C CA . ASP A 1 943 ? 18.984 -17.253 -32.344 1 96.37 943 ASP A CA 1
ATOM 7541 C C . ASP A 1 943 ? 18.899 -15.806 -32.824 1 96.37 943 ASP A C 1
ATOM 7543 O O . ASP A 1 943 ? 19.84 -15.293 -33.433 1 96.37 943 ASP A O 1
ATOM 7547 N N . VAL A 1 944 ? 17.806 -15.242 -32.553 1 97.39 944 VAL A N 1
ATOM 7548 C CA . VAL A 1 944 ? 17.589 -13.867 -32.993 1 97.39 944 VAL A CA 1
ATOM 7549 C C . VAL A 1 944 ? 18.595 -12.942 -32.313 1 97.39 944 VAL A C 1
ATOM 7551 O O . VAL A 1 944 ? 19.229 -12.114 -32.971 1 97.39 944 VAL A O 1
ATOM 7554 N N . TRP A 1 945 ? 18.794 -13.062 -31.02 1 97.5 945 TRP A N 1
ATOM 7555 C CA . TRP A 1 945 ? 19.716 -12.203 -30.284 1 97.5 945 TRP A CA 1
ATOM 7556 C C . TRP A 1 945 ? 21.157 -12.459 -30.711 1 97.5 945 TRP A C 1
ATOM 7558 O O . TRP A 1 945 ? 21.978 -11.539 -30.73 1 97.5 945 TRP A O 1
ATOM 7568 N N . GLU A 1 946 ? 21.454 -13.672 -31.028 1 96.29 946 GLU A N 1
ATOM 7569 C CA . GLU A 1 946 ? 22.779 -13.978 -31.557 1 96.29 946 GLU A CA 1
ATOM 7570 C C . GLU A 1 946 ? 23.019 -13.273 -32.889 1 96.29 946 GLU A C 1
ATOM 7572 O O . GLU A 1 946 ? 24.106 -12.744 -33.131 1 96.29 946 GLU A O 1
ATOM 7577 N N . SER A 1 947 ? 22.001 -13.231 -33.689 1 96.76 947 SER A N 1
ATOM 7578 C CA . SER A 1 947 ? 22.089 -12.531 -34.966 1 96.76 947 SER A CA 1
ATOM 7579 C C . SER A 1 947 ? 22.249 -11.028 -34.763 1 96.76 947 SER A C 1
ATOM 7581 O O . SER A 1 947 ? 23.01 -10.377 -35.481 1 96.76 947 SER A O 1
ATOM 7583 N N . LEU A 1 948 ? 21.556 -10.548 -33.831 1 96.81 948 LEU A N 1
ATOM 7584 C CA . LEU A 1 948 ? 21.655 -9.125 -33.526 1 96.81 948 LEU A CA 1
ATOM 7585 C C . LEU A 1 948 ? 23.046 -8.777 -33.005 1 96.81 948 LEU A C 1
ATOM 7587 O O . LEU A 1 948 ? 23.569 -7.698 -33.294 1 96.81 948 LEU A O 1
ATOM 7591 N N . ALA A 1 949 ? 23.622 -9.677 -32.205 1 96.26 949 ALA A N 1
ATOM 7592 C CA . ALA A 1 949 ? 24.995 -9.483 -31.744 1 96.26 949 ALA A CA 1
ATOM 7593 C C . ALA A 1 949 ? 25.966 -9.429 -32.92 1 96.26 949 ALA A C 1
ATOM 7595 O O . ALA A 1 949 ? 26.882 -8.604 -32.939 1 96.26 949 ALA A O 1
ATOM 7596 N N . GLY A 1 950 ? 25.74 -10.253 -33.857 1 93.89 950 GLY A N 1
ATOM 7597 C CA . GLY A 1 950 ? 26.57 -10.278 -35.05 1 93.89 950 GLY A CA 1
ATOM 7598 C C . GLY A 1 950 ? 26.474 -9.005 -35.87 1 93.89 950 GLY A C 1
ATOM 7599 O O . GLY A 1 950 ? 27.478 -8.526 -36.403 1 93.89 950 GLY A O 1
ATOM 7600 N N . SER A 1 951 ? 25.311 -8.433 -35.865 1 92.97 951 SER A N 1
ATOM 7601 C CA . SER A 1 951 ? 25.087 -7.226 -36.654 1 92.97 951 SER A CA 1
ATOM 7602 C C . SER A 1 951 ? 25.594 -5.987 -35.924 1 92.97 951 SER A C 1
ATOM 7604 O O . SER A 1 951 ? 25.756 -4.925 -36.53 1 92.97 951 SER A O 1
ATOM 7606 N N . SER A 1 952 ? 25.86 -6.101 -34.686 1 92.3 952 SER A N 1
ATOM 7607 C CA . SER A 1 952 ? 26.272 -4.963 -33.87 1 92.3 952 SER A CA 1
ATOM 7608 C C . SER A 1 952 ? 27.774 -4.986 -33.608 1 92.3 952 SER A C 1
ATOM 7610 O O . SER A 1 952 ? 28.254 -4.357 -32.662 1 92.3 952 SER A O 1
ATOM 7612 N N . ARG A 1 953 ? 28.542 -5.531 -34.326 1 85.9 953 ARG A N 1
ATOM 7613 C CA . ARG A 1 953 ? 29.969 -5.735 -34.1 1 85.9 953 ARG A CA 1
ATOM 7614 C C . ARG A 1 953 ? 30.721 -4.408 -34.115 1 85.9 953 ARG A C 1
ATOM 7616 O O . ARG A 1 953 ? 31.768 -4.274 -33.478 1 85.9 953 ARG A O 1
ATOM 7623 N N . SER A 1 954 ? 30.113 -3.432 -34.744 1 88.8 954 SER A N 1
ATOM 7624 C CA . SER A 1 954 ? 30.748 -2.119 -34.795 1 88.8 954 SER A CA 1
ATOM 7625 C C . SER A 1 954 ? 30.644 -1.402 -33.453 1 88.8 954 SER A C 1
ATOM 7627 O O . SER A 1 954 ? 31.415 -0.482 -33.174 1 88.8 954 SER A O 1
ATOM 7629 N N . SER A 1 955 ? 29.763 -1.827 -32.624 1 93.1 955 SER A N 1
ATOM 7630 C CA . SER A 1 955 ? 29.594 -1.302 -31.273 1 93.1 955 SER A CA 1
ATOM 7631 C C . SER A 1 955 ? 29.743 -2.404 -30.229 1 93.1 955 SER A C 1
ATOM 7633 O O . SER A 1 955 ? 28.778 -3.105 -29.917 1 93.1 955 SER A O 1
ATOM 7635 N N . PRO A 1 956 ? 30.871 -2.499 -29.652 1 92.49 956 PRO A N 1
ATOM 7636 C CA . PRO A 1 956 ? 31.141 -3.617 -28.746 1 92.49 956 PRO A CA 1
ATOM 7637 C C . PRO A 1 956 ? 30.156 -3.685 -27.582 1 92.49 956 PRO A C 1
ATOM 7639 O O . PRO A 1 956 ? 29.77 -4.777 -27.157 1 92.49 956 PRO A O 1
ATOM 7642 N N . GLY A 1 957 ? 29.821 -2.519 -27.075 1 94.5 957 GLY A N 1
ATOM 7643 C CA . GLY A 1 957 ? 28.853 -2.513 -25.99 1 94.5 957 GLY A CA 1
ATOM 7644 C C . GLY A 1 957 ? 27.504 -3.079 -26.391 1 94.5 957 GLY A C 1
ATOM 7645 O O . GLY A 1 957 ? 26.9 -3.849 -25.641 1 94.5 957 GLY A O 1
ATOM 7646 N N . LYS A 1 958 ? 27.038 -2.717 -27.528 1 95.54 958 LYS A N 1
ATOM 7647 C CA . LYS A 1 958 ? 25.771 -3.211 -28.061 1 95.54 958 LYS A CA 1
ATOM 7648 C C . LYS A 1 958 ? 25.837 -4.71 -28.337 1 95.54 958 LYS A C 1
ATOM 7650 O O . LYS A 1 958 ? 24.884 -5.441 -28.059 1 95.54 958 LYS A O 1
ATOM 7655 N N . ALA A 1 959 ? 26.945 -5.189 -28.849 1 96.55 959 ALA A N 1
ATOM 7656 C CA . ALA A 1 959 ? 27.147 -6.611 -29.117 1 96.55 959 ALA A CA 1
ATOM 7657 C C . ALA A 1 959 ? 27.163 -7.416 -27.821 1 96.55 959 ALA A C 1
ATOM 7659 O O . ALA A 1 959 ? 26.615 -8.52 -27.762 1 96.55 959 ALA A O 1
ATOM 7660 N N . ALA A 1 960 ? 27.803 -6.841 -26.84 1 96.36 960 ALA A N 1
ATOM 7661 C CA . ALA A 1 960 ? 27.891 -7.529 -25.554 1 96.36 960 ALA A CA 1
ATOM 7662 C C . ALA A 1 960 ? 26.506 -7.739 -24.948 1 96.36 960 ALA A C 1
ATOM 7664 O O . ALA A 1 960 ? 26.209 -8.814 -24.421 1 96.36 960 ALA A O 1
ATOM 7665 N N . VAL A 1 961 ? 25.655 -6.724 -25.036 1 96.39 961 VAL A N 1
ATOM 7666 C CA . VAL A 1 961 ? 24.307 -6.812 -24.483 1 96.39 961 VAL A CA 1
ATOM 7667 C C . VAL A 1 961 ? 23.504 -7.865 -25.244 1 96.39 961 VAL A C 1
ATOM 7669 O O . VAL A 1 961 ? 22.775 -8.655 -24.639 1 96.39 961 VAL A O 1
ATOM 7672 N N . ALA A 1 962 ? 23.624 -7.888 -26.502 1 97.61 962 ALA A N 1
ATOM 7673 C CA . ALA A 1 962 ? 22.907 -8.852 -27.332 1 97.61 962 ALA A CA 1
ATOM 7674 C C . ALA A 1 962 ? 23.373 -10.277 -27.046 1 97.61 962 ALA A C 1
ATOM 7676 O O . ALA A 1 962 ? 22.559 -11.2 -26.973 1 97.61 962 ALA A O 1
ATOM 7677 N N . MET A 1 963 ? 24.673 -10.437 -26.914 1 96.89 963 MET A N 1
ATOM 7678 C CA . MET A 1 963 ? 25.21 -11.759 -26.605 1 96.89 963 MET A CA 1
ATOM 7679 C C . MET A 1 963 ? 24.72 -12.24 -25.244 1 96.89 963 MET A C 1
ATOM 7681 O O . MET A 1 963 ? 24.399 -13.418 -25.076 1 96.89 963 MET A O 1
ATOM 7685 N N . LYS A 1 964 ? 24.751 -11.371 -24.321 1 96.2 964 LYS A N 1
ATOM 7686 C CA . LYS A 1 964 ? 24.246 -11.724 -22.998 1 96.2 964 LYS A CA 1
ATOM 7687 C C . LYS A 1 964 ? 22.784 -12.156 -23.064 1 96.2 964 LYS A C 1
ATOM 7689 O O . LYS A 1 964 ? 22.388 -13.129 -22.419 1 96.2 964 LYS A O 1
ATOM 7694 N N . ALA A 1 965 ? 21.95 -11.45 -23.832 1 96.85 965 ALA A N 1
ATOM 7695 C CA . ALA A 1 965 ? 20.545 -11.81 -24 1 96.85 965 ALA A CA 1
ATOM 7696 C C . ALA A 1 965 ? 20.404 -13.185 -24.647 1 96.85 965 ALA A C 1
ATOM 7698 O O . ALA A 1 965 ? 19.569 -13.991 -24.231 1 96.85 965 ALA A O 1
ATOM 7699 N N . SER A 1 966 ? 21.192 -13.43 -25.658 1 96.8 966 SER A N 1
ATOM 7700 C CA . SER A 1 966 ? 21.172 -14.727 -26.327 1 96.8 966 SER A CA 1
ATOM 7701 C C . SER A 1 966 ? 21.448 -15.861 -25.346 1 96.8 966 SER A C 1
ATOM 7703 O O . SER A 1 966 ? 20.735 -16.866 -25.334 1 96.8 966 SER A O 1
ATOM 7705 N N . ARG A 1 967 ? 22.428 -15.651 -24.549 1 95.33 967 ARG A N 1
ATOM 7706 C CA . ARG A 1 967 ? 22.817 -16.685 -23.596 1 95.33 967 ARG A CA 1
ATOM 7707 C C . ARG A 1 967 ? 21.732 -16.896 -22.545 1 95.33 967 ARG A C 1
ATOM 7709 O O . ARG A 1 967 ? 21.538 -18.013 -22.061 1 95.33 967 ARG A O 1
ATOM 7716 N N . ARG A 1 968 ? 21.106 -15.862 -22.155 1 96.1 968 ARG A N 1
ATOM 7717 C CA . ARG A 1 968 ? 20.025 -15.964 -21.18 1 96.1 968 ARG A CA 1
ATOM 7718 C C . ARG A 1 968 ? 18.871 -16.798 -21.726 1 96.1 968 ARG A C 1
ATOM 7720 O O . ARG A 1 968 ? 18.328 -17.653 -21.023 1 96.1 968 ARG A O 1
ATOM 7727 N N . TYR A 1 969 ? 18.488 -16.618 -22.96 1 96.85 969 TYR A N 1
ATOM 7728 C CA . TYR A 1 969 ? 17.409 -17.396 -23.559 1 96.85 969 TYR A CA 1
ATOM 7729 C C . TYR A 1 969 ? 17.841 -18.839 -23.793 1 96.85 969 TYR A C 1
ATOM 7731 O O . TYR A 1 969 ? 17.032 -19.762 -23.676 1 96.85 969 TYR A O 1
ATOM 7739 N N . LEU A 1 970 ? 19.068 -18.998 -24.117 1 95.39 970 LEU A N 1
ATOM 7740 C CA . LEU A 1 970 ? 19.586 -20.357 -24.238 1 95.39 970 LEU A CA 1
ATOM 7741 C C . LEU A 1 970 ? 19.478 -21.1 -22.911 1 95.39 970 LEU A C 1
ATOM 7743 O O . LEU A 1 970 ? 19.104 -22.275 -22.881 1 95.39 970 LEU A O 1
ATOM 7747 N N . GLU A 1 971 ? 19.841 -20.382 -21.901 1 94.36 971 GLU A N 1
ATOM 7748 C CA . GLU A 1 971 ? 19.749 -20.977 -20.571 1 94.36 971 GLU A CA 1
ATOM 7749 C C . GLU A 1 971 ? 18.3 -21.27 -20.196 1 94.36 971 GLU A C 1
ATOM 7751 O O . GLU A 1 971 ? 18.01 -22.292 -19.57 1 94.36 971 GLU A O 1
ATOM 7756 N N . LEU A 1 972 ? 17.368 -20.454 -20.563 1 96.17 972 LEU A N 1
ATOM 7757 C CA . LEU A 1 972 ? 15.95 -20.703 -20.328 1 96.17 972 LEU A CA 1
ATOM 7758 C C . LEU A 1 972 ? 15.494 -21.968 -21.048 1 96.17 972 LEU A C 1
ATOM 7760 O O . LEU A 1 972 ? 14.751 -22.775 -20.485 1 96.17 972 LEU A O 1
ATOM 7764 N N . GLY A 1 973 ? 15.927 -22.069 -22.294 1 94.67 973 GLY A N 1
ATOM 7765 C CA . GLY A 1 973 ? 15.608 -23.269 -23.051 1 94.67 973 GLY A CA 1
ATOM 7766 C C . GLY A 1 973 ? 16.134 -24.538 -22.408 1 94.67 973 GLY A C 1
ATOM 7767 O O . GLY A 1 973 ? 15.416 -25.536 -22.315 1 94.67 973 GLY A O 1
ATOM 7768 N N . ARG A 1 974 ? 17.304 -24.452 -21.944 1 92.69 974 ARG A N 1
ATOM 7769 C CA . ARG A 1 974 ? 17.92 -25.601 -21.288 1 92.69 974 ARG A CA 1
ATOM 7770 C C . ARG A 1 974 ? 17.175 -25.964 -20.008 1 92.69 974 ARG A C 1
ATOM 7772 O O . ARG A 1 974 ? 16.915 -27.141 -19.747 1 92.69 974 ARG A O 1
ATOM 7779 N N . ARG A 1 975 ? 16.897 -24.993 -19.222 1 92.8 975 ARG A N 1
ATOM 7780 C CA . ARG A 1 975 ? 16.17 -25.22 -17.978 1 92.8 975 ARG A CA 1
ATOM 7781 C C . ARG A 1 975 ? 14.799 -25.832 -18.25 1 92.8 975 ARG A C 1
ATOM 7783 O O . ARG A 1 975 ? 14.359 -26.728 -17.526 1 92.8 975 ARG A O 1
ATOM 7790 N N . CYS A 1 976 ? 14.152 -25.283 -19.233 1 94.84 976 CYS A N 1
ATOM 7791 C CA . CYS A 1 976 ? 12.838 -25.803 -19.592 1 94.84 976 CYS A CA 1
ATOM 7792 C C . CYS A 1 976 ? 12.93 -27.257 -20.039 1 94.84 976 CYS A C 1
ATOM 7794 O O . CYS A 1 976 ? 12.081 -28.076 -19.68 1 94.84 976 CYS A O 1
ATOM 7796 N N . ASP A 1 977 ? 13.952 -27.6 -20.747 1 92.25 977 ASP A N 1
ATOM 7797 C CA . ASP A 1 977 ? 14.191 -28.972 -21.186 1 92.25 977 ASP A CA 1
ATOM 7798 C C . ASP A 1 977 ? 14.419 -29.898 -19.993 1 92.25 977 ASP A C 1
ATOM 7800 O O . ASP A 1 977 ? 13.898 -31.015 -19.959 1 92.25 977 ASP A O 1
ATOM 7804 N N . ASN A 1 978 ? 15.194 -29.436 -19.104 1 91.49 978 ASN A N 1
ATOM 7805 C CA . ASN A 1 978 ? 15.465 -30.225 -17.907 1 91.49 978 ASN A CA 1
ATOM 7806 C C . ASN A 1 978 ? 14.192 -30.481 -17.104 1 91.49 978 ASN A C 1
ATOM 7808 O O . ASN A 1 978 ? 13.993 -31.579 -16.583 1 91.49 978 ASN A O 1
ATOM 7812 N N . ILE A 1 979 ? 13.379 -29.491 -17.04 1 93.58 979 ILE A N 1
ATOM 7813 C CA . ILE A 1 979 ? 12.121 -29.609 -16.312 1 93.58 979 ILE A CA 1
ATOM 7814 C C . ILE A 1 979 ? 11.187 -30.569 -17.046 1 93.58 979 ILE A C 1
ATOM 7816 O O . ILE A 1 979 ? 10.476 -31.356 -16.417 1 93.58 979 ILE A O 1
ATOM 7820 N N . PHE A 1 980 ? 11.199 -30.5 -18.343 1 94.2 980 PHE A N 1
ATOM 7821 C CA . PHE A 1 980 ? 10.397 -31.402 -19.16 1 94.2 980 PHE A CA 1
ATOM 7822 C C . PHE A 1 980 ? 10.842 -32.847 -18.969 1 94.2 980 PHE A C 1
ATOM 7824 O O . PHE A 1 980 ? 10.013 -33.758 -18.926 1 94.2 980 PHE A O 1
ATOM 7831 N N . ARG A 1 981 ? 12.081 -33.021 -18.758 1 91.08 981 ARG A N 1
ATOM 7832 C CA . ARG A 1 981 ? 12.641 -34.342 -18.49 1 91.08 981 ARG A CA 1
ATOM 7833 C C . ARG A 1 981 ? 12.181 -34.867 -17.135 1 91.08 981 ARG A C 1
ATOM 7835 O O . ARG A 1 981 ? 11.904 -36.06 -16.987 1 91.08 981 ARG A O 1
ATOM 7842 N N . GLN A 1 982 ? 12.134 -34.017 -16.218 1 89.72 982 GLN A N 1
ATOM 7843 C CA . GLN A 1 982 ? 11.656 -34.395 -14.893 1 89.72 982 GLN A CA 1
ATOM 7844 C C . GLN A 1 982 ? 10.195 -34.833 -14.94 1 89.72 982 GLN A C 1
ATOM 7846 O O . GLN A 1 982 ? 9.743 -35.6 -14.087 1 89.72 982 GLN A O 1
ATOM 7851 N N . ALA A 1 983 ? 9.517 -34.31 -15.942 1 91.35 983 ALA A N 1
ATOM 7852 C CA . ALA A 1 983 ? 8.116 -34.691 -16.106 1 91.35 983 ALA A CA 1
ATOM 7853 C C . ALA A 1 983 ? 7.991 -35.998 -16.883 1 91.35 983 ALA A C 1
ATOM 7855 O O . ALA A 1 983 ? 6.882 -36.475 -17.133 1 91.35 983 ALA A O 1
ATOM 7856 N N . GLY A 1 984 ? 9.151 -36.597 -17.335 1 89.26 984 GLY A N 1
ATOM 7857 C CA . GLY A 1 984 ? 9.161 -37.889 -18.002 1 89.26 984 GLY A CA 1
ATOM 7858 C C . GLY A 1 984 ? 9.2 -37.78 -19.514 1 89.26 984 GLY A C 1
ATOM 7859 O O . GLY A 1 984 ? 8.949 -38.759 -20.219 1 89.26 984 GLY A O 1
ATOM 7860 N N . TYR A 1 985 ? 9.483 -36.506 -20.019 1 91.92 985 TYR A N 1
ATOM 7861 C CA . TYR A 1 985 ? 9.502 -36.31 -21.464 1 91.92 985 TYR A CA 1
ATOM 7862 C C . TYR A 1 985 ? 10.81 -35.665 -21.91 1 91.92 985 TYR A C 1
ATOM 7864 O O . TYR A 1 985 ? 11.451 -34.949 -21.137 1 91.92 985 TYR A O 1
ATOM 7872 N N . VAL A 1 986 ? 11.23 -35.916 -23.092 1 90.12 986 VAL A N 1
ATOM 7873 C CA . VAL A 1 986 ? 12.401 -35.291 -23.698 1 90.12 986 VAL A CA 1
ATOM 7874 C C . VAL A 1 986 ? 12.048 -34.772 -25.09 1 90.12 986 VAL A C 1
ATOM 7876 O O . VAL A 1 986 ? 11.435 -35.486 -25.888 1 90.12 986 VAL A O 1
ATOM 7879 N N . TYR A 1 987 ? 12.334 -33.599 -25.249 1 88.88 987 TYR A N 1
ATOM 7880 C CA . TYR A 1 987 ? 12.112 -33.009 -26.564 1 88.88 987 TYR A CA 1
ATOM 7881 C C . TYR A 1 987 ? 13.379 -33.067 -27.409 1 88.88 987 TYR A C 1
ATOM 7883 O O . TYR A 1 987 ? 14.412 -32.51 -27.029 1 88.88 987 TYR A O 1
ATOM 7891 N N . GLN A 1 988 ? 13.398 -33.765 -28.457 1 83.16 988 GLN A N 1
ATOM 7892 C CA . GLN A 1 988 ? 14.529 -33.799 -29.379 1 83.16 988 GLN A CA 1
ATOM 7893 C C . GLN A 1 988 ? 14.511 -32.595 -30.317 1 83.16 988 GLN A C 1
ATOM 7895 O O . GLN A 1 988 ? 13.782 -32.587 -31.311 1 83.16 988 GLN A O 1
ATOM 7900 N N . ARG A 1 989 ? 15.327 -31.596 -29.921 1 76.3 989 ARG A N 1
ATOM 7901 C CA . ARG A 1 989 ? 15.386 -30.318 -30.624 1 76.3 989 ARG A CA 1
ATOM 7902 C C . ARG A 1 989 ? 16.181 -30.442 -31.919 1 76.3 989 ARG A C 1
ATOM 7904 O O . ARG A 1 989 ? 17.077 -31.283 -32.026 1 76.3 989 ARG A O 1
ATOM 7911 N N . PRO A 1 990 ? 15.765 -29.729 -32.999 1 61.93 990 PRO A N 1
ATOM 7912 C CA . PRO A 1 990 ? 16.691 -29.658 -34.133 1 61.93 990 PRO A CA 1
ATOM 7913 C C . PRO A 1 990 ? 17.991 -28.936 -33.788 1 61.93 990 PRO A C 1
ATOM 7915 O O . PRO A 1 990 ? 19.004 -29.123 -34.467 1 61.93 990 PRO A O 1
ATOM 7918 N N . ARG A 1 991 ? 17.948 -27.962 -32.846 1 61.26 991 ARG A N 1
ATOM 7919 C CA . ARG A 1 991 ? 19.136 -27.207 -32.464 1 61.26 991 ARG A CA 1
ATOM 7920 C C . ARG A 1 991 ? 19.985 -27.988 -31.467 1 61.26 991 ARG A C 1
ATOM 7922 O O . ARG A 1 991 ? 19.461 -28.547 -30.501 1 61.26 991 ARG A O 1
ATOM 7929 N N . PRO A 1 992 ? 21.268 -28.233 -31.828 1 52 992 PRO A N 1
ATOM 7930 C CA . PRO A 1 992 ? 22.122 -28.919 -30.855 1 52 992 PRO A CA 1
ATOM 7931 C C . PRO A 1 992 ? 22.147 -28.22 -29.498 1 52 992 PRO A C 1
ATOM 7933 O O . PRO A 1 992 ? 22.106 -26.989 -29.432 1 52 992 PRO A O 1
ATOM 7936 N N . THR A 1 993 ? 21.731 -28.835 -28.48 1 49.81 993 THR A N 1
ATOM 7937 C CA . THR A 1 993 ? 21.747 -28.315 -27.117 1 49.81 993 THR A CA 1
ATOM 7938 C C . THR A 1 993 ? 23.116 -27.734 -26.776 1 49.81 993 THR A C 1
ATOM 7940 O O . THR A 1 993 ? 24.138 -28.404 -26.934 1 49.81 993 THR A O 1
ATOM 7943 N N . PRO A 1 994 ? 23.305 -26.475 -26.792 1 45.49 994 PRO A N 1
ATOM 7944 C CA . PRO A 1 994 ? 24.642 -25.999 -26.432 1 45.49 994 PRO A CA 1
ATOM 7945 C C . PRO A 1 994 ? 25.188 -26.67 -25.173 1 45.49 994 PRO A C 1
ATOM 7947 O O . PRO A 1 994 ? 24.418 -27.043 -24.285 1 45.49 994 PRO A O 1
ATOM 7950 N N . ARG A 1 995 ? 26.402 -27.338 -25.273 1 40.22 995 ARG A N 1
ATOM 7951 C CA . ARG A 1 995 ? 27.098 -27.888 -24.114 1 40.22 995 ARG A CA 1
ATOM 7952 C C . ARG A 1 995 ? 26.972 -26.962 -22.909 1 40.22 995 ARG A C 1
ATOM 7954 O O . ARG A 1 995 ? 26.94 -25.739 -23.06 1 40.22 995 ARG A O 1
ATOM 7961 N N . ALA A 1 996 ? 26.587 -27.444 -21.815 1 39.79 996 ALA A N 1
ATOM 7962 C CA . ALA A 1 996 ? 26.54 -26.778 -20.516 1 39.79 996 ALA A CA 1
ATOM 7963 C C . ALA A 1 996 ? 27.777 -25.911 -20.299 1 39.79 996 ALA A C 1
ATOM 7965 O O . ALA A 1 996 ? 28.898 -26.332 -20.595 1 39.79 996 ALA A O 1
ATOM 7966 N N . PHE A 1 997 ? 27.943 -24.823 -20.5 1 32.44 997 PHE A N 1
ATOM 7967 C CA . PHE A 1 997 ? 29.058 -23.998 -20.05 1 32.44 997 PHE A CA 1
ATOM 7968 C C . PHE A 1 997 ? 29.515 -24.417 -18.657 1 32.44 997 PHE A C 1
ATOM 7970 O O . PHE A 1 997 ? 28.746 -24.341 -17.697 1 32.44 997 PHE A O 1
ATOM 7977 N N . ASN A 1 998 ? 30.545 -25.453 -18.598 1 28.01 998 ASN A N 1
ATOM 7978 C CA . ASN A 1 998 ? 31.271 -25.728 -17.363 1 28.01 998 ASN A CA 1
ATOM 7979 C C . ASN A 1 998 ? 31.846 -24.452 -16.755 1 28.01 998 ASN A C 1
ATOM 7981 O O . ASN A 1 998 ? 32.982 -24.076 -17.051 1 28.01 998 ASN A O 1
ATOM 7985 N N . GLY A 1 999 ? 31.548 -23.263 -16.951 1 27.74 999 GLY A N 1
ATOM 7986 C CA . GLY A 1 999 ? 32.308 -22.387 -16.073 1 27.74 999 GLY A CA 1
ATOM 7987 C C . GLY A 1 999 ? 32.639 -23.023 -14.737 1 27.74 999 GLY A C 1
ATOM 7988 O O . GLY A 1 999 ? 31.882 -23.856 -14.235 1 27.74 999 GLY A O 1
ATOM 7989 N N . THR A 1 1000 ? 33.991 -23.242 -14.555 1 25.19 1000 THR A N 1
ATOM 7990 C CA . THR A 1 1000 ? 34.573 -23.556 -13.255 1 25.19 1000 THR A CA 1
ATOM 7991 C C . THR A 1 1000 ? 33.747 -22.94 -12.129 1 25.19 1000 THR A C 1
ATOM 7993 O O . THR A 1 1000 ? 33.78 -21.725 -11.921 1 25.19 1000 THR A O 1
ATOM 7996 N N . THR A 1 1001 ? 32.621 -23.155 -11.893 1 24.37 1001 THR A N 1
ATOM 7997 C CA . THR A 1 1001 ? 32.142 -23 -10.524 1 24.37 1001 THR A CA 1
ATOM 7998 C C . THR A 1 1001 ? 33.225 -23.394 -9.524 1 24.37 1001 THR A C 1
ATOM 8000 O O . THR A 1 1001 ? 33.97 -24.349 -9.753 1 24.37 1001 THR A O 1
ATOM 8003 N N . GLN A 1 1002 ? 33.792 -22.352 -8.742 1 24.76 1002 GLN A N 1
ATOM 8004 C CA . GLN A 1 1002 ? 34.261 -22.633 -7.389 1 24.76 1002 GLN A CA 1
ATOM 8005 C C . GLN A 1 1002 ? 33.724 -23.97 -6.887 1 24.76 1002 GLN A C 1
ATOM 8007 O O . GLN A 1 1002 ? 32.694 -24.45 -7.365 1 24.76 1002 GLN A O 1
ATOM 8012 N N . GLN A 1 1003 ? 34.599 -24.784 -6.253 1 23.81 1003 GLN A N 1
ATOM 8013 C CA . GLN A 1 1003 ? 34.235 -25.779 -5.249 1 23.81 1003 GLN A CA 1
ATOM 8014 C C . GLN A 1 1003 ? 32.903 -25.433 -4.59 1 23.81 1003 GLN A C 1
ATOM 8016 O O . GLN A 1 1003 ? 32.653 -24.273 -4.255 1 23.81 1003 GLN A O 1
ATOM 8021 N N . SER A 1 1004 ? 31.991 -26.221 -4.807 1 24.13 1004 SER A N 1
ATOM 8022 C CA . SER A 1 1004 ? 30.638 -26.372 -4.281 1 24.13 1004 SER A CA 1
ATOM 8023 C C . SER A 1 1004 ? 30.574 -25.998 -2.804 1 24.13 1004 SER A C 1
ATOM 8025 O O . SER A 1 1004 ? 30.835 -26.833 -1.935 1 24.13 1004 SER A O 1
ATOM 8027 N N . LEU A 1 1005 ? 31.477 -25.103 -2.347 1 22.53 1005 LEU A N 1
ATOM 8028 C CA . LEU A 1 1005 ? 31.053 -24.856 -0.974 1 22.53 1005 LEU A CA 1
ATOM 8029 C C . LEU A 1 1005 ? 29.569 -24.511 -0.916 1 22.53 1005 LEU A C 1
ATOM 8031 O O . LEU A 1 1005 ? 29.205 -23.352 -0.705 1 22.53 1005 LEU A O 1
ATOM 8035 N N . ASP A 1 1006 ? 28.894 -24.887 -1.882 1 21.04 1006 ASP A N 1
ATOM 8036 C CA . ASP A 1 1006 ? 27.449 -24.778 -2.053 1 21.04 1006 ASP A CA 1
ATOM 8037 C C . ASP A 1 1006 ? 26.709 -25.301 -0.823 1 21.04 1006 ASP A C 1
ATOM 8039 O O . ASP A 1 1006 ? 26.793 -26.488 -0.5 1 21.04 1006 ASP A O 1
ATOM 8043 N N . PRO A 1 1007 ? 26.868 -24.554 0.268 1 23.61 1007 PRO A N 1
ATOM 8044 C CA . PRO A 1 1007 ? 25.971 -25.321 1.135 1 23.61 1007 PRO A CA 1
ATOM 8045 C C . PRO A 1 1007 ? 24.704 -25.779 0.417 1 23.61 1007 PRO A C 1
ATOM 8047 O O . PRO A 1 1007 ? 24.303 -25.174 -0.581 1 23.61 1007 PRO A O 1
ATOM 8050 N N . ALA A 1 1008 ? 24.362 -27.043 0.378 1 23.35 1008 ALA A N 1
ATOM 8051 C CA . ALA A 1 1008 ? 23.155 -27.699 -0.116 1 23.35 1008 ALA A CA 1
ATOM 8052 C C . ALA A 1 1008 ? 21.932 -26.804 0.062 1 23.35 1008 ALA A C 1
ATOM 8054 O O . ALA A 1 1008 ? 21.588 -26.43 1.186 1 23.35 1008 ALA A O 1
ATOM 8055 N N . VAL A 1 1009 ? 21.903 -25.875 -0.737 1 23.57 1009 VAL A N 1
ATOM 8056 C CA . VAL A 1 1009 ? 20.591 -25.248 -0.614 1 23.57 1009 VAL A CA 1
ATOM 8057 C C . VAL A 1 1009 ? 19.527 -26.317 -0.375 1 23.57 1009 VAL A C 1
ATOM 8059 O O . VAL A 1 1009 ? 19.461 -27.31 -1.105 1 23.57 1009 VAL A O 1
ATOM 8062 N N . PRO A 1 1010 ? 19.168 -26.444 0.809 1 22.89 1010 PRO A N 1
ATOM 8063 C CA . PRO A 1 1010 ? 18.148 -27.495 0.784 1 22.89 1010 PRO A CA 1
ATOM 8064 C C . PRO A 1 1010 ? 17.186 -27.357 -0.394 1 22.89 1010 PRO A C 1
ATOM 8066 O O . PRO A 1 1010 ? 16.885 -26.239 -0.821 1 22.89 1010 PRO A O 1
ATOM 8069 N N . GLU A 1 1011 ? 17.348 -28.17 -1.484 1 23.81 1011 GLU A N 1
ATOM 8070 C CA . GLU A 1 1011 ? 16.253 -28.453 -2.407 1 23.81 1011 GLU A CA 1
ATOM 8071 C C . GLU A 1 1011 ? 14.908 -28.049 -1.808 1 23.81 1011 GLU A C 1
ATOM 8073 O O . GLU A 1 1011 ? 14.488 -28.596 -0.787 1 23.81 1011 GLU A O 1
ATOM 8078 N N . GLN A 1 1012 ? 14.814 -26.816 -1.698 1 24.43 1012 GLN A N 1
ATOM 8079 C CA . GLN A 1 1012 ? 13.405 -26.757 -1.325 1 24.43 1012 GLN A CA 1
ATOM 8080 C C . GLN A 1 1012 ? 12.592 -27.807 -2.079 1 24.43 1012 GLN A C 1
ATOM 8082 O O . GLN A 1 1012 ? 12.503 -27.766 -3.308 1 24.43 1012 GLN A O 1
ATOM 8087 N N . ALA A 1 1013 ? 12.548 -28.924 -1.692 1 26.24 1013 ALA A N 1
ATOM 8088 C CA . ALA A 1 1013 ? 11.64 -30.055 -1.865 1 26.24 1013 ALA A CA 1
ATOM 8089 C C . ALA A 1 1013 ? 10.236 -29.581 -2.227 1 26.24 1013 ALA A C 1
ATOM 8091 O O . ALA A 1 1013 ? 9.68 -28.703 -1.564 1 26.24 1013 ALA A O 1
ATOM 8092 N N . VAL A 1 1014 ? 9.927 -29.344 -3.488 1 27.46 1014 VAL A N 1
ATOM 8093 C CA . VAL A 1 1014 ? 8.52 -29.72 -3.571 1 27.46 1014 VAL A CA 1
ATOM 8094 C C . VAL A 1 1014 ? 8.145 -30.587 -2.371 1 27.46 1014 VAL A C 1
ATOM 8096 O O . VAL A 1 1014 ? 8.83 -31.566 -2.066 1 27.46 1014 VAL A O 1
ATOM 8099 N N . ASP A 1 1015 ? 7.894 -29.956 -1.251 1 26.85 1015 ASP A N 1
ATOM 8100 C CA . ASP A 1 1015 ? 7.412 -30.778 -0.146 1 26.85 1015 ASP A CA 1
ATOM 8101 C C . ASP A 1 1015 ? 6.816 -32.089 -0.656 1 26.85 1015 ASP A C 1
ATOM 8103 O O . ASP A 1 1015 ? 5.625 -32.348 -0.473 1 26.85 1015 ASP A O 1
ATOM 8107 N N . SER A 1 1016 ? 7.025 -32.408 -2 1 23.45 1016 SER A N 1
ATOM 8108 C CA . SER A 1 1016 ? 6.718 -33.829 -2.123 1 23.45 1016 SER A CA 1
ATOM 8109 C C . SER A 1 1016 ? 7.605 -34.667 -1.208 1 23.45 1016 SER A C 1
ATOM 8111 O O . SER A 1 1016 ? 8.826 -34.501 -1.196 1 23.45 1016 SER A O 1
ATOM 8113 N N . SER A 1 1017 ? 7.255 -35.031 0.006 1 26.06 1017 SER A N 1
ATOM 8114 C CA . SER A 1 1017 ? 7.676 -36.255 0.678 1 26.06 1017 SER A CA 1
ATOM 8115 C C . SER A 1 1017 ? 8.356 -37.214 -0.294 1 26.06 1017 SER A C 1
ATOM 8117 O O . SER A 1 1017 ? 9.018 -38.165 0.125 1 26.06 1017 SER A O 1
ATOM 8119 N N . ASP A 1 1018 ? 7.795 -37.383 -1.605 1 23.98 1018 ASP A N 1
ATOM 8120 C CA . ASP A 1 1018 ? 8.219 -38.638 -2.217 1 23.98 1018 ASP A CA 1
ATOM 8121 C C . ASP A 1 1018 ? 9.609 -38.505 -2.835 1 23.98 1018 ASP A C 1
ATOM 8123 O O . ASP A 1 1018 ? 9.825 -37.669 -3.715 1 23.98 1018 ASP A O 1
ATOM 8127 N N . ALA A 1 1019 ? 10.807 -38.619 -2.27 1 29.4 1019 ALA A N 1
ATOM 8128 C CA . ALA A 1 1019 ? 12.186 -39.043 -2.502 1 29.4 1019 ALA A CA 1
ATOM 8129 C C . ALA A 1 1019 ? 12.318 -39.772 -3.836 1 29.4 1019 ALA A C 1
ATOM 8131 O O . ALA A 1 1019 ? 13.388 -40.289 -4.165 1 29.4 1019 ALA A O 1
ATOM 8132 N N . GLY A 1 1020 ? 11.301 -40.487 -4.325 1 27.07 1020 GLY A N 1
ATOM 8133 C CA . GLY A 1 1020 ? 11.723 -41.638 -5.107 1 27.07 1020 GLY A CA 1
ATOM 8134 C C . GLY A 1 1020 ? 12.616 -41.27 -6.277 1 27.07 1020 GLY A C 1
ATOM 8135 O O . GLY A 1 1020 ? 13.843 -41.3 -6.162 1 27.07 1020 GLY A O 1
ATOM 8136 N N . CYS A 1 1021 ? 12.139 -41.47 -7.732 1 28.47 1021 CYS A N 1
ATOM 8137 C CA . CYS A 1 1021 ? 12.611 -42.239 -8.878 1 28.47 1021 CYS A CA 1
ATOM 8138 C C . CYS A 1 1021 ? 13.381 -41.352 -9.85 1 28.47 1021 CYS A C 1
ATOM 8140 O O . CYS A 1 1021 ? 12.801 -40.471 -10.486 1 28.47 1021 CYS A O 1
ATOM 8142 N N . ARG A 1 1022 ? 14.479 -40.872 -9.628 1 37.85 1022 ARG A N 1
ATOM 8143 C CA . ARG A 1 1022 ? 15.349 -40.537 -10.75 1 37.85 1022 ARG A CA 1
ATOM 8144 C C . ARG A 1 1022 ? 14.985 -41.35 -11.988 1 37.85 1022 ARG A C 1
ATOM 8146 O O . ARG A 1 1022 ? 15.213 -42.561 -12.031 1 37.85 1022 ARG A O 1
ATOM 8153 N N . ILE A 1 1023 ? 14.054 -40.883 -12.756 1 38 1023 ILE A N 1
ATOM 8154 C CA . ILE A 1 1023 ? 13.708 -41.61 -13.972 1 38 1023 ILE A CA 1
ATOM 8155 C C . ILE A 1 1023 ? 14.903 -41.621 -14.924 1 38 1023 ILE A C 1
ATOM 8157 O O . ILE A 1 1023 ? 15.454 -40.567 -15.251 1 38 1023 ILE A O 1
ATOM 8161 N N . SER A 1 1024 ? 15.748 -42.521 -15.006 1 41.16 1024 SER A N 1
ATOM 8162 C CA . SER A 1 1024 ? 16.799 -42.78 -15.985 1 41.16 1024 SER A CA 1
ATOM 8163 C C . SER A 1 1024 ? 16.358 -42.378 -17.388 1 41.16 1024 SER A C 1
ATOM 8165 O O . SER A 1 1024 ? 15.173 -42.458 -17.72 1 41.16 1024 SER A O 1
ATOM 8167 N N . ASP A 1 1025 ? 17.108 -41.467 -18.106 1 49.98 1025 ASP A N 1
ATOM 8168 C CA . ASP A 1 1025 ? 16.911 -41.085 -19.501 1 49.98 1025 ASP A CA 1
ATOM 8169 C C . ASP A 1 1025 ? 16.197 -42.188 -20.278 1 49.98 1025 ASP A C 1
ATOM 8171 O O . ASP A 1 1025 ? 15.399 -41.907 -21.175 1 49.98 1025 ASP A O 1
ATOM 8175 N N . ASP A 1 1026 ? 16.532 -43.39 -19.955 1 49.81 1026 ASP A N 1
ATOM 8176 C CA . ASP A 1 1026 ? 15.974 -44.54 -20.662 1 49.81 1026 ASP A CA 1
ATOM 8177 C C . ASP A 1 1026 ? 14.475 -44.669 -20.403 1 49.81 1026 ASP A C 1
ATOM 8179 O O . ASP A 1 1026 ? 13.757 -45.299 -21.183 1 49.81 1026 ASP A O 1
ATOM 8183 N N . GLU A 1 1027 ? 13.967 -43.87 -19.423 1 62.52 1027 GLU A N 1
ATOM 8184 C CA . GLU A 1 1027 ? 12.58 -44.084 -19.02 1 62.52 1027 GLU A CA 1
ATOM 8185 C C . GLU A 1 1027 ? 11.691 -42.927 -19.466 1 62.52 1027 GLU A C 1
ATOM 8187 O O . GLU A 1 1027 ? 10.468 -42.986 -19.321 1 62.52 1027 GLU A O 1
ATOM 8192 N N . CYS A 1 1028 ? 12.336 -41.808 -20.215 1 76.61 1028 CYS A N 1
ATOM 8193 C CA . CYS A 1 1028 ? 11.52 -40.675 -20.636 1 76.61 1028 CYS A CA 1
ATOM 8194 C C . CYS A 1 1028 ? 10.982 -40.884 -22.047 1 76.61 1028 CYS A C 1
ATOM 8196 O O . CYS A 1 1028 ? 11.651 -41.49 -22.886 1 76.61 1028 CYS A O 1
ATOM 8198 N N . GLN A 1 1029 ? 9.769 -40.495 -22.328 1 84.02 1029 GLN A N 1
ATOM 8199 C CA . GLN A 1 1029 ? 9.203 -40.512 -23.672 1 84.02 1029 GLN A CA 1
ATOM 8200 C C . GLN A 1 1029 ? 9.784 -39.391 -24.529 1 84.02 1029 GLN A C 1
ATOM 8202 O O . GLN A 1 1029 ? 9.738 -38.221 -24.144 1 84.02 1029 GLN A O 1
ATOM 8207 N N . THR A 1 1030 ? 10.37 -39.725 -25.599 1 87.14 1030 THR A N 1
ATOM 8208 C CA . THR A 1 1030 ? 10.956 -38.741 -26.502 1 87.14 1030 THR A CA 1
ATOM 8209 C C . THR A 1 1030 ? 9.901 -38.189 -27.458 1 87.14 1030 THR A C 1
ATOM 8211 O O . THR A 1 1030 ? 9.192 -38.952 -28.116 1 87.14 1030 THR A O 1
ATOM 8214 N N . LEU A 1 1031 ? 9.786 -36.935 -27.459 1 87.21 1031 LEU A N 1
ATOM 8215 C CA . LEU A 1 1031 ? 8.83 -36.263 -28.333 1 87.21 1031 LEU A CA 1
ATOM 8216 C C . LEU A 1 1031 ? 9.55 -35.394 -29.359 1 87.21 1031 LEU A C 1
ATOM 8218 O O . LEU A 1 1031 ? 10.569 -34.774 -29.048 1 87.21 1031 LEU A O 1
ATOM 8222 N N . GLU A 1 1032 ? 9.133 -35.497 -30.582 1 83.24 1032 GLU A N 1
ATOM 8223 C CA . GLU A 1 1032 ? 9.592 -34.631 -31.664 1 83.24 1032 GLU A CA 1
ATOM 8224 C C . GLU A 1 1032 ? 8.416 -33.965 -32.374 1 83.24 1032 GLU A C 1
ATOM 8226 O O . GLU A 1 1032 ? 7.261 -34.338 -32.157 1 83.24 1032 GLU A O 1
ATOM 8231 N N . ASP A 1 1033 ? 8.647 -33.012 -33.208 1 81.7 1033 ASP A N 1
ATOM 8232 C CA . ASP A 1 1033 ? 7.609 -32.269 -33.917 1 81.7 1033 ASP A CA 1
ATOM 8233 C C . ASP A 1 1033 ? 6.761 -33.198 -34.782 1 81.7 1033 ASP A C 1
ATOM 8235 O O . ASP A 1 1033 ? 5.543 -33.034 -34.869 1 81.7 1033 ASP A O 1
ATOM 8239 N N . SER A 1 1034 ? 7.401 -34.178 -35.271 1 78.19 1034 SER A N 1
ATOM 8240 C CA . SER A 1 1034 ? 6.705 -35.083 -36.18 1 78.19 1034 SER A CA 1
ATOM 8241 C C . SER A 1 1034 ? 5.956 -36.167 -35.413 1 78.19 1034 SER A C 1
ATOM 8243 O O . SER A 1 1034 ? 5.005 -36.757 -35.931 1 78.19 1034 SER A O 1
ATOM 8245 N N . THR A 1 1035 ? 6.304 -36.358 -34.171 1 80.79 1035 THR A N 1
ATOM 8246 C CA . THR A 1 1035 ? 5.759 -37.525 -33.486 1 80.79 1035 THR A CA 1
ATOM 8247 C C . THR A 1 1035 ? 4.762 -37.104 -32.41 1 80.79 1035 THR A C 1
ATOM 8249 O O . THR A 1 1035 ? 4.003 -37.932 -31.902 1 80.79 1035 THR A O 1
ATOM 8252 N N . ILE A 1 1036 ? 4.673 -35.848 -32.107 1 86.09 1036 ILE A N 1
ATOM 8253 C CA . ILE A 1 1036 ? 3.878 -35.447 -30.951 1 86.09 1036 ILE A CA 1
ATOM 8254 C C . ILE A 1 1036 ? 2.395 -35.661 -31.246 1 86.09 1036 ILE A C 1
ATOM 8256 O O . ILE A 1 1036 ? 1.652 -36.155 -30.395 1 86.09 1036 ILE A O 1
ATOM 8260 N N . ILE A 1 1037 ? 1.951 -35.271 -32.38 1 86.98 1037 ILE A N 1
ATOM 8261 C CA . ILE A 1 1037 ? 0.537 -35.4 -32.713 1 86.98 1037 ILE A CA 1
ATOM 8262 C C . ILE A 1 1037 ? 0.161 -36.877 -32.806 1 86.98 1037 ILE A C 1
ATOM 8264 O O . ILE A 1 1037 ? -0.833 -37.309 -32.219 1 86.98 1037 ILE A O 1
ATOM 8268 N N . PRO A 1 1038 ? 1.039 -37.735 -33.415 1 85.42 1038 PRO A N 1
ATOM 8269 C CA . PRO A 1 1038 ? 0.76 -39.173 -33.396 1 85.42 1038 PRO A CA 1
ATOM 8270 C C . PRO A 1 1038 ? 0.729 -39.749 -31.982 1 85.42 1038 PRO A C 1
ATOM 8272 O O . PRO A 1 1038 ? -0.078 -40.635 -31.69 1 85.42 1038 PRO A O 1
ATOM 8275 N N . PHE A 1 1039 ? 1.607 -39.265 -31.291 1 88.67 1039 PHE A N 1
ATOM 8276 C CA . PHE A 1 1039 ? 1.641 -39.721 -29.906 1 88.67 1039 PHE A CA 1
ATOM 8277 C C . PHE A 1 1039 ? 0.334 -39.391 -29.195 1 88.67 1039 PHE A C 1
ATOM 8279 O O . PHE A 1 1039 ? -0.24 -40.242 -28.513 1 88.67 1039 PHE A O 1
ATOM 8286 N N . ILE A 1 1040 ? -0.188 -38.211 -29.33 1 90.19 1040 ILE A N 1
ATOM 8287 C CA . ILE A 1 1040 ? -1.431 -37.764 -28.711 1 90.19 1040 ILE A CA 1
ATOM 8288 C C . ILE A 1 1040 ? -2.607 -38.548 -29.289 1 90.19 1040 ILE A C 1
ATOM 8290 O O . ILE A 1 1040 ? -3.495 -38.982 -28.551 1 90.19 1040 ILE A O 1
ATOM 8294 N N . GLN A 1 1041 ? -2.573 -38.779 -30.522 1 88.88 1041 GLN A N 1
ATOM 8295 C CA . GLN A 1 1041 ? -3.634 -39.535 -31.179 1 88.88 1041 GLN A CA 1
ATOM 8296 C C . GLN A 1 1041 ? -3.672 -40.977 -30.682 1 88.88 1041 GLN A C 1
ATOM 8298 O O . GLN A 1 1041 ? -4.749 -41.545 -30.49 1 88.88 1041 GLN A O 1
ATOM 8303 N N . SER A 1 1042 ? -2.515 -41.53 -30.52 1 88.2 1042 SER A N 1
ATOM 8304 C CA . SER A 1 1042 ? -2.446 -42.891 -29.998 1 88.2 1042 SER A CA 1
ATOM 8305 C C . SER A 1 1042 ? -3.027 -42.974 -28.591 1 88.2 1042 SER A C 1
ATOM 8307 O O . SER A 1 1042 ? -3.741 -43.924 -28.263 1 88.2 1042 SER A O 1
ATOM 8309 N N . ALA A 1 1043 ? -2.713 -41.999 -27.858 1 88.08 1043 ALA A N 1
ATOM 8310 C CA . ALA A 1 1043 ? -3.243 -41.961 -26.498 1 88.08 1043 ALA A CA 1
ATOM 8311 C C . ALA A 1 1043 ? -4.764 -41.829 -26.505 1 88.08 1043 ALA A C 1
ATOM 8313 O O . ALA A 1 1043 ? -5.449 -42.43 -25.675 1 88.08 1043 ALA A O 1
ATOM 8314 N N . ARG A 1 1044 ? -5.333 -41.107 -27.351 1 90.48 1044 ARG A N 1
ATOM 8315 C CA . ARG A 1 1044 ? -6.777 -40.918 -27.458 1 90.48 1044 ARG A CA 1
ATOM 8316 C C . ARG A 1 1044 ? -7.461 -42.192 -27.941 1 90.48 1044 ARG A C 1
ATOM 8318 O O . ARG A 1 1044 ? -8.567 -42.514 -27.501 1 90.48 1044 ARG A O 1
ATOM 8325 N N . ASN A 1 1045 ? -7.023 -42.964 -28.822 1 85.98 1045 ASN A N 1
ATOM 8326 C CA . ASN A 1 1045 ? -7.568 -44.234 -29.29 1 85.98 1045 ASN A CA 1
ATOM 8327 C C . ASN A 1 1045 ? -7.613 -45.271 -28.171 1 85.98 1045 ASN A C 1
ATOM 8329 O O . ASN A 1 1045 ? -8.586 -46.016 -28.048 1 85.98 1045 ASN A O 1
ATOM 8333 N N . THR A 1 1046 ? -6.41 -45.12 -27.498 1 85.88 1046 THR A N 1
ATOM 8334 C CA . THR A 1 1046 ? -6.373 -46.019 -26.349 1 85.88 1046 THR A CA 1
ATOM 8335 C C . THR A 1 1046 ? -7.477 -45.672 -25.355 1 85.88 1046 THR A C 1
ATOM 8337 O O . THR A 1 1046 ? -8.145 -46.562 -24.824 1 85.88 1046 THR A O 1
ATOM 8340 N N . LEU A 1 1047 ? -7.665 -44.435 -25.134 1 85.81 1047 LEU A N 1
ATOM 8341 C CA . LEU A 1 1047 ? -8.717 -43.993 -24.225 1 85.81 1047 LEU A CA 1
ATOM 8342 C C . LEU A 1 1047 ? -10.091 -44.409 -24.742 1 85.81 1047 LEU A C 1
ATOM 8344 O O . LEU A 1 1047 ? -10.922 -44.904 -23.978 1 85.81 1047 LEU A O 1
ATOM 8348 N N . SER A 1 1048 ? -10.319 -44.212 -25.942 1 87.1 1048 SER A N 1
ATOM 8349 C CA . SER A 1 1048 ? -11.591 -44.581 -26.555 1 87.1 1048 SER A CA 1
ATOM 8350 C C . SER A 1 1048 ? -11.846 -46.08 -26.438 1 87.1 1048 SER A C 1
ATOM 8352 O O . SER A 1 1048 ? -12.982 -46.506 -26.22 1 87.1 1048 SER A O 1
ATOM 8354 N N . ALA A 1 1049 ? -10.749 -46.828 -26.605 1 85.87 1049 ALA A N 1
ATOM 8355 C CA . ALA A 1 1049 ? -10.853 -48.279 -26.473 1 85.87 1049 ALA A CA 1
ATOM 8356 C C . ALA A 1 1049 ? -11.21 -48.675 -25.043 1 85.87 1049 ALA A C 1
ATOM 8358 O O . ALA A 1 1049 ? -12.057 -49.545 -24.827 1 85.87 1049 ALA A O 1
ATOM 8359 N N . VAL A 1 1050 ? -10.554 -47.987 -24.189 1 83.61 1050 VAL A N 1
ATOM 8360 C CA . VAL A 1 1050 ? -10.802 -48.291 -22.784 1 83.61 1050 VAL A CA 1
ATOM 8361 C C . VAL A 1 1050 ? -12.238 -47.921 -22.421 1 83.61 1050 VAL A C 1
ATOM 8363 O O . VAL A 1 1050 ? -12.91 -48.656 -21.693 1 83.61 1050 VAL A O 1
ATOM 8366 N N . ILE A 1 1051 ? -12.629 -46.804 -22.908 1 86.5 1051 ILE A N 1
ATOM 8367 C CA . ILE A 1 1051 ? -13.994 -46.358 -22.653 1 86.5 1051 ILE A CA 1
ATOM 8368 C C . ILE A 1 1051 ? -14.983 -47.345 -23.269 1 86.5 1051 ILE A C 1
ATOM 8370 O O . ILE A 1 1051 ? -15.967 -47.728 -22.631 1 86.5 1051 ILE A O 1
ATOM 8374 N N . HIS A 1 1052 ? -14.723 -47.76 -24.492 1 84.96 1052 HIS A N 1
ATOM 8375 C CA . HIS A 1 1052 ? -15.571 -48.729 -25.176 1 84.96 1052 HIS A CA 1
ATOM 8376 C C . HIS A 1 1052 ? -15.647 -50.04 -24.4 1 84.96 1052 HIS A C 1
ATOM 8378 O O . HIS A 1 1052 ? -16.732 -50.597 -24.219 1 84.96 1052 HIS A O 1
ATOM 8384 N N . ASP A 1 1053 ? -14.531 -50.46 -23.958 1 79.86 1053 ASP A N 1
ATOM 8385 C CA . ASP A 1 1053 ? -14.468 -51.698 -23.187 1 79.86 1053 ASP A CA 1
ATOM 8386 C C . ASP A 1 1053 ? -15.238 -51.568 -21.875 1 79.86 1053 ASP A C 1
ATOM 8388 O O . ASP A 1 1053 ? -15.916 -52.506 -21.451 1 79.86 1053 ASP A O 1
ATOM 8392 N N . ALA A 1 1054 ? -15.106 -50.439 -21.307 1 79.89 1054 ALA A N 1
ATOM 8393 C CA . ALA A 1 1054 ? -15.791 -50.213 -20.038 1 79.89 1054 ALA A CA 1
ATOM 8394 C C . ALA A 1 1054 ? -17.306 -50.206 -20.226 1 79.89 1054 ALA A C 1
ATOM 8396 O O . ALA A 1 1054 ? -18.039 -50.804 -19.434 1 79.89 1054 ALA A O 1
ATOM 8397 N N . ILE A 1 1055 ? -17.802 -49.612 -21.207 1 83.49 1055 ILE A N 1
ATOM 8398 C CA . ILE A 1 1055 ? -19.232 -49.525 -21.486 1 83.49 1055 ILE A CA 1
ATOM 8399 C C . ILE A 1 1055 ? -19.757 -50.891 -21.92 1 83.49 1055 ILE A C 1
ATOM 8401 O O . ILE A 1 1055 ? -20.83 -51.317 -21.485 1 83.49 1055 ILE A O 1
ATOM 8405 N N . HIS A 1 1056 ? -18.923 -51.614 -22.794 1 78.41 1056 HIS A N 1
ATOM 8406 C CA . HIS A 1 1056 ? -19.3 -52.944 -23.261 1 78.41 1056 HIS A CA 1
ATOM 8407 C C . HIS A 1 1056 ? -19.351 -53.939 -22.107 1 78.41 1056 HIS A C 1
ATOM 8409 O O . HIS A 1 1056 ? -20.283 -54.742 -22.015 1 78.41 1056 HIS A O 1
ATOM 8415 N N . SER A 1 1057 ? -18.299 -53.912 -21.364 1 71.26 1057 SER A N 1
ATOM 8416 C CA . SER A 1 1057 ? -18.266 -54.806 -20.211 1 71.26 1057 SER A CA 1
ATOM 8417 C C . SER A 1 1057 ? -19.436 -54.538 -19.27 1 71.26 1057 SER A C 1
ATOM 8419 O O . SER A 1 1057 ? -20.009 -55.47 -18.702 1 71.26 1057 SER A O 1
ATOM 8421 N N . ALA A 1 1058 ? -19.742 -53.295 -19.189 1 69.11 1058 ALA A N 1
ATOM 8422 C CA . ALA A 1 1058 ? -20.894 -52.935 -18.366 1 69.11 1058 ALA A CA 1
ATOM 8423 C C . ALA A 1 1058 ? -22.188 -53.479 -18.965 1 69.11 1058 ALA A C 1
ATOM 8425 O O . ALA A 1 1058 ? -23.072 -53.936 -18.237 1 69.11 1058 ALA A O 1
ATOM 8426 N N . SER A 1 1059 ? -22.287 -53.602 -20.331 1 60.96 1059 SER A N 1
ATOM 8427 C CA . SER A 1 1059 ? -23.457 -54.114 -21.037 1 60.96 1059 SER A CA 1
ATOM 8428 C C . SER A 1 1059 ? -23.547 -55.633 -20.928 1 60.96 1059 SER A C 1
ATOM 8430 O O . SER A 1 1059 ? -24.642 -56.188 -20.816 1 60.96 1059 SER A O 1
ATOM 8432 N N . GLU A 1 1060 ? -22.401 -56.326 -21.221 1 53.3 1060 GLU A N 1
ATOM 8433 C CA . GLU A 1 1060 ? -22.378 -57.782 -21.129 1 53.3 1060 GLU A CA 1
ATOM 8434 C C . GLU A 1 1060 ? -22.737 -58.252 -19.722 1 53.3 1060 GLU A C 1
ATOM 8436 O O . GLU A 1 1060 ? -23.387 -59.286 -19.554 1 53.3 1060 GLU A O 1
ATOM 8441 N N . TYR A 1 1061 ? -22.277 -57.478 -18.913 1 44.79 1061 TYR A N 1
ATOM 8442 C CA . TYR A 1 1061 ? -22.649 -57.812 -17.543 1 44.79 1061 TYR A CA 1
ATOM 8443 C C . TYR A 1 1061 ? -24.164 -57.838 -17.379 1 44.79 1061 TYR A C 1
ATOM 8445 O O . TYR A 1 1061 ? -24.7 -58.664 -16.637 1 44.79 1061 TYR A O 1
ATOM 8453 N N . PHE A 1 1062 ? -24.909 -57 -18.179 1 42.02 1062 PHE A N 1
ATOM 8454 C CA . PHE A 1 1062 ? -26.363 -56.968 -18.081 1 42.02 1062 PHE A CA 1
ATOM 8455 C C . PHE A 1 1062 ? -26.988 -58.061 -18.94 1 42.02 1062 PHE A C 1
ATOM 8457 O O . PHE A 1 1062 ? -28.044 -58.598 -18.6 1 42.02 1062 PHE A O 1
ATOM 8464 N N . ARG A 1 1063 ? -26.582 -58.503 -20.107 1 38.85 1063 ARG A N 1
ATOM 8465 C CA . ARG A 1 1063 ? -27.224 -59.486 -20.973 1 38.85 1063 ARG A CA 1
ATOM 8466 C C . ARG A 1 1063 ? -27.157 -60.882 -20.361 1 38.85 1063 ARG A C 1
ATOM 8468 O O . ARG A 1 1063 ? -27.764 -61.822 -20.878 1 38.85 1063 ARG A O 1
ATOM 8475 N N . ILE A 1 1064 ? -26.112 -61.243 -19.572 1 30.98 1064 ILE A N 1
ATOM 8476 C CA . ILE A 1 1064 ? -26.206 -62.623 -19.11 1 30.98 1064 ILE A CA 1
ATOM 8477 C C . ILE A 1 1064 ? -27.545 -62.842 -18.409 1 30.98 1064 ILE A C 1
ATOM 8479 O O . ILE A 1 1064 ? -28.162 -61.89 -17.925 1 30.98 1064 ILE A O 1
ATOM 8483 N N . ASP A 1 1065 ? -28.024 -64.338 -17.9 1 28.12 1065 ASP A N 1
ATOM 8484 C CA . ASP A 1 1065 ? -29.239 -65.069 -17.554 1 28.12 1065 ASP A CA 1
ATOM 8485 C C . ASP A 1 1065 ? -29.969 -64.4 -16.391 1 28.12 1065 ASP A C 1
ATOM 8487 O O . ASP A 1 1065 ? -30.617 -65.075 -15.588 1 28.12 1065 ASP A O 1
ATOM 8491 N N . GLY A 1 1066 ? -30.318 -63.161 -16.218 1 28.57 1066 GLY A N 1
ATOM 8492 C CA . GLY A 1 1066 ? -30.894 -62.63 -14.993 1 28.57 1066 GLY A CA 1
ATOM 8493 C C . GLY A 1 1066 ? -30.004 -62.826 -13.781 1 28.57 1066 GLY A C 1
ATOM 8494 O O . GLY A 1 1066 ? -30.404 -62.522 -12.655 1 28.57 1066 GLY A O 1
ATOM 8495 N N . THR A 1 1067 ? -29.145 -64.015 -13.626 1 24.07 1067 THR A N 1
ATOM 8496 C CA . THR A 1 1067 ? -28.294 -64.482 -12.536 1 24.07 1067 THR A CA 1
ATOM 8497 C C . THR A 1 1067 ? -26.927 -63.806 -12.589 1 24.07 1067 THR A C 1
ATOM 8499 O O . THR A 1 1067 ? -26.386 -63.572 -13.672 1 24.07 1067 THR A O 1
ATOM 8502 N N . TRP A 1 1068 ? -26.564 -63.06 -11.553 1 27.02 1068 TRP A N 1
ATOM 8503 C CA . TRP A 1 1068 ? -25.356 -62.275 -11.323 1 27.02 1068 TRP A CA 1
ATOM 8504 C C . TRP A 1 1068 ? -24.112 -63.153 -11.406 1 27.02 1068 TRP A C 1
ATOM 8506 O O . TRP A 1 1068 ? -24.025 -64.182 -10.731 1 27.02 1068 TRP A O 1
ATOM 8516 N N . HIS A 1 1069 ? -23.626 -63.752 -12.54 1 25.33 1069 HIS A N 1
ATOM 8517 C CA . HIS A 1 1069 ? -22.379 -64.5 -12.44 1 25.33 1069 HIS A CA 1
ATOM 8518 C C . HIS A 1 1069 ? -21.205 -63.577 -12.13 1 25.33 1069 HIS A C 1
ATOM 8520 O O . HIS A 1 1069 ? -21.125 -62.469 -12.664 1 25.33 1069 HIS A O 1
ATOM 8526 N N . GLN A 1 1070 ? -20.528 -63.642 -10.899 1 27.51 1070 GLN A N 1
ATOM 8527 C CA . GLN A 1 1070 ? -19.349 -63.032 -10.292 1 27.51 1070 GLN A CA 1
ATOM 8528 C C . GLN A 1 1070 ? -18.149 -63.101 -11.232 1 27.51 1070 GLN A C 1
ATOM 8530 O O . GLN A 1 1070 ? -17.417 -64.093 -11.241 1 27.51 1070 GLN A O 1
ATOM 8535 N N . SER A 1 1071 ? -18.162 -62.908 -12.514 1 25.26 1071 SER A N 1
ATOM 8536 C CA . SER A 1 1071 ? -16.859 -63.154 -13.124 1 25.26 1071 SER A CA 1
ATOM 8537 C C . SER A 1 1071 ? -15.827 -62.135 -12.653 1 25.26 1071 SER A C 1
ATOM 8539 O O . SER A 1 1071 ? -16.16 -60.974 -12.406 1 25.26 1071 SER A O 1
ATOM 8541 N N . ASN A 1 1072 ? -14.627 -62.54 -12.061 1 27.19 1072 ASN A N 1
ATOM 8542 C CA . ASN A 1 1072 ? -13.332 -62.054 -11.594 1 27.19 1072 ASN A CA 1
ATOM 8543 C C . ASN A 1 1072 ? -12.718 -61.063 -12.578 1 27.19 1072 ASN A C 1
ATOM 8545 O O . ASN A 1 1072 ? -11.516 -60.798 -12.529 1 27.19 1072 ASN A O 1
ATOM 8549 N N . ARG A 1 1073 ? -13.293 -60.779 -13.721 1 30.65 1073 ARG A N 1
ATOM 8550 C CA . ARG A 1 1073 ? -12.507 -60.06 -14.718 1 30.65 1073 ARG A CA 1
ATOM 8551 C C . ARG A 1 1073 ? -12.338 -58.595 -14.331 1 30.65 1073 ARG A C 1
ATOM 8553 O O . ARG A 1 1073 ? -12.059 -57.75 -15.184 1 30.65 1073 ARG A O 1
ATOM 8560 N N . ARG A 1 1074 ? -12.515 -58.2 -13.231 1 32.72 1074 ARG A N 1
ATOM 8561 C CA . ARG A 1 1074 ? -12.551 -56.791 -12.851 1 32.72 1074 ARG A CA 1
ATOM 8562 C C . ARG A 1 1074 ? -11.157 -56.174 -12.902 1 32.72 1074 ARG A C 1
ATOM 8564 O O . ARG A 1 1074 ? -10.996 -55.025 -13.317 1 32.72 1074 ARG A O 1
ATOM 8571 N N . THR A 1 1075 ? -10.124 -56.865 -12.35 1 31.83 1075 THR A N 1
ATOM 8572 C CA . THR A 1 1075 ? -8.802 -56.313 -12.072 1 31.83 1075 THR A CA 1
ATOM 8573 C C . THR A 1 1075 ? -8.023 -56.097 -13.366 1 31.83 1075 THR A C 1
ATOM 8575 O O . THR A 1 1075 ? -7.154 -55.225 -13.435 1 31.83 1075 THR A O 1
ATOM 8578 N N . ALA A 1 1076 ? -8.259 -56.843 -14.387 1 29.29 1076 ALA A N 1
ATOM 8579 C CA . ALA A 1 1076 ? -7.328 -56.838 -15.512 1 29.29 1076 ALA A CA 1
ATOM 8580 C C . ALA A 1 1076 ? -7.489 -55.575 -16.352 1 29.29 1076 ALA A C 1
ATOM 8582 O O . ALA A 1 1076 ? -6.508 -55.036 -16.87 1 29.29 1076 ALA A O 1
ATOM 8583 N N . ASP A 1 1077 ? -8.671 -55.113 -16.496 1 30.41 1077 ASP A N 1
ATOM 8584 C CA . ASP A 1 1077 ? -8.811 -53.98 -17.406 1 30.41 1077 ASP A CA 1
ATOM 8585 C C . ASP A 1 1077 ? -8.346 -52.684 -16.746 1 30.41 1077 ASP A C 1
ATOM 8587 O O . ASP A 1 1077 ? -7.852 -51.779 -17.421 1 30.41 1077 ASP A O 1
ATOM 8591 N N . ILE A 1 1078 ? -8.466 -52.57 -15.449 1 32.61 1078 ILE A N 1
ATOM 8592 C CA . ILE A 1 1078 ? -7.915 -51.389 -14.793 1 32.61 1078 ILE A CA 1
ATOM 8593 C C . ILE A 1 1078 ? -6.392 -51.401 -14.902 1 32.61 1078 ILE A C 1
ATOM 8595 O O . ILE A 1 1078 ? -5.772 -50.36 -15.129 1 32.61 1078 ILE A O 1
ATOM 8599 N N . ASP A 1 1079 ? -5.685 -52.583 -14.826 1 32.05 1079 ASP A N 1
ATOM 8600 C CA . ASP A 1 1079 ? -4.231 -52.69 -14.903 1 32.05 1079 ASP A CA 1
ATOM 8601 C C . ASP A 1 1079 ? -3.725 -52.303 -16.291 1 32.05 1079 ASP A C 1
ATOM 8603 O O . ASP A 1 1079 ? -2.628 -51.759 -16.428 1 32.05 1079 ASP A O 1
ATOM 8607 N N . LYS A 1 1080 ? -4.488 -52.535 -17.297 1 35.35 1080 LYS A N 1
ATOM 8608 C CA . LYS A 1 1080 ? -4.013 -52.129 -18.617 1 35.35 1080 LYS A CA 1
ATOM 8609 C C . LYS A 1 1080 ? -3.923 -50.61 -18.726 1 35.35 1080 LYS A C 1
ATOM 8611 O O . LYS A 1 1080 ? -3.124 -50.085 -19.504 1 35.35 1080 LYS A O 1
ATOM 8616 N N . MET A 1 1081 ? -4.754 -49.944 -18.042 1 31.51 1081 MET A N 1
ATOM 8617 C CA . MET A 1 1081 ? -4.802 -48.491 -18.177 1 31.51 1081 MET A CA 1
ATOM 8618 C C . MET A 1 1081 ? -3.643 -47.836 -17.433 1 31.51 1081 MET A C 1
ATOM 8620 O O . MET A 1 1081 ? -3.296 -46.686 -17.705 1 31.51 1081 MET A O 1
ATOM 8624 N N . GLN A 1 1082 ? -3.193 -48.398 -16.278 1 32.15 1082 GLN A N 1
ATOM 8625 C CA . GLN A 1 1082 ? -2.014 -47.812 -15.648 1 32.15 1082 GLN A CA 1
ATOM 8626 C C . GLN A 1 1082 ? -0.853 -47.718 -16.633 1 32.15 1082 GLN A C 1
ATOM 8628 O O . GLN A 1 1082 ? 0.024 -46.864 -16.488 1 32.15 1082 GLN A O 1
ATOM 8633 N N . ASP A 1 1083 ? -0.77 -48.674 -17.549 1 30.73 1083 ASP A N 1
ATOM 8634 C CA . ASP A 1 1083 ? 0.309 -48.601 -18.53 1 30.73 1083 ASP A CA 1
ATOM 8635 C C . ASP A 1 1083 ? 0.147 -47.383 -19.435 1 30.73 1083 ASP A C 1
ATOM 8637 O O . ASP A 1 1083 ? 1.012 -47.102 -20.268 1 30.73 1083 ASP A O 1
ATOM 8641 N N . LEU A 1 1084 ? -1.035 -46.95 -19.601 1 29.91 1084 LEU A N 1
ATOM 8642 C CA . LEU A 1 1084 ? -1.134 -45.818 -20.517 1 29.91 1084 LEU A CA 1
ATOM 8643 C C . LEU A 1 1084 ? -0.45 -44.586 -19.933 1 29.91 1084 LEU A C 1
ATOM 8645 O O . LEU A 1 1084 ? -0.181 -43.622 -20.653 1 29.91 1084 LEU A O 1
ATOM 8649 N N . SER A 1 1085 ? -0.678 -44.348 -18.699 1 30.86 1085 SER A N 1
ATOM 8650 C CA . SER A 1 1085 ? -0.045 -43.148 -18.16 1 30.86 1085 SER A CA 1
ATOM 8651 C C . SER A 1 1085 ? 1.422 -43.398 -17.828 1 30.86 1085 SER A C 1
ATOM 8653 O O . SER A 1 1085 ? 2.076 -42.556 -17.209 1 30.86 1085 SER A O 1
ATOM 8655 N N . SER A 1 1086 ? 1.782 -44.765 -17.597 1 24.32 1086 SER A N 1
ATOM 8656 C CA . SER A 1 1086 ? 3.199 -44.939 -17.297 1 24.32 1086 SER A CA 1
ATOM 8657 C C . SER A 1 1086 ? 4.074 -44.366 -18.407 1 24.32 1086 SER A C 1
ATOM 8659 O O . SER A 1 1086 ? 3.833 -44.621 -19.589 1 24.32 1086 SER A O 1
ATOM 8661 N N . PRO A 1 1087 ? 4.654 -43.36 -18.155 1 25.53 1087 PRO A N 1
ATOM 8662 C CA . PRO A 1 1087 ? 5.662 -43.188 -19.204 1 25.53 1087 PRO A CA 1
ATOM 8663 C C . PRO A 1 1087 ? 6.365 -44.494 -19.567 1 25.53 1087 PRO A C 1
ATOM 8665 O O . PRO A 1 1087 ? 6.399 -45.426 -18.759 1 25.53 1087 PRO A O 1
ATOM 8668 N N . VAL A 1 1088 ? 6.525 -45.007 -20.777 1 19.42 1088 VAL A N 1
ATOM 8669 C CA . VAL A 1 1088 ? 7.549 -46.042 -20.871 1 19.42 1088 VAL A CA 1
ATOM 8670 C C . VAL A 1 1088 ? 8.613 -45.816 -19.799 1 19.42 1088 VAL A C 1
ATOM 8672 O O . VAL A 1 1088 ? 9.036 -44.681 -19.566 1 19.42 1088 VAL A O 1
ATOM 8675 N N . MET B 1 1 ? -12.083 13.696 -47.377 1 20.08 1 MET B N 1
ATOM 8676 C CA . MET B 1 1 ? -11.824 14.645 -46.299 1 20.08 1 MET B CA 1
ATOM 8677 C C . MET B 1 1 ? -10.9 14.037 -45.248 1 20.08 1 MET B C 1
ATOM 8679 O O . MET B 1 1 ? -11.186 12.966 -44.71 1 20.08 1 MET B O 1
ATOM 8683 N N . ALA B 1 2 ? -9.613 14.202 -45.45 1 25.43 2 ALA B N 1
ATOM 8684 C CA . ALA B 1 2 ? -8.398 13.917 -44.69 1 25.43 2 ALA B CA 1
ATOM 8685 C C . ALA B 1 2 ? -8.569 14.292 -43.221 1 25.43 2 ALA B C 1
ATOM 8687 O O . ALA B 1 2 ? -8.839 15.451 -42.897 1 25.43 2 ALA B O 1
ATOM 8688 N N . LYS B 1 3 ? -9.25 13.413 -42.448 1 29.85 3 LYS B N 1
ATOM 8689 C CA . LYS B 1 3 ? -9.495 13.406 -41.009 1 29.85 3 LYS B CA 1
ATOM 8690 C C . LYS B 1 3 ? -8.29 13.944 -40.243 1 29.85 3 LYS B C 1
ATOM 8692 O O . LYS B 1 3 ? -7.158 13.515 -40.476 1 29.85 3 LYS B O 1
ATOM 8697 N N . ASP B 1 4 ? -8.354 15.238 -39.753 1 31.58 4 ASP B N 1
ATOM 8698 C CA . ASP B 1 4 ? -7.53 16.112 -38.923 1 31.58 4 ASP B CA 1
ATOM 8699 C C . ASP B 1 4 ? -6.899 15.338 -37.768 1 31.58 4 ASP B C 1
ATOM 8701 O O . ASP B 1 4 ? -7.606 14.837 -36.89 1 31.58 4 ASP B O 1
ATOM 8705 N N . THR B 1 5 ? -6.035 14.447 -38.015 1 37.64 5 THR B N 1
ATOM 8706 C CA . THR B 1 5 ? -5.188 13.887 -36.967 1 37.64 5 THR B CA 1
ATOM 8707 C C . THR B 1 5 ? -4.772 14.968 -35.974 1 37.64 5 THR B C 1
ATOM 8709 O O . THR B 1 5 ? -4.161 15.968 -36.356 1 37.64 5 THR B O 1
ATOM 8712 N N . GLU B 1 6 ? -5.628 15.318 -35.057 1 43.46 6 GLU B N 1
ATOM 8713 C CA . GLU B 1 6 ? -5.183 16.251 -34.027 1 43.46 6 GLU B CA 1
ATOM 8714 C C . GLU B 1 6 ? -3.698 16.072 -33.725 1 43.46 6 GLU B C 1
ATOM 8716 O O . GLU B 1 6 ? -3.235 14.951 -33.504 1 43.46 6 GLU B O 1
ATOM 8721 N N . PRO B 1 7 ? -2.93 16.971 -34.204 1 46.82 7 PRO B N 1
ATOM 8722 C CA . PRO B 1 7 ? -1.481 16.898 -34 1 46.82 7 PRO B CA 1
ATOM 8723 C C . PRO B 1 7 ? -1.104 16.558 -32.56 1 46.82 7 PRO B C 1
ATOM 8725 O O . PRO B 1 7 ? -1.79 16.975 -31.624 1 46.82 7 PRO B O 1
ATOM 8728 N N . GLU B 1 8 ? -0.439 15.572 -32.369 1 53.25 8 GLU B N 1
ATOM 8729 C CA . GLU B 1 8 ? 0.132 15.161 -31.089 1 53.25 8 GLU B CA 1
ATOM 8730 C C . GLU B 1 8 ? 0.721 16.352 -30.339 1 53.25 8 GLU B C 1
ATOM 8732 O O . GLU B 1 8 ? 1.494 17.127 -30.905 1 53.25 8 GLU B O 1
ATOM 8737 N N . GLU B 1 9 ? 0.128 16.893 -29.389 1 59.94 9 GLU B N 1
ATOM 8738 C CA . GLU B 1 9 ? 0.603 18 -28.564 1 59.94 9 GLU B CA 1
ATOM 8739 C C . GLU B 1 9 ? 2.07 17.819 -28.188 1 59.94 9 GLU B C 1
ATOM 8741 O O . GLU B 1 9 ? 2.515 16.7 -27.924 1 59.94 9 GLU B O 1
ATOM 8746 N N . PRO B 1 10 ? 2.831 18.949 -28.373 1 67.09 10 PRO B N 1
ATOM 8747 C CA . PRO B 1 10 ? 4.288 18.868 -28.242 1 67.09 10 PRO B CA 1
ATOM 8748 C C . PRO B 1 10 ? 4.734 18.518 -26.824 1 67.09 10 PRO B C 1
ATOM 8750 O O . PRO B 1 10 ? 4.134 18.982 -25.852 1 67.09 10 PRO B O 1
ATOM 8753 N N . LEU B 1 11 ? 5.635 17.671 -26.539 1 77.85 11 LEU B N 1
ATOM 8754 C CA . LEU B 1 11 ? 6.283 17.264 -25.297 1 77.85 11 LEU B CA 1
ATOM 8755 C C . LEU B 1 11 ? 6.975 18.449 -24.631 1 77.85 11 LEU B C 1
ATOM 8757 O O . LEU B 1 11 ? 7.435 19.368 -25.313 1 77.85 11 LEU B O 1
ATOM 8761 N N . PRO B 1 12 ? 6.956 18.552 -23.28 1 83.38 12 PRO B N 1
ATOM 8762 C CA . PRO B 1 12 ? 7.789 19.546 -22.599 1 83.38 12 PRO B CA 1
ATOM 8763 C C . PRO B 1 12 ? 9.227 19.561 -23.112 1 83.38 12 PRO B C 1
ATOM 8765 O O . PRO B 1 12 ? 9.714 18.55 -23.625 1 83.38 12 PRO B O 1
ATOM 8768 N N . GLN B 1 13 ? 9.831 20.703 -23.015 1 85.96 13 GLN B N 1
ATOM 8769 C CA . GLN B 1 13 ? 11.16 20.945 -23.568 1 85.96 13 GLN B CA 1
ATOM 8770 C C . GLN B 1 13 ? 12.145 19.868 -23.122 1 85.96 13 GLN B C 1
ATOM 8772 O O . GLN B 1 13 ? 12.95 19.386 -23.922 1 85.96 13 GLN B O 1
ATOM 8777 N N . LEU B 1 14 ? 12.123 19.461 -21.872 1 91.01 14 LEU B N 1
ATOM 8778 C CA . LEU B 1 14 ? 13.031 18.447 -21.346 1 91.01 14 LEU B CA 1
ATOM 8779 C C . LEU B 1 14 ? 12.888 17.138 -22.115 1 91.01 14 LEU B C 1
ATOM 8781 O O . LEU B 1 14 ? 13.887 16.5 -22.453 1 91.01 14 LEU B O 1
ATOM 8785 N N . PHE B 1 15 ? 11.703 16.787 -22.442 1 91.56 15 PHE B N 1
ATOM 8786 C CA . PHE B 1 15 ? 11.457 15.515 -23.11 1 91.56 15 PHE B CA 1
ATOM 8787 C C . PHE B 1 15 ? 11.766 15.617 -24.599 1 91.56 15 PHE B C 1
ATOM 8789 O O . PHE B 1 15 ? 12.178 14.636 -25.221 1 91.56 15 PHE B O 1
ATOM 8796 N N . GLN B 1 16 ? 11.613 16.811 -25.152 1 91.21 16 GLN B N 1
ATOM 8797 C CA . GLN B 1 16 ? 12.047 17.019 -26.53 1 91.21 16 GLN B CA 1
ATOM 8798 C C . GLN B 1 16 ? 13.56 16.868 -26.659 1 91.21 16 GLN B C 1
ATOM 8800 O O . GLN B 1 16 ? 14.049 16.247 -27.604 1 91.21 16 GLN B O 1
ATOM 8805 N N . ASP B 1 17 ? 14.237 17.475 -25.697 1 92.77 17 ASP B N 1
ATOM 8806 C CA . ASP B 1 17 ? 15.689 17.325 -25.667 1 92.77 17 ASP B CA 1
ATOM 8807 C C . ASP B 1 17 ? 16.087 15.857 -25.536 1 92.77 17 ASP B C 1
ATOM 8809 O O . ASP B 1 17 ? 17.031 15.403 -26.186 1 92.77 17 ASP B O 1
ATOM 8813 N N . PHE B 1 18 ? 15.373 15.117 -24.802 1 94.15 18 PHE B N 1
ATOM 8814 C CA . PHE B 1 18 ? 15.644 13.7 -24.586 1 94.15 18 PHE B CA 1
ATOM 8815 C C . PHE B 1 18 ? 15.44 12.907 -25.871 1 94.15 18 PHE B C 1
ATOM 8817 O O . PHE B 1 18 ? 16.291 12.101 -26.251 1 94.15 18 PHE B O 1
ATOM 8824 N N . GLU B 1 19 ? 14.308 13.172 -26.494 1 92.35 19 GLU B N 1
ATOM 8825 C CA . GLU B 1 19 ? 14.018 12.445 -27.727 1 92.35 19 GLU B CA 1
ATOM 8826 C C . GLU B 1 19 ? 15.087 12.705 -28.785 1 92.35 19 GLU B C 1
ATOM 8828 O O . GLU B 1 19 ? 15.466 11.797 -29.528 1 92.35 19 GLU B O 1
ATOM 8833 N N . ALA B 1 20 ? 15.563 13.858 -28.771 1 92.66 20 ALA B N 1
ATOM 8834 C CA . ALA B 1 20 ? 16.597 14.225 -29.736 1 92.66 20 ALA B CA 1
ATOM 8835 C C . ALA B 1 20 ? 17.919 13.535 -29.413 1 92.66 20 ALA B C 1
ATOM 8837 O O . ALA B 1 20 ? 18.698 13.218 -30.315 1 92.66 20 ALA B O 1
ATOM 8838 N N . LYS B 1 21 ? 18.189 13.254 -28.153 1 93.84 21 LYS B N 1
ATOM 8839 C CA . LYS B 1 21 ? 19.469 12.695 -27.729 1 93.84 21 LYS B CA 1
ATOM 8840 C C . LYS B 1 21 ? 19.33 11.22 -27.361 1 93.84 21 LYS B C 1
ATOM 8842 O O . LYS B 1 21 ? 20.285 10.601 -26.888 1 93.84 21 LYS B O 1
ATOM 8847 N N . LYS B 1 22 ? 18.25 10.666 -27.526 1 94.56 22 LYS B N 1
ATOM 8848 C CA . LYS B 1 22 ? 17.94 9.328 -27.031 1 94.56 22 LYS B CA 1
ATOM 8849 C C . LYS B 1 22 ? 18.911 8.295 -27.595 1 94.56 22 LYS B C 1
ATOM 8851 O O . LYS B 1 22 ? 19.417 7.444 -26.86 1 94.56 22 LYS B O 1
ATOM 8856 N N . GLU B 1 23 ? 19.147 8.31 -28.847 1 92.82 23 GLU B N 1
ATOM 8857 C CA . GLU B 1 23 ? 20.062 7.361 -29.474 1 92.82 23 GLU B CA 1
ATOM 8858 C C . GLU B 1 23 ? 21.475 7.504 -28.915 1 92.82 23 GLU B C 1
ATOM 8860 O O . GLU B 1 23 ? 22.154 6.505 -28.666 1 92.82 23 GLU B O 1
ATOM 8865 N N . LEU B 1 24 ? 21.829 8.751 -28.75 1 94.17 24 LEU B N 1
ATOM 8866 C CA . LEU B 1 24 ? 23.147 9.011 -28.182 1 94.17 24 LEU B CA 1
ATOM 8867 C C . LEU B 1 24 ? 23.243 8.467 -26.76 1 94.17 24 LEU B C 1
ATOM 8869 O O . LEU B 1 24 ? 24.236 7.831 -26.4 1 94.17 24 LEU B O 1
ATOM 8873 N N . ILE B 1 25 ? 22.272 8.719 -26.005 1 96 25 ILE B N 1
ATOM 8874 C CA . ILE B 1 25 ? 22.238 8.257 -24.622 1 96 25 ILE B CA 1
ATOM 8875 C C . ILE B 1 25 ? 22.277 6.731 -24.587 1 96 25 ILE B C 1
ATOM 8877 O O . ILE B 1 25 ? 23.021 6.141 -23.799 1 96 25 ILE B O 1
ATOM 8881 N N . ALA B 1 26 ? 21.516 6.102 -25.423 1 95.82 26 ALA B N 1
ATOM 8882 C CA . ALA B 1 26 ? 21.482 4.643 -25.485 1 95.82 26 ALA B CA 1
ATOM 8883 C C . ALA B 1 26 ? 22.857 4.076 -25.825 1 95.82 26 ALA B C 1
ATOM 8885 O O . ALA B 1 26 ? 23.283 3.073 -25.247 1 95.82 26 ALA B O 1
ATOM 8886 N N . ASN B 1 27 ? 23.497 4.709 -26.732 1 94.57 27 ASN B N 1
ATOM 8887 C CA . ASN B 1 27 ? 24.826 4.248 -27.121 1 94.57 27 ASN B CA 1
ATOM 8888 C C . ASN B 1 27 ? 25.808 4.322 -25.956 1 94.57 27 ASN B C 1
ATOM 8890 O O . ASN B 1 27 ? 26.64 3.429 -25.782 1 94.57 27 ASN B O 1
ATOM 8894 N N . ILE B 1 28 ? 25.697 5.379 -25.228 1 94.45 28 ILE B N 1
ATOM 8895 C CA . ILE B 1 28 ? 26.558 5.527 -24.06 1 94.45 28 ILE B CA 1
ATOM 8896 C C . ILE B 1 28 ? 26.245 4.429 -23.046 1 94.45 28 ILE B C 1
ATOM 8898 O O . ILE B 1 28 ? 27.156 3.846 -22.452 1 94.45 28 ILE B O 1
ATOM 8902 N N . LEU B 1 29 ? 25.001 4.088 -22.855 1 94.92 29 LEU B N 1
ATOM 8903 C CA . LEU B 1 29 ? 24.596 3.035 -21.93 1 94.92 29 LEU B CA 1
ATOM 8904 C C . LEU B 1 29 ? 25.113 1.677 -22.391 1 94.92 29 LEU B C 1
ATOM 8906 O O . LEU B 1 29 ? 25.546 0.863 -21.572 1 94.92 29 LEU B O 1
ATOM 8910 N N . PHE B 1 30 ? 25.095 1.461 -23.736 1 95.86 30 PHE B N 1
ATOM 8911 C CA . PHE B 1 30 ? 25.619 0.211 -24.273 1 95.86 30 PHE B CA 1
ATOM 8912 C C . PHE B 1 30 ? 27.121 0.107 -24.036 1 95.86 30 PHE B C 1
ATOM 8914 O O . PHE B 1 30 ? 27.623 -0.953 -23.658 1 95.86 30 PHE B O 1
ATOM 8921 N N . GLN B 1 31 ? 27.776 1.239 -24.156 1 93.03 31 GLN B N 1
ATOM 8922 C CA . GLN B 1 31 ? 29.231 1.242 -24.047 1 93.03 31 GLN B CA 1
ATOM 8923 C C . GLN B 1 31 ? 29.677 0.908 -22.627 1 93.03 31 GLN B C 1
ATOM 8925 O O . GLN B 1 31 ? 30.787 0.413 -22.42 1 93.03 31 GLN B O 1
ATOM 8930 N N . GLN B 1 32 ? 28.795 1.058 -21.726 1 91.94 32 GLN B N 1
ATOM 8931 C CA . GLN B 1 32 ? 29.112 0.769 -20.331 1 91.94 32 GLN B CA 1
ATOM 8932 C C . GLN B 1 32 ? 29.207 -0.735 -20.089 1 91.94 32 GLN B C 1
ATOM 8934 O O . GLN B 1 32 ? 29.727 -1.172 -19.06 1 91.94 32 GLN B O 1
ATOM 8939 N N . ASN B 1 33 ? 28.82 -1.524 -21.072 1 93.97 33 ASN B N 1
ATOM 8940 C CA . ASN B 1 33 ? 28.869 -2.975 -20.929 1 93.97 33 ASN B CA 1
ATOM 8941 C C . ASN B 1 33 ? 30.159 -3.552 -21.505 1 93.97 33 ASN B C 1
ATOM 8943 O O . ASN B 1 33 ? 30.293 -4.769 -21.642 1 93.97 33 ASN B O 1
ATOM 8947 N N . THR B 1 34 ? 31.141 -2.704 -21.787 1 93.3 34 THR B N 1
ATOM 8948 C CA . THR B 1 34 ? 32.499 -3.054 -22.188 1 93.3 34 THR B CA 1
ATOM 8949 C C . THR B 1 34 ? 33.515 -2.126 -21.528 1 93.3 34 THR B C 1
ATOM 8951 O O . THR B 1 34 ? 33.163 -1.338 -20.648 1 93.3 34 THR B O 1
ATOM 8954 N N . ALA B 1 35 ? 34.764 -2.374 -21.691 1 92.39 35 ALA B N 1
ATOM 8955 C CA . ALA B 1 35 ? 35.813 -1.519 -21.143 1 92.39 35 ALA B CA 1
ATOM 8956 C C . ALA B 1 35 ? 37.034 -1.493 -22.057 1 92.39 35 ALA B C 1
ATOM 8958 O O . ALA B 1 35 ? 37.266 -2.434 -22.82 1 92.39 35 ALA B O 1
ATOM 8959 N N . GLU B 1 36 ? 37.692 -0.433 -21.906 1 88.56 36 GLU B N 1
ATOM 8960 C CA . GLU B 1 36 ? 38.928 -0.319 -22.675 1 88.56 36 GLU B CA 1
ATOM 8961 C C . GLU B 1 36 ? 40.027 -1.2 -22.088 1 88.56 36 GLU B C 1
ATOM 8963 O O . GLU B 1 36 ? 40.161 -1.304 -20.867 1 88.56 36 GLU B O 1
ATOM 8968 N N . GLY B 1 37 ? 40.745 -1.881 -22.862 1 89.76 37 GLY B N 1
ATOM 8969 C CA . GLY B 1 37 ? 41.927 -2.618 -22.444 1 89.76 37 GLY B CA 1
ATOM 8970 C C . GLY B 1 37 ? 41.619 -4.03 -21.985 1 89.76 37 GLY B C 1
ATOM 8971 O O . GLY B 1 37 ? 42.494 -4.723 -21.461 1 89.76 37 GLY B O 1
ATOM 8972 N N . LEU B 1 38 ? 40.422 -4.514 -22.202 1 93.56 38 LEU B N 1
ATOM 8973 C CA . LEU B 1 38 ? 40.054 -5.864 -21.787 1 93.56 38 LEU B CA 1
ATOM 8974 C C . LEU B 1 38 ? 40.931 -6.903 -22.476 1 93.56 38 LEU B C 1
ATOM 8976 O O . LEU B 1 38 ? 41.152 -6.829 -23.687 1 93.56 38 LEU B O 1
ATOM 8980 N N . GLY B 1 39 ? 41.459 -7.803 -21.789 1 91.15 39 GLY B N 1
ATOM 8981 C CA . GLY B 1 39 ? 42.279 -8.868 -22.343 1 91.15 39 GLY B CA 1
ATOM 8982 C C . GLY B 1 39 ? 43.75 -8.507 -22.427 1 91.15 39 GLY B C 1
ATOM 8983 O O . GLY B 1 39 ? 44.598 -9.379 -22.629 1 91.15 39 GLY B O 1
ATOM 8984 N N . GLU B 1 40 ? 44.039 -7.209 -22.095 1 93.41 40 GLU B N 1
ATOM 8985 C CA . GLU B 1 40 ? 45.426 -6.756 -22.132 1 93.41 40 GLU B CA 1
ATOM 8986 C C . GLU B 1 40 ? 46.114 -6.972 -20.787 1 93.41 40 GLU B C 1
ATOM 8988 O O . GLU B 1 40 ? 45.454 -7.255 -19.785 1 93.41 40 GLU B O 1
ATOM 8993 N N . ALA B 1 41 ? 47.469 -6.922 -20.857 1 94.58 41 ALA B N 1
ATOM 8994 C CA . ALA B 1 41 ? 48.24 -7.089 -19.628 1 94.58 41 ALA B CA 1
ATOM 8995 C C . ALA B 1 41 ? 47.911 -5.991 -18.62 1 94.58 41 ALA B C 1
ATOM 8997 O O . ALA B 1 41 ? 47.753 -4.826 -18.992 1 94.58 41 ALA B O 1
ATOM 8998 N N . CYS B 1 42 ? 47.72 -6.402 -17.416 1 94.99 42 CYS B N 1
ATOM 8999 C CA . CYS B 1 42 ? 47.404 -5.435 -16.37 1 94.99 42 CYS B CA 1
ATOM 9000 C C . CYS B 1 42 ? 48.629 -4.604 -16.009 1 94.99 42 CYS B C 1
ATOM 9002 O O . CYS B 1 42 ? 49.745 -5.124 -15.956 1 94.99 42 CYS B O 1
ATOM 9004 N N . PRO B 1 43 ? 48.513 -3.395 -15.708 1 88.44 43 PRO B N 1
ATOM 9005 C CA . PRO B 1 43 ? 49.647 -2.532 -15.369 1 88.44 43 PRO B CA 1
ATOM 9006 C C . PRO B 1 43 ? 50.291 -2.9 -14.034 1 88.44 43 PRO B C 1
ATOM 9008 O O . PRO B 1 43 ? 51.383 -2.422 -13.718 1 88.44 43 PRO B O 1
ATOM 9011 N N . CYS B 1 44 ? 49.713 -3.717 -13.279 1 88.77 44 CYS B N 1
ATOM 9012 C CA . CYS B 1 44 ? 50.237 -4.065 -11.963 1 88.77 44 CYS B CA 1
ATOM 9013 C C . CYS B 1 44 ? 51.503 -4.906 -12.086 1 88.77 44 CYS B C 1
ATOM 9015 O O . CYS B 1 44 ? 52.245 -5.063 -11.115 1 88.77 44 CYS B O 1
ATOM 9017 N N . GLY B 1 45 ? 51.868 -5.49 -13.215 1 85.03 45 GLY B N 1
ATOM 9018 C CA . GLY B 1 45 ? 53.131 -6.167 -13.462 1 85.03 45 GLY B CA 1
ATOM 9019 C C . GLY B 1 45 ? 53.096 -7.642 -13.111 1 85.03 45 GLY B C 1
ATOM 9020 O O . GLY B 1 45 ? 54.072 -8.362 -13.333 1 85.03 45 GLY B O 1
ATOM 9021 N N . THR B 1 46 ? 51.988 -8.051 -12.51 1 85.77 46 THR B N 1
ATOM 9022 C CA . THR B 1 46 ? 51.898 -9.474 -12.201 1 85.77 46 THR B CA 1
ATOM 9023 C C . THR B 1 46 ? 51.907 -10.307 -13.48 1 85.77 46 THR B C 1
ATOM 9025 O O . THR B 1 46 ? 51.228 -9.968 -14.452 1 85.77 46 THR B O 1
ATOM 9028 N N . LEU B 1 47 ? 52.696 -11.316 -13.498 1 83.89 47 LEU B N 1
ATOM 9029 C CA . LEU B 1 47 ? 52.886 -12.156 -14.675 1 83.89 47 LEU B CA 1
ATOM 9030 C C . LEU B 1 47 ? 51.574 -12.815 -15.09 1 83.89 47 LEU B C 1
ATOM 9032 O O . LEU B 1 47 ? 50.872 -13.39 -14.256 1 83.89 47 LEU B O 1
ATOM 9036 N N . ALA B 1 48 ? 51.165 -12.719 -16.278 1 82.61 48 ALA B N 1
ATOM 9037 C CA . ALA B 1 48 ? 50.037 -13.388 -16.921 1 82.61 48 ALA B CA 1
ATOM 9038 C C . ALA B 1 48 ? 48.71 -12.802 -16.448 1 82.61 48 ALA B C 1
ATOM 9040 O O . ALA B 1 48 ? 47.643 -13.344 -16.746 1 82.61 48 ALA B O 1
ATOM 9041 N N . ALA B 1 49 ? 48.874 -11.71 -15.669 1 90.78 49 ALA B N 1
ATOM 9042 C CA . ALA B 1 49 ? 47.636 -11.075 -15.227 1 90.78 49 ALA B CA 1
ATOM 9043 C C . ALA B 1 49 ? 47.049 -10.193 -16.325 1 90.78 49 ALA B C 1
ATOM 9045 O O . ALA B 1 49 ? 47.753 -9.363 -16.906 1 90.78 49 ALA B O 1
ATOM 9046 N N . THR B 1 50 ? 45.843 -10.41 -16.761 1 93.16 50 THR B N 1
ATOM 9047 C CA . THR B 1 50 ? 45.167 -9.631 -17.792 1 93.16 50 THR B CA 1
ATOM 9048 C C . THR B 1 50 ? 43.999 -8.847 -17.201 1 93.16 50 THR B C 1
ATOM 9050 O O . THR B 1 50 ? 43.427 -9.248 -16.185 1 93.16 50 THR B O 1
ATOM 9053 N N . ARG B 1 51 ? 43.655 -7.744 -17.828 1 95.15 51 ARG B N 1
ATOM 9054 C CA . ARG B 1 51 ? 42.523 -6.917 -17.422 1 95.15 51 ARG B CA 1
ATOM 9055 C C . ARG B 1 51 ? 41.2 -7.588 -17.775 1 95.15 51 ARG B C 1
ATOM 9057 O O . ARG B 1 51 ? 40.856 -7.712 -18.953 1 95.15 51 ARG B O 1
ATOM 9064 N N . THR B 1 52 ? 40.479 -8.046 -16.749 1 94.38 52 THR B N 1
ATOM 9065 C CA . THR B 1 52 ? 39.235 -8.75 -17.04 1 94.38 52 THR B CA 1
ATOM 9066 C C . THR B 1 52 ? 38.122 -8.292 -16.102 1 94.38 52 THR B C 1
ATOM 9068 O O . THR B 1 52 ? 36.945 -8.567 -16.346 1 94.38 52 THR B O 1
ATOM 9071 N N . THR B 1 53 ? 38.5 -7.536 -15.074 1 95.24 53 THR B N 1
ATOM 9072 C CA . THR B 1 53 ? 37.539 -7.283 -14.006 1 95.24 53 THR B CA 1
ATOM 9073 C C . THR B 1 53 ? 37.258 -5.789 -13.874 1 95.24 53 THR B C 1
ATOM 9075 O O . THR B 1 53 ? 38.174 -4.969 -13.962 1 95.24 53 THR B O 1
ATOM 9078 N N . MET B 1 54 ? 36 -5.479 -13.737 1 94.02 54 MET B N 1
ATOM 9079 C CA . MET B 1 54 ? 35.556 -4.102 -13.539 1 94.02 54 MET B CA 1
ATOM 9080 C C . MET B 1 54 ? 34.571 -4.009 -12.378 1 94.02 54 MET B C 1
ATOM 9082 O O . MET B 1 54 ? 34.003 -5.019 -11.959 1 94.02 54 MET B O 1
ATOM 9086 N N . CYS B 1 55 ? 34.458 -2.815 -11.797 1 93.68 55 CYS B N 1
ATOM 9087 C CA . CYS B 1 55 ? 33.474 -2.551 -10.754 1 93.68 55 CYS B CA 1
ATOM 9088 C C . CYS B 1 55 ? 32.485 -1.479 -11.196 1 93.68 55 CYS B C 1
ATOM 9090 O O . CYS B 1 55 ? 32.886 -0.382 -11.588 1 93.68 55 CYS B O 1
ATOM 9092 N N . ARG B 1 56 ? 31.253 -1.689 -11.132 1 89.27 56 ARG B N 1
ATOM 9093 C CA . ARG B 1 56 ? 30.244 -0.723 -11.554 1 89.27 56 ARG B CA 1
ATOM 9094 C C . ARG B 1 56 ? 29.76 0.115 -10.375 1 89.27 56 ARG B C 1
ATOM 9096 O O . ARG B 1 56 ? 29.092 1.134 -10.563 1 89.27 56 ARG B O 1
ATOM 9103 N N . GLU B 1 57 ? 30.15 -0.219 -9.192 1 89.78 57 GLU B N 1
ATOM 9104 C CA . GLU B 1 57 ? 29.755 0.523 -7.998 1 89.78 57 GLU B CA 1
ATOM 9105 C C . GLU B 1 57 ? 30.764 1.619 -7.669 1 89.78 57 GLU B C 1
ATOM 9107 O O . GLU B 1 57 ? 30.448 2.564 -6.943 1 89.78 57 GLU B O 1
ATOM 9112 N N . CYS B 1 58 ? 31.963 1.387 -8.164 1 90.21 58 CYS B N 1
ATOM 9113 C CA . CYS B 1 58 ? 32.963 2.444 -8.065 1 90.21 58 CYS B CA 1
ATOM 9114 C C . CYS B 1 58 ? 32.834 3.428 -9.221 1 90.21 58 CYS B C 1
ATOM 9116 O O . CYS B 1 58 ? 32.462 3.043 -10.331 1 90.21 58 CYS B O 1
ATOM 9118 N N . TRP B 1 59 ? 33.171 4.577 -8.864 1 83.82 59 TRP B N 1
ATOM 9119 C CA . TRP B 1 59 ? 33.171 5.603 -9.902 1 83.82 59 TRP B CA 1
ATOM 9120 C C . TRP B 1 59 ? 34.477 5.582 -10.689 1 83.82 59 TRP B C 1
ATOM 9122 O O . TRP B 1 59 ? 35.562 5.55 -10.103 1 83.82 59 TRP B O 1
ATOM 9132 N N . ASN B 1 60 ? 34.507 5.472 -11.974 1 79.29 60 ASN B N 1
ATOM 9133 C CA . ASN B 1 60 ? 35.655 5.558 -12.87 1 79.29 60 ASN B CA 1
ATOM 9134 C C . ASN B 1 60 ? 36.685 4.474 -12.568 1 79.29 60 ASN B C 1
ATOM 9136 O O . ASN B 1 60 ? 37.874 4.764 -12.423 1 79.29 60 ASN B O 1
ATOM 9140 N N . TYR B 1 61 ? 36.254 3.298 -12.199 1 85.8 61 TYR B N 1
ATOM 9141 C CA . TYR B 1 61 ? 37.16 2.166 -12.03 1 85.8 61 TYR B CA 1
ATOM 9142 C C . TYR B 1 61 ? 37.536 1.562 -13.377 1 85.8 61 TYR B C 1
ATOM 9144 O O . TYR B 1 61 ? 36.666 1.122 -14.132 1 85.8 61 TYR B O 1
ATOM 9152 N N . SER B 1 62 ? 38.769 1.588 -13.7 1 88.67 62 SER B N 1
ATOM 9153 C CA . SER B 1 62 ? 39.236 1.015 -14.958 1 88.67 62 SER B CA 1
ATOM 9154 C C . SER B 1 62 ? 39.362 -0.502 -14.862 1 88.67 62 SER B C 1
ATOM 9156 O O . SER B 1 62 ? 39.581 -1.044 -13.777 1 88.67 62 SER B O 1
ATOM 9158 N N . ALA B 1 63 ? 39.27 -1.168 -16.018 1 93.53 63 ALA B N 1
ATOM 9159 C CA . ALA B 1 63 ? 39.413 -2.621 -16.048 1 93.53 63 ALA B CA 1
ATOM 9160 C C . ALA B 1 63 ? 40.759 -3.052 -15.472 1 93.53 63 ALA B C 1
ATOM 9162 O O . ALA B 1 63 ? 41.786 -2.422 -15.737 1 93.53 63 ALA B O 1
ATOM 9163 N N . ALA B 1 64 ? 40.728 -4.015 -14.571 1 94.65 64 ALA B N 1
ATOM 9164 C CA . ALA B 1 64 ? 41.924 -4.522 -13.903 1 94.65 64 ALA B CA 1
ATOM 9165 C C . ALA B 1 64 ? 41.89 -6.044 -13.798 1 94.65 64 ALA B C 1
ATOM 9167 O O . ALA B 1 64 ? 40.923 -6.68 -14.224 1 94.65 64 ALA B O 1
ATOM 9168 N N . CYS B 1 65 ? 43.067 -6.553 -13.402 1 94.64 65 CYS B N 1
ATOM 9169 C CA . CYS B 1 65 ? 43.076 -7.991 -13.158 1 94.64 65 CYS B CA 1
ATOM 9170 C C . CYS B 1 65 ? 42.413 -8.322 -11.826 1 94.64 65 CYS B C 1
ATOM 9172 O O . CYS B 1 65 ? 42.124 -7.426 -11.032 1 94.64 65 CYS B O 1
ATOM 9174 N N . SER B 1 66 ? 42.128 -9.524 -11.492 1 92.84 66 SER B N 1
ATOM 9175 C CA . SER B 1 66 ? 41.451 -9.968 -10.277 1 92.84 66 SER B CA 1
ATOM 9176 C C . SER B 1 66 ? 42.239 -9.579 -9.031 1 92.84 66 SER B C 1
ATOM 9178 O O . SER B 1 66 ? 41.655 -9.198 -8.015 1 92.84 66 SER B O 1
ATOM 9180 N N . THR B 1 67 ? 43.523 -9.624 -9.084 1 92.07 67 THR B N 1
ATOM 9181 C CA . THR B 1 67 ? 44.37 -9.303 -7.941 1 92.07 67 THR B CA 1
ATOM 9182 C C . THR B 1 67 ? 44.265 -7.822 -7.59 1 92.07 67 THR B C 1
ATOM 9184 O O . THR B 1 67 ? 44.124 -7.464 -6.419 1 92.07 67 THR B O 1
ATOM 9187 N N . CYS B 1 68 ? 44.398 -7.017 -8.669 1 92.98 68 CYS B N 1
ATOM 9188 C CA . CYS B 1 68 ? 44.261 -5.581 -8.454 1 92.98 68 CYS B CA 1
ATOM 9189 C C . CYS B 1 68 ? 42.878 -5.24 -7.912 1 92.98 68 CYS B C 1
ATOM 9191 O O . CYS B 1 68 ? 42.739 -4.354 -7.067 1 92.98 68 CYS B O 1
ATOM 9193 N N . PHE B 1 69 ? 41.88 -5.94 -8.43 1 93.79 69 PHE B N 1
ATOM 9194 C CA . PHE B 1 69 ? 40.513 -5.712 -7.976 1 93.79 69 PHE B CA 1
ATOM 9195 C C . PHE B 1 69 ? 40.374 -6.035 -6.493 1 93.79 69 PHE B C 1
ATOM 9197 O O . PHE B 1 69 ? 39.801 -5.252 -5.733 1 93.79 69 PHE B O 1
ATOM 9204 N N . ILE B 1 70 ? 40.858 -7.13 -6.021 1 91.54 70 ILE B N 1
ATOM 9205 C CA . ILE B 1 70 ? 40.767 -7.57 -4.633 1 91.54 70 ILE B CA 1
ATOM 9206 C C . ILE B 1 70 ? 41.476 -6.566 -3.726 1 91.54 70 ILE B C 1
ATOM 9208 O O . ILE B 1 70 ? 40.94 -6.172 -2.688 1 91.54 70 ILE B O 1
ATOM 9212 N N . LYS B 1 71 ? 42.603 -6.078 -4.13 1 87.85 71 LYS B N 1
ATOM 9213 C CA . LYS B 1 71 ? 43.393 -5.141 -3.337 1 87.85 71 LYS B CA 1
ATOM 9214 C C . LYS B 1 71 ? 42.657 -3.817 -3.156 1 87.85 71 LYS B C 1
ATOM 9216 O O . LYS B 1 71 ? 42.681 -3.23 -2.072 1 87.85 71 LYS B O 1
ATOM 9221 N N . SER B 1 72 ? 42.037 -3.418 -4.223 1 89.11 72 SER B N 1
ATOM 9222 C CA . SER B 1 72 ? 41.362 -2.125 -4.194 1 89.11 72 SER B CA 1
ATOM 9223 C C . SER B 1 72 ? 40.052 -2.202 -3.418 1 89.11 72 SER B C 1
ATOM 9225 O O . SER B 1 72 ? 39.491 -1.173 -3.034 1 89.11 72 SER B O 1
ATOM 9227 N N . HIS B 1 73 ? 39.55 -3.402 -3.114 1 90.23 73 HIS B N 1
ATOM 9228 C CA . HIS B 1 73 ? 38.231 -3.536 -2.507 1 90.23 73 HIS B CA 1
ATOM 9229 C C . HIS B 1 73 ? 38.309 -4.277 -1.176 1 90.23 73 HIS B C 1
ATOM 9231 O O . HIS B 1 73 ? 37.346 -4.928 -0.766 1 90.23 73 HIS B O 1
ATOM 9237 N N . VAL B 1 74 ? 39.42 -4.161 -0.535 1 85.14 74 VAL B N 1
ATOM 9238 C CA . VAL B 1 74 ? 39.606 -4.794 0.767 1 85.14 74 VAL B CA 1
ATOM 9239 C C . VAL B 1 74 ? 38.603 -4.223 1.766 1 85.14 74 VAL B C 1
ATOM 9241 O O . VAL B 1 74 ? 38.079 -4.95 2.614 1 85.14 74 VAL B O 1
ATOM 9244 N N . HIS B 1 75 ? 38.296 -2.9 1.614 1 87.97 75 HIS B N 1
ATOM 9245 C CA . HIS B 1 75 ? 37.375 -2.245 2.537 1 87.97 75 HIS B CA 1
ATOM 9246 C C . HIS B 1 75 ? 35.962 -2.2 1.965 1 87.97 75 HIS B C 1
ATOM 9248 O O . HIS B 1 75 ? 35.057 -1.631 2.58 1 87.97 75 HIS B O 1
ATOM 9254 N N . SER B 1 76 ? 35.8 -2.729 0.734 1 89.88 76 SER B N 1
ATOM 9255 C CA . SER B 1 76 ? 34.484 -2.81 0.107 1 89.88 76 SER B CA 1
ATOM 9256 C C . SER B 1 76 ? 34.251 -4.184 -0.512 1 89.88 76 SER B C 1
ATOM 9258 O O . SER B 1 76 ? 33.946 -4.291 -1.702 1 89.88 76 SER B O 1
ATOM 9260 N N . PRO B 1 77 ? 34.323 -5.133 0.391 1 90.43 77 PRO B N 1
ATOM 9261 C CA . PRO B 1 77 ? 34.267 -6.502 -0.126 1 90.43 77 PRO B CA 1
ATOM 9262 C C . PRO B 1 77 ? 32.898 -6.859 -0.703 1 90.43 77 PRO B C 1
ATOM 9264 O O . PRO B 1 77 ? 32.754 -7.888 -1.368 1 90.43 77 PRO B O 1
ATOM 9267 N N . MET B 1 78 ? 31.879 -6.02 -0.512 1 92.45 78 MET B N 1
ATOM 9268 C CA . MET B 1 78 ? 30.535 -6.362 -0.969 1 92.45 78 MET B CA 1
ATOM 9269 C C . MET B 1 78 ? 30.271 -5.793 -2.359 1 92.45 78 MET B C 1
ATOM 9271 O O . MET B 1 78 ? 29.169 -5.932 -2.893 1 92.45 78 MET B O 1
ATOM 9275 N N . HIS B 1 79 ? 31.24 -5.122 -3.025 1 93.7 79 HIS B N 1
ATOM 9276 C CA . HIS B 1 79 ? 31.095 -4.726 -4.421 1 93.7 79 HIS B CA 1
ATOM 9277 C C . HIS B 1 79 ? 31.143 -5.937 -5.346 1 93.7 79 HIS B C 1
ATOM 9279 O O . HIS B 1 79 ? 31.864 -6.901 -5.076 1 93.7 79 HIS B O 1
ATOM 9285 N N . TRP B 1 80 ? 30.394 -5.924 -6.373 1 94.64 80 TRP B N 1
ATOM 9286 C CA . TRP B 1 80 ? 30.358 -7.021 -7.335 1 94.64 80 TRP B CA 1
ATOM 9287 C C . TRP B 1 80 ? 31.507 -6.909 -8.331 1 94.64 80 TRP B C 1
ATOM 9289 O O . TRP B 1 80 ? 31.849 -5.81 -8.774 1 94.64 80 TRP B O 1
ATOM 9299 N N . ALA B 1 81 ? 32.109 -8.038 -8.665 1 95.54 81 ALA B N 1
ATOM 9300 C CA . ALA B 1 81 ? 33.108 -8.098 -9.729 1 95.54 81 ALA B CA 1
ATOM 9301 C C . ALA B 1 81 ? 32.471 -8.486 -11.059 1 95.54 81 ALA B C 1
ATOM 9303 O O . ALA B 1 81 ? 31.883 -9.564 -11.182 1 95.54 81 ALA B O 1
ATOM 9304 N N . ASP B 1 82 ? 32.503 -7.611 -12.041 1 95.32 82 ASP B N 1
ATOM 9305 C CA . ASP B 1 82 ? 32.103 -7.94 -13.406 1 95.32 82 ASP B CA 1
ATOM 9306 C C . ASP B 1 82 ? 33.287 -8.465 -14.214 1 95.32 82 ASP B C 1
ATOM 9308 O O . ASP B 1 82 ? 34.121 -7.686 -14.68 1 95.32 82 ASP B O 1
ATOM 9312 N N . VAL B 1 83 ? 33.307 -9.745 -14.416 1 95.8 83 VAL B N 1
ATOM 9313 C CA . VAL B 1 83 ? 34.453 -10.394 -15.043 1 95.8 83 VAL B CA 1
ATOM 9314 C C . VAL B 1 83 ? 34.151 -10.667 -16.514 1 95.8 83 VAL B C 1
ATOM 9316 O O . VAL B 1 83 ? 33.175 -11.348 -16.838 1 95.8 83 VAL B O 1
ATOM 9319 N N . TRP B 1 84 ? 35.017 -10.154 -17.356 1 95.5 84 TRP B N 1
ATOM 9320 C CA . TRP B 1 84 ? 34.847 -10.332 -18.794 1 95.5 84 TRP B CA 1
ATOM 9321 C C . TRP B 1 84 ? 35.149 -11.769 -19.205 1 95.5 84 TRP B C 1
ATOM 9323 O O . TRP B 1 84 ? 36.198 -12.315 -18.852 1 95.5 84 TRP B O 1
ATOM 9333 N N . SER B 1 85 ? 34.203 -12.396 -19.862 1 92.66 85 SER B N 1
ATOM 9334 C CA . SER B 1 85 ? 34.406 -13.712 -20.459 1 92.66 85 SER B CA 1
ATOM 9335 C C . SER B 1 85 ? 34.715 -13.602 -21.948 1 92.66 85 SER B C 1
ATOM 9337 O O . SER B 1 85 ? 33.816 -13.372 -22.759 1 92.66 85 SER B O 1
ATOM 9339 N N . PRO B 1 86 ? 35.877 -13.757 -22.266 1 88.61 86 PRO B N 1
ATOM 9340 C CA . PRO B 1 86 ? 36.237 -13.604 -23.678 1 88.61 86 PRO B CA 1
ATOM 9341 C C . PRO B 1 86 ? 35.476 -14.565 -24.588 1 88.61 86 PRO B C 1
ATOM 9343 O O . PRO B 1 86 ? 35.148 -14.215 -25.725 1 88.61 86 PRO B O 1
ATOM 9346 N N . ASP B 1 87 ? 35.177 -15.71 -24.138 1 87.09 87 ASP B N 1
ATOM 9347 C CA . ASP B 1 87 ? 34.481 -16.714 -24.936 1 87.09 87 ASP B CA 1
ATOM 9348 C C . ASP B 1 87 ? 33.021 -16.325 -25.157 1 87.09 87 ASP B C 1
ATOM 9350 O O . ASP B 1 87 ? 32.437 -16.645 -26.194 1 87.09 87 ASP B O 1
ATOM 9354 N N . ARG B 1 88 ? 32.532 -15.516 -24.24 1 89.31 88 ARG B N 1
ATOM 9355 C CA . ARG B 1 88 ? 31.113 -15.183 -24.311 1 89.31 88 ARG B CA 1
ATOM 9356 C C . ARG B 1 88 ? 30.909 -13.769 -24.845 1 89.31 88 ARG B C 1
ATOM 9358 O O . ARG B 1 88 ? 29.853 -13.456 -25.398 1 89.31 88 ARG B O 1
ATOM 9365 N N . GLY B 1 89 ? 31.86 -12.966 -24.584 1 91.02 89 GLY B N 1
ATOM 9366 C CA . GLY B 1 89 ? 31.813 -11.62 -25.132 1 91.02 89 GLY B CA 1
ATOM 9367 C C . GLY B 1 89 ? 31.017 -10.655 -24.274 1 91.02 89 GLY B C 1
ATOM 9368 O O . GLY B 1 89 ? 30.436 -9.695 -24.785 1 91.02 89 GLY B O 1
ATOM 9369 N N . PHE B 1 90 ? 30.77 -10.943 -23.031 1 94.74 90 PHE B N 1
ATOM 9370 C CA . PHE B 1 90 ? 30.097 -10.034 -22.111 1 94.74 90 PHE B CA 1
ATOM 9371 C C . PHE B 1 90 ? 30.565 -10.268 -20.679 1 94.74 90 PHE B C 1
ATOM 9373 O O . PHE B 1 90 ? 31.276 -11.237 -20.404 1 94.74 90 PHE B O 1
ATOM 9380 N N . PHE B 1 91 ? 30.226 -9.365 -19.753 1 94.76 91 PHE B N 1
ATOM 9381 C CA . PHE B 1 91 ? 30.645 -9.443 -18.359 1 94.76 91 PHE B CA 1
ATOM 9382 C C . PHE B 1 91 ? 29.749 -10.396 -17.577 1 94.76 91 PHE B C 1
ATOM 9384 O O . PHE B 1 91 ? 28.533 -10.421 -17.78 1 94.76 91 PHE B O 1
ATOM 9391 N N . LEU B 1 92 ? 30.402 -11.154 -16.704 1 94 92 LEU B N 1
ATOM 9392 C CA . LEU B 1 92 ? 29.693 -11.983 -15.735 1 94 92 LEU B CA 1
ATOM 9393 C C . LEU B 1 92 ? 29.894 -11.455 -14.318 1 94 92 LEU B C 1
ATOM 9395 O O . LEU B 1 92 ? 31.015 -11.124 -13.927 1 94 92 LEU B O 1
ATOM 9399 N N . ARG B 1 93 ? 28.896 -11.386 -13.602 1 92.63 93 ARG B N 1
ATOM 9400 C CA . ARG B 1 93 ? 28.955 -10.873 -12.237 1 92.63 93 ARG B CA 1
ATOM 9401 C C . ARG B 1 93 ? 29.404 -11.958 -11.264 1 92.63 93 ARG B C 1
ATOM 9403 O O . ARG B 1 93 ? 28.843 -13.055 -11.246 1 92.63 93 ARG B O 1
ATOM 9410 N N . HIS B 1 94 ? 30.381 -11.618 -10.424 1 93.57 94 HIS B N 1
ATOM 9411 C CA . HIS B 1 94 ? 30.911 -12.542 -9.427 1 93.57 94 HIS B CA 1
ATOM 9412 C C . HIS B 1 94 ? 31.05 -11.865 -8.068 1 93.57 94 HIS B C 1
ATOM 9414 O O . HIS B 1 94 ? 31.322 -10.665 -7.992 1 93.57 94 HIS B O 1
ATOM 9420 N N . ASP B 1 95 ? 30.778 -12.634 -7.072 1 93.46 95 ASP B N 1
ATOM 9421 C CA . ASP B 1 95 ? 31.22 -12.206 -5.748 1 93.46 95 ASP B CA 1
ATOM 9422 C C . ASP B 1 95 ? 32.744 -12.156 -5.668 1 93.46 95 ASP B C 1
ATOM 9424 O O . ASP B 1 95 ? 33.432 -12.939 -6.326 1 93.46 95 ASP B O 1
ATOM 9428 N N . ILE B 1 96 ? 33.271 -11.273 -4.873 1 91.67 96 ILE B N 1
ATOM 9429 C CA . ILE B 1 96 ? 34.714 -11.082 -4.776 1 91.67 96 ILE B CA 1
ATOM 9430 C C . ILE B 1 96 ? 35.381 -12.388 -4.354 1 91.67 96 ILE B C 1
ATOM 9432 O O . ILE B 1 96 ? 36.496 -12.692 -4.786 1 91.67 96 ILE B O 1
ATOM 9436 N N . SER B 1 97 ? 34.716 -13.251 -3.582 1 90.98 97 SER B N 1
ATOM 9437 C CA . SER B 1 97 ? 35.29 -14.491 -3.072 1 90.98 97 SER B CA 1
ATOM 9438 C C . SER B 1 97 ? 35.41 -15.539 -4.173 1 90.98 97 SER B C 1
ATOM 9440 O O . SER B 1 97 ? 36.136 -16.524 -4.024 1 90.98 97 SER B O 1
ATOM 9442 N N . ALA B 1 98 ? 34.673 -15.316 -5.261 1 90.9 98 ALA B N 1
ATOM 9443 C CA . ALA B 1 98 ? 34.699 -16.264 -6.372 1 90.9 98 ALA B CA 1
ATOM 9444 C C . ALA B 1 98 ? 35.89 -16.001 -7.29 1 90.9 98 ALA B C 1
ATOM 9446 O O . ALA B 1 98 ? 36.224 -16.832 -8.138 1 90.9 98 ALA B O 1
ATOM 9447 N N . LEU B 1 99 ? 36.564 -14.823 -7.089 1 92.84 99 LEU B N 1
ATOM 9448 C CA . LEU B 1 99 ? 37.741 -14.505 -7.89 1 92.84 99 LEU B CA 1
ATOM 9449 C C . LEU B 1 99 ? 38.923 -15.382 -7.492 1 92.84 99 LEU B C 1
ATOM 9451 O O . LEU B 1 99 ? 39.028 -15.803 -6.338 1 92.84 99 LEU B O 1
ATOM 9455 N N . PRO B 1 100 ? 39.69 -15.613 -8.447 1 85.43 100 PRO B N 1
ATOM 9456 C CA . PRO B 1 100 ? 40.857 -16.433 -8.116 1 85.43 100 PRO B CA 1
ATOM 9457 C C . PRO B 1 100 ? 41.742 -15.796 -7.047 1 85.43 100 PRO B C 1
ATOM 9459 O O . PRO B 1 100 ? 41.909 -14.574 -7.026 1 85.43 100 PRO B O 1
ATOM 9462 N N . ASP B 1 101 ? 42.234 -16.524 -6.122 1 77.83 101 ASP B N 1
ATOM 9463 C CA . ASP B 1 101 ? 43.198 -16.149 -5.091 1 77.83 101 ASP B CA 1
ATOM 9464 C C . ASP B 1 101 ? 42.587 -15.159 -4.103 1 77.83 101 ASP B C 1
ATOM 9466 O O . ASP B 1 101 ? 43.309 -14.416 -3.434 1 77.83 101 ASP B O 1
ATOM 9470 N N . SER B 1 102 ? 41.265 -15.088 -4.157 1 82.43 102 SER B N 1
ATOM 9471 C CA . SER B 1 102 ? 40.629 -14.171 -3.217 1 82.43 102 SER B CA 1
ATOM 9472 C C . SER B 1 102 ? 40.69 -14.711 -1.792 1 82.43 102 SER B C 1
ATOM 9474 O O . SER B 1 102 ? 40.339 -15.867 -1.545 1 82.43 102 SER B O 1
ATOM 9476 N N . PRO B 1 103 ? 41.253 -14.031 -0.854 1 73.17 103 PRO B N 1
ATOM 9477 C CA . PRO B 1 103 ? 41.349 -14.489 0.534 1 73.17 103 PRO B CA 1
ATOM 9478 C C . PRO B 1 103 ? 40.001 -14.483 1.252 1 73.17 103 PRO B C 1
ATOM 9480 O O . PRO B 1 103 ? 39.859 -15.098 2.311 1 73.17 103 PRO B O 1
ATOM 9483 N N . GLY B 1 104 ? 38.933 -14.12 0.651 1 82.27 104 GLY B N 1
ATOM 9484 C CA . GLY B 1 104 ? 37.691 -13.941 1.387 1 82.27 104 GLY B CA 1
ATOM 9485 C C . GLY B 1 104 ? 37.687 -12.698 2.256 1 82.27 104 GLY B C 1
ATOM 9486 O O . GLY B 1 104 ? 38.535 -11.818 2.095 1 82.27 104 GLY B O 1
ATOM 9487 N N . ILE B 1 105 ? 36.719 -12.564 3.216 1 88.32 105 ILE B N 1
ATOM 9488 C CA . ILE B 1 105 ? 36.572 -11.418 4.106 1 88.32 105 ILE B CA 1
ATOM 9489 C C . ILE B 1 105 ? 37.143 -11.756 5.482 1 88.32 105 ILE B C 1
ATOM 9491 O O . ILE B 1 105 ? 36.736 -12.74 6.104 1 88.32 105 ILE B O 1
ATOM 9495 N N . TYR B 1 106 ? 38.107 -11.039 5.961 1 86.28 106 TYR B N 1
ATOM 9496 C CA . TYR B 1 106 ? 38.694 -11.234 7.282 1 86.28 106 TYR B CA 1
ATOM 9497 C C . TYR B 1 106 ? 37.969 -10.397 8.329 1 86.28 106 TYR B C 1
ATOM 9499 O O . TYR B 1 106 ? 37.762 -9.196 8.139 1 86.28 106 TYR B O 1
ATOM 9507 N N . LEU B 1 107 ? 37.592 -11.243 9.353 1 86.49 107 LEU B N 1
ATOM 9508 C CA . LEU B 1 107 ? 36.957 -10.525 10.452 1 86.49 107 LEU B CA 1
ATOM 9509 C C . LEU B 1 107 ? 37.977 -10.161 11.526 1 86.49 107 LEU B C 1
ATOM 9511 O O . LEU B 1 107 ? 38.912 -10.923 11.782 1 86.49 107 LEU B O 1
ATOM 9515 N N . GLY B 1 108 ? 38.249 -9.041 11.839 1 77.32 108 GLY B N 1
ATOM 9516 C CA . GLY B 1 108 ? 39.178 -8.592 12.863 1 77.32 108 GLY B CA 1
ATOM 9517 C C . GLY B 1 108 ? 40.389 -7.875 12.297 1 77.32 108 GLY B C 1
ATOM 9518 O O . GLY B 1 108 ? 40.545 -7.775 11.078 1 77.32 108 GLY B O 1
ATOM 9519 N N . HIS B 1 109 ? 41.17 -7.467 13.124 1 78.02 109 HIS B N 1
ATOM 9520 C CA . HIS B 1 109 ? 42.449 -6.834 12.824 1 78.02 109 HIS B CA 1
ATOM 9521 C C . HIS B 1 109 ? 42.316 -5.839 11.676 1 78.02 109 HIS B C 1
ATOM 9523 O O . HIS B 1 109 ? 43.11 -5.862 10.733 1 78.02 109 HIS B O 1
ATOM 9529 N N . GLY B 1 110 ? 41.256 -5.194 11.505 1 72.41 110 GLY B N 1
ATOM 9530 C CA . GLY B 1 110 ? 41.048 -4.171 10.493 1 72.41 110 GLY B CA 1
ATOM 9531 C C . GLY B 1 110 ? 40.873 -4.74 9.098 1 72.41 110 GLY B C 1
ATOM 9532 O O . GLY B 1 110 ? 41.165 -4.068 8.107 1 72.41 110 GLY B O 1
ATOM 9533 N N . GLY B 1 111 ? 40.554 -5.998 9.017 1 76.4 111 GLY B N 1
ATOM 9534 C CA . GLY B 1 111 ? 40.348 -6.617 7.717 1 76.4 111 GLY B CA 1
ATOM 9535 C C . GLY B 1 111 ? 41.555 -7.397 7.23 1 76.4 111 GLY B C 1
ATOM 9536 O O . GLY B 1 111 ? 41.5 -8.044 6.182 1 76.4 111 GLY B O 1
ATOM 9537 N N . SER B 1 112 ? 42.568 -7.301 8.027 1 77.84 112 SER B N 1
ATOM 9538 C CA . SER B 1 112 ? 43.77 -8.051 7.679 1 77.84 112 SER B CA 1
ATOM 9539 C C . SER B 1 112 ? 43.692 -9.488 8.185 1 77.84 112 SER B C 1
ATOM 9541 O O . SER B 1 112 ? 42.926 -9.787 9.103 1 77.84 112 SER B O 1
ATOM 9543 N N . PRO B 1 113 ? 44.434 -10.282 7.537 1 80.62 113 PRO B N 1
ATOM 9544 C CA . PRO B 1 113 ? 44.42 -11.672 8 1 80.62 113 PRO B CA 1
ATOM 9545 C C . PRO B 1 113 ? 44.868 -11.815 9.452 1 80.62 113 PRO B C 1
ATOM 9547 O O . PRO B 1 113 ? 45.78 -11.11 9.893 1 80.62 113 PRO B O 1
ATOM 9550 N N . CYS B 1 114 ? 44.185 -12.602 10.164 1 81.29 114 CYS B N 1
ATOM 9551 C CA . CYS B 1 114 ? 44.532 -12.877 11.553 1 81.29 114 CYS B CA 1
ATOM 9552 C C . CYS B 1 114 ? 45.949 -13.426 11.663 1 81.29 114 CYS B C 1
ATOM 9554 O O . CYS B 1 114 ? 46.31 -14.37 10.958 1 81.29 114 CYS B O 1
ATOM 9556 N N . PRO B 1 115 ? 46.849 -12.783 12.399 1 76.38 115 PRO B N 1
ATOM 9557 C CA . PRO B 1 115 ? 48.229 -13.257 12.53 1 76.38 115 PRO B CA 1
ATOM 9558 C C . PRO B 1 115 ? 48.314 -14.685 13.062 1 76.38 115 PRO B C 1
ATOM 9560 O O . PRO B 1 115 ? 49.288 -15.392 12.789 1 76.38 115 PRO B O 1
ATOM 9563 N N . ASN B 1 116 ? 47.39 -15.149 13.97 1 71.92 116 ASN B N 1
ATOM 9564 C CA . ASN B 1 116 ? 47.417 -16.488 14.549 1 71.92 116 ASN B CA 1
ATOM 9565 C C . ASN B 1 116 ? 46.901 -17.534 13.565 1 71.92 116 ASN B C 1
ATOM 9567 O O . ASN B 1 116 ? 47.01 -18.736 13.816 1 71.92 116 ASN B O 1
ATOM 9571 N N . VAL B 1 117 ? 46.066 -17.237 12.683 1 59.38 117 VAL B N 1
ATOM 9572 C CA . VAL B 1 117 ? 45.557 -18.204 11.715 1 59.38 117 VAL B CA 1
ATOM 9573 C C . VAL B 1 117 ? 46.696 -18.69 10.822 1 59.38 117 VAL B C 1
ATOM 9575 O O . VAL B 1 117 ? 46.578 -19.725 10.162 1 59.38 117 VAL B O 1
ATOM 9578 N N . ALA B 1 118 ? 47.731 -17.88 10.6 1 49.54 118 ALA B N 1
ATOM 9579 C CA . ALA B 1 118 ? 48.866 -18.432 9.864 1 49.54 118 ALA B CA 1
ATOM 9580 C C . ALA B 1 118 ? 49.331 -19.748 10.482 1 49.54 118 ALA B C 1
ATOM 9582 O O . ALA B 1 118 ? 49.8 -20.642 9.773 1 49.54 118 ALA B O 1
ATOM 9583 N N . LEU B 1 119 ? 49.4 -19.742 11.802 1 47.77 119 LEU B N 1
ATOM 9584 C CA . LEU B 1 119 ? 50.062 -20.877 12.436 1 47.77 119 LEU B CA 1
ATOM 9585 C C . LEU B 1 119 ? 49.17 -22.113 12.404 1 47.77 119 LEU B C 1
ATOM 9587 O O . LEU B 1 119 ? 49.656 -23.238 12.549 1 47.77 119 LEU B O 1
ATOM 9591 N N . GLY B 1 120 ? 47.76 -22.205 12.267 1 49.35 120 GLY B N 1
ATOM 9592 C CA . GLY B 1 120 ? 46.803 -23.288 12.108 1 49.35 120 GLY B CA 1
ATOM 9593 C C . GLY B 1 120 ? 45.634 -22.925 11.212 1 49.35 120 GLY B C 1
ATOM 9594 O O . GLY B 1 120 ? 45.228 -21.762 11.153 1 49.35 120 GLY B O 1
ATOM 9595 N N . PHE B 1 121 ? 45.378 -23.546 9.947 1 50.74 121 PHE B N 1
ATOM 9596 C CA . PHE B 1 121 ? 44.506 -23.303 8.804 1 50.74 121 PHE B CA 1
ATOM 9597 C C . PHE B 1 121 ? 43.064 -23.104 9.257 1 50.74 121 PHE B C 1
ATOM 9599 O O . PHE B 1 121 ? 42.421 -24.044 9.729 1 50.74 121 PHE B O 1
ATOM 9606 N N . VAL B 1 122 ? 42.647 -22.028 9.888 1 60.91 122 VAL B N 1
ATOM 9607 C CA . VAL B 1 122 ? 41.206 -21.869 10.054 1 60.91 122 VAL B CA 1
ATOM 9608 C C . VAL B 1 122 ? 40.54 -21.74 8.686 1 60.91 122 VAL B C 1
ATOM 9610 O O . VAL B 1 122 ? 40.885 -20.853 7.902 1 60.91 122 VAL B O 1
ATOM 9613 N N . PRO B 1 123 ? 39.764 -22.726 8.335 1 70.21 123 PRO B N 1
ATOM 9614 C CA . PRO B 1 123 ? 39.154 -22.79 7.006 1 70.21 123 PRO B CA 1
ATOM 9615 C C . PRO B 1 123 ? 38.183 -21.641 6.746 1 70.21 123 PRO B C 1
ATOM 9617 O O . PRO B 1 123 ? 37.558 -21.132 7.68 1 70.21 123 PRO B O 1
ATOM 9620 N N . LYS B 1 124 ? 38.334 -20.985 5.594 1 82.16 124 LYS B N 1
ATOM 9621 C CA . LYS B 1 124 ? 37.303 -20.076 5.102 1 82.16 124 LYS B CA 1
ATOM 9622 C C . LYS B 1 124 ? 35.957 -20.785 4.981 1 82.16 124 LYS B C 1
ATOM 9624 O O . LYS B 1 124 ? 35.882 -21.904 4.469 1 82.16 124 LYS B O 1
ATOM 9629 N N . GLU B 1 125 ? 35.082 -20.188 5.686 1 87.76 125 GLU B N 1
ATOM 9630 C CA . GLU B 1 125 ? 33.749 -20.781 5.634 1 87.76 125 GLU B CA 1
ATOM 9631 C C . GLU B 1 125 ? 32.851 -20.036 4.65 1 87.76 125 GLU B C 1
ATOM 9633 O O . GLU B 1 125 ? 32.921 -18.81 4.544 1 87.76 125 GLU B O 1
ATOM 9638 N N . THR B 1 126 ? 32.106 -20.823 3.921 1 91.01 126 THR B N 1
ATOM 9639 C CA . THR B 1 126 ? 31.097 -20.217 3.06 1 91.01 126 THR B CA 1
ATOM 9640 C C . THR B 1 126 ? 30.05 -19.481 3.889 1 91.01 126 THR B C 1
ATOM 9642 O O . THR B 1 126 ? 29.589 -19.991 4.913 1 91.01 126 THR B O 1
ATOM 9645 N N . PHE B 1 127 ? 29.829 -18.324 3.536 1 94.37 127 PHE B N 1
ATOM 9646 C CA . PHE B 1 127 ? 28.968 -17.443 4.315 1 94.37 127 PHE B CA 1
ATOM 9647 C C . PHE B 1 127 ? 28.053 -16.634 3.402 1 94.37 127 PHE B C 1
ATOM 9649 O O . PHE B 1 127 ? 28.441 -16.272 2.289 1 94.37 127 PHE B O 1
ATOM 9656 N N . THR B 1 128 ? 26.777 -16.388 3.82 1 96.88 128 THR B N 1
ATOM 9657 C CA . THR B 1 128 ? 25.845 -15.541 3.085 1 96.88 128 THR B CA 1
ATOM 9658 C C . THR B 1 128 ? 25.706 -14.178 3.757 1 96.88 128 THR B C 1
ATOM 9660 O O . THR B 1 128 ? 25.318 -14.092 4.924 1 96.88 128 THR B O 1
ATOM 9663 N N . ILE B 1 129 ? 26.048 -13.155 3.086 1 97.09 129 ILE B N 1
ATOM 9664 C CA . ILE B 1 129 ? 25.914 -11.802 3.614 1 97.09 129 ILE B CA 1
ATOM 9665 C C . ILE B 1 129 ? 24.917 -11.014 2.767 1 97.09 129 ILE B C 1
ATOM 9667 O O . ILE B 1 129 ? 25.034 -10.968 1.541 1 97.09 129 ILE B O 1
ATOM 9671 N N . ILE B 1 130 ? 23.919 -10.467 3.398 1 97.94 130 ILE B N 1
ATOM 9672 C CA . ILE B 1 130 ? 22.919 -9.655 2.712 1 97.94 130 ILE B CA 1
ATOM 9673 C C . ILE B 1 130 ? 23.246 -8.174 2.892 1 97.94 130 ILE B C 1
ATOM 9675 O O . ILE B 1 130 ? 23.374 -7.693 4.02 1 97.94 130 ILE B O 1
ATOM 9679 N N . ASP B 1 131 ? 23.409 -7.5 1.81 1 96.5 131 ASP B N 1
ATOM 9680 C CA . ASP B 1 131 ? 23.712 -6.072 1.803 1 96.5 131 ASP B CA 1
ATOM 9681 C C . ASP B 1 131 ? 22.714 -5.303 0.94 1 96.5 131 ASP B C 1
ATOM 9683 O O . ASP B 1 131 ? 21.752 -5.88 0.431 1 96.5 131 ASP B O 1
ATOM 9687 N N . THR B 1 132 ? 22.853 -4.008 0.787 1 95.08 132 THR B N 1
ATOM 9688 C CA . THR B 1 132 ? 21.896 -3.148 0.099 1 95.08 132 THR B CA 1
ATOM 9689 C C . THR B 1 132 ? 21.9 -3.427 -1.401 1 95.08 132 THR B C 1
ATOM 9691 O O . THR B 1 132 ? 20.936 -3.108 -2.1 1 95.08 132 THR B O 1
ATOM 9694 N N . ASN B 1 133 ? 22.975 -4.067 -1.892 1 95.08 133 ASN B N 1
ATOM 9695 C CA . ASN B 1 133 ? 23.088 -4.265 -3.333 1 95.08 133 ASN B CA 1
ATOM 9696 C C . ASN B 1 133 ? 22.789 -5.709 -3.725 1 95.08 133 ASN B C 1
ATOM 9698 O O . ASN B 1 133 ? 22.969 -6.093 -4.882 1 95.08 133 ASN B O 1
ATOM 9702 N N . GLY B 1 134 ? 22.437 -6.563 -2.717 1 96.24 134 GLY B N 1
ATOM 9703 C CA . GLY B 1 134 ? 22.059 -7.919 -3.079 1 96.24 134 GLY B CA 1
ATOM 9704 C C . GLY B 1 134 ? 22.475 -8.95 -2.047 1 96.24 134 GLY B C 1
ATOM 9705 O O . GLY B 1 134 ? 22.816 -8.6 -0.915 1 96.24 134 GLY B O 1
ATOM 9706 N N . ILE B 1 135 ? 22.355 -10.202 -2.374 1 97.27 135 ILE B N 1
ATOM 9707 C CA . ILE B 1 135 ? 22.686 -11.352 -1.539 1 97.27 135 ILE B CA 1
ATOM 9708 C C . ILE B 1 135 ? 24.005 -11.964 -2.005 1 97.27 135 ILE B C 1
ATOM 9710 O O . ILE B 1 135 ? 24.111 -12.436 -3.139 1 97.27 135 ILE B O 1
ATOM 9714 N N . HIS B 1 136 ? 24.974 -11.946 -1.147 1 96.49 136 HIS B N 1
ATOM 9715 C CA . HIS B 1 136 ? 26.316 -12.397 -1.497 1 96.49 136 HIS B CA 1
ATOM 9716 C C . HIS B 1 136 ? 26.596 -13.786 -0.933 1 96.49 136 HIS B C 1
ATOM 9718 O O . HIS B 1 136 ? 26.369 -14.036 0.253 1 96.49 136 HIS B O 1
ATOM 9724 N N . SER B 1 137 ? 26.963 -14.711 -1.742 1 94.69 137 SER B N 1
ATOM 9725 C CA . SER B 1 137 ? 27.595 -15.953 -1.31 1 94.69 137 SER B CA 1
ATOM 9726 C C . SER B 1 137 ? 29.114 -15.815 -1.269 1 94.69 137 SER B C 1
ATOM 9728 O O . SER B 1 137 ? 29.773 -15.844 -2.31 1 94.69 137 SER B O 1
ATOM 9730 N N . THR B 1 138 ? 29.69 -15.634 -0.074 1 94.37 138 THR B N 1
ATOM 9731 C CA . THR B 1 138 ? 31.096 -15.275 0.07 1 94.37 138 THR B CA 1
ATOM 9732 C C . THR B 1 138 ? 31.803 -16.232 1.026 1 94.37 138 THR B C 1
ATOM 9734 O O . THR B 1 138 ? 31.278 -17.301 1.343 1 94.37 138 THR B O 1
ATOM 9737 N N . LYS B 1 139 ? 33.065 -15.9 1.32 1 92.69 139 LYS B N 1
ATOM 9738 C CA . LYS B 1 139 ? 33.872 -16.625 2.298 1 92.69 139 LYS B CA 1
ATOM 9739 C C . LYS B 1 139 ? 34.335 -15.702 3.421 1 92.69 139 LYS B C 1
ATOM 9741 O O . LYS B 1 139 ? 34.748 -14.568 3.169 1 92.69 139 LYS B O 1
ATOM 9746 N N . VAL B 1 140 ? 34.106 -16.133 4.651 1 91.79 140 VAL B N 1
ATOM 9747 C CA . VAL B 1 140 ? 34.48 -15.336 5.815 1 91.79 140 VAL B CA 1
ATOM 9748 C C . VAL B 1 140 ? 35.46 -16.119 6.685 1 91.79 140 VAL B C 1
ATOM 9750 O O . VAL B 1 140 ? 35.327 -17.335 6.841 1 91.79 140 VAL B O 1
ATOM 9753 N N . GLN B 1 141 ? 36.456 -15.421 7.149 1 89.16 141 GLN B N 1
ATOM 9754 C CA . GLN B 1 141 ? 37.406 -16.004 8.09 1 89.16 141 GLN B CA 1
ATOM 9755 C C . GLN B 1 141 ? 37.32 -15.323 9.452 1 89.16 141 GLN B C 1
ATOM 9757 O O . GLN B 1 141 ? 37.533 -14.114 9.562 1 89.16 141 GLN B O 1
ATOM 9762 N N . PHE B 1 142 ? 37.004 -16.066 10.486 1 88.45 142 PHE B N 1
ATOM 9763 C CA . PHE B 1 142 ? 36.907 -15.573 11.854 1 88.45 142 PHE B CA 1
ATOM 9764 C C . PHE B 1 142 ? 38.278 -15.549 12.52 1 88.45 142 PHE B C 1
ATOM 9766 O O . PHE B 1 142 ? 39.131 -16.389 12.226 1 88.45 142 PHE B O 1
ATOM 9773 N N . CYS B 1 143 ? 38.421 -14.483 13.318 1 85.81 143 CYS B N 1
ATOM 9774 C CA . CYS B 1 143 ? 39.669 -14.352 14.062 1 85.81 143 CYS B CA 1
ATOM 9775 C C . CYS B 1 143 ? 39.718 -15.339 15.222 1 85.81 143 CYS B C 1
ATOM 9777 O O . CYS B 1 143 ? 38.71 -15.562 15.896 1 85.81 143 CYS B O 1
ATOM 9779 N N . SER B 1 144 ? 40.852 -15.948 15.543 1 81.26 144 SER B N 1
ATOM 9780 C CA . SER B 1 144 ? 41.018 -16.919 16.62 1 81.26 144 SER B CA 1
ATOM 9781 C C . SER B 1 144 ? 41.818 -16.331 17.777 1 81.26 144 SER B C 1
ATOM 9783 O O . SER B 1 144 ? 42.277 -17.062 18.656 1 81.26 144 SER B O 1
ATOM 9785 N N . CYS B 1 145 ? 42.062 -14.96 17.815 1 79.84 145 CYS B N 1
ATOM 9786 C CA . CYS B 1 145 ? 42.863 -14.318 18.851 1 79.84 145 CYS B CA 1
ATOM 9787 C C . CYS B 1 145 ? 42.019 -14.012 20.082 1 79.84 145 CYS B C 1
ATOM 9789 O O . CYS B 1 145 ? 42.466 -13.304 20.986 1 79.84 145 CYS B O 1
ATOM 9791 N N . GLY B 1 146 ? 40.879 -14.584 20.253 1 74.62 146 GLY B N 1
ATOM 9792 C CA . GLY B 1 146 ? 40.052 -14.375 21.431 1 74.62 146 GLY B CA 1
ATOM 9793 C C . GLY B 1 146 ? 39.368 -13.021 21.447 1 74.62 146 GLY B C 1
ATOM 9794 O O . GLY B 1 146 ? 39.106 -12.465 22.516 1 74.62 146 GLY B O 1
ATOM 9795 N N . ILE B 1 147 ? 39.162 -12.223 20.448 1 76.84 147 ILE B N 1
ATOM 9796 C CA . ILE B 1 147 ? 38.541 -10.904 20.394 1 76.84 147 ILE B CA 1
ATOM 9797 C C . ILE B 1 147 ? 37.023 -11.045 20.469 1 76.84 147 ILE B C 1
ATOM 9799 O O . ILE B 1 147 ? 36.291 -10.082 20.225 1 76.84 147 ILE B O 1
ATOM 9803 N N . GLY B 1 148 ? 36.513 -12.218 20.989 1 83.75 148 GLY B N 1
ATOM 9804 C CA . GLY B 1 148 ? 35.078 -12.425 21.107 1 83.75 148 GLY B CA 1
ATOM 9805 C C . GLY B 1 148 ? 34.588 -13.653 20.363 1 83.75 148 GLY B C 1
ATOM 9806 O O . GLY B 1 148 ? 35.328 -14.243 19.574 1 83.75 148 GLY B O 1
ATOM 9807 N N . ASP B 1 149 ? 33.354 -13.969 20.649 1 89.51 149 ASP B N 1
ATOM 9808 C CA . ASP B 1 149 ? 32.793 -15.119 19.947 1 89.51 149 ASP B CA 1
ATOM 9809 C C . ASP B 1 149 ? 32.405 -14.752 18.516 1 89.51 149 ASP B C 1
ATOM 9811 O O . ASP B 1 149 ? 32.625 -13.622 18.078 1 89.51 149 ASP B O 1
ATOM 9815 N N . ARG B 1 150 ? 31.971 -15.624 17.743 1 90.39 150 ARG B N 1
ATOM 9816 C CA . ARG B 1 150 ? 31.663 -15.442 16.328 1 90.39 150 ARG B CA 1
ATOM 9817 C C . ARG B 1 150 ? 30.637 -14.331 16.129 1 90.39 150 ARG B C 1
ATOM 9819 O O . ARG B 1 150 ? 30.782 -13.5 15.23 1 90.39 150 ARG B O 1
ATOM 9826 N N . ALA B 1 151 ? 29.614 -14.35 17.011 1 93.33 151 ALA B N 1
ATOM 9827 C CA . ALA B 1 151 ? 28.574 -13.331 16.894 1 93.33 151 ALA B CA 1
ATOM 9828 C C . ALA B 1 151 ? 29.135 -11.941 17.181 1 93.33 151 ALA B C 1
ATOM 9830 O O . ALA B 1 151 ? 28.792 -10.974 16.496 1 93.33 151 ALA B O 1
ATOM 9831 N N . GLU B 1 152 ? 29.979 -11.844 18.121 1 92.88 152 GLU B N 1
ATOM 9832 C CA . GLU B 1 152 ? 30.581 -10.566 18.49 1 92.88 152 GLU B CA 1
ATOM 9833 C C . GLU B 1 152 ? 31.479 -10.036 17.376 1 92.88 152 GLU B C 1
ATOM 9835 O O . GLU B 1 152 ? 31.49 -8.835 17.099 1 92.88 152 GLU B O 1
ATOM 9840 N N . GLN B 1 153 ? 32.246 -10.966 16.756 1 91.43 153 GLN B N 1
ATOM 9841 C CA . GLN B 1 153 ? 33.123 -10.559 15.663 1 91.43 153 GLN B CA 1
ATOM 9842 C C . GLN B 1 153 ? 32.32 -9.996 14.494 1 91.43 153 GLN B C 1
ATOM 9844 O O . GLN B 1 153 ? 32.716 -9 13.885 1 91.43 153 GLN B O 1
ATOM 9849 N N . LEU B 1 154 ? 31.21 -10.678 14.198 1 93.92 154 LEU B N 1
ATOM 9850 C CA . LEU B 1 154 ? 30.34 -10.197 13.131 1 93.92 154 LEU B CA 1
ATOM 9851 C C . LEU B 1 154 ? 29.76 -8.829 13.478 1 93.92 154 LEU B C 1
ATOM 9853 O O . LEU B 1 154 ? 29.767 -7.918 12.647 1 93.92 154 LEU B O 1
ATOM 9857 N N . LEU B 1 155 ? 29.319 -8.653 14.722 1 94.27 155 LEU B N 1
ATOM 9858 C CA . LEU B 1 155 ? 28.719 -7.395 15.153 1 94.27 155 LEU B CA 1
ATOM 9859 C C . LEU B 1 155 ? 29.741 -6.264 15.111 1 94.27 155 LEU B C 1
ATOM 9861 O O . LEU B 1 155 ? 29.414 -5.14 14.721 1 94.27 155 LEU B O 1
ATOM 9865 N N . ASN B 1 156 ? 30.953 -6.608 15.446 1 90.49 156 ASN B N 1
ATOM 9866 C CA . ASN B 1 156 ? 32.014 -5.607 15.392 1 90.49 156 ASN B CA 1
ATOM 9867 C C . ASN B 1 156 ? 32.3 -5.17 13.958 1 90.49 156 ASN B C 1
ATOM 9869 O O . ASN B 1 156 ? 32.732 -4.04 13.724 1 90.49 156 ASN B O 1
ATOM 9873 N N . ALA B 1 157 ? 32.047 -6.106 13.048 1 91.02 157 ALA B N 1
ATOM 9874 C CA . ALA B 1 157 ? 32.215 -5.798 11.63 1 91.02 157 ALA B CA 1
ATOM 9875 C C . ALA B 1 157 ? 30.947 -5.178 11.05 1 91.02 157 ALA B C 1
ATOM 9877 O O . ALA B 1 157 ? 30.812 -5.052 9.831 1 91.02 157 ALA B O 1
ATOM 9878 N N . ARG B 1 158 ? 29.957 -4.849 11.902 1 93.18 158 ARG B N 1
ATOM 9879 C CA . ARG B 1 158 ? 28.687 -4.231 11.537 1 93.18 158 ARG B CA 1
ATOM 9880 C C . ARG B 1 158 ? 27.829 -5.187 10.714 1 93.18 158 ARG B C 1
ATOM 9882 O O . ARG B 1 158 ? 27.199 -4.779 9.736 1 93.18 158 ARG B O 1
ATOM 9889 N N . LEU B 1 159 ? 27.953 -6.475 11.08 1 95.21 159 LEU B N 1
ATOM 9890 C CA . LEU B 1 159 ? 27.116 -7.538 10.534 1 95.21 159 LEU B CA 1
ATOM 9891 C C . LEU B 1 159 ? 26.256 -8.168 11.624 1 95.21 159 LEU B C 1
ATOM 9893 O O . LEU B 1 159 ? 26.78 -8.678 12.617 1 95.21 159 LEU B O 1
ATOM 9897 N N . PHE B 1 160 ? 24.964 -8.065 11.491 1 97.76 160 PHE B N 1
ATOM 9898 C CA . PHE B 1 160 ? 24.048 -8.676 12.447 1 97.76 160 PHE B CA 1
ATOM 9899 C C . PHE B 1 160 ? 23.8 -10.139 12.101 1 97.76 160 PHE B C 1
ATOM 9901 O O . PHE B 1 160 ? 23.231 -10.446 11.051 1 97.76 160 PHE B O 1
ATOM 9908 N N . PRO B 1 161 ? 24.211 -11.031 12.954 1 97.23 161 PRO B N 1
ATOM 9909 C CA . PRO B 1 161 ? 24.11 -12.453 12.619 1 97.23 161 PRO B CA 1
ATOM 9910 C C . PRO B 1 161 ? 22.67 -12.959 12.619 1 97.23 161 PRO B C 1
ATOM 9912 O O . PRO B 1 161 ? 21.845 -12.485 13.405 1 97.23 161 PRO B O 1
ATOM 9915 N N . GLY B 1 162 ? 22.327 -13.904 11.75 1 96.32 162 GLY B N 1
ATOM 9916 C CA . GLY B 1 162 ? 21.012 -14.525 11.728 1 96.32 162 GLY B CA 1
ATOM 9917 C C . GLY B 1 162 ? 20.747 -15.403 12.937 1 96.32 162 GLY B C 1
ATOM 9918 O O . GLY B 1 162 ? 19.595 -15.581 13.341 1 96.32 162 GLY B O 1
ATOM 9919 N N . THR B 1 163 ? 21.811 -15.979 13.449 1 94.66 163 THR B N 1
ATOM 9920 C CA . THR B 1 163 ? 21.806 -16.752 14.686 1 94.66 163 THR B CA 1
ATOM 9921 C C . THR B 1 163 ? 23.033 -16.427 15.533 1 94.66 163 THR B C 1
ATOM 9923 O O . THR B 1 163 ? 24.014 -15.877 15.028 1 94.66 163 THR B O 1
ATOM 9926 N N . PHE B 1 164 ? 23.03 -16.698 16.81 1 94.1 164 PHE B N 1
ATOM 9927 C CA . PHE B 1 164 ? 24.115 -16.276 17.689 1 94.1 164 PHE B CA 1
ATOM 9928 C C . PHE B 1 164 ? 25.045 -17.443 17.998 1 94.1 164 PHE B C 1
ATOM 9930 O O . PHE B 1 164 ? 26.211 -17.24 18.344 1 94.1 164 PHE B O 1
ATOM 9937 N N . ARG B 1 165 ? 24.744 -18.654 17.874 1 89.42 165 ARG B N 1
ATOM 9938 C CA . ARG B 1 165 ? 25.567 -19.8 18.247 1 89.42 165 ARG B CA 1
ATOM 9939 C C . ARG B 1 165 ? 26.479 -20.216 17.098 1 89.42 165 ARG B C 1
ATOM 9941 O O . ARG B 1 165 ? 27.693 -20.336 17.274 1 89.42 165 ARG B O 1
ATOM 9948 N N . ARG B 1 166 ? 26.061 -20.461 15.886 1 89.76 166 ARG B N 1
ATOM 9949 C CA . ARG B 1 166 ? 26.831 -20.8 14.693 1 89.76 166 ARG B CA 1
ATOM 9950 C C . ARG B 1 166 ? 26.27 -20.098 13.461 1 89.76 166 ARG B C 1
ATOM 9952 O O . ARG B 1 166 ? 25.736 -20.747 12.559 1 89.76 166 ARG B O 1
ATOM 9959 N N . PRO B 1 167 ? 26.607 -18.829 13.493 1 94.41 167 PRO B N 1
ATOM 9960 C CA . PRO B 1 167 ? 26.016 -18.065 12.391 1 94.41 167 PRO B CA 1
ATOM 9961 C C . PRO B 1 167 ? 26.605 -18.438 11.032 1 94.41 167 PRO B C 1
ATOM 9963 O O . PRO B 1 167 ? 27.813 -18.66 10.918 1 94.41 167 PRO B O 1
ATOM 9966 N N . ARG B 1 168 ? 25.839 -18.599 9.993 1 94.82 168 ARG B N 1
ATOM 9967 C CA . ARG B 1 168 ? 26.243 -18.842 8.613 1 94.82 168 ARG B CA 1
ATOM 9968 C C . ARG B 1 168 ? 25.7 -17.76 7.685 1 94.82 168 ARG B C 1
ATOM 9970 O O . ARG B 1 168 ? 25.957 -17.783 6.479 1 94.82 168 ARG B O 1
ATOM 9977 N N . LEU B 1 169 ? 24.969 -16.902 8.252 1 96.71 169 LEU B N 1
ATOM 9978 C CA . LEU B 1 169 ? 24.311 -15.817 7.532 1 96.71 169 LEU B CA 1
ATOM 9979 C C . LEU B 1 169 ? 24.292 -14.542 8.368 1 96.71 169 LEU B C 1
ATOM 9981 O O . LEU B 1 169 ? 24.119 -14.597 9.588 1 96.71 169 LEU B O 1
ATOM 9985 N N . ALA B 1 170 ? 24.496 -13.394 7.744 1 97.69 170 ALA B N 1
ATOM 9986 C CA . ALA B 1 170 ? 24.465 -12.127 8.469 1 97.69 170 ALA B CA 1
ATOM 9987 C C . ALA B 1 170 ? 23.905 -11.008 7.595 1 97.69 170 ALA B C 1
ATOM 9989 O O . ALA B 1 170 ? 23.899 -11.116 6.366 1 97.69 170 ALA B O 1
ATOM 9990 N N . PHE B 1 171 ? 23.372 -9.995 8.218 1 98 171 PHE B N 1
ATOM 9991 C CA . PHE B 1 171 ? 22.834 -8.809 7.562 1 98 171 PHE B CA 1
ATOM 9992 C C . PHE B 1 171 ? 23.662 -7.577 7.907 1 98 171 PHE B C 1
ATOM 9994 O O . PHE B 1 171 ? 23.989 -7.349 9.074 1 98 171 PHE B O 1
ATOM 10001 N N . SER B 1 172 ? 24.042 -6.839 6.923 1 96.73 172 SER B N 1
ATOM 10002 C CA . SER B 1 172 ? 24.804 -5.631 7.222 1 96.73 172 SER B CA 1
ATOM 10003 C C . SER B 1 172 ? 23.944 -4.601 7.947 1 96.73 172 SER B C 1
ATOM 10005 O O . SER B 1 172 ? 22.728 -4.55 7.749 1 96.73 172 SER B O 1
ATOM 10007 N N . PHE B 1 173 ? 24.548 -3.741 8.808 1 96.13 173 PHE B N 1
ATOM 10008 C CA . PHE B 1 173 ? 23.826 -2.668 9.482 1 96.13 173 PHE B CA 1
ATOM 10009 C C . PHE B 1 173 ? 23.234 -1.695 8.47 1 96.13 173 PHE B C 1
ATOM 10011 O O . PHE B 1 173 ? 22.131 -1.179 8.667 1 96.13 173 PHE B O 1
ATOM 10018 N N . ALA B 1 174 ? 23.963 -1.509 7.351 1 94.91 174 ALA B N 1
ATOM 10019 C CA . ALA B 1 174 ? 23.5 -0.6 6.305 1 94.91 174 ALA B CA 1
ATOM 10020 C C . ALA B 1 174 ? 22.175 -1.073 5.715 1 94.91 174 ALA B C 1
ATOM 10022 O O . ALA B 1 174 ? 21.272 -0.267 5.476 1 94.91 174 ALA B O 1
ATOM 10023 N N . MET B 1 175 ? 22.112 -2.329 5.477 1 96.74 175 MET B N 1
ATOM 10024 C CA . MET B 1 175 ? 20.895 -2.889 4.896 1 96.74 175 MET B CA 1
ATOM 10025 C C . MET B 1 175 ? 19.736 -2.816 5.884 1 96.74 175 MET B C 1
ATOM 10027 O O . MET B 1 175 ? 18.602 -2.525 5.498 1 96.74 175 MET B O 1
ATOM 10031 N N . LEU B 1 176 ? 19.988 -3.094 7.157 1 97.73 176 LEU B N 1
ATOM 10032 C CA . LEU B 1 176 ? 18.947 -3.035 8.177 1 97.73 176 LEU B CA 1
ATOM 10033 C C . LEU B 1 176 ? 18.416 -1.614 8.331 1 97.73 176 LEU B C 1
ATOM 10035 O O . LEU B 1 176 ? 17.206 -1.408 8.444 1 97.73 176 LEU B O 1
ATOM 10039 N N . HIS B 1 177 ? 19.301 -0.695 8.305 1 96.58 177 HIS B N 1
ATOM 10040 C CA . HIS B 1 177 ? 18.904 0.706 8.386 1 96.58 177 HIS B CA 1
ATOM 10041 C C . HIS B 1 177 ? 18.126 1.131 7.146 1 96.58 177 HIS B C 1
ATOM 10043 O O . HIS B 1 177 ? 17.12 1.837 7.25 1 96.58 177 HIS B O 1
ATOM 10049 N N . ASP B 1 178 ? 18.628 0.702 5.985 1 96.49 178 ASP B N 1
ATOM 10050 C CA . ASP B 1 178 ? 17.982 1.02 4.715 1 96.49 178 ASP B CA 1
ATOM 10051 C C . ASP B 1 178 ? 16.543 0.508 4.688 1 96.49 178 ASP B C 1
ATOM 10053 O O . ASP B 1 178 ? 15.619 1.254 4.357 1 96.49 178 ASP B O 1
ATOM 10057 N N . PHE B 1 179 ? 16.364 -0.741 5.058 1 97.64 179 PHE B N 1
ATOM 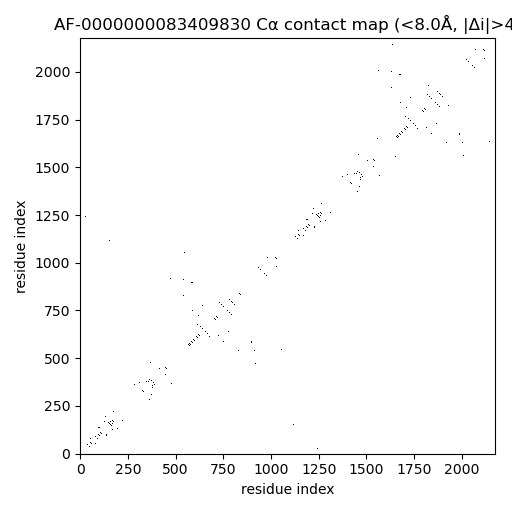10058 C CA . PHE B 1 179 ? 15.021 -1.307 5.076 1 97.64 179 PHE B CA 1
ATOM 10059 C C . PHE B 1 179 ? 14.136 -0.57 6.074 1 97.64 179 PHE B C 1
ATOM 10061 O O . PHE B 1 179 ? 12.982 -0.256 5.775 1 97.64 179 PHE B O 1
ATOM 10068 N N . HIS B 1 180 ? 14.694 -0.368 7.243 1 98.07 180 HIS B N 1
ATOM 10069 C CA . HIS B 1 180 ? 13.895 0.237 8.303 1 98.07 180 HIS B CA 1
ATOM 10070 C C . HIS B 1 180 ? 13.326 1.582 7.864 1 98.07 180 HIS B C 1
ATOM 10072 O O . HIS B 1 180 ? 12.131 1.839 8.032 1 98.07 180 HIS B O 1
ATOM 10078 N N . VAL B 1 181 ? 14.128 2.42 7.278 1 97.33 181 VAL B N 1
ATOM 10079 C CA . VAL B 1 181 ? 13.706 3.752 6.855 1 97.33 181 VAL B CA 1
ATOM 10080 C C . VAL B 1 181 ? 12.692 3.638 5.72 1 97.33 181 VAL B C 1
ATOM 10082 O O . VAL B 1 181 ? 11.654 4.304 5.736 1 97.33 181 VAL B O 1
ATOM 10085 N N . HIS B 1 182 ? 12.949 2.714 4.757 1 96.99 182 HIS B N 1
ATOM 10086 C CA . HIS B 1 182 ? 12.014 2.526 3.654 1 96.99 182 HIS B CA 1
ATOM 10087 C C . HIS B 1 182 ? 10.701 1.923 4.141 1 96.99 182 HIS B C 1
ATOM 10089 O O . HIS B 1 182 ? 9.633 2.246 3.617 1 96.99 182 HIS B O 1
ATOM 10095 N N . HIS B 1 183 ? 10.818 1.019 5.098 1 97.38 183 HIS B N 1
ATOM 10096 C CA . HIS B 1 183 ? 9.624 0.414 5.677 1 97.38 183 HIS B CA 1
ATOM 10097 C C . HIS B 1 183 ? 8.746 1.463 6.35 1 97.38 183 HIS B C 1
ATOM 10099 O O . HIS B 1 183 ? 7.53 1.485 6.145 1 97.38 183 HIS B O 1
ATOM 10105 N N . LEU B 1 184 ? 9.302 2.36 7.098 1 97.11 184 LEU B N 1
ATOM 10106 C CA . LEU B 1 184 ? 8.566 3.358 7.866 1 97.11 184 LEU B CA 1
ATOM 10107 C C . LEU B 1 184 ? 8.008 4.444 6.953 1 97.11 184 LEU B C 1
ATOM 10109 O O . LEU B 1 184 ? 6.948 5.009 7.229 1 97.11 184 LEU B O 1
ATOM 10113 N N . THR B 1 185 ? 8.669 4.733 5.847 1 95.38 185 THR B N 1
ATOM 10114 C CA . THR B 1 185 ? 8.247 5.821 4.971 1 95.38 185 THR B CA 1
ATOM 10115 C C . THR B 1 185 ? 7.209 5.333 3.964 1 95.38 185 THR B C 1
ATOM 10117 O O . THR B 1 185 ? 6.344 6.1 3.536 1 95.38 185 THR B O 1
ATOM 10120 N N . SER B 1 186 ? 7.249 3.997 3.575 1 93.75 186 SER B N 1
ATOM 10121 C CA . SER B 1 186 ? 6.418 3.567 2.455 1 93.75 186 SER B CA 1
ATOM 10122 C C . SER B 1 186 ? 5.72 2.246 2.76 1 93.75 186 SER B C 1
ATOM 10124 O O . SER B 1 186 ? 5.099 1.648 1.879 1 93.75 186 SER B O 1
ATOM 10126 N N . ALA B 1 187 ? 5.808 1.739 4.006 1 93.88 187 ALA B N 1
ATOM 10127 C CA . ALA B 1 187 ? 5.24 0.446 4.379 1 93.88 187 ALA B CA 1
ATOM 10128 C C . ALA B 1 187 ? 5.749 -0.662 3.461 1 93.88 187 ALA B C 1
ATOM 10130 O O . ALA B 1 187 ? 4.972 -1.505 3.006 1 93.88 187 ALA B O 1
ATOM 10131 N N . LEU B 1 188 ? 7.06 -0.575 3.11 1 95.16 188 LEU B N 1
ATOM 10132 C CA . LEU B 1 188 ? 7.698 -1.608 2.301 1 95.16 188 LEU B CA 1
ATOM 10133 C C . LEU B 1 188 ? 7.735 -2.938 3.047 1 95.16 188 LEU B C 1
ATOM 10135 O O . LEU B 1 188 ? 8.349 -3.04 4.112 1 95.16 188 LEU B O 1
ATOM 10139 N N . PRO B 1 189 ? 7.065 -3.962 2.539 1 93.68 189 PRO B N 1
ATOM 10140 C CA . PRO B 1 189 ? 7.087 -5.25 3.237 1 93.68 189 PRO B CA 1
ATOM 10141 C C . PRO B 1 189 ? 8.451 -5.933 3.174 1 93.68 189 PRO B C 1
ATOM 10143 O O . PRO B 1 189 ? 9.153 -5.826 2.164 1 93.68 189 PRO B O 1
ATOM 10146 N N . ALA B 1 190 ? 8.779 -6.671 4.23 1 95.89 190 ALA B N 1
ATOM 10147 C CA . ALA B 1 190 ? 10.041 -7.403 4.291 1 95.89 190 ALA B CA 1
ATOM 10148 C C . ALA B 1 190 ? 10.156 -8.396 3.137 1 95.89 190 ALA B C 1
ATOM 10150 O O . ALA B 1 190 ? 11.23 -8.557 2.553 1 95.89 190 ALA B O 1
ATOM 10151 N N . TYR B 1 191 ? 9.063 -9.013 2.803 1 95.02 191 TYR B N 1
ATOM 10152 C CA . TYR B 1 191 ? 9.04 -10.013 1.741 1 95.02 191 TYR B CA 1
ATOM 10153 C C . TYR B 1 191 ? 9.415 -9.393 0.4 1 95.02 191 TYR B C 1
ATOM 10155 O O . TYR B 1 191 ? 10.212 -9.96 -0.351 1 95.02 191 TYR B O 1
ATOM 10163 N N . ASP B 1 192 ? 8.866 -8.237 0.092 1 95.47 192 ASP B N 1
ATOM 10164 C CA . ASP B 1 192 ? 9.132 -7.563 -1.175 1 95.47 192 ASP B CA 1
ATOM 10165 C C . ASP B 1 192 ? 10.549 -6.995 -1.209 1 95.47 192 ASP B C 1
ATOM 10167 O O . ASP B 1 192 ? 11.184 -6.959 -2.265 1 95.47 192 ASP B O 1
ATOM 10171 N N . TYR B 1 193 ? 11.008 -6.505 -0.063 1 97.2 193 TYR B N 1
ATOM 10172 C CA . TYR B 1 193 ? 12.372 -5.993 0.008 1 97.2 193 TYR B CA 1
ATOM 10173 C C . TYR B 1 193 ? 13.382 -7.082 -0.336 1 97.2 193 TYR B C 1
ATOM 10175 O O . TYR B 1 193 ? 14.319 -6.848 -1.102 1 97.2 193 TYR B O 1
ATOM 10183 N N . ILE B 1 194 ? 13.204 -8.287 0.218 1 97.75 194 ILE B N 1
ATOM 10184 C CA . ILE B 1 194 ? 14.102 -9.404 -0.054 1 97.75 194 ILE B CA 1
ATOM 10185 C C . ILE B 1 194 ? 13.975 -9.824 -1.517 1 97.75 194 ILE B C 1
ATOM 10187 O O . ILE B 1 194 ? 14.971 -10.16 -2.161 1 97.75 194 ILE B O 1
ATOM 10191 N N . ALA B 1 195 ? 12.755 -9.778 -2.014 1 96.36 195 ALA B N 1
ATOM 10192 C CA . ALA B 1 195 ? 12.56 -10.095 -3.427 1 96.36 195 ALA B CA 1
ATOM 10193 C C . ALA B 1 195 ? 13.326 -9.121 -4.318 1 96.36 195 ALA B C 1
ATOM 10195 O O . ALA B 1 195 ? 13.899 -9.519 -5.334 1 96.36 195 ALA B O 1
ATOM 10196 N N . ALA B 1 196 ? 13.298 -7.85 -3.999 1 97.33 196 ALA B N 1
ATOM 10197 C CA . ALA B 1 196 ? 14.044 -6.845 -4.754 1 97.33 196 ALA B CA 1
ATOM 10198 C C . ALA B 1 196 ? 15.543 -7.122 -4.702 1 97.33 196 ALA B C 1
ATOM 10200 O O . ALA B 1 196 ? 16.242 -6.981 -5.709 1 97.33 196 ALA B O 1
ATOM 10201 N N . LEU B 1 197 ? 16.04 -7.517 -3.478 1 97.53 197 LEU B N 1
ATOM 10202 C CA . LEU B 1 197 ? 17.464 -7.8 -3.338 1 97.53 197 LEU B CA 1
ATOM 10203 C C . LEU B 1 197 ? 17.861 -9.018 -4.165 1 97.53 197 LEU B C 1
ATOM 10205 O O . LEU B 1 197 ? 18.958 -9.064 -4.725 1 97.53 197 LEU B O 1
ATOM 10209 N N . ARG B 1 198 ? 16.989 -10.009 -4.218 1 96.92 198 ARG B N 1
ATOM 10210 C CA . ARG B 1 198 ? 17.256 -11.164 -5.068 1 96.92 198 ARG B CA 1
ATOM 10211 C C . ARG B 1 198 ? 17.308 -10.761 -6.538 1 96.92 198 ARG B C 1
ATOM 10213 O O . ARG B 1 198 ? 18.169 -11.231 -7.286 1 96.92 198 ARG B O 1
ATOM 10220 N N . HIS B 1 199 ? 16.412 -9.848 -6.937 1 96.63 199 HIS B N 1
ATOM 10221 C CA . HIS B 1 199 ? 16.42 -9.332 -8.301 1 96.63 199 HIS B CA 1
ATOM 10222 C C . HIS B 1 199 ? 17.687 -8.529 -8.579 1 96.63 199 HIS B C 1
ATOM 10224 O O . HIS B 1 199 ? 18.25 -8.609 -9.673 1 96.63 199 HIS B O 1
ATOM 10230 N N . LEU B 1 200 ? 18.152 -7.773 -7.596 1 95.76 200 LEU B N 1
ATOM 10231 C CA . LEU B 1 200 ? 19.353 -6.959 -7.757 1 95.76 200 LEU B CA 1
ATOM 10232 C C . LEU B 1 200 ? 20.598 -7.837 -7.831 1 95.76 200 LEU B C 1
ATOM 10234 O O . LEU B 1 200 ? 21.623 -7.422 -8.376 1 95.76 200 LEU B O 1
ATOM 10238 N N . THR B 1 201 ? 20.502 -9.056 -7.212 1 95.52 201 THR B N 1
ATOM 10239 C CA . THR B 1 201 ? 21.615 -9.998 -7.256 1 95.52 201 THR B CA 1
ATOM 10240 C C . THR B 1 201 ? 21.827 -10.519 -8.674 1 95.52 201 THR B C 1
ATOM 10242 O O . THR B 1 201 ? 22.955 -10.541 -9.171 1 95.52 201 THR B O 1
ATOM 10245 N N . ASP B 1 202 ? 20.691 -10.88 -9.258 1 91.33 202 ASP B N 1
ATOM 10246 C CA . ASP B 1 202 ? 20.657 -11.305 -10.654 1 91.33 202 ASP B CA 1
ATOM 10247 C C . ASP B 1 202 ? 19.425 -10.754 -11.367 1 91.33 202 ASP B C 1
ATOM 10249 O O . ASP B 1 202 ? 18.3 -11.179 -11.092 1 91.33 202 ASP B O 1
ATOM 10253 N N . GLY B 1 203 ? 19.502 -9.926 -12.161 1 88.31 203 GLY B N 1
ATOM 10254 C CA . GLY B 1 203 ? 18.44 -9.21 -12.85 1 88.31 203 GLY B CA 1
ATOM 10255 C C . GLY B 1 203 ? 17.56 -10.114 -13.692 1 88.31 203 GLY B C 1
ATOM 10256 O O . GLY B 1 203 ? 16.472 -9.714 -14.111 1 88.31 203 GLY B O 1
ATOM 10257 N N . PHE B 1 204 ? 17.949 -11.359 -13.953 1 92.55 204 PHE B N 1
ATOM 10258 C CA . PHE B 1 204 ? 17.203 -12.237 -14.845 1 92.55 204 PHE B CA 1
ATOM 10259 C C . PHE B 1 204 ? 16.803 -13.522 -14.131 1 92.55 204 PHE B C 1
ATOM 10261 O O . PHE B 1 204 ? 15.614 -13.819 -13.995 1 92.55 204 PHE B O 1
ATOM 10268 N N . PHE B 1 205 ? 17.77 -14.3 -13.511 1 92.47 205 PHE B N 1
ATOM 10269 C CA . PHE B 1 205 ? 17.481 -15.516 -12.761 1 92.47 205 PHE B CA 1
ATOM 10270 C C . PHE B 1 205 ? 17.44 -15.232 -11.264 1 92.47 205 PHE B C 1
ATOM 10272 O O . PHE B 1 205 ? 18.187 -15.836 -10.491 1 92.47 205 PHE B O 1
ATOM 10279 N N . PHE B 1 206 ? 16.584 -14.409 -10.836 1 88.61 206 PHE B N 1
ATOM 10280 C CA . PHE B 1 206 ? 16.56 -13.853 -9.488 1 88.61 206 PHE B CA 1
ATOM 10281 C C . PHE B 1 206 ? 16.167 -14.917 -8.471 1 88.61 206 PHE B C 1
ATOM 10283 O O . PHE B 1 206 ? 16.491 -14.801 -7.287 1 88.61 206 PHE B O 1
ATOM 10290 N N . LYS B 1 207 ? 15.557 -16.012 -8.857 1 87.54 207 LYS B N 1
ATOM 10291 C CA . LYS B 1 207 ? 15.131 -17.044 -7.916 1 87.54 207 LYS B CA 1
ATOM 10292 C C . LYS B 1 207 ? 16.285 -17.98 -7.567 1 87.54 207 LYS B C 1
ATOM 10294 O O . LYS B 1 207 ? 16.19 -18.762 -6.619 1 87.54 207 LYS B O 1
ATOM 10299 N N . ASP B 1 208 ? 17.418 -17.81 -8.267 1 88.8 208 ASP B N 1
ATOM 10300 C CA . ASP B 1 208 ? 18.59 -18.631 -7.978 1 88.8 208 ASP B CA 1
ATOM 10301 C C . ASP B 1 208 ? 19.314 -18.136 -6.729 1 88.8 208 ASP B C 1
ATOM 10303 O O . ASP B 1 208 ? 20.056 -18.889 -6.095 1 88.8 208 ASP B O 1
ATOM 10307 N N . ALA B 1 209 ? 19.161 -16.828 -6.446 1 93.1 209 ALA B N 1
ATOM 10308 C CA . ALA B 1 209 ? 19.749 -16.291 -5.221 1 93.1 209 ALA B CA 1
ATOM 10309 C C . ALA B 1 209 ? 19.04 -16.84 -3.986 1 93.1 209 ALA B C 1
ATOM 10311 O O . ALA B 1 209 ? 17.826 -17.059 -4.005 1 93.1 209 ALA B O 1
ATOM 10312 N N . ALA B 1 210 ? 19.77 -17.04 -2.896 1 92.93 210 ALA B N 1
ATOM 10313 C CA . ALA B 1 210 ? 19.215 -17.543 -1.642 1 92.93 210 ALA B CA 1
ATOM 10314 C C . ALA B 1 210 ? 18.091 -16.642 -1.139 1 92.93 210 ALA B C 1
ATOM 10316 O O . ALA B 1 210 ? 18.105 -15.431 -1.373 1 92.93 210 ALA B O 1
ATOM 10317 N N . ASN B 1 211 ? 17.087 -17.272 -0.518 1 94.61 211 ASN B N 1
ATOM 10318 C CA . ASN B 1 211 ? 15.989 -16.521 0.081 1 94.61 211 ASN B CA 1
ATOM 10319 C C . ASN B 1 211 ? 16.138 -16.422 1.596 1 94.61 211 ASN B C 1
ATOM 10321 O O . ASN B 1 211 ? 15.73 -17.328 2.325 1 94.61 211 ASN B O 1
ATOM 10325 N N . PRO B 1 212 ? 16.614 -15.319 2.085 1 96.91 212 PRO B N 1
ATOM 10326 C CA . PRO B 1 212 ? 16.861 -15.179 3.522 1 96.91 212 PRO B CA 1
ATOM 10327 C C . PRO B 1 212 ? 15.675 -14.572 4.268 1 96.91 212 PRO B C 1
ATOM 10329 O O . PRO B 1 212 ? 15.847 -13.995 5.345 1 96.91 212 PRO B O 1
ATOM 10332 N N . TYR B 1 213 ? 14.471 -14.685 3.773 1 96.03 213 TYR B N 1
ATOM 10333 C CA . TYR B 1 213 ? 13.309 -13.967 4.286 1 96.03 213 TYR B CA 1
ATOM 10334 C C . TYR B 1 213 ? 13.029 -14.349 5.735 1 96.03 213 TYR B C 1
ATOM 10336 O O . TYR B 1 213 ? 12.804 -13.48 6.58 1 96.03 213 TYR B O 1
ATOM 10344 N N . ASP B 1 214 ? 13.086 -15.612 6.142 1 93.65 214 ASP B N 1
ATOM 10345 C CA . ASP B 1 214 ? 12.745 -16.062 7.488 1 93.65 214 ASP B CA 1
ATOM 10346 C C . ASP B 1 214 ? 13.732 -15.514 8.517 1 93.65 214 ASP B C 1
ATOM 10348 O O . ASP B 1 214 ? 13.328 -15.015 9.569 1 93.65 214 ASP B O 1
ATOM 10352 N N . GLN B 1 215 ? 15.015 -15.548 8.188 1 95.87 215 GLN B N 1
ATOM 10353 C CA . GLN B 1 215 ? 16.034 -15.012 9.085 1 95.87 215 GLN B CA 1
ATOM 10354 C C . GLN B 1 215 ? 15.934 -13.493 9.186 1 95.87 215 GLN B C 1
ATOM 10356 O O . GLN B 1 215 ? 16.131 -12.923 10.261 1 95.87 215 GLN B O 1
ATOM 10361 N N . PHE B 1 216 ? 15.599 -12.903 8.06 1 97.19 216 PHE B N 1
ATOM 10362 C CA . PHE B 1 216 ? 15.503 -11.449 8.025 1 97.19 216 PHE B CA 1
ATOM 10363 C C . PHE B 1 216 ? 14.406 -10.956 8.961 1 97.19 216 PHE B C 1
ATOM 10365 O O . PHE B 1 216 ? 14.594 -9.976 9.685 1 97.19 216 PHE B O 1
ATOM 10372 N N . ARG B 1 217 ? 13.303 -11.571 8.948 1 94.03 217 ARG B N 1
ATOM 10373 C CA . ARG B 1 217 ? 12.183 -11.195 9.804 1 94.03 217 ARG B CA 1
ATOM 10374 C C . ARG B 1 217 ? 12.584 -11.224 11.275 1 94.03 217 ARG B C 1
ATOM 10376 O O . ARG B 1 217 ? 12.265 -10.303 12.029 1 94.03 217 ARG B O 1
ATOM 10383 N N . ASP B 1 218 ? 13.327 -12.193 11.664 1 94.46 218 ASP B N 1
ATOM 10384 C CA . ASP B 1 218 ? 13.747 -12.346 13.053 1 94.46 218 ASP B CA 1
ATOM 10385 C C . ASP B 1 218 ? 14.77 -11.281 13.439 1 94.46 218 ASP B C 1
ATOM 10387 O O . ASP B 1 218 ? 14.646 -10.644 14.487 1 94.46 218 ASP B O 1
ATOM 10391 N N . VAL B 1 219 ? 15.728 -11.126 12.582 1 97.59 219 VAL B N 1
ATOM 10392 C CA . VAL B 1 219 ? 16.793 -10.169 12.865 1 97.59 219 VAL B CA 1
ATOM 10393 C C . VAL B 1 219 ? 16.213 -8.759 12.939 1 97.59 219 VAL B C 1
ATOM 10395 O O . VAL B 1 219 ? 16.598 -7.967 13.803 1 97.59 219 VAL B O 1
ATOM 10398 N N . PHE B 1 220 ? 15.296 -8.481 12.046 1 97.06 220 PHE B N 1
ATOM 10399 C CA . PHE B 1 220 ? 14.725 -7.14 12.039 1 97.06 220 PHE B CA 1
ATOM 10400 C C . PHE B 1 220 ? 13.917 -6.889 13.306 1 97.06 220 PHE B C 1
ATOM 10402 O O . PHE B 1 220 ? 13.898 -5.771 13.825 1 97.06 220 PHE B O 1
ATOM 10409 N N . LYS B 1 221 ? 13.207 -7.867 13.805 1 95.98 221 LYS B N 1
ATOM 10410 C CA . LYS B 1 221 ? 12.499 -7.739 15.075 1 95.98 221 LYS B CA 1
ATOM 10411 C C . LYS B 1 221 ? 13.453 -7.342 16.198 1 95.98 221 LYS B C 1
ATOM 10413 O O . LYS B 1 221 ? 13.147 -6.451 16.994 1 95.98 221 LYS B O 1
ATOM 10418 N N . MET B 1 222 ? 14.632 -7.897 16.26 1 97.07 222 MET B N 1
ATOM 10419 C CA . MET B 1 222 ? 15.648 -7.596 17.264 1 97.07 222 MET B CA 1
ATOM 10420 C C . MET B 1 222 ? 16.236 -6.206 17.042 1 97.07 222 MET B C 1
ATOM 10422 O O . MET B 1 222 ? 16.414 -5.444 17.993 1 97.07 222 MET B O 1
ATOM 10426 N N . TRP B 1 223 ? 16.461 -5.895 15.741 1 97.59 223 TRP B N 1
ATOM 10427 C CA . TRP B 1 223 ? 17.014 -4.595 15.376 1 97.59 223 TRP B CA 1
ATOM 10428 C C . TRP B 1 223 ? 16.079 -3.467 15.801 1 97.59 223 TRP B C 1
ATOM 10430 O O . TRP B 1 223 ? 16.523 -2.463 16.363 1 97.59 223 TRP B O 1
ATOM 10440 N N . ARG B 1 224 ? 14.848 -3.642 15.608 1 96.77 224 ARG B N 1
ATOM 10441 C CA . ARG B 1 224 ? 13.826 -2.637 15.88 1 96.77 224 ARG B CA 1
ATOM 10442 C C . ARG B 1 224 ? 13.783 -2.286 17.364 1 96.77 224 ARG B C 1
ATOM 10444 O O . ARG B 1 224 ? 13.74 -1.109 17.728 1 96.77 224 ARG B O 1
ATOM 10451 N N . ILE B 1 225 ? 13.78 -3.285 18.222 1 97.12 225 ILE B N 1
ATOM 10452 C CA . ILE B 1 225 ? 13.679 -3.029 19.655 1 97.12 225 ILE B CA 1
ATOM 10453 C C . ILE B 1 225 ? 14.966 -2.376 20.154 1 97.12 225 ILE B C 1
ATOM 10455 O O . ILE B 1 225 ? 14.932 -1.516 21.037 1 97.12 225 ILE B O 1
ATOM 10459 N N . LEU B 1 226 ? 16.109 -2.772 19.617 1 97.18 226 LEU B N 1
ATOM 10460 C CA . LEU B 1 226 ? 17.376 -2.158 19.999 1 97.18 226 LEU B CA 1
ATOM 10461 C C . LEU B 1 226 ? 17.394 -0.677 19.633 1 97.18 226 LEU B C 1
ATOM 10463 O O . LEU B 1 226 ? 17.781 0.163 20.449 1 97.18 226 LEU B O 1
ATOM 10467 N N . GLU B 1 227 ? 16.919 -0.386 18.447 1 95.99 227 GLU B N 1
ATOM 10468 C CA . GLU B 1 227 ? 16.869 1 17.99 1 95.99 227 GLU B CA 1
ATOM 10469 C C . GLU B 1 227 ? 15.917 1.83 18.847 1 95.99 227 GLU B C 1
ATOM 10471 O O . GLU B 1 227 ? 16.217 2.977 19.185 1 95.99 227 GLU B O 1
ATOM 10476 N N . ALA B 1 228 ? 14.81 1.265 19.209 1 97.4 228 ALA B N 1
ATOM 10477 C CA . ALA B 1 228 ? 13.817 1.97 20.015 1 97.4 228 ALA B CA 1
ATOM 10478 C C . ALA B 1 228 ? 14.363 2.287 21.405 1 97.4 228 ALA B C 1
ATOM 10480 O O . ALA B 1 228 ? 14.194 3.401 21.906 1 97.4 228 ALA B O 1
ATOM 10481 N N . GLU B 1 229 ? 15.016 1.338 22 1 97.58 229 GLU B N 1
ATOM 10482 C CA . GLU B 1 229 ? 15.547 1.514 23.348 1 97.58 229 GLU B CA 1
ATOM 10483 C C . GLU B 1 229 ? 16.712 2.5 23.358 1 97.58 229 GLU B C 1
ATOM 10485 O O . GLU B 1 229 ? 16.881 3.26 24.314 1 97.58 229 GLU B O 1
ATOM 10490 N N . MET B 1 230 ? 17.484 2.491 22.306 1 95.68 230 MET B N 1
ATOM 10491 C CA . MET B 1 230 ? 18.584 3.444 22.197 1 95.68 230 MET B CA 1
ATOM 10492 C C . MET B 1 230 ? 18.057 4.86 21.983 1 95.68 230 MET B C 1
ATOM 10494 O O . MET B 1 230 ? 18.497 5.798 22.65 1 95.68 230 MET B O 1
ATOM 10498 N N . ARG B 1 231 ? 17.093 5.029 21.169 1 94.1 231 ARG B N 1
ATOM 10499 C CA . ARG B 1 231 ? 16.535 6.335 20.832 1 94.1 231 ARG B CA 1
ATOM 10500 C C . ARG B 1 231 ? 15.801 6.941 22.023 1 94.1 231 ARG B C 1
ATOM 10502 O O . ARG B 1 231 ? 15.853 8.153 22.24 1 94.1 231 ARG B O 1
ATOM 10509 N N . ALA B 1 232 ? 15.141 6.069 22.829 1 96.62 232 ALA B N 1
ATOM 10510 C CA . ALA B 1 232 ? 14.35 6.537 23.964 1 96.62 232 ALA B CA 1
ATOM 10511 C C . ALA B 1 232 ? 15.236 6.804 25.178 1 96.62 232 ALA B C 1
ATOM 10513 O O . ALA B 1 232 ? 14.79 7.401 26.16 1 96.62 232 ALA B O 1
ATOM 10514 N N . GLY B 1 233 ? 16.52 6.355 25.144 1 96.4 233 GLY B N 1
ATOM 10515 C CA . GLY B 1 233 ? 17.458 6.579 26.232 1 96.4 233 GLY B CA 1
ATOM 10516 C C . GLY B 1 233 ? 17.33 5.562 27.35 1 96.4 233 GLY B C 1
ATOM 10517 O O . GLY B 1 233 ? 17.877 5.754 28.437 1 96.4 233 GLY B O 1
ATOM 10518 N N . GLN B 1 234 ? 16.612 4.483 27.101 1 96.42 234 GLN B N 1
ATOM 10519 C CA . GLN B 1 234 ? 16.391 3.49 28.147 1 96.42 234 GLN B CA 1
ATOM 10520 C C . GLN B 1 234 ? 17.685 2.76 28.494 1 96.42 234 GLN B C 1
ATOM 10522 O O . GLN B 1 234 ? 17.883 2.347 29.639 1 96.42 234 GLN B O 1
ATOM 10527 N N . LEU B 1 235 ? 18.579 2.656 27.504 1 95.33 235 LEU B N 1
ATOM 10528 C CA . LEU B 1 235 ? 19.851 1.977 27.727 1 95.33 235 LEU B CA 1
ATOM 10529 C C . LEU B 1 235 ? 20.835 2.89 28.45 1 95.33 235 LEU B C 1
ATOM 10531 O O . LEU B 1 235 ? 21.903 2.444 28.877 1 95.33 235 LEU B O 1
ATOM 10535 N N . HIS B 1 236 ? 20.452 4.226 28.635 1 95.84 236 HIS B N 1
ATOM 10536 C CA . HIS B 1 236 ? 21.236 5.191 29.397 1 95.84 236 HIS B CA 1
ATOM 10537 C C . HIS B 1 236 ? 20.672 5.372 30.802 1 95.84 236 HIS B C 1
ATOM 10539 O O . HIS B 1 236 ? 21.26 6.078 31.625 1 95.84 236 HIS B O 1
ATOM 10545 N N . GLY B 1 237 ? 19.43 4.789 31.058 1 94.84 237 GLY B N 1
ATOM 10546 C CA . GLY B 1 237 ? 18.791 4.96 32.352 1 94.84 237 GLY B CA 1
ATOM 10547 C C . GLY B 1 237 ? 17.996 6.248 32.459 1 94.84 237 GLY B C 1
ATOM 10548 O O . GLY B 1 237 ? 18.047 6.932 33.484 1 94.84 237 GLY B O 1
ATOM 10549 N N . ILE B 1 238 ? 17.301 6.621 31.443 1 96.99 238 ILE B N 1
ATOM 10550 C CA . ILE B 1 238 ? 16.613 7.901 31.32 1 96.99 238 ILE B CA 1
ATOM 10551 C C . ILE B 1 238 ? 15.443 7.955 32.299 1 96.99 238 ILE B C 1
ATOM 10553 O O . ILE B 1 238 ? 14.978 9.038 32.662 1 96.99 238 ILE B O 1
ATOM 10557 N N . ASP B 1 239 ? 14.925 6.888 32.868 1 95.96 239 ASP B N 1
ATOM 10558 C CA . ASP B 1 239 ? 13.753 6.819 33.736 1 95.96 239 ASP B CA 1
ATOM 10559 C C . ASP B 1 239 ? 13.968 7.627 35.013 1 95.96 239 ASP B C 1
ATOM 10561 O O . ASP B 1 239 ? 13.013 8.145 35.595 1 95.96 239 ASP B O 1
ATOM 10565 N N . GLN B 1 240 ? 15.134 7.839 35.403 1 95.14 240 GLN B N 1
ATOM 10566 C CA . GLN B 1 240 ? 15.43 8.565 36.633 1 95.14 240 GLN B CA 1
ATOM 10567 C C . GLN B 1 240 ? 15.048 10.037 36.509 1 95.14 240 GLN B C 1
ATOM 10569 O O . GLN B 1 240 ? 14.729 10.687 37.506 1 95.14 240 GLN B O 1
ATOM 10574 N N . PHE B 1 241 ? 15.025 10.562 35.334 1 95.21 241 PHE B N 1
ATOM 10575 C CA . PHE B 1 241 ? 14.758 11.978 35.112 1 95.21 241 PHE B CA 1
ATOM 10576 C C . PHE B 1 241 ? 13.277 12.213 34.843 1 95.21 241 PHE B C 1
ATOM 10578 O O . PHE B 1 241 ? 12.81 13.354 34.864 1 95.21 241 PHE B O 1
ATOM 10585 N N . PHE B 1 242 ? 12.509 11.124 34.606 1 94.07 242 PHE B N 1
ATOM 10586 C CA . PHE B 1 242 ? 11.08 11.225 34.334 1 94.07 242 PHE B CA 1
ATOM 10587 C C . PHE B 1 242 ? 10.294 10.243 35.195 1 94.07 242 PHE B C 1
ATOM 10589 O O . PHE B 1 242 ? 9.689 9.302 34.678 1 94.07 242 PHE B O 1
ATOM 10596 N N . PRO B 1 243 ? 10.204 10.427 36.404 1 90.12 243 PRO B N 1
ATOM 10597 C CA . PRO B 1 243 ? 9.596 9.472 37.333 1 90.12 243 PRO B CA 1
ATOM 10598 C C . PRO B 1 243 ? 8.091 9.319 37.121 1 90.12 243 PRO B C 1
ATOM 10600 O O . PRO B 1 243 ? 7.502 8.323 37.549 1 90.12 243 PRO B O 1
ATOM 10603 N N . ARG B 1 244 ? 7.482 10.325 36.461 1 88.52 244 ARG B N 1
ATOM 10604 C CA . ARG B 1 244 ? 6.033 10.263 36.293 1 88.52 244 ARG B CA 1
ATOM 10605 C C . ARG B 1 244 ? 5.659 9.468 35.046 1 88.52 244 ARG B C 1
ATOM 10607 O O . ARG B 1 244 ? 4.505 9.069 34.882 1 88.52 244 ARG B O 1
ATOM 10614 N N . ARG B 1 245 ? 6.631 9.257 34.139 1 91.24 245 ARG B N 1
ATOM 10615 C CA . ARG B 1 245 ? 6.374 8.424 32.969 1 91.24 245 ARG B CA 1
ATOM 10616 C C . ARG B 1 245 ? 6.352 6.946 33.343 1 91.24 245 ARG B C 1
ATOM 10618 O O . ARG B 1 245 ? 6.991 6.537 34.314 1 91.24 245 ARG B O 1
ATOM 10625 N N . PRO B 1 246 ? 5.601 6.119 32.551 1 91.22 246 PRO B N 1
ATOM 10626 C CA . PRO B 1 246 ? 5.71 4.678 32.793 1 91.22 246 PRO B CA 1
ATOM 10627 C C . PRO B 1 246 ? 7.137 4.16 32.638 1 91.22 246 PRO B C 1
ATOM 10629 O O . PRO B 1 246 ? 7.857 4.585 31.731 1 91.22 246 PRO B O 1
ATOM 10632 N N . PRO B 1 247 ? 7.541 3.338 33.515 1 93.22 247 PRO B N 1
ATOM 10633 C CA . PRO B 1 247 ? 8.905 2.809 33.436 1 93.22 247 PRO B CA 1
ATOM 10634 C C . PRO B 1 247 ? 9.194 2.119 32.104 1 93.22 247 PRO B C 1
ATOM 10636 O O . PRO B 1 247 ? 8.353 1.372 31.597 1 93.22 247 PRO B O 1
ATOM 10639 N N . GLY B 1 248 ? 10.331 2.369 31.611 1 95.45 248 GLY B N 1
ATOM 10640 C CA . GLY B 1 248 ? 10.753 1.74 30.369 1 95.45 248 GLY B CA 1
ATOM 10641 C C . GLY B 1 248 ? 10.026 2.278 29.151 1 95.45 248 GLY B C 1
ATOM 10642 O O . GLY B 1 248 ? 10.049 1.659 28.085 1 95.45 248 GLY B O 1
ATOM 10643 N N . ASN B 1 249 ? 9.393 3.389 29.286 1 95.97 249 ASN B N 1
ATOM 10644 C CA . ASN B 1 249 ? 8.556 3.952 28.231 1 95.97 249 ASN B CA 1
ATOM 10645 C C . ASN B 1 249 ? 9.351 4.189 26.951 1 95.97 249 ASN B C 1
ATOM 10647 O O . ASN B 1 249 ? 10.454 4.736 26.993 1 95.97 249 ASN B O 1
ATOM 10651 N N . LEU B 1 250 ? 8.8 3.752 25.806 1 97.63 250 LEU B N 1
ATOM 10652 C CA . LEU B 1 250 ? 9.494 3.858 24.527 1 97.63 250 LEU B CA 1
ATOM 10653 C C . LEU B 1 250 ? 8.718 4.744 23.559 1 97.63 250 LEU B C 1
ATOM 10655 O O . LEU B 1 250 ? 9.117 4.906 22.403 1 97.63 250 LEU B O 1
ATOM 10659 N N . ALA B 1 251 ? 7.609 5.379 24.021 1 96.97 251 ALA B N 1
ATOM 10660 C CA . ALA B 1 251 ? 6.765 6.194 23.152 1 96.97 251 ALA B CA 1
ATOM 10661 C C . ALA B 1 251 ? 7.372 7.577 22.938 1 96.97 251 ALA B C 1
ATOM 10663 O O . ALA B 1 251 ? 7.929 8.168 23.866 1 96.97 251 ALA B O 1
ATOM 10664 N N . VAL B 1 252 ? 7.369 8.08 21.71 1 96.91 252 VAL B N 1
ATOM 10665 C CA . VAL B 1 252 ? 7.706 9.471 21.427 1 96.91 252 VAL B CA 1
ATOM 10666 C C . VAL B 1 252 ? 6.564 10.381 21.874 1 96.91 252 VAL B C 1
ATOM 10668 O O . VAL B 1 252 ? 5.435 10.251 21.395 1 96.91 252 VAL B O 1
ATOM 10671 N N . MET B 1 253 ? 6.84 11.273 22.704 1 94.78 253 MET B N 1
ATOM 10672 C CA . MET B 1 253 ? 5.807 12.068 23.361 1 94.78 253 MET B CA 1
ATOM 10673 C C . MET B 1 253 ? 5.641 13.419 22.675 1 94.78 253 MET B C 1
ATOM 10675 O O . MET B 1 253 ? 6.58 13.926 22.057 1 94.78 253 MET B O 1
ATOM 10679 N N . CYS B 1 254 ? 4.469 13.97 22.766 1 96.93 254 CYS B N 1
ATOM 10680 C CA . CYS B 1 254 ? 4.183 15.301 22.241 1 96.93 254 CYS B CA 1
ATOM 10681 C C . CYS B 1 254 ? 4.776 16.381 23.138 1 96.93 254 CYS B C 1
ATOM 10683 O O . CYS B 1 254 ? 4.459 16.449 24.327 1 96.93 254 CYS B O 1
ATOM 10685 N N . PRO B 1 255 ? 5.552 17.265 22.669 1 97.09 255 PRO B N 1
ATOM 10686 C CA . PRO B 1 255 ? 6.175 18.315 23.478 1 97.09 255 PRO B CA 1
ATOM 10687 C C . PRO B 1 255 ? 5.201 19.432 23.848 1 97.09 255 PRO B C 1
ATOM 10689 O O . PRO B 1 255 ? 5.464 20.204 24.773 1 97.09 255 PRO B O 1
ATOM 10692 N N . ALA B 1 256 ? 4.117 19.514 23.163 1 96.66 256 ALA B N 1
ATOM 10693 C CA . ALA B 1 256 ? 3.216 20.652 23.329 1 96.66 256 ALA B CA 1
ATOM 10694 C C . ALA B 1 256 ? 2.144 20.355 24.374 1 96.66 256 ALA B C 1
ATOM 10696 O O . ALA B 1 256 ? 1.55 21.275 24.941 1 96.66 256 ALA B O 1
ATOM 10697 N N . CYS B 1 257 ? 1.842 19.087 24.613 1 95.05 257 CYS B N 1
ATOM 10698 C CA . CYS B 1 257 ? 0.844 18.719 25.61 1 95.05 257 CYS B CA 1
ATOM 10699 C C . CYS B 1 257 ? 1.405 18.859 27.021 1 95.05 257 CYS B C 1
ATOM 10701 O O . CYS B 1 257 ? 2.614 18.747 27.226 1 95.05 257 CYS B O 1
ATOM 10703 N N . ILE B 1 258 ? 0.592 18.959 27.951 1 90.37 258 ILE B N 1
ATOM 10704 C CA . ILE B 1 258 ? 0.968 19.151 29.347 1 90.37 258 ILE B CA 1
ATOM 10705 C C . ILE B 1 258 ? 1.679 17.904 29.867 1 90.37 258 ILE B C 1
ATOM 10707 O O . ILE B 1 258 ? 1.157 16.792 29.755 1 90.37 258 ILE B O 1
ATOM 10711 N N . GLU B 1 259 ? 2.818 18.103 30.356 1 90.23 259 GLU B N 1
ATOM 10712 C CA . GLU B 1 259 ? 3.58 17.098 31.091 1 90.23 259 GLU B CA 1
ATOM 10713 C C . GLU B 1 259 ? 4.205 17.691 32.35 1 90.23 259 GLU B C 1
ATOM 10715 O O . GLU B 1 259 ? 5.222 18.383 32.278 1 90.23 259 GLU B O 1
ATOM 10720 N N . PHE B 1 260 ? 3.703 17.278 33.399 1 85.86 260 PHE B N 1
ATOM 10721 C CA . PHE B 1 260 ? 4.135 17.863 34.663 1 85.86 260 PHE B CA 1
ATOM 10722 C C . PHE B 1 260 ? 5.577 17.481 34.972 1 85.86 260 PHE B C 1
ATOM 10724 O O . PHE B 1 260 ? 5.953 16.312 34.862 1 85.86 260 PHE B O 1
ATOM 10731 N N . GLY B 1 261 ? 6.333 18.458 35.313 1 84.53 261 GLY B N 1
ATOM 10732 C CA . GLY B 1 261 ? 7.732 18.241 35.646 1 84.53 261 GLY B CA 1
ATOM 10733 C C . GLY B 1 261 ? 8.651 18.323 34.442 1 84.53 261 GLY B C 1
ATOM 10734 O O . GLY B 1 261 ? 9.872 18.214 34.578 1 84.53 261 GLY B O 1
ATOM 10735 N N . VAL B 1 262 ? 8.055 18.566 33.3 1 92.25 262 VAL B N 1
ATOM 10736 C CA . VAL B 1 262 ? 8.853 18.619 32.079 1 92.25 262 VAL B CA 1
ATOM 10737 C C . VAL B 1 262 ? 8.648 19.963 31.385 1 92.25 262 VAL B C 1
ATOM 10739 O O . VAL B 1 262 ? 9.572 20.777 31.311 1 92.25 262 VAL B O 1
ATOM 10742 N N . ASN B 1 263 ? 7.384 20.266 31.029 1 91.85 263 ASN B N 1
ATOM 10743 C CA . ASN B 1 263 ? 7.137 21.526 30.335 1 91.85 263 ASN B CA 1
ATOM 10744 C C . ASN B 1 263 ? 6.113 22.382 31.075 1 91.85 263 ASN B C 1
ATOM 10746 O O . ASN B 1 263 ? 5.789 23.487 30.637 1 91.85 263 ASN B O 1
ATOM 10750 N N . THR B 1 264 ? 5.554 21.781 32.125 1 87.37 264 THR B N 1
ATOM 10751 C CA . THR B 1 264 ? 4.608 22.485 32.984 1 87.37 264 THR B CA 1
ATOM 10752 C C . THR B 1 264 ? 4.918 22.224 34.456 1 87.37 264 THR B C 1
ATOM 10754 O O . THR B 1 264 ? 5.23 21.095 34.839 1 87.37 264 THR B O 1
ATOM 10757 N N . THR B 1 265 ? 4.862 23.242 35.224 1 81.1 265 THR B N 1
ATOM 10758 C CA . THR B 1 265 ? 5.115 23.079 36.651 1 81.1 265 THR B CA 1
ATOM 10759 C C . THR B 1 265 ? 3.813 22.825 37.406 1 81.1 265 THR B C 1
ATOM 10761 O O . THR B 1 265 ? 2.732 23.174 36.926 1 81.1 265 THR B O 1
ATOM 10764 N N . ASP B 1 266 ? 3.897 22.239 38.473 1 75.66 266 ASP B N 1
ATOM 10765 C CA . ASP B 1 266 ? 2.73 22.001 39.317 1 75.66 266 ASP B CA 1
ATOM 10766 C C . ASP B 1 266 ? 2.102 23.318 39.768 1 75.66 266 ASP B C 1
ATOM 10768 O O . ASP B 1 266 ? 0.881 23.412 39.914 1 75.66 266 ASP B O 1
ATOM 10772 N N . ALA B 1 267 ? 2.884 24.387 39.867 1 72.54 267 ALA B N 1
ATOM 10773 C CA . ALA B 1 267 ? 2.42 25.689 40.338 1 72.54 267 ALA B CA 1
ATOM 10774 C C . ALA B 1 267 ? 1.552 26.375 39.287 1 72.54 267 ALA B C 1
ATOM 10776 O O . ALA B 1 267 ? 0.564 27.033 39.621 1 72.54 267 ALA B O 1
ATOM 10777 N N . GLU B 1 268 ? 1.929 26.248 38.105 1 74.29 268 GLU B N 1
ATOM 10778 C CA . GLU B 1 268 ? 1.163 26.838 37.011 1 74.29 268 GLU B CA 1
ATOM 10779 C C . GLU B 1 268 ? -0.249 26.264 36.952 1 74.29 268 GLU B C 1
ATOM 10781 O O . GLU B 1 268 ? -1.213 26.993 36.71 1 74.29 268 GLU B O 1
ATOM 10786 N N . HIS B 1 269 ? -0.369 25.043 37.186 1 69.26 269 HIS B N 1
ATOM 10787 C CA . HIS B 1 269 ? -1.658 24.368 37.093 1 69.26 269 HIS B CA 1
ATOM 10788 C C . HIS B 1 269 ? -2.554 24.725 38.274 1 69.26 269 HIS B C 1
ATOM 10790 O O . HIS B 1 269 ? -3.772 24.846 38.122 1 69.26 269 HIS B O 1
ATOM 10796 N N . ALA B 1 270 ? -2.052 24.882 39.382 1 63.87 270 ALA B N 1
ATOM 10797 C CA . ALA B 1 270 ? -2.811 25.146 40.602 1 63.87 270 ALA B CA 1
ATOM 10798 C C . ALA B 1 270 ? -3.512 26.499 40.529 1 63.87 270 ALA B C 1
ATOM 10800 O O . ALA B 1 270 ? -4.568 26.692 41.137 1 63.87 270 ALA B O 1
ATOM 10801 N N . VAL B 1 271 ? -3.057 27.393 39.789 1 58.95 271 VAL B N 1
ATOM 10802 C CA . VAL B 1 271 ? -3.577 28.756 39.822 1 58.95 271 VAL B CA 1
ATOM 10803 C C . VAL B 1 271 ? -4.429 29.015 38.582 1 58.95 271 VAL B C 1
ATOM 10805 O O . VAL B 1 271 ? -4.778 30.161 38.288 1 58.95 271 VAL B O 1
ATOM 10808 N N . CYS B 1 272 ? -4.947 27.957 38.035 1 69.59 272 CYS B N 1
ATOM 10809 C CA . CYS B 1 272 ? -5.572 28.26 36.752 1 69.59 272 CYS B CA 1
ATOM 10810 C C . CYS B 1 272 ? -6.996 28.768 36.946 1 69.59 272 CYS B C 1
ATOM 10812 O O . CYS B 1 272 ? -7.808 28.115 37.605 1 69.59 272 CYS B O 1
ATOM 10814 N N . ASP B 1 273 ? -7.267 30.015 36.557 1 76.06 273 ASP B N 1
ATOM 10815 C CA . ASP B 1 273 ? -8.593 30.619 36.464 1 76.06 273 ASP B CA 1
ATOM 10816 C C . ASP B 1 273 ? -9.513 29.789 35.573 1 76.06 273 ASP B C 1
ATOM 10818 O O . ASP B 1 273 ? -9.102 29.327 34.506 1 76.06 273 ASP B O 1
ATOM 10822 N N . PRO B 1 274 ? -10.67 29.409 36.113 1 81.13 274 PRO B N 1
ATOM 10823 C CA . PRO B 1 274 ? -11.609 28.617 35.315 1 81.13 274 PRO B CA 1
ATOM 10824 C C . PRO B 1 274 ? -11.884 29.232 33.944 1 81.13 274 PRO B C 1
ATOM 10826 O O . PRO B 1 274 ? -12.177 28.511 32.987 1 81.13 274 PRO B O 1
ATOM 10829 N N . SER B 1 275 ? -11.764 30.53 33.857 1 85.88 275 SER B N 1
ATOM 10830 C CA . SER B 1 275 ? -12.008 31.197 32.583 1 85.88 275 SER B CA 1
ATOM 10831 C C . SER B 1 275 ? -10.848 30.984 31.616 1 85.88 275 SER B C 1
ATOM 10833 O O . SER B 1 275 ? -10.986 31.209 30.412 1 85.88 275 SER B O 1
ATOM 10835 N N . LEU B 1 276 ? -9.713 30.48 32.155 1 89.68 276 LEU B N 1
ATOM 10836 C CA . LEU B 1 276 ? -8.536 30.233 31.33 1 89.68 276 LEU B CA 1
ATOM 10837 C C . LEU B 1 276 ? -8.18 28.75 31.32 1 89.68 276 LEU B C 1
ATOM 10839 O O . LEU B 1 276 ? -7.028 28.385 31.076 1 89.68 276 LEU B O 1
ATOM 10843 N N . ARG B 1 277 ? -9.114 27.887 31.579 1 88.94 277 ARG B N 1
ATOM 10844 C CA . ARG B 1 277 ? -8.822 26.463 31.706 1 88.94 277 ARG B CA 1
ATOM 10845 C C . ARG B 1 277 ? -8.314 25.888 30.388 1 88.94 277 ARG B C 1
ATOM 10847 O O . ARG B 1 277 ? -7.614 24.873 30.375 1 88.94 277 ARG B O 1
ATOM 10854 N N . HIS B 1 278 ? -8.66 26.571 29.203 1 91.62 278 HIS B N 1
ATOM 10855 C CA . HIS B 1 278 ? -8.217 26.08 27.902 1 91.62 278 HIS B CA 1
ATOM 10856 C C . HIS B 1 278 ? -6.697 26.119 27.787 1 91.62 278 HIS B C 1
ATOM 10858 O O . HIS B 1 278 ? -6.121 25.49 26.897 1 91.62 278 HIS B O 1
ATOM 10864 N N . LEU B 1 279 ? -5.957 26.792 28.666 1 90.95 279 LEU B N 1
ATOM 10865 C CA . LEU B 1 279 ? -4.501 26.883 28.643 1 90.95 279 LEU B CA 1
ATOM 10866 C C . LEU B 1 279 ? -3.869 25.64 29.259 1 90.95 279 LEU B C 1
ATOM 10868 O O . LEU B 1 279 ? -2.703 25.336 28.996 1 90.95 279 LEU B O 1
ATOM 10872 N N . TYR B 1 280 ? -4.713 24.957 30.109 1 87.44 280 TYR B N 1
ATOM 10873 C CA . TYR B 1 280 ? -4.178 23.804 30.824 1 87.44 280 TYR B CA 1
ATOM 10874 C C . TYR B 1 280 ? -5.113 22.606 30.705 1 87.44 280 TYR B C 1
ATOM 10876 O O . TYR B 1 280 ? -5.41 21.942 31.7 1 87.44 280 TYR B O 1
ATOM 10884 N N . GLN B 1 281 ? -5.577 22.331 29.545 1 89.59 281 GLN B N 1
ATOM 10885 C CA . GLN B 1 281 ? -6.504 21.23 29.309 1 89.59 281 GLN B CA 1
ATOM 10886 C C . GLN B 1 281 ? -5.851 20.129 28.479 1 89.59 281 GLN B C 1
ATOM 10888 O O . GLN B 1 281 ? -4.99 20.404 27.64 1 89.59 281 GLN B O 1
ATOM 10893 N N . LEU B 1 282 ? -6.257 18.928 28.825 1 90.89 282 LEU B N 1
ATOM 10894 C CA . LEU B 1 282 ? -5.894 17.799 27.976 1 90.89 282 LEU B CA 1
ATOM 10895 C C . LEU B 1 282 ? -6.925 17.596 26.871 1 90.89 282 LEU B C 1
ATOM 10897 O O . LEU B 1 282 ? -8.13 17.587 27.134 1 90.89 282 LEU B O 1
ATOM 10901 N N . LEU B 1 283 ? -6.486 17.574 25.659 1 95.44 283 LEU B N 1
ATOM 10902 C CA . LEU B 1 283 ? -7.376 17.353 24.524 1 95.44 283 LEU B CA 1
ATOM 10903 C C . LEU B 1 283 ? -7.136 15.981 23.904 1 95.44 283 LEU B C 1
ATOM 10905 O O . LEU B 1 283 ? -6.052 15.712 23.381 1 95.44 283 LEU B O 1
ATOM 10909 N N . PHE B 1 284 ? -8.111 15.07 23.994 1 96.44 284 PHE B N 1
ATOM 10910 C CA . PHE B 1 284 ? -7.999 13.721 23.452 1 96.44 284 PHE B CA 1
ATOM 10911 C C . PHE B 1 284 ? -9.06 13.476 22.387 1 96.44 284 PHE B C 1
ATOM 10913 O O . PHE B 1 284 ? -10.186 13.966 22.5 1 96.44 284 PHE B O 1
ATOM 10920 N N . THR B 1 285 ? -8.668 12.831 21.399 1 97.17 285 THR B N 1
ATOM 10921 C CA . THR B 1 285 ? -9.587 12.333 20.382 1 97.17 285 THR B CA 1
ATOM 10922 C C . THR B 1 285 ? -9.49 10.814 20.263 1 97.17 285 THR B C 1
ATOM 10924 O O . THR B 1 285 ? -8.401 10.247 20.364 1 97.17 285 THR B O 1
ATOM 10927 N N . ALA B 1 286 ? -10.629 10.132 20.141 1 96.32 286 ALA B N 1
ATOM 10928 C CA . ALA B 1 286 ? -10.668 8.676 20.03 1 96.32 286 ALA B CA 1
ATOM 10929 C C . ALA B 1 286 ? -11.381 8.243 18.752 1 96.32 286 ALA B C 1
ATOM 10931 O O . ALA B 1 286 ? -12.329 8.897 18.31 1 96.32 286 ALA B O 1
ATOM 10932 N N . ASP B 1 287 ? -10.914 7.231 18.143 1 94.61 287 ASP B N 1
ATOM 10933 C CA . ASP B 1 287 ? -11.564 6.656 16.969 1 94.61 287 ASP B CA 1
ATOM 10934 C C . ASP B 1 287 ? -11.075 5.233 16.711 1 94.61 287 ASP B C 1
ATOM 10936 O O . ASP B 1 287 ? -9.954 4.879 17.083 1 94.61 287 ASP B O 1
ATOM 10940 N N . GLY B 1 288 ? -11.995 4.412 16.125 1 92.63 288 GLY B N 1
ATOM 10941 C CA . GLY B 1 288 ? -11.635 3.058 15.735 1 92.63 288 GLY B CA 1
ATOM 10942 C C . GLY B 1 288 ? -11.23 2.944 14.277 1 92.63 288 GLY B C 1
ATOM 10943 O O . GLY B 1 288 ? -11.804 3.611 13.414 1 92.63 288 GLY B O 1
ATOM 10944 N N . ASN B 1 289 ? -10.162 2.224 14.015 1 93.61 289 ASN B N 1
ATOM 10945 C CA . ASN B 1 289 ? -9.707 1.925 12.661 1 93.61 289 ASN B CA 1
ATOM 10946 C C . ASN B 1 289 ? -9.879 0.446 12.327 1 93.61 289 ASN B C 1
ATOM 10948 O O . ASN B 1 289 ? -9.077 -0.388 12.752 1 93.61 289 ASN B O 1
ATOM 10952 N N . PHE B 1 290 ? -10.736 0.063 11.477 1 91.36 290 PHE B N 1
ATOM 10953 C CA . PHE B 1 290 ? -11.088 -1.327 11.211 1 91.36 290 PHE B CA 1
ATOM 10954 C C . PHE B 1 290 ? -10.25 -1.889 10.07 1 91.36 290 PHE B C 1
ATOM 10956 O O . PHE B 1 290 ? -10.338 -3.078 9.755 1 91.36 290 PHE B O 1
ATOM 10963 N N . GLN B 1 291 ? -9.441 -1.035 9.469 1 90.81 291 GLN B N 1
ATOM 10964 C CA . GLN B 1 291 ? -8.51 -1.539 8.465 1 90.81 291 GLN B CA 1
ATOM 10965 C C . GLN B 1 291 ? -7.32 -2.235 9.119 1 90.81 291 GLN B C 1
ATOM 10967 O O . GLN B 1 291 ? -6.58 -2.965 8.456 1 90.81 291 GLN B O 1
ATOM 10972 N N . ALA B 1 292 ? -7.111 -1.993 10.356 1 94.45 292 ALA B N 1
ATOM 10973 C CA . ALA B 1 292 ? -6.057 -2.663 11.114 1 94.45 292 ALA B CA 1
ATOM 10974 C C . ALA B 1 292 ? -6.561 -3.97 11.718 1 94.45 292 ALA B C 1
ATOM 10976 O O . ALA B 1 292 ? -6.306 -4.26 12.889 1 94.45 292 ALA B O 1
ATOM 10977 N N . ASN B 1 293 ? -7.329 -4.751 10.936 1 92.63 293 ASN B N 1
ATOM 10978 C CA . ASN B 1 293 ? -7.864 -6.029 11.393 1 92.63 293 ASN B CA 1
ATOM 10979 C C . ASN B 1 293 ? -6.819 -7.137 11.306 1 92.63 293 ASN B C 1
ATOM 10981 O O . ASN B 1 293 ? -5.736 -6.933 10.754 1 92.63 293 ASN B O 1
ATOM 10985 N N . HIS B 1 294 ? -7.046 -8.196 11.976 1 92.72 294 HIS B N 1
ATOM 10986 C CA . HIS B 1 294 ? -6.176 -9.366 12.025 1 92.72 294 HIS B CA 1
ATOM 10987 C C . HIS B 1 294 ? -6.95 -10.642 11.712 1 92.72 294 HIS B C 1
ATOM 10989 O O . HIS B 1 294 ? -7.992 -10.905 12.316 1 92.72 294 HIS B O 1
ATOM 10995 N N . TYR B 1 295 ? -6.458 -11.429 10.754 1 88.28 295 TYR B N 1
ATOM 10996 C CA . TYR B 1 295 ? -7.119 -12.676 10.388 1 88.28 295 TYR B CA 1
ATOM 10997 C C . TYR B 1 295 ? -6.963 -13.72 11.487 1 88.28 295 TYR B C 1
ATOM 10999 O O . TYR B 1 295 ? -5.942 -13.756 12.177 1 88.28 295 TYR B O 1
ATOM 11007 N N . LEU B 1 296 ? -8.014 -14.535 11.526 1 84.89 296 LEU B N 1
ATOM 11008 C CA . LEU B 1 296 ? -7.942 -15.654 12.458 1 84.89 296 LEU B CA 1
ATOM 11009 C C . LEU B 1 296 ? -6.937 -16.697 11.979 1 84.89 296 LEU B C 1
ATOM 11011 O O . LEU B 1 296 ? -7.148 -17.342 10.95 1 84.89 296 LEU B O 1
ATOM 11015 N N . LYS B 1 297 ? -5.748 -16.583 12.34 1 71.73 297 LYS B N 1
ATOM 11016 C CA . LYS B 1 297 ? -4.711 -17.547 11.983 1 71.73 297 LYS B CA 1
ATOM 11017 C C . LYS B 1 297 ? -4.166 -18.252 13.222 1 71.73 297 LYS B C 1
ATOM 11019 O O . LYS B 1 297 ? -4.386 -17.799 14.347 1 71.73 297 LYS B O 1
ATOM 11024 N N . THR B 1 298 ? -3.738 -19.559 12.955 1 64.85 298 THR B N 1
ATOM 11025 C CA . THR B 1 298 ? -3.027 -20.242 14.029 1 64.85 298 THR B CA 1
ATOM 11026 C C . THR B 1 298 ? -1.786 -19.455 14.443 1 64.85 298 THR B C 1
ATOM 11028 O O . THR B 1 298 ? -0.862 -19.279 13.646 1 64.85 298 THR B O 1
ATOM 11031 N N . ASN B 1 299 ? -1.96 -18.513 15.293 1 63.84 299 ASN B N 1
ATOM 11032 C CA . ASN B 1 299 ? -0.858 -17.678 15.759 1 63.84 299 ASN B CA 1
ATOM 11033 C C . ASN B 1 299 ? 0.076 -18.451 16.686 1 63.84 299 ASN B C 1
ATOM 11035 O O . ASN B 1 299 ? -0.377 -19.255 17.502 1 63.84 299 ASN B O 1
ATOM 11039 N N . ASP B 1 300 ? 1.324 -18.44 16.336 1 63.39 300 ASP B N 1
ATOM 11040 C CA . ASP B 1 300 ? 2.294 -18.96 17.295 1 63.39 300 ASP B CA 1
ATOM 11041 C C . ASP B 1 300 ? 2.26 -18.164 18.597 1 63.39 300 ASP B C 1
ATOM 11043 O O . ASP B 1 300 ? 2.682 -17.006 18.634 1 63.39 300 ASP B O 1
ATOM 11047 N N . PRO B 1 301 ? 1.535 -18.644 19.614 1 61.43 301 PRO B N 1
ATOM 11048 C CA . PRO B 1 301 ? 1.392 -17.924 20.882 1 61.43 301 PRO B CA 1
ATOM 11049 C C . PRO B 1 301 ? 2.734 -17.511 21.481 1 61.43 301 PRO B C 1
ATOM 11051 O O . PRO B 1 301 ? 2.784 -16.632 22.345 1 61.43 301 PRO B O 1
ATOM 11054 N N . LYS B 1 302 ? 3.835 -18.056 21.003 1 66.93 302 LYS B N 1
ATOM 11055 C CA . LYS B 1 302 ? 5.149 -17.792 21.581 1 66.93 302 LYS B CA 1
ATOM 11056 C C . LYS B 1 302 ? 5.735 -16.49 21.041 1 66.93 302 LYS B C 1
ATOM 11058 O O . LYS B 1 302 ? 6.713 -15.972 21.584 1 66.93 302 LYS B O 1
ATOM 11063 N N . LEU B 1 303 ? 5.078 -16.004 20.114 1 80.17 303 LEU B N 1
ATOM 11064 C CA . LEU B 1 303 ? 5.635 -14.786 19.536 1 80.17 303 LEU B CA 1
ATOM 11065 C C . LEU B 1 303 ? 4.925 -13.551 20.08 1 80.17 303 LEU B C 1
ATOM 11067 O O . LEU B 1 303 ? 3.865 -13.169 19.581 1 80.17 303 LEU B O 1
ATOM 11071 N N . ILE B 1 304 ? 5.543 -13.032 21.172 1 85.55 304 ILE B N 1
ATOM 11072 C CA . ILE B 1 304 ? 5.016 -11.866 21.872 1 85.55 304 ILE B CA 1
ATOM 11073 C C . ILE B 1 304 ? 5.73 -10.607 21.387 1 85.55 304 ILE B C 1
ATOM 11075 O O . ILE B 1 304 ? 6.78 -10.689 20.745 1 85.55 304 ILE B O 1
ATOM 11079 N N . SER B 1 305 ? 5.126 -9.486 21.696 1 92.96 305 SER B N 1
ATOM 11080 C CA . SER B 1 305 ? 5.741 -8.208 21.354 1 92.96 305 SER B CA 1
ATOM 11081 C C . SER B 1 305 ? 7.006 -7.967 22.172 1 92.96 305 SER B C 1
ATOM 11083 O O . SER B 1 305 ? 7.043 -8.262 23.368 1 92.96 305 SER B O 1
ATOM 11085 N N . PHE B 1 306 ? 8.056 -7.396 21.642 1 94.08 306 PHE B N 1
ATOM 11086 C CA . PHE B 1 306 ? 9.274 -7.056 22.367 1 94.08 306 PHE B CA 1
ATOM 11087 C C . PHE B 1 306 ? 9.088 -5.773 23.168 1 94.08 306 PHE B C 1
ATOM 11089 O O . PHE B 1 306 ? 9.892 -5.463 24.05 1 94.08 306 PHE B O 1
ATOM 11096 N N . TYR B 1 307 ? 8.041 -5.036 22.881 1 95.11 307 TYR B N 1
ATOM 11097 C CA . TYR B 1 307 ? 7.78 -3.809 23.626 1 95.11 307 TYR B CA 1
ATOM 11098 C C . TYR B 1 307 ? 7.127 -4.114 24.969 1 95.11 307 TYR B C 1
ATOM 11100 O O . TYR B 1 307 ? 7.277 -3.352 25.927 1 95.11 307 TYR B O 1
ATOM 11108 N N . ARG B 1 308 ? 6.31 -5.165 24.995 1 91.88 308 ARG B N 1
ATOM 11109 C CA . ARG B 1 308 ? 5.757 -5.688 26.24 1 91.88 308 ARG B CA 1
ATOM 11110 C C . ARG B 1 308 ? 4.976 -4.611 26.986 1 91.88 308 ARG B C 1
ATOM 11112 O O . ARG B 1 308 ? 5.193 -4.395 28.18 1 91.88 308 ARG B O 1
ATOM 11119 N N . GLY B 1 309 ? 4.246 -3.786 26.267 1 93.07 309 GLY B N 1
ATOM 11120 C CA . GLY B 1 309 ? 3.368 -2.797 26.873 1 93.07 309 GLY B CA 1
ATOM 11121 C C . GLY B 1 309 ? 4.072 -1.494 27.198 1 93.07 309 GLY B C 1
ATOM 11122 O O . GLY B 1 309 ? 3.495 -0.615 27.842 1 93.07 309 GLY B O 1
ATOM 11123 N N . ARG B 1 310 ? 5.273 -1.259 26.783 1 95.06 310 ARG B N 1
ATOM 11124 C CA . ARG B 1 310 ? 6.083 -0.103 27.153 1 95.06 310 ARG B CA 1
ATOM 11125 C C . ARG B 1 310 ? 5.909 1.032 26.15 1 95.06 310 ARG B C 1
ATOM 11127 O O . ARG B 1 310 ? 6.781 1.894 26.021 1 95.06 310 ARG B O 1
ATOM 11134 N N . ALA B 1 311 ? 4.847 1.057 25.379 1 96.49 311 ALA B N 1
ATOM 11135 C CA . ALA B 1 311 ? 4.569 2.109 24.405 1 96.49 311 ALA B CA 1
ATOM 11136 C C . ALA B 1 311 ? 3.067 2.339 24.259 1 96.49 311 ALA B C 1
ATOM 11138 O O . ALA B 1 311 ? 2.356 2.484 25.256 1 96.49 311 ALA B O 1
ATOM 11139 N N . PHE B 1 312 ? 2.494 2.327 23.117 1 96.84 312 PHE B N 1
ATOM 11140 C CA . PHE B 1 312 ? 1.124 2.757 22.864 1 96.84 312 PHE B CA 1
ATOM 11141 C C . PHE B 1 312 ? 0.136 1.65 23.21 1 96.84 312 PHE B C 1
ATOM 11143 O O . PHE B 1 312 ? -1.011 1.924 23.57 1 96.84 312 PHE B O 1
ATOM 11150 N N . PHE B 1 313 ? 0.589 0.398 23.052 1 96.69 313 PHE B N 1
ATOM 11151 C CA . PHE B 1 313 ? -0.244 -0.74 23.423 1 96.69 313 PHE B CA 1
ATOM 11152 C C . PHE B 1 313 ? -0.012 -1.128 24.878 1 96.69 313 PHE B C 1
ATOM 11154 O O . PHE B 1 313 ? 1.128 -1.15 25.347 1 96.69 313 PHE B O 1
ATOM 11161 N N . PRO B 1 314 ? -1.061 -1.379 25.556 1 94.22 314 PRO B N 1
ATOM 11162 C CA . PRO B 1 314 ? -0.842 -1.973 26.877 1 94.22 314 PRO B CA 1
ATOM 11163 C C . PRO B 1 314 ? -0.297 -3.397 26.8 1 94.22 314 PRO B C 1
ATOM 11165 O O . PRO B 1 314 ? -0.211 -3.972 25.712 1 94.22 314 PRO B O 1
ATOM 11168 N N . GLY B 1 315 ? 0.139 -3.921 27.948 1 90.77 315 GLY B N 1
ATOM 11169 C CA . GLY B 1 315 ? 0.523 -5.323 27.976 1 90.77 315 GLY B CA 1
ATOM 11170 C C . GLY B 1 315 ? -0.595 -6.257 27.553 1 90.77 315 GLY B C 1
ATOM 11171 O O . GLY B 1 315 ? -1.723 -6.143 28.037 1 90.77 315 GLY B O 1
ATOM 11172 N N . ASP B 1 316 ? -0.353 -7.056 26.618 1 86.24 316 ASP B N 1
ATOM 11173 C CA . ASP B 1 316 ? -1.371 -7.899 25.999 1 86.24 316 ASP B CA 1
ATOM 11174 C C . ASP B 1 316 ? -2.087 -8.752 27.044 1 86.24 316 ASP B C 1
ATOM 11176 O O . ASP B 1 316 ? -3.317 -8.824 27.058 1 86.24 316 ASP B O 1
ATOM 11180 N N . PRO B 1 317 ? -1.382 -9.386 27.907 1 82.97 317 PRO B N 1
ATOM 11181 C CA . PRO B 1 317 ? -2.074 -10.222 28.892 1 82.97 317 PRO B CA 1
ATOM 11182 C C . PRO B 1 317 ? -3.018 -9.421 29.786 1 82.97 317 PRO B C 1
ATOM 11184 O O . PRO B 1 317 ? -4.134 -9.865 30.066 1 82.97 317 PRO B O 1
ATOM 11187 N N . GLN B 1 318 ? -2.531 -8.266 30.21 1 86.21 318 GLN B N 1
ATOM 11188 C CA . GLN B 1 318 ? -3.346 -7.427 31.082 1 86.21 318 GLN B CA 1
ATOM 11189 C C . GLN B 1 318 ? -4.624 -6.98 30.378 1 86.21 318 GLN B C 1
ATOM 11191 O O . GLN B 1 318 ? -5.71 -7.032 30.959 1 86.21 318 GLN B O 1
ATOM 11196 N N . TYR B 1 319 ? -4.483 -6.593 29.195 1 91.65 319 TYR B N 1
ATOM 11197 C CA . TYR B 1 319 ? -5.634 -6.103 28.444 1 91.65 319 TYR B CA 1
ATOM 11198 C C . TYR B 1 319 ? -6.613 -7.233 28.148 1 91.65 319 TYR B C 1
ATOM 11200 O O . TYR B 1 319 ? -7.83 -7.042 28.217 1 91.65 319 TYR B O 1
ATOM 11208 N N . ARG B 1 320 ? -6.146 -8.336 27.862 1 83.95 320 ARG B N 1
ATOM 11209 C CA . ARG B 1 320 ? -7.005 -9.476 27.559 1 83.95 320 ARG B CA 1
ATOM 11210 C C . ARG B 1 320 ? -7.794 -9.909 28.79 1 83.95 320 ARG B C 1
ATOM 11212 O O . ARG B 1 320 ? -8.975 -10.248 28.689 1 83.95 320 ARG B O 1
ATOM 11219 N N . VAL B 1 321 ? -7.163 -9.948 29.88 1 84.51 321 VAL B N 1
ATOM 11220 C CA . VAL B 1 321 ? -7.834 -10.305 31.125 1 84.51 321 VAL B CA 1
ATOM 11221 C C . VAL B 1 321 ? -8.942 -9.297 31.422 1 84.51 321 VAL B C 1
ATOM 11223 O O . VAL B 1 321 ? -10.056 -9.68 31.79 1 84.51 321 VAL B O 1
ATOM 11226 N N . PHE B 1 322 ? -8.603 -8.099 31.279 1 90.03 322 PHE B N 1
ATOM 11227 C CA . PHE B 1 322 ? -9.595 -7.048 31.479 1 90.03 322 PHE B CA 1
ATOM 11228 C C . PHE B 1 322 ? -10.789 -7.248 30.554 1 90.03 322 PHE B C 1
ATOM 11230 O O . PHE B 1 322 ? -11.939 -7.211 30.999 1 90.03 322 PHE B O 1
ATOM 11237 N N . ALA B 1 323 ? -10.522 -7.46 29.304 1 84.75 323 ALA B N 1
ATOM 11238 C CA . ALA B 1 323 ? -11.569 -7.581 28.292 1 84.75 323 ALA B CA 1
ATOM 11239 C C . ALA B 1 323 ? -12.465 -8.785 28.572 1 84.75 323 ALA B C 1
ATOM 11241 O O . ALA B 1 323 ? -13.679 -8.723 28.365 1 84.75 323 ALA B O 1
ATOM 11242 N N . ARG B 1 324 ? -11.939 -9.862 29.03 1 78.67 324 ARG B N 1
ATOM 11243 C CA . ARG B 1 324 ? -12.695 -11.072 29.338 1 78.67 324 ARG B CA 1
ATOM 11244 C C . ARG B 1 324 ? -13.592 -10.862 30.553 1 78.67 324 ARG B C 1
ATOM 11246 O O . ARG B 1 324 ? -14.73 -11.334 30.58 1 78.67 324 ARG B O 1
ATOM 11253 N N . ARG B 1 325 ? -13.104 -10.245 31.467 1 78.33 325 ARG B N 1
ATOM 11254 C CA . ARG B 1 325 ? -13.845 -10.02 32.704 1 78.33 325 ARG B CA 1
ATOM 11255 C C . ARG B 1 325 ? -15.054 -9.123 32.461 1 78.33 325 ARG B C 1
ATOM 11257 O O . ARG B 1 325 ? -16.134 -9.367 33.004 1 78.33 325 ARG B O 1
ATOM 11264 N N . VAL B 1 326 ? -14.84 -8.089 31.722 1 73.94 326 VAL B N 1
ATOM 11265 C CA . VAL B 1 326 ? -15.897 -7.109 31.496 1 73.94 326 VAL B CA 1
ATOM 11266 C C . VAL B 1 326 ? -16.984 -7.716 30.611 1 73.94 326 VAL B C 1
ATOM 11268 O O . VAL B 1 326 ? -18.163 -7.38 30.746 1 73.94 326 VAL B O 1
ATOM 11271 N N . LYS B 1 327 ? -16.703 -8.535 29.527 1 61.84 327 LYS B N 1
ATOM 11272 C CA . LYS B 1 327 ? -17.693 -9.185 28.674 1 61.84 327 LYS B CA 1
ATOM 11273 C C . LYS B 1 327 ? -18.74 -9.918 29.507 1 61.84 327 LYS B C 1
ATOM 11275 O O . LYS B 1 327 ? -19.923 -9.927 29.159 1 61.84 327 LYS B O 1
ATOM 11280 N N . LYS B 1 328 ? -18.422 -10.692 30.647 1 51.72 328 LYS B N 1
ATOM 11281 C CA . LYS B 1 328 ? -19.304 -11.512 31.473 1 51.72 328 LYS B CA 1
ATOM 11282 C C . LYS B 1 328 ? -20.192 -10.643 32.359 1 51.72 328 LYS B C 1
ATOM 11284 O O . LYS B 1 328 ? -21.357 -10.972 32.592 1 51.72 328 LYS B O 1
ATOM 11289 N N . ASP B 1 329 ? -19.706 -9.794 33.07 1 47.43 329 ASP B N 1
ATOM 11290 C CA . ASP B 1 329 ? -20.37 -9.251 34.251 1 47.43 329 ASP B CA 1
ATOM 11291 C C . ASP B 1 329 ? -20.978 -7.881 33.958 1 47.43 329 ASP B C 1
ATOM 11293 O O . ASP B 1 329 ? -21.724 -7.339 34.777 1 47.43 329 ASP B O 1
ATOM 11297 N N . GLY B 1 330 ? -20.588 -6.973 33.116 1 45.94 330 GLY B N 1
ATOM 11298 C CA . GLY B 1 330 ? -20.725 -5.597 33.564 1 45.94 330 GLY B CA 1
ATOM 11299 C C . GLY B 1 330 ? -21.892 -4.873 32.921 1 45.94 330 GLY B C 1
ATOM 11300 O O . GLY B 1 330 ? -22.38 -5.285 31.866 1 45.94 330 GLY B O 1
ATOM 11301 N N . PRO B 1 331 ? -22.577 -4.095 33.597 1 40.67 331 PRO B N 1
ATOM 11302 C CA . PRO B 1 331 ? -23.58 -3.081 33.263 1 40.67 331 PRO B CA 1
ATOM 11303 C C . PRO B 1 331 ? -23.102 -2.111 32.185 1 40.67 331 PRO B C 1
ATOM 11305 O O . PRO B 1 331 ? -21.972 -1.62 32.249 1 40.67 331 PRO B O 1
ATOM 11308 N N . GLY B 1 332 ? -23.794 -1.86 30.948 1 45.42 332 GLY B N 1
ATOM 11309 C CA . GLY B 1 332 ? -23.508 -0.835 29.956 1 45.42 332 GLY B CA 1
ATOM 11310 C C . GLY B 1 332 ? -22.989 -1.401 28.648 1 45.42 332 GLY B C 1
ATOM 11311 O O . GLY B 1 332 ? -22.512 -0.655 27.789 1 45.42 332 GLY B O 1
ATOM 11312 N N . THR B 1 333 ? -22.529 -2.67 28.645 1 47.09 333 THR B N 1
ATOM 11313 C CA . THR B 1 333 ? -22.094 -3.288 27.397 1 47.09 333 THR B CA 1
ATOM 11314 C C . THR B 1 333 ? -23.122 -3.061 26.293 1 47.09 333 THR B C 1
ATOM 11316 O O . THR B 1 333 ? -22.779 -3.062 25.109 1 47.09 333 THR B O 1
ATOM 11319 N N . GLU B 1 334 ? -24.437 -3.167 26.648 1 48.44 334 GLU B N 1
ATOM 11320 C CA . GLU B 1 334 ? -25.498 -3.246 25.649 1 48.44 334 GLU B CA 1
ATOM 11321 C C . GLU B 1 334 ? -25.997 -1.857 25.262 1 48.44 334 GLU B C 1
ATOM 11323 O O . GLU B 1 334 ? -27.063 -1.72 24.657 1 48.44 334 GLU B O 1
ATOM 11328 N N . GLN B 1 335 ? -25.327 -0.836 25.692 1 50.57 335 GLN B N 1
ATOM 11329 C CA . GLN B 1 335 ? -26.055 0.375 25.328 1 50.57 335 GLN B CA 1
ATOM 11330 C C . GLN B 1 335 ? -25.85 0.718 23.856 1 50.57 335 GLN B C 1
ATOM 11332 O O . GLN B 1 335 ? -24.714 0.875 23.402 1 50.57 335 GLN B O 1
ATOM 11337 N N . LYS B 1 336 ? -26.784 0.375 23.07 1 51.19 336 LYS B N 1
ATOM 11338 C CA . LYS B 1 336 ? -26.805 0.768 21.665 1 51.19 336 LYS B CA 1
ATOM 11339 C C . LYS B 1 336 ? -27.051 2.267 21.517 1 51.19 336 LYS B C 1
ATOM 11341 O O . LYS B 1 336 ? -27.788 2.861 22.307 1 51.19 336 LYS B O 1
ATOM 11346 N N . THR B 1 337 ? -26.18 2.972 20.825 1 58.07 337 THR B N 1
ATOM 11347 C CA . THR B 1 337 ? -26.358 4.388 20.525 1 58.07 337 THR B CA 1
ATOM 11348 C C . THR B 1 337 ? -27.757 4.652 19.975 1 58.07 337 THR B C 1
ATOM 11350 O O . THR B 1 337 ? -28.278 3.862 19.185 1 58.07 337 THR B O 1
ATOM 11353 N N . THR B 1 338 ? -28.528 5.42 20.672 1 56.24 338 THR B N 1
ATOM 11354 C CA . THR B 1 338 ? -29.837 5.83 20.176 1 56.24 338 THR B CA 1
ATOM 11355 C C . THR B 1 338 ? -29.695 6.681 18.917 1 56.24 338 THR B C 1
ATOM 11357 O O . THR B 1 338 ? -30.692 7.028 18.281 1 56.24 338 THR B O 1
ATOM 11360 N N . CYS B 1 339 ? -28.477 7.127 18.667 1 57.3 339 CYS B N 1
ATOM 11361 C CA . CYS B 1 339 ? -28.34 7.974 17.487 1 57.3 339 CYS B CA 1
ATOM 11362 C C . CYS B 1 339 ? -28.245 7.134 16.22 1 57.3 339 CYS B C 1
ATOM 11364 O O . CYS B 1 339 ? -27.34 6.309 16.082 1 57.3 339 CYS B O 1
ATOM 11366 N N . SER B 1 340 ? -29.369 6.649 15.606 1 51.01 340 SER B N 1
ATOM 11367 C CA . SER B 1 340 ? -29.697 5.761 14.496 1 51.01 340 SER B CA 1
ATOM 11368 C C . SER B 1 340 ? -28.723 5.941 13.337 1 51.01 340 SER B C 1
ATOM 11370 O O . SER B 1 340 ? -28.563 5.043 12.508 1 51.01 340 SER B O 1
ATOM 11372 N N . TYR B 1 341 ? -28.334 7.189 13.015 1 47.98 341 TYR B N 1
ATOM 11373 C CA . TYR B 1 341 ? -27.805 7.456 11.682 1 47.98 341 TYR B CA 1
ATOM 11374 C C . TYR B 1 341 ? -26.36 6.986 11.564 1 47.98 341 TYR B C 1
ATOM 11376 O O . TYR B 1 341 ? -25.712 7.203 10.538 1 47.98 341 TYR B O 1
ATOM 11384 N N . LEU B 1 342 ? -25.89 6.418 12.533 1 50.99 342 LEU B N 1
ATOM 11385 C CA . LEU B 1 342 ? -24.458 6.188 12.381 1 50.99 342 LEU B CA 1
ATOM 11386 C C . LEU B 1 342 ? -24.192 4.855 11.689 1 50.99 342 LEU B C 1
ATOM 11388 O O . LEU B 1 342 ? -24.428 3.792 12.269 1 50.99 342 LEU B O 1
ATOM 11392 N N . ASN B 1 343 ? -24.321 4.819 10.441 1 47.74 343 ASN B N 1
ATOM 11393 C CA . ASN B 1 343 ? -23.948 3.71 9.57 1 47.74 343 ASN B CA 1
ATOM 11394 C C . ASN B 1 343 ? -22.786 2.908 10.151 1 47.74 343 ASN B C 1
ATOM 11396 O O . ASN B 1 343 ? -22.662 1.71 9.891 1 47.74 343 ASN B O 1
ATOM 11400 N N . ALA B 1 344 ? -21.901 3.525 10.811 1 48.86 344 ALA B N 1
ATOM 11401 C CA . ALA B 1 344 ? -20.727 2.862 11.372 1 48.86 344 ALA B CA 1
ATOM 11402 C C . ALA B 1 344 ? -21.132 1.788 12.378 1 48.86 344 ALA B C 1
ATOM 11404 O O . ALA B 1 344 ? -20.511 0.725 12.445 1 48.86 344 ALA B O 1
ATOM 11405 N N . ILE B 1 345 ? -22.117 2.163 13.198 1 48.9 345 ILE B N 1
ATOM 11406 C CA . ILE B 1 345 ? -22.576 1.193 14.186 1 48.9 345 ILE B CA 1
ATOM 11407 C C . ILE B 1 345 ? -23.297 0.044 13.486 1 48.9 345 ILE B C 1
ATOM 11409 O O . ILE B 1 345 ? -23.159 -1.116 13.88 1 48.9 345 ILE B O 1
ATOM 11413 N N . ASN B 1 346 ? -23.998 0.479 12.408 1 47.81 346 ASN B N 1
ATOM 11414 C CA . ASN B 1 346 ? -24.757 -0.556 11.713 1 47.81 346 ASN B CA 1
ATOM 11415 C C . ASN B 1 346 ? -23.842 -1.491 10.928 1 47.81 346 ASN B C 1
ATOM 11417 O O . ASN B 1 346 ? -24.154 -2.67 10.754 1 47.81 346 ASN B O 1
ATOM 11421 N N . LYS B 1 347 ? -22.78 -0.943 10.457 1 49.09 347 LYS B N 1
ATOM 11422 C CA . LYS B 1 347 ? -21.827 -1.766 9.717 1 49.09 347 LYS B CA 1
ATOM 11423 C C . LYS B 1 347 ? -21.076 -2.712 10.65 1 49.09 347 LYS B C 1
ATOM 11425 O O . LYS B 1 347 ? -20.287 -3.543 10.197 1 49.09 347 LYS B O 1
ATOM 11430 N N . GLN B 1 348 ? -21.191 -2.491 11.918 1 48.43 348 GLN B N 1
ATOM 11431 C CA . GLN B 1 348 ? -20.575 -3.378 12.9 1 48.43 348 GLN B CA 1
ATOM 11432 C C . GLN B 1 348 ? -21.198 -4.77 12.851 1 48.43 348 GLN B C 1
ATOM 11434 O O . GLN B 1 348 ? -21.218 -5.482 13.857 1 48.43 348 GLN B O 1
ATOM 11439 N N . GLU B 1 349 ? -21.754 -4.886 11.671 1 52.15 349 GLU B N 1
ATOM 11440 C CA . GLU B 1 349 ? -22.304 -6.237 11.624 1 52.15 349 GLU B CA 1
ATOM 11441 C C . GLU B 1 349 ? -21.198 -7.286 11.695 1 52.15 349 GLU B C 1
ATOM 11443 O O . GLU B 1 349 ? -20.2 -7.193 10.977 1 52.15 349 GLU B O 1
ATOM 11448 N N . LYS B 1 350 ? -21.197 -8.062 12.734 1 57.22 350 LYS B N 1
ATOM 11449 C CA . LYS B 1 350 ? -20.345 -9.204 13.052 1 57.22 350 LYS B CA 1
ATOM 11450 C C . LYS B 1 350 ? -19.976 -9.983 11.793 1 57.22 350 LYS B C 1
ATOM 11452 O O . LYS B 1 350 ? -18.873 -10.526 11.693 1 57.22 350 LYS B O 1
ATOM 11457 N N . LYS B 1 351 ? -20.863 -9.937 10.834 1 58.83 351 LYS B N 1
ATOM 11458 C CA . LYS B 1 351 ? -20.616 -10.757 9.651 1 58.83 351 LYS B CA 1
ATOM 11459 C C . LYS B 1 351 ? -19.404 -10.25 8.875 1 58.83 351 LYS B C 1
ATOM 11461 O O . LYS B 1 351 ? -18.666 -11.04 8.281 1 58.83 351 LYS B O 1
ATOM 11466 N N . LYS B 1 352 ? -19.229 -8.943 9.15 1 65.83 352 LYS B N 1
ATOM 11467 C CA . LYS B 1 352 ? -18.134 -8.333 8.403 1 65.83 352 LYS B CA 1
ATOM 11468 C C . LYS B 1 352 ? -16.78 -8.787 8.943 1 65.83 352 LYS B C 1
ATOM 11470 O O . LYS B 1 352 ? -15.776 -8.747 8.229 1 65.83 352 LYS B O 1
ATOM 11475 N N . PHE B 1 353 ? -16.854 -9.295 10.212 1 76.53 353 PHE B N 1
ATOM 11476 C CA . PHE B 1 353 ? -15.57 -9.601 10.832 1 76.53 353 PHE B CA 1
ATOM 11477 C C . PHE B 1 353 ? -15.362 -11.108 10.93 1 76.53 353 PHE B C 1
ATOM 11479 O O . PHE B 1 353 ? -14.495 -11.573 11.672 1 76.53 353 PHE B O 1
ATOM 11486 N N . ILE B 1 354 ? -16.193 -11.753 10.107 1 75.77 354 ILE B N 1
ATOM 11487 C CA . ILE B 1 354 ? -16.03 -13.202 10.085 1 75.77 354 ILE B CA 1
ATOM 11488 C C . ILE B 1 354 ? -14.627 -13.556 9.597 1 75.77 354 ILE B C 1
ATOM 11490 O O . ILE B 1 354 ? -14.149 -13.001 8.606 1 75.77 354 ILE B O 1
ATOM 11494 N N . GLY B 1 355 ? -13.96 -14.362 10.439 1 80.41 355 GLY B N 1
ATOM 11495 C CA . GLY B 1 355 ? -12.632 -14.831 10.076 1 80.41 355 GLY B CA 1
ATOM 11496 C C . GLY B 1 355 ? -11.519 -14.001 10.686 1 80.41 355 GLY B C 1
ATOM 11497 O O . GLY B 1 355 ? -10.34 -14.238 10.414 1 80.41 355 GLY B O 1
ATOM 11498 N N . THR B 1 356 ? -11.94 -12.951 11.524 1 88.35 356 THR B N 1
ATOM 11499 C CA . THR B 1 356 ? -10.933 -12.12 12.174 1 88.35 356 THR B CA 1
ATOM 11500 C C . THR B 1 356 ? -10.978 -12.302 13.689 1 88.35 356 THR B C 1
ATOM 11502 O O . THR B 1 356 ? -12.052 -12.486 14.266 1 88.35 356 THR B O 1
ATOM 11505 N N . ASP B 1 357 ? -9.86 -12.435 14.353 1 87.63 357 ASP B N 1
ATOM 11506 C CA . ASP B 1 357 ? -9.814 -12.465 15.811 1 87.63 357 ASP B CA 1
ATOM 11507 C C . ASP B 1 357 ? -9.699 -11.055 16.386 1 87.63 357 ASP B C 1
ATOM 11509 O O . ASP B 1 357 ? -9.999 -10.831 17.561 1 87.63 357 ASP B O 1
ATOM 11513 N N . ILE B 1 358 ? -9.133 -10.126 15.62 1 91.86 358 ILE B N 1
ATOM 11514 C CA . ILE B 1 358 ? -9.089 -8.704 15.94 1 91.86 358 ILE B CA 1
ATOM 11515 C C . ILE B 1 358 ? -9.751 -7.902 14.822 1 91.86 358 ILE B C 1
ATOM 11517 O O . ILE B 1 358 ? -9.369 -8.019 13.655 1 91.86 358 ILE B O 1
ATOM 11521 N N . SER B 1 359 ? -10.727 -7.156 15.14 1 91.79 359 SER B N 1
ATOM 11522 C CA . SER B 1 359 ? -11.514 -6.454 14.132 1 91.79 359 SER B CA 1
ATOM 11523 C C . SER B 1 359 ? -10.872 -5.121 13.76 1 91.79 359 SER B C 1
ATOM 11525 O O . SER B 1 359 ? -11.24 -4.508 12.755 1 91.79 359 SER B O 1
ATOM 11527 N N . GLY B 1 360 ? -9.915 -4.595 14.529 1 93.81 360 GLY B N 1
ATOM 11528 C CA . GLY B 1 360 ? -9.222 -3.336 14.305 1 93.81 360 GLY B CA 1
ATOM 11529 C C . GLY B 1 360 ? -8.53 -2.807 15.547 1 93.81 360 GLY B C 1
ATOM 11530 O O . GLY B 1 360 ? -8.186 -3.575 16.448 1 93.81 360 GLY B O 1
ATOM 11531 N N . ILE B 1 361 ? -8.189 -1.502 15.554 1 96.06 361 ILE B N 1
ATOM 11532 C CA . ILE B 1 361 ? -7.589 -0.873 16.725 1 96.06 361 ILE B CA 1
ATOM 11533 C C . ILE B 1 361 ? -8.34 0.413 17.061 1 96.06 361 ILE B C 1
ATOM 11535 O O . ILE B 1 361 ? -8.994 1.002 16.197 1 96.06 361 ILE B O 1
ATOM 11539 N N . LEU B 1 362 ? -8.312 0.773 18.29 1 96.32 362 LEU B N 1
ATOM 11540 C CA . LEU B 1 362 ? -8.795 2.064 18.768 1 96.32 362 LEU B CA 1
ATOM 11541 C C . LEU B 1 362 ? -7.635 2.945 19.22 1 96.32 362 LEU B C 1
ATOM 11543 O O . LEU B 1 362 ? -6.79 2.51 20.006 1 96.32 362 LEU B O 1
ATOM 11547 N N . ASN B 1 363 ? -7.605 4.172 18.697 1 96.45 363 ASN B N 1
ATOM 11548 C CA . ASN B 1 363 ? -6.516 5.091 19.01 1 96.45 363 ASN B CA 1
ATOM 11549 C C . ASN B 1 363 ? -7.012 6.303 19.793 1 96.45 363 ASN B C 1
ATOM 11551 O O . ASN B 1 363 ? -8.113 6.798 19.546 1 96.45 363 ASN B O 1
ATOM 11555 N N . ILE B 1 364 ? -6.248 6.708 20.697 1 97.46 364 ILE B N 1
ATOM 11556 C CA . ILE B 1 364 ? -6.388 8.007 21.346 1 97.46 364 ILE B CA 1
ATOM 11557 C C . ILE B 1 364 ? -5.234 8.918 20.934 1 97.46 364 ILE B C 1
ATOM 11559 O O . ILE B 1 364 ? -4.066 8.535 21.037 1 97.46 364 ILE B O 1
ATOM 11563 N N . GLN B 1 365 ? -5.521 10.071 20.484 1 97.36 365 GLN B N 1
ATOM 11564 C CA . GLN B 1 365 ? -4.518 11.028 20.028 1 97.36 365 GLN B CA 1
ATOM 11565 C C . GLN B 1 365 ? -4.71 12.386 20.696 1 97.36 365 GLN B C 1
ATOM 11567 O O . GLN B 1 365 ? -5.806 12.706 21.161 1 97.36 365 GLN B O 1
ATOM 11572 N N . CYS B 1 366 ? -3.699 13.091 20.817 1 96.42 366 CYS B N 1
ATOM 11573 C CA . CYS B 1 366 ? -3.82 14.459 21.307 1 96.42 366 CYS B CA 1
ATOM 11574 C C . CYS B 1 366 ? -4.153 15.419 20.171 1 96.42 366 CYS B C 1
ATOM 11576 O O . CYS B 1 366 ? -4.212 15.014 19.009 1 96.42 366 CYS B O 1
ATOM 11578 N N . SER B 1 367 ? -4.383 16.626 20.445 1 94.47 367 SER B N 1
ATOM 11579 C CA . SER B 1 367 ? -4.83 17.625 19.48 1 94.47 367 SER B CA 1
ATOM 11580 C C . SER B 1 367 ? -3.733 17.948 18.47 1 94.47 367 SER B C 1
ATOM 11582 O O . SER B 1 367 ? -4.001 18.539 17.422 1 94.47 367 SER B O 1
ATOM 11584 N N . HIS B 1 368 ? -2.505 17.614 18.817 1 96.11 368 HIS B N 1
ATOM 11585 C CA . HIS B 1 368 ? -1.391 17.862 17.909 1 96.11 368 HIS B CA 1
ATOM 11586 C C . HIS B 1 368 ? -1.132 16.655 17.013 1 96.11 368 HIS B C 1
ATOM 11588 O O . HIS B 1 368 ? -0.11 16.595 16.326 1 96.11 368 HIS B O 1
ATOM 11594 N N . VAL B 1 369 ? -1.99 15.628 17.085 1 96.2 369 VAL B N 1
ATOM 11595 C CA . VAL B 1 369 ? -2.056 14.468 16.201 1 96.2 369 VAL B CA 1
ATOM 11596 C C . VAL B 1 369 ? -0.958 13.474 16.569 1 96.2 369 VAL B C 1
ATOM 11598 O O . VAL B 1 369 ? -0.322 12.887 15.69 1 96.2 369 VAL B O 1
ATOM 11601 N N . PHE B 1 370 ? -0.507 13.453 17.839 1 97.62 370 PHE B N 1
ATOM 11602 C CA . PHE B 1 370 ? 0.368 12.402 18.345 1 97.62 370 PHE B CA 1
ATOM 11603 C C . PHE B 1 370 ? -0.445 11.203 18.819 1 97.62 370 PHE B C 1
ATOM 11605 O O . PHE B 1 370 ? -1.473 11.365 19.48 1 97.62 370 PHE B O 1
ATOM 11612 N N . VAL B 1 371 ? -0.059 10.081 18.52 1 97.8 371 VAL B N 1
ATOM 11613 C CA . VAL B 1 371 ? -0.674 8.88 19.076 1 97.8 371 VAL B CA 1
ATOM 11614 C C . VAL B 1 371 ? -0.26 8.717 20.537 1 97.8 371 VAL B C 1
ATOM 11616 O O . VAL B 1 371 ? 0.924 8.816 20.868 1 97.8 371 VAL B O 1
ATOM 11619 N N . VAL B 1 372 ? -1.204 8.491 21.377 1 97.5 372 VAL B N 1
ATOM 11620 C CA . VAL B 1 372 ? -0.923 8.414 22.807 1 97.5 372 VAL B CA 1
ATOM 11621 C C . VAL B 1 372 ? -1.152 6.987 23.302 1 97.5 372 VAL B C 1
ATOM 11623 O O . VAL B 1 372 ? -0.376 6.472 24.11 1 97.5 372 VAL B O 1
ATOM 11626 N N . SER B 1 373 ? -2.244 6.417 22.787 1 97.19 373 SER B N 1
ATOM 11627 C CA . SER B 1 373 ? -2.623 5.081 23.235 1 97.19 373 SER B CA 1
ATOM 11628 C C . SER B 1 373 ? -3.398 4.335 22.155 1 97.19 373 SER B C 1
ATOM 11630 O O . SER B 1 373 ? -4.09 4.951 21.342 1 97.19 373 SER B O 1
ATOM 11632 N N . THR B 1 374 ? -3.195 3.051 22.155 1 97 374 THR B N 1
ATOM 11633 C CA . THR B 1 374 ? -3.875 2.189 21.194 1 97 374 THR B CA 1
ATOM 11634 C C . THR B 1 374 ? -4.238 0.851 21.831 1 97 374 THR B C 1
ATOM 11636 O O . THR B 1 374 ? -3.48 0.318 22.644 1 97 374 THR B O 1
ATOM 11639 N N . VAL B 1 375 ? -5.426 0.284 21.507 1 96.87 375 VAL B N 1
ATOM 11640 C CA . VAL B 1 375 ? -5.806 -1.047 21.969 1 96.87 375 VAL B CA 1
ATOM 11641 C C . VAL B 1 375 ? -6.43 -1.834 20.819 1 96.87 375 VAL B C 1
ATOM 11643 O O . VAL B 1 375 ? -6.923 -1.248 19.852 1 96.87 375 VAL B O 1
ATOM 11646 N N . ASP B 1 376 ? -6.427 -3.122 20.918 1 94.34 376 ASP B N 1
ATOM 11647 C CA . ASP B 1 376 ? -7.063 -3.991 19.933 1 94.34 376 ASP B CA 1
ATOM 11648 C C . ASP B 1 376 ? -8.571 -4.069 20.161 1 94.34 376 ASP B C 1
ATOM 11650 O O . ASP B 1 376 ? -9.031 -4.08 21.304 1 94.34 376 ASP B O 1
ATOM 11654 N N . LEU B 1 377 ? -9.289 -4.097 19.048 1 92.16 377 LEU B N 1
ATOM 11655 C CA . LEU B 1 377 ? -10.726 -4.346 19.08 1 92.16 377 LEU B CA 1
ATOM 11656 C C . LEU B 1 377 ? -11.03 -5.816 18.809 1 92.16 377 LEU B C 1
ATOM 11658 O O . LEU B 1 377 ? -10.784 -6.312 17.707 1 92.16 377 LEU B O 1
ATOM 11662 N N . GLN B 1 378 ? -11.564 -6.521 19.69 1 83.78 378 GLN B N 1
ATOM 11663 C CA . GLN B 1 378 ? -11.828 -7.947 19.526 1 83.78 378 GLN B CA 1
ATOM 11664 C C . GLN B 1 378 ? -13.133 -8.181 18.77 1 83.78 378 GLN B C 1
ATOM 11666 O O . GLN B 1 378 ? -13.219 -9.083 17.934 1 83.78 378 GLN B O 1
ATOM 11671 N N . TYR B 1 379 ? -14.165 -7.479 19.143 1 80.29 379 TYR B N 1
ATOM 11672 C CA . TYR B 1 379 ? -15.489 -7.678 18.564 1 80.29 379 TYR B CA 1
ATOM 11673 C C . TYR B 1 379 ? -16.123 -6.346 18.183 1 80.29 379 TYR B C 1
ATOM 11675 O O . TYR B 1 379 ? -17.25 -6.05 18.587 1 80.29 379 TYR B O 1
ATOM 11683 N N . GLY B 1 380 ? -15.363 -5.591 17.323 1 78.74 380 GLY B N 1
ATOM 11684 C CA . GLY B 1 380 ? -15.861 -4.268 16.981 1 78.74 380 GLY B CA 1
ATOM 11685 C C . GLY B 1 380 ? -15.63 -3.242 18.075 1 78.74 380 GLY B C 1
ATOM 11686 O O . GLY B 1 380 ? -14.987 -3.537 19.084 1 78.74 380 GLY B O 1
ATOM 11687 N N . GLU B 1 381 ? -16.098 -2.074 17.943 1 78.99 381 GLU B N 1
ATOM 11688 C CA . GLU B 1 381 ? -15.876 -0.977 18.88 1 78.99 381 GLU B CA 1
ATOM 11689 C C . GLU B 1 381 ? -16.848 -1.047 20.054 1 78.99 381 GLU B C 1
ATOM 11691 O O . GLU B 1 381 ? -18.052 -0.841 19.883 1 78.99 381 GLU B O 1
ATOM 11696 N N . ARG B 1 382 ? -16.372 -1.386 21.228 1 83.6 382 ARG B N 1
ATOM 11697 C CA . ARG B 1 382 ? -17.125 -1.398 22.478 1 83.6 382 ARG B CA 1
ATOM 11698 C C . ARG B 1 382 ? -16.577 -0.366 23.457 1 83.6 382 ARG B C 1
ATOM 11700 O O . ARG B 1 382 ? -15.406 0.012 23.379 1 83.6 382 ARG B O 1
ATOM 11707 N N . PHE B 1 383 ? -17.369 0.084 24.41 1 88.76 383 PHE B N 1
ATOM 11708 C CA . PHE B 1 383 ? -16.965 1.138 25.334 1 88.76 383 PHE B CA 1
ATOM 11709 C C . PHE B 1 383 ? -15.841 0.658 26.244 1 88.76 383 PHE B C 1
ATOM 11711 O O . PHE B 1 383 ? -15.009 1.455 26.683 1 88.76 383 PHE B O 1
ATOM 11718 N N . LEU B 1 384 ? -15.798 -0.688 26.481 1 90.19 384 LEU B N 1
ATOM 11719 C CA . LEU B 1 384 ? -14.736 -1.204 27.338 1 90.19 384 LEU B CA 1
ATOM 11720 C C . LEU B 1 384 ? -13.365 -0.935 26.726 1 90.19 384 LEU B C 1
ATOM 11722 O O . LEU B 1 384 ? -12.398 -0.677 27.446 1 90.19 384 LEU B O 1
ATOM 11726 N N . ASN B 1 385 ? -13.265 -1.04 25.384 1 92.83 385 ASN B N 1
ATOM 11727 C CA . ASN B 1 385 ? -12.001 -0.773 24.706 1 92.83 385 ASN B CA 1
ATOM 11728 C C . ASN B 1 385 ? -11.592 0.692 24.84 1 92.83 385 ASN B C 1
ATOM 11730 O O . ASN B 1 385 ? -10.429 0.993 25.115 1 92.83 385 ASN B O 1
ATOM 11734 N N . THR B 1 386 ? -12.585 1.564 24.631 1 93.93 386 THR B N 1
ATOM 11735 C CA . THR B 1 386 ? -12.317 2.992 24.759 1 93.93 386 THR B CA 1
ATOM 11736 C C . THR B 1 386 ? -11.924 3.342 26.192 1 93.93 386 THR B C 1
ATOM 11738 O O . THR B 1 386 ? -11.021 4.15 26.413 1 93.93 386 THR B O 1
ATOM 11741 N N . ASP B 1 387 ? -12.656 2.73 27.195 1 94.54 387 ASP B N 1
ATOM 11742 C CA . ASP B 1 387 ? -12.327 2.952 28.6 1 94.54 387 ASP B CA 1
ATOM 11743 C C . ASP B 1 387 ? -10.862 2.621 28.879 1 94.54 387 ASP B C 1
ATOM 11745 O O . ASP B 1 387 ? -10.145 3.418 29.488 1 94.54 387 ASP B O 1
ATOM 11749 N N . TYR B 1 388 ? -10.474 1.521 28.435 1 95.29 388 TYR B N 1
ATOM 11750 C CA . TYR B 1 388 ? -9.113 1.083 28.726 1 95.29 388 TYR B CA 1
ATOM 11751 C C . TYR B 1 388 ? -8.094 1.934 27.979 1 95.29 388 TYR B C 1
ATOM 11753 O O . TYR B 1 388 ? -7.031 2.255 28.516 1 95.29 388 TYR B O 1
ATOM 11761 N N . ALA B 1 389 ? -8.335 2.186 26.712 1 96.2 389 ALA B N 1
ATOM 11762 C CA . ALA B 1 389 ? -7.438 3.035 25.933 1 96.2 389 ALA B CA 1
ATOM 11763 C C . ALA B 1 389 ? -7.251 4.394 26.602 1 96.2 389 ALA B C 1
ATOM 11765 O O . ALA B 1 389 ? -6.144 4.937 26.619 1 96.2 389 ALA B O 1
ATOM 11766 N N . TRP B 1 390 ? -8.332 4.943 27.068 1 95.54 390 TRP B N 1
ATOM 11767 C CA . TRP B 1 390 ? -8.274 6.241 27.732 1 95.54 390 TRP B CA 1
ATOM 11768 C C . TRP B 1 390 ? -7.477 6.154 29.029 1 95.54 390 TRP B C 1
ATOM 11770 O O . TRP B 1 390 ? -6.659 7.03 29.322 1 95.54 390 TRP B O 1
ATOM 11780 N N . HIS B 1 391 ? -7.734 5.137 29.818 1 93.73 391 HIS B N 1
ATOM 11781 C CA . HIS B 1 391 ? -6.946 4.896 31.021 1 93.73 391 HIS B CA 1
ATOM 11782 C C . HIS B 1 391 ? -5.457 4.825 30.7 1 93.73 391 HIS B C 1
ATOM 11784 O O . HIS B 1 391 ? -4.64 5.451 31.379 1 93.73 391 HIS B O 1
ATOM 11790 N N . HIS B 1 392 ? -5.161 4.056 29.706 1 94.67 392 HIS B N 1
ATOM 11791 C CA . HIS B 1 392 ? -3.77 3.902 29.297 1 94.67 392 HIS B CA 1
ATOM 11792 C C . HIS B 1 392 ? -3.178 5.234 28.846 1 94.67 392 HIS B C 1
ATOM 11794 O O . HIS B 1 392 ? -1.989 5.49 29.051 1 94.67 392 HIS B O 1
ATOM 11800 N N . ALA B 1 393 ? -3.963 6.083 28.192 1 94.41 393 ALA B N 1
ATOM 11801 C CA . ALA B 1 393 ? -3.508 7.405 27.771 1 94.41 393 ALA B CA 1
ATOM 11802 C C . ALA B 1 393 ? -3.113 8.258 28.974 1 94.41 393 ALA B C 1
ATOM 11804 O O . ALA B 1 393 ? -2.137 9.009 28.916 1 94.41 393 ALA B O 1
ATOM 11805 N N . PHE B 1 394 ? -3.851 8.179 30.07 1 91.21 394 PHE B N 1
ATOM 11806 C CA . PHE B 1 394 ? -3.522 8.909 31.289 1 91.21 394 PHE B CA 1
ATOM 11807 C C . PHE B 1 394 ? -2.195 8.431 31.865 1 91.21 394 PHE B C 1
ATOM 11809 O O . PHE B 1 394 ? -1.381 9.239 32.317 1 91.21 394 PHE B O 1
ATOM 11816 N N . LEU B 1 395 ? -2.009 7.127 31.775 1 88.9 395 LEU B N 1
ATOM 11817 C CA . LEU B 1 395 ? -0.751 6.571 32.262 1 88.9 395 LEU B CA 1
ATOM 11818 C C . LEU B 1 395 ? 0.425 7.08 31.436 1 88.9 395 LEU B C 1
ATOM 11820 O O . LEU B 1 395 ? 1.47 7.433 31.988 1 88.9 395 LEU B O 1
ATOM 11824 N N . GLN B 1 396 ? 0.226 7.109 30.148 1 90.48 396 GLN B N 1
ATOM 11825 C CA . GLN B 1 396 ? 1.278 7.561 29.244 1 90.48 396 GLN B CA 1
ATOM 11826 C C . GLN B 1 396 ? 1.642 9.019 29.507 1 90.48 396 GLN B C 1
ATOM 11828 O O . GLN B 1 396 ? 2.787 9.426 29.302 1 90.48 396 GLN B O 1
ATOM 11833 N N . ARG B 1 397 ? 0.687 9.795 30.028 1 86.69 397 ARG B N 1
ATOM 11834 C CA . ARG B 1 397 ? 0.912 11.211 30.297 1 86.69 397 ARG B CA 1
ATOM 11835 C C . ARG B 1 397 ? 1.395 11.426 31.728 1 86.69 397 ARG B C 1
ATOM 11837 O O . ARG B 1 397 ? 1.584 12.565 32.16 1 86.69 397 ARG B O 1
ATOM 11844 N N . GLY B 1 398 ? 1.611 10.374 32.505 1 77.6 398 GLY B N 1
ATOM 11845 C CA . GLY B 1 398 ? 2.142 10.459 33.856 1 77.6 398 GLY B CA 1
ATOM 11846 C C . GLY B 1 398 ? 1.12 10.941 34.869 1 77.6 398 GLY B C 1
ATOM 11847 O O . GLY B 1 398 ? 1.46 11.67 35.803 1 77.6 398 GLY B O 1
ATOM 11848 N N . LEU B 1 399 ? -0.107 10.935 34.57 1 71.22 399 LEU B N 1
ATOM 11849 C CA . LEU B 1 399 ? -1.146 11.526 35.407 1 71.22 399 LEU B CA 1
ATOM 11850 C C . LEU B 1 399 ? -1.797 10.469 36.293 1 71.22 399 LEU B C 1
ATOM 11852 O O . LEU B 1 399 ? -3.025 10.385 36.367 1 71.22 399 LEU B O 1
ATOM 11856 N N . PRO B 1 400 ? -1.02 9.663 36.992 1 57.99 400 PRO B N 1
ATOM 11857 C CA . PRO B 1 400 ? -1.694 8.584 37.716 1 57.99 400 PRO B CA 1
ATOM 11858 C C . PRO B 1 400 ? -2.243 9.033 39.069 1 57.99 400 PRO B C 1
ATOM 11860 O O . PRO B 1 400 ? -3.149 8.398 39.614 1 57.99 400 PRO B O 1
ATOM 11863 N N . THR B 1 401 ? -1.751 10.257 39.617 1 61.21 401 THR B N 1
ATOM 11864 C CA . THR B 1 401 ? -2.15 10.422 41.011 1 61.21 401 THR B CA 1
ATOM 11865 C C . THR B 1 401 ? -3.375 11.326 41.119 1 61.21 401 THR B C 1
ATOM 11867 O O . THR B 1 401 ? -3.562 12.227 40.299 1 61.21 401 THR B O 1
ATOM 11870 N N . LYS B 1 402 ? -4.3 10.983 41.923 1 58.95 402 LYS B N 1
ATOM 11871 C CA . LYS B 1 402 ? -5.573 11.633 42.221 1 58.95 402 LYS B CA 1
ATOM 11872 C C . LYS B 1 402 ? -5.378 13.12 42.503 1 58.95 402 LYS B C 1
ATOM 11874 O O . LYS B 1 402 ? -6.194 13.948 42.092 1 58.95 402 LYS B O 1
ATOM 11879 N N . GLU B 1 403 ? -4.301 13.47 43.154 1 59.78 403 GLU B N 1
ATOM 11880 C CA . GLU B 1 403 ? -4.12 14.846 43.606 1 59.78 403 GLU B CA 1
ATOM 11881 C C . GLU B 1 403 ? -3.782 15.77 42.439 1 59.78 403 GLU B C 1
ATOM 11883 O O . GLU B 1 403 ? -4.286 16.893 42.363 1 59.78 403 GLU B O 1
ATOM 11888 N N . GLU B 1 404 ? -2.978 15.306 41.553 1 61.22 404 GLU B N 1
ATOM 11889 C CA . GLU B 1 404 ? -2.544 16.116 40.419 1 61.22 404 GLU B CA 1
ATOM 11890 C C . GLU B 1 404 ? -3.672 16.299 39.408 1 61.22 404 GLU B C 1
ATOM 11892 O O . GLU B 1 404 ? -3.704 17.293 38.679 1 61.22 404 GLU B O 1
ATOM 11897 N N . LEU B 1 405 ? -4.615 15.443 39.559 1 62.25 405 LEU B N 1
ATOM 11898 C CA . LEU B 1 405 ? -5.696 15.377 38.582 1 62.25 405 LEU B CA 1
ATOM 11899 C C . LEU B 1 405 ? -6.862 16.266 39.002 1 62.25 405 LEU B C 1
ATOM 11901 O O . LEU B 1 405 ? -7.751 16.553 38.196 1 62.25 405 LEU B O 1
ATOM 11905 N N . LYS B 1 406 ? -6.792 16.738 40.201 1 61.92 406 LYS B N 1
ATOM 11906 C CA . LYS B 1 406 ? -7.971 17.407 40.742 1 61.92 406 LYS B CA 1
ATOM 11907 C C . LYS B 1 406 ? -8.321 18.649 39.927 1 61.92 406 LYS B C 1
ATOM 11909 O O . LYS B 1 406 ? -9.497 18.935 39.695 1 61.92 406 LYS B O 1
ATOM 11914 N N . ASN B 1 407 ? -7.327 19.398 39.416 1 68.8 407 ASN B N 1
ATOM 11915 C CA . ASN B 1 407 ? -7.66 20.633 38.713 1 68.8 407 ASN B CA 1
ATOM 11916 C C . ASN B 1 407 ? -7.513 20.475 37.203 1 68.8 407 ASN B C 1
ATOM 11918 O O . ASN B 1 407 ? -7.647 21.447 36.457 1 68.8 407 ASN B O 1
ATOM 11922 N N . LEU B 1 408 ? -7.35 19.208 36.834 1 79.05 408 LEU B N 1
ATOM 11923 C CA . LEU B 1 408 ? -7.146 18.978 35.408 1 79.05 408 LEU B CA 1
ATOM 11924 C C . LEU B 1 408 ? -8.481 18.82 34.687 1 79.05 408 LEU B C 1
ATOM 11926 O O . LEU B 1 408 ? -9.377 18.127 35.175 1 79.05 408 LEU B O 1
ATOM 11930 N N . SER B 1 409 ? -8.724 19.694 33.666 1 84.97 409 SER B N 1
ATOM 11931 C CA . SER B 1 409 ? -9.881 19.56 32.787 1 84.97 409 SER B CA 1
ATOM 11932 C C . SER B 1 409 ? -9.465 19.113 31.39 1 84.97 409 SER B C 1
ATOM 11934 O O . SER B 1 409 ? -8.272 19.016 31.093 1 84.97 409 SER B O 1
ATOM 11936 N N . GLY B 1 410 ? -10.402 18.666 30.717 1 91.65 410 GLY B N 1
ATOM 11937 C CA . GLY B 1 410 ? -10.057 18.227 29.375 1 91.65 410 GLY B CA 1
ATOM 11938 C C . GLY B 1 410 ? -11.263 18.086 28.465 1 91.65 410 GLY B C 1
ATOM 11939 O O . GLY B 1 410 ? -12.398 18.306 28.891 1 91.65 410 GLY B O 1
ATOM 11940 N N . LEU B 1 411 ? -10.985 18.014 27.2 1 95.6 411 LEU B N 1
ATOM 11941 C CA . LEU B 1 411 ? -11.983 17.691 26.186 1 95.6 411 LEU B CA 1
ATOM 11942 C C . LEU B 1 411 ? -11.748 16.296 25.617 1 95.6 411 LEU B C 1
ATOM 11944 O O . LEU B 1 411 ? -10.602 15.897 25.393 1 95.6 411 LEU B O 1
ATOM 11948 N N . PHE B 1 412 ? -12.723 15.492 25.576 1 96.78 412 PHE B N 1
ATOM 11949 C CA . PHE B 1 412 ? -12.665 14.163 24.979 1 96.78 412 PHE B CA 1
ATOM 11950 C C . PHE B 1 412 ? -13.62 14.058 23.797 1 96.78 412 PHE B C 1
ATOM 11952 O O . PHE B 1 412 ? -14.839 14.139 23.967 1 96.78 412 PHE B O 1
ATOM 11959 N N . SER B 1 413 ? -13.068 13.943 22.611 1 96.71 413 SER B N 1
ATOM 11960 C CA . SER B 1 413 ? -13.871 13.864 21.395 1 96.71 413 SER B CA 1
ATOM 11961 C C . SER B 1 413 ? -13.928 12.436 20.863 1 96.71 413 SER B C 1
ATOM 11963 O O . SER B 1 413 ? -12.896 11.777 20.725 1 96.71 413 SER B O 1
ATOM 11965 N N . TYR B 1 414 ? -15.082 11.945 20.605 1 94.67 414 TYR B N 1
ATOM 11966 C CA . TYR B 1 414 ? -15.382 10.603 20.121 1 94.67 414 TYR B CA 1
ATOM 11967 C C . TYR B 1 414 ? -16.611 10.61 19.22 1 94.67 414 TYR B C 1
ATOM 11969 O O . TYR B 1 414 ? -17.572 11.338 19.477 1 94.67 414 TYR B O 1
ATOM 11977 N N . ASP B 1 415 ? -16.606 9.889 18.106 1 89.46 415 ASP B N 1
ATOM 11978 C CA . ASP B 1 415 ? -17.703 9.895 17.142 1 89.46 415 ASP B CA 1
ATOM 11979 C C . ASP B 1 415 ? -19.04 9.63 17.831 1 89.46 415 ASP B C 1
ATOM 11981 O O . ASP B 1 415 ? -20.082 10.11 17.38 1 89.46 415 ASP B O 1
ATOM 11985 N N . ILE B 1 416 ? -19.026 8.862 18.867 1 88.72 416 ILE B N 1
ATOM 11986 C CA . ILE B 1 416 ? -20.236 8.552 19.621 1 88.72 416 ILE B CA 1
ATOM 11987 C C . ILE B 1 416 ? -20.095 9.058 21.055 1 88.72 416 ILE B C 1
ATOM 11989 O O . ILE B 1 416 ? -20.466 8.363 22.004 1 88.72 416 ILE B O 1
ATOM 11993 N N . GLY B 1 417 ? -19.44 10.242 21.16 1 91.03 417 GLY B N 1
ATOM 11994 C CA . GLY B 1 417 ? -19.227 10.849 22.464 1 91.03 417 GLY B CA 1
ATOM 11995 C C . GLY B 1 417 ? -20.516 11.096 23.224 1 91.03 417 GLY B C 1
ATOM 11996 O O . GLY B 1 417 ? -20.537 11.037 24.456 1 91.03 417 GLY B O 1
ATOM 11997 N N . CYS B 1 418 ? -21.644 11.345 22.469 1 89.56 418 CYS B N 1
ATOM 11998 C CA . CYS B 1 418 ? -22.937 11.616 23.088 1 89.56 418 CYS B CA 1
ATOM 11999 C C . CYS B 1 418 ? -23.45 10.392 23.838 1 89.56 418 CYS B C 1
ATOM 12001 O O . CYS B 1 418 ? -24.034 10.519 24.916 1 89.56 418 CYS B O 1
ATOM 12003 N N . SER B 1 419 ? -23.197 9.185 23.333 1 87.42 419 SER B N 1
ATOM 12004 C CA . SER B 1 419 ? -23.608 7.944 23.982 1 87.42 419 SER B CA 1
ATOM 12005 C C . SER B 1 419 ? -22.575 7.489 25.008 1 87.42 419 SER B C 1
ATOM 12007 O O . SER B 1 419 ? -22.923 6.864 26.011 1 87.42 419 SER B O 1
ATOM 12009 N N . TYR B 1 420 ? -21.402 7.759 24.781 1 91.71 420 TYR B N 1
ATOM 12010 C CA . TYR B 1 420 ? -20.309 7.302 25.633 1 91.71 420 TYR B CA 1
ATOM 12011 C C . TYR B 1 420 ? -20.344 8 26.987 1 91.71 420 TYR B C 1
ATOM 12013 O O . TYR B 1 420 ? -20.09 7.377 28.02 1 91.71 420 TYR B O 1
ATOM 12021 N N . GLU B 1 421 ? -20.651 9.265 26.999 1 92.7 421 GLU B N 1
ATOM 12022 C CA . GLU B 1 421 ? -20.605 10.097 28.198 1 92.7 421 GLU B CA 1
ATOM 12023 C C . GLU B 1 421 ? -21.586 9.597 29.254 1 92.7 421 GLU B C 1
ATOM 12025 O O . GLU B 1 421 ? -21.299 9.653 30.452 1 92.7 421 GLU B O 1
ATOM 12030 N N . VAL B 1 422 ? -22.7 9.14 28.866 1 88.31 422 VAL B N 1
ATOM 12031 C CA . VAL B 1 422 ? -23.837 8.847 29.731 1 88.31 422 VAL B CA 1
ATOM 12032 C C . VAL B 1 422 ? -23.384 7.981 30.905 1 88.31 422 VAL B C 1
ATOM 12034 O O . VAL B 1 422 ? -23.754 8.237 32.053 1 88.31 422 VAL B O 1
ATOM 12037 N N . TYR B 1 423 ? -22.532 7.022 30.712 1 88.83 423 TYR B N 1
ATOM 12038 C CA . TYR B 1 423 ? -22.155 6.107 31.784 1 88.83 423 TYR B CA 1
ATOM 12039 C C . TYR B 1 423 ? -20.64 6.035 31.932 1 88.83 423 TYR B C 1
ATOM 12041 O O . TYR B 1 423 ? -20.111 5.078 32.501 1 88.83 423 TYR B O 1
ATOM 12049 N N . ALA B 1 424 ? -19.951 6.928 31.382 1 92.25 424 ALA B N 1
ATOM 12050 C CA . ALA B 1 424 ? -18.492 6.854 31.403 1 92.25 424 ALA B CA 1
ATOM 12051 C C . ALA B 1 424 ? -17.963 6.866 32.835 1 92.25 424 ALA B C 1
ATOM 12053 O O . ALA B 1 424 ? -17.178 5.998 33.22 1 92.25 424 ALA B O 1
ATOM 12054 N N . HIS B 1 425 ? -18.467 7.817 33.588 1 91.71 425 HIS B N 1
ATOM 12055 C CA . HIS B 1 425 ? -18.014 7.944 34.968 1 91.71 425 HIS B CA 1
ATOM 12056 C C . HIS B 1 425 ? -18.336 6.689 35.772 1 91.71 425 HIS B C 1
ATOM 12058 O O . HIS B 1 425 ? -17.477 6.165 36.484 1 91.71 425 HIS B O 1
ATOM 12064 N N . SER B 1 426 ? -19.512 6.198 35.63 1 90.29 426 SER B N 1
ATOM 12065 C CA . SER B 1 426 ? -19.942 5.015 36.368 1 90.29 426 SER B CA 1
ATOM 12066 C C . SER B 1 426 ? -19.148 3.782 35.949 1 90.29 426 SER B C 1
ATOM 12068 O O . SER B 1 426 ? -18.839 2.925 36.779 1 90.29 426 SER B O 1
ATOM 12070 N N . ARG B 1 427 ? -18.783 3.642 34.707 1 91.06 427 ARG B N 1
ATOM 12071 C CA . ARG B 1 427 ? -17.999 2.51 34.223 1 91.06 427 ARG B CA 1
ATOM 12072 C C . ARG B 1 427 ? -16.595 2.523 34.817 1 91.06 427 ARG B C 1
ATOM 12074 O O . ARG B 1 427 ? -16.072 1.478 35.21 1 91.06 427 ARG B O 1
ATOM 12081 N N . PHE B 1 428 ? -15.979 3.703 34.896 1 92.34 428 PHE B N 1
ATOM 12082 C CA . PHE B 1 428 ? -14.644 3.818 35.472 1 92.34 428 PHE B CA 1
ATOM 12083 C C . PHE B 1 428 ? -14.671 3.512 36.964 1 92.34 428 PHE B C 1
ATOM 12085 O O . PHE B 1 428 ? -13.766 2.856 37.485 1 92.34 428 PHE B O 1
ATOM 12092 N N . LEU B 1 429 ? -15.763 3.925 37.617 1 90.11 429 LEU B N 1
ATOM 12093 C CA . LEU B 1 429 ? -15.884 3.685 39.051 1 90.11 429 LEU B CA 1
ATOM 12094 C C . LEU B 1 429 ? -16.093 2.202 39.338 1 90.11 429 LEU B C 1
ATOM 12096 O O . LEU B 1 429 ? -15.598 1.684 40.341 1 90.11 429 LEU B O 1
ATOM 12100 N N . ALA B 1 430 ? -16.777 1.566 38.48 1 87.55 430 ALA B N 1
ATOM 12101 C CA . ALA B 1 430 ? -17.18 0.178 38.694 1 87.55 430 ALA B CA 1
ATOM 12102 C C . ALA B 1 430 ? -16.01 -0.774 38.465 1 87.55 430 ALA B C 1
ATOM 12104 O O . ALA B 1 430 ? -16.024 -1.91 38.945 1 87.55 430 ALA B O 1
ATOM 12105 N N . ARG B 1 431 ? -15.036 -0.335 37.824 1 87.64 431 ARG B N 1
ATOM 12106 C CA . ARG B 1 431 ? -13.917 -1.198 37.459 1 87.64 431 ARG B CA 1
ATOM 12107 C C . ARG B 1 431 ? -12.671 -0.848 38.265 1 87.64 431 ARG B C 1
ATOM 12109 O O . ARG B 1 431 ? -12.113 0.241 38.115 1 87.64 431 ARG B O 1
ATOM 12116 N N . GLU B 1 432 ? -12.213 -1.763 38.961 1 83.44 432 GLU B N 1
ATOM 12117 C CA . GLU B 1 432 ? -11.108 -1.54 39.888 1 83.44 432 GLU B CA 1
ATOM 12118 C C . GLU B 1 432 ? -9.856 -1.07 39.152 1 83.44 432 GLU B C 1
ATOM 12120 O O . GLU B 1 432 ? -9.15 -0.177 39.625 1 83.44 432 GLU B O 1
ATOM 12125 N N . GLU B 1 433 ? -9.602 -1.598 37.998 1 86.15 433 GLU B N 1
ATOM 12126 C CA . GLU B 1 433 ? -8.391 -1.287 37.243 1 86.15 433 GLU B CA 1
ATOM 12127 C C . GLU B 1 433 ? -8.415 0.15 36.731 1 86.15 433 GLU B C 1
ATOM 12129 O O . GLU B 1 433 ? -7.365 0.733 36.454 1 86.15 433 GLU B O 1
ATOM 12134 N N . LEU B 1 434 ? -9.611 0.786 36.623 1 90.14 434 LEU B N 1
ATOM 12135 C CA . LEU B 1 434 ? -9.755 2.099 36.004 1 90.14 434 LEU B CA 1
ATOM 12136 C C . LEU B 1 434 ? -10.145 3.148 37.039 1 90.14 434 LEU B C 1
ATOM 12138 O O . LEU B 1 434 ? -10.188 4.342 36.734 1 90.14 434 LEU B O 1
ATOM 12142 N N . SER B 1 435 ? -10.377 2.826 38.259 1 86.66 435 SER B N 1
ATOM 12143 C CA . SER B 1 435 ? -11.013 3.664 39.27 1 86.66 435 SER B CA 1
ATOM 12144 C C . SER B 1 435 ? -10.125 4.843 39.651 1 86.66 435 SER B C 1
ATOM 12146 O O . SER B 1 435 ? -10.619 5.885 40.085 1 86.66 435 SER B O 1
ATOM 12148 N N . ASP B 1 436 ? -8.894 4.743 39.43 1 82.97 436 ASP B N 1
ATOM 12149 C CA . ASP B 1 436 ? -7.957 5.783 39.843 1 82.97 436 ASP B CA 1
ATOM 12150 C C . ASP B 1 436 ? -8.155 7.057 39.024 1 82.97 436 ASP B C 1
ATOM 12152 O O . ASP B 1 436 ? -7.793 8.149 39.468 1 82.97 436 ASP B O 1
ATOM 12156 N N . VAL B 1 437 ? -8.735 6.944 37.791 1 87.94 437 VAL B N 1
ATOM 12157 C CA . VAL B 1 437 ? -8.864 8.115 36.93 1 87.94 437 VAL B CA 1
ATOM 12158 C C . VAL B 1 437 ? -10.336 8.496 36.792 1 87.94 437 VAL B C 1
ATOM 12160 O O . VAL B 1 437 ? -10.686 9.364 35.989 1 87.94 437 VAL B O 1
ATOM 12163 N N . ALA B 1 438 ? -11.211 7.885 37.53 1 87.91 438 ALA B N 1
ATOM 12164 C CA . ALA B 1 438 ? -12.648 8.124 37.421 1 87.91 438 ALA B CA 1
ATOM 12165 C C . ALA B 1 438 ? -12.979 9.594 37.66 1 87.91 438 ALA B C 1
ATOM 12167 O O . ALA B 1 438 ? -13.813 10.171 36.958 1 87.91 438 ALA B O 1
ATOM 12168 N N . ASP B 1 439 ? -12.35 10.254 38.564 1 83.07 439 ASP B N 1
ATOM 12169 C CA . ASP B 1 439 ? -12.622 11.65 38.892 1 83.07 439 ASP B CA 1
ATOM 12170 C C . ASP B 1 439 ? -12.226 12.571 37.741 1 83.07 439 ASP B C 1
ATOM 12172 O O . ASP B 1 439 ? -12.893 13.576 37.485 1 83.07 439 ASP B O 1
ATOM 12176 N N . VAL B 1 440 ? -11.132 12.277 37.122 1 85.74 440 VAL B N 1
ATOM 12177 C CA . VAL B 1 440 ? -10.678 13.083 35.994 1 85.74 440 VAL B CA 1
ATOM 12178 C C . VAL B 1 440 ? -11.657 12.941 34.83 1 85.74 440 VAL B C 1
ATOM 12180 O O . VAL B 1 440 ? -11.978 13.924 34.159 1 85.74 440 VAL B O 1
ATOM 12183 N N . VAL B 1 441 ? -12.099 11.724 34.605 1 90.18 441 VAL B N 1
ATOM 12184 C CA . VAL B 1 441 ? -13.03 11.428 33.521 1 90.18 441 VAL B CA 1
ATOM 12185 C C . VAL B 1 441 ? -14.317 12.228 33.711 1 90.18 441 VAL B C 1
ATOM 12187 O O . VAL B 1 441 ? -14.913 12.698 32.739 1 90.18 441 VAL B O 1
ATOM 12190 N N . ALA B 1 442 ? -14.642 12.458 34.952 1 87.9 442 ALA B N 1
ATOM 12191 C CA . ALA B 1 442 ? -15.863 13.193 35.271 1 87.9 442 ALA B CA 1
ATOM 12192 C C . ALA B 1 442 ? -15.71 14.677 34.951 1 87.9 442 ALA B C 1
ATOM 12194 O O . ALA B 1 442 ? -16.701 15.376 34.728 1 87.9 442 ALA B O 1
ATOM 12195 N N . LYS B 1 443 ? -14.551 15.163 34.893 1 86.24 443 LYS B N 1
ATOM 12196 C CA . LYS B 1 443 ? -14.284 16.582 34.671 1 86.24 443 LYS B CA 1
ATOM 12197 C C . LYS B 1 443 ? -14.12 16.885 33.185 1 86.24 443 LYS B C 1
ATOM 12199 O O . LYS B 1 443 ? -14.058 18.05 32.787 1 86.24 443 LYS B O 1
ATOM 12204 N N . PHE B 1 444 ? -13.998 15.868 32.421 1 92.4 444 PHE B N 1
ATOM 12205 C CA . PHE B 1 444 ? -13.849 16.069 30.984 1 92.4 444 PHE B CA 1
ATOM 12206 C C . PHE B 1 444 ? -15.177 16.47 30.353 1 92.4 444 PHE B C 1
ATOM 12208 O O . PHE B 1 444 ? -16.237 16.007 30.779 1 92.4 444 PHE B O 1
ATOM 12215 N N . GLU B 1 445 ? -15.089 17.393 29.412 1 93.26 445 GLU B N 1
ATOM 12216 C CA . GLU B 1 445 ? -16.229 17.661 28.54 1 93.26 445 GLU B CA 1
ATOM 12217 C C . GLU B 1 445 ? -16.185 16.789 27.289 1 93.26 445 GLU B C 1
ATOM 12219 O O . GLU B 1 445 ? -15.123 16.606 26.69 1 93.26 445 GLU B O 1
ATOM 12224 N N . TYR B 1 446 ? -17.281 16.215 27.003 1 95.08 446 TYR B N 1
ATOM 12225 C CA . TYR B 1 446 ? -17.36 15.286 25.88 1 95.08 446 TYR B CA 1
ATOM 12226 C C . TYR B 1 446 ? -17.822 15.999 24.615 1 95.08 446 TYR B C 1
ATOM 12228 O O . TYR B 1 446 ? -18.663 16.898 24.673 1 95.08 446 TYR B O 1
ATOM 12236 N N . CYS B 1 447 ? -17.191 15.647 23.498 1 95.14 447 CYS B N 1
ATOM 12237 C CA . CYS B 1 447 ? -17.509 16.261 22.214 1 95.14 447 CYS B CA 1
ATOM 12238 C C . CYS B 1 447 ? -17.685 15.202 21.132 1 95.14 447 CYS B C 1
ATOM 12240 O O . CYS B 1 447 ? -17.223 14.07 21.283 1 95.14 447 CYS B O 1
ATOM 12242 N N . VAL B 1 448 ? -18.435 15.521 20.163 1 93.37 448 VAL B N 1
ATOM 12243 C CA . VAL B 1 448 ? -18.471 14.834 18.876 1 93.37 448 VAL B CA 1
ATOM 12244 C C . VAL B 1 448 ? -17.735 15.664 17.827 1 93.37 448 VAL B C 1
ATOM 12246 O O . VAL B 1 448 ? -17.889 16.887 17.773 1 93.37 448 VAL B O 1
ATOM 12249 N N . PRO B 1 449 ? -16.868 14.995 17.089 1 92.83 449 PRO B N 1
ATOM 12250 C CA . PRO B 1 449 ? -16.118 15.767 16.095 1 92.83 449 PRO B CA 1
ATOM 12251 C C . PRO B 1 449 ? -17.017 16.653 15.235 1 92.83 449 PRO B C 1
ATOM 12253 O O . PRO B 1 449 ? -18.12 16.244 14.865 1 92.83 449 PRO B O 1
ATOM 12256 N N . LEU B 1 450 ? -16.562 17.801 14.843 1 88.81 450 LEU B N 1
ATOM 12257 C CA . LEU B 1 450 ? -17.356 18.813 14.156 1 88.81 450 LEU B CA 1
ATOM 12258 C C . LEU B 1 450 ? -17.834 18.301 12.801 1 88.81 450 LEU B C 1
ATOM 12260 O O . LEU B 1 450 ? -18.9 18.696 12.324 1 88.81 450 LEU B O 1
ATOM 12264 N N . VAL B 1 451 ? -17.11 17.434 12.165 1 86.44 451 VAL B N 1
ATOM 12265 C CA . VAL B 1 451 ? -17.49 16.909 10.858 1 86.44 451 VAL B CA 1
ATOM 12266 C C . VAL B 1 451 ? -18.596 15.869 11.021 1 86.44 451 VAL B C 1
ATOM 12268 O O . VAL B 1 451 ? -19.403 15.665 10.111 1 86.44 451 VAL B O 1
ATOM 12271 N N . HIS B 1 452 ? -18.659 15.247 12.177 1 86.42 452 HIS B N 1
ATOM 12272 C CA . HIS B 1 452 ? -19.563 14.122 12.384 1 86.42 452 HIS B CA 1
ATOM 12273 C C . HIS B 1 452 ? -20.838 14.563 13.095 1 86.42 452 HIS B C 1
ATOM 12275 O O . HIS B 1 452 ? -21.87 13.895 12.999 1 86.42 452 HIS B O 1
ATOM 12281 N N . VAL B 1 453 ? -20.813 15.61 13.811 1 86.82 453 VAL B N 1
ATOM 12282 C CA . VAL B 1 453 ? -21.884 15.972 14.733 1 86.82 453 VAL B CA 1
ATOM 12283 C C . VAL B 1 453 ? -23.158 16.282 13.949 1 86.82 453 VAL B C 1
ATOM 12285 O O . VAL B 1 453 ? -24.267 16.057 14.44 1 86.82 453 VAL B O 1
ATOM 12288 N N . SER B 1 454 ? -23.014 16.713 12.707 1 78.88 454 SER B N 1
ATOM 12289 C CA . SER B 1 454 ? -24.175 17.044 11.886 1 78.88 454 SER B CA 1
ATOM 12290 C C . SER B 1 454 ? -24.99 15.8 11.552 1 78.88 454 SER B C 1
ATOM 12292 O O . SER B 1 454 ? -26.182 15.894 11.253 1 78.88 454 SER B O 1
ATOM 12294 N N . ASN B 1 455 ? -24.335 14.638 11.624 1 77.94 455 ASN B N 1
ATOM 12295 C CA . ASN B 1 455 ? -25.019 13.388 11.308 1 77.94 455 ASN B CA 1
ATOM 12296 C C . ASN B 1 455 ? -25.682 12.784 12.542 1 77.94 455 ASN B C 1
ATOM 12298 O O . ASN B 1 455 ? -26.331 11.74 12.455 1 77.94 455 ASN B O 1
ATOM 12302 N N . HIS B 1 456 ? -25.579 13.487 13.638 1 85.75 456 HIS B N 1
ATOM 12303 C CA . HIS B 1 456 ? -26.228 13.082 14.88 1 85.75 456 HIS B CA 1
ATOM 12304 C C . HIS B 1 456 ? -27.595 13.742 15.028 1 85.75 456 HIS B C 1
ATOM 12306 O O . HIS B 1 456 ? -28.026 14.49 14.148 1 85.75 456 HIS B O 1
ATOM 12312 N N . LYS B 1 457 ? -28.3 13.343 16.074 1 80.56 457 LYS B N 1
ATOM 12313 C CA . LYS B 1 457 ? -29.538 14.056 16.376 1 80.56 457 LYS B CA 1
ATOM 12314 C C . LYS B 1 457 ? -29.287 15.554 16.526 1 80.56 457 LYS B C 1
ATOM 12316 O O . LYS B 1 457 ? -28.219 15.967 16.981 1 80.56 457 LYS B O 1
ATOM 12321 N N . ASP B 1 458 ? -30.181 16.329 16.158 1 81.08 458 ASP B N 1
ATOM 12322 C CA . ASP B 1 458 ? -30.062 17.784 16.146 1 81.08 458 ASP B CA 1
ATOM 12323 C C . ASP B 1 458 ? -29.621 18.309 17.51 1 81.08 458 ASP B C 1
ATOM 12325 O O . ASP B 1 458 ? -28.828 19.25 17.593 1 81.08 458 ASP B O 1
ATOM 12329 N N . ASN B 1 459 ? -30.049 17.732 18.567 1 86.07 459 ASN B N 1
ATOM 12330 C CA . ASN B 1 459 ? -29.706 18.155 19.921 1 86.07 459 ASN B CA 1
ATOM 12331 C C . ASN B 1 459 ? -28.209 18.028 20.186 1 86.07 459 ASN B C 1
ATOM 12333 O O . ASN B 1 459 ? -27.642 18.805 20.956 1 86.07 459 ASN B O 1
ATOM 12337 N N . CYS B 1 460 ? -27.591 17.095 19.564 1 90.22 460 CYS B N 1
ATOM 12338 C CA . CYS B 1 460 ? -26.186 16.799 19.818 1 90.22 460 CYS B CA 1
ATOM 12339 C C . CYS B 1 460 ? -25.295 17.946 19.357 1 90.22 460 CYS B C 1
ATOM 12341 O O . CYS B 1 460 ? -24.233 18.184 19.935 1 90.22 460 CYS B O 1
ATOM 12343 N N . MET B 1 461 ? -25.78 18.654 18.35 1 89.68 461 MET B N 1
ATOM 12344 C CA . MET B 1 461 ? -25.024 19.811 17.879 1 89.68 461 MET B CA 1
ATOM 12345 C C . MET B 1 461 ? -24.813 20.818 19.005 1 89.68 461 MET B C 1
ATOM 12347 O O . MET B 1 461 ? -23.723 21.373 19.151 1 89.68 461 MET B O 1
ATOM 12351 N N . TYR B 1 462 ? -25.787 21.01 19.792 1 90.79 462 TYR B N 1
ATOM 12352 C CA . TYR B 1 462 ? -25.778 22.078 20.786 1 90.79 462 TYR B CA 1
ATOM 12353 C C . TYR B 1 462 ? -25.24 21.576 22.12 1 90.79 462 TYR B C 1
ATOM 12355 O O . TYR B 1 462 ? -24.795 22.368 22.955 1 90.79 462 TYR B O 1
ATOM 12363 N N . LEU B 1 463 ? -25.238 20.26 22.256 1 91.86 463 LEU B N 1
ATOM 12364 C CA . LEU B 1 463 ? -24.763 19.69 23.512 1 91.86 463 LEU B CA 1
ATOM 12365 C C . LEU B 1 463 ? -23.303 19.266 23.399 1 91.86 463 LEU B C 1
ATOM 12367 O O . LEU B 1 463 ? -22.56 19.313 24.383 1 91.86 463 LEU B O 1
ATOM 12371 N N . TYR B 1 464 ? -22.86 18.892 22.23 1 93.1 464 TYR B N 1
ATOM 12372 C CA . TYR B 1 464 ? -21.58 18.198 22.154 1 93.1 464 TYR B CA 1
ATOM 12373 C C . TYR B 1 464 ? -20.658 18.864 21.139 1 93.1 464 TYR B C 1
ATOM 12375 O O . TYR B 1 464 ? -19.525 18.421 20.935 1 93.1 464 TYR B O 1
ATOM 12383 N N . SER B 1 465 ? -21.023 19.934 20.495 1 92.51 465 SER B N 1
ATOM 12384 C CA . SER B 1 465 ? -20.149 20.645 19.567 1 92.51 465 SER B CA 1
ATOM 12385 C C . SER B 1 465 ? -19.162 21.538 20.311 1 92.51 465 SER B C 1
ATOM 12387 O O . SER B 1 465 ? -19.561 22.354 21.145 1 92.51 465 SER B O 1
ATOM 12389 N N . SER B 1 466 ? -17.927 21.412 20 1 93.01 466 SER B N 1
ATOM 12390 C CA . SER B 1 466 ? -16.897 22.228 20.633 1 93.01 466 SER B CA 1
ATOM 12391 C C . SER B 1 466 ? -17.06 23.701 20.274 1 93.01 466 SER B C 1
ATOM 12393 O O . SER B 1 466 ? -16.559 24.578 20.981 1 93.01 466 SER B O 1
ATOM 12395 N N . ALA B 1 467 ? -17.794 23.966 19.194 1 91.61 467 ALA B N 1
ATOM 12396 C CA . ALA B 1 467 ? -18.011 25.342 18.752 1 91.61 467 ALA B CA 1
ATOM 12397 C C . ALA B 1 467 ? -18.793 26.136 19.794 1 91.61 467 ALA B C 1
ATOM 12399 O O . ALA B 1 467 ? -18.677 27.362 19.865 1 91.61 467 ALA B O 1
ATOM 12400 N N . TYR B 1 468 ? -19.605 25.406 20.61 1 93.08 468 TYR B N 1
ATOM 12401 C CA . TYR B 1 468 ? -20.49 26.109 21.531 1 93.08 468 TYR B CA 1
ATOM 12402 C C . TYR B 1 468 ? -20.101 25.832 22.979 1 93.08 468 TYR B C 1
ATOM 12404 O O . TYR B 1 468 ? -20.871 26.115 23.9 1 93.08 468 TYR B O 1
ATOM 12412 N N . LYS B 1 469 ? -18.916 25.251 23.186 1 92.38 469 LYS B N 1
ATOM 12413 C CA . LYS B 1 469 ? -18.399 25.02 24.531 1 92.38 469 LYS B CA 1
ATOM 12414 C C . LYS B 1 469 ? -17.327 26.044 24.893 1 92.38 469 LYS B C 1
ATOM 12416 O O . LYS B 1 469 ? -16.387 26.263 24.126 1 92.38 469 LYS B O 1
ATOM 12421 N N . THR B 1 470 ? -17.542 26.558 26.003 1 91.09 470 THR B N 1
ATOM 12422 C CA . THR B 1 470 ? -16.581 27.557 26.458 1 91.09 470 THR B CA 1
ATOM 12423 C C . THR B 1 470 ? -15.222 26.917 26.726 1 91.09 470 THR B C 1
ATOM 12425 O O . THR B 1 470 ? -15.147 25.785 27.207 1 91.09 470 THR B O 1
ATOM 12428 N N . CYS B 1 471 ? -14.121 27.571 26.341 1 93.1 471 CYS B N 1
ATOM 12429 C CA . CYS B 1 471 ? -12.739 27.179 26.59 1 93.1 471 CYS B CA 1
ATOM 12430 C C . CYS B 1 471 ? -12.346 25.986 25.727 1 93.1 471 CYS B C 1
ATOM 12432 O O . CYS B 1 471 ? -11.468 25.207 26.1 1 93.1 471 CYS B O 1
ATOM 12434 N N . ALA B 1 472 ? -13.071 25.764 24.643 1 94.63 472 ALA B N 1
ATOM 12435 C CA . ALA B 1 472 ? -12.747 24.653 23.751 1 94.63 472 ALA B CA 1
ATOM 12436 C C . ALA B 1 472 ? -11.821 25.106 22.626 1 94.63 472 ALA B C 1
ATOM 12438 O O . ALA B 1 472 ? -11.224 24.277 21.934 1 94.63 472 ALA B O 1
ATOM 12439 N N . GLY B 1 473 ? -11.613 26.458 22.473 1 94.04 473 GLY B N 1
ATOM 12440 C CA . GLY B 1 473 ? -10.876 26.926 21.309 1 94.04 473 GLY B CA 1
ATOM 12441 C C . GLY B 1 473 ? -11.426 26.392 20 1 94.04 473 GLY B C 1
ATOM 12442 O O . GLY B 1 473 ? -12.633 26.183 19.867 1 94.04 473 GLY B O 1
ATOM 12443 N N . HIS B 1 474 ? -10.66 26.304 19.029 1 92.53 474 HIS B N 1
ATOM 12444 C CA . HIS B 1 474 ? -11.079 25.74 17.751 1 92.53 474 HIS B CA 1
ATOM 12445 C C . HIS B 1 474 ? -10.715 24.263 17.654 1 92.53 474 HIS B C 1
ATOM 12447 O O . HIS B 1 474 ? -10.081 23.837 16.686 1 92.53 474 HIS B O 1
ATOM 12453 N N . PHE B 1 475 ? -11.086 23.547 18.692 1 93.05 475 PHE B N 1
ATOM 12454 C CA . PHE B 1 475 ? -10.881 22.105 18.751 1 93.05 475 PHE B CA 1
ATOM 12455 C C . PHE B 1 475 ? -11.848 21.382 17.821 1 93.05 475 PHE B C 1
ATOM 12457 O O . PHE B 1 475 ? -13.058 21.377 18.057 1 93.05 475 PHE B O 1
ATOM 12464 N N . HIS B 1 476 ? -11.441 20.838 16.754 1 89.53 476 HIS B N 1
ATOM 12465 C CA . HIS B 1 476 ? -12.33 20.193 15.795 1 89.53 476 HIS B CA 1
ATOM 12466 C C . HIS B 1 476 ? -12.586 18.738 16.173 1 89.53 476 HIS B C 1
ATOM 12468 O O . HIS B 1 476 ? -13.544 18.126 15.694 1 89.53 476 HIS B O 1
ATOM 12474 N N . GLY B 1 477 ? -11.73 18.125 16.983 1 91.29 477 GLY B N 1
ATOM 12475 C CA . GLY B 1 477 ? -11.997 16.84 17.611 1 91.29 477 GLY B CA 1
ATOM 12476 C C . GLY B 1 477 ? -11.796 15.665 16.673 1 91.29 477 GLY B C 1
ATOM 12477 O O . GLY B 1 477 ? -12.24 14.551 16.961 1 91.29 477 GLY B O 1
ATOM 12478 N N . GLU B 1 478 ? -11.15 15.777 15.474 1 90.16 478 GLU B N 1
ATOM 12479 C CA . GLU B 1 478 ? -11.05 14.699 14.495 1 90.16 478 GLU B CA 1
ATOM 12480 C C . GLU B 1 478 ? -9.599 14.27 14.293 1 90.16 478 GLU B C 1
ATOM 12482 O O . GLU B 1 478 ? -9.263 13.656 13.279 1 90.16 478 GLU B O 1
ATOM 12487 N N . THR B 1 479 ? -8.734 14.482 15.147 1 88.85 479 THR B N 1
ATOM 12488 C CA . THR B 1 479 ? -7.306 14.27 14.936 1 88.85 479 THR B CA 1
ATOM 12489 C C . THR B 1 479 ? -6.983 12.779 14.881 1 88.85 479 THR B C 1
ATOM 12491 O O . THR B 1 479 ? -6.016 12.372 14.235 1 88.85 479 THR B O 1
ATOM 12494 N N . ALA B 1 480 ? -7.784 11.958 15.517 1 88.25 480 ALA B N 1
ATOM 12495 C CA . ALA B 1 480 ? -7.508 10.524 15.554 1 88.25 480 ALA B CA 1
ATOM 12496 C C . ALA B 1 480 ? -7.489 9.933 14.147 1 88.25 480 ALA B C 1
ATOM 12498 O O . ALA B 1 480 ? -6.797 8.944 13.891 1 88.25 480 ALA B O 1
ATOM 12499 N N . GLU B 1 481 ? -8.186 10.521 13.203 1 90.28 481 GLU B N 1
ATOM 12500 C CA . GLU B 1 481 ? -8.291 9.995 11.845 1 90.28 481 GLU B CA 1
ATOM 12501 C C . GLU B 1 481 ? -7.127 10.467 10.979 1 90.28 481 GLU B C 1
ATOM 12503 O O . GLU B 1 481 ? -6.884 9.916 9.903 1 90.28 481 GLU B O 1
ATOM 12508 N N . HIS B 1 482 ? -6.384 11.418 11.47 1 91.86 482 HIS B N 1
ATOM 12509 C CA . HIS B 1 482 ? -5.343 12.022 10.646 1 91.86 482 HIS B CA 1
ATOM 12510 C C . HIS B 1 482 ? -4.191 11.05 10.413 1 91.86 482 HIS B C 1
ATOM 12512 O O . HIS B 1 482 ? -3.468 11.164 9.421 1 91.86 482 HIS B O 1
ATOM 12518 N N . VAL B 1 483 ? -4.036 10.108 11.303 1 94.48 483 VAL B N 1
ATOM 12519 C CA . VAL B 1 483 ? -2.929 9.166 11.178 1 94.48 483 VAL B CA 1
ATOM 12520 C C . VAL B 1 483 ? -3.32 8.03 10.235 1 94.48 483 VAL B C 1
ATOM 12522 O O . VAL B 1 483 ? -2.456 7.316 9.72 1 94.48 483 VAL B O 1
ATOM 12525 N N . TRP B 1 484 ? -4.617 7.847 9.863 1 93.94 484 TRP B N 1
ATOM 12526 C CA . TRP B 1 484 ? -5.13 6.654 9.196 1 93.94 484 TRP B CA 1
ATOM 12527 C C . TRP B 1 484 ? -4.553 6.526 7.79 1 93.94 484 TRP B C 1
ATOM 12529 O O . TRP B 1 484 ? -4.145 5.438 7.377 1 93.94 484 TRP B O 1
ATOM 12539 N N . PRO B 1 485 ? -4.463 7.661 6.98 1 88.94 485 PRO B N 1
ATOM 12540 C CA . PRO B 1 485 ? -3.889 7.504 5.642 1 88.94 485 PRO B CA 1
ATOM 12541 C C . PRO B 1 485 ? -2.493 6.886 5.668 1 88.94 485 PRO B C 1
ATOM 12543 O O . PRO B 1 485 ? -2.138 6.118 4.77 1 88.94 485 PRO B O 1
ATOM 12546 N N . TYR B 1 486 ? -1.77 7.203 6.657 1 93.29 486 TYR B N 1
ATOM 12547 C CA . TYR B 1 486 ? -0.432 6.645 6.816 1 93.29 486 TYR B CA 1
ATOM 12548 C C . TYR B 1 486 ? -0.494 5.229 7.374 1 93.29 486 TYR B C 1
ATOM 12550 O O . TYR B 1 486 ? 0.087 4.303 6.802 1 93.29 486 TYR B O 1
ATOM 12558 N N . SER B 1 487 ? -1.24 4.973 8.496 1 94.49 487 SER B N 1
ATOM 12559 C CA . SER B 1 487 ? -1.237 3.694 9.199 1 94.49 487 SER B CA 1
ATOM 12560 C C . SER B 1 487 ? -1.92 2.608 8.374 1 94.49 487 SER B C 1
ATOM 12562 O O . SER B 1 487 ? -1.556 1.434 8.461 1 94.49 487 SER B O 1
ATOM 12564 N N . ASN B 1 488 ? -2.918 2.983 7.581 1 93.36 488 ASN B N 1
ATOM 12565 C CA . ASN B 1 488 ? -3.674 2.007 6.802 1 93.36 488 ASN B CA 1
ATOM 12566 C C . ASN B 1 488 ? -2.803 1.34 5.742 1 93.36 488 ASN B C 1
ATOM 12568 O O . ASN B 1 488 ? -3.127 0.253 5.26 1 93.36 488 ASN B O 1
ATOM 12572 N N . GLN B 1 489 ? -1.699 1.969 5.329 1 91.16 489 GLN B N 1
ATOM 12573 C CA . GLN B 1 489 ? -0.78 1.353 4.378 1 91.16 489 GLN B CA 1
ATOM 12574 C C . GLN B 1 489 ? -0.18 0.069 4.946 1 91.16 489 GLN B C 1
ATOM 12576 O O . GLN B 1 489 ? 0.213 -0.824 4.193 1 91.16 489 GLN B O 1
ATOM 12581 N N . PHE B 1 490 ? -0.126 -0.037 6.279 1 94.84 490 PHE B N 1
ATOM 12582 C CA . PHE B 1 490 ? 0.494 -1.171 6.953 1 94.84 490 PHE B CA 1
ATOM 12583 C C . PHE B 1 490 ? -0.533 -2.263 7.232 1 94.84 490 PHE B C 1
ATOM 12585 O O . PHE B 1 490 ? -0.183 -3.343 7.712 1 94.84 490 PHE B O 1
ATOM 12592 N N . GLY B 1 491 ? -1.825 -1.958 6.998 1 91.76 491 GLY B N 1
ATOM 12593 C CA . GLY B 1 491 ? -2.899 -2.879 7.336 1 91.76 491 GLY B CA 1
ATOM 12594 C C . GLY B 1 491 ? -2.729 -4.249 6.708 1 91.76 491 GLY B C 1
ATOM 12595 O O . GLY B 1 491 ? -2.949 -5.27 7.363 1 91.76 491 GLY B O 1
ATOM 12596 N N . GLY B 1 492 ? -2.299 -4.309 5.413 1 87.23 492 GLY B N 1
ATOM 12597 C CA . GLY B 1 492 ? -2.098 -5.582 4.739 1 87.23 492 GLY B CA 1
ATOM 12598 C C . GLY B 1 492 ? -1.049 -6.452 5.406 1 87.23 492 GLY B C 1
ATOM 12599 O O . GLY B 1 492 ? -1.208 -7.672 5.489 1 87.23 492 GLY B O 1
ATOM 12600 N N . GLN B 1 493 ? 0.013 -5.839 5.911 1 90.22 493 GLN B N 1
ATOM 12601 C CA . GLN B 1 493 ? 1.075 -6.562 6.604 1 90.22 493 GLN B CA 1
ATOM 12602 C C . GLN B 1 493 ? 0.613 -7.029 7.981 1 90.22 493 GLN B C 1
ATOM 12604 O O . GLN B 1 493 ? 0.81 -8.19 8.347 1 90.22 493 GLN B O 1
ATOM 12609 N N . GLY B 1 494 ? -0.052 -6.149 8.724 1 92.57 494 GLY B N 1
ATOM 12610 C CA . GLY B 1 494 ? -0.471 -6.449 10.083 1 92.57 494 GLY B CA 1
ATOM 12611 C C . GLY B 1 494 ? -1.513 -7.549 10.158 1 92.57 494 GLY B C 1
ATOM 12612 O O . GLY B 1 494 ? -1.556 -8.305 11.131 1 92.57 494 GLY B O 1
ATOM 12613 N N . ARG B 1 495 ? -2.297 -7.733 9.077 1 90.81 495 ARG B N 1
ATOM 12614 C CA . ARG B 1 495 ? -3.4 -8.689 9.055 1 90.81 495 ARG B CA 1
ATOM 12615 C C . ARG B 1 495 ? -2.882 -10.123 9.087 1 90.81 495 ARG B C 1
ATOM 12617 O O . ARG B 1 495 ? -3.548 -11.017 9.612 1 90.81 495 ARG B O 1
ATOM 12624 N N . GLN B 1 496 ? -1.673 -10.287 8.554 1 86.75 496 GLN B N 1
ATOM 12625 C CA . GLN B 1 496 ? -1.155 -11.639 8.374 1 86.75 496 GLN B CA 1
ATOM 12626 C C . GLN B 1 496 ? -0.105 -11.971 9.43 1 86.75 496 GLN B C 1
ATOM 12628 O O . GLN B 1 496 ? 0.351 -13.113 9.522 1 86.75 496 GLN B O 1
ATOM 12633 N N . MET B 1 497 ? 0.26 -11.042 10.274 1 89.91 497 MET B N 1
ATOM 12634 C CA . MET B 1 497 ? 1.312 -11.226 11.269 1 89.91 497 MET B CA 1
ATOM 12635 C C . MET B 1 497 ? 0.755 -11.86 12.539 1 89.91 497 MET B C 1
ATOM 12637 O O . MET B 1 497 ? -0.453 -11.823 12.778 1 89.91 497 MET B O 1
ATOM 12641 N N . CYS B 1 498 ? 1.618 -12.576 13.297 1 88.85 498 CYS B N 1
ATOM 12642 C CA . CYS B 1 498 ? 1.218 -12.97 14.643 1 88.85 498 CYS B CA 1
ATOM 12643 C C . CYS B 1 498 ? 0.976 -11.748 15.52 1 88.85 498 CYS B C 1
ATOM 12645 O O . CYS B 1 498 ? 1.43 -10.648 15.198 1 88.85 498 CYS B O 1
ATOM 12647 N N . ASN B 1 499 ? 0.34 -11.841 16.6 1 86.01 499 ASN B N 1
ATOM 12648 C CA . ASN B 1 499 ? -0.093 -10.72 17.429 1 86.01 499 ASN B CA 1
ATOM 12649 C C . ASN B 1 499 ? 1.094 -9.906 17.936 1 86.01 499 ASN B C 1
ATOM 12651 O O . ASN B 1 499 ? 1.058 -8.675 17.924 1 86.01 499 ASN B O 1
ATOM 12655 N N . GLY B 1 500 ? 2.085 -10.605 18.401 1 89.81 500 GLY B N 1
ATOM 12656 C CA . GLY B 1 500 ? 3.254 -9.897 18.899 1 89.81 500 GLY B CA 1
ATOM 12657 C C . GLY B 1 500 ? 3.936 -9.053 17.839 1 89.81 500 GLY B C 1
ATOM 12658 O O . GLY B 1 500 ? 4.286 -7.898 18.089 1 89.81 500 GLY B O 1
ATOM 12659 N N . ASN B 1 501 ? 4.128 -9.629 16.634 1 92.39 501 ASN B N 1
ATOM 12660 C CA . ASN B 1 501 ? 4.751 -8.899 15.534 1 92.39 501 ASN B CA 1
ATOM 12661 C C . ASN B 1 501 ? 3.873 -7.745 15.058 1 92.39 501 ASN B C 1
ATOM 12663 O O . ASN B 1 501 ? 4.382 -6.703 14.642 1 92.39 501 ASN B O 1
ATOM 12667 N N . ARG B 1 502 ? 2.57 -8.01 15.128 1 93.72 502 ARG B N 1
ATOM 12668 C CA . ARG B 1 502 ? 1.615 -6.977 14.74 1 93.72 502 ARG B CA 1
ATOM 12669 C C . ARG B 1 502 ? 1.726 -5.759 15.651 1 93.72 502 ARG B C 1
ATOM 12671 O O . ARG B 1 502 ? 1.75 -4.622 15.176 1 93.72 502 ARG B O 1
ATOM 12678 N N . HIS B 1 503 ? 1.876 -5.927 16.966 1 95.3 503 HIS B N 1
ATOM 12679 C CA . HIS B 1 503 ? 2.05 -4.832 17.914 1 95.3 503 HIS B CA 1
ATOM 12680 C C . HIS B 1 503 ? 3.363 -4.097 17.67 1 95.3 503 HIS B C 1
ATOM 12682 O O . HIS B 1 503 ? 3.399 -2.864 17.673 1 95.3 503 HIS B O 1
ATOM 12688 N N . ASP B 1 504 ? 4.406 -4.875 17.481 1 96.73 504 ASP B N 1
ATOM 12689 C CA . ASP B 1 504 ? 5.707 -4.262 17.23 1 96.73 504 ASP B CA 1
ATOM 12690 C C . ASP B 1 504 ? 5.66 -3.358 16.001 1 96.73 504 ASP B C 1
ATOM 12692 O O . ASP B 1 504 ? 6.23 -2.265 16.005 1 96.73 504 ASP B O 1
ATOM 12696 N N . LEU B 1 505 ? 4.981 -3.861 15.009 1 96.68 505 LEU B N 1
ATOM 12697 C CA . LEU B 1 505 ? 4.838 -3.114 13.764 1 96.68 505 LEU B CA 1
ATOM 12698 C C . LEU B 1 505 ? 4.14 -1.781 14.008 1 96.68 505 LEU B C 1
ATOM 12700 O O . LEU B 1 505 ? 4.651 -0.728 13.62 1 96.68 505 LEU B O 1
ATOM 12704 N N . TYR B 1 506 ? 3.001 -1.793 14.661 1 97.15 506 TYR B N 1
ATOM 12705 C CA . TYR B 1 506 ? 2.211 -0.583 14.856 1 97.15 506 TYR B CA 1
ATOM 12706 C C . TYR B 1 506 ? 2.915 0.381 15.804 1 97.15 506 TYR B C 1
ATOM 12708 O O . TYR B 1 506 ? 2.85 1.599 15.622 1 97.15 506 TYR B O 1
ATOM 12716 N N . ILE B 1 507 ? 3.585 -0.15 16.796 1 97.93 507 ILE B N 1
ATOM 12717 C CA . ILE B 1 507 ? 4.313 0.71 17.722 1 97.93 507 ILE B CA 1
ATOM 12718 C C . ILE B 1 507 ? 5.436 1.432 16.982 1 97.93 507 ILE B C 1
ATOM 12720 O O . ILE B 1 507 ? 5.619 2.641 17.145 1 97.93 507 ILE B O 1
ATOM 12724 N N . ASP B 1 508 ? 6.142 0.7 16.199 1 97.97 508 ASP B N 1
ATOM 12725 C CA . ASP B 1 508 ? 7.249 1.272 15.438 1 97.97 508 ASP B CA 1
ATOM 12726 C C . ASP B 1 508 ? 6.761 2.375 14.503 1 97.97 508 ASP B C 1
ATOM 12728 O O . ASP B 1 508 ? 7.363 3.449 14.433 1 97.97 508 ASP B O 1
ATOM 12732 N N . MET B 1 509 ? 5.733 2.126 13.81 1 96.98 509 MET B N 1
ATOM 12733 C CA . MET B 1 509 ? 5.212 3.096 12.851 1 96.98 509 MET B CA 1
ATOM 12734 C C . MET B 1 509 ? 4.626 4.308 13.566 1 96.98 509 MET B C 1
ATOM 12736 O O . MET B 1 509 ? 4.792 5.442 13.113 1 96.98 509 MET B O 1
ATOM 12740 N N . PHE B 1 510 ? 3.935 4.111 14.7 1 97.97 510 PHE B N 1
ATOM 12741 C CA . PHE B 1 510 ? 3.388 5.228 15.461 1 97.97 510 PHE B CA 1
ATOM 12742 C C . PHE B 1 510 ? 4.506 6.087 16.04 1 97.97 510 PHE B C 1
ATOM 12744 O O . PHE B 1 510 ? 4.39 7.313 16.092 1 97.97 510 PHE B O 1
ATOM 12751 N N . ASN B 1 511 ? 5.553 5.431 16.471 1 98.25 511 ASN B N 1
ATOM 12752 C CA . ASN B 1 511 ? 6.707 6.185 16.949 1 98.25 511 ASN B CA 1
ATOM 12753 C C . ASN B 1 511 ? 7.316 7.04 15.842 1 98.25 511 ASN B C 1
ATOM 12755 O O . ASN B 1 511 ? 7.727 8.176 16.084 1 98.25 511 ASN B O 1
ATOM 12759 N N . TYR B 1 512 ? 7.4 6.475 14.687 1 97.67 512 TYR B N 1
ATOM 12760 C CA . TYR B 1 512 ? 7.933 7.239 13.565 1 97.67 512 TYR B CA 1
ATOM 12761 C C . TYR B 1 512 ? 7.03 8.42 13.23 1 97.67 512 TYR B C 1
ATOM 12763 O O . TYR B 1 512 ? 7.514 9.523 12.966 1 97.67 512 TYR B O 1
ATOM 12771 N N . TRP B 1 513 ? 5.74 8.183 13.207 1 97.5 513 TRP B N 1
ATOM 12772 C CA . TRP B 1 513 ? 4.782 9.263 12.992 1 97.5 513 TRP B CA 1
ATOM 12773 C C . TRP B 1 513 ? 4.974 10.374 14.019 1 97.5 513 TRP B C 1
ATOM 12775 O O . TRP B 1 513 ? 5.064 11.55 13.661 1 97.5 513 TRP B O 1
ATOM 12785 N N . ASN B 1 514 ? 5.014 9.967 15.279 1 97.86 514 ASN B N 1
ATOM 12786 C CA . ASN B 1 514 ? 5.214 10.94 16.348 1 97.86 514 ASN B CA 1
ATOM 12787 C C . ASN B 1 514 ? 6.54 11.679 16.192 1 97.86 514 ASN B C 1
ATOM 12789 O O . ASN B 1 514 ? 6.626 12.874 16.478 1 97.86 514 ASN B O 1
ATOM 12793 N N . PHE B 1 515 ? 7.571 10.959 15.757 1 97.32 515 PHE B N 1
ATOM 12794 C CA . PHE B 1 515 ? 8.886 11.554 15.555 1 97.32 515 PHE B CA 1
ATOM 12795 C C . PHE B 1 515 ? 8.835 12.626 14.473 1 97.32 515 PHE B C 1
ATOM 12797 O O . PHE B 1 515 ? 9.378 13.719 14.647 1 97.32 515 PHE B O 1
ATOM 12804 N N . MET B 1 516 ? 8.18 12.313 13.406 1 95.45 516 MET B N 1
ATOM 12805 C CA . MET B 1 516 ? 8.037 13.292 12.332 1 95.45 516 MET B CA 1
ATOM 12806 C C . MET B 1 516 ? 7.312 14.539 12.825 1 95.45 516 MET B C 1
ATOM 12808 O O . MET B 1 516 ? 7.698 15.661 12.49 1 95.45 516 MET B O 1
ATOM 12812 N N . LYS B 1 517 ? 6.346 14.3 13.647 1 95.93 517 LYS B N 1
ATOM 12813 C CA . LYS B 1 517 ? 5.601 15.417 14.221 1 95.93 517 LYS B CA 1
ATOM 12814 C C . LYS B 1 517 ? 6.46 16.201 15.208 1 95.93 517 LYS B C 1
ATOM 12816 O O . LYS B 1 517 ? 6.387 17.431 15.262 1 95.93 517 LYS B O 1
ATOM 12821 N N . LEU B 1 518 ? 7.211 15.485 15.942 1 97.27 518 LEU B N 1
ATOM 12822 C CA . LEU B 1 518 ? 8.091 16.096 16.932 1 97.27 518 LEU B CA 1
ATOM 12823 C C . LEU B 1 518 ? 9.055 17.076 16.271 1 97.27 518 LEU B C 1
ATOM 12825 O O . LEU B 1 518 ? 9.204 18.211 16.729 1 97.27 518 LEU B O 1
ATOM 12829 N N . VAL B 1 519 ? 9.603 16.69 15.219 1 95.74 519 VAL B N 1
ATOM 12830 C CA . VAL B 1 519 ? 10.632 17.483 14.553 1 95.74 519 VAL B CA 1
ATOM 12831 C C . VAL B 1 519 ? 9.99 18.676 13.85 1 95.74 519 VAL B C 1
ATOM 12833 O O . VAL B 1 519 ? 10.601 19.742 13.738 1 95.74 519 VAL B O 1
ATOM 12836 N N . GLN B 1 520 ? 8.701 18.567 13.521 1 93.75 520 GLN B N 1
ATOM 12837 C CA . GLN B 1 520 ? 8.047 19.605 12.731 1 93.75 520 GLN B CA 1
ATOM 12838 C C . GLN B 1 520 ? 7.034 20.378 13.57 1 93.75 520 GLN B C 1
ATOM 12840 O O . GLN B 1 520 ? 6.271 21.188 13.04 1 93.75 520 GLN B O 1
ATOM 12845 N N . LEU B 1 521 ? 7.024 20.144 14.818 1 96.33 521 LEU B N 1
ATOM 12846 C CA . LEU B 1 521 ? 5.97 20.692 15.663 1 96.33 521 LEU B CA 1
ATOM 12847 C C . LEU B 1 521 ? 6.01 22.217 15.662 1 96.33 521 LEU B C 1
ATOM 12849 O O . LEU B 1 521 ? 4.964 22.87 15.655 1 96.33 521 LEU B O 1
ATOM 12853 N N . GLY B 1 522 ? 7.25 22.827 15.69 1 94.42 522 GLY B N 1
ATOM 12854 C CA . GLY B 1 522 ? 7.364 24.276 15.635 1 94.42 522 GLY B CA 1
ATOM 12855 C C . GLY B 1 522 ? 6.675 24.883 14.427 1 94.42 522 GLY B C 1
ATOM 12856 O O . GLY B 1 522 ? 5.98 25.894 14.546 1 94.42 522 GLY B O 1
ATOM 12857 N N . ALA B 1 523 ? 6.805 24.265 13.348 1 93.96 523 ALA B N 1
ATOM 12858 C CA . ALA B 1 523 ? 6.191 24.755 12.117 1 93.96 523 ALA B CA 1
ATOM 12859 C C . ALA B 1 523 ? 4.671 24.634 12.177 1 93.96 523 ALA B C 1
ATOM 12861 O O . ALA B 1 523 ? 3.952 25.521 11.709 1 93.96 523 ALA B O 1
ATOM 12862 N N . GLN B 1 524 ? 4.201 23.568 12.712 1 94.11 524 GLN B N 1
ATOM 12863 C CA . GLN B 1 524 ? 2.76 23.387 12.856 1 94.11 524 GLN B CA 1
ATOM 12864 C C . GLN B 1 524 ? 2.161 24.452 13.77 1 94.11 524 GLN B C 1
ATOM 12866 O O . GLN B 1 524 ? 1.126 25.042 13.45 1 94.11 524 GLN B O 1
ATOM 12871 N N . LEU B 1 525 ? 2.782 24.657 14.861 1 96.41 525 LEU B N 1
ATOM 12872 C CA . LEU B 1 525 ? 2.294 25.641 15.821 1 96.41 525 LEU B CA 1
ATOM 12873 C C . LEU B 1 525 ? 2.326 27.044 15.225 1 96.41 525 LEU B C 1
ATOM 12875 O O . LEU B 1 525 ? 1.452 27.866 15.512 1 96.41 525 LEU B O 1
ATOM 12879 N N . TYR B 1 526 ? 3.328 27.286 14.429 1 95.83 526 TYR B N 1
ATOM 12880 C CA . TYR B 1 526 ? 3.422 28.572 13.747 1 95.83 526 TYR B CA 1
ATOM 12881 C C . TYR B 1 526 ? 2.215 28.802 12.846 1 95.83 526 TYR B C 1
ATOM 12883 O O . TYR B 1 526 ? 1.569 29.85 12.918 1 95.83 526 TYR B O 1
ATOM 12891 N N . ASN B 1 527 ? 1.843 27.848 12.06 1 94.79 527 ASN B N 1
ATOM 12892 C CA . ASN B 1 527 ? 0.706 27.963 11.153 1 94.79 527 ASN B CA 1
ATOM 12893 C C . ASN B 1 527 ? -0.604 28.142 11.916 1 94.79 527 ASN B C 1
ATOM 12895 O O . ASN B 1 527 ? -1.456 28.938 11.518 1 94.79 527 ASN B O 1
ATOM 12899 N N . ASP B 1 528 ? -0.731 27.441 12.957 1 94.56 528 ASP B N 1
ATOM 12900 C CA . ASP B 1 528 ? -1.942 27.529 13.766 1 94.56 528 ASP B CA 1
ATOM 12901 C C . ASP B 1 528 ? -2.05 28.892 14.447 1 94.56 528 ASP B C 1
ATOM 12903 O O . ASP B 1 528 ? -3.137 29.468 14.527 1 94.56 528 ASP B O 1
ATOM 12907 N N . LEU B 1 529 ? -0.904 29.348 14.949 1 95.47 529 LEU B N 1
ATOM 12908 C CA . LEU B 1 529 ? -0.872 30.62 15.662 1 95.47 529 LEU B CA 1
ATOM 12909 C C . LEU B 1 529 ? -1.198 31.778 14.725 1 95.47 529 LEU B C 1
ATOM 12911 O O . LEU B 1 529 ? -2.004 32.648 15.063 1 95.47 529 LEU B O 1
ATOM 12915 N N . ILE B 1 530 ? -0.637 31.76 13.568 1 93.9 530 ILE B N 1
ATOM 12916 C CA . ILE B 1 530 ? -0.864 32.828 12.6 1 93.9 530 ILE B CA 1
ATOM 12917 C C . ILE B 1 530 ? -2.315 32.793 12.124 1 93.9 530 ILE B C 1
ATOM 12919 O O . ILE B 1 530 ? -2.954 33.838 11.983 1 93.9 530 ILE B O 1
ATOM 12923 N N . ARG B 1 531 ? -2.799 31.655 11.932 1 93.22 531 ARG B N 1
ATOM 12924 C CA . ARG B 1 531 ? -4.193 31.515 11.526 1 93.22 531 ARG B CA 1
ATOM 12925 C C . ARG B 1 531 ? -5.134 32.008 12.62 1 93.22 531 ARG B C 1
ATOM 12927 O O . ARG B 1 531 ? -6.088 32.738 12.343 1 93.22 531 ARG B O 1
ATOM 12934 N N . ALA B 1 532 ? -4.915 31.586 13.827 1 95.37 532 ALA B N 1
ATOM 12935 C CA . ALA B 1 532 ? -5.753 32 14.949 1 95.37 532 ALA B CA 1
ATOM 12936 C C . ALA B 1 532 ? -5.71 33.513 15.137 1 95.37 532 ALA B C 1
ATOM 12938 O O . ALA B 1 532 ? -6.731 34.138 15.435 1 95.37 532 ALA B O 1
ATOM 12939 N N . ALA B 1 533 ? -4.548 34.089 14.995 1 92.65 533 ALA B N 1
ATOM 12940 C CA . ALA B 1 533 ? -4.392 35.535 15.128 1 92.65 533 ALA B CA 1
ATOM 12941 C C . ALA B 1 533 ? -5.188 36.274 14.056 1 92.65 533 ALA B C 1
ATOM 12943 O O . ALA B 1 533 ? -5.878 37.252 14.35 1 92.65 533 ALA B O 1
ATOM 12944 N N . ALA B 1 534 ? -5.118 35.756 12.884 1 91.63 534 ALA B N 1
ATOM 12945 C CA . ALA B 1 534 ? -5.832 36.381 11.773 1 91.63 534 ALA B CA 1
ATOM 12946 C C . ALA B 1 534 ? -7.341 36.231 11.937 1 91.63 534 ALA B C 1
ATOM 12948 O O . ALA B 1 534 ? -8.092 37.187 11.731 1 91.63 534 ALA B O 1
ATOM 12949 N N . LEU B 1 535 ? -7.781 35.132 12.355 1 92.78 535 LEU B N 1
ATOM 12950 C CA . LEU B 1 535 ? -9.211 34.854 12.415 1 92.78 535 LEU B CA 1
ATOM 12951 C C . LEU B 1 535 ? -9.834 35.477 13.66 1 92.78 535 LEU B C 1
ATOM 12953 O O . LEU B 1 535 ? -10.997 35.887 13.638 1 92.78 535 LEU B O 1
ATOM 12957 N N . LYS B 1 536 ? -9.11 35.545 14.754 1 92.81 536 LYS B N 1
ATOM 12958 C CA . LYS B 1 536 ? -9.635 36.212 15.942 1 92.81 536 LYS B CA 1
ATOM 12959 C C . LYS B 1 536 ? -9.99 37.666 15.645 1 92.81 536 LYS B C 1
ATOM 12961 O O . LYS B 1 536 ? -11.052 38.145 16.047 1 92.81 536 LYS B O 1
ATOM 12966 N N . ASP B 1 537 ? -9.133 38.314 14.875 1 88.82 537 ASP B N 1
ATOM 12967 C CA . ASP B 1 537 ? -9.369 39.71 14.519 1 88.82 537 ASP B CA 1
ATOM 12968 C C . ASP B 1 537 ? -10.522 39.836 13.525 1 88.82 537 ASP B C 1
ATOM 12970 O O . ASP B 1 537 ? -11.374 40.716 13.662 1 88.82 537 ASP B O 1
ATOM 12974 N N . GLU B 1 538 ? -10.495 38.961 12.589 1 87.85 538 GLU B N 1
ATOM 12975 C CA . GLU B 1 538 ? -11.566 38.979 11.597 1 87.85 538 GLU B CA 1
ATOM 12976 C C . GLU B 1 538 ? -12.924 38.736 12.248 1 87.85 538 GLU B C 1
ATOM 12978 O O . GLU B 1 538 ? -13.894 39.439 11.954 1 87.85 538 GLU B O 1
ATOM 12983 N N . LYS B 1 539 ? -12.998 37.817 13.123 1 92.09 539 LYS B N 1
ATOM 12984 C CA . LYS B 1 539 ? -14.268 37.462 13.75 1 92.09 539 LYS B CA 1
ATOM 12985 C C . LYS B 1 539 ? -14.722 38.546 14.723 1 92.09 539 LYS B C 1
ATOM 12987 O O . LYS B 1 539 ? -15.923 38.756 14.91 1 92.09 539 LYS B O 1
ATOM 12992 N N . LEU B 1 540 ? -13.775 39.19 15.351 1 90.82 540 LEU B N 1
ATOM 12993 C CA . LEU B 1 540 ? -14.119 40.337 16.186 1 90.82 540 LEU B CA 1
ATOM 12994 C C . LEU B 1 540 ? -14.798 41.425 15.362 1 90.82 540 LEU B C 1
ATOM 12996 O O . LEU B 1 540 ? -15.827 41.968 15.77 1 90.82 540 LEU B O 1
ATOM 13000 N N . HIS B 1 541 ? -14.26 41.653 14.191 1 86.14 541 HIS B N 1
ATOM 13001 C CA . HIS B 1 541 ? -14.842 42.658 13.309 1 86.14 541 HIS B CA 1
ATOM 13002 C C . HIS B 1 541 ? -16.245 42.257 12.866 1 86.14 541 HIS B C 1
ATOM 13004 O O . HIS B 1 541 ? -17.139 43.102 12.782 1 86.14 541 HIS B O 1
ATOM 13010 N N . ILE B 1 542 ? -16.389 41.045 12.646 1 87.29 542 ILE B N 1
ATOM 13011 C CA . ILE B 1 542 ? -17.683 40.539 12.202 1 87.29 542 ILE B CA 1
ATOM 13012 C C . ILE B 1 542 ? -18.702 40.667 13.332 1 87.29 542 ILE B C 1
ATOM 13014 O O . ILE B 1 542 ? -19.848 41.063 13.102 1 87.29 542 ILE B O 1
ATOM 13018 N N . PHE B 1 543 ? -18.343 40.339 14.495 1 90.9 543 PHE B N 1
ATOM 13019 C CA . PHE B 1 543 ? -19.25 40.43 15.632 1 90.9 543 PHE B CA 1
ATOM 13020 C C . PHE B 1 543 ? -19.658 41.877 15.884 1 90.9 543 PHE B C 1
ATOM 13022 O O . PHE B 1 543 ? -20.833 42.163 16.123 1 90.9 543 PHE B O 1
ATOM 13029 N N . ILE B 1 544 ? -18.698 42.792 15.759 1 86.45 544 ILE B N 1
ATOM 13030 C CA . ILE B 1 544 ? -18.983 44.211 15.945 1 86.45 544 ILE B CA 1
ATOM 13031 C C . ILE B 1 544 ? -19.977 44.681 14.885 1 86.45 544 ILE B C 1
ATOM 13033 O O . ILE B 1 544 ? -20.914 45.423 15.189 1 86.45 544 ILE B O 1
ATOM 13037 N N . SER B 1 545 ? -19.758 44.159 13.673 1 82.18 545 SER B N 1
ATOM 13038 C CA . SER B 1 545 ? -20.678 44.505 12.594 1 82.18 545 SER B CA 1
ATOM 13039 C C . SER B 1 545 ? -22.09 44.014 12.893 1 82.18 545 SER B C 1
ATOM 13041 O O . SER B 1 545 ? -23.069 44.693 12.575 1 82.18 545 SER B O 1
ATOM 13043 N N . HIS B 1 546 ? -22.214 42.922 13.513 1 87.76 546 HIS B N 1
ATOM 13044 C CA . HIS B 1 546 ? -23.526 42.398 13.875 1 87.76 546 HIS B CA 1
ATOM 13045 C C . HIS B 1 546 ? -24.139 43.192 15.023 1 87.76 546 HIS B C 1
ATOM 13047 O O . HIS B 1 546 ? -25.359 43.359 15.086 1 87.76 546 HIS B O 1
ATOM 13053 N N . CYS B 1 547 ? -23.304 43.636 15.932 1 85.89 547 CYS B N 1
ATOM 13054 C CA . CYS B 1 547 ? -23.801 44.479 17.013 1 85.89 547 CYS B CA 1
ATOM 13055 C C . CYS B 1 547 ? -24.414 45.763 16.466 1 85.89 547 CYS B C 1
ATOM 13057 O O . CYS B 1 547 ? -25.451 46.218 16.952 1 85.89 547 CYS B O 1
ATOM 13059 N N . VAL B 1 548 ? -23.816 46.233 15.381 1 77.52 548 VAL B N 1
ATOM 13060 C CA . VAL B 1 548 ? -24.315 47.457 14.762 1 77.52 548 VAL B CA 1
ATOM 13061 C C . VAL B 1 548 ? -25.601 47.16 13.994 1 77.52 548 VAL B C 1
ATOM 13063 O O . VAL B 1 548 ? -26.583 47.898 14.108 1 77.52 548 VAL B O 1
ATOM 13066 N N . SER B 1 549 ? -25.594 46.033 13.344 1 74.45 549 SER B N 1
ATOM 13067 C CA . SER B 1 549 ? -26.73 45.672 12.501 1 74.45 549 SER B CA 1
ATOM 13068 C C . SER B 1 549 ? -27.965 45.363 13.341 1 74.45 549 SER B C 1
ATOM 13070 O O . SER B 1 549 ? -29.093 45.608 12.908 1 74.45 549 SER B O 1
ATOM 13072 N N . TYR B 1 550 ? -27.73 44.854 14.571 1 82.51 550 TYR B N 1
ATOM 13073 C CA . TYR B 1 550 ? -28.851 44.46 15.418 1 82.51 550 TYR B CA 1
ATOM 13074 C C . TYR B 1 550 ? -28.918 45.325 16.671 1 82.51 550 TYR B C 1
ATOM 13076 O O . TYR B 1 550 ? -29.282 44.843 17.746 1 82.51 550 TYR B O 1
ATOM 13084 N N . SER B 1 551 ? -28.573 46.532 16.625 1 78.32 551 SER B N 1
ATOM 13085 C CA . SER B 1 551 ? -28.394 47.446 17.749 1 78.32 551 SER B CA 1
ATOM 13086 C C . SER B 1 551 ? -29.65 47.515 18.611 1 78.32 551 SER B C 1
ATOM 13088 O O . SER B 1 551 ? -29.566 47.693 19.828 1 78.32 551 SER B O 1
ATOM 13090 N N . ASP B 1 552 ? -30.875 47.284 18 1 75.04 552 ASP B N 1
ATOM 13091 C CA . ASP B 1 552 ? -32.138 47.434 18.716 1 75.04 552 ASP B CA 1
ATOM 13092 C C . ASP B 1 552 ? -32.37 46.266 19.671 1 75.04 552 ASP B C 1
ATOM 13094 O O . ASP B 1 552 ? -33.115 46.392 20.645 1 75.04 552 ASP B O 1
ATOM 13098 N N . LYS B 1 553 ? -31.701 45.164 19.445 1 85.74 553 LYS B N 1
ATOM 13099 C CA . LYS B 1 553 ? -32.03 43.964 20.21 1 85.74 553 LYS B CA 1
ATOM 13100 C C . LYS B 1 553 ? -30.818 43.459 20.987 1 85.74 553 LYS B C 1
ATOM 13102 O O . LYS B 1 553 ? -30.952 42.615 21.875 1 85.74 553 LYS B O 1
ATOM 13107 N N . VAL B 1 554 ? -29.642 43.929 20.772 1 88.71 554 VAL B N 1
ATOM 13108 C CA . VAL B 1 554 ? -28.388 43.385 21.284 1 88.71 554 VAL B CA 1
ATOM 13109 C C . VAL B 1 554 ? -28.38 43.453 22.81 1 88.71 554 VAL B C 1
ATOM 13111 O O . VAL B 1 554 ? -27.889 42.538 23.476 1 88.71 554 VAL B O 1
ATOM 13114 N N . VAL B 1 555 ? -28.965 44.503 23.37 1 83.48 555 VAL B N 1
ATOM 13115 C CA . VAL B 1 555 ? -28.978 44.673 24.819 1 83.48 555 VAL B CA 1
ATOM 13116 C C . VAL B 1 555 ? -29.835 43.583 25.46 1 83.48 555 VAL B C 1
ATOM 13118 O O . VAL B 1 555 ? -29.458 43.011 26.486 1 83.48 555 VAL B O 1
ATOM 13121 N N . GLU B 1 556 ? -30.909 43.365 24.858 1 85.4 556 GLU B N 1
ATOM 13122 C CA . GLU B 1 556 ? -31.787 42.302 25.337 1 85.4 556 GLU B CA 1
ATOM 13123 C C . GLU B 1 556 ? -31.123 40.934 25.198 1 85.4 556 GLU B C 1
ATOM 13125 O O . GLU B 1 556 ? -31.157 40.125 26.127 1 85.4 556 GLU B O 1
ATOM 13130 N N . TRP B 1 557 ? -30.487 40.738 24.172 1 90.69 557 TRP B N 1
ATOM 13131 C CA . TRP B 1 557 ? -29.869 39.445 23.896 1 90.69 557 TRP B CA 1
ATOM 13132 C C . TRP B 1 557 ? -28.678 39.203 24.817 1 90.69 557 TRP B C 1
ATOM 13134 O O . TRP B 1 557 ? -28.452 38.077 25.266 1 90.69 557 TRP B O 1
ATOM 13144 N N . ASN B 1 558 ? -27.907 40.234 25.038 1 90.89 558 ASN B N 1
ATOM 13145 C CA . ASN B 1 558 ? -26.701 40.122 25.851 1 90.89 558 ASN B CA 1
ATOM 13146 C C . ASN B 1 558 ? -27.018 39.629 27.26 1 90.89 558 ASN B C 1
ATOM 13148 O O . ASN B 1 558 ? -26.137 39.129 27.961 1 90.89 558 ASN B O 1
ATOM 13152 N N . GLN B 1 559 ? -28.241 39.649 27.62 1 87.94 559 GLN B N 1
ATOM 13153 C CA . GLN B 1 559 ? -28.643 39.225 28.957 1 87.94 559 GLN B CA 1
ATOM 13154 C C . GLN B 1 559 ? -28.92 37.725 28.998 1 87.94 559 GLN B C 1
ATOM 13156 O O . GLN B 1 559 ? -28.977 37.128 30.076 1 87.94 559 GLN B O 1
ATOM 13161 N N . LEU B 1 560 ? -28.972 37.161 27.955 1 90.88 560 LEU B N 1
ATOM 13162 C CA . LEU B 1 560 ? -29.246 35.73 27.896 1 90.88 560 LEU B CA 1
ATOM 13163 C C . LEU B 1 560 ? -27.996 34.923 28.234 1 90.88 560 LEU B C 1
ATOM 13165 O O . LEU B 1 560 ? -26.88 35.333 27.907 1 90.88 560 LEU B O 1
ATOM 13169 N N . SER B 1 561 ? -28.254 33.783 28.793 1 90.21 561 SER B N 1
ATOM 13170 C CA . SER B 1 561 ? -27.138 32.939 29.208 1 90.21 561 SER B CA 1
ATOM 13171 C C . SER B 1 561 ? -26.591 32.131 28.037 1 90.21 561 SER B C 1
ATOM 13173 O O . SER B 1 561 ? -27.355 31.517 27.288 1 90.21 561 SER B O 1
ATOM 13175 N N . ARG B 1 562 ? -25.281 32.093 27.869 1 90.87 562 ARG B N 1
ATOM 13176 C CA . ARG B 1 562 ? -24.613 31.332 26.818 1 90.87 562 ARG B CA 1
ATOM 13177 C C . ARG B 1 562 ? -24.506 29.858 27.193 1 90.87 562 ARG B C 1
ATOM 13179 O O . ARG B 1 562 ? -24.327 29.003 26.323 1 90.87 562 ARG B O 1
ATOM 13186 N N . ASP B 1 563 ? -24.607 29.433 28.462 1 86.62 563 ASP B N 1
ATOM 13187 C CA . ASP B 1 563 ? -24.319 28.082 28.933 1 86.62 563 ASP B CA 1
ATOM 13188 C C . ASP B 1 563 ? -25.607 27.291 29.152 1 86.62 563 ASP B C 1
ATOM 13190 O O . ASP B 1 563 ? -25.576 26.063 29.263 1 86.62 563 ASP B O 1
ATOM 13194 N N . GLU B 1 564 ? -26.618 27.963 29.14 1 85.81 564 GLU B N 1
ATOM 13195 C CA . GLU B 1 564 ? -27.885 27.303 29.437 1 85.81 564 GLU B CA 1
ATOM 13196 C C . GLU B 1 564 ? -28.308 26.38 28.298 1 85.81 564 GLU B C 1
ATOM 13198 O O . GLU B 1 564 ? -28.288 26.776 27.131 1 85.81 564 GLU B O 1
ATOM 13203 N N . ARG B 1 565 ? -28.457 25.133 28.667 1 88.47 565 ARG B N 1
ATOM 13204 C CA . ARG B 1 565 ? -29.019 24.126 27.772 1 88.47 565 ARG B CA 1
ATOM 13205 C C . ARG B 1 565 ? -30.262 23.485 28.38 1 88.47 565 ARG B C 1
ATOM 13207 O O . ARG B 1 565 ? -30.163 22.702 29.327 1 88.47 565 ARG B O 1
ATOM 13214 N N . VAL B 1 566 ? -31.463 23.833 27.922 1 80.78 566 VAL B N 1
ATOM 13215 C CA . VAL B 1 566 ? -32.709 23.324 28.485 1 80.78 566 VAL B CA 1
ATOM 13216 C C . VAL B 1 566 ? -33.44 22.479 27.444 1 80.78 566 VAL B C 1
ATOM 13218 O O . VAL B 1 566 ? -33.539 22.869 26.278 1 80.78 566 VAL B O 1
ATOM 13221 N N . THR B 1 567 ? -33.682 21.325 27.8 1 80.4 567 THR B N 1
ATOM 13222 C CA . THR B 1 567 ? -34.426 20.467 26.885 1 80.4 567 THR B CA 1
ATOM 13223 C C . THR B 1 567 ? -35.928 20.691 27.034 1 80.4 567 THR B C 1
ATOM 13225 O O . THR B 1 567 ? -36.475 20.557 28.131 1 80.4 567 THR B O 1
ATOM 13228 N N . ARG B 1 568 ? -36.513 21.178 25.963 1 68.55 568 ARG B N 1
ATOM 13229 C CA . ARG B 1 568 ? -37.962 21.329 25.893 1 68.55 568 ARG B CA 1
ATOM 13230 C C . ARG B 1 568 ? -38.552 20.449 24.796 1 68.55 568 ARG B C 1
ATOM 13232 O O . ARG B 1 568 ? -38.161 20.553 23.631 1 68.55 568 ARG B O 1
ATOM 13239 N N . ARG B 1 569 ? -39.557 19.796 25.064 1 63.38 569 ARG B N 1
ATOM 13240 C CA . ARG B 1 569 ? -40.245 18.911 24.131 1 63.38 569 ARG B CA 1
ATOM 13241 C C . ARG B 1 569 ? -39.248 18.105 23.305 1 63.38 569 ARG B C 1
ATOM 13243 O O . ARG B 1 569 ? -39.332 18.077 22.075 1 63.38 569 ARG B O 1
ATOM 13250 N N . LYS B 1 570 ? -38.247 17.653 23.97 1 74.69 570 LYS B N 1
ATOM 13251 C CA . LYS B 1 570 ? -37.244 16.755 23.406 1 74.69 570 LYS B CA 1
ATOM 13252 C C . LYS B 1 570 ? -36.203 17.529 22.602 1 74.69 570 LYS B C 1
ATOM 13254 O O . LYS B 1 570 ? -35.353 16.931 21.939 1 74.69 570 LYS B O 1
ATOM 13259 N N . GLU B 1 571 ? -36.381 18.918 22.615 1 82.03 571 GLU B N 1
ATOM 13260 C CA . GLU B 1 571 ? -35.409 19.738 21.898 1 82.03 571 GLU B CA 1
ATOM 13261 C C . GLU B 1 571 ? -34.609 20.612 22.859 1 82.03 571 GLU B C 1
ATOM 13263 O O . GLU B 1 571 ? -35.167 21.183 23.798 1 82.03 571 GLU B O 1
ATOM 13268 N N . VAL B 1 572 ? -33.39 20.702 22.65 1 88.48 572 VAL B N 1
ATOM 13269 C CA . VAL B 1 572 ? -32.512 21.532 23.469 1 88.48 572 VAL B CA 1
ATOM 13270 C C . VAL B 1 572 ? -32.67 22.998 23.073 1 88.48 572 VAL B C 1
ATOM 13272 O O . VAL B 1 572 ? -32.664 23.331 21.885 1 88.48 572 VAL B O 1
ATOM 13275 N N . CYS B 1 573 ? -32.989 23.797 23.96 1 86.94 573 CYS B N 1
ATOM 13276 C CA . CYS B 1 573 ? -33.104 25.234 23.737 1 86.94 573 CYS B CA 1
ATOM 13277 C C . CYS B 1 573 ? -31.869 25.965 24.25 1 86.94 573 CYS B C 1
ATOM 13279 O O . CYS B 1 573 ? -31.467 25.783 25.401 1 86.94 573 CYS B O 1
ATOM 13281 N N . CYS B 1 574 ? -31.298 26.656 23.414 1 90.69 574 CYS B N 1
ATOM 13282 C CA . CYS B 1 574 ? -30.141 27.475 23.759 1 90.69 574 CYS B CA 1
ATOM 13283 C C . CYS B 1 574 ? -30.02 28.671 22.821 1 90.69 574 CYS B C 1
ATOM 13285 O O . CYS B 1 574 ? -30.811 28.815 21.887 1 90.69 574 CYS B O 1
ATOM 13287 N N . VAL B 1 575 ? -29.22 29.498 23.029 1 91.79 575 VAL B N 1
ATOM 13288 C CA . VAL B 1 575 ? -29.107 30.746 22.281 1 91.79 575 VAL B CA 1
ATOM 13289 C C . VAL B 1 575 ? -28.563 30.463 20.883 1 91.79 575 VAL B C 1
ATOM 13291 O O . VAL B 1 575 ? -28.722 31.278 19.971 1 91.79 575 VAL B O 1
ATOM 13294 N N . TYR B 1 576 ? -28.026 29.306 20.661 1 92.36 576 TYR B N 1
ATOM 13295 C CA . TYR B 1 576 ? -27.38 28.992 19.391 1 92.36 576 TYR B CA 1
ATOM 13296 C C . TYR B 1 576 ? -28.346 28.286 18.448 1 92.36 576 TYR B C 1
ATOM 13298 O O . TYR B 1 576 ? -28.003 27.998 17.299 1 92.36 576 TYR B O 1
ATOM 13306 N N . ARG B 1 577 ? -29.448 27.926 18.884 1 89.6 577 ARG B N 1
ATOM 13307 C CA . ARG B 1 577 ? -30.418 27.174 18.095 1 89.6 577 ARG B CA 1
ATOM 13308 C C . ARG B 1 577 ? -31.618 28.042 17.731 1 89.6 577 ARG B C 1
ATOM 13310 O O . ARG B 1 577 ? -32.15 28.761 18.579 1 89.6 577 ARG B O 1
ATOM 13317 N N . HIS B 1 578 ? -31.942 27.901 16.385 1 84.22 578 HIS B N 1
ATOM 13318 C CA . HIS B 1 578 ? -33.159 28.557 15.921 1 84.22 578 HIS B CA 1
ATOM 13319 C C . HIS B 1 578 ? -34.401 27.88 16.489 1 84.22 578 HIS B C 1
ATOM 13321 O O . HIS B 1 578 ? -34.495 26.65 16.495 1 84.22 578 HIS B O 1
ATOM 13327 N N . THR B 1 579 ? -35.237 28.517 17.001 1 72.26 579 THR B N 1
ATOM 13328 C CA . THR B 1 579 ? -36.451 27.952 17.578 1 72.26 579 THR B CA 1
ATOM 13329 C C . THR B 1 579 ? -37.261 27.213 16.517 1 72.26 579 THR B C 1
ATOM 13331 O O . THR B 1 579 ? -37.685 27.81 15.525 1 72.26 579 THR B O 1
ATOM 13334 N N . PRO B 1 580 ? -37.257 25.804 16.405 1 60.8 580 PRO B N 1
ATOM 13335 C CA . PRO B 1 580 ? -37.842 24.965 15.358 1 60.8 580 PRO B CA 1
ATOM 13336 C C . PRO B 1 580 ? -39.278 25.357 15.021 1 60.8 580 PRO B C 1
ATOM 13338 O O . PRO B 1 580 ? -39.696 25.25 13.865 1 60.8 580 PRO B O 1
ATOM 13341 N N . SER B 1 581 ? -40.125 25.546 15.965 1 55.14 581 SER B N 1
ATOM 13342 C CA . SER B 1 581 ? -41.559 25.716 15.751 1 55.14 581 SER B CA 1
ATOM 13343 C C . SER B 1 581 ? -41.846 26.925 14.867 1 55.14 581 SER B C 1
ATOM 13345 O O . SER B 1 581 ? -42.961 27.083 14.366 1 55.14 581 SER B O 1
ATOM 13347 N N . LYS B 1 582 ? -40.694 27.54 14.42 1 57.05 582 LYS B N 1
ATOM 13348 C CA . LYS B 1 582 ? -40.95 28.828 13.782 1 57.05 582 LYS B CA 1
ATOM 13349 C C . LYS B 1 582 ? -40.67 28.765 12.283 1 57.05 582 LYS B C 1
ATOM 13351 O O . LYS B 1 582 ? -40.624 29.797 11.611 1 57.05 582 LYS B O 1
ATOM 13356 N N . LEU B 1 583 ? -40.482 27.492 11.784 1 58.55 583 LEU B N 1
ATOM 13357 C CA . LEU B 1 583 ? -40.223 27.419 10.35 1 58.55 583 LEU B CA 1
ATOM 13358 C C . LEU B 1 583 ? -41.517 27.559 9.556 1 58.55 583 LEU B C 1
ATOM 13360 O O . LEU B 1 583 ? -42.439 26.756 9.718 1 58.55 583 LEU B O 1
ATOM 13364 N N . PRO B 1 584 ? -41.61 28.666 8.825 1 59.17 584 PRO B N 1
ATOM 13365 C CA . PRO B 1 584 ? -42.815 28.812 8.005 1 59.17 584 PRO B CA 1
ATOM 13366 C C . PRO B 1 584 ? -42.871 27.81 6.854 1 59.17 584 PRO B C 1
ATOM 13368 O O . PRO B 1 584 ? -41.83 27.339 6.39 1 59.17 584 PRO B O 1
ATOM 13371 N N . SER B 1 585 ? -43.98 27.231 6.553 1 61.36 585 SER B N 1
ATOM 13372 C CA . SER B 1 585 ? -44.162 26.339 5.413 1 61.36 585 SER B CA 1
ATOM 13373 C C . SER B 1 585 ? -43.686 26.992 4.119 1 61.36 585 SER B C 1
ATOM 13375 O O . SER B 1 585 ? -43.636 28.219 4.019 1 61.36 585 SER B O 1
ATOM 13377 N N . GLN B 1 586 ? -43.27 26.197 3.206 1 61.48 586 GLN B N 1
ATOM 13378 C CA . GLN B 1 586 ? -42.802 26.682 1.912 1 61.48 586 GLN B CA 1
ATOM 13379 C C . GLN B 1 586 ? -43.833 27.604 1.265 1 61.48 586 GLN B C 1
ATOM 13381 O O . GLN B 1 586 ? -43.476 28.631 0.684 1 61.48 586 GLN B O 1
ATOM 13386 N N . THR B 1 587 ? -45.029 27.201 1.353 1 57.54 587 THR B N 1
ATOM 13387 C CA . THR B 1 587 ? -46.1 27.983 0.746 1 57.54 587 THR B CA 1
ATOM 13388 C C . THR B 1 587 ? -46.195 29.363 1.391 1 57.54 587 THR B C 1
ATOM 13390 O O . THR B 1 587 ? -46.378 30.366 0.699 1 57.54 587 THR B O 1
ATOM 13393 N N . ARG B 1 588 ? -46.008 29.41 2.661 1 58.59 588 ARG B N 1
ATOM 13394 C CA . ARG B 1 588 ? -46.087 30.682 3.371 1 58.59 588 ARG B CA 1
ATOM 13395 C C . ARG B 1 588 ? -44.898 31.574 3.032 1 58.59 588 ARG B C 1
ATOM 13397 O O . ARG B 1 588 ? -45.043 32.792 2.914 1 58.59 588 ARG B O 1
ATOM 13404 N N . ILE B 1 589 ? -43.848 30.878 2.891 1 66.99 589 ILE B N 1
ATOM 13405 C CA . ILE B 1 589 ? -42.646 31.616 2.518 1 66.99 589 ILE B CA 1
ATOM 13406 C C . ILE B 1 589 ? -42.812 32.2 1.117 1 66.99 589 ILE B C 1
ATOM 13408 O O . ILE B 1 589 ? -42.503 33.371 0.886 1 66.99 589 ILE B O 1
ATOM 13412 N N . TYR B 1 590 ? -43.348 31.307 0.321 1 64.37 590 TYR B N 1
ATOM 13413 C CA . TYR B 1 590 ? -43.571 31.759 -1.047 1 64.37 590 TYR B CA 1
ATOM 13414 C C . TYR B 1 590 ? -44.573 32.908 -1.085 1 64.37 590 TYR B C 1
ATOM 13416 O O . TYR B 1 590 ? -44.359 33.903 -1.781 1 64.37 590 TYR B O 1
ATOM 13424 N N . GLN B 1 591 ? -45.583 32.791 -0.311 1 57.61 591 GLN B N 1
ATOM 13425 C CA . GLN B 1 591 ? -46.6 33.836 -0.256 1 57.61 591 GLN B CA 1
ATOM 13426 C C . GLN B 1 591 ? -46.023 35.137 0.293 1 57.61 591 GLN B C 1
ATOM 13428 O O . GLN B 1 591 ? -46.333 36.22 -0.207 1 57.61 591 GLN B O 1
ATOM 13433 N N . ALA B 1 592 ? -45.197 34.913 1.239 1 62.88 592 ALA B N 1
ATOM 13434 C CA . ALA B 1 592 ? -44.56 36.094 1.815 1 62.88 592 ALA B CA 1
ATOM 13435 C C . ALA B 1 592 ? -43.647 36.776 0.8 1 62.88 592 ALA B C 1
ATOM 13437 O O . ALA B 1 592 ? -43.594 38.006 0.73 1 62.88 592 ALA B O 1
ATOM 13438 N N . LEU B 1 593 ? -43.052 35.977 -0.001 1 65.12 593 LEU B N 1
ATOM 13439 C CA . LEU B 1 593 ? -42.171 36.506 -1.036 1 65.12 593 LEU B CA 1
ATOM 13440 C C . LEU B 1 593 ? -42.973 37.212 -2.124 1 65.12 593 LEU B C 1
ATOM 13442 O O . LEU B 1 593 ? -42.565 38.266 -2.617 1 65.12 593 LEU B O 1
ATOM 13446 N N . VAL B 1 594 ? -44.099 36.527 -2.383 1 57.57 594 VAL B N 1
ATOM 13447 C CA . VAL B 1 594 ? -44.976 37.102 -3.398 1 57.57 594 VAL B CA 1
ATOM 13448 C C . VAL B 1 594 ? -45.612 38.384 -2.865 1 57.57 594 VAL B C 1
ATOM 13450 O O . VAL B 1 594 ? -45.695 39.386 -3.578 1 57.57 594 VAL B O 1
ATOM 13453 N N . GLN B 1 595 ? -46.09 38.287 -1.628 1 52.51 595 GLN B N 1
ATOM 13454 C CA . GLN B 1 595 ? -46.732 39.453 -1.029 1 52.51 595 GLN B CA 1
ATOM 13455 C C . GLN B 1 595 ? -45.76 40.626 -0.93 1 52.51 595 GLN B C 1
ATOM 13457 O O . GLN B 1 595 ? -46.136 41.773 -1.182 1 52.51 595 GLN B O 1
ATOM 13462 N N . LYS B 1 596 ? -44.635 40.184 -0.485 1 52.57 596 LYS B N 1
ATOM 13463 C CA . LYS B 1 596 ? -43.631 41.238 -0.377 1 52.57 596 LYS B CA 1
ATOM 13464 C C . LYS B 1 596 ? -43.26 41.788 -1.752 1 52.57 596 LYS B C 1
ATOM 13466 O O . LYS B 1 596 ? -42.914 42.963 -1.883 1 52.57 596 LYS B O 1
ATOM 13471 N N . ALA B 1 597 ? -43.462 40.826 -2.66 1 49.07 597 ALA B N 1
ATOM 13472 C CA . ALA B 1 597 ? -43.253 41.275 -4.034 1 49.07 597 ALA B CA 1
ATOM 13473 C C . ALA B 1 597 ? -44.446 42.085 -4.533 1 49.07 597 ALA B C 1
ATOM 13475 O O . ALA B 1 597 ? -44.278 43.065 -5.263 1 49.07 597 ALA B O 1
ATOM 13476 N N . GLU B 1 598 ? -45.798 41.488 -4.244 1 42.46 598 GLU B N 1
ATOM 13477 C CA . GLU B 1 598 ? -47.038 42.08 -4.738 1 42.46 598 GLU B CA 1
ATOM 13478 C C . GLU B 1 598 ? -47.468 43.261 -3.872 1 42.46 598 GLU B C 1
ATOM 13480 O O . GLU B 1 598 ? -48.236 44.116 -4.318 1 42.46 598 GLU B O 1
ATOM 13485 N N . GLY B 1 599 ? -47.417 43.168 -2.535 1 37.44 599 GLY B N 1
ATOM 13486 C CA . GLY B 1 599 ? -48.026 44.188 -1.697 1 37.44 599 GLY B CA 1
ATOM 13487 C C . GLY B 1 599 ? -47.892 45.587 -2.268 1 37.44 599 GLY B C 1
ATOM 13488 O O . GLY B 1 599 ? -48.435 46.544 -1.712 1 37.44 599 GLY B O 1
ATOM 13489 N N . LYS B 1 600 ? -46.791 45.97 -2.582 1 39.12 600 LYS B N 1
ATOM 13490 C CA . LYS B 1 600 ? -46.958 47.354 -3.015 1 39.12 600 LYS B CA 1
ATOM 13491 C C . LYS B 1 600 ? -47.712 47.429 -4.34 1 39.12 600 LYS B C 1
ATOM 13493 O O . LYS B 1 600 ? -47.146 47.15 -5.399 1 39.12 600 LYS B O 1
ATOM 13498 N N . SER B 1 601 ? -48.975 46.805 -4.371 1 32.09 601 SER B N 1
ATOM 13499 C CA . SER B 1 601 ? -49.876 47.078 -5.486 1 32.09 601 SER B CA 1
ATOM 13500 C C . SER B 1 601 ? -49.588 48.439 -6.11 1 32.09 601 SER B C 1
ATOM 13502 O O . SER B 1 601 ? -49.075 49.338 -5.44 1 32.09 601 SER B O 1
ATOM 13504 N N . MET B 1 602 ? -49.766 48.429 -7.421 1 32.99 602 MET B N 1
ATOM 13505 C CA . MET B 1 602 ? -49.701 49.628 -8.251 1 32.99 602 MET B CA 1
ATOM 13506 C C . MET B 1 602 ? -50.467 50.779 -7.608 1 32.99 602 MET B C 1
ATOM 13508 O O . MET B 1 602 ? -51.665 50.661 -7.343 1 32.99 602 MET B O 1
ATOM 13512 N N . PRO B 1 603 ? -50.019 51.484 -6.79 1 32.28 603 PRO B N 1
ATOM 13513 C CA . PRO B 1 603 ? -50.886 52.591 -6.38 1 32.28 603 PRO B CA 1
ATOM 13514 C C . PRO B 1 603 ? -51.792 53.08 -7.508 1 32.28 603 PRO B C 1
ATOM 13516 O O . PRO B 1 603 ? -51.439 52.961 -8.684 1 32.28 603 PRO B O 1
ATOM 13519 N N . LEU B 1 604 ? -53.114 53.128 -7.357 1 30.52 604 LEU B N 1
ATOM 13520 C CA . LEU B 1 604 ? -54.199 53.803 -8.061 1 30.52 604 LEU B CA 1
ATOM 13521 C C . LEU B 1 604 ? -53.718 55.117 -8.668 1 30.52 604 LEU B C 1
ATOM 13523 O O . LEU B 1 604 ? -54.504 55.853 -9.269 1 30.52 604 LEU B O 1
ATOM 13527 N N . LEU B 1 605 ? -52.601 55.523 -8.32 1 29.72 605 LEU B N 1
ATOM 13528 C CA . LEU B 1 605 ? -52.178 56.837 -8.791 1 29.72 605 LEU B CA 1
ATOM 13529 C C . LEU B 1 605 ? -52.21 56.905 -10.315 1 29.72 605 LEU B C 1
ATOM 13531 O O . LEU B 1 605 ? -52.188 57.994 -10.892 1 29.72 605 LEU B O 1
ATOM 13535 N N . LEU B 1 606 ? -52.029 55.765 -11.009 1 31.97 606 LEU B N 1
ATOM 13536 C CA . LEU B 1 606 ? -52.025 55.914 -12.461 1 31.97 606 LEU B CA 1
ATOM 13537 C C . LEU B 1 606 ? -53.413 56.284 -12.973 1 31.97 606 LEU B C 1
ATOM 13539 O O . LEU B 1 606 ? -53.595 56.52 -14.169 1 31.97 606 LEU B O 1
ATOM 13543 N N . LYS B 1 607 ? -54.388 55.991 -12.2 1 31.84 607 LYS B N 1
ATOM 13544 C CA . LYS B 1 607 ? -55.655 56.332 -12.842 1 31.84 607 LYS B CA 1
ATOM 13545 C C . LYS B 1 607 ? -55.866 57.843 -12.873 1 31.84 607 LYS B C 1
ATOM 13547 O O . LYS B 1 607 ? -56.719 58.34 -13.611 1 31.84 607 LYS B O 1
ATOM 13552 N N . HIS B 1 608 ? -55.474 58.699 -11.756 1 29.81 608 HIS B N 1
ATOM 13553 C CA . HIS B 1 608 ? -55.913 60.09 -11.775 1 29.81 608 HIS B CA 1
ATOM 13554 C C . HIS B 1 608 ? -54.951 60.96 -12.577 1 29.81 608 HIS B C 1
ATOM 13556 O O . HIS B 1 608 ? -53.763 60.648 -12.68 1 29.81 608 HIS B O 1
ATOM 13562 N N . SER B 1 609 ? -55.388 61.977 -13.492 1 30.86 609 SER B N 1
ATOM 13563 C CA . SER B 1 609 ? -54.843 63 -14.377 1 30.86 609 SER B CA 1
ATOM 13564 C C . SER B 1 609 ? -53.755 63.811 -13.682 1 30.86 609 SER B C 1
ATOM 13566 O O . SER B 1 609 ? -53.987 64.387 -12.616 1 30.86 609 SER B O 1
ATOM 13568 N N . ILE B 1 610 ? -52.507 63.495 -13.664 1 33.82 610 ILE B N 1
ATOM 13569 C CA . ILE B 1 610 ? -51.331 64.218 -13.194 1 33.82 610 ILE B CA 1
ATOM 13570 C C . ILE B 1 610 ? -51.374 65.658 -13.701 1 33.82 610 ILE B C 1
ATOM 13572 O O . ILE B 1 610 ? -51.384 65.897 -14.911 1 33.82 610 ILE B O 1
ATOM 13576 N N . SER B 1 611 ? -51.854 66.664 -13.012 1 32.55 611 SER B N 1
ATOM 13577 C CA . SER B 1 611 ? -51.703 68.06 -13.409 1 32.55 611 SER B CA 1
ATOM 13578 C C . SER B 1 611 ? -50.234 68.428 -13.589 1 32.55 611 SER B C 1
ATOM 13580 O O . SER B 1 611 ? -49.351 67.767 -13.038 1 32.55 611 SER B O 1
ATOM 13582 N N . ALA B 1 612 ? -49.752 69.514 -14.351 1 34.2 612 ALA B N 1
ATOM 13583 C CA . ALA B 1 612 ? -48.489 70.03 -14.874 1 34.2 612 ALA B CA 1
ATOM 13584 C C . ALA B 1 612 ? -47.438 70.129 -13.772 1 34.2 612 ALA B C 1
ATOM 13586 O O . ALA B 1 612 ? -46.258 69.859 -14.006 1 34.2 612 ALA B O 1
ATOM 13587 N N . ARG B 1 613 ? -47.658 70.871 -12.674 1 38.2 613 ARG B N 1
ATOM 13588 C CA . ARG B 1 613 ? -46.67 71.163 -11.641 1 38.2 613 ARG B CA 1
ATOM 13589 C C . ARG B 1 613 ? -46.12 69.879 -11.03 1 38.2 613 ARG B C 1
ATOM 13591 O O . ARG B 1 613 ? -44.946 69.814 -10.659 1 38.2 613 ARG B O 1
ATOM 13598 N N . ASN B 1 614 ? -46.882 68.977 -10.847 1 35.19 614 ASN B N 1
ATOM 13599 C CA . ASN B 1 614 ? -46.598 67.73 -10.144 1 35.19 614 ASN B CA 1
ATOM 13600 C C . ASN B 1 614 ? -45.95 66.702 -11.066 1 35.19 614 ASN B C 1
ATOM 13602 O O . ASN B 1 614 ? -45.876 65.519 -10.729 1 35.19 614 ASN B O 1
ATOM 13606 N N . LEU B 1 615 ? -45.686 67.076 -12.327 1 36.78 615 LEU B N 1
ATOM 13607 C CA . LEU B 1 615 ? -45.077 66.209 -13.331 1 36.78 615 LEU B CA 1
ATOM 13608 C C . LEU B 1 615 ? -43.604 65.969 -13.02 1 36.78 615 LEU B C 1
ATOM 13610 O O . LEU B 1 615 ? -43.082 64.88 -13.271 1 36.78 615 LEU B O 1
ATOM 13614 N N . GLN B 1 616 ? -42.884 67.043 -12.697 1 37.21 616 GLN B N 1
ATOM 13615 C CA . GLN B 1 616 ? -41.473 66.817 -12.403 1 37.21 616 GLN B CA 1
ATOM 13616 C C . GLN B 1 616 ? -41.297 65.739 -11.338 1 37.21 616 GLN B C 1
ATOM 13618 O O . GLN B 1 616 ? -40.401 64.899 -11.439 1 37.21 616 GLN B O 1
ATOM 13623 N N . TYR B 1 617 ? -42.112 65.878 -10.304 1 36.97 617 TYR B N 1
ATOM 13624 C CA . TYR B 1 617 ? -42.122 64.87 -9.25 1 36.97 617 TYR B CA 1
ATOM 13625 C C . TYR B 1 617 ? -42.638 63.536 -9.775 1 36.97 617 TYR B C 1
ATOM 13627 O O . TYR B 1 617 ? -42.192 62.474 -9.336 1 36.97 617 TYR B O 1
ATOM 13635 N N . ALA B 1 618 ? -43.591 63.619 -10.733 1 38.82 618 ALA B N 1
ATOM 13636 C CA . ALA B 1 618 ? -44.178 62.426 -11.336 1 38.82 618 ALA B CA 1
ATOM 13637 C C . ALA B 1 618 ? -43.126 61.619 -12.092 1 38.82 618 ALA B C 1
ATOM 13639 O O . ALA B 1 618 ? -43.258 60.402 -12.241 1 38.82 618 ALA B O 1
ATOM 13640 N N . PHE B 1 619 ? -42.356 62.363 -12.909 1 39.51 619 PHE B N 1
ATOM 13641 C CA . PHE B 1 619 ? -41.235 61.681 -13.546 1 39.51 619 PHE B CA 1
ATOM 13642 C C . PHE B 1 619 ? -40.506 60.79 -12.548 1 39.51 619 PHE B C 1
ATOM 13644 O O . PHE B 1 619 ? -40.142 59.656 -12.87 1 39.51 619 PHE B O 1
ATOM 13651 N N . ILE B 1 620 ? -39.797 61.478 -11.43 1 39.74 620 ILE B N 1
ATOM 13652 C CA . ILE B 1 620 ? -38.896 60.798 -10.506 1 39.74 620 ILE B CA 1
ATOM 13653 C C . ILE B 1 620 ? -39.699 60.171 -9.369 1 39.74 620 ILE B C 1
ATOM 13655 O O . ILE B 1 620 ? -39.449 59.028 -8.98 1 39.74 620 ILE B O 1
ATOM 13659 N N . MET B 1 621 ? -40.1 60.983 -8.197 1 37.58 621 MET B N 1
ATOM 13660 C CA . MET B 1 621 ? -40.151 60.704 -6.765 1 37.58 621 MET B CA 1
ATOM 13661 C C . MET B 1 621 ? -41.496 60.1 -6.376 1 37.58 621 MET B C 1
ATOM 13663 O O . MET B 1 621 ? -41.776 59.909 -5.191 1 37.58 621 MET B O 1
ATOM 13667 N N . LEU B 1 622 ? -42.685 60.199 -6.974 1 33.16 622 LEU B N 1
ATOM 13668 C CA . LEU B 1 622 ? -43.7 60.257 -5.928 1 33.16 622 LEU B CA 1
ATOM 13669 C C . LEU B 1 622 ? -43.49 59.146 -4.905 1 33.16 622 LEU B C 1
ATOM 13671 O O . LEU B 1 622 ? -42.876 58.122 -5.211 1 33.16 622 LEU B O 1
ATOM 13675 N N . PRO B 1 623 ? -43.829 59.384 -3.66 1 33.15 623 PRO B N 1
ATOM 13676 C CA . PRO B 1 623 ? -44.08 58.481 -2.533 1 33.15 623 PRO B CA 1
ATOM 13677 C C . PRO B 1 623 ? -44.943 57.282 -2.919 1 33.15 623 PRO B C 1
ATOM 13679 O O . PRO B 1 623 ? -46.063 57.454 -3.408 1 33.15 623 PRO B O 1
ATOM 13682 N N . GLY B 1 624 ? -44.547 56.037 -3.296 1 36.4 624 GLY B N 1
ATOM 13683 C CA . GLY B 1 624 ? -44.871 54.709 -3.792 1 36.4 624 GLY B CA 1
ATOM 13684 C C . GLY B 1 624 ? -44.023 54.292 -4.978 1 36.4 624 GLY B C 1
ATOM 13685 O O . GLY B 1 624 ? -42.951 54.855 -5.21 1 36.4 624 GLY B O 1
ATOM 13686 N N . ASP B 1 625 ? -44.355 53.498 -6.042 1 45.11 625 ASP B N 1
ATOM 13687 C CA . ASP B 1 625 ? -43.475 52.926 -7.056 1 45.11 625 ASP B CA 1
ATOM 13688 C C . ASP B 1 625 ? -43.229 53.916 -8.192 1 45.11 625 ASP B C 1
ATOM 13690 O O . ASP B 1 625 ? -44.158 54.285 -8.914 1 45.11 625 ASP B O 1
ATOM 13694 N N . SER B 1 626 ? -42.321 54.885 -8.222 1 56.85 626 SER B N 1
ATOM 13695 C CA . SER B 1 626 ? -41.821 55.722 -9.307 1 56.85 626 SER B CA 1
ATOM 13696 C C . SER B 1 626 ? -41.786 54.956 -10.625 1 56.85 626 SER B C 1
ATOM 13698 O O . SER B 1 626 ? -41.592 53.739 -10.637 1 56.85 626 SER B O 1
ATOM 13700 N N . LEU B 1 627 ? -42.403 55.668 -11.651 1 61.1 627 LEU B N 1
ATOM 13701 C CA . LEU B 1 627 ? -42.417 55.1 -12.995 1 61.1 627 LEU B CA 1
ATOM 13702 C C . LEU B 1 627 ? -41.031 54.6 -13.387 1 61.1 627 LEU B C 1
ATOM 13704 O O . LEU B 1 627 ? -40.898 53.526 -13.979 1 61.1 627 LEU B O 1
ATOM 13708 N N . LEU B 1 628 ? -40.031 55.293 -12.992 1 66.33 628 LEU B N 1
ATOM 13709 C CA . LEU B 1 628 ? -38.67 54.918 -13.361 1 66.33 628 LEU B CA 1
ATOM 13710 C C . LEU B 1 628 ? -38.234 53.659 -12.62 1 66.33 628 LEU B C 1
ATOM 13712 O O . LEU B 1 628 ? -37.593 52.781 -13.203 1 66.33 628 LEU B O 1
ATOM 13716 N N . ILE B 1 629 ? -38.588 53.558 -11.379 1 69.06 629 ILE B N 1
ATOM 13717 C CA . ILE B 1 629 ? -38.225 52.393 -10.58 1 69.06 629 ILE B CA 1
ATOM 13718 C C . ILE B 1 629 ? -38.968 51.163 -11.095 1 69.06 629 ILE B C 1
ATOM 13720 O O . ILE B 1 629 ? -38.395 50.074 -11.181 1 69.06 629 ILE B O 1
ATOM 13724 N N . LEU B 1 630 ? -40.226 51.426 -11.527 1 71.29 630 LEU B N 1
ATOM 13725 C CA . LEU B 1 630 ? -41.016 50.33 -12.079 1 71.29 630 LEU B CA 1
ATOM 13726 C C . LEU B 1 630 ? -40.405 49.821 -13.38 1 71.29 630 LEU B C 1
ATOM 13728 O O . LEU B 1 630 ? -40.337 48.611 -13.607 1 71.29 630 LEU B O 1
ATOM 13732 N N . ILE B 1 631 ? -40.046 50.735 -14.21 1 77.45 631 ILE B N 1
ATOM 13733 C CA . ILE B 1 631 ? -39.447 50.358 -15.486 1 77.45 631 ILE B CA 1
ATOM 13734 C C . ILE B 1 631 ? -38.139 49.609 -15.24 1 77.45 631 ILE B C 1
ATOM 13736 O O . ILE B 1 631 ? -37.909 48.544 -15.817 1 77.45 631 ILE B O 1
ATOM 13740 N N . ALA B 1 632 ? -37.351 50.196 -14.405 1 73.78 632 ALA B N 1
ATOM 13741 C CA . ALA B 1 632 ? -36.062 49.573 -14.115 1 73.78 632 ALA B CA 1
ATOM 13742 C C . ALA B 1 632 ? -36.247 48.175 -13.533 1 73.78 632 ALA B C 1
ATOM 13744 O O . ALA B 1 632 ? -35.555 47.234 -13.928 1 73.78 632 ALA B O 1
ATOM 13745 N N . ASN B 1 633 ? -37.123 47.973 -12.658 1 75.74 633 ASN B N 1
ATOM 13746 C CA . ASN B 1 633 ? -37.399 46.685 -12.031 1 75.74 633 ASN B CA 1
ATOM 13747 C C . ASN B 1 633 ? -37.93 45.672 -13.041 1 75.74 633 ASN B C 1
ATOM 13749 O O . ASN B 1 633 ? -37.527 44.507 -13.028 1 75.74 633 ASN B O 1
ATOM 13753 N N . THR B 1 634 ? -38.826 46.186 -13.878 1 78.59 634 THR B N 1
ATOM 13754 C CA . THR B 1 634 ? -39.403 45.296 -14.879 1 78.59 634 THR B CA 1
ATOM 13755 C C . THR B 1 634 ? -38.342 44.851 -15.883 1 78.59 634 THR B C 1
ATOM 13757 O O . THR B 1 634 ? -38.34 43.7 -16.323 1 78.59 634 THR B O 1
ATOM 13760 N N . ARG B 1 635 ? -37.532 45.697 -16.232 1 83.05 635 ARG B N 1
ATOM 13761 C CA . ARG B 1 635 ? -36.434 45.351 -17.128 1 83.05 635 ARG B CA 1
ATOM 13762 C C . ARG B 1 635 ? -35.569 44.246 -16.531 1 83.05 635 ARG B C 1
ATOM 13764 O O . ARG B 1 635 ? -35.233 43.276 -17.215 1 83.05 635 ARG B O 1
ATOM 13771 N N . GLN B 1 636 ? -35.209 44.438 -15.292 1 80.69 636 GLN B N 1
ATOM 13772 C CA . GLN B 1 636 ? -34.366 43.439 -14.645 1 80.69 636 GLN B CA 1
ATOM 13773 C C . GLN B 1 636 ? -35.096 42.106 -14.511 1 80.69 636 GLN B C 1
ATOM 13775 O O . GLN B 1 636 ? -34.486 41.043 -14.645 1 80.69 636 GLN B O 1
ATOM 13780 N N . GLN B 1 637 ? -36.322 42.15 -14.341 1 81.81 637 GLN B N 1
ATOM 13781 C CA . GLN B 1 637 ? -37.119 40.93 -14.263 1 81.81 637 GLN B CA 1
ATOM 13782 C C . GLN B 1 637 ? -37.12 40.188 -15.597 1 81.81 637 GLN B C 1
ATOM 13784 O O . GLN B 1 637 ? -37.077 38.956 -15.627 1 81.81 637 GLN B O 1
ATOM 13789 N N . ILE B 1 638 ? -37.224 40.919 -16.624 1 84.61 638 ILE B N 1
ATOM 13790 C CA . ILE B 1 638 ? -37.217 40.316 -17.952 1 84.61 638 ILE B CA 1
ATOM 13791 C C . ILE B 1 638 ? -35.87 39.644 -18.207 1 84.61 638 ILE B C 1
ATOM 13793 O O . ILE B 1 638 ? -35.816 38.501 -18.667 1 84.61 638 ILE B O 1
ATOM 13797 N N . ILE B 1 639 ? -34.834 40.325 -17.884 1 82.94 639 ILE B N 1
ATOM 13798 C CA . ILE B 1 639 ? -33.494 39.8 -18.123 1 82.94 639 ILE B CA 1
ATOM 13799 C C . ILE B 1 639 ? -33.293 38.513 -17.327 1 82.94 639 ILE B C 1
ATOM 13801 O O . ILE B 1 639 ? -32.814 37.512 -17.864 1 82.94 639 ILE B O 1
ATOM 13805 N N . CYS B 1 640 ? -33.653 38.487 -16.083 1 82.25 640 CYS B N 1
ATOM 13806 C CA . CYS B 1 640 ? -33.469 37.315 -15.234 1 82.25 640 CYS B CA 1
ATOM 13807 C C . CYS B 1 640 ? -34.397 36.183 -15.658 1 82.25 640 CYS B C 1
ATOM 13809 O O . CYS B 1 640 ? -33.998 35.017 -15.665 1 82.25 640 CYS B O 1
ATOM 13811 N N . THR B 1 641 ? -35.614 36.522 -16.086 1 82.08 641 THR B N 1
ATOM 13812 C CA . THR B 1 641 ? -36.557 35.504 -16.534 1 82.08 641 THR B CA 1
ATOM 13813 C C . THR B 1 641 ? -36.105 34.893 -17.858 1 82.08 641 THR B C 1
ATOM 13815 O O . THR B 1 641 ? -36.272 33.693 -18.083 1 82.08 641 THR B O 1
ATOM 13818 N N . ARG B 1 642 ? -35.57 35.603 -18.618 1 82.58 642 ARG B N 1
ATOM 13819 C CA . ARG B 1 642 ? -35.026 35.114 -19.881 1 82.58 642 ARG B CA 1
ATOM 13820 C C . ARG B 1 642 ? -33.87 34.149 -19.642 1 82.58 642 ARG B C 1
ATOM 13822 O O . ARG B 1 642 ? -33.779 33.106 -20.294 1 82.58 642 ARG B O 1
ATOM 13829 N N . ALA B 1 643 ? -32.966 34.568 -18.756 1 78.41 643 ALA B N 1
ATOM 13830 C CA . ALA B 1 643 ? -31.841 33.698 -18.421 1 78.41 643 ALA B CA 1
ATOM 13831 C C . ALA B 1 643 ? -32.327 32.363 -17.864 1 78.41 643 ALA B C 1
ATOM 13833 O O . ALA B 1 643 ? -31.779 31.309 -18.194 1 78.41 643 ALA B O 1
ATOM 13834 N N . ALA B 1 644 ? -33.339 32.42 -17.02 1 78.54 644 ALA B N 1
ATOM 13835 C CA . ALA B 1 644 ? -33.912 31.202 -16.453 1 78.54 644 ALA B CA 1
ATOM 13836 C C . ALA B 1 644 ? -34.579 30.355 -17.533 1 78.54 644 ALA B C 1
ATOM 13838 O O . ALA B 1 644 ? -34.502 29.125 -17.503 1 78.54 644 ALA B O 1
ATOM 13839 N N . TYR B 1 645 ? -35.227 31.024 -18.449 1 77.68 645 TYR B N 1
ATOM 13840 C CA . TYR B 1 645 ? -35.892 30.325 -19.543 1 77.68 645 TYR B CA 1
ATOM 13841 C C . TYR B 1 645 ? -34.882 29.583 -20.411 1 77.68 645 TYR B C 1
ATOM 13843 O O . TYR B 1 645 ? -35.146 28.467 -20.865 1 77.68 645 TYR B O 1
ATOM 13851 N N . LEU B 1 646 ? -33.786 30.058 -20.527 1 70.39 646 LEU B N 1
ATOM 13852 C CA . LEU B 1 646 ? -32.744 29.413 -21.318 1 70.39 646 LEU B CA 1
ATOM 13853 C C . LEU B 1 646 ? -32.191 28.19 -20.594 1 70.39 646 LEU B C 1
ATOM 13855 O O . LEU B 1 646 ? -31.749 27.232 -21.232 1 70.39 646 LEU B O 1
ATOM 13859 N N . GLN B 1 647 ? -32.269 28.288 -19.261 1 70.96 647 GLN B N 1
ATOM 13860 C CA . GLN B 1 647 ? -31.724 27.19 -18.468 1 70.96 647 GLN B CA 1
ATOM 13861 C C . GLN B 1 647 ? -32.746 26.07 -18.303 1 70.96 647 GLN B C 1
ATOM 13863 O O . GLN B 1 647 ? -32.4 24.889 -18.384 1 70.96 647 GLN B O 1
ATOM 13868 N N . HIS B 1 648 ? -34.099 26.377 -18.137 1 72.21 648 HIS B N 1
ATOM 13869 C CA . HIS B 1 648 ? -35.075 25.373 -17.729 1 72.21 648 HIS B CA 1
ATOM 13870 C C . HIS B 1 648 ? -36.119 25.144 -18.816 1 72.21 648 HIS B C 1
ATOM 13872 O O . HIS B 1 648 ? -36.773 24.099 -18.845 1 72.21 648 HIS B O 1
ATOM 13878 N N . GLU B 1 649 ? -36.401 26.045 -19.736 1 71.29 64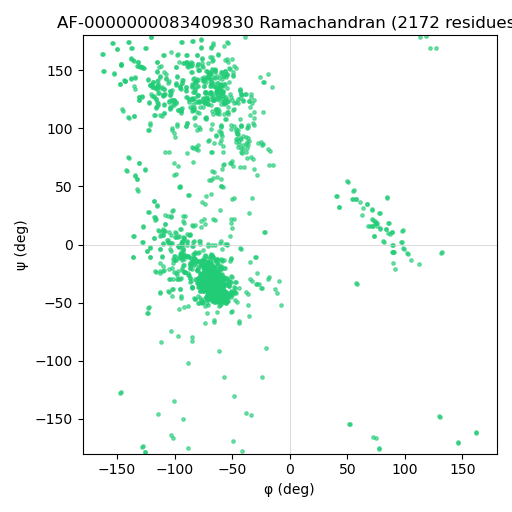9 GLU B N 1
ATOM 13879 C CA . GLU B 1 649 ? -37.287 26.025 -20.896 1 71.29 649 GLU B CA 1
ATOM 13880 C C . GLU B 1 649 ? -38.686 25.549 -20.515 1 71.29 649 GLU B C 1
ATOM 13882 O O . GLU B 1 649 ? -39.239 24.654 -21.157 1 71.29 649 GLU B O 1
ATOM 13887 N N . THR B 1 650 ? -39.27 26.183 -19.549 1 76.87 650 THR B N 1
ATOM 13888 C CA . THR B 1 650 ? -40.622 25.811 -19.148 1 76.87 650 THR B CA 1
ATOM 13889 C C . THR B 1 650 ? -41.651 26.738 -19.788 1 76.87 650 THR B C 1
ATOM 13891 O O . THR B 1 650 ? -41.385 27.924 -19.989 1 76.87 650 THR B O 1
ATOM 13894 N N . PRO B 1 651 ? -42.799 26.187 -20.144 1 76.5 651 PRO B N 1
ATOM 13895 C CA . PRO B 1 651 ? -43.843 27.028 -20.733 1 76.5 651 PRO B CA 1
ATOM 13896 C C . PRO B 1 651 ? -44.297 28.147 -19.798 1 76.5 651 PRO B C 1
ATOM 13898 O O . PRO B 1 651 ? -44.644 29.237 -20.258 1 76.5 651 PRO B O 1
ATOM 13901 N N . THR B 1 652 ? -44.223 28.015 -18.628 1 76.87 652 THR B N 1
ATOM 13902 C CA . THR B 1 652 ? -44.616 29.026 -17.653 1 76.87 652 THR B CA 1
ATOM 13903 C C . THR B 1 652 ? -43.671 30.223 -17.704 1 76.87 652 THR B C 1
ATOM 13905 O O . THR B 1 652 ? -44.109 31.371 -17.61 1 76.87 652 THR B O 1
ATOM 13908 N N . LEU B 1 653 ? -42.509 29.996 -17.979 1 82.36 653 LEU B N 1
ATOM 13909 C CA . LEU B 1 653 ? -41.522 31.068 -18.048 1 82.36 653 LEU B CA 1
ATOM 13910 C C . LEU B 1 653 ? -41.659 31.85 -19.349 1 82.36 653 LEU B C 1
ATOM 13912 O O . LEU B 1 653 ? -41.467 33.068 -19.37 1 82.36 653 LEU B O 1
ATOM 13916 N N . ALA B 1 654 ? -42.11 31.099 -20.355 1 81.62 654 ALA B N 1
ATOM 13917 C CA . ALA B 1 654 ? -42.341 31.78 -21.626 1 81.62 654 ALA B CA 1
ATOM 13918 C C . ALA B 1 654 ? -43.522 32.741 -21.528 1 81.62 654 ALA B C 1
ATOM 13920 O O . ALA B 1 654 ? -43.46 33.864 -22.035 1 81.62 654 ALA B O 1
ATOM 13921 N N . LYS B 1 655 ? -44.538 32.284 -20.916 1 79.86 655 LYS B N 1
ATOM 13922 C CA . LYS B 1 655 ? -45.715 33.126 -20.722 1 79.86 655 LYS B CA 1
ATOM 13923 C C . LYS B 1 655 ? -45.391 34.329 -19.84 1 79.86 655 LYS B C 1
ATOM 13925 O O . LYS B 1 655 ? -45.83 35.446 -20.119 1 79.86 655 LYS B O 1
ATOM 13930 N N . LYS B 1 656 ? -44.63 34.15 -18.905 1 82.79 656 LYS B N 1
ATOM 13931 C CA . LYS B 1 656 ? -44.237 35.224 -17.997 1 82.79 656 LYS B CA 1
ATOM 13932 C C . LYS B 1 656 ? -43.379 36.263 -18.712 1 82.79 656 LYS B C 1
ATOM 13934 O O . LYS B 1 656 ? -43.539 37.466 -18.492 1 82.79 656 LYS B O 1
ATOM 13939 N N . LEU B 1 657 ? -42.582 35.896 -19.558 1 87.05 657 LEU B N 1
ATOM 13940 C CA . LEU B 1 657 ? -41.723 36.796 -20.32 1 87.05 657 LEU B CA 1
ATOM 13941 C C . LEU B 1 657 ? -42.55 37.695 -21.232 1 87.05 657 LEU B C 1
ATOM 13943 O O . LEU B 1 657 ? -42.28 38.893 -21.341 1 87.05 657 LEU B O 1
ATOM 13947 N N . LYS B 1 658 ? -43.581 37.015 -21.794 1 82.11 658 LYS B N 1
ATOM 13948 C CA . LYS B 1 658 ? -44.448 37.792 -22.675 1 82.11 658 LYS B CA 1
ATOM 13949 C C . LYS B 1 658 ? -45.244 38.83 -21.888 1 82.11 658 LYS B C 1
ATOM 13951 O O . LYS B 1 658 ? -45.385 39.974 -22.326 1 82.11 658 LYS B O 1
ATOM 13956 N N . GLU B 1 659 ? -45.695 38.519 -20.743 1 81.08 659 GLU B N 1
ATOM 13957 C CA . GLU B 1 659 ? -46.467 39.421 -19.894 1 81.08 659 GLU B CA 1
ATOM 13958 C C . GLU B 1 659 ? -45.613 40.589 -19.409 1 81.08 659 GLU B C 1
ATOM 13960 O O . GLU B 1 659 ? -46.073 41.732 -19.381 1 81.08 659 GLU B O 1
ATOM 13965 N N . LEU B 1 660 ? -44.423 40.318 -19.105 1 85.66 660 LEU B N 1
ATOM 13966 C CA . LEU B 1 660 ? -43.51 41.346 -18.615 1 85.66 660 LEU B CA 1
ATOM 13967 C C . LEU B 1 660 ? -43.137 42.318 -19.73 1 85.66 660 LEU B C 1
ATOM 13969 O O . LEU B 1 660 ? -43.056 43.527 -19.503 1 85.66 660 LEU B O 1
ATOM 13973 N N . ARG B 1 661 ? -43.051 41.845 -20.854 1 87.43 661 ARG B N 1
ATOM 13974 C CA . ARG B 1 661 ? -42.716 42.7 -21.988 1 87.43 661 ARG B CA 1
ATOM 13975 C C . ARG B 1 661 ? -43.888 43.602 -22.359 1 87.43 661 ARG B C 1
ATOM 13977 O O . ARG B 1 661 ? -43.694 44.771 -22.702 1 87.43 661 ARG B O 1
ATOM 13984 N N . ASP B 1 662 ? -45.081 43.025 -22.187 1 80 662 ASP B N 1
ATOM 13985 C CA . ASP B 1 662 ? -46.274 43.825 -22.445 1 80 662 ASP B CA 1
ATOM 13986 C C . ASP B 1 662 ? -46.412 44.951 -21.423 1 80 662 ASP B C 1
ATOM 13988 O O . ASP B 1 662 ? -46.753 46.081 -21.779 1 80 662 ASP B O 1
ATOM 13992 N N . MET B 1 663 ? -46.102 44.616 -20.257 1 79.33 663 MET B N 1
ATOM 13993 C CA . MET B 1 663 ? -46.158 45.606 -19.185 1 79.33 663 MET B CA 1
ATOM 13994 C C . MET B 1 663 ? -45.1 46.686 -19.386 1 79.33 663 MET B C 1
ATOM 13996 O O . MET B 1 663 ? -45.369 47.871 -19.179 1 79.33 663 MET B O 1
ATOM 14000 N N . LEU B 1 664 ? -43.938 46.336 -19.777 1 85.37 664 LEU B N 1
ATOM 14001 C CA . LEU B 1 664 ? -42.846 47.279 -19.992 1 85.37 664 LEU B CA 1
ATOM 14002 C C . LEU B 1 664 ? -43.159 48.22 -21.151 1 85.37 664 LEU B C 1
ATOM 14004 O O . LEU B 1 664 ? -42.882 49.419 -21.075 1 85.37 664 LEU B O 1
ATOM 14008 N N . ASN B 1 665 ? -43.855 47.693 -22.133 1 81.98 665 ASN B N 1
ATOM 14009 C CA . ASN B 1 665 ? -44.21 48.511 -23.288 1 81.98 665 ASN B CA 1
ATOM 14010 C C . ASN B 1 665 ? -45.22 49.594 -22.919 1 81.98 665 ASN B C 1
ATOM 14012 O O . ASN B 1 665 ? -45.089 50.742 -23.346 1 81.98 665 ASN B O 1
ATOM 14016 N N . THR B 1 666 ? -46.106 49.178 -22.138 1 78.64 666 THR B N 1
ATOM 14017 C CA . THR B 1 666 ? -47.125 50.124 -21.698 1 78.64 666 THR B CA 1
ATOM 14018 C C . THR B 1 666 ? -46.509 51.217 -20.828 1 78.64 666 THR B C 1
ATOM 14020 O O . THR B 1 666 ? -46.851 52.393 -20.965 1 78.64 666 THR B O 1
ATOM 14023 N N . THR B 1 667 ? -45.585 50.84 -20.045 1 78.98 667 THR B N 1
ATOM 14024 C CA . THR B 1 667 ? -44.958 51.782 -19.125 1 78.98 667 THR B CA 1
ATOM 14025 C C . THR B 1 667 ? -43.987 52.696 -19.865 1 78.98 667 THR B C 1
ATOM 14027 O O . THR B 1 667 ? -43.864 53.878 -19.536 1 78.98 667 THR B O 1
ATOM 14030 N N . LEU B 1 668 ? -43.38 52.252 -20.799 1 82.51 668 LEU B N 1
ATOM 14031 C CA . LEU B 1 668 ? -42.453 53.047 -21.598 1 82.51 668 LEU B CA 1
ATOM 14032 C C . LEU B 1 668 ? -43.199 54.11 -22.399 1 82.51 668 LEU B C 1
ATOM 14034 O O . LEU B 1 668 ? -42.711 55.231 -22.555 1 82.51 668 LEU B O 1
ATOM 14038 N N . THR B 1 669 ? -44.398 53.748 -22.869 1 77.72 669 THR B N 1
ATOM 14039 C CA . THR B 1 669 ? -45.225 54.709 -23.59 1 77.72 669 THR B CA 1
ATOM 14040 C C . THR B 1 669 ? -45.637 55.861 -22.677 1 77.72 669 THR B C 1
ATOM 14042 O O . THR B 1 669 ? -45.635 57.021 -23.093 1 77.72 669 THR B O 1
ATOM 14045 N N . ARG B 1 670 ? -45.85 55.492 -21.535 1 73.88 670 ARG B N 1
ATOM 14046 C CA . ARG B 1 670 ? -46.207 56.508 -20.551 1 73.88 670 ARG B CA 1
ATOM 14047 C C . ARG B 1 670 ? -45.008 57.388 -20.213 1 73.88 670 ARG B C 1
ATOM 14049 O O . ARG B 1 670 ? -45.15 58.6 -20.037 1 73.88 670 ARG B O 1
ATOM 14056 N N . LEU B 1 671 ? -43.827 56.852 -20.074 1 79.82 671 LEU B N 1
ATOM 14057 C CA . LEU B 1 671 ? -42.61 57.602 -19.785 1 79.82 671 LEU B CA 1
ATOM 14058 C C . LEU B 1 671 ? -42.307 58.598 -20.9 1 79.82 671 LEU B C 1
ATOM 14060 O O . LEU B 1 671 ? -41.941 59.744 -20.631 1 79.82 671 LEU B O 1
ATOM 14064 N N . ARG B 1 672 ? -42.618 58.177 -22.032 1 80.26 672 ARG B N 1
ATOM 14065 C CA . ARG B 1 672 ? -42.336 59.045 -23.17 1 80.26 672 ARG B CA 1
ATOM 14066 C C . ARG B 1 672 ? -43.261 60.257 -23.178 1 80.26 672 ARG B C 1
ATOM 14068 O O . ARG B 1 672 ? -42.837 61.367 -23.508 1 80.26 672 ARG B O 1
ATOM 14075 N N . ALA B 1 673 ? -44.409 60.045 -22.746 1 74.54 673 ALA B N 1
ATOM 14076 C CA . ALA B 1 673 ? -45.369 61.143 -22.668 1 74.54 673 ALA B CA 1
ATOM 14077 C C . ALA B 1 673 ? -44.955 62.16 -21.609 1 74.54 673 ALA B C 1
ATOM 14079 O O . ALA B 1 673 ? -45.077 63.369 -21.82 1 74.54 673 ALA B O 1
ATOM 14080 N N . VAL B 1 674 ? -44.381 61.666 -20.599 1 73.39 674 VAL B N 1
ATOM 14081 C CA . VAL B 1 674 ? -43.945 62.534 -19.51 1 73.39 674 VAL B CA 1
ATOM 14082 C C . VAL B 1 674 ? -42.656 63.252 -19.905 1 73.39 674 VAL B C 1
ATOM 14084 O O . VAL B 1 674 ? -42.49 64.441 -19.623 1 73.39 674 VAL B O 1
ATOM 14087 N N . GLN B 1 675 ? -41.808 62.644 -20.557 1 78.24 675 GLN B N 1
ATOM 14088 C CA . GLN B 1 675 ? -40.531 63.21 -20.978 1 78.24 675 GLN B CA 1
ATOM 14089 C C . GLN B 1 675 ? -40.733 64.322 -22.004 1 78.24 675 GLN B C 1
ATOM 14091 O O . GLN B 1 675 ? -40.003 65.315 -22.002 1 78.24 675 GLN B O 1
ATOM 14096 N N . ALA B 1 676 ? -41.707 64.18 -22.721 1 75.45 676 ALA B N 1
ATOM 14097 C CA . ALA B 1 676 ? -42.01 65.204 -23.717 1 75.45 676 ALA B CA 1
ATOM 14098 C C . ALA B 1 676 ? -42.385 66.524 -23.05 1 75.45 676 ALA B C 1
ATOM 14100 O O . ALA B 1 676 ? -42.133 67.599 -23.601 1 75.45 676 ALA B O 1
ATOM 14101 N N . GLN B 1 677 ? -42.753 66.384 -21.862 1 70.92 677 GLN B N 1
ATOM 14102 C CA . GLN B 1 677 ? -43.21 67.577 -21.157 1 70.92 677 GLN B CA 1
ATOM 14103 C C . GLN B 1 677 ? -42.136 68.102 -20.209 1 70.92 677 GLN B C 1
ATOM 14105 O O . GLN B 1 677 ? -41.944 69.314 -20.089 1 70.92 677 GLN B O 1
ATOM 14110 N N . VAL B 1 678 ? -41.431 67.188 -19.58 1 72.8 678 VAL B N 1
ATOM 14111 C CA . VAL B 1 678 ? -40.54 67.569 -18.489 1 72.8 678 VAL B CA 1
ATOM 14112 C C . VAL B 1 678 ? -39.123 67.762 -19.023 1 72.8 678 VAL B C 1
ATOM 14114 O O . VAL B 1 678 ? -38.387 68.632 -18.55 1 72.8 678 VAL B O 1
ATOM 14117 N N . THR B 1 679 ? -38.772 66.896 -19.956 1 78.27 679 THR B N 1
ATOM 14118 C CA . THR B 1 679 ? -37.423 66.978 -20.505 1 78.27 679 THR B CA 1
ATOM 14119 C C . THR B 1 679 ? -37.464 67.083 -22.027 1 78.27 679 THR B C 1
ATOM 14121 O O . THR B 1 679 ? -36.969 66.199 -22.729 1 78.27 679 THR B O 1
ATOM 14124 N N . PRO B 1 680 ? -37.99 68.115 -22.436 1 75.4 680 PRO B N 1
ATOM 14125 C CA . PRO B 1 680 ? -38.067 68.261 -23.891 1 75.4 680 PRO B CA 1
ATOM 14126 C C . PRO B 1 680 ? -36.692 68.267 -24.557 1 75.4 680 PRO B C 1
ATOM 14128 O O . PRO B 1 680 ? -36.578 67.967 -25.748 1 75.4 680 PRO B O 1
ATOM 14131 N N . GLN B 1 681 ? -35.686 68.534 -23.863 1 79.07 681 GLN B N 1
ATOM 14132 C CA . GLN B 1 681 ? -34.338 68.638 -24.412 1 79.07 681 GLN B CA 1
ATOM 14133 C C . GLN B 1 681 ? -33.833 67.28 -24.891 1 79.07 681 GLN B C 1
ATOM 14135 O O . GLN B 1 681 ? -32.89 67.207 -25.682 1 79.07 681 GLN B O 1
ATOM 14140 N N . VAL B 1 682 ? -34.511 66.169 -24.416 1 80.51 682 VAL B N 1
ATOM 14141 C CA . VAL B 1 682 ? -34.018 64.849 -24.794 1 80.51 682 VAL B CA 1
ATOM 14142 C C . VAL B 1 682 ? -34.803 64.328 -25.996 1 80.51 682 VAL B C 1
ATOM 14144 O O . VAL B 1 682 ? -34.575 63.206 -26.454 1 80.51 682 VAL B O 1
ATOM 14147 N N . ALA B 1 683 ? -35.648 65.078 -26.622 1 76.24 683 ALA B N 1
ATOM 14148 C CA . ALA B 1 683 ? -36.521 64.681 -27.723 1 76.24 683 ALA B CA 1
ATOM 14149 C C . ALA B 1 683 ? -35.707 64.272 -28.948 1 76.24 683 ALA B C 1
ATOM 14151 O O . ALA B 1 683 ? -36.043 63.3 -29.628 1 76.24 683 ALA B O 1
ATOM 14152 N N . GLU B 1 684 ? -34.674 65.004 -29.201 1 77.42 684 GLU B N 1
ATOM 14153 C CA . GLU B 1 684 ? -33.833 64.69 -30.352 1 77.42 684 GLU B CA 1
ATOM 14154 C C . GLU B 1 684 ? -33.173 63.323 -30.196 1 77.42 684 GLU B C 1
ATOM 14156 O O . GLU B 1 684 ? -33.046 62.575 -31.168 1 77.42 684 GLU B O 1
ATOM 14161 N N . ASP B 1 685 ? -32.861 62.889 -29 1 80.95 685 ASP B N 1
ATOM 14162 C CA . ASP B 1 685 ? -32.23 61.596 -28.751 1 80.95 685 ASP B CA 1
ATOM 14163 C C . ASP B 1 685 ? -33.233 60.456 -28.909 1 80.95 685 ASP B C 1
ATOM 14165 O O . ASP B 1 685 ? -32.874 59.363 -29.353 1 80.95 685 ASP B O 1
ATOM 14169 N N . MET B 1 686 ? -34.484 60.676 -28.625 1 78.16 686 MET B N 1
ATOM 14170 C CA . MET B 1 686 ? -35.55 59.678 -28.668 1 78.16 686 MET B CA 1
ATOM 14171 C C . MET B 1 686 ? -35.896 59.314 -30.108 1 78.16 686 MET B C 1
ATOM 14173 O O . MET B 1 686 ? -36.324 58.192 -30.383 1 78.16 686 MET B O 1
ATOM 14177 N N . GLU B 1 687 ? -35.677 60.212 -30.98 1 74.02 687 GLU B N 1
ATOM 14178 C CA . GLU B 1 687 ? -35.997 59.988 -32.387 1 74.02 687 GLU B CA 1
ATOM 14179 C C . GLU B 1 687 ? -34.977 59.063 -33.045 1 74.02 687 GLU B C 1
ATOM 14181 O O . GLU B 1 687 ? -35.287 58.386 -34.027 1 74.02 687 GLU B O 1
ATOM 14186 N N . ASP B 1 688 ? -33.856 58.821 -32.457 1 73.04 688 ASP B N 1
ATOM 14187 C CA . ASP B 1 688 ? -32.78 58.024 -33.037 1 73.04 688 ASP B CA 1
ATOM 14188 C C . ASP B 1 688 ? -32.886 56.563 -32.606 1 73.04 688 ASP B C 1
ATOM 14190 O O . ASP B 1 688 ? -32.068 55.731 -33.005 1 73.04 688 ASP B O 1
ATOM 14194 N N . VAL B 1 689 ? -33.872 56.101 -31.777 1 74.05 689 VAL B N 1
ATOM 14195 C CA . VAL B 1 689 ? -33.967 54.747 -31.241 1 74.05 689 VAL B CA 1
ATOM 14196 C C . VAL B 1 689 ? -34.569 53.816 -32.291 1 74.05 689 VAL B C 1
ATOM 14198 O O . VAL B 1 689 ? -35.507 54.192 -32.998 1 74.05 689 VAL B O 1
ATOM 14201 N N . ASP B 1 690 ? -33.943 52.65 -32.633 1 68.98 690 ASP B N 1
ATOM 14202 C CA . ASP B 1 690 ? -34.393 51.619 -33.563 1 68.98 690 ASP B CA 1
ATOM 14203 C C . ASP B 1 690 ? -35.795 51.129 -33.204 1 68.98 690 ASP B C 1
ATOM 14205 O O . ASP B 1 690 ? -36.012 50.6 -32.113 1 68.98 690 ASP B O 1
ATOM 14209 N N . PRO B 1 691 ? -36.771 51.351 -33.981 1 68.89 691 PRO B N 1
ATOM 14210 C CA . PRO B 1 691 ? -38.15 50.946 -33.701 1 68.89 691 PRO B CA 1
ATOM 14211 C C . PRO B 1 691 ? -38.3 49.434 -33.541 1 68.89 691 PRO B C 1
ATOM 14213 O O . PRO B 1 691 ? -39.245 48.969 -32.899 1 68.89 691 PRO B O 1
ATOM 14216 N N . SER B 1 692 ? -37.358 48.614 -34.027 1 69.44 692 SER B N 1
ATOM 14217 C CA . SER B 1 692 ? -37.465 47.162 -33.929 1 69.44 692 SER B CA 1
ATOM 14218 C C . SER B 1 692 ? -37.322 46.694 -32.484 1 69.44 692 SER B C 1
ATOM 14220 O O . SER B 1 692 ? -37.82 45.626 -32.12 1 69.44 692 SER B O 1
ATOM 14222 N N . LEU B 1 693 ? -36.775 47.384 -31.637 1 71.59 693 LEU B N 1
ATOM 14223 C CA . LEU B 1 693 ? -36.54 47.005 -30.248 1 71.59 693 LEU B CA 1
ATOM 14224 C C . LEU B 1 693 ? -37.833 47.064 -29.442 1 71.59 693 LEU B C 1
ATOM 14226 O O . LEU B 1 693 ? -37.987 46.343 -28.453 1 71.59 693 LEU B O 1
ATOM 14230 N N . GLU B 1 694 ? -38.665 47.856 -29.869 1 66.31 694 GLU B N 1
ATOM 14231 C CA . GLU B 1 694 ? -39.908 48.074 -29.135 1 66.31 694 GLU B CA 1
ATOM 14232 C C . GLU B 1 694 ? -40.764 46.811 -29.112 1 66.31 694 GLU B C 1
ATOM 14234 O O . GLU B 1 694 ? -41.391 46.498 -28.098 1 66.31 694 GLU B O 1
ATOM 14239 N N . ASN B 1 695 ? -40.742 46.024 -30.195 1 62.79 695 ASN B N 1
ATOM 14240 C CA . ASN B 1 695 ? -41.626 44.865 -30.277 1 62.79 695 ASN B CA 1
ATOM 14241 C C . ASN B 1 695 ? -40.924 43.591 -29.814 1 62.79 695 ASN B C 1
ATOM 14243 O O . ASN B 1 695 ? -41.521 42.766 -29.121 1 62.79 695 ASN B O 1
ATOM 14247 N N . ASP B 1 696 ? -39.673 43.555 -29.982 1 70.39 696 ASP B N 1
ATOM 14248 C CA . ASP B 1 696 ? -39.011 42.271 -29.776 1 70.39 696 ASP B CA 1
ATOM 14249 C C . ASP B 1 696 ? -38.245 42.253 -28.455 1 70.39 696 ASP B C 1
ATOM 14251 O O . ASP B 1 696 ? -38.289 41.265 -27.719 1 70.39 696 ASP B O 1
ATOM 14255 N N . THR B 1 697 ? -37.591 43.364 -28.152 1 81.67 697 THR B N 1
ATOM 14256 C CA . THR B 1 697 ? -36.761 43.421 -26.953 1 81.67 697 THR B CA 1
ATOM 14257 C C . THR B 1 697 ? -36.885 44.782 -26.274 1 81.67 697 THR B C 1
ATOM 14259 O O . THR B 1 697 ? -35.903 45.519 -26.166 1 81.67 697 THR B O 1
ATOM 14262 N N . PRO B 1 698 ? -38.093 45.087 -25.817 1 81.2 698 PRO B N 1
ATOM 14263 C CA . PRO B 1 698 ? -38.279 46.4 -25.194 1 81.2 698 PRO B CA 1
ATOM 14264 C C . PRO B 1 698 ? -37.326 46.639 -24.025 1 81.2 698 PRO B C 1
ATOM 14266 O O . PRO B 1 698 ? -37.084 47.788 -23.647 1 81.2 698 PRO B O 1
ATOM 14269 N N . GLU B 1 699 ? -36.779 45.609 -23.467 1 82.23 699 GLU B N 1
ATOM 14270 C CA . GLU B 1 699 ?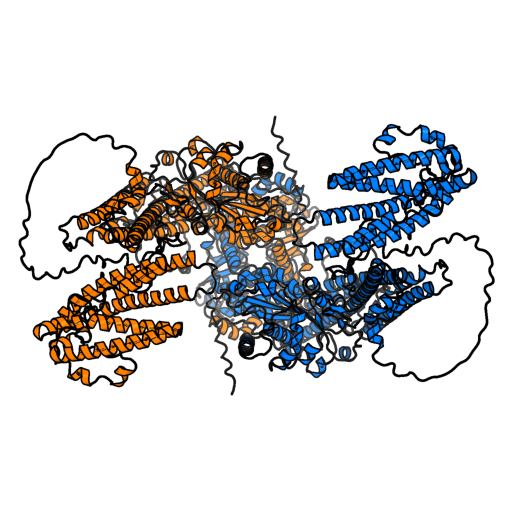 -35.886 45.732 -22.319 1 82.23 699 GLU B CA 1
ATOM 14271 C C . GLU B 1 699 ? -34.57 46.398 -22.712 1 82.23 699 GLU B C 1
ATOM 14273 O O . GLU B 1 699 ? -33.846 46.907 -21.854 1 82.23 699 GLU B O 1
ATOM 14278 N N . ASP B 1 700 ? -34.321 46.613 -23.953 1 81.12 700 ASP B N 1
ATOM 14279 C CA . ASP B 1 700 ? -33.057 47.18 -24.414 1 81.12 700 ASP B CA 1
ATOM 14280 C C . ASP B 1 700 ? -33.231 48.634 -24.846 1 81.12 700 ASP B C 1
ATOM 14282 O O . ASP B 1 700 ? -32.262 49.295 -25.224 1 81.12 700 ASP B O 1
ATOM 14286 N N . LEU B 1 701 ? -34.485 49.242 -24.721 1 81.6 701 LEU B N 1
ATOM 14287 C CA . LEU B 1 701 ? -34.745 50.619 -25.126 1 81.6 701 LEU B CA 1
ATOM 14288 C C . LEU B 1 701 ? -34.126 51.602 -24.138 1 81.6 701 LEU B C 1
ATOM 14290 O O . LEU B 1 701 ? -34.22 51.411 -22.924 1 81.6 701 LEU B O 1
ATOM 14294 N N . PRO B 1 702 ? -33.401 52.567 -24.613 1 80.45 702 PRO B N 1
ATOM 14295 C CA . PRO B 1 702 ? -32.833 53.564 -23.704 1 80.45 702 PRO B CA 1
ATOM 14296 C C . PRO B 1 702 ? -33.901 54.408 -23.012 1 80.45 702 PRO B C 1
ATOM 14298 O O . PRO B 1 702 ? -34.906 54.767 -23.631 1 80.45 702 PRO B O 1
ATOM 14301 N N . LEU B 1 703 ? -33.798 54.814 -21.769 1 81.04 703 LEU B N 1
ATOM 14302 C CA . LEU B 1 703 ? -34.791 55.545 -20.989 1 81.04 703 LEU B CA 1
ATOM 14303 C C . LEU B 1 703 ? -34.475 57.037 -20.967 1 81.04 703 LEU B C 1
ATOM 14305 O O . LEU B 1 703 ? -35.336 57.853 -20.629 1 81.04 703 LEU B O 1
ATOM 14309 N N . PHE B 1 704 ? -33.369 57.514 -21.34 1 81.31 704 PHE B N 1
ATOM 14310 C CA . PHE B 1 704 ? -32.916 58.895 -21.454 1 81.31 704 PHE B CA 1
ATOM 14311 C C . PHE B 1 704 ? -33.078 59.63 -20.129 1 81.31 704 PHE B C 1
ATOM 14313 O O . PHE B 1 704 ? -33.627 60.733 -20.088 1 81.31 704 PHE B O 1
ATOM 14320 N N . LEU B 1 705 ? -32.62 58.918 -19.107 1 82.35 705 LEU B N 1
ATOM 14321 C CA . LEU B 1 705 ? -32.61 59.517 -17.777 1 82.35 705 LEU B CA 1
ATOM 14322 C C . LEU B 1 705 ? -31.316 60.287 -17.537 1 82.35 705 LEU B C 1
ATOM 14324 O O . LEU B 1 705 ? -30.329 60.088 -18.249 1 82.35 705 LEU B O 1
ATOM 14328 N N . PRO B 1 706 ? -31.374 61.259 -16.673 1 80.99 706 PRO B N 1
ATOM 14329 C CA . PRO B 1 706 ? -30.139 61.994 -16.391 1 80.99 706 PRO B CA 1
ATOM 14330 C C . PRO B 1 706 ? -28.948 61.072 -16.14 1 80.99 706 PRO B C 1
ATOM 14332 O O . PRO B 1 706 ? -27.82 61.396 -16.519 1 80.99 706 PRO B O 1
ATOM 14335 N N . SER B 1 707 ? -29.234 59.816 -15.525 1 85.77 707 SER B N 1
ATOM 14336 C CA . SER B 1 707 ? -28.168 58.869 -15.215 1 85.77 707 SER B CA 1
ATOM 14337 C C . SER B 1 707 ? -27.567 58.279 -16.485 1 85.77 707 SER B C 1
ATOM 14339 O O . SER B 1 707 ? -26.468 57.72 -16.457 1 85.77 707 SER B O 1
ATOM 14341 N N . HIS B 1 708 ? -28.166 58.413 -17.594 1 85.41 708 HIS B N 1
ATOM 14342 C CA . HIS B 1 708 ? -27.691 57.845 -18.851 1 85.41 708 HIS B CA 1
ATOM 14343 C C . HIS B 1 708 ? -26.746 58.804 -19.567 1 85.41 708 HIS B C 1
ATOM 14345 O O . HIS B 1 708 ? -26.15 58.449 -20.586 1 85.41 708 HIS B O 1
ATOM 14351 N N . TYR B 1 709 ? -26.723 59.994 -19.023 1 82.76 709 TYR B N 1
ATOM 14352 C CA . TYR B 1 709 ? -25.888 61.013 -19.648 1 82.76 709 TYR B CA 1
ATOM 14353 C C . TYR B 1 709 ? -24.657 61.306 -18.799 1 82.76 709 TYR B C 1
ATOM 14355 O O . TYR B 1 709 ? -24.711 61.227 -17.569 1 82.76 709 TYR B O 1
ATOM 14363 N N . ASN B 1 710 ? -23.527 61.55 -19.432 1 82.9 710 ASN B N 1
ATOM 14364 C CA . ASN B 1 710 ? -22.334 61.972 -18.706 1 82.9 710 ASN B CA 1
ATOM 14365 C C . ASN B 1 710 ? -22.508 63.363 -18.102 1 82.9 710 ASN B C 1
ATOM 14367 O O . ASN B 1 710 ? -23.444 64.083 -18.453 1 82.9 710 ASN B O 1
ATOM 14371 N N . PRO B 1 711 ? -21.8 63.701 -17.139 1 82.16 711 PRO B N 1
ATOM 14372 C CA . PRO B 1 711 ? -21.978 64.972 -16.434 1 82.16 711 PRO B CA 1
ATOM 14373 C C . PRO B 1 711 ? -21.976 66.175 -17.375 1 82.16 711 PRO B C 1
ATOM 14375 O O . PRO B 1 711 ? -22.772 67.101 -17.2 1 82.16 711 PRO B O 1
ATOM 14378 N N . ALA B 1 712 ? -21.188 66.147 -18.479 1 84.24 712 ALA B N 1
ATOM 14379 C CA . ALA B 1 712 ? -21.115 67.26 -19.421 1 84.24 712 ALA B CA 1
ATOM 14380 C C . ALA B 1 712 ? -22.415 67.397 -20.21 1 84.24 712 ALA B C 1
ATOM 14382 O O . ALA B 1 712 ? -22.928 68.504 -20.385 1 84.24 712 ALA B O 1
ATOM 14383 N N . ASP B 1 713 ? -22.994 66.308 -20.595 1 87.04 713 ASP B N 1
ATOM 14384 C CA . ASP B 1 713 ? -24.234 66.313 -21.366 1 87.04 713 ASP B CA 1
ATOM 14385 C C . ASP B 1 713 ? -25.424 66.691 -20.487 1 87.04 713 ASP B C 1
ATOM 14387 O O . ASP B 1 713 ? -26.355 67.356 -20.947 1 87.04 713 ASP B O 1
ATOM 14391 N N . ARG B 1 714 ? -25.323 66.402 -19.234 1 86.51 714 ARG B N 1
ATOM 14392 C CA . ARG B 1 714 ? -26.396 66.729 -18.3 1 86.51 714 ARG B CA 1
ATOM 14393 C C . ARG B 1 714 ? -26.501 68.237 -18.093 1 86.51 714 ARG B C 1
ATOM 14395 O O . ARG B 1 714 ? -27.603 68.783 -18.014 1 86.51 714 ARG B O 1
ATOM 14402 N N . LEU B 1 715 ? -25.312 68.839 -18.035 1 82 715 LEU B N 1
ATOM 14403 C CA . LEU B 1 715 ? -25.273 70.291 -17.896 1 82 715 LEU B CA 1
ATOM 14404 C C . LEU B 1 715 ? -25.775 70.972 -19.164 1 82 715 LEU B C 1
ATOM 14406 O O . LEU B 1 715 ? -26.56 71.921 -19.095 1 82 715 LEU B O 1
ATOM 14410 N N . ALA B 1 716 ? -25.356 70.419 -20.318 1 83.32 716 ALA B N 1
ATOM 14411 C CA . ALA B 1 716 ? -25.723 71.011 -21.602 1 83.32 716 ALA B CA 1
ATOM 14412 C C . ALA B 1 716 ? -27.223 70.888 -21.855 1 83.32 716 ALA B C 1
ATOM 14414 O O . ALA B 1 716 ? -27.834 71.78 -22.446 1 83.32 716 ALA B O 1
ATOM 14415 N N . LYS B 1 717 ? -27.757 69.901 -21.298 1 85.55 717 LYS B N 1
ATOM 14416 C CA . LYS B 1 717 ? -29.166 69.64 -21.577 1 85.55 717 LYS B CA 1
ATOM 14417 C C . LYS B 1 717 ? -30.049 70.092 -20.418 1 85.55 717 LYS B C 1
ATOM 14419 O O . LYS B 1 717 ? -31.261 69.868 -20.429 1 85.55 717 LYS B O 1
ATOM 14424 N N . GLY B 1 718 ? -29.343 70.691 -19.328 1 78.07 718 GLY B N 1
ATOM 14425 C CA . GLY B 1 718 ? -30.069 71.234 -18.191 1 78.07 718 GLY B CA 1
ATOM 14426 C C . GLY B 1 718 ? -30.681 70.165 -17.307 1 78.07 718 GLY B C 1
ATOM 14427 O O . GLY B 1 718 ? -31.78 70.343 -16.778 1 78.07 718 GLY B O 1
ATOM 14428 N N . LEU B 1 719 ? -30.025 69.021 -17.281 1 81.55 719 LEU B N 1
ATOM 14429 C CA . LEU B 1 719 ? -30.579 67.879 -16.562 1 81.55 719 LEU B CA 1
ATOM 14430 C C . LEU B 1 719 ? -29.949 67.751 -15.179 1 81.55 719 LEU B C 1
ATOM 14432 O O . LEU B 1 719 ? -30.218 66.788 -14.457 1 81.55 719 LEU B O 1
ATOM 14436 N N . THR B 1 720 ? -29.17 68.694 -14.645 1 79.24 720 THR B N 1
ATOM 14437 C CA . THR B 1 720 ? -28.404 68.587 -13.408 1 79.24 720 THR B CA 1
ATOM 14438 C C . THR B 1 720 ? -29.333 68.538 -12.199 1 79.24 720 THR B C 1
ATOM 14440 O O . THR B 1 720 ? -29.134 67.731 -11.288 1 79.24 720 THR B O 1
ATOM 14443 N N . ALA B 1 721 ? -30.38 69.452 -12.203 1 70.95 721 ALA B N 1
ATOM 14444 C CA . ALA B 1 721 ? -31.327 69.462 -11.091 1 70.95 721 ALA B CA 1
ATOM 14445 C C . ALA B 1 721 ? -32.102 68.15 -11.018 1 70.95 721 ALA B C 1
ATOM 14447 O O . ALA B 1 721 ? -32.34 67.622 -9.929 1 70.95 721 ALA B O 1
ATOM 14448 N N . LEU B 1 722 ? -32.364 67.702 -12.206 1 74.53 722 LEU B N 1
ATOM 14449 C CA . LEU B 1 722 ? -33.08 66.432 -12.267 1 74.53 722 LEU B CA 1
ATOM 14450 C C . LEU B 1 722 ? -32.17 65.275 -11.868 1 74.53 722 LEU B C 1
ATOM 14452 O O . LEU B 1 722 ? -32.631 64.288 -11.29 1 74.53 722 LEU B O 1
ATOM 14456 N N . GLY B 1 723 ? -30.962 65.398 -12.086 1 78.89 723 GLY B N 1
ATOM 14457 C CA . GLY B 1 723 ? -29.989 64.395 -11.682 1 78.89 723 GLY B CA 1
ATOM 14458 C C . GLY B 1 723 ? -29.859 64.261 -10.176 1 78.89 723 GLY B C 1
ATOM 14459 O O . GLY B 1 723 ? -29.76 63.15 -9.653 1 78.89 723 GLY B O 1
ATOM 14460 N N . SER B 1 724 ? -29.887 65.379 -9.511 1 75.17 724 SER B N 1
ATOM 14461 C CA . SER B 1 724 ? -29.821 65.369 -8.054 1 75.17 724 SER B CA 1
ATOM 14462 C C . SER B 1 724 ? -31.063 64.724 -7.449 1 75.17 724 SER B C 1
ATOM 14464 O O . SER B 1 724 ? -30.976 64.027 -6.435 1 75.17 724 SER B O 1
ATOM 14466 N N . LEU B 1 725 ? -32.184 64.971 -8.067 1 70.4 725 LEU B N 1
ATOM 14467 C CA . LEU B 1 725 ? -33.423 64.352 -7.61 1 70.4 725 LEU B CA 1
ATOM 14468 C C . LEU B 1 725 ? -33.41 62.85 -7.874 1 70.4 725 LEU B C 1
ATOM 14470 O O . LEU B 1 725 ? -33.872 62.066 -7.042 1 70.4 725 LEU B O 1
ATOM 14474 N N . GLU B 1 726 ? -32.909 62.508 -9.024 1 76.41 726 GLU B N 1
ATOM 14475 C CA . GLU B 1 726 ? -32.781 61.092 -9.353 1 76.41 726 GLU B CA 1
ATOM 14476 C C . GLU B 1 726 ? -31.87 60.375 -8.361 1 76.41 726 GLU B C 1
ATOM 14478 O O . GLU B 1 726 ? -32.175 59.265 -7.92 1 76.41 726 GLU B O 1
ATOM 14483 N N . TYR B 1 727 ? -30.837 60.939 -7.901 1 80.12 727 TYR B N 1
ATOM 14484 C CA . TYR B 1 727 ? -29.888 60.349 -6.963 1 80.12 727 TYR B CA 1
ATOM 14485 C C . TYR B 1 727 ? -30.554 60.061 -5.622 1 80.12 727 TYR B C 1
ATOM 14487 O O . TYR B 1 727 ? -30.368 58.985 -5.049 1 80.12 727 TYR B O 1
ATOM 14495 N N . GLN B 1 728 ? -31.295 61.018 -5.172 1 73.3 728 GLN B N 1
ATOM 14496 C CA . GLN B 1 728 ? -31.975 60.852 -3.891 1 73.3 728 GLN B CA 1
ATOM 14497 C C . GLN B 1 728 ? -32.981 59.706 -3.947 1 73.3 728 GLN B C 1
ATOM 14499 O O . GLN B 1 728 ? -33.097 58.928 -2.998 1 73.3 728 GLN B O 1
ATOM 14504 N N . MET B 1 729 ? -33.583 59.631 -5.064 1 72.2 729 MET B N 1
ATOM 14505 C CA . MET B 1 729 ? -34.562 58.561 -5.239 1 72.2 729 MET B CA 1
ATOM 14506 C C . MET B 1 729 ? -33.874 57.203 -5.323 1 72.2 729 MET B C 1
ATOM 14508 O O . MET B 1 729 ? -34.329 56.233 -4.713 1 72.2 729 MET B O 1
ATOM 14512 N N . LEU B 1 730 ? -32.847 57.236 -6.014 1 80.09 730 LEU B N 1
ATOM 14513 C CA . LEU B 1 730 ? -32.114 55.987 -6.194 1 80.09 730 LEU B CA 1
ATOM 14514 C C . LEU B 1 730 ? -31.495 55.526 -4.879 1 80.09 730 LEU B C 1
ATOM 14516 O O . LEU B 1 730 ? -31.389 54.323 -4.626 1 80.09 730 LEU B O 1
ATOM 14520 N N . GLU B 1 731 ? -31.102 56.438 -4.084 1 78.36 731 GLU B N 1
ATOM 14521 C CA . GLU B 1 731 ? -30.542 56.081 -2.784 1 78.36 731 GLU B CA 1
ATOM 14522 C C . GLU B 1 731 ? -31.575 55.368 -1.916 1 78.36 731 GLU B C 1
ATOM 14524 O O . GLU B 1 731 ? -31.275 54.343 -1.3 1 78.36 731 GLU B O 1
ATOM 14529 N N . GLY B 1 732 ? -32.723 55.914 -1.799 1 72.77 732 GLY B N 1
ATOM 14530 C CA . GLY B 1 732 ? -33.804 55.239 -1.099 1 72.77 732 GLY B CA 1
ATOM 14531 C C . GLY B 1 732 ? -34.117 53.867 -1.665 1 72.77 732 GLY B C 1
ATOM 14532 O O . GLY B 1 732 ? -34.313 52.909 -0.914 1 72.77 732 GLY B O 1
ATOM 14533 N N . ALA B 1 733 ? -34.081 53.828 -3.008 1 73.69 733 ALA B N 1
ATOM 14534 C CA . ALA B 1 733 ? -34.362 52.559 -3.676 1 73.69 733 ALA B CA 1
ATOM 14535 C C . ALA B 1 733 ? -33.275 51.531 -3.379 1 73.69 733 ALA B C 1
ATOM 14537 O O . ALA B 1 733 ? -33.559 50.337 -3.254 1 73.69 733 ALA B O 1
ATOM 14538 N N . ALA B 1 734 ? -32.07 52.01 -3.294 1 80.4 734 ALA B N 1
ATOM 14539 C CA . ALA B 1 734 ? -30.954 51.109 -3.016 1 80.4 734 ALA B CA 1
ATOM 14540 C C . ALA B 1 734 ? -31.095 50.47 -1.637 1 80.4 734 ALA B C 1
ATOM 14542 O O . ALA B 1 734 ? -30.965 49.252 -1.494 1 80.4 734 ALA B O 1
ATOM 14543 N N . TYR B 1 735 ? -31.398 51.285 -0.685 1 75.39 735 TYR B N 1
ATOM 14544 C CA . TYR B 1 735 ? -31.552 50.768 0.67 1 75.39 735 TYR B CA 1
ATOM 14545 C C . TYR B 1 735 ? -32.776 49.865 0.774 1 75.39 735 TYR B C 1
ATOM 14547 O O . TYR B 1 735 ? -32.758 48.866 1.497 1 75.39 735 TYR B O 1
ATOM 14555 N N . ASP B 1 736 ? -33.791 50.151 0.066 1 71.7 736 ASP B N 1
ATOM 14556 C CA . ASP B 1 736 ? -34.967 49.287 0.025 1 71.7 736 ASP B CA 1
ATOM 14557 C C . ASP B 1 736 ? -34.634 47.934 -0.597 1 71.7 736 ASP B C 1
ATOM 14559 O O . ASP B 1 736 ? -35.112 46.896 -0.133 1 71.7 736 ASP B O 1
ATOM 14563 N N . SER B 1 737 ? -33.874 48.073 -1.592 1 79.9 737 SER B N 1
ATOM 14564 C CA . SER B 1 737 ? -33.475 46.837 -2.258 1 79.9 737 SER B CA 1
ATOM 14565 C C . SER B 1 737 ? -32.61 45.973 -1.347 1 79.9 737 SER B C 1
ATOM 14567 O O . SER B 1 737 ? -32.721 44.746 -1.358 1 79.9 737 SER B O 1
ATOM 14569 N N . LEU B 1 738 ? -31.798 46.579 -0.626 1 80.94 738 LEU B N 1
ATOM 14570 C CA . LEU B 1 738 ? -30.953 45.833 0.3 1 80.94 738 LEU B CA 1
ATOM 14571 C C . LEU B 1 738 ? -31.792 45.164 1.383 1 80.94 738 LEU B C 1
ATOM 14573 O O . LEU B 1 738 ? -31.549 44.008 1.737 1 80.94 738 LEU B O 1
ATOM 14577 N N . ALA B 1 739 ? -32.685 45.901 1.896 1 74.02 739 ALA B N 1
ATOM 14578 C CA . ALA B 1 739 ? -33.581 45.338 2.903 1 74.02 739 ALA B CA 1
ATOM 14579 C C . ALA B 1 739 ? -34.389 44.177 2.33 1 74.02 739 ALA B C 1
ATOM 14581 O O . ALA B 1 739 ? -34.575 43.155 2.994 1 74.02 739 ALA B O 1
ATOM 14582 N N . LYS B 1 740 ? -34.814 44.416 1.155 1 75.26 740 LYS B N 1
ATOM 14583 C CA . LYS B 1 740 ? -35.56 43.362 0.474 1 75.26 740 LYS B CA 1
ATOM 14584 C C . LYS B 1 740 ? -34.683 42.137 0.23 1 75.26 740 LYS B C 1
ATOM 14586 O O . LYS B 1 740 ? -35.137 41.001 0.385 1 75.26 740 LYS B O 1
ATOM 14591 N N . LEU B 1 741 ? -33.57 42.431 -0.162 1 83.15 741 LEU B N 1
ATOM 14592 C CA . LEU B 1 741 ? -32.638 41.344 -0.437 1 83.15 741 LEU B CA 1
ATOM 14593 C C . LEU B 1 741 ? -32.363 40.531 0.824 1 83.15 741 LEU B C 1
ATOM 14595 O O . LEU B 1 741 ? -32.282 39.302 0.77 1 83.15 741 LEU B O 1
ATOM 14599 N N . ARG B 1 742 ? -32.159 41.144 1.92 1 80.66 742 ARG B N 1
ATOM 14600 C CA . ARG B 1 742 ? -31.949 40.446 3.185 1 80.66 742 ARG B CA 1
ATOM 14601 C C . ARG B 1 742 ? -33.132 39.542 3.515 1 80.66 742 ARG B C 1
ATOM 14603 O O . ARG B 1 742 ? -32.946 38.397 3.933 1 80.66 742 ARG B O 1
ATOM 14610 N N . THR B 1 743 ? -34.235 40.073 3.282 1 76.48 743 THR B N 1
ATOM 14611 C CA . THR B 1 743 ? -35.44 39.301 3.563 1 76.48 743 THR B CA 1
ATOM 14612 C C . THR B 1 743 ? -35.545 38.101 2.626 1 76.48 743 THR B C 1
ATOM 14614 O O . THR B 1 743 ? -35.864 36.993 3.062 1 76.48 743 THR B O 1
ATOM 14617 N N . ILE B 1 744 ? -35.253 38.386 1.399 1 79.24 744 ILE B N 1
ATOM 14618 C CA . ILE B 1 744 ? -35.347 37.318 0.409 1 79.24 744 ILE B CA 1
ATOM 14619 C C . ILE B 1 744 ? -34.356 36.208 0.753 1 79.24 744 ILE B C 1
ATOM 14621 O O . ILE B 1 744 ? -34.696 35.024 0.694 1 79.24 744 ILE B O 1
ATOM 14625 N N . VAL B 1 745 ? -33.209 36.6 1.095 1 83.5 745 VAL B N 1
ATOM 14626 C CA . VAL B 1 745 ? -32.172 35.616 1.388 1 83.5 745 VAL B CA 1
ATOM 14627 C C . VAL B 1 745 ? -32.582 34.778 2.598 1 83.5 745 VAL B C 1
ATOM 14629 O O . VAL B 1 745 ? -32.399 33.559 2.607 1 83.5 745 VAL B O 1
ATOM 14632 N N . ARG B 1 746 ? -33.145 35.377 3.541 1 78.43 746 ARG B N 1
ATOM 14633 C CA . ARG B 1 746 ? -33.607 34.657 4.724 1 78.43 746 ARG B CA 1
ATOM 14634 C C . ARG B 1 746 ? -34.709 33.665 4.366 1 78.43 746 ARG B C 1
ATOM 14636 O O . ARG B 1 746 ? -34.707 32.528 4.842 1 78.43 746 ARG B O 1
ATOM 14643 N N . LEU B 1 747 ? -35.555 34.137 3.545 1 75.66 747 LEU B N 1
ATOM 14644 C CA . LEU B 1 747 ? -36.686 33.298 3.163 1 75.66 747 LEU B CA 1
ATOM 14645 C C . LEU B 1 747 ? -36.232 32.146 2.272 1 75.66 747 LEU B C 1
ATOM 14647 O O . LEU B 1 747 ? -36.735 31.027 2.393 1 75.66 747 LEU B O 1
ATOM 14651 N N . LEU B 1 748 ? -35.353 32.513 1.44 1 79.16 748 LEU B N 1
ATOM 14652 C CA . LEU B 1 748 ? -34.826 31.454 0.587 1 79.16 748 LEU B CA 1
ATOM 14653 C C . LEU B 1 748 ? -34.114 30.391 1.416 1 79.16 748 LEU B C 1
ATOM 14655 O O . LEU B 1 748 ? -34.216 29.197 1.123 1 79.16 748 LEU B O 1
ATOM 14659 N N . SER B 1 749 ? -33.373 30.842 2.312 1 75.83 749 SER B N 1
ATOM 14660 C CA . SER B 1 749 ? -32.699 29.899 3.2 1 75.83 749 SER B CA 1
ATOM 14661 C C . SER B 1 749 ? -33.704 29.017 3.934 1 75.83 749 SER B C 1
ATOM 14663 O O . SER B 1 749 ? -33.495 27.81 4.07 1 75.83 749 SER B O 1
ATOM 14665 N N . ALA B 1 750 ? -34.772 29.639 4.339 1 73.49 750 ALA B N 1
ATOM 14666 C CA . ALA B 1 750 ? -35.829 28.893 5.019 1 73.49 750 ALA B CA 1
ATOM 14667 C C . ALA B 1 750 ? -36.495 27.9 4.071 1 73.49 750 ALA B C 1
ATOM 14669 O O . ALA B 1 750 ? -36.833 26.783 4.47 1 73.49 750 ALA B O 1
ATOM 14670 N N . MET B 1 751 ? -36.661 28.342 2.895 1 74.35 751 MET B N 1
ATOM 14671 C CA . MET B 1 751 ? -37.278 27.48 1.89 1 74.35 751 MET B CA 1
ATOM 14672 C C . MET B 1 751 ? -36.401 26.267 1.602 1 74.35 751 MET B C 1
ATOM 14674 O O . MET B 1 751 ? -36.904 25.15 1.465 1 74.35 751 MET B O 1
ATOM 14678 N N . GLY B 1 752 ? -35.215 26.617 1.424 1 73.32 752 GLY B N 1
ATOM 14679 C CA . GLY B 1 752 ? -34.288 25.521 1.192 1 73.32 752 GLY B CA 1
ATOM 14680 C C . GLY B 1 752 ? -34.278 24.501 2.315 1 73.32 752 GLY B C 1
ATOM 14681 O O . GLY B 1 752 ? -34.268 23.294 2.063 1 73.32 752 GLY B O 1
ATOM 14682 N N . THR B 1 753 ? -34.305 24.944 3.459 1 71.88 753 THR B N 1
ATOM 14683 C CA . THR B 1 753 ? -34.308 24.064 4.623 1 71.88 753 THR B CA 1
ATOM 14684 C C . THR B 1 753 ? -35.605 23.263 4.692 1 71.88 753 THR B C 1
ATOM 14686 O O . THR B 1 753 ? -35.589 22.072 5.01 1 71.88 753 THR B O 1
ATOM 14689 N N . ASP B 1 754 ? -36.682 23.934 4.382 1 66.03 754 ASP B N 1
ATOM 14690 C CA . ASP B 1 754 ? -37.98 23.267 4.394 1 66.03 754 ASP B CA 1
ATOM 14691 C C . ASP B 1 754 ? -38.043 22.169 3.334 1 66.03 754 ASP B C 1
ATOM 14693 O O . ASP B 1 754 ? -38.597 21.095 3.578 1 66.03 754 ASP B O 1
ATOM 14697 N N . SER B 1 755 ? -37.484 22.493 2.255 1 68.32 755 SER B N 1
ATOM 14698 C CA . SER B 1 755 ? -37.467 21.504 1.183 1 68.32 755 SER B CA 1
ATOM 14699 C C . SER B 1 755 ? -36.638 20.283 1.569 1 68.32 755 SER B C 1
ATOM 14701 O O . SER B 1 755 ? -37.042 19.146 1.316 1 68.32 755 SER B O 1
ATOM 14703 N N . LYS B 1 756 ? -35.539 20.53 2.103 1 68.12 756 LYS B N 1
ATOM 14704 C CA . LYS B 1 756 ? -34.662 19.43 2.492 1 68.12 756 LYS B CA 1
ATOM 14705 C C . LYS B 1 756 ? -35.311 18.563 3.567 1 68.12 756 LYS B C 1
ATOM 14707 O O . LYS B 1 756 ? -35.16 17.34 3.561 1 68.12 756 LYS B O 1
ATOM 14712 N N . LYS B 1 757 ? -35.951 19.238 4.342 1 63.15 757 LYS B N 1
ATOM 14713 C CA . LYS B 1 757 ? -36.549 18.528 5.469 1 63.15 757 LYS B CA 1
ATOM 14714 C C . LYS B 1 757 ? -37.823 17.802 5.048 1 63.15 757 LYS B C 1
ATOM 14716 O O . LYS B 1 757 ? -38.086 16.686 5.5 1 63.15 757 LYS B O 1
ATOM 14721 N N . ASN B 1 758 ? -38.535 18.449 4.177 1 57.58 758 ASN B N 1
ATOM 14722 C CA . ASN B 1 758 ? -39.884 17.939 3.956 1 57.58 758 ASN B CA 1
ATOM 14723 C C . ASN B 1 758 ? -40.014 17.272 2.589 1 57.58 758 ASN B C 1
ATOM 14725 O O . ASN B 1 758 ? -40.965 16.528 2.345 1 57.58 758 ASN B O 1
ATOM 14729 N N . ASP B 1 759 ? -39.126 17.634 1.692 1 56.79 759 ASP B N 1
ATOM 14730 C CA . ASP B 1 759 ? -39.308 17.082 0.354 1 56.79 759 ASP B CA 1
ATOM 14731 C C . ASP B 1 759 ? -38.48 15.812 0.166 1 56.79 759 ASP B C 1
ATOM 14733 O O . ASP B 1 759 ? -38.423 15.26 -0.935 1 56.79 759 ASP B O 1
ATOM 14737 N N . TYR B 1 760 ? -37.774 15.34 1.103 1 52.33 760 TYR B N 1
ATOM 14738 C CA . TYR B 1 760 ? -36.877 14.201 0.94 1 52.33 760 TYR B CA 1
ATOM 14739 C C . TYR B 1 760 ? -37.663 12.904 0.788 1 52.33 760 TYR B C 1
ATOM 14741 O O . TYR B 1 760 ? -38.56 12.618 1.586 1 52.33 760 TYR B O 1
ATOM 14749 N N . GLY B 1 761 ? -37.479 12.032 -0.275 1 48.93 761 GLY B N 1
ATOM 14750 C CA . GLY B 1 761 ? -38.056 10.718 -0.514 1 48.93 761 GLY B CA 1
ATOM 14751 C C . GLY B 1 761 ? -39.35 10.77 -1.305 1 48.93 761 GLY B C 1
ATOM 14752 O O . GLY B 1 761 ? -39.962 9.734 -1.572 1 48.93 761 GLY B O 1
ATOM 14753 N N . GLN B 1 762 ? -40.013 11.979 -1.298 1 46.75 762 GLN B N 1
ATOM 14754 C CA . GLN B 1 762 ? -41.312 11.985 -1.963 1 46.75 762 GLN B CA 1
ATOM 14755 C C . GLN B 1 762 ? -41.154 12.061 -3.479 1 46.75 762 GLN B C 1
ATOM 14757 O O . GLN B 1 762 ? -40.123 12.518 -3.978 1 46.75 762 GLN B O 1
ATOM 14762 N N . ALA B 1 763 ? -42.112 11.471 -4.24 1 47.44 763 ALA B N 1
ATOM 14763 C CA . ALA B 1 763 ? -42.238 11.394 -5.694 1 47.44 763 ALA B CA 1
ATOM 14764 C C . ALA B 1 763 ? -41.697 12.657 -6.358 1 47.44 763 ALA B C 1
ATOM 14766 O O . ALA B 1 763 ? -41.3 13.604 -5.675 1 47.44 763 ALA B O 1
ATOM 14767 N N . ARG B 1 764 ? -42.413 13.004 -7.54 1 49.03 764 ARG B N 1
ATOM 14768 C CA . ARG B 1 764 ? -42.079 14.005 -8.548 1 49.03 764 ARG B CA 1
ATOM 14769 C C . ARG B 1 764 ? -42.19 15.415 -7.977 1 49.03 764 ARG B C 1
ATOM 14771 O O . ARG B 1 764 ? -43.286 15.87 -7.641 1 49.03 764 ARG B O 1
ATOM 14778 N N . HIS B 1 765 ? -41.388 16.01 -7.287 1 55.88 765 HIS B N 1
ATOM 14779 C CA . HIS B 1 765 ? -41.279 17.277 -6.574 1 55.88 765 HIS B CA 1
ATOM 14780 C C . HIS B 1 765 ? -41.211 18.451 -7.545 1 55.88 765 HIS B C 1
ATOM 14782 O O . HIS B 1 765 ? -40.378 19.346 -7.386 1 55.88 765 HIS B O 1
ATOM 14788 N N . THR B 1 766 ? -42.051 18.424 -8.562 1 60.88 766 THR B N 1
ATOM 14789 C CA . THR B 1 766 ? -42.029 19.429 -9.62 1 60.88 766 THR B CA 1
ATOM 14790 C C . THR B 1 766 ? -42.477 20.786 -9.085 1 60.88 766 THR B C 1
ATOM 14792 O O . THR B 1 766 ? -41.937 21.823 -9.478 1 60.88 766 THR B O 1
ATOM 14795 N N . ARG B 1 767 ? -43.49 20.765 -8.188 1 61.3 767 ARG B N 1
ATOM 14796 C CA . ARG B 1 767 ? -44.016 22.027 -7.678 1 61.3 767 ARG B CA 1
ATOM 14797 C C . ARG B 1 767 ? -42.987 22.736 -6.803 1 61.3 767 ARG B C 1
ATOM 14799 O O . ARG B 1 767 ? -42.799 23.949 -6.917 1 61.3 767 ARG B O 1
ATOM 14806 N N . SER B 1 768 ? -42.44 21.93 -5.967 1 65.07 768 SER B N 1
ATOM 14807 C CA . SER B 1 768 ? -41.426 22.501 -5.087 1 65.07 768 SER B CA 1
ATOM 14808 C C . SER B 1 768 ? -40.244 23.042 -5.884 1 65.07 768 SER B C 1
ATOM 14810 O O . SER B 1 768 ? -39.695 24.095 -5.553 1 65.07 768 SER B O 1
ATOM 14812 N N . LYS B 1 769 ? -40.046 22.399 -6.928 1 70.93 769 LYS B N 1
ATOM 14813 C CA . LYS B 1 769 ? -38.939 22.828 -7.778 1 70.93 769 LYS B CA 1
ATOM 14814 C C . LYS B 1 769 ? -39.279 24.123 -8.511 1 70.93 769 LYS B C 1
ATOM 14816 O O . LYS B 1 769 ? -38.426 24.999 -8.662 1 70.93 769 LYS B O 1
ATOM 14821 N N . THR B 1 770 ? -40.522 24.24 -8.889 1 68.39 770 THR B N 1
ATOM 14822 C CA . THR B 1 770 ? -40.953 25.444 -9.591 1 68.39 770 THR B CA 1
ATOM 14823 C C . THR B 1 770 ? -40.922 26.653 -8.66 1 68.39 770 THR B C 1
ATOM 14825 O O . THR B 1 770 ? -40.526 27.747 -9.067 1 68.39 770 THR B O 1
ATOM 14828 N N . GLN B 1 771 ? -41.341 26.413 -7.43 1 73.83 771 GLN B N 1
ATOM 14829 C CA . GLN B 1 771 ? -41.309 27.502 -6.459 1 73.83 771 GLN B CA 1
ATOM 14830 C C . GLN B 1 771 ? -39.876 27.949 -6.181 1 73.83 771 GLN B C 1
ATOM 14832 O O . GLN B 1 771 ? -39.614 29.142 -6.015 1 73.83 771 GLN B O 1
ATOM 14837 N N . MET B 1 772 ? -39.09 27.006 -6.176 1 77.68 772 MET B N 1
ATOM 14838 C CA . MET B 1 772 ? -37.689 27.328 -5.918 1 77.68 772 MET B CA 1
ATOM 14839 C C . MET B 1 772 ? -37.086 28.102 -7.085 1 77.68 772 MET B C 1
ATOM 14841 O O . MET B 1 772 ? -36.314 29.041 -6.88 1 77.68 772 MET B O 1
ATOM 14845 N N . ILE B 1 773 ? -37.513 27.711 -8.243 1 77.28 773 ILE B N 1
ATOM 14846 C CA . ILE B 1 773 ? -37.023 28.402 -9.43 1 77.28 773 ILE B CA 1
ATOM 14847 C C . ILE B 1 773 ? -37.531 29.842 -9.436 1 77.28 773 ILE B C 1
ATOM 14849 O O . ILE B 1 773 ? -36.76 30.778 -9.664 1 77.28 773 ILE B O 1
ATOM 14853 N N . ASP B 1 774 ? -38.774 30.032 -9.087 1 74.81 774 ASP B N 1
ATOM 14854 C CA . ASP B 1 774 ? -39.372 31.363 -9.063 1 74.81 774 ASP B CA 1
ATOM 14855 C C . ASP B 1 774 ? -38.718 32.24 -7.998 1 74.81 774 ASP B C 1
ATOM 14857 O O . ASP B 1 774 ? -38.486 33.43 -8.223 1 74.81 774 ASP B O 1
ATOM 14861 N N . SER B 1 775 ? -38.491 31.605 -6.96 1 78.34 775 SER B N 1
ATOM 14862 C CA . SER B 1 775 ? -37.878 32.357 -5.87 1 78.34 775 SER B CA 1
ATOM 14863 C C . SER B 1 775 ? -36.452 32.769 -6.216 1 78.34 775 SER B C 1
ATOM 14865 O O . SER B 1 775 ? -36.012 33.864 -5.858 1 78.34 775 SER B O 1
ATOM 14867 N N . ASN B 1 776 ? -35.807 31.997 -6.878 1 82.11 776 ASN B N 1
ATOM 14868 C CA . ASN B 1 776 ? -34.447 32.323 -7.295 1 82.11 776 ASN B CA 1
ATOM 14869 C C . ASN B 1 776 ? -34.431 33.451 -8.323 1 82.11 776 ASN B C 1
ATOM 14871 O O . ASN B 1 776 ? -33.506 34.265 -8.343 1 82.11 776 ASN B O 1
ATOM 14875 N N . ILE B 1 777 ? -35.449 33.41 -9.147 1 80.25 777 ILE B N 1
ATOM 14876 C CA . ILE B 1 777 ? -35.58 34.501 -10.106 1 80.25 777 ILE B CA 1
ATOM 14877 C C . ILE B 1 777 ? -35.778 35.82 -9.363 1 80.25 777 ILE B C 1
ATOM 14879 O O . ILE B 1 777 ? -35.192 36.841 -9.73 1 80.25 777 ILE B O 1
ATOM 14883 N N . ARG B 1 778 ? -36.562 35.728 -8.334 1 77.59 778 ARG B N 1
ATOM 14884 C CA . ARG B 1 778 ? -36.802 36.927 -7.538 1 77.59 778 ARG B CA 1
ATOM 14885 C C . ARG B 1 778 ? -35.519 37.405 -6.866 1 77.59 778 ARG B C 1
ATOM 14887 O O . ARG B 1 778 ? -35.257 38.607 -6.8 1 77.59 778 ARG B O 1
ATOM 14894 N N . PHE B 1 779 ? -34.832 36.432 -6.356 1 85.76 779 PHE B N 1
ATOM 14895 C CA . PHE B 1 779 ? -33.547 36.735 -5.738 1 85.76 779 PHE B CA 1
ATOM 14896 C C . PHE B 1 779 ? -32.607 37.395 -6.738 1 85.76 779 PHE B C 1
ATOM 14898 O O . PHE B 1 779 ? -32.041 38.454 -6.461 1 85.76 779 PHE B O 1
ATOM 14905 N N . GLU B 1 780 ? -32.473 36.873 -7.915 1 86.86 780 GLU B N 1
ATOM 14906 C CA . GLU B 1 780 ? -31.576 37.395 -8.942 1 86.86 780 GLU B CA 1
ATOM 14907 C C . GLU B 1 780 ? -32.034 38.768 -9.429 1 86.86 780 GLU B C 1
ATOM 14909 O O . GLU B 1 780 ? -31.208 39.631 -9.733 1 86.86 780 GLU B O 1
ATOM 14914 N N . THR B 1 781 ? -33.377 38.912 -9.468 1 82.29 781 THR B N 1
ATOM 14915 C CA . THR B 1 781 ? -33.938 40.186 -9.907 1 82.29 781 THR B CA 1
ATOM 14916 C C . THR B 1 781 ? -33.618 41.291 -8.905 1 82.29 781 THR B C 1
ATOM 14918 O O . THR B 1 781 ? -33.203 42.386 -9.292 1 82.29 781 THR B O 1
ATOM 14921 N N . CYS B 1 782 ? -33.787 40.918 -7.644 1 83.03 782 CYS B N 1
ATOM 14922 C CA . CYS B 1 782 ? -33.54 41.92 -6.613 1 83.03 782 CYS B CA 1
ATOM 14923 C C . CYS B 1 782 ? -32.069 42.316 -6.578 1 83.03 782 CYS B C 1
ATOM 14925 O O . CYS B 1 782 ? -31.743 43.496 -6.439 1 83.03 782 CYS B O 1
ATOM 14927 N N . MET B 1 783 ? -31.248 41.408 -6.716 1 87.89 783 MET B N 1
ATOM 14928 C CA . MET B 1 783 ? -29.812 41.673 -6.719 1 87.89 783 MET B CA 1
ATOM 14929 C C . MET B 1 783 ? -29.414 42.506 -7.933 1 87.89 783 MET B C 1
ATOM 14931 O O . MET B 1 783 ? -28.637 43.455 -7.812 1 87.89 783 MET B O 1
ATOM 14935 N N . ALA B 1 784 ? -29.989 42.106 -9.045 1 86.68 784 ALA B N 1
ATOM 14936 C CA . ALA B 1 784 ? -29.718 42.844 -10.276 1 86.68 784 ALA B CA 1
ATOM 14937 C C . ALA B 1 784 ? -30.233 44.278 -10.181 1 86.68 784 ALA B C 1
ATOM 14939 O O . ALA B 1 784 ? -29.604 45.205 -10.696 1 86.68 784 ALA B O 1
ATOM 14940 N N . GLN B 1 785 ? -31.417 44.452 -9.586 1 84.33 785 GLN B N 1
ATOM 14941 C CA . GLN B 1 785 ? -31.997 45.778 -9.399 1 84.33 785 GLN B CA 1
ATOM 14942 C C . GLN B 1 785 ? -31.09 46.659 -8.546 1 84.33 785 GLN B C 1
ATOM 14944 O O . GLN B 1 785 ? -30.864 47.826 -8.872 1 84.33 785 GLN B O 1
ATOM 14949 N N . TYR B 1 786 ? -30.64 46.042 -7.495 1 87.62 786 TYR B N 1
ATOM 14950 C CA . TYR B 1 786 ? -29.727 46.793 -6.641 1 87.62 786 TYR B CA 1
ATOM 14951 C C . TYR B 1 786 ? -28.483 47.218 -7.412 1 87.62 786 TYR B C 1
ATOM 14953 O O . TYR B 1 786 ? -28.071 48.379 -7.348 1 87.62 786 TYR B O 1
ATOM 14961 N N . ASN B 1 787 ? -27.931 46.373 -8.154 1 89.11 787 ASN B N 1
ATOM 14962 C CA . ASN B 1 787 ? -26.694 46.656 -8.874 1 89.11 787 ASN B CA 1
ATOM 14963 C C . ASN B 1 787 ? -26.909 47.692 -9.973 1 89.11 787 ASN B C 1
ATOM 14965 O O . ASN B 1 787 ? -26.03 48.513 -10.24 1 89.11 787 ASN B O 1
ATOM 14969 N N . ALA B 1 788 ? -28.077 47.582 -10.605 1 84.75 788 ALA B N 1
ATOM 14970 C CA . ALA B 1 788 ? -28.42 48.581 -11.613 1 84.75 788 ALA B CA 1
ATOM 14971 C C . ALA B 1 788 ? -28.595 49.959 -10.982 1 84.75 788 ALA B C 1
ATOM 14973 O O . ALA B 1 788 ? -28.173 50.968 -11.553 1 84.75 788 ALA B O 1
ATOM 14974 N N . THR B 1 789 ? -29.28 49.94 -9.816 1 84.22 789 THR B N 1
ATOM 14975 C CA . THR B 1 789 ? -29.47 51.184 -9.079 1 84.22 789 THR B CA 1
ATOM 14976 C C . THR B 1 789 ? -28.127 51.778 -8.665 1 84.22 789 THR B C 1
ATOM 14978 O O . THR B 1 789 ? -27.906 52.983 -8.805 1 84.22 789 THR B O 1
ATOM 14981 N N . ARG B 1 790 ? -27.315 50.905 -8.204 1 88.82 790 ARG B N 1
ATOM 14982 C CA . ARG B 1 790 ? -25.981 51.343 -7.808 1 88.82 790 ARG B CA 1
ATOM 14983 C C . ARG B 1 790 ? -25.216 51.916 -8.996 1 88.82 790 ARG B C 1
ATOM 14985 O O . ARG B 1 790 ? -24.528 52.93 -8.868 1 88.82 790 ARG B O 1
ATOM 14992 N N . LYS B 1 791 ? -25.323 51.305 -10.136 1 88.38 791 LYS B N 1
ATOM 14993 C CA . LYS B 1 791 ? -24.639 51.768 -11.34 1 88.38 791 LYS B CA 1
ATOM 14994 C C . LYS B 1 791 ? -25.116 53.16 -11.743 1 88.38 791 LYS B C 1
ATOM 14996 O O . LYS B 1 791 ? -24.314 54.005 -12.145 1 88.38 791 LYS B O 1
ATOM 15001 N N . ALA B 1 792 ? -26.427 53.401 -11.693 1 85.65 792 ALA B N 1
ATOM 15002 C CA . ALA B 1 792 ? -26.996 54.712 -11.996 1 85.65 792 ALA B CA 1
ATOM 15003 C C . ALA B 1 792 ? -26.508 55.764 -11.004 1 85.65 792 ALA B C 1
ATOM 15005 O O . ALA B 1 792 ? -26.205 56.896 -11.389 1 85.65 792 ALA B O 1
ATOM 15006 N N . MET B 1 793 ? -26.358 55.325 -9.779 1 86.21 793 MET B N 1
ATOM 15007 C CA . MET B 1 793 ? -25.907 56.252 -8.745 1 86.21 793 MET B CA 1
ATOM 15008 C C . MET B 1 793 ? -24.445 56.632 -8.955 1 86.21 793 MET B C 1
ATOM 15010 O O . MET B 1 793 ? -24.055 57.774 -8.708 1 86.21 793 MET B O 1
ATOM 15014 N N . ILE B 1 794 ? -23.71 55.679 -9.384 1 90 794 ILE B N 1
ATOM 15015 C CA . ILE B 1 794 ? -22.303 55.945 -9.663 1 90 794 ILE B CA 1
ATOM 15016 C C . ILE B 1 794 ? -22.184 56.967 -10.791 1 90 794 ILE B C 1
ATOM 15018 O O . ILE B 1 794 ? -21.351 57.875 -10.73 1 90 794 ILE B O 1
ATOM 15022 N N . SER B 1 795 ? -23.11 56.809 -11.747 1 87.67 795 SER B N 1
ATOM 15023 C CA . SER B 1 795 ? -23.128 57.762 -12.852 1 87.67 795 SER B CA 1
ATOM 15024 C C . SER B 1 795 ? -23.507 59.159 -12.372 1 87.67 795 SER B C 1
ATOM 15026 O O . SER B 1 795 ? -23.185 60.154 -13.025 1 87.67 795 SER B O 1
ATOM 15028 N N . LEU B 1 796 ? -24.239 59.282 -11.309 1 87.87 796 LEU B N 1
ATOM 15029 C CA . LEU B 1 796 ? -24.75 60.551 -10.803 1 87.87 796 LEU B CA 1
ATOM 15030 C C . LEU B 1 796 ? -23.842 61.107 -9.711 1 87.87 796 LEU B C 1
ATOM 15032 O O . LEU B 1 796 ? -24.148 62.139 -9.109 1 87.87 796 LEU B O 1
ATOM 15036 N N . GLY B 1 797 ? -22.714 60.299 -9.346 1 83.61 797 GLY B N 1
ATOM 15037 C CA . GLY B 1 797 ? -21.74 60.907 -8.455 1 83.61 797 GLY B CA 1
ATOM 15038 C C . GLY B 1 797 ? -21.361 60.016 -7.287 1 83.61 797 GLY B C 1
ATOM 15039 O O . GLY B 1 797 ? -20.537 60.395 -6.452 1 83.61 797 GLY B O 1
ATOM 15040 N N . LEU B 1 798 ? -22.069 58.827 -7.107 1 85.2 798 LEU B N 1
ATOM 15041 C CA . LEU B 1 798 ? -21.654 57.889 -6.07 1 85.2 798 LEU B CA 1
ATOM 15042 C C . LEU B 1 798 ? -20.261 57.339 -6.361 1 85.2 798 LEU B C 1
ATOM 15044 O O . LEU B 1 798 ? -19.989 56.882 -7.474 1 85.2 798 LEU B O 1
ATOM 15048 N N . PRO B 1 799 ? -19.344 57.483 -5.403 1 80.76 799 PRO B N 1
ATOM 15049 C CA . PRO B 1 799 ? -18.02 56.9 -5.634 1 80.76 799 PRO B CA 1
ATOM 15050 C C . PRO B 1 799 ? -18.071 55.391 -5.86 1 80.76 799 PRO B C 1
ATOM 15052 O O . PRO B 1 799 ? -18.848 54.691 -5.206 1 80.76 799 PRO B O 1
ATOM 15055 N N . GLU B 1 800 ? -17.424 55.019 -6.83 1 82.38 800 GLU B N 1
ATOM 15056 C CA . GLU B 1 800 ? -17.399 53.599 -7.167 1 82.38 800 GLU B CA 1
ATOM 15057 C C . GLU B 1 800 ? -16.982 52.754 -5.967 1 82.38 800 GLU B C 1
ATOM 15059 O O . GLU B 1 800 ? -17.458 51.63 -5.796 1 82.38 800 GLU B O 1
ATOM 15064 N N . ASP B 1 801 ? -16.132 53.321 -5.095 1 79.56 801 ASP B N 1
ATOM 15065 C CA . ASP B 1 801 ? -15.627 52.576 -3.945 1 79.56 801 ASP B CA 1
ATOM 15066 C C . ASP B 1 801 ? -16.367 52.968 -2.669 1 79.56 801 ASP B C 1
ATOM 15068 O O . ASP B 1 801 ? -15.793 52.939 -1.578 1 79.56 801 ASP B O 1
ATOM 15072 N N . ASP B 1 802 ? -17.651 53.373 -2.876 1 77.86 802 ASP B N 1
ATOM 15073 C CA . ASP B 1 802 ? -18.448 53.719 -1.704 1 77.86 802 ASP B CA 1
ATOM 15074 C C . ASP B 1 802 ? -18.499 52.558 -0.713 1 77.86 802 ASP B C 1
ATOM 15076 O O . ASP B 1 802 ? -18.772 51.418 -1.098 1 77.86 802 ASP B O 1
ATOM 15080 N N . PRO B 1 803 ? -18.115 52.738 0.491 1 74.25 803 PRO B N 1
ATOM 15081 C CA . PRO B 1 803 ? -18.052 51.667 1.488 1 74.25 803 PRO B CA 1
ATOM 15082 C C . PRO B 1 803 ? -19.434 51.175 1.914 1 74.25 803 PRO B C 1
ATOM 15084 O O . PRO B 1 803 ? -19.563 50.066 2.439 1 74.25 803 PRO B O 1
ATOM 15087 N N . THR B 1 804 ? -20.434 51.931 1.689 1 73.67 804 THR B N 1
ATOM 15088 C CA . THR B 1 804 ? -21.76 51.58 2.184 1 73.67 804 THR B CA 1
ATOM 15089 C C . THR B 1 804 ? -22.558 50.84 1.114 1 73.67 804 THR B C 1
ATOM 15091 O O . THR B 1 804 ? -23.251 49.865 1.412 1 73.67 804 THR B O 1
ATOM 15094 N N . LEU B 1 805 ? -22.528 51.369 -0.094 1 81.81 805 LEU B N 1
ATOM 15095 C CA . LEU B 1 805 ? -23.29 50.763 -1.18 1 81.81 805 LEU B CA 1
ATOM 15096 C C . LEU B 1 805 ? -22.37 50.014 -2.138 1 81.81 805 LEU B C 1
ATOM 15098 O O . LEU B 1 805 ? -22.064 50.509 -3.226 1 81.81 805 LEU B O 1
ATOM 15102 N N . LYS B 1 806 ? -22.013 48.797 -1.681 1 84.01 806 LYS B N 1
ATOM 15103 C CA . LYS B 1 806 ? -21.103 47.977 -2.475 1 84.01 806 LYS B CA 1
ATOM 15104 C C . LYS B 1 806 ? -21.871 47.089 -3.45 1 84.01 806 LYS B C 1
ATOM 15106 O O . LYS B 1 806 ? -23.062 46.836 -3.261 1 84.01 806 LYS B O 1
ATOM 15111 N N . LYS B 1 807 ? -21.18 46.738 -4.429 1 87.26 807 LYS B N 1
ATOM 15112 C CA . LYS B 1 807 ? -21.768 45.821 -5.401 1 87.26 807 LYS B CA 1
ATOM 15113 C C . LYS B 1 807 ? -22.114 44.482 -4.755 1 87.26 807 LYS B C 1
ATOM 15115 O O . LYS B 1 807 ? -21.38 43.996 -3.892 1 87.26 807 LYS B O 1
ATOM 15120 N N . MET B 1 808 ? -23.279 43.928 -5.108 1 87.04 808 MET B N 1
ATOM 15121 C CA . MET B 1 808 ? -23.749 42.679 -4.515 1 87.04 808 MET B CA 1
ATOM 15122 C C . MET B 1 808 ? -23.579 41.517 -5.488 1 87.04 808 MET B C 1
ATOM 15124 O O . MET B 1 808 ? -23.882 41.647 -6.675 1 87.04 808 MET B O 1
ATOM 15128 N N . ASP B 1 809 ? -22.883 40.527 -5.06 1 86.88 809 ASP B N 1
ATOM 15129 C CA . ASP B 1 809 ? -22.843 39.252 -5.77 1 86.88 809 ASP B CA 1
ATOM 15130 C C . ASP B 1 809 ? -23.333 38.112 -4.88 1 86.88 809 ASP B C 1
ATOM 15132 O O . ASP B 1 809 ? -23.784 38.344 -3.757 1 86.88 809 ASP B O 1
ATOM 15136 N N . ARG B 1 810 ? -23.356 37.023 -5.388 1 84.62 810 ARG B N 1
ATOM 15137 C CA . ARG B 1 810 ? -23.899 35.884 -4.655 1 84.62 810 ARG B CA 1
ATOM 15138 C C . ARG B 1 810 ? -23.122 35.641 -3.365 1 84.62 810 ARG B C 1
ATOM 15140 O O . ARG B 1 810 ? -23.705 35.27 -2.344 1 84.62 810 ARG B O 1
ATOM 15147 N N . ASN B 1 811 ? -21.891 35.914 -3.337 1 84.72 811 ASN B N 1
ATOM 15148 C CA . ASN B 1 811 ? -21.07 35.722 -2.146 1 84.72 811 ASN B CA 1
ATOM 15149 C C . ASN B 1 811 ? -21.359 36.784 -1.089 1 84.72 811 ASN B C 1
ATOM 15151 O O . ASN B 1 811 ? -21.297 36.506 0.11 1 84.72 811 ASN B O 1
ATOM 15155 N N . ALA B 1 812 ? -21.734 37.902 -1.637 1 85.33 812 ALA B N 1
ATOM 15156 C CA . ALA B 1 812 ? -22.04 38.998 -0.721 1 85.33 812 ALA B CA 1
ATOM 15157 C C . ALA B 1 812 ? -23.359 38.752 0.007 1 85.33 812 ALA B C 1
ATOM 15159 O O . ALA B 1 812 ? -23.591 39.301 1.086 1 85.33 812 ALA B O 1
ATOM 15160 N N . THR B 1 813 ? -24.152 37.915 -0.586 1 87.19 813 THR B N 1
ATOM 15161 C CA . THR B 1 813 ? -25.466 37.702 0.009 1 87.19 813 THR B CA 1
ATOM 15162 C C . THR B 1 813 ? -25.478 36.43 0.853 1 87.19 813 THR B C 1
ATOM 15164 O O . THR B 1 813 ? -26.51 36.062 1.416 1 87.19 813 THR B O 1
ATOM 15167 N N . ARG B 1 814 ? -24.35 35.841 1.013 1 86.39 814 ARG B N 1
ATOM 15168 C CA . ARG B 1 814 ? -24.274 34.565 1.717 1 86.39 814 ARG B CA 1
ATOM 15169 C C . ARG B 1 814 ? -24.604 34.736 3.196 1 86.39 814 ARG B C 1
ATOM 15171 O O . ARG B 1 814 ? -24.123 35.67 3.841 1 86.39 814 ARG B O 1
ATOM 15178 N N . ARG B 1 815 ? -25.491 33.922 3.617 1 85.54 815 ARG B N 1
ATOM 15179 C CA . ARG B 1 815 ? -25.865 33.862 5.026 1 85.54 815 ARG B CA 1
ATOM 15180 C C . ARG B 1 815 ? -25.851 32.425 5.536 1 85.54 815 ARG B C 1
ATOM 15182 O O . ARG B 1 815 ? -26.495 31.548 4.955 1 85.54 815 ARG B O 1
ATOM 15189 N N . LYS B 1 816 ? -25.077 32.237 6.58 1 85.36 816 LYS B N 1
ATOM 15190 C CA . LYS B 1 816 ? -25.099 30.903 7.173 1 85.36 816 LYS B CA 1
ATOM 15191 C C . LYS B 1 816 ? -26.488 30.562 7.704 1 85.36 816 LYS B C 1
ATOM 15193 O O . LYS B 1 816 ? -27.134 31.392 8.348 1 85.36 816 LYS B O 1
ATOM 15198 N N . SER B 1 817 ? -26.852 29.454 7.379 1 79.99 817 SER B N 1
ATOM 15199 C CA . SER B 1 817 ? -28.18 29.036 7.814 1 79.99 817 SER B CA 1
ATOM 15200 C C . SER B 1 817 ? -28.283 29.014 9.335 1 79.99 817 SER B C 1
ATOM 15202 O O . SER B 1 817 ? -27.354 28.578 10.019 1 79.99 817 SER B O 1
ATOM 15204 N N . THR B 1 818 ? -29.329 29.522 9.91 1 84.68 818 THR B N 1
ATOM 15205 C CA . THR B 1 818 ? -29.551 29.511 11.352 1 84.68 818 THR B CA 1
ATOM 15206 C C . THR B 1 818 ? -30.43 28.33 11.755 1 84.68 818 THR B C 1
ATOM 15208 O O . THR B 1 818 ? -30.542 28.009 12.939 1 84.68 818 THR B O 1
ATOM 15211 N N . THR B 1 819 ? -30.953 27.748 10.774 1 77.68 819 THR B N 1
ATOM 15212 C CA . THR B 1 819 ? -31.855 26.638 11.061 1 77.68 819 THR B CA 1
ATOM 15213 C C . THR B 1 819 ? -31.127 25.303 10.936 1 77.68 819 THR B C 1
ATOM 15215 O O . THR B 1 819 ? -31.574 24.292 11.482 1 77.68 819 THR B O 1
ATOM 15218 N N . GLU B 1 820 ? -30.149 25.391 10.14 1 77.72 820 GLU B N 1
ATOM 15219 C CA . GLU B 1 820 ? -29.372 24.171 9.949 1 77.72 820 GLU B CA 1
ATOM 15220 C C . GLU B 1 820 ? -28.191 24.111 10.914 1 77.72 820 GLU B C 1
ATOM 15222 O O . GLU B 1 820 ? -27.722 25.145 11.393 1 77.72 820 GLU B O 1
ATOM 15227 N N . ASN B 1 821 ? -27.829 22.896 11.1 1 80.33 821 ASN B N 1
ATOM 15228 C CA . ASN B 1 821 ? -26.637 22.669 11.91 1 80.33 821 ASN B CA 1
ATOM 15229 C C . ASN B 1 821 ? -25.388 23.233 11.239 1 80.33 821 ASN B C 1
ATOM 15231 O O . ASN B 1 821 ? -25.344 23.372 10.015 1 80.33 821 ASN B O 1
ATOM 15235 N N . ARG B 1 822 ? -24.537 23.581 12.031 1 80.77 822 ARG B N 1
ATOM 15236 C CA . ARG B 1 822 ? -23.26 24.085 11.537 1 80.77 822 ARG B CA 1
ATOM 15237 C C . ARG B 1 822 ? -22.571 23.055 10.648 1 80.77 822 ARG B C 1
ATOM 15239 O O . ARG B 1 822 ? -22.577 21.861 10.954 1 80.77 822 ARG B O 1
ATOM 15246 N N . ALA B 1 823 ? -22.176 23.511 9.477 1 74.73 823 ALA B N 1
ATOM 15247 C CA . ALA B 1 823 ? -21.444 22.649 8.553 1 74.73 823 ALA B CA 1
ATOM 15248 C C . ALA B 1 823 ? -19.939 22.743 8.792 1 74.73 823 ALA B C 1
ATOM 15250 O O . ALA B 1 823 ? -19.455 23.722 9.364 1 74.73 823 ALA B O 1
ATOM 15251 N N . PRO B 1 824 ? -19.249 21.723 8.45 1 75.88 824 PRO B N 1
ATOM 15252 C CA . PRO B 1 824 ? -17.789 21.809 8.533 1 75.88 824 PRO B CA 1
ATOM 15253 C C . PRO B 1 824 ? -17.225 23.008 7.774 1 75.88 824 PRO B C 1
ATOM 15255 O O . PRO B 1 824 ? -17.631 23.272 6.64 1 75.88 824 PRO B O 1
ATOM 15258 N N . GLY B 1 825 ? -16.471 23.885 8.426 1 76.78 825 GLY B N 1
ATOM 15259 C CA . GLY B 1 825 ? -15.85 25.028 7.777 1 76.78 825 GLY B CA 1
ATOM 15260 C C . GLY B 1 825 ? -16.583 26.331 8.033 1 76.78 825 GLY B C 1
ATOM 15261 O O . GLY B 1 825 ? -16.114 27.402 7.64 1 76.78 825 GLY B O 1
ATOM 15262 N N . ASP B 1 826 ? -17.7 26.25 8.647 1 80.28 826 ASP B N 1
ATOM 15263 C CA . ASP B 1 826 ? -18.512 27.439 8.883 1 80.28 826 ASP B CA 1
ATOM 15264 C C . ASP B 1 826 ? -17.739 28.481 9.689 1 80.28 826 ASP B C 1
ATOM 15266 O O . ASP B 1 826 ? -17.996 29.681 9.57 1 80.28 826 ASP B O 1
ATOM 15270 N N . THR B 1 827 ? -16.845 27.976 10.437 1 80.56 827 THR B N 1
ATOM 15271 C CA . THR B 1 827 ? -16.084 28.914 11.255 1 80.56 827 THR B CA 1
ATOM 15272 C C . THR B 1 827 ? -15.151 29.754 10.389 1 80.56 827 THR B C 1
ATOM 15274 O O . THR B 1 827 ? -14.771 30.863 10.771 1 80.56 827 THR B O 1
ATOM 15277 N N . TYR B 1 828 ? -14.847 29.245 9.211 1 82.81 828 TYR B N 1
ATOM 15278 C CA . TYR B 1 828 ? -13.913 29.936 8.329 1 82.81 828 TYR B CA 1
ATOM 15279 C C . TYR B 1 828 ? -14.655 30.834 7.346 1 82.81 828 TYR B C 1
ATOM 15281 O O . TYR B 1 828 ? -14.084 31.79 6.816 1 82.81 828 TYR B O 1
ATOM 15289 N N . ARG B 1 829 ? -15.927 30.446 7.233 1 80.55 829 ARG B N 1
ATOM 15290 C CA . ARG B 1 829 ? -16.74 31.216 6.298 1 80.55 829 ARG B CA 1
ATOM 15291 C C . ARG B 1 829 ? -17.512 32.315 7.02 1 80.55 829 ARG B C 1
ATOM 15293 O O . ARG B 1 829 ? -18.017 32.104 8.125 1 80.55 829 ARG B O 1
ATOM 15300 N N . THR B 1 830 ? -17.472 33.41 6.44 1 80.74 830 THR B N 1
ATOM 15301 C CA . THR B 1 830 ? -18.166 34.546 7.035 1 80.74 830 THR B CA 1
ATOM 15302 C C . THR B 1 830 ? -19.392 34.924 6.209 1 80.74 830 THR B C 1
ATOM 15304 O O . THR B 1 830 ? -19.483 34.577 5.03 1 80.74 830 THR B O 1
ATOM 15307 N N . ASP B 1 831 ? -20.337 35.4 6.932 1 84.57 831 ASP B N 1
ATOM 15308 C CA . ASP B 1 831 ? -21.494 35.952 6.235 1 84.57 831 ASP B CA 1
ATOM 15309 C C . ASP B 1 831 ? -21.076 37.05 5.26 1 84.57 831 ASP B C 1
ATOM 15311 O O . ASP B 1 831 ? -20.037 37.688 5.444 1 84.57 831 ASP B O 1
ATOM 15315 N N . GLY B 1 832 ? -21.849 37.148 4.191 1 82.41 832 GLY B N 1
ATOM 15316 C CA . GLY B 1 832 ? -21.519 38.07 3.116 1 82.41 832 GLY B CA 1
ATOM 15317 C C . GLY B 1 832 ? -21.624 39.527 3.526 1 82.41 832 GLY B C 1
ATOM 15318 O O . GLY B 1 832 ? -22.095 39.836 4.623 1 82.41 832 GLY B O 1
ATOM 15319 N N . LEU B 1 833 ? -21.256 40.38 2.76 1 82.65 833 LEU B N 1
ATOM 15320 C CA . LEU B 1 833 ? -21.184 41.823 2.959 1 82.65 833 LEU B CA 1
ATOM 15321 C C . LEU B 1 833 ? -22.562 42.398 3.267 1 82.65 833 LEU B C 1
ATOM 15323 O O . LEU B 1 833 ? -22.673 43.444 3.912 1 82.65 833 LEU B O 1
ATOM 15327 N N . LEU B 1 834 ? -23.602 41.667 2.771 1 82.22 834 LEU B N 1
ATOM 15328 C CA . LEU B 1 834 ? -24.973 42.109 3.006 1 82.22 834 LEU B CA 1
ATOM 15329 C C . LEU B 1 834 ? -25.27 42.187 4.5 1 82.22 834 LEU B C 1
ATOM 15331 O O . LEU B 1 834 ? -26.116 42.975 4.928 1 82.22 834 LEU B O 1
ATOM 15335 N N . TRP B 1 835 ? -24.446 41.456 5.245 1 81.03 835 TRP B N 1
ATOM 15336 C CA . TRP B 1 835 ? -24.722 41.368 6.675 1 81.03 835 TRP B CA 1
ATOM 15337 C C . TRP B 1 835 ? -23.633 42.065 7.484 1 81.03 835 TRP B C 1
ATOM 15339 O O . TRP B 1 835 ? -23.843 42.413 8.648 1 81.03 835 TRP B O 1
ATOM 15349 N N . THR B 1 836 ? -22.503 42.183 6.89 1 77.57 836 THR B N 1
ATOM 15350 C CA . THR B 1 836 ? -21.342 42.627 7.654 1 77.57 836 THR B CA 1
ATOM 15351 C C . THR B 1 836 ? -20.891 44.011 7.197 1 77.57 836 THR B C 1
ATOM 15353 O O . THR B 1 836 ? -20.057 44.644 7.848 1 77.57 836 THR B O 1
ATOM 15356 N N . GLY B 1 837 ? -21.424 44.435 5.925 1 63.03 837 GLY B N 1
ATOM 15357 C CA . GLY B 1 837 ? -21.003 45.725 5.402 1 63.03 837 GLY B CA 1
ATOM 15358 C C . GLY B 1 837 ? -21.54 46.897 6.202 1 63.03 837 GLY B C 1
ATOM 15359 O O . GLY B 1 837 ? -22.476 46.741 6.988 1 63.03 837 GLY B O 1
ATOM 15360 N N . ASP B 1 838 ? -21.03 48.09 6.144 1 52.98 838 ASP B N 1
ATOM 15361 C CA . ASP B 1 838 ? -21.359 49.317 6.863 1 52.98 838 ASP B CA 1
ATOM 15362 C C . ASP B 1 838 ? -22.733 49.842 6.454 1 52.98 838 ASP B C 1
ATOM 15364 O O . ASP B 1 838 ? -23.262 50.764 7.078 1 52.98 838 ASP B O 1
ATOM 15368 N N . ALA B 1 839 ? -23.311 49.542 5.242 1 44.26 839 ALA B N 1
ATOM 15369 C CA . ALA B 1 839 ? -24.406 50.25 4.584 1 44.26 839 ALA B CA 1
ATOM 15370 C C . ALA B 1 839 ? -25.671 50.219 5.437 1 44.26 839 ALA B C 1
ATOM 15372 O O . ALA B 1 839 ? -26.516 51.111 5.338 1 44.26 839 ALA B O 1
ATOM 15373 N N . ILE B 1 840 ? -26.201 49.146 5.914 1 43 840 ILE B N 1
ATOM 15374 C CA . ILE B 1 840 ? -27.621 48.83 5.814 1 43 840 ILE B CA 1
ATOM 15375 C C . ILE B 1 840 ? -28.403 49.638 6.847 1 43 840 ILE B C 1
ATOM 15377 O O . ILE B 1 840 ? -29.584 49.374 7.086 1 43 840 ILE B O 1
ATOM 15381 N N . ASP B 1 841 ? -27.99 50.254 7.804 1 35.78 841 ASP B N 1
ATOM 15382 C CA . ASP B 1 841 ? -29.155 50.516 8.644 1 35.78 841 ASP B CA 1
ATOM 15383 C C . ASP B 1 841 ? -30.195 51.347 7.897 1 35.78 841 ASP B C 1
ATOM 15385 O O . ASP B 1 841 ? -29.897 52.447 7.427 1 35.78 841 ASP B O 1
ATOM 15389 N N . ALA B 1 842 ? -31.126 50.817 7.139 1 34.96 842 ALA B N 1
ATOM 15390 C CA . ALA B 1 842 ? -32.344 51.408 6.591 1 34.96 842 ALA B CA 1
ATOM 15391 C C . ALA B 1 842 ? -32.867 52.523 7.493 1 34.96 842 ALA B C 1
ATOM 15393 O O . ALA B 1 842 ? -33.855 53.183 7.165 1 34.96 842 ALA B O 1
ATOM 15394 N N . GLY B 1 843 ? -32.586 52.55 8.756 1 31.19 843 GLY B N 1
ATOM 15395 C CA . GLY B 1 843 ? -33.187 53.683 9.442 1 31.19 843 GLY B CA 1
ATOM 15396 C C . GLY B 1 843 ? -32.787 55.02 8.849 1 31.19 843 GLY B C 1
ATOM 15397 O O . GLY B 1 843 ? -33.13 56.073 9.391 1 31.19 843 GLY B O 1
ATOM 15398 N N . ASN B 1 844 ? -31.81 54.989 8.051 1 30.54 844 ASN B N 1
ATOM 15399 C CA . ASN B 1 844 ? -31.511 56.295 7.473 1 30.54 844 ASN B CA 1
ATOM 15400 C C . ASN B 1 844 ? -32.546 56.696 6.426 1 30.54 844 ASN B C 1
ATOM 15402 O O . ASN B 1 844 ? -32.298 56.578 5.225 1 30.54 844 ASN B O 1
ATOM 15406 N N . ARG B 1 845 ? -33.837 56.263 6.737 1 30.91 845 ARG B N 1
ATOM 15407 C CA . ARG B 1 845 ? -34.905 56.841 5.927 1 30.91 845 ARG B CA 1
ATOM 15408 C C . ARG B 1 845 ? -34.799 58.361 5.886 1 30.91 845 ARG B C 1
ATOM 15410 O O . ARG B 1 845 ? -34.694 59.01 6.929 1 30.91 845 ARG B O 1
ATOM 15417 N N . LEU B 1 846 ? -34.323 58.998 5 1 27.36 846 LEU B N 1
ATOM 15418 C CA . LEU B 1 846 ? -34.767 60.375 4.813 1 27.36 846 LEU B CA 1
ATOM 15419 C C . LEU B 1 846 ? -36.274 60.493 5.018 1 27.36 846 LEU B C 1
ATOM 15421 O O . LEU B 1 846 ? -37.051 59.81 4.347 1 27.36 846 LEU B O 1
ATOM 15425 N N . THR B 1 847 ? -36.975 60.615 6.301 1 25.19 847 THR B N 1
ATOM 15426 C CA . THR B 1 847 ? -38.328 61.114 6.517 1 25.19 847 THR B CA 1
ATOM 15427 C C . THR B 1 847 ? -38.643 62.257 5.556 1 25.19 847 THR B C 1
ATOM 15429 O O . THR B 1 847 ? -37.932 63.264 5.527 1 25.19 847 THR B O 1
ATOM 15432 N N . HIS B 1 848 ? -39.076 62.063 4.405 1 22.58 848 HIS B N 1
ATOM 15433 C CA . HIS B 1 848 ? -39.847 63.164 3.839 1 22.58 848 HIS B CA 1
ATOM 15434 C C . HIS B 1 848 ? -40.808 63.75 4.868 1 22.58 848 HIS B C 1
ATOM 15436 O O . HIS B 1 848 ? -41.374 63.018 5.683 1 22.58 848 HIS B O 1
ATOM 15442 N N . ARG B 1 849 ? -40.89 65.09 5.239 1 23.3 849 ARG B N 1
ATOM 15443 C CA . ARG B 1 849 ? -41.792 66.005 5.93 1 23.3 849 ARG B CA 1
ATOM 15444 C C . ARG B 1 849 ? -43.23 65.818 5.457 1 23.3 849 ARG B C 1
ATOM 15446 O O . ARG B 1 849 ? -43.513 65.918 4.262 1 23.3 849 ARG B O 1
ATOM 15453 N N . PRO B 1 850 ? -44.164 64.965 6.185 1 22.27 850 PRO B N 1
ATOM 15454 C CA . PRO B 1 850 ? -45.539 65.303 5.81 1 22.27 850 PRO B CA 1
ATOM 15455 C C . PRO B 1 850 ? -45.776 66.81 5.737 1 22.27 850 PRO B C 1
ATOM 15457 O O . PRO B 1 850 ? -45.036 67.586 6.346 1 22.27 850 PRO B O 1
ATOM 15460 N N . LEU B 1 851 ? -46.409 67.428 4.673 1 20.53 851 LEU B N 1
ATOM 15461 C CA . LEU B 1 851 ? -47.25 68.605 4.865 1 20.53 851 LEU B CA 1
ATOM 15462 C C . LEU B 1 851 ? -48.162 68.429 6.074 1 20.53 851 LEU B C 1
ATOM 15464 O O . LEU B 1 851 ? -48.887 67.436 6.171 1 20.53 851 LEU B O 1
ATOM 15468 N N . ILE B 1 852 ? -47.821 68.741 7.405 1 19.58 852 ILE B N 1
ATOM 15469 C CA . ILE B 1 852 ? -48.515 68.898 8.679 1 19.58 852 ILE B CA 1
ATOM 15470 C C . ILE B 1 852 ? -49.871 69.562 8.45 1 19.58 852 ILE B C 1
ATOM 15472 O O . ILE B 1 852 ? -49.94 70.716 8.021 1 19.58 852 ILE B O 1
ATOM 15476 N N . ASN B 1 853 ? -51.041 68.855 7.848 1 17.32 853 ASN B N 1
ATOM 15477 C CA . ASN B 1 853 ? -52.331 69.317 8.348 1 17.32 853 ASN B CA 1
ATOM 15478 C C . ASN B 1 853 ? -52.381 69.298 9.873 1 17.32 853 ASN B C 1
ATOM 15480 O O . ASN B 1 853 ? -51.875 68.368 10.503 1 17.32 853 ASN B O 1
ATOM 15484 N N . LYS B 1 854 ? -52.779 70.38 10.603 1 19.34 854 LYS B N 1
ATOM 15485 C CA . LYS B 1 854 ? -52.841 70.998 11.924 1 19.34 854 LYS B CA 1
ATOM 15486 C C . LYS B 1 854 ? -53.78 70.227 12.848 1 19.34 854 LYS B C 1
ATOM 15488 O O . LYS B 1 854 ? -54.005 70.631 13.991 1 19.34 854 LYS B O 1
ATOM 15493 N N . GLN B 1 855 ? -54.665 69.187 12.595 1 17.81 855 GLN B N 1
ATOM 15494 C CA . GLN B 1 855 ? -55.637 69.207 13.683 1 17.81 855 GLN B CA 1
ATOM 15495 C C . GLN B 1 855 ? -54.966 68.933 15.025 1 17.81 855 GLN B C 1
ATOM 15497 O O . GLN B 1 855 ? -53.954 68.231 15.088 1 17.81 855 GLN B O 1
ATOM 15502 N N . SER B 1 856 ? -55.46 69.603 16.205 1 16.52 856 SER B N 1
ATOM 15503 C CA . SER B 1 856 ? -55.277 70.083 17.571 1 16.52 856 SER B CA 1
ATOM 15504 C C . SER B 1 856 ? -55.351 68.936 18.574 1 16.52 856 SER B C 1
ATOM 15506 O O . SER B 1 856 ? -55.125 69.134 19.769 1 16.52 856 SER B O 1
ATOM 15508 N N . THR B 1 857 ? -55.658 67.615 18.281 1 17.41 857 THR B N 1
ATOM 15509 C CA . THR B 1 857 ? -56.286 67.12 19.501 1 17.41 857 THR B CA 1
ATOM 15510 C C . THR B 1 857 ? -55.334 67.242 20.688 1 17.41 857 THR B C 1
ATOM 15512 O O . THR B 1 857 ? -54.115 67.286 20.51 1 17.41 857 THR B O 1
ATOM 15515 N N . SER B 1 858 ? -55.995 67.457 21.869 1 15.96 858 SER B N 1
ATOM 15516 C CA . SER B 1 858 ? -55.82 67.825 23.27 1 15.96 858 SER B CA 1
ATOM 15517 C C . SER B 1 858 ? -54.94 66.817 24.001 1 15.96 858 SER B C 1
ATOM 15519 O O . SER B 1 858 ? -55.224 65.618 23.995 1 15.96 858 SER B O 1
ATOM 15521 N N . ALA B 1 859 ? -53.636 67.11 24.144 1 15.92 859 ALA B N 1
ATOM 15522 C CA . ALA B 1 859 ? -52.421 66.577 24.756 1 15.92 859 ALA B CA 1
ATOM 15523 C C . ALA B 1 859 ? -52.59 66.422 26.264 1 15.92 859 ALA B C 1
ATOM 15525 O O . ALA B 1 859 ? -52.38 67.374 27.02 1 15.92 859 ALA B O 1
ATOM 15526 N N . THR B 1 860 ? -53.903 65.646 26.69 1 15.72 860 THR B N 1
ATOM 15527 C CA . THR B 1 860 ? -53.993 65.78 28.14 1 15.72 860 THR B CA 1
ATOM 15528 C C . THR B 1 860 ? -52.668 65.409 28.801 1 15.72 860 THR B C 1
ATOM 15530 O O . THR B 1 860 ? -51.909 64.598 28.268 1 15.72 860 THR B O 1
ATOM 15533 N N . ASP B 1 861 ? -52.414 65.861 30.072 1 15.14 861 ASP B N 1
ATOM 15534 C CA . ASP B 1 861 ? -51.421 66.513 30.919 1 15.14 861 ASP B CA 1
ATOM 15535 C C . ASP B 1 861 ? -50.48 65.489 31.55 1 15.14 861 ASP B C 1
ATOM 15537 O O . ASP B 1 861 ? -49.266 65.545 31.344 1 15.14 861 ASP B O 1
ATOM 15541 N N . ALA B 1 862 ? -50.62 65.065 32.917 1 16.21 862 ALA B N 1
ATOM 15542 C CA . ALA B 1 862 ? -49.804 65.58 34.013 1 16.21 862 ALA B CA 1
ATOM 15543 C C . ALA B 1 862 ? -48.683 64.608 34.366 1 16.21 862 ALA B C 1
ATOM 15545 O O . ALA B 1 862 ? -48.683 63.46 33.915 1 16.21 862 ALA B O 1
ATOM 15546 N N . VAL B 1 863 ? -48.386 64.264 35.811 1 15.83 863 VAL B N 1
ATOM 15547 C CA . VAL B 1 863 ? -47.46 64.668 36.863 1 15.83 863 VAL B CA 1
ATOM 15548 C C . VAL B 1 863 ? -46.531 63.506 37.208 1 15.83 863 VAL B C 1
ATOM 15550 O O . VAL B 1 863 ? -46.808 62.356 36.858 1 15.83 863 VAL B O 1
ATOM 15553 N N . GLY B 1 864 ? -46.018 63.255 38.582 1 16.24 864 GLY B N 1
ATOM 15554 C CA . GLY B 1 864 ? -44.805 63.47 39.356 1 16.24 864 GLY B CA 1
ATOM 15555 C C . GLY B 1 864 ? -44.082 62.183 39.703 1 16.24 864 GLY B C 1
ATOM 15556 O O . GLY B 1 864 ? -42.918 62.001 39.339 1 16.24 864 GLY B O 1
ATOM 15557 N N . THR B 1 865 ? -44.439 61.321 40.899 1 16.6 865 THR B N 1
ATOM 15558 C CA . THR B 1 865 ? -43.698 61.193 42.149 1 16.6 865 THR B CA 1
ATOM 15559 C C . THR B 1 865 ? -42.919 59.881 42.184 1 16.6 865 THR B C 1
ATOM 15561 O O . THR B 1 865 ? -43.261 58.931 41.477 1 16.6 865 THR B O 1
ATOM 15564 N N . GLN B 1 866 ? -41.809 59.605 43.192 1 16.51 866 GLN B N 1
ATOM 15565 C CA . GLN B 1 866 ? -40.456 59.198 43.558 1 16.51 866 GLN B CA 1
ATOM 15566 C C . GLN B 1 866 ? -40.413 57.725 43.954 1 16.51 866 GLN B C 1
ATOM 15568 O O . GLN B 1 866 ? -39.51 56.992 43.543 1 16.51 866 GLN B O 1
ATOM 15573 N N . SER B 1 867 ? -41.219 57.103 44.989 1 16.91 867 SER B N 1
ATOM 15574 C CA . SER B 1 867 ? -40.59 56.619 46.213 1 16.91 867 SER B CA 1
ATOM 15575 C C . SER B 1 867 ? -40.105 55.182 46.055 1 16.91 867 SER B C 1
ATOM 15577 O O . SER B 1 867 ? -40.549 54.467 45.153 1 16.91 867 SER B O 1
ATOM 15579 N N . SER B 1 868 ? -39.549 54.461 47.196 1 17.79 868 SER B N 1
ATOM 15580 C CA . SER B 1 868 ? -38.541 53.601 47.806 1 17.79 868 SER B CA 1
ATOM 15581 C C . SER B 1 868 ? -38.957 52.135 47.749 1 17.79 868 SER B C 1
ATOM 15583 O O . SER B 1 868 ? -38.198 51.253 48.157 1 17.79 868 SER B O 1
ATOM 15585 N N . GLN B 1 869 ? -40.231 51.747 47.377 1 18.35 869 GLN B N 1
ATOM 15586 C CA . GLN B 1 869 ? -40.651 50.633 48.222 1 18.35 869 GLN B CA 1
ATOM 15587 C C . GLN B 1 869 ? -39.888 49.359 47.872 1 18.35 869 GLN B C 1
ATOM 15589 O O . GLN B 1 869 ? -39.428 49.195 46.74 1 18.35 869 GLN B O 1
ATOM 15594 N N . PRO B 1 870 ? -39.811 48.449 48.854 1 22.36 870 PRO B N 1
ATOM 15595 C CA . PRO B 1 870 ? -39.059 47.257 49.252 1 22.36 870 PRO B CA 1
ATOM 15596 C C . PRO B 1 870 ? -39.256 46.087 48.291 1 22.36 870 PRO B C 1
ATOM 15598 O O . PRO B 1 870 ? -40.301 45.985 47.643 1 22.36 870 PRO B O 1
ATOM 15601 N N . LYS B 1 871 ? -38.087 45.311 47.877 1 23.34 871 LYS B N 1
ATOM 15602 C CA . LYS B 1 871 ? -37.707 44.324 46.87 1 23.34 871 LYS B CA 1
ATOM 15603 C C . LYS B 1 871 ? -38.508 43.036 47.034 1 23.34 871 LYS B C 1
ATOM 15605 O O . LYS B 1 871 ? -38.215 42.225 47.915 1 23.34 871 LYS B O 1
ATOM 15610 N N . LYS B 1 872 ? -39.868 43.154 46.963 1 21.42 872 LYS B N 1
ATOM 15611 C CA . LYS B 1 872 ? -40.619 41.943 47.281 1 21.42 872 LYS B CA 1
ATOM 15612 C C . LYS B 1 872 ? -40.176 40.775 46.405 1 21.42 872 LYS B C 1
ATOM 15614 O O . LYS B 1 872 ? -39.795 40.968 45.249 1 21.42 872 LYS B O 1
ATOM 15619 N N . ARG B 1 873 ? -40.149 39.584 46.95 1 23.88 873 ARG B N 1
ATOM 15620 C CA . ARG B 1 873 ? -39.773 38.186 46.764 1 23.88 873 ARG B CA 1
ATOM 15621 C C . ARG B 1 873 ? -40.488 37.582 45.56 1 23.88 873 ARG B C 1
ATOM 15623 O O . ARG B 1 873 ? -41.688 37.309 45.617 1 23.88 873 ARG B O 1
ATOM 15630 N N . VAL B 1 874 ? -40.237 38.025 44.316 1 20.24 874 VAL B N 1
ATOM 15631 C CA . VAL B 1 874 ? -41.044 37.673 43.152 1 20.24 874 VAL B CA 1
ATOM 15632 C C . VAL B 1 874 ? -40.865 36.191 42.828 1 20.24 874 VAL B C 1
ATOM 15634 O O . VAL B 1 874 ? -39.739 35.719 42.657 1 20.24 874 VAL B O 1
ATOM 15637 N N . SER B 1 875 ? -41.755 35.184 43.197 1 20.8 875 SER B N 1
ATOM 15638 C CA . SER B 1 875 ? -42.046 33.76 43.062 1 20.8 875 SER B CA 1
ATOM 15639 C C . SER B 1 875 ? -41.812 33.282 41.633 1 20.8 875 SER B C 1
ATOM 15641 O O . SER B 1 875 ? -41.685 34.093 40.714 1 20.8 875 SER B O 1
ATOM 15643 N N . ASN B 1 876 ? -42.124 31.821 41.281 1 23.2 876 ASN B N 1
ATOM 15644 C CA . ASN B 1 876 ? -41.822 30.789 40.294 1 23.2 876 ASN B CA 1
ATOM 15645 C C . ASN B 1 876 ? -42.295 31.192 38.9 1 23.2 876 ASN B C 1
ATOM 15647 O O . ASN B 1 876 ? -42.342 30.36 37.992 1 23.2 876 ASN B O 1
ATOM 15651 N N . ALA B 1 877 ? -43.133 32.124 38.732 1 23.03 877 ALA B N 1
ATOM 15652 C CA . ALA B 1 877 ? -44.046 32.483 37.65 1 23.03 877 ALA B CA 1
ATOM 15653 C C . ALA B 1 877 ? -43.277 32.915 36.404 1 23.03 877 ALA B C 1
ATOM 15655 O O . ALA B 1 877 ? -43.835 32.955 35.306 1 23.03 877 ALA B O 1
ATOM 15656 N N . GLU B 1 878 ? -42.097 33.489 36.522 1 23.59 878 GLU B N 1
ATOM 15657 C CA . GLU B 1 878 ? -41.597 34.27 35.395 1 23.59 878 GLU B CA 1
ATOM 15658 C C . GLU B 1 878 ? -40.895 33.379 34.374 1 23.59 878 GLU B C 1
ATOM 15660 O O . GLU B 1 878 ? -40.443 33.857 33.332 1 23.59 878 GLU B O 1
ATOM 15665 N N . VAL B 1 879 ? -40.419 32.128 34.818 1 26.57 879 VAL B N 1
ATOM 15666 C CA . VAL B 1 879 ? -39.757 31.27 33.842 1 26.57 879 VAL B CA 1
ATOM 15667 C C . VAL B 1 879 ? -40.736 30.9 32.73 1 26.57 879 VAL B C 1
ATOM 15669 O O . VAL B 1 879 ? -40.355 30.266 31.743 1 26.57 879 VAL B O 1
ATOM 15672 N N . ASN B 1 880 ? -42.135 30.982 32.944 1 25.48 880 ASN B N 1
ATOM 15673 C CA . ASN B 1 880 ? -43.25 30.829 32.015 1 25.48 880 ASN B CA 1
ATOM 15674 C C . ASN B 1 880 ? -43.18 31.848 30.882 1 25.48 880 ASN B C 1
ATOM 15676 O O . ASN B 1 880 ? -44.08 31.911 30.042 1 25.48 880 ASN B O 1
ATOM 15680 N N . ALA B 1 881 ? -42.355 32.83 31.002 1 26.03 881 ALA B N 1
ATOM 15681 C CA . ALA B 1 881 ? -42.35 33.919 30.029 1 26.03 881 ALA B CA 1
ATOM 15682 C C . ALA B 1 881 ? -41.764 33.462 28.696 1 26.03 881 ALA B C 1
ATOM 15684 O O . ALA B 1 881 ? -41.992 34.093 27.662 1 26.03 881 ALA B O 1
ATOM 15685 N N . PHE B 1 882 ? -40.795 32.508 28.791 1 26.59 882 PHE B N 1
ATOM 15686 C CA . PHE B 1 882 ? -40.315 32.056 27.49 1 26.59 882 PHE B CA 1
ATOM 15687 C C . PHE B 1 882 ? -41.426 31.36 26.714 1 26.59 882 PHE B C 1
ATOM 15689 O O . PHE B 1 882 ? -41.498 31.47 25.489 1 26.59 882 PHE B O 1
ATOM 15696 N N . LEU B 1 883 ? -42.304 30.516 27.464 1 28.86 883 LEU B N 1
ATOM 15697 C CA . LEU B 1 883 ? -43.479 29.908 26.849 1 28.86 883 LEU B CA 1
ATOM 15698 C C . LEU B 1 883 ? -44.575 30.945 26.626 1 28.86 883 LEU B C 1
ATOM 15700 O O . LEU B 1 883 ? -45.594 30.653 25.996 1 28.86 883 LEU B O 1
ATOM 15704 N N . GLU B 1 884 ? -44.753 31.884 27.549 1 26.18 884 GLU B N 1
ATOM 15705 C CA . GLU B 1 884 ? -45.91 32.774 27.534 1 26.18 884 GLU B CA 1
ATOM 15706 C C . GLU B 1 884 ? -45.924 33.64 26.278 1 26.18 884 GLU B C 1
ATOM 15708 O O . GLU B 1 884 ? -46.791 34.502 26.122 1 26.18 884 GLU B O 1
ATOM 15713 N N . GLU B 1 885 ? -44.875 33.643 25.616 1 28.71 885 GLU B N 1
ATOM 15714 C CA . GLU B 1 885 ? -45.102 34.258 24.311 1 28.71 885 GLU B CA 1
ATOM 15715 C C . GLU B 1 885 ? -46.26 33.587 23.579 1 28.71 885 GLU B C 1
ATOM 15717 O O . GLU B 1 885 ? -46.63 34.003 22.478 1 28.71 885 GLU B O 1
ATOM 15722 N N . GLY B 1 886 ? -46.843 32.545 24.269 1 26.06 886 GLY B N 1
ATOM 15723 C CA . GLY B 1 886 ? -48.139 32.132 23.756 1 26.06 886 GLY B CA 1
ATOM 15724 C C . GLY B 1 886 ? -49.241 33.134 24.041 1 26.06 886 GLY B C 1
ATOM 15725 O O . GLY B 1 886 ? -50.163 33.296 23.238 1 26.06 886 GLY B O 1
ATOM 15726 N N . LYS B 1 887 ? -49.395 33.582 25.294 1 27.53 887 LYS B N 1
ATOM 15727 C CA . LYS B 1 887 ? -50.583 34.371 25.607 1 27.53 887 LYS B CA 1
ATOM 15728 C C . LYS B 1 887 ? -50.474 35.781 25.032 1 27.53 887 LYS B C 1
ATOM 15730 O O . LYS B 1 887 ? -51.473 36.496 24.935 1 27.53 887 LYS B O 1
ATOM 15735 N N . PHE B 1 888 ? -49.361 36.423 25.231 1 25.81 888 PHE B N 1
ATOM 15736 C CA . PHE B 1 888 ? -49.3 37.67 24.478 1 25.81 888 PHE B CA 1
ATOM 15737 C C . PHE B 1 888 ? -49.505 37.414 22.99 1 25.81 888 PHE B C 1
ATOM 15739 O O . PHE B 1 888 ? -49.374 38.329 22.174 1 25.81 888 PHE B O 1
ATOM 15746 N N . GLN B 1 889 ? -49.703 36.242 22.553 1 26.71 889 GLN B N 1
ATOM 15747 C CA . GLN B 1 889 ? -50.368 35.977 21.281 1 26.71 889 GLN B CA 1
ATOM 15748 C C . GLN B 1 889 ? -51.694 36.727 21.186 1 26.71 889 GLN B C 1
ATOM 15750 O O . GLN B 1 889 ? -52.168 37.024 20.087 1 26.71 889 GLN B O 1
ATOM 15755 N N . ALA B 1 890 ? -52.482 36.706 22.201 1 26.46 890 ALA B N 1
ATOM 15756 C CA . ALA B 1 890 ? -53.85 37.151 21.947 1 26.46 890 ALA B CA 1
ATOM 15757 C C . ALA B 1 890 ? -53.885 38.631 21.576 1 26.46 890 ALA B C 1
ATOM 15759 O O . ALA B 1 890 ? -54.664 39.042 20.713 1 26.46 890 ALA B O 1
ATOM 15760 N N . LEU B 1 891 ? -53.566 39.579 22.423 1 24.97 891 LEU B N 1
ATOM 15761 C CA . LEU B 1 891 ? -53.831 40.971 22.076 1 24.97 891 LEU B CA 1
ATOM 15762 C C . LEU B 1 891 ? -52.849 41.465 21.019 1 24.97 891 LEU B C 1
ATOM 15764 O O . LEU B 1 891 ? -53.218 42.248 20.141 1 24.97 891 LEU B O 1
ATOM 15768 N N . GLN B 1 892 ? -51.479 41.609 21.327 1 28.69 892 GLN B N 1
ATOM 15769 C CA . GLN B 1 892 ? -50.841 42.373 20.26 1 28.69 892 GLN B CA 1
ATOM 15770 C C . GLN B 1 892 ? -50.821 41.583 18.955 1 28.69 892 GLN B C 1
ATOM 15772 O O . GLN B 1 892 ? -50.202 40.52 18.876 1 28.69 892 GLN B O 1
ATOM 15777 N N . GLY B 1 893 ? -51.873 41.494 18.181 1 30.17 893 GLY B N 1
ATOM 15778 C CA . GLY B 1 893 ? -52.34 40.847 16.965 1 30.17 893 GLY B CA 1
ATOM 15779 C C . GLY B 1 893 ? -51.212 40.446 16.032 1 30.17 893 GLY B C 1
ATOM 15780 O O . GLY B 1 893 ? -50.881 39.264 15.923 1 30.17 893 GLY B O 1
ATOM 15781 N N . ARG B 1 894 ? -51.04 41.081 14.703 1 33.47 894 ARG B N 1
ATOM 15782 C CA . ARG B 1 894 ? -50.634 40.707 13.352 1 33.47 894 ARG B CA 1
ATOM 15783 C C . ARG B 1 894 ? -49.115 40.697 13.218 1 33.47 894 ARG B C 1
ATOM 15785 O O . ARG B 1 894 ? -48.544 41.522 12.502 1 33.47 894 ARG B O 1
ATOM 15792 N N . MET B 1 895 ? -48.306 40.671 14.147 1 38.35 895 MET B N 1
ATOM 15793 C CA . MET B 1 895 ? -46.962 40.536 13.593 1 38.35 895 MET B CA 1
ATOM 15794 C C . MET B 1 895 ? -46.811 39.214 12.848 1 38.35 895 MET B C 1
ATOM 15796 O O . MET B 1 895 ? -47.105 38.15 13.396 1 38.35 895 MET B O 1
ATOM 15800 N N . SER B 1 896 ? -46.6 39.158 11.48 1 48.98 896 SER B N 1
ATOM 15801 C CA . SER B 1 896 ? -46.564 38.075 10.503 1 48.98 896 SER B CA 1
ATOM 15802 C C . SER B 1 896 ? -45.523 37.026 10.878 1 48.98 896 SER B C 1
ATOM 15804 O O . SER B 1 896 ? -44.554 37.328 11.578 1 48.98 896 SER B O 1
ATOM 15806 N N . ILE B 1 897 ? -45.76 35.68 11.108 1 50.7 897 ILE B N 1
ATOM 15807 C CA . ILE B 1 897 ? -44.955 34.471 11.241 1 50.7 897 ILE B CA 1
ATOM 15808 C C . ILE B 1 897 ? -43.566 34.708 10.653 1 50.7 897 ILE B C 1
ATOM 15810 O O . ILE B 1 897 ? -42.566 34.233 11.196 1 50.7 897 ILE B O 1
ATOM 15814 N N . ALA B 1 898 ? -43.483 35.491 9.812 1 58.29 898 ALA B N 1
ATOM 15815 C CA . ALA B 1 898 ? -42.222 35.784 9.137 1 58.29 898 ALA B CA 1
ATOM 15816 C C . ALA B 1 898 ? -41.312 36.634 10.019 1 58.29 898 ALA B C 1
ATOM 15818 O O . ALA B 1 898 ? -40.095 36.436 10.039 1 58.29 898 ALA B O 1
ATOM 15819 N N . ASN B 1 899 ? -41.892 37.5 10.905 1 60.44 899 ASN B N 1
ATOM 15820 C CA . ASN B 1 899 ? -41.083 38.384 11.738 1 60.44 899 ASN B CA 1
ATOM 15821 C C . ASN B 1 899 ? -40.464 37.633 12.914 1 60.44 899 ASN B C 1
ATOM 15823 O O . ASN B 1 899 ? -39.303 37.863 13.26 1 60.44 899 ASN B O 1
ATOM 15827 N N . VAL B 1 900 ? -41.271 36.759 13.447 1 64.26 900 VAL B N 1
ATOM 15828 C CA . VAL B 1 900 ? -40.766 35.978 14.572 1 64.26 900 VAL B CA 1
ATOM 15829 C C . VAL B 1 900 ? -39.622 35.08 14.106 1 64.26 900 VAL B C 1
ATOM 15831 O O . VAL B 1 900 ? -38.618 34.93 14.805 1 64.26 900 VAL B O 1
ATOM 15834 N N . TYR B 1 901 ? -39.758 34.575 13.006 1 73.23 901 TYR B N 1
ATOM 15835 C CA . TYR B 1 901 ? -38.726 33.735 12.409 1 73.23 901 TYR B CA 1
ATOM 15836 C C . TYR B 1 901 ? -37.45 34.531 12.162 1 73.23 901 TYR B C 1
ATOM 15838 O O . TYR B 1 901 ? -36.348 34.051 12.438 1 73.23 901 TYR B O 1
ATOM 15846 N N . ASP B 1 902 ? -37.666 35.709 11.848 1 73.94 902 ASP B N 1
ATOM 15847 C CA . ASP B 1 902 ? -36.523 36.552 11.509 1 73.94 902 ASP B CA 1
ATOM 15848 C C . ASP B 1 902 ? -35.764 36.979 12.764 1 73.94 902 ASP B C 1
ATOM 15850 O O . ASP B 1 902 ? -34.532 37.02 12.766 1 73.94 902 ASP B O 1
ATOM 15854 N N . THR B 1 903 ? -36.525 37.257 13.777 1 77.91 903 THR B N 1
ATOM 15855 C CA . THR B 1 903 ? -35.884 37.693 15.013 1 77.91 903 THR B CA 1
ATOM 15856 C C . THR B 1 903 ? -35.074 36.558 15.632 1 77.91 903 THR B C 1
ATOM 15858 O O . THR B 1 903 ? -33.964 36.776 16.122 1 77.91 903 THR B O 1
ATOM 15861 N N . SER B 1 904 ? -35.663 35.404 15.597 1 83.83 904 SER B N 1
ATOM 15862 C CA . SER B 1 904 ? -34.933 34.242 16.091 1 83.83 904 SER B CA 1
ATOM 15863 C C . SER B 1 904 ? -33.678 33.984 15.264 1 83.83 904 SER B C 1
ATOM 15865 O O . SER B 1 904 ? -32.627 33.644 15.811 1 83.83 904 SER B O 1
ATOM 15867 N N . GLY B 1 905 ? -33.818 34.151 14.044 1 84.43 905 GLY B N 1
ATOM 15868 C CA . GLY B 1 905 ? -32.679 33.969 13.159 1 84.43 905 GLY B CA 1
ATOM 15869 C C . GLY B 1 905 ? -31.568 34.973 13.403 1 84.43 905 GLY B C 1
ATOM 15870 O O . GLY B 1 905 ? -30.387 34.617 13.385 1 84.43 905 GLY B O 1
ATOM 15871 N N . ASN B 1 906 ? -31.936 36.208 13.631 1 87.11 906 ASN B N 1
ATOM 15872 C CA . ASN B 1 906 ? -30.954 37.251 13.908 1 87.11 906 ASN B CA 1
ATOM 15873 C C . ASN B 1 906 ? -30.255 37.022 15.244 1 87.11 906 ASN B C 1
ATOM 15875 O O . ASN B 1 906 ? -29.046 37.232 15.361 1 87.11 906 ASN B O 1
ATOM 15879 N N . ARG B 1 907 ? -31.032 36.623 16.176 1 89.58 907 ARG B N 1
ATOM 15880 C CA . ARG B 1 907 ? -30.461 36.322 17.484 1 89.58 907 ARG B CA 1
ATOM 15881 C C . ARG B 1 907 ? -29.409 35.222 17.383 1 89.58 907 ARG B C 1
ATOM 15883 O O . ARG B 1 907 ? -28.301 35.366 17.904 1 89.58 907 ARG B O 1
ATOM 15890 N N . VAL B 1 908 ? -29.767 34.18 16.739 1 91.55 908 VAL B N 1
ATOM 15891 C CA . VAL B 1 908 ? -28.876 33.035 16.582 1 91.55 908 VAL B CA 1
ATOM 15892 C C . VAL B 1 908 ? -27.624 33.455 15.815 1 91.55 908 VAL B C 1
ATOM 15894 O O . VAL B 1 908 ? -26.512 33.048 16.159 1 91.55 908 VAL B O 1
ATOM 15897 N N . GLN B 1 909 ? -27.815 34.196 14.746 1 89.99 909 GLN B N 1
ATOM 15898 C CA . GLN B 1 909 ? -26.675 34.687 13.979 1 89.99 909 GLN B CA 1
ATOM 15899 C C . GLN B 1 909 ? -25.721 35.486 14.862 1 89.99 909 GLN B C 1
ATOM 15901 O O . GLN B 1 909 ? -24.501 35.337 14.761 1 89.99 909 GLN B O 1
ATOM 15906 N N . TRP B 1 910 ? -26.283 36.339 15.749 1 91.66 910 TRP B N 1
ATOM 15907 C CA . TRP B 1 910 ? -25.48 37.165 16.644 1 91.66 910 TRP B CA 1
ATOM 15908 C C . TRP B 1 910 ? -24.706 36.301 17.634 1 91.66 910 TRP B C 1
ATOM 15910 O O . TRP B 1 910 ? -23.499 36.483 17.815 1 91.66 910 TRP B O 1
ATOM 15920 N N . PHE B 1 911 ? -25.354 35.373 18.249 1 94.01 911 PHE B N 1
ATOM 15921 C CA . PHE B 1 911 ? -24.715 34.524 19.247 1 94.01 911 PHE B CA 1
ATOM 15922 C C . PHE B 1 911 ? -23.667 33.624 18.602 1 94.01 911 PHE B C 1
ATOM 15924 O O . PHE B 1 911 ? -22.624 33.35 19.199 1 94.01 911 PHE B O 1
ATOM 15931 N N . ARG B 1 912 ? -23.931 33.094 17.451 1 93.08 912 ARG B N 1
ATOM 15932 C CA . ARG B 1 912 ? -22.972 32.236 16.763 1 93.08 912 ARG B CA 1
ATOM 15933 C C . ARG B 1 912 ? -21.737 33.025 16.34 1 93.08 912 ARG B C 1
ATOM 15935 O O . ARG B 1 912 ? -20.622 32.498 16.354 1 93.08 912 ARG B O 1
ATOM 15942 N N . ALA B 1 913 ? -21.921 34.228 15.923 1 92.03 913 ALA B N 1
ATOM 15943 C CA . ALA B 1 913 ? -20.783 35.088 15.609 1 92.03 913 ALA B CA 1
ATOM 15944 C C . ALA B 1 913 ? -19.932 35.346 16.849 1 92.03 913 ALA B C 1
ATOM 15946 O O . ALA B 1 913 ? -18.702 35.389 16.767 1 92.03 913 ALA B O 1
ATOM 15947 N N . GLU B 1 914 ? -20.624 35.603 17.962 1 93.43 914 GLU B N 1
ATOM 15948 C CA . GLU B 1 914 ? -19.904 35.788 19.218 1 93.43 914 GLU B CA 1
ATOM 15949 C C . GLU B 1 914 ? -19.107 34.54 19.587 1 93.43 914 GLU B C 1
ATOM 15951 O O . GLU B 1 914 ? -17.945 34.635 19.986 1 93.43 914 GLU B O 1
ATOM 15956 N N . ALA B 1 915 ? -19.71 33.463 19.516 1 93.59 915 ALA B N 1
ATOM 15957 C CA . ALA B 1 915 ? -19.043 32.203 19.832 1 93.59 915 ALA B CA 1
ATOM 15958 C C . ALA B 1 915 ? -17.799 32.01 18.97 1 93.59 915 ALA B C 1
ATOM 15960 O O . ALA B 1 915 ? -16.756 31.574 19.463 1 93.59 915 ALA B O 1
ATOM 15961 N N . ASP B 1 916 ? -17.899 32.25 17.677 1 93.21 916 ASP B N 1
ATOM 15962 C CA . ASP B 1 916 ? -16.759 32.121 16.774 1 93.21 916 ASP B CA 1
ATOM 15963 C C . ASP B 1 916 ? -15.605 33.019 17.215 1 93.21 916 ASP B C 1
ATOM 15965 O O . ASP B 1 916 ? -14.447 32.594 17.217 1 93.21 916 ASP B O 1
ATOM 15969 N N . MET B 1 917 ? -15.97 34.206 17.534 1 93 917 MET B N 1
ATOM 15970 C CA . MET B 1 917 ? -14.96 35.168 17.968 1 93 917 MET B CA 1
ATOM 15971 C C . MET B 1 917 ? -14.256 34.685 19.232 1 93 917 MET B C 1
ATOM 15973 O O . MET B 1 917 ? -13.026 34.693 19.304 1 93 917 MET B O 1
ATOM 15977 N N . ILE B 1 918 ? -14.975 34.268 20.205 1 94.52 918 ILE B N 1
ATOM 15978 C CA . ILE B 1 918 ? -14.416 33.848 21.485 1 94.52 918 ILE B CA 1
ATOM 15979 C C . ILE B 1 918 ? -13.568 32.592 21.29 1 94.52 918 ILE B C 1
ATOM 15981 O O . ILE B 1 918 ? -12.489 32.467 21.874 1 94.52 918 ILE B O 1
ATOM 15985 N N . ARG B 1 919 ? -14.048 31.639 20.526 1 95.18 919 ARG B N 1
ATOM 15986 C CA . ARG B 1 919 ? -13.315 30.396 20.306 1 95.18 919 ARG B CA 1
ATOM 15987 C C . ARG B 1 919 ? -11.967 30.665 19.645 1 95.18 919 ARG B C 1
ATOM 15989 O O . ARG B 1 919 ? -10.966 30.03 19.983 1 95.18 919 ARG B O 1
ATOM 15996 N N . TRP B 1 920 ? -11.908 31.591 18.711 1 94.94 920 TRP B N 1
ATOM 15997 C CA . TRP B 1 920 ? -10.646 31.899 18.047 1 94.94 920 TRP B CA 1
ATOM 15998 C C . TRP B 1 920 ? -9.707 32.651 18.985 1 94.94 920 TRP B C 1
ATOM 16000 O O . TRP B 1 920 ? -8.487 32.484 18.917 1 94.94 920 TRP B O 1
ATOM 16010 N N . GLN B 1 921 ? -10.285 33.512 19.864 1 95.2 921 GLN B N 1
ATOM 16011 C CA . GLN B 1 921 ? -9.475 34.125 20.911 1 95.2 921 GLN B CA 1
ATOM 16012 C C . GLN B 1 921 ? -8.841 33.065 21.808 1 95.2 921 GLN B C 1
ATOM 16014 O O . GLN B 1 921 ? -7.646 33.131 22.106 1 95.2 921 GLN B O 1
ATOM 16019 N N . GLU B 1 922 ? -9.63 32.179 22.204 1 95.98 922 GLU B N 1
ATOM 16020 C CA . GLU B 1 922 ? -9.145 31.083 23.037 1 95.98 922 GLU B CA 1
ATOM 16021 C C . GLU B 1 922 ? -8.055 30.288 22.325 1 95.98 922 GLU B C 1
ATOM 16023 O O . GLU B 1 922 ? -7.068 29.886 22.943 1 95.98 922 GLU B O 1
ATOM 16028 N N . GLU B 1 923 ? -8.26 30.028 21.023 1 96.29 923 GLU B N 1
ATOM 16029 C CA . GLU B 1 923 ? -7.284 29.276 20.24 1 96.29 923 GLU B CA 1
ATOM 16030 C C . GLU B 1 923 ? -5.951 30.015 20.163 1 96.29 923 GLU B C 1
ATOM 16032 O O . GLU B 1 923 ? -4.887 29.401 20.275 1 96.29 923 GLU B O 1
ATOM 16037 N N . TRP B 1 924 ? -5.992 31.285 19.929 1 96.4 924 TRP B N 1
ATOM 16038 C CA . TRP B 1 924 ? -4.789 32.11 19.893 1 96.4 924 TRP B CA 1
ATOM 16039 C C . TRP B 1 924 ? -4.032 32.028 21.214 1 96.4 924 TRP B C 1
ATOM 16041 O O . TRP B 1 924 ? -2.814 31.838 21.229 1 96.4 924 TRP B O 1
ATOM 16051 N N . GLU B 1 925 ? -4.692 32.137 22.33 1 95.35 925 GLU B N 1
ATOM 16052 C CA . GLU B 1 925 ? -4.101 32.048 23.661 1 95.35 925 GLU B CA 1
ATOM 16053 C C . GLU B 1 925 ? -3.47 30.679 23.895 1 95.35 925 GLU B C 1
ATOM 16055 O O . GLU B 1 925 ? -2.355 30.583 24.413 1 95.35 925 GLU B O 1
ATOM 16060 N N . ARG B 1 926 ? -4.174 29.709 23.523 1 95.46 926 ARG B N 1
ATOM 16061 C CA . ARG B 1 926 ? -3.704 28.339 23.703 1 95.46 926 ARG B CA 1
ATOM 16062 C C . ARG B 1 926 ? -2.429 28.089 22.905 1 95.46 926 ARG B C 1
ATOM 16064 O O . ARG B 1 926 ? -1.495 27.455 23.401 1 95.46 926 ARG B O 1
ATOM 16071 N N . LYS B 1 927 ? -2.386 28.573 21.623 1 96.11 927 LYS B N 1
ATOM 16072 C CA . LYS B 1 927 ? -1.226 28.336 20.769 1 96.11 927 LYS B CA 1
ATOM 16073 C C . LYS B 1 927 ? 0.013 29.039 21.317 1 96.11 927 LYS B C 1
ATOM 16075 O O . LYS B 1 927 ? 1.13 28.537 21.176 1 96.11 927 LYS B O 1
ATOM 16080 N N . LEU B 1 928 ? -0.162 30.147 21.972 1 94.63 928 LEU B N 1
ATOM 16081 C CA . LEU B 1 928 ? 0.96 30.835 22.603 1 94.63 928 LEU B CA 1
ATOM 16082 C C . LEU B 1 928 ? 1.57 29.98 23.708 1 94.63 928 LEU B C 1
ATOM 16084 O O . LEU B 1 928 ? 2.788 29.79 23.751 1 94.63 928 LEU B O 1
ATOM 16088 N N . ILE B 1 929 ? 0.711 29.454 24.496 1 93.32 929 ILE B N 1
ATOM 16089 C CA . ILE B 1 929 ? 1.184 28.665 25.628 1 93.32 929 ILE B CA 1
ATOM 16090 C C . ILE B 1 929 ? 1.8 27.361 25.127 1 93.32 929 ILE B C 1
ATOM 16092 O O . ILE B 1 929 ? 2.792 26.882 25.681 1 93.32 929 ILE B O 1
ATOM 16096 N N . GLU B 1 930 ? 1.216 26.786 24.167 1 95.18 930 GLU B N 1
ATOM 16097 C CA . GLU B 1 930 ? 1.731 25.537 23.613 1 95.18 930 GLU B CA 1
ATOM 16098 C C . GLU B 1 930 ? 3.12 25.732 23.012 1 95.18 930 GLU B C 1
ATOM 16100 O O . GLU B 1 930 ? 3.964 24.836 23.084 1 95.18 930 GLU B O 1
ATOM 16105 N N . PHE B 1 931 ? 3.41 26.853 22.419 1 94.71 931 PHE B N 1
ATOM 16106 C CA . PHE B 1 931 ? 4.738 27.17 21.906 1 94.71 931 PHE B CA 1
ATOM 16107 C C . PHE B 1 931 ? 5.762 27.197 23.035 1 94.71 931 PHE B C 1
ATOM 16109 O O . PHE B 1 931 ? 6.844 26.619 22.913 1 94.71 931 PHE B O 1
ATOM 16116 N N . LEU B 1 932 ? 5.395 27.82 24.085 1 93.69 932 LEU B N 1
ATOM 16117 C CA . LEU B 1 932 ? 6.297 27.906 25.228 1 93.69 932 LEU B CA 1
ATOM 16118 C C . LEU B 1 932 ? 6.571 26.522 25.809 1 93.69 932 LEU B C 1
ATOM 16120 O O . LEU B 1 932 ? 7.718 26.189 26.115 1 93.69 932 LEU B O 1
ATOM 16124 N N . ARG B 1 933 ? 5.526 25.791 25.972 1 94.5 933 ARG B N 1
ATOM 16125 C CA . ARG B 1 933 ? 5.691 24.439 26.494 1 94.5 933 ARG B CA 1
ATOM 16126 C C . ARG B 1 933 ? 6.617 23.617 25.604 1 94.5 933 ARG B C 1
ATOM 16128 O O . ARG B 1 933 ? 7.405 22.808 26.098 1 94.5 933 ARG B O 1
ATOM 16135 N N . THR B 1 934 ? 6.515 23.757 24.33 1 96.7 934 THR B N 1
ATOM 16136 C CA . THR B 1 934 ? 7.343 23.018 23.383 1 96.7 934 THR B CA 1
ATOM 16137 C C . THR B 1 934 ? 8.816 23.374 23.561 1 96.7 934 THR B C 1
ATOM 16139 O O . THR B 1 934 ? 9.674 22.489 23.598 1 96.7 934 THR B O 1
ATOM 16142 N N . ILE B 1 935 ? 9.138 24.628 23.704 1 95.24 935 ILE B N 1
ATOM 16143 C CA . ILE B 1 935 ? 10.509 25.086 23.905 1 95.24 935 ILE B CA 1
ATOM 16144 C C . ILE B 1 935 ? 11.045 24.544 25.228 1 95.24 935 ILE B C 1
ATOM 16146 O O . ILE B 1 935 ? 12.16 24.02 25.285 1 95.24 935 ILE B O 1
ATOM 16150 N N . ARG B 1 936 ? 10.194 24.629 26.347 1 94.34 936 ARG B N 1
ATOM 16151 C CA . ARG B 1 936 ? 10.585 24.106 27.652 1 94.34 936 ARG B CA 1
ATOM 16152 C C . ARG B 1 936 ? 10.877 22.611 27.577 1 94.34 936 ARG B C 1
ATOM 16154 O O . ARG B 1 936 ? 11.802 22.121 28.228 1 94.34 936 ARG B O 1
ATOM 16161 N N . HIS B 1 937 ? 10.104 21.958 26.803 1 96.29 937 HIS B N 1
ATOM 16162 C CA . HIS B 1 937 ? 10.295 20.522 26.639 1 96.29 937 HIS B CA 1
ATOM 16163 C C . HIS B 1 937 ? 11.631 20.216 25.97 1 96.29 937 HIS B C 1
ATOM 16165 O O . HIS B 1 937 ? 12.361 19.325 26.411 1 96.29 937 HIS B O 1
ATOM 16171 N N . TYR B 1 938 ? 11.961 20.893 24.858 1 96.88 938 TYR B N 1
ATOM 16172 C CA . TYR B 1 938 ? 13.22 20.671 24.156 1 96.88 938 TYR B CA 1
ATOM 16173 C C . TYR B 1 938 ? 14.409 20.979 25.059 1 96.88 938 TYR B C 1
ATOM 16175 O O . TYR B 1 938 ? 15.396 20.24 25.068 1 96.88 938 TYR B O 1
ATOM 16183 N N . ASP B 1 939 ? 14.27 21.98 25.836 1 95.3 939 ASP B N 1
ATOM 16184 C CA . ASP B 1 939 ? 15.334 22.352 26.764 1 95.3 939 ASP B CA 1
ATOM 16185 C C . ASP B 1 939 ? 15.533 21.276 27.83 1 95.3 939 ASP B C 1
ATOM 16187 O O . ASP B 1 939 ? 16.667 20.895 28.13 1 95.3 939 ASP B O 1
ATOM 16191 N N . LYS B 1 940 ? 14.446 20.844 28.363 1 95.77 940 LYS B N 1
ATOM 16192 C CA . LYS B 1 940 ? 14.526 19.8 29.38 1 95.77 940 LYS B CA 1
ATOM 16193 C C . LYS B 1 940 ? 15.173 18.536 28.821 1 95.77 940 LYS B C 1
ATOM 16195 O O . LYS B 1 940 ? 16.023 17.927 29.475 1 95.77 940 LYS B O 1
ATOM 16200 N N . MET B 1 941 ? 14.793 18.166 27.659 1 97.15 941 MET B N 1
ATOM 16201 C CA . MET B 1 941 ? 15.357 16.971 27.037 1 97.15 941 MET B CA 1
ATOM 16202 C C . MET B 1 941 ? 16.848 17.149 26.771 1 97.15 941 MET B C 1
ATOM 16204 O O . MET B 1 941 ? 17.63 16.213 26.948 1 97.15 941 MET B O 1
ATOM 16208 N N . ALA B 1 942 ? 17.253 18.324 26.281 1 96.85 942 ALA B N 1
ATOM 16209 C CA . ALA B 1 942 ? 18.668 18.604 26.056 1 96.85 942 ALA B CA 1
ATOM 16210 C C . ALA B 1 942 ? 19.47 18.453 27.346 1 96.85 942 ALA B C 1
ATOM 16212 O O . ALA B 1 942 ? 20.542 17.844 27.35 1 96.85 942 ALA B O 1
ATOM 16213 N N . ASP B 1 943 ? 18.892 18.919 28.471 1 96.51 943 ASP B N 1
ATOM 16214 C CA . ASP B 1 943 ? 19.559 18.848 29.767 1 96.51 943 ASP B CA 1
ATOM 16215 C C . ASP B 1 943 ? 19.679 17.403 30.246 1 96.51 943 ASP B C 1
ATOM 16217 O O . ASP B 1 943 ? 20.719 17.002 30.771 1 96.51 943 ASP B O 1
ATOM 16221 N N . VAL B 1 944 ? 18.642 16.723 30.07 1 97.53 944 VAL B N 1
ATOM 16222 C CA . VAL B 1 944 ? 18.618 15.335 30.52 1 97.53 944 VAL B CA 1
ATOM 16223 C C . VAL B 1 944 ? 19.658 14.524 29.75 1 97.53 944 VAL B C 1
ATOM 16225 O O . VAL B 1 944 ? 20.435 13.774 30.347 1 97.53 944 VAL B O 1
ATOM 16228 N N . TRP B 1 945 ? 19.737 14.659 28.443 1 97.59 945 TRP B N 1
ATOM 16229 C CA . TRP B 1 945 ? 20.684 13.909 27.626 1 97.59 945 TRP B CA 1
ATOM 16230 C C . TRP B 1 945 ? 22.118 14.325 27.934 1 97.59 945 TRP B C 1
ATOM 16232 O O . TRP B 1 945 ? 23.036 13.502 27.878 1 97.59 945 TRP B O 1
ATOM 16242 N N . GLU B 1 946 ? 22.301 15.573 28.226 1 96.5 946 GLU B N 1
ATOM 16243 C CA . GLU B 1 946 ? 23.623 16.026 28.645 1 96.5 946 GLU B CA 1
ATOM 16244 C C . GLU B 1 946 ? 24.051 15.353 29.946 1 96.5 946 GLU B C 1
ATOM 16246 O O . GLU B 1 946 ? 25.207 14.95 30.092 1 96.5 946 GLU B O 1
ATOM 16251 N N . SER B 1 947 ? 23.109 15.203 30.839 1 97.01 947 SER B N 1
ATOM 16252 C CA . SER B 1 947 ? 23.382 14.519 32.099 1 97.01 947 SER B CA 1
ATOM 16253 C C . SER B 1 947 ? 23.694 13.044 31.871 1 97.01 947 SER B C 1
ATOM 16255 O O . SER B 1 947 ? 24.58 12.484 32.52 1 97.01 947 SER B O 1
ATOM 16257 N N . LEU B 1 948 ? 22.99 12.486 30.994 1 96.92 948 LEU B N 1
ATOM 16258 C CA . LEU B 1 948 ? 23.224 11.083 30.67 1 96.92 948 LEU B CA 1
ATOM 16259 C C . LEU B 1 948 ? 24.596 10.894 30.031 1 96.92 948 LEU B C 1
ATOM 16261 O O . LEU B 1 948 ? 25.26 9.881 30.264 1 96.92 948 LEU B O 1
ATOM 16265 N N . ALA B 1 949 ? 25.002 11.841 29.176 1 96.38 949 ALA B N 1
ATOM 16266 C CA . ALA B 1 949 ? 26.344 11.805 28.602 1 96.38 949 ALA B CA 1
ATOM 16267 C C . ALA B 1 949 ? 27.409 11.859 29.693 1 96.38 949 ALA B C 1
ATOM 16269 O O . ALA B 1 949 ? 28.41 11.142 29.629 1 96.38 949 ALA B O 1
ATOM 16270 N N . GLY B 1 950 ? 27.173 12.659 30.66 1 94.14 950 GLY B N 1
ATOM 16271 C CA . GLY B 1 950 ? 28.092 12.775 31.782 1 94.14 950 GLY B CA 1
ATOM 16272 C C . GLY B 1 950 ? 28.21 11.498 32.591 1 94.14 950 GLY B C 1
ATOM 16273 O O . GLY B 1 950 ? 29.304 11.128 33.022 1 94.14 950 GLY B O 1
ATOM 16274 N N . SER B 1 951 ? 27.122 10.791 32.687 1 93.16 951 SER B N 1
ATOM 16275 C CA . SER B 1 951 ? 27.103 9.566 33.479 1 93.16 951 SER B CA 1
ATOM 16276 C C . SER B 1 951 ? 27.677 8.391 32.695 1 93.16 951 SER B C 1
ATOM 16278 O O . SER B 1 951 ? 28.012 7.356 33.274 1 93.16 951 SER B O 1
ATOM 16280 N N . SER B 1 952 ? 27.821 8.541 31.436 1 92.49 952 SER B N 1
ATOM 16281 C CA . SER B 1 952 ? 28.283 7.457 30.575 1 92.49 952 SER B CA 1
ATOM 16282 C C . SER B 1 952 ? 29.745 7.645 30.185 1 92.49 952 SER B C 1
ATOM 16284 O O . SER B 1 952 ? 30.211 7.062 29.204 1 92.49 952 SER B O 1
ATOM 16286 N N . ARG B 1 953 ? 30.498 8.296 30.837 1 86.28 953 ARG B N 1
ATOM 16287 C CA . ARG B 1 953 ? 31.867 8.659 30.488 1 86.28 953 ARG B CA 1
ATOM 16288 C C . ARG B 1 953 ? 32.766 7.428 30.44 1 86.28 953 ARG B C 1
ATOM 16290 O O . ARG B 1 953 ? 33.756 7.404 29.707 1 86.28 953 ARG B O 1
ATOM 16297 N N . SER B 1 954 ? 32.332 6.388 31.136 1 89.26 954 SER B N 1
ATOM 16298 C CA . SER B 1 954 ? 33.117 5.158 31.133 1 89.26 954 SER B CA 1
ATOM 16299 C C . SER B 1 954 ? 32.98 4.418 29.807 1 89.26 954 SER B C 1
ATOM 16301 O O . SER B 1 954 ? 33.822 3.584 29.465 1 89.26 954 SER B O 1
ATOM 16303 N N . SER B 1 955 ? 31.993 4.744 29.053 1 93.3 955 SER B N 1
ATOM 16304 C CA . SER B 1 955 ? 31.767 4.191 27.722 1 93.3 955 SER B CA 1
ATOM 16305 C C . SER B 1 955 ? 31.704 5.292 26.669 1 93.3 955 SER B C 1
ATOM 16307 O O . SER B 1 955 ? 30.641 5.867 26.426 1 93.3 955 SER B O 1
ATOM 16309 N N . PRO B 1 956 ? 32.762 5.503 26.001 1 92.58 956 PRO B N 1
ATOM 16310 C CA . PRO B 1 956 ? 32.834 6.643 25.084 1 92.58 956 PRO B CA 1
ATOM 16311 C C . PRO B 1 956 ? 31.755 6.6 24.004 1 92.58 956 PRO B C 1
ATOM 16313 O O . PRO B 1 956 ? 31.217 7.643 23.622 1 92.58 956 PRO B O 1
ATOM 16316 N N . GLY B 1 957 ? 31.511 5.405 23.516 1 94.46 957 GLY B N 1
ATOM 16317 C CA . GLY B 1 957 ? 30.465 5.29 22.512 1 94.46 957 GLY B CA 1
ATOM 16318 C C . GLY B 1 957 ? 29.098 5.703 23.024 1 94.46 957 GLY B C 1
ATOM 16319 O O . GLY B 1 957 ? 28.354 6.4 22.331 1 94.46 957 GLY B O 1
ATOM 16320 N N . LYS B 1 958 ? 28.77 5.295 24.19 1 95.56 958 LYS B N 1
ATOM 16321 C CA . LYS B 1 958 ? 27.504 5.643 24.828 1 95.56 958 LYS B CA 1
ATOM 16322 C C . LYS B 1 958 ? 27.423 7.14 25.111 1 95.56 958 LYS B C 1
ATOM 16324 O O . LYS B 1 958 ? 26.375 7.759 24.915 1 95.56 958 LYS B O 1
ATOM 16329 N N . ALA B 1 959 ? 28.503 7.743 25.533 1 96.67 959 ALA B N 1
ATOM 16330 C CA . ALA B 1 959 ? 28.565 9.179 25.796 1 96.67 959 ALA B CA 1
ATOM 16331 C C . ALA B 1 959 ? 28.384 9.981 24.511 1 96.67 959 ALA B C 1
ATOM 16333 O O . ALA B 1 959 ? 27.709 11.013 24.506 1 96.67 959 ALA B O 1
ATOM 16334 N N . ALA B 1 960 ? 29.005 9.478 23.473 1 96.45 960 ALA B N 1
ATOM 16335 C CA . ALA B 1 960 ? 28.909 10.17 22.191 1 96.45 960 ALA B CA 1
ATOM 16336 C C . ALA B 1 960 ? 27.464 10.225 21.704 1 96.45 960 ALA B C 1
ATOM 16338 O O . ALA B 1 960 ? 27.007 11.259 21.211 1 96.45 960 ALA B O 1
ATOM 16339 N N . VAL B 1 961 ? 26.743 9.124 21.86 1 96.44 961 VAL B N 1
ATOM 16340 C CA . VAL B 1 961 ? 25.353 9.061 21.421 1 96.44 961 VAL B CA 1
ATOM 16341 C C . VAL B 1 961 ? 24.504 10.019 22.254 1 96.44 961 VAL B C 1
ATOM 16343 O O . VAL B 1 961 ? 23.642 10.72 21.719 1 96.44 961 VAL B O 1
ATOM 16346 N N . ALA B 1 962 ? 24.724 10.057 23.505 1 97.64 962 ALA B N 1
ATOM 16347 C CA . ALA B 1 962 ? 23.975 10.937 24.398 1 97.64 962 ALA B CA 1
ATOM 16348 C C . ALA B 1 962 ? 24.255 12.404 24.084 1 97.64 962 ALA B C 1
ATOM 16350 O O . ALA B 1 962 ? 23.34 13.231 24.086 1 97.64 962 ALA B O 1
ATOM 16351 N N . MET B 1 963 ? 25.516 12.713 23.834 1 97.01 963 MET B N 1
ATOM 16352 C CA . MET B 1 963 ? 25.876 14.085 23.489 1 97.01 963 MET B CA 1
ATOM 16353 C C . MET B 1 963 ? 25.22 14.507 22.179 1 97.01 963 MET B C 1
ATOM 16355 O O . MET B 1 963 ? 24.755 15.64 22.048 1 97.01 963 MET B O 1
ATOM 16359 N N . LYS B 1 964 ? 25.266 13.635 21.253 1 96.28 964 LYS B N 1
ATOM 16360 C CA . LYS B 1 964 ? 24.614 13.925 19.979 1 96.28 964 LYS B CA 1
ATOM 16361 C C . LYS B 1 964 ? 23.123 14.186 20.172 1 96.28 964 LYS B C 1
ATOM 16363 O O . LYS B 1 964 ? 22.565 15.105 19.568 1 96.28 964 LYS B O 1
ATOM 16368 N N . ALA B 1 965 ? 22.445 13.399 21 1 97 965 ALA B N 1
ATOM 16369 C CA . ALA B 1 965 ? 21.027 13.595 21.29 1 97 965 ALA B CA 1
ATOM 16370 C C . ALA B 1 965 ? 20.785 14.946 21.957 1 97 965 ALA B C 1
ATOM 16372 O O . ALA B 1 965 ? 19.832 15.651 21.618 1 97 965 ALA B O 1
ATOM 16373 N N . SER B 1 966 ? 21.622 15.272 22.903 1 97.03 966 SER B N 1
ATOM 16374 C CA . SER B 1 966 ? 21.509 16.558 23.583 1 97.03 966 SER B CA 1
ATOM 16375 C C . SER B 1 966 ? 21.571 17.715 22.59 1 97.03 966 SER B C 1
ATOM 16377 O O . SER B 1 966 ? 20.751 18.633 22.648 1 97.03 966 SER B O 1
ATOM 16379 N N . ARG B 1 967 ? 22.501 17.615 21.704 1 95.56 967 ARG B N 1
ATOM 16380 C CA . ARG B 1 967 ? 22.686 18.685 20.73 1 95.56 967 ARG B CA 1
ATOM 16381 C C . ARG B 1 967 ? 21.501 18.768 19.775 1 95.56 967 ARG B C 1
ATOM 16383 O O . ARG B 1 967 ? 21.138 19.855 19.319 1 95.56 967 ARG B O 1
ATOM 16390 N N . ARG B 1 968 ? 20.968 17.668 19.432 1 96.26 968 ARG B N 1
ATOM 16391 C CA . ARG B 1 968 ? 19.804 17.643 18.552 1 96.26 968 ARG B CA 1
ATOM 16392 C C . ARG B 1 968 ? 18.613 18.343 19.199 1 96.26 968 ARG B C 1
ATOM 16394 O O . ARG B 1 968 ? 17.918 19.126 18.548 1 96.26 968 ARG B O 1
ATOM 16401 N N . TYR B 1 969 ? 18.353 18.12 20.457 1 97.06 969 TYR B N 1
ATOM 16402 C CA . TYR B 1 969 ? 17.247 18.773 21.149 1 97.06 969 TYR B CA 1
ATOM 16403 C C . TYR B 1 969 ? 17.531 20.256 21.355 1 97.06 969 TYR B C 1
ATOM 16405 O O . TYR B 1 969 ? 16.616 21.081 21.313 1 97.06 969 TYR B O 1
ATOM 16413 N N . LEU B 1 970 ? 18.757 20.559 21.577 1 95.59 970 LEU B N 1
ATOM 16414 C CA . LEU B 1 970 ? 19.127 21.967 21.662 1 95.59 970 LEU B CA 1
ATOM 16415 C C . LEU B 1 970 ? 18.826 22.689 20.353 1 95.59 970 LEU B C 1
ATOM 16417 O O . LEU B 1 970 ? 18.319 23.813 20.361 1 95.59 970 LEU B O 1
ATOM 16421 N N . GLU B 1 971 ? 19.186 22.007 19.317 1 94.55 971 GLU B N 1
ATOM 16422 C CA . GLU B 1 971 ? 18.918 22.583 18.002 1 94.55 971 GLU B CA 1
ATOM 16423 C C . GLU B 1 971 ? 17.418 22.711 17.751 1 94.55 971 GLU B C 1
ATOM 16425 O O . GLU B 1 971 ? 16.965 23.69 17.156 1 94.55 971 GLU B O 1
ATOM 16430 N N . LEU B 1 972 ? 16.615 21.791 18.188 1 96.3 972 LEU B N 1
ATOM 16431 C CA . LEU B 1 972 ? 15.163 21.879 18.074 1 96.3 972 LEU B CA 1
ATOM 16432 C C . LEU B 1 972 ? 14.631 23.088 18.836 1 96.3 972 LEU B C 1
ATOM 16434 O O . LEU B 1 972 ? 13.756 23.803 18.342 1 96.3 972 LEU B O 1
ATOM 16438 N N . GLY B 1 973 ? 15.142 23.243 20.042 1 94.82 973 GLY B N 1
ATOM 16439 C CA . GLY B 1 973 ? 14.757 24.404 20.83 1 94.82 973 GLY B CA 1
ATOM 16440 C C . GLY B 1 973 ? 15.079 25.721 20.15 1 94.82 973 GLY B C 1
ATOM 16441 O O . GLY B 1 973 ? 14.248 26.63 20.12 1 94.82 973 GLY B O 1
ATOM 16442 N N . ARG B 1 974 ? 16.209 25.772 19.58 1 93.05 974 ARG B N 1
ATOM 16443 C CA . ARG B 1 974 ? 16.633 26.981 18.882 1 93.05 974 ARG B CA 1
ATOM 16444 C C . ARG B 1 974 ? 15.749 27.252 17.668 1 93.05 974 ARG B C 1
ATOM 16446 O O . ARG B 1 974 ? 15.339 28.39 17.434 1 93.05 974 ARG B O 1
ATOM 16453 N N . ARG B 1 975 ? 15.527 26.235 16.911 1 93.04 975 ARG B N 1
ATOM 16454 C CA . ARG B 1 975 ? 14.676 26.372 15.733 1 93.04 975 ARG B CA 1
ATOM 16455 C C . ARG B 1 975 ? 13.273 26.828 16.121 1 93.04 975 ARG B C 1
ATOM 16457 O O . ARG B 1 975 ? 12.675 27.663 15.439 1 93.04 975 ARG B O 1
ATOM 16464 N N . CYS B 1 976 ? 12.78 26.227 17.148 1 95.04 976 CYS B N 1
ATOM 16465 C CA . CYS B 1 976 ? 11.45 26.597 17.619 1 95.04 976 CYS B CA 1
ATOM 16466 C C . CYS B 1 976 ? 11.414 28.054 18.064 1 95.04 976 CYS B C 1
ATOM 16468 O O . CYS B 1 976 ? 10.451 28.769 17.786 1 95.04 976 CYS B O 1
ATOM 16470 N N . ASP B 1 977 ? 12.45 28.527 18.698 1 92.26 977 ASP B N 1
ATOM 16471 C CA . ASP B 1 977 ? 12.573 29.92 19.116 1 92.26 977 ASP B CA 1
ATOM 16472 C C . ASP B 1 977 ? 12.583 30.856 17.91 1 92.26 977 ASP B C 1
ATOM 16474 O O . ASP B 1 977 ? 11.934 31.905 17.926 1 92.26 977 ASP B O 1
ATOM 16478 N N . ASN B 1 978 ? 13.321 30.471 16.963 1 91.89 978 ASN B N 1
ATOM 16479 C CA . ASN B 1 978 ? 13.396 31.28 15.751 1 91.89 978 ASN B CA 1
ATOM 16480 C C . ASN B 1 978 ? 12.039 31.381 15.06 1 91.89 978 ASN B C 1
ATOM 16482 O O . ASN B 1 978 ? 11.669 32.446 14.562 1 91.89 978 ASN B O 1
ATOM 16486 N N . ILE B 1 979 ? 11.341 30.3 15.06 1 93.68 979 ILE B N 1
ATOM 16487 C CA . ILE B 1 979 ? 10.02 30.268 14.442 1 93.68 979 ILE B CA 1
ATOM 16488 C C . ILE B 1 979 ? 9.049 31.118 15.258 1 93.68 979 ILE B C 1
ATOM 16490 O O . ILE B 1 979 ? 8.199 31.813 14.696 1 93.68 979 ILE B O 1
ATOM 16494 N N . PHE B 1 980 ? 9.175 31.053 16.54 1 94.25 980 PHE B N 1
ATOM 16495 C CA . PHE B 1 980 ? 8.349 31.862 17.428 1 94.25 980 PHE B CA 1
ATOM 16496 C C . PHE B 1 980 ? 8.608 33.347 17.205 1 94.25 980 PHE B C 1
ATOM 16498 O O . PHE B 1 980 ? 7.679 34.157 17.237 1 94.25 980 PHE B O 1
ATOM 16505 N N . ARG B 1 981 ? 9.795 33.663 16.894 1 91.29 981 ARG B N 1
ATOM 16506 C CA . ARG B 1 981 ? 10.174 35.038 16.584 1 91.29 981 ARG B CA 1
ATOM 16507 C C . ARG B 1 981 ? 9.537 35.5 15.278 1 91.29 981 ARG B C 1
ATOM 16509 O O . ARG B 1 981 ? 9.115 36.653 15.161 1 91.29 981 ARG B O 1
ATOM 16516 N N . GLN B 1 982 ? 9.505 34.647 14.362 1 89.81 982 GLN B N 1
ATOM 16517 C CA . GLN B 1 982 ? 8.872 34.959 13.085 1 89.81 982 GLN B CA 1
ATOM 16518 C C . GLN B 1 982 ? 7.379 35.222 13.261 1 89.81 982 GLN B C 1
ATOM 16520 O O . GLN B 1 982 ? 6.767 35.922 12.451 1 89.81 982 GLN B O 1
ATOM 16525 N N . ALA B 1 983 ? 6.857 34.631 14.322 1 91.52 983 ALA B N 1
ATOM 16526 C CA . ALA B 1 983 ? 5.441 34.85 14.61 1 91.52 983 ALA B CA 1
ATOM 16527 C C . ALA B 1 983 ? 5.236 36.136 15.405 1 91.52 983 ALA B C 1
ATOM 16529 O O . ALA B 1 983 ? 4.106 36.481 15.758 1 91.52 983 ALA B O 1
ATOM 16530 N N . GLY B 1 984 ? 6.352 36.873 15.759 1 89.49 984 GLY B N 1
ATOM 16531 C CA . GLY B 1 984 ? 6.273 38.163 16.426 1 89.49 984 GLY B CA 1
ATOM 16532 C C . GLY B 1 984 ? 6.464 38.07 17.928 1 89.49 984 GLY B C 1
ATOM 16533 O O . GLY B 1 984 ? 6.162 39.018 18.657 1 89.49 984 GLY B O 1
ATOM 16534 N N . TYR B 1 985 ? 6.946 36.837 18.412 1 92.21 985 TYR B N 1
ATOM 16535 C CA . TYR B 1 985 ? 7.116 36.655 19.849 1 92.21 985 TYR B CA 1
ATOM 16536 C C . TYR B 1 985 ? 8.523 36.167 20.174 1 92.21 985 TYR B C 1
ATOM 16538 O O . TYR B 1 985 ? 9.17 35.522 19.345 1 92.21 985 TYR B O 1
ATOM 16546 N N . VAL B 1 986 ? 9.022 36.463 21.317 1 90.62 986 VAL B N 1
ATOM 16547 C CA . VAL B 1 986 ? 10.305 35.978 21.814 1 90.62 986 VAL B CA 1
ATOM 16548 C C . VAL B 1 986 ? 10.137 35.426 23.228 1 90.62 986 VAL B C 1
ATOM 16550 O O . VAL B 1 986 ? 9.531 36.073 24.086 1 90.62 986 VAL B O 1
ATOM 16553 N N . TYR B 1 987 ? 10.57 34.282 23.344 1 89.08 987 TYR B N 1
ATOM 16554 C CA . TYR B 1 987 ? 10.531 33.673 24.669 1 89.08 987 TYR B CA 1
ATOM 16555 C C . TYR B 1 987 ? 11.851 33.876 25.402 1 89.08 987 TYR B C 1
ATOM 16557 O O . TYR B 1 987 ? 12.903 33.433 24.934 1 89.08 987 TYR B O 1
ATOM 16565 N N . GLN B 1 988 ? 11.886 34.591 26.463 1 82.69 988 GLN B N 1
ATOM 16566 C CA . GLN B 1 988 ? 13.08 34.766 27.283 1 82.69 988 GLN B CA 1
ATOM 16567 C C . GLN B 1 988 ? 13.264 33.595 28.244 1 82.69 988 GLN B C 1
ATOM 16569 O O . GLN B 1 988 ? 12.589 33.516 29.272 1 82.69 988 GLN B O 1
ATOM 16574 N N . ARG B 1 989 ? 14.232 32.692 27.872 1 76.92 989 ARG B N 1
ATOM 16575 C CA . ARG B 1 989 ? 14.527 31.458 28.594 1 76.92 989 ARG B CA 1
ATOM 16576 C C . ARG B 1 989 ? 15.249 31.749 29.905 1 76.92 989 ARG B C 1
ATOM 16578 O O . ARG B 1 989 ? 15.98 32.736 30.011 1 76.92 989 ARG B O 1
ATOM 16585 N N . PRO B 1 990 ? 14.908 31.03 30.991 1 60.83 990 PRO B N 1
ATOM 16586 C CA . PRO B 1 990 ? 15.843 31.135 32.114 1 60.83 990 PRO B CA 1
ATOM 16587 C C . PRO B 1 990 ? 17.229 30.587 31.78 1 60.83 990 PRO B C 1
ATOM 16589 O O . PRO B 1 990 ? 18.204 30.908 32.465 1 60.83 990 PRO B O 1
ATOM 16592 N N . ARG B 1 991 ? 17.329 29.596 30.836 1 58.18 991 ARG B N 1
ATOM 16593 C CA . ARG B 1 991 ? 18.6 28.976 30.477 1 58.18 991 ARG B CA 1
ATOM 16594 C C . ARG B 1 991 ? 19.347 29.816 29.445 1 58.18 991 ARG B C 1
ATOM 16596 O O . ARG B 1 991 ? 18.752 30.292 28.476 1 58.18 991 ARG B O 1
ATOM 16603 N N . PRO B 1 992 ? 20.606 30.156 29.75 1 49.57 992 PRO B N 1
ATOM 16604 C CA . PRO B 1 992 ? 21.389 30.879 28.746 1 49.57 992 PRO B CA 1
ATOM 16605 C C . PRO B 1 992 ? 21.429 30.161 27.399 1 49.57 992 PRO B C 1
ATOM 16607 O O . PRO B 1 992 ? 21.506 28.931 27.353 1 49.57 992 PRO B O 1
ATOM 16610 N N . THR B 1 993 ? 20.887 30.656 26.405 1 47.99 993 THR B N 1
ATOM 16611 C CA . THR B 1 993 ? 20.901 30.114 25.051 1 47.99 993 THR B CA 1
ATOM 16612 C C . THR B 1 993 ? 22.31 29.683 24.655 1 47.99 993 THR B C 1
ATOM 16614 O O . THR B 1 993 ? 23.256 30.466 24.757 1 47.99 993 THR B O 1
ATOM 16617 N N . PRO B 1 994 ? 22.68 28.473 24.702 1 43 994 PRO B N 1
ATOM 16618 C CA . PRO B 1 994 ? 24.051 28.187 24.272 1 43 994 PRO B CA 1
ATOM 16619 C C . PRO B 1 994 ? 24.428 28.91 22.981 1 43 994 PRO B C 1
ATOM 16621 O O . PRO B 1 994 ? 23.565 29.167 22.138 1 43 994 PRO B O 1
ATOM 16624 N N . ARG B 1 995 ? 25.561 29.708 23.002 1 38.07 995 ARG B N 1
ATOM 16625 C CA . ARG B 1 995 ? 26.124 30.374 21.832 1 38.07 995 ARG B CA 1
ATOM 16626 C C . ARG B 1 995 ? 26.038 29.479 20.599 1 38.07 995 ARG B C 1
ATOM 16628 O O . ARG B 1 995 ? 26.177 28.259 20.701 1 38.07 995 ARG B O 1
ATOM 16635 N N . ALA B 1 996 ? 25.556 29.946 19.552 1 38.16 996 ALA B N 1
ATOM 16636 C CA . ALA B 1 996 ? 25.539 29.356 18.216 1 38.16 996 ALA B CA 1
ATOM 16637 C C . ALA B 1 996 ? 26.88 28.705 17.886 1 38.16 996 ALA B C 1
ATOM 16639 O O . ALA B 1 996 ? 27.937 29.3 18.109 1 38.16 996 ALA B O 1
ATOM 16640 N N . PHE B 1 997 ? 27.239 27.617 18.057 1 31.5 997 PHE B N 1
ATOM 16641 C CA . PHE B 1 997 ? 28.451 27.035 17.493 1 31.5 997 PHE B CA 1
ATOM 16642 C C . PHE B 1 997 ? 28.698 27.559 16.083 1 31.5 997 PHE B C 1
ATOM 16644 O O . PHE B 1 997 ? 27.868 27.37 15.191 1 31.5 997 PHE B O 1
ATOM 16651 N N . ASN B 1 998 ? 29.532 28.738 15.971 1 28.1 998 ASN B N 1
ATOM 16652 C CA . ASN B 1 998 ? 30.096 29.204 14.709 1 28.1 998 ASN B CA 1
ATOM 16653 C C . ASN B 1 998 ? 30.807 28.079 13.963 1 28.1 998 ASN B C 1
ATOM 16655 O O . ASN B 1 998 ? 32.02 27.907 14.1 1 28.1 998 ASN B O 1
ATOM 16659 N N . GLY B 1 999 ? 30.756 26.829 14.149 1 28.02 999 GLY B N 1
ATOM 16660 C CA . GLY B 1 999 ? 31.576 26.102 13.193 1 28.02 999 GLY B CA 1
ATOM 16661 C C . GLY B 1 999 ? 31.605 26.746 11.82 1 28.02 999 GLY B C 1
ATOM 16662 O O . GLY B 1 999 ? 30.653 27.422 11.425 1 28.02 999 GLY B O 1
ATOM 16663 N N . THR B 1 1000 ? 32.878 27.151 11.437 1 25.2 1000 THR B N 1
ATOM 16664 C CA . THR B 1 1000 ? 33.21 27.574 10.081 1 25.2 1000 THR B CA 1
ATOM 16665 C C . THR B 1 1000 ? 32.344 26.841 9.06 1 25.2 1000 THR B C 1
ATOM 16667 O O . THR B 1 1000 ? 32.501 25.636 8.856 1 25.2 1000 THR B O 1
ATOM 16670 N N . THR B 1 1001 ? 31.171 26.959 8.977 1 25.33 1001 THR B N 1
ATOM 16671 C CA . THR B 1 1001 ? 30.538 26.645 7.701 1 25.33 1001 THR B CA 1
ATOM 16672 C C . THR B 1 1001 ? 31.416 27.095 6.536 1 25.33 1001 THR B C 1
ATOM 16674 O O . THR B 1 1001 ? 31.827 28.256 6.474 1 25.33 1001 THR B O 1
ATOM 16677 N N . GLN B 1 1002 ? 32.369 26.199 6.062 1 25.3 1002 GLN B N 1
ATOM 16678 C CA . GLN B 1 1002 ? 32.783 26.439 4.684 1 25.3 1002 GLN B CA 1
ATOM 16679 C C . GLN B 1 1002 ? 31.769 27.31 3.948 1 25.3 1002 GLN B C 1
ATOM 16681 O O . GLN B 1 1002 ? 30.602 27.38 4.34 1 25.3 1002 GLN B O 1
ATOM 16686 N N . GLN B 1 1003 ? 32.34 28.164 2.979 1 24.13 1003 GLN B N 1
ATOM 16687 C CA . GLN B 1 1003 ? 31.602 28.903 1.961 1 24.13 1003 GLN B CA 1
ATOM 16688 C C . GLN B 1 1003 ? 30.348 28.146 1.532 1 24.13 1003 GLN B C 1
ATOM 16690 O O . GLN B 1 1003 ? 30.411 26.953 1.227 1 24.13 1003 GLN B O 1
ATOM 16695 N N . SER B 1 1004 ? 29.311 28.564 1.986 1 23.71 1004 SER B N 1
ATOM 16696 C CA . SER B 1 1004 ? 27.913 28.325 1.643 1 23.71 1004 SER B CA 1
ATOM 16697 C C . SER B 1 1004 ? 27.743 28.087 0.147 1 23.71 1004 SER B C 1
ATOM 16699 O O . SER B 1 1004 ? 27.708 29.036 -0.638 1 23.71 1004 SER B O 1
ATOM 16701 N N . LEU B 1 1005 ? 28.703 27.327 -0.427 1 22.97 1005 LEU B N 1
ATOM 16702 C CA . LEU B 1 1005 ? 28.24 27.001 -1.771 1 22.97 1005 LEU B CA 1
ATOM 16703 C C . LEU B 1 1005 ? 26.8 26.498 -1.743 1 22.97 1005 LEU B C 1
ATOM 16705 O O . LEU B 1 1005 ? 26.552 25.304 -1.924 1 22.97 1005 LEU B O 1
ATOM 16709 N N . ASP B 1 1006 ? 26.14 26.844 -0.741 1 21.07 1006 ASP B N 1
ATOM 16710 C CA . ASP B 1 1006 ? 24.73 26.553 -0.5 1 21.07 1006 ASP B CA 1
ATOM 16711 C C . ASP B 1 1006 ? 23.871 26.972 -1.69 1 21.07 1006 ASP B C 1
ATOM 16713 O O . ASP B 1 1006 ? 23.788 28.159 -2.015 1 21.07 1006 ASP B O 1
ATOM 16717 N N . PRO B 1 1007 ? 24.039 26.225 -2.772 1 23.86 1007 PRO B N 1
ATOM 16718 C CA . PRO B 1 1007 ? 23.03 26.839 -3.638 1 23.86 1007 PRO B CA 1
ATOM 16719 C C . PRO B 1 1007 ? 21.737 27.168 -2.895 1 23.86 1007 PRO B C 1
ATOM 16721 O O . PRO B 1 1007 ? 21.435 26.55 -1.871 1 23.86 1007 PRO B O 1
ATOM 16724 N N . ALA B 1 1008 ? 21.267 28.382 -2.883 1 23.54 1008 ALA B N 1
ATOM 16725 C CA . ALA B 1 1008 ? 20.027 28.945 -2.355 1 23.54 1008 ALA B CA 1
ATOM 16726 C C . ALA B 1 1008 ? 18.878 27.948 -2.474 1 23.54 1008 ALA B C 1
ATOM 16728 O O . ALA B 1 1008 ? 18.547 27.501 -3.574 1 23.54 1008 ALA B O 1
ATOM 16729 N N . VAL B 1 1009 ? 18.916 27.057 -1.663 1 23.74 1009 VAL B N 1
ATOM 16730 C CA . VAL B 1 1009 ? 17.663 26.31 -1.704 1 23.74 1009 VAL B CA 1
ATOM 16731 C C . VAL B 1 1009 ? 16.5 27.265 -1.96 1 23.74 1009 VAL B C 1
ATOM 16733 O O . VAL B 1 1009 ? 16.374 28.294 -1.292 1 23.74 1009 VAL B O 1
ATOM 16736 N N . PRO B 1 1010 ? 16.085 27.275 -3.141 1 22.99 1010 PRO B N 1
ATOM 16737 C CA . PRO B 1 1010 ? 14.96 28.214 -3.145 1 22.99 1010 PRO B CA 1
ATOM 16738 C C . PRO B 1 1010 ? 14.052 28.051 -1.929 1 22.99 1010 PRO B C 1
ATOM 16740 O O . PRO B 1 1010 ? 13.86 26.934 -1.442 1 22.99 1010 PRO B O 1
ATOM 16743 N N . GLU B 1 1011 ? 14.155 28.934 -0.929 1 23.79 1011 GLU B N 1
ATOM 16744 C CA . GLU B 1 1011 ? 13.107 29.174 0.059 1 23.79 1011 GLU B CA 1
ATOM 16745 C C . GLU B 1 1011 ? 11.76 28.644 -0.425 1 23.79 1011 GLU B C 1
ATOM 16747 O O . GLU B 1 1011 ? 11.233 29.107 -1.439 1 23.79 1011 GLU B O 1
ATOM 16752 N N . GLN B 1 1012 ? 11.712 27.421 -0.486 1 23.84 1012 GLN B N 1
ATOM 16753 C CA . GLN B 1 1012 ? 10.285 27.248 -0.737 1 23.84 1012 GLN B CA 1
ATOM 16754 C C . GLN B 1 1012 ? 9.46 28.255 0.058 1 23.84 1012 GLN B C 1
ATOM 16756 O O . GLN B 1 1012 ? 9.491 28.255 1.291 1 23.84 1012 GLN B O 1
ATOM 16761 N N . ALA B 1 1013 ? 9.248 29.347 -0.383 1 25.74 1013 ALA B N 1
ATOM 16762 C CA . ALA B 1 1013 ? 8.281 30.414 -0.138 1 25.74 1013 ALA B CA 1
ATOM 16763 C C . ALA B 1 1013 ? 6.968 29.852 0.399 1 25.74 1013 ALA B C 1
ATOM 16765 O O . ALA B 1 1013 ? 6.411 28.909 -0.169 1 25.74 1013 ALA B O 1
ATOM 16766 N N . VAL B 1 1014 ? 6.783 29.668 1.678 1 27.43 1014 VAL B N 1
ATOM 16767 C CA . VAL B 1 1014 ? 5.386 30.016 1.916 1 27.43 1014 VAL B CA 1
ATOM 16768 C C . VAL B 1 1014 ? 4.863 30.874 0.766 1 27.43 1014 VAL B C 1
ATOM 16770 O O . VAL B 1 1014 ? 5.494 31.862 0.384 1 27.43 1014 VAL B O 1
ATOM 16773 N N . ASP B 1 1015 ? 4.471 30.254 -0.318 1 26.59 1015 ASP B N 1
ATOM 16774 C CA . ASP B 1 1015 ? 3.852 31.066 -1.361 1 26.59 1015 ASP B CA 1
ATOM 16775 C C . ASP B 1 1015 ? 3.284 32.361 -0.785 1 26.59 1015 ASP B C 1
ATOM 16777 O O . ASP B 1 1015 ? 2.091 32.637 -0.924 1 26.59 1015 ASP B O 1
ATOM 16781 N N . SER B 1 1016 ? 3.619 32.688 0.528 1 23.11 1016 SER B N 1
ATOM 16782 C CA . SER B 1 1016 ? 3.262 34.09 0.722 1 23.11 1016 SER B CA 1
ATOM 16783 C C . SER B 1 1016 ? 4.011 34.992 -0.253 1 23.11 1016 SER B C 1
ATOM 16785 O O . SER B 1 1016 ? 5.238 34.918 -0.357 1 23.11 1016 SER B O 1
ATOM 16787 N N . SER B 1 1017 ? 3.577 35.329 -1.428 1 25.91 1017 SER B N 1
ATOM 16788 C CA . SER B 1 1017 ? 3.823 36.596 -2.108 1 25.91 1017 SER B CA 1
ATOM 16789 C C . SER B 1 1017 ? 4.409 37.632 -1.154 1 25.91 1017 SER B C 1
ATOM 16791 O O . SER B 1 1017 ? 4.844 38.703 -1.583 1 25.91 1017 SER B O 1
ATOM 16793 N N . ASP B 1 1018 ? 3.93 37.691 0.18 1 23.94 1018 ASP B N 1
ATOM 16794 C CA . ASP B 1 1018 ? 4.251 38.973 0.799 1 23.94 1018 ASP B CA 1
ATOM 16795 C C . ASP B 1 1018 ? 5.702 39.006 1.273 1 23.94 1018 ASP B C 1
ATOM 16797 O O . ASP B 1 1018 ? 6.107 38.193 2.106 1 23.94 1018 ASP B O 1
ATOM 16801 N N . ALA B 1 1019 ? 6.801 39.246 0.575 1 28.64 1019 ALA B N 1
ATOM 16802 C CA . ALA B 1 1019 ? 8.153 39.791 0.661 1 28.64 1019 ALA B CA 1
ATOM 16803 C C . ALA B 1 1019 ? 8.391 40.459 2.012 1 28.64 1019 ALA B C 1
ATOM 16805 O O . ALA B 1 1019 ? 9.529 40.781 2.361 1 28.64 1019 ALA B O 1
ATOM 16806 N N . GLY B 1 1020 ? 7.515 41.379 2.455 1 27.36 1020 GLY B N 1
ATOM 16807 C CA . GLY B 1 1020 ? 8.003 42.578 3.117 1 27.36 1020 GLY B CA 1
ATOM 16808 C C . GLY B 1 1020 ? 8.777 42.285 4.388 1 27.36 1020 GLY B C 1
ATOM 16809 O O . GLY B 1 1020 ? 9.918 42.726 4.541 1 27.36 1020 GLY B O 1
ATOM 16810 N N . CYS B 1 1021 ? 8.137 42.232 5.768 1 28.19 1021 CYS B N 1
ATOM 16811 C CA . CYS B 1 1021 ? 8.511 43.005 6.946 1 28.19 1021 CYS B CA 1
ATOM 16812 C C . CYS B 1 1021 ? 9.432 42.201 7.856 1 28.19 1021 CYS B C 1
ATOM 16814 O O . CYS B 1 1021 ? 9.003 41.227 8.476 1 28.19 1021 CYS B O 1
ATOM 16816 N N . ARG B 1 1022 ? 10.585 41.873 7.569 1 37.67 1022 ARG B N 1
ATOM 16817 C CA . ARG B 1 1022 ? 11.558 41.605 8.624 1 37.67 1022 ARG B CA 1
ATOM 16818 C C . ARG B 1 1022 ? 11.192 42.344 9.907 1 37.67 1022 ARG B C 1
ATOM 16820 O O . ARG B 1 1022 ? 11.287 43.572 9.971 1 37.67 1022 ARG B O 1
ATOM 16827 N N . ILE B 1 1023 ? 10.397 41.73 10.72 1 38.01 1023 ILE B N 1
ATOM 16828 C CA . ILE B 1 1023 ? 10.07 42.398 11.975 1 38.01 1023 ILE B CA 1
ATOM 16829 C C . ILE B 1 1023 ? 11.331 42.552 12.822 1 38.01 1023 ILE B C 1
ATOM 16831 O O . ILE B 1 1023 ? 12.03 41.572 13.089 1 38.01 1023 ILE B O 1
ATOM 16835 N N . SER B 1 1024 ? 12.07 43.54 12.837 1 40.8 1024 SER B N 1
ATOM 16836 C CA . SER B 1 1024 ? 13.168 43.919 13.719 1 40.8 1024 SER B CA 1
ATOM 16837 C C . SER B 1 1024 ? 12.897 43.487 15.156 1 40.8 1024 SER B C 1
ATOM 16839 O O . SER B 1 1024 ? 11.743 43.434 15.587 1 40.8 1024 SER B O 1
ATOM 16841 N N . ASP B 1 1025 ? 13.786 42.681 15.819 1 49.86 1025 ASP B N 1
ATOM 16842 C CA . ASP B 1 1025 ? 13.768 42.287 17.224 1 49.86 1025 ASP B CA 1
ATOM 16843 C C . ASP B 1 1025 ? 13.001 43.301 18.069 1 49.86 1025 ASP B C 1
ATOM 16845 O O . ASP B 1 1025 ? 12.331 42.931 19.036 1 49.86 1025 ASP B O 1
ATOM 16849 N N . ASP B 1 1026 ? 13.145 44.519 17.73 1 50 1026 ASP B N 1
ATOM 16850 C CA . ASP B 1 1026 ? 12.52 45.596 18.491 1 50 1026 ASP B CA 1
ATOM 16851 C C . ASP B 1 1026 ? 10.998 45.539 18.376 1 50 1026 ASP B C 1
ATOM 16853 O O . ASP B 1 1026 ? 10.285 46.082 19.222 1 50 1026 ASP B O 1
ATOM 16857 N N . GLU B 1 1027 ? 10.498 44.675 17.44 1 63.04 1027 GLU B N 1
ATOM 16858 C CA . GLU B 1 1027 ? 9.064 44.722 17.166 1 63.04 1027 GLU B CA 1
ATOM 16859 C C . GLU B 1 1027 ? 8.362 43.471 17.685 1 63.04 1027 GLU B C 1
ATOM 16861 O O . GLU B 1 1027 ? 7.132 43.384 17.649 1 63.04 1027 GLU B O 1
ATOM 16866 N N . CYS B 1 1028 ? 9.194 42.444 18.388 1 77.26 1028 CYS B N 1
ATOM 16867 C CA . CYS B 1 1028 ? 8.559 41.226 18.877 1 77.26 1028 CYS B CA 1
ATOM 16868 C C . CYS B 1 1028 ? 8.13 41.381 20.331 1 77.26 1028 CYS B C 1
ATOM 16870 O O . CYS B 1 1028 ? 8.796 42.066 21.11 1 77.26 1028 CYS B O 1
ATOM 16872 N N . GLN B 1 1029 ? 6.997 40.852 20.724 1 84.45 1029 GLN B N 1
ATOM 16873 C CA . GLN B 1 1029 ? 6.554 40.812 22.114 1 84.45 1029 GLN B CA 1
ATOM 16874 C C . GLN B 1 1029 ? 7.33 39.766 22.909 1 84.45 1029 GLN B C 1
ATOM 16876 O O . GLN B 1 1029 ? 7.388 38.598 22.518 1 84.45 1029 GLN B O 1
ATOM 16881 N N . THR B 1 1030 ? 7.961 40.153 23.939 1 87.32 1030 THR B N 1
ATOM 16882 C CA . THR B 1 1030 ? 8.731 39.243 24.78 1 87.32 1030 THR B CA 1
ATOM 16883 C C . THR B 1 1030 ? 7.833 38.575 25.817 1 87.32 1030 THR B C 1
ATOM 16885 O O . THR B 1 1030 ? 7.107 39.253 26.547 1 87.32 1030 THR B O 1
ATOM 16888 N N . LEU B 1 1031 ? 7.864 37.324 25.819 1 87.69 1031 LEU B N 1
ATOM 16889 C CA . LEU B 1 1031 ? 7.071 36.546 26.764 1 87.69 1031 LEU B CA 1
ATOM 16890 C C . LEU B 1 1031 ? 7.972 35.761 27.712 1 87.69 1031 LEU B C 1
ATOM 16892 O O . LEU B 1 1031 ? 9.019 35.254 27.303 1 87.69 1031 LEU B O 1
ATOM 16896 N N . GLU B 1 1032 ? 7.65 35.829 28.982 1 83.23 1032 GLU B N 1
ATOM 16897 C CA . GLU B 1 1032 ? 8.295 35.021 30.013 1 83.23 1032 GLU B CA 1
ATOM 16898 C C . GLU B 1 1032 ? 7.269 34.223 30.812 1 83.23 1032 GLU B C 1
ATOM 16900 O O . GLU B 1 1032 ? 6.064 34.456 30.692 1 83.23 1032 GLU B O 1
ATOM 16905 N N . ASP B 1 1033 ? 7.69 33.295 31.611 1 81.87 1033 ASP B N 1
ATOM 16906 C CA . ASP B 1 1033 ? 6.808 32.441 32.401 1 81.87 1033 ASP B CA 1
ATOM 16907 C C . ASP B 1 1033 ? 5.937 33.271 33.342 1 81.87 1033 ASP B C 1
ATOM 16909 O O . ASP B 1 1033 ? 4.758 32.968 33.533 1 81.87 1033 ASP B O 1
ATOM 16913 N N . SER B 1 1034 ? 6.492 34.322 33.77 1 78.91 1034 SER B N 1
ATOM 16914 C CA . SER B 1 1034 ? 5.779 35.147 34.741 1 78.91 1034 SER B CA 1
ATOM 16915 C C . SER B 1 1034 ? 4.852 36.14 34.048 1 78.91 1034 SER B C 1
ATOM 16917 O O . SER B 1 1034 ? 3.888 36.62 34.648 1 78.91 1034 SER B O 1
ATOM 16919 N N . THR B 1 1035 ? 5.057 36.373 32.784 1 80.98 1035 THR B N 1
ATOM 16920 C CA . THR B 1 1035 ? 4.33 37.469 32.154 1 80.98 1035 THR B CA 1
ATOM 16921 C C . THR B 1 1035 ? 3.295 36.935 31.168 1 80.98 1035 THR B C 1
ATOM 16923 O O . THR B 1 1035 ? 2.402 37.669 30.738 1 80.98 1035 THR B O 1
ATOM 16926 N N . ILE B 1 1036 ? 3.331 35.677 30.864 1 86.48 1036 ILE B N 1
ATOM 16927 C CA . ILE B 1 1036 ? 2.487 35.182 29.782 1 86.48 1036 ILE B CA 1
ATOM 16928 C C . ILE B 1 1036 ? 1.022 35.23 30.207 1 86.48 1036 ILE B C 1
ATOM 16930 O O . ILE B 1 1036 ? 0.156 35.636 29.429 1 86.48 1036 ILE B O 1
ATOM 16934 N N . ILE B 1 1037 ? 0.713 34.812 31.362 1 87.26 1037 ILE B N 1
ATOM 16935 C CA . ILE B 1 1037 ? -0.671 34.786 31.821 1 87.26 1037 ILE B CA 1
ATOM 16936 C C . ILE B 1 1037 ? -1.197 36.213 31.957 1 87.26 1037 ILE B C 1
ATOM 16938 O O . ILE B 1 1037 ? -2.284 36.529 31.467 1 87.26 1037 ILE B O 1
ATOM 16942 N N . PRO B 1 1038 ? -0.37 37.166 32.489 1 85.75 1038 PRO B N 1
ATOM 16943 C CA . PRO B 1 1038 ? -0.806 38.564 32.504 1 85.75 1038 PRO B CA 1
ATOM 16944 C C . PRO B 1 1038 ? -1.026 39.128 31.102 1 85.75 1038 PRO B C 1
ATOM 16946 O O . PRO B 1 1038 ? -1.95 39.917 30.887 1 85.75 1038 PRO B O 1
ATOM 16949 N N . PHE B 1 1039 ? -0.16 38.738 30.338 1 88.83 1039 PHE B N 1
ATOM 16950 C CA . PHE B 1 1039 ? -0.3 39.19 28.958 1 88.83 1039 PHE B CA 1
ATOM 16951 C C . PHE B 1 1039 ? -1.62 38.714 28.364 1 88.83 1039 PHE B C 1
ATOM 16953 O O . PHE B 1 1039 ? -2.341 39.494 27.738 1 88.83 1039 PHE B O 1
ATOM 16960 N N . ILE B 1 1040 ? -1.998 37.49 28.534 1 90.67 1040 ILE B N 1
ATOM 16961 C CA . ILE B 1 1040 ? -3.233 36.903 28.025 1 90.67 1040 ILE B CA 1
ATOM 16962 C C . ILE B 1 1040 ? -4.434 37.555 28.709 1 90.67 1040 ILE B C 1
ATOM 16964 O O . ILE B 1 1040 ? -5.425 37.885 28.054 1 90.67 1040 ILE B O 1
ATOM 16968 N N . GLN B 1 1041 ? -4.318 37.802 29.928 1 89.4 1041 GLN B N 1
ATOM 16969 C CA . GLN B 1 1041 ? -5.394 38.44 30.68 1 89.4 1041 GLN B CA 1
ATOM 16970 C C . GLN B 1 1041 ? -5.634 39.867 30.195 1 89.4 1041 GLN B C 1
ATOM 16972 O O . GLN B 1 1041 ? -6.779 40.313 30.104 1 89.4 1041 GLN B O 1
ATOM 16977 N N . SER B 1 1042 ? -4.552 40.539 29.933 1 88.5 1042 SER B N 1
ATOM 16978 C CA . SER B 1 1042 ? -4.679 41.896 29.411 1 88.5 1042 SER B CA 1
ATOM 16979 C C . SER B 1 1042 ? -5.39 41.906 28.062 1 88.5 1042 SER B C 1
ATOM 16981 O O . SER B 1 1042 ? -6.23 42.771 27.803 1 88.5 1042 SER B O 1
ATOM 16983 N N . ALA B 1 1043 ? -5.036 40.974 27.301 1 88.33 1043 ALA B N 1
ATOM 16984 C CA . ALA B 1 1043 ? -5.679 40.869 25.994 1 88.33 1043 ALA B CA 1
ATOM 16985 C C . ALA B 1 1043 ? -7.168 40.565 26.137 1 88.33 1043 ALA B C 1
ATOM 16987 O O . ALA B 1 1043 ? -7.989 41.078 25.373 1 88.33 1043 ALA B O 1
ATOM 16988 N N . ARG B 1 1044 ? -7.551 39.793 27.04 1 90.68 1044 ARG B N 1
ATOM 16989 C CA . ARG B 1 1044 ? -8.948 39.446 27.279 1 90.68 1044 ARG B CA 1
ATOM 16990 C C . ARG B 1 1044 ? -9.721 40.64 27.831 1 90.68 1044 ARG B C 1
ATOM 16992 O O . ARG B 1 1044 ? -10.894 40.83 27.505 1 90.68 1044 ARG B O 1
ATOM 16999 N N . ASN B 1 1045 ? -9.088 41.358 28.679 1 87.09 1045 ASN B N 1
ATOM 17000 C CA . ASN B 1 1045 ? -9.719 42.566 29.2 1 87.09 1045 ASN B CA 1
ATOM 17001 C C . ASN B 1 1045 ? -9.989 43.581 28.093 1 87.09 1045 ASN B C 1
ATOM 17003 O O . ASN B 1 1045 ? -11.047 44.21 28.067 1 87.09 1045 ASN B O 1
ATOM 17007 N N . THR B 1 1046 ? -9.056 43.652 27.276 1 85.96 1046 THR B N 1
ATOM 17008 C CA . THR B 1 1046 ? -9.234 44.544 26.136 1 85.96 1046 THR B CA 1
ATOM 17009 C C . THR B 1 1046 ? -10.383 44.067 25.251 1 85.96 1046 THR B C 1
ATOM 17011 O O . THR B 1 1046 ? -11.192 44.873 24.787 1 85.96 1046 THR B O 1
ATOM 17014 N N . LEU B 1 1047 ? -10.47 42.841 25.024 1 86.13 1047 LEU B N 1
ATOM 17015 C CA . LEU B 1 1047 ? -11.543 42.278 24.212 1 86.13 1047 LEU B CA 1
ATOM 17016 C C . LEU B 1 1047 ? -12.902 42.527 24.858 1 86.13 1047 LEU B C 1
ATOM 17018 O O . LEU B 1 1047 ? -13.853 42.924 24.181 1 86.13 1047 LEU B O 1
ATOM 17022 N N . SER B 1 1048 ? -13.405 42.445 25.975 1 85.84 1048 SER B N 1
ATOM 17023 C CA . SER B 1 1048 ? -14.648 42.659 26.708 1 85.84 1048 SER B CA 1
ATOM 17024 C C . SER B 1 1048 ? -15.094 44.116 26.627 1 85.84 1048 SER B C 1
ATOM 17026 O O . SER B 1 1048 ? -16.289 44.399 26.517 1 85.84 1048 SER B O 1
ATOM 17028 N N . ALA B 1 1049 ? -13.722 44.845 26.818 1 85.33 1049 ALA B N 1
ATOM 17029 C CA . ALA B 1 1049 ? -14.006 46.273 26.709 1 85.33 1049 ALA B CA 1
ATOM 17030 C C . ALA B 1 1049 ? -14.533 46.623 25.32 1 85.33 1049 ALA B C 1
ATOM 17032 O O . ALA B 1 1049 ? -15.49 47.388 25.187 1 85.33 1049 ALA B O 1
ATOM 17033 N N . VAL B 1 1050 ? -13.84 46.014 24.414 1 83.62 1050 VAL B N 1
ATOM 17034 C CA . VAL B 1 1050 ? -14.25 46.281 23.039 1 83.62 1050 VAL B CA 1
ATOM 17035 C C . VAL B 1 1050 ? -15.661 45.746 22.807 1 83.62 1050 VAL B C 1
ATOM 17037 O O . VAL B 1 1050 ? -16.477 46.394 22.147 1 83.62 1050 VAL B O 1
ATOM 17040 N N . ILE B 1 1051 ? -15.859 44.583 23.329 1 86.69 1051 ILE B N 1
ATOM 17041 C CA . ILE B 1 1051 ? -17.181 43.98 23.197 1 86.69 1051 ILE B CA 1
ATOM 17042 C C . ILE B 1 1051 ? -18.217 44.848 23.908 1 86.69 1051 ILE B C 1
ATOM 17044 O O . ILE B 1 1051 ? -19.291 45.114 23.365 1 86.69 1051 ILE B O 1
ATOM 17048 N N . HIS B 1 1052 ? -17.896 45.288 25.105 1 85.17 1052 HIS B N 1
ATOM 17049 C CA . HIS B 1 1052 ? -18.784 46.155 25.871 1 85.17 1052 HIS B CA 1
ATOM 17050 C C . HIS B 1 1052 ? -19.076 47.448 25.117 1 85.17 1052 HIS B C 1
ATOM 17052 O O . HIS B 1 1052 ? -20.229 47.877 25.037 1 85.17 1052 HIS B O 1
ATOM 17058 N N . ASP B 1 1053 ? -18.062 47.988 24.577 1 80.12 1053 ASP B N 1
ATOM 17059 C CA . ASP B 1 1053 ? -18.21 49.226 23.817 1 80.12 1053 ASP B CA 1
ATOM 17060 C C . ASP B 1 1053 ? -19.075 49.009 22.578 1 80.12 1053 ASP B C 1
ATOM 17062 O O . ASP B 1 1053 ? -19.89 49.865 22.226 1 80.12 1053 ASP B O 1
ATOM 17066 N N . ALA B 1 1054 ? -18.859 47.916 21.989 1 79.97 1054 ALA B N 1
ATOM 17067 C CA . ALA B 1 1054 ? -19.63 47.613 20.785 1 79.97 1054 ALA B CA 1
ATOM 17068 C C . ALA B 1 1054 ? -21.109 47.428 21.113 1 79.97 1054 ALA B C 1
ATOM 17070 O O . ALA B 1 1054 ? -21.977 47.936 20.4 1 79.97 1054 ALA B O 1
ATOM 17071 N N . ILE B 1 1055 ? -21.391 46.762 22.162 1 84.14 1055 ILE B N 1
ATOM 17072 C CA . ILE B 1 1055 ? -22.767 46.51 22.574 1 84.14 1055 ILE B CA 1
ATOM 17073 C C . ILE B 1 1055 ? -23.403 47.806 23.07 1 84.14 1055 ILE B C 1
ATOM 17075 O O . ILE B 1 1055 ? -24.556 48.102 22.748 1 84.14 1055 ILE B O 1
ATOM 17079 N N . HIS B 1 1056 ? -22.631 48.629 23.842 1 78.59 1056 HIS B N 1
ATOM 17080 C CA . HIS B 1 1056 ? -23.113 49.905 24.359 1 78.59 1056 HIS B CA 1
ATOM 17081 C C . HIS B 1 1056 ? -23.384 50.891 23.227 1 78.59 1056 HIS B C 1
ATOM 17083 O O . HIS B 1 1056 ? -24.403 51.584 23.233 1 78.59 1056 HIS B O 1
ATOM 17089 N N . SER B 1 1057 ? -22.408 50.996 22.376 1 71.2 1057 SER B N 1
ATOM 17090 C CA . SER B 1 1057 ? -22.583 51.889 21.235 1 71.2 1057 SER B CA 1
ATOM 17091 C C . SER B 1 1057 ? -23.797 51.491 20.402 1 71.2 1057 SER B C 1
ATOM 17093 O O . SER B 1 1057 ? -24.517 52.352 19.894 1 71.2 1057 SER B O 1
ATOM 17095 N N . ALA B 1 1058 ? -23.981 50.223 20.333 1 68.98 1058 ALA B N 1
ATOM 17096 C CA . ALA B 1 1058 ? -25.156 49.735 19.615 1 68.98 1058 ALA B CA 1
ATOM 17097 C C . ALA B 1 1058 ? -26.442 50.132 20.335 1 68.98 1058 ALA B C 1
ATOM 17099 O O . ALA B 1 1058 ? -27.435 50.484 19.694 1 68.98 1058 ALA B O 1
ATOM 17100 N N . SER B 1 1059 ? -26.418 50.25 21.713 1 60.49 1059 SER B N 1
ATOM 17101 C CA . SER B 1 1059 ? -27.567 50.63 22.528 1 60.49 1059 SER B CA 1
ATOM 17102 C C . SER B 1 1059 ? -27.836 52.128 22.44 1 60.49 1059 SER B C 1
ATOM 17104 O O . SER B 1 1059 ? -28.992 52.557 22.432 1 60.49 1059 SER B O 1
ATOM 17106 N N . GLU B 1 1060 ? -26.757 52.943 22.644 1 53.16 1060 GLU B N 1
ATOM 17107 C CA . GLU B 1 1060 ? -26.905 54.394 22.563 1 53.16 1060 GLU B CA 1
ATOM 17108 C C . GLU B 1 1060 ? -27.442 54.819 21.2 1 53.16 1060 GLU B C 1
ATOM 17110 O O . GLU B 1 1060 ? -28.219 55.771 21.102 1 53.16 1060 GLU B O 1
ATOM 17115 N N . TYR B 1 1061 ? -26.97 54.101 20.352 1 44.72 1061 TYR B N 1
ATOM 17116 C CA . TYR B 1 1061 ? -27.507 54.391 19.027 1 44.72 1061 TYR B CA 1
ATOM 17117 C C . TYR B 1 1061 ? -29.024 54.246 19.009 1 44.72 1061 TYR B C 1
ATOM 17119 O O . TYR B 1 1061 ? -29.718 55.006 18.33 1 44.72 1061 TYR B O 1
ATOM 17127 N N . PHE B 1 1062 ? -29.59 53.326 19.883 1 41.79 1062 PHE B N 1
ATOM 17128 C CA . PHE B 1 1062 ? -31.034 53.128 19.917 1 41.79 1062 PHE B CA 1
ATOM 17129 C C . PHE B 1 1062 ? -31.698 54.147 20.835 1 41.79 1062 PHE B C 1
ATOM 17131 O O . PHE B 1 1062 ? -32.837 54.556 20.597 1 41.79 1062 PHE B O 1
ATOM 17138 N N . ARG B 1 1063 ? -31.25 54.635 21.976 1 38.35 1063 ARG B N 1
ATOM 17139 C CA . ARG B 1 1063 ? -31.915 55.545 22.903 1 38.35 1063 ARG B CA 1
ATOM 17140 C C . ARG B 1 1063 ? -32.059 56.937 22.295 1 38.35 1063 ARG B C 1
ATOM 17142 O O . ARG B 1 1063 ? -32.713 57.808 22.873 1 38.35 1063 ARG B O 1
ATOM 17149 N N . ILE B 1 1064 ? -31.161 57.41 21.447 1 31.06 1064 ILE B N 1
ATOM 17150 C CA . ILE B 1 1064 ? -31.466 58.769 21.013 1 31.06 1064 ILE B CA 1
ATOM 17151 C C . ILE B 1 1064 ? -32.888 58.827 20.46 1 31.06 1064 ILE B C 1
ATOM 17153 O O . ILE B 1 1064 ? -33.44 57.807 20.042 1 31.06 1064 ILE B O 1
ATOM 17157 N N . ASP B 1 1065 ? -33.614 60.258 20.027 1 28.15 1065 ASP B N 1
ATOM 17158 C CA . ASP B 1 1065 ? -34.942 60.826 19.818 1 28.15 1065 ASP B CA 1
ATOM 17159 C C . ASP B 1 1065 ? -35.717 60.04 18.763 1 28.15 1065 ASP B C 1
ATOM 17161 O O . ASP B 1 1065 ? -36.54 60.605 18.04 1 28.15 1065 ASP B O 1
ATOM 17165 N N . GLY B 1 1066 ? -35.919 58.755 18.658 1 28.18 1066 GLY B N 1
ATOM 17166 C CA . GLY B 1 1066 ? -36.56 58.136 17.509 1 28.18 1066 GLY B CA 1
ATOM 17167 C C . GLY B 1 1066 ? -35.85 58.427 16.201 1 28.18 1066 GLY B C 1
ATOM 17168 O O . GLY B 1 1066 ? -36.331 58.05 15.13 1 28.18 1066 GLY B O 1
ATOM 17169 N N . THR B 1 1067 ? -35.17 59.698 15.962 1 23.94 1067 THR B N 1
ATOM 17170 C CA . THR B 1 1067 ? -34.493 60.263 14.8 1 23.94 1067 THR B CA 1
ATOM 17171 C C . THR B 1 1067 ? -33.045 59.787 14.732 1 23.94 1067 THR B C 1
ATOM 17173 O O . THR B 1 1067 ? -32.386 59.64 15.763 1 23.94 1067 THR B O 1
ATOM 17176 N N . TRP B 1 1068 ? -32.677 59.075 13.693 1 27.23 1068 TRP B N 1
ATOM 17177 C CA . TRP B 1 1068 ? -31.405 58.445 13.352 1 27.23 1068 TRP B CA 1
ATOM 17178 C C . TRP B 1 1068 ? -30.279 59.473 13.32 1 27.23 1068 TRP B C 1
ATOM 17180 O O . TRP B 1 1068 ? -30.384 60.496 12.639 1 27.23 1068 TRP B O 1
ATOM 17190 N N . HIS B 1 1069 ? -29.769 60.118 14.41 1 25.25 1069 HIS B N 1
ATOM 17191 C CA . HIS B 1 1069 ? -28.652 61.032 14.202 1 25.25 1069 HIS B CA 1
ATOM 17192 C C . HIS B 1 1069 ? -27.393 60.278 13.788 1 25.25 1069 HIS B C 1
ATOM 17194 O O . HIS B 1 1069 ? -27.112 59.196 14.308 1 25.25 1069 HIS B O 1
ATOM 17200 N N . GLN B 1 1070 ? -26.822 60.455 12.511 1 27.42 1070 GLN B N 1
ATOM 17201 C CA . GLN B 1 1070 ? -25.64 60.014 11.777 1 27.42 1070 GLN B CA 1
ATOM 17202 C C . GLN B 1 1070 ? -24.371 60.231 12.596 1 27.42 1070 GLN B C 1
ATOM 17204 O O . GLN B 1 1070 ? -23.726 61.275 12.486 1 27.42 1070 GLN B O 1
ATOM 17209 N N . SER B 1 1071 ? -24.218 60.047 13.869 1 24.93 1071 SER B N 1
ATOM 17210 C CA . SER B 1 1071 ? -22.9 60.456 14.341 1 24.93 1071 SER B CA 1
ATOM 17211 C C . SER B 1 1071 ? -21.804 59.567 13.763 1 24.93 1071 SER B C 1
ATOM 17213 O O . SER B 1 1071 ? -22.013 58.369 13.559 1 24.93 1071 SER B O 1
ATOM 17215 N N . ASN B 1 1072 ? -20.727 60.092 13.048 1 27.19 1072 ASN B N 1
ATOM 17216 C CA . ASN B 1 1072 ? -19.445 59.761 12.436 1 27.19 1072 ASN B CA 1
ATOM 17217 C C . ASN B 1 1072 ? -18.608 58.861 13.34 1 27.19 1072 ASN B C 1
ATOM 17219 O O . ASN B 1 1072 ? -17.39 58.767 13.173 1 27.19 1072 ASN B O 1
ATOM 17223 N N . ARG B 1 1073 ? -19.013 58.514 14.532 1 30.7 1073 ARG B N 1
ATOM 17224 C CA . ARG B 1 1073 ? -18.014 57.929 15.42 1 30.7 1073 ARG B CA 1
ATOM 17225 C C . ARG B 1 1073 ? -17.691 56.495 15.013 1 30.7 1073 ARG B C 1
ATOM 17227 O O . ARG B 1 1073 ? -17.996 55.552 15.746 1 30.7 1073 ARG B O 1
ATOM 17234 N N . ARG B 1 1074 ? -17.881 56.075 13.922 1 32.07 1074 ARG B N 1
ATOM 17235 C CA . ARG B 1 1074 ? -17.784 54.67 13.541 1 32.07 1074 ARG B CA 1
ATOM 17236 C C . ARG B 1 1074 ? -16.33 54.21 13.511 1 32.07 1074 ARG B C 1
ATOM 17238 O O . ARG B 1 1074 ? -16.025 53.072 13.874 1 32.07 1074 ARG B O 1
ATOM 17245 N N . THR B 1 1075 ? -15.397 54.971 12.866 1 31.3 1075 THR B N 1
ATOM 17246 C CA . THR B 1 1075 ? -14.071 54.528 12.45 1 31.3 1075 THR B CA 1
ATOM 17247 C C . THR B 1 1075 ? -13.15 54.373 13.657 1 31.3 1075 THR B C 1
ATOM 17249 O O . THR B 1 1075 ? -12.178 53.615 13.609 1 31.3 1075 THR B O 1
ATOM 17252 N N . ALA B 1 1076 ? -13.337 55.07 14.718 1 28.55 1076 ALA B N 1
ATOM 17253 C CA . ALA B 1 1076 ? -12.282 55.168 15.724 1 28.55 1076 ALA B CA 1
ATOM 17254 C C . ALA B 1 1076 ? -12.204 53.895 16.562 1 28.55 1076 ALA B C 1
ATOM 17256 O O . ALA B 1 1076 ? -11.115 53.47 16.957 1 28.55 1076 ALA B O 1
ATOM 17257 N N . ASP B 1 1077 ? -13.319 53.315 16.819 1 29.44 1077 ASP B N 1
ATOM 17258 C CA . ASP B 1 1077 ? -13.221 52.206 17.763 1 29.44 1077 ASP B CA 1
ATOM 17259 C C . ASP B 1 1077 ? -12.7 50.945 17.078 1 29.44 1077 ASP B C 1
ATOM 17261 O O . ASP B 1 1077 ? -12.083 50.093 17.72 1 29.44 1077 ASP B O 1
ATOM 17265 N N . ILE B 1 1078 ? -12.951 50.783 15.814 1 31.73 1078 ILE B N 1
ATOM 17266 C CA . ILE B 1 1078 ? -12.353 49.642 15.13 1 31.73 1078 ILE B CA 1
ATOM 17267 C C . ILE B 1 1078 ? -10.836 49.802 15.088 1 31.73 1078 ILE B C 1
ATOM 17269 O O . ILE B 1 1078 ? -10.097 48.828 15.252 1 31.73 1078 ILE B O 1
ATOM 17273 N N . ASP B 1 1079 ? -10.254 51.047 14.948 1 31.46 1079 ASP B N 1
ATOM 17274 C CA . ASP B 1 1079 ? -8.817 51.294 14.876 1 31.46 1079 ASP B CA 1
ATOM 17275 C C . ASP B 1 1079 ? -8.136 50.965 16.202 1 31.46 1079 ASP B C 1
ATOM 17277 O O . ASP B 1 1079 ? -6.97 50.564 16.224 1 31.46 1079 ASP B O 1
ATOM 17281 N N . LYS B 1 1080 ? -8.826 51.105 17.277 1 34.73 1080 LYS B N 1
ATOM 17282 C CA . LYS B 1 1080 ? -8.178 50.771 18.543 1 34.73 1080 LYS B CA 1
ATOM 17283 C C . LYS B 1 1080 ? -7.92 49.271 18.649 1 34.73 1080 LYS B C 1
ATOM 17285 O O . LYS B 1 1080 ? -6.981 48.844 19.325 1 34.73 1080 LYS B O 1
ATOM 17290 N N . MET B 1 1081 ? -8.757 48.526 18.091 1 31.05 1081 MET B N 1
ATOM 17291 C CA . MET B 1 1081 ? -8.61 47.081 18.246 1 31.05 1081 MET B CA 1
ATOM 17292 C C . MET B 1 1081 ? -7.499 46.548 17.347 1 31.05 1081 MET B C 1
ATOM 17294 O O . MET B 1 1081 ? -7.001 45.441 17.559 1 31.05 1081 MET B O 1
ATOM 17298 N N . GLN B 1 1082 ? -7.255 47.152 16.15 1 31.65 1082 GLN B N 1
ATOM 17299 C CA . GLN B 1 1082 ? -6.103 46.702 15.375 1 31.65 1082 GLN B CA 1
ATOM 17300 C C . GLN B 1 1082 ? -4.826 46.752 16.209 1 31.65 1082 GLN B C 1
ATOM 17302 O O . GLN B 1 1082 ? -3.882 46.002 15.954 1 31.65 1082 GLN B O 1
ATOM 17307 N N . ASP B 1 1083 ? -4.736 47.717 17.108 1 30.06 1083 ASP B N 1
ATOM 17308 C CA . ASP B 1 1083 ? -3.542 47.782 17.946 1 30.06 1083 ASP B CA 1
ATOM 17309 C C . ASP B 1 1083 ? -3.441 46.558 18.853 1 30.06 1083 ASP B C 1
ATOM 17311 O O . ASP B 1 1083 ? -2.443 46.38 19.555 1 30.06 1083 ASP B O 1
ATOM 17315 N N . LEU B 1 1084 ? -4.533 46.007 19.191 1 29.15 1084 LEU B N 1
ATOM 17316 C CA . LEU B 1 1084 ? -4.364 44.87 20.09 1 29.15 1084 LEU B CA 1
ATOM 17317 C C . LEU B 1 1084 ? -3.64 43.726 19.388 1 29.15 1084 LEU B C 1
ATOM 17319 O O . LEU B 1 1084 ? -3.137 42.81 20.043 1 29.15 1084 LEU B O 1
ATOM 17323 N N . SER B 1 1085 ? -4.022 43.47 18.18 1 29.44 1085 SER B N 1
ATOM 17324 C CA . SER B 1 1085 ? -3.348 42.349 17.532 1 29.44 1085 SER B CA 1
ATOM 17325 C C . SER B 1 1085 ? -1.984 42.763 16.989 1 29.44 1085 SER B C 1
ATOM 17327 O O . SER B 1 1085 ? -1.352 42.01 16.246 1 29.44 1085 SER B O 1
ATOM 17329 N N . SER B 1 1086 ? -1.808 44.171 16.749 1 23.54 1086 SER B N 1
ATOM 17330 C CA . SER B 1 1086 ? -0.478 44.513 16.254 1 23.54 1086 SER B CA 1
ATOM 17331 C C . SER B 1 1086 ? 0.609 44.007 17.195 1 23.54 1086 SER B C 1
ATOM 17333 O O . SER B 1 1086 ? 0.526 44.2 18.41 1 23.54 1086 SER B O 1
ATOM 17335 N N . PRO B 1 1087 ? 1.245 43.086 16.8 1 23.91 1087 PRO B N 1
ATOM 17336 C CA . PRO B 1 1087 ? 2.409 42.955 17.679 1 23.91 1087 PRO B CA 1
ATOM 17337 C C . PRO B 1 1087 ? 3.048 44.301 18.016 1 23.91 1087 PRO B C 1
ATOM 17339 O O . PRO B 1 1087 ? 2.885 45.27 17.27 1 23.91 1087 PRO B O 1
ATOM 17342 N N . VAL B 1 1088 ? 3.344 44.74 19.218 1 19 1088 VAL B N 1
ATOM 17343 C CA . VAL B 1 1088 ? 4.383 45.764 19.194 1 19 1088 VAL B CA 1
ATOM 17344 C C . VAL B 1 1088 ? 5.294 45.549 17.988 1 19 1088 VAL B C 1
ATOM 17346 O O . VAL B 1 1088 ? 5.685 44.417 17.692 1 19 1088 VAL B O 1
#

Foldseek 3Di:
DPPPPPPDPDDPPVVVVCVVCVVVVVVVVVPVFDAPQAQHAFPVPPPPFGFFKFFPVDDPTHGGGLVVVLVVCLVPQQTWIFGHDPVVGTTDTARNQPHPPRPWFEQDPNRDDAPCCVVPPQDFDFAWEQEQQAIDGTTYGYHPPCPDDPQVSCVVVQWHFLDDPDGRYTYHVRRLVVCLVCCLVQVDDLQVSNQVRLCSVPVPPSVVGDRCSVSVLVSSLVVLVVVLCLLQCVVLVLCVQPVLAPPSASFQDDLLADADSFLDDLVVLVPDDPLQLLQHAWEKFKDWDQLLFAFPDPFPPPQAAPCCQRYQEHRPVVLVVLVVVCVPDDDPQPDDQPFPQPVQSVVLPQVVQPRTQFRTKMFMATLLLATQHMYTHRRPDTLSRVLVRVLSSCNNSSPDFLVSLQSYEYEYEYQSQVRSLPCVLVVQCVDPVRVRCSNRSPRYQYAYAQQRQQSGPPQRLCRHHLLLDRSSFPRRSPSPCVCCVSVSSNSVVLRHHRPNVSVSSSRSSSSVVSVVCLLCVLVVLLVLLLVLLVLLLVLLLQLLLLCQQPLVCLVVLVPADSPDWDQDPNHTDHLQAQDVVLQDALVQLLVVLVCVVCVLPPPPVVVDDQPQVCLLCQCADDDGQRLVLLLLLLLLLLVLLVVLCVVPVDPVSVVVNVVSLVVNLVSLVVLVVSCVRNQVLCVVVQVPWDPVCSPPPVSPTDSPACLVDAPVVCVVSVNLVVLVSNLVRLVLVLQVLLVSLLLLLLSLLSLVVNCVVPVPPDPDCVVSVVSNSVSVSSNSSSLVSNQVSVSSNVRSPPPQVPQQRHRDDPQQQDDDRSNRRDHPCVLVRDHHCSRSTPNHDSLLPPPDDDPDDDDDPPPDDDDDDDDDDDDDDPDDPCVCVVVCVVVCCPPVPPPDSSVSSVVSSSSSSSSSSVSSSSSSLSSSLNSVSSLSSSLSNLQSQLVSLQVSLVVCVVPNVSNVSSNVRSVVSLVSSVVSQVSCVVSQEHEDDPDPNPPDPPPPDDDCCVPPPPPPPVVPPPPDDPQPPVQGHYDYPVCSVVLSVVLVVVSVVLVVCSSVVSNVCVPPPSNRDPPPPPPPSSVVVVVSSRRD/DPPPPPPDPDDPPVVVVCVVCVVVVVVVVVPVFDAPQAQHAFPVPPPPFGFFWFFPVDDPTHGGGLVVVLVVCLVPQQTWIFGHDPVVGTTDTARNQPHPPRPWFEQDPNRDHAPVCVVPPQDFDFAWEQEQQAIDGTTYGYHPPCPDDPQVSCVVVQWHFLDDPDGRYTYHVRRLVVCLVCCLVQVDDLQVSNQVRLCSVPVPPSVVGDRCSVSVLVSSLVVLVVVLCLLQCVVLVLCVQPVLAPPSASFQDDLLADADSFLDDLVVLVPDDPLQLLQHAWEKFKDWDQLLFAFPDPFPPPQAAPCCQRYQEHRPVVLVVLVVVCVPDDDPQPDDQPFPQPVLSVVLPQVVQPRTQFRTKMFMATLLLATQHMYTHRRPDTLSRVLVRVLSSCNNSSNQALVSLQSYEYEYEYQSQVSSLPCVLVVQCVDPVRNSCSNNSPRYQYAYAQQRQQSGPPQRLCRHHLLLDRSSFPRRSPSNCVCCVSQSSNSVVLRHHRPNVSVSSSRSSSRVVSVVCLLCVLVVLLVLLLVLLVLLLVLLLQLLLLCQVPLVCLVVLVPADSPDWDQDPNHTDHLQAQDVVLQDALVQLLVVLVCVVCVLPDPPVVVDDQPQVCLLVQCADDDGQRLVLVLLLLLLLLVLLVVLCVVPVDPVSVVVNVVSLVVNLVSLVVLVVSCVRPQVLCVVVQVPWDPVCSPPPVSPTDSPACLVDAPVVCVVSVNLVVLVRNLVRLLLVLLVLLVSLLLLLLSLLSLVVNCVVPVPPDPDCVVSVVSNSVSVSVNSSSLVSNQVSVSSNVRSPPPQVNQARHRDDPQQQDDDRSNRRDHPCVLVRDHHCSRSTPHHPSLVPPPDDPPPPDDDPDPDDDDDDDDDDDDDDDDDPCVCVVVCVVVVPPPVDDPDSSVSSVVSSSSSSSSSSVSSSSSSLSSSLNSVSSLSSSLSNLQSQLVSLQVSLVVCVVPNVSSVSSNVRSVVSLVSSVVSQVSCVVSQEHEDDPDDNPPDPPPPPDPCCVPPPPPPPVVPPPPDDPPPPVQGHYDYPVCSVVLSVVLVVVSVVLVVCSSVVSNVCVPPPSRRPPPPPPPPSSVVVVVSSRRD

InterPro domains:
  IPR040521 Kyakuja-Dileera-Zisupton transposase [PF18758] (280-514)
  IPR041457 CxC2-like cysteine cluster, KDZ transposase-associated [PF18803] (105-202)

Sequence (2176 aa):
MAKDTEPEEPLPQLFQDFEAKKELIANILFQQNTAEGLGEACPCGTLAATRTTMCRECWNYSAACSTCFIKSHVHSPMHWADVWSPDRGFFLRHDISALPDSPGIYLGHGGSPCPNVALGFVPKETFTIIDTNGIHSTKVQFCSCGIGDRAEQLLNARLFPGTFRRPRLAFSFAMLHDFHVHHLTSALPAYDYIAALRHLTDGFFFKDAANPYDQFRDVFKMWRILEAEMRAGQLHGIDQFFPRRPPGNLAVMCPACIEFGVNTTDAEHAVCDPSLRHLYQLLFTADGNFQANHYLKTNDPKLISFYRGRAFFPGDPQYRVFARRVKKDGPGTEQKTTCSYLNAINKQEKKKFIGTDISGILNIQCSHVFVVSTVDLQYGERFLNTDYAWHHAFLQRGLPTKEELKNLSGLFSYDIGCSYEVYAHSRFLAREELSDVADVVAKFEYCVPLVHVSNHKDNCMYLYSSAYKTCAGHFHGETAEHVWPYSNQFGGQGRQMCNGNRHDLYIDMFNYWNFMKLVQLGAQLYNDLIRAAALKDEKLHIFISHCVSYSDKVVEWNQLSRDERVTRRKEVCCVYRHTPSKLPSQTRIYQALVQKAEGKSMPLLLKHSISARNLQYAFIMLPGDSLLILIANTRQQIICTRAAYLQHETPTLAKKLKELRDMLNTTLTRLRAVQAQVTPQVAEDMEDVDPSLENDTPEDLPLFLPSHYNPADRLAKGLTALGSLEYQMLEGAAYDSLAKLRTIVRLLSAMGTDSKKNDYGQARHTRSKTQMIDSNIRFETCMAQYNATRKAMISLGLPEDDPTLKKMDRNATRRKSTTENRAPGDTYRTDGLLWTGDAIDAGNRLTHRPLINKQSTSATDAVGTQSSQPKKRVSNAEVNAFLEEGKFQALQGRMSIANVYDTSGNRVQWFRAEADMIRWQEEWERKLIEFLRTIRHYDKMADVWESLAGSSRSSPGKAAVAMKASRRYLELGRRCDNIFRQAGYVYQRPRPTPRAFNGTTQQSLDPAVPEQAVDSSDAGCRISDDECQTLEDSTIIPFIQSARNTLSAVIHDAIHSASEYFRIDGTWHQSNRRTADIDKMQDLSSPVMAKDTEPEEPLPQLFQDFEAKKELIANILFQQNTAEGLGEACPCGTLAATRTTMCRECWNYSAACSTCFIKSHVHSPMHWADVWSPDRGFFLRHDISALPDSPGIYLGHGGSPCPNVALGFVPKETFTIIDTNGIHSTKVQFCSCGIGDRAEQLLNARLFPGTFRRPRLAFSFAMLHDFHVHHLTSALPAYDYIAALRHLTDGFFFKDAANPYDQFRDVFKMWRILEAEMRAGQLHGIDQFFPRRPPGNLAVMCPACIEFGVNTTDAEHAVCDPSLRHLYQLLFTADGNFQANHYLKTNDPKLISFYRGRAFFPGDPQYRVFARRVKKDGPGTEQKTTCSYLNAINKQEKKKFIGTDISGILNIQCSHVFVVSTVDLQYGERFLNTDYAWHHAFLQRGLPTKEELKNLSGLFSYDIGCSYEVYAHSRFLAREELSDVADVVAKFEYCVPLVHVSNHKDNCMYLYSSAYKTCAGHFHGETAEHVWPYSNQFGGQGRQMCNGNRHDLYIDMFNYWNFMKLVQLGAQLYNDLIRAAALKDEKLHIFISHCVSYSDKVVEWNQLSRDERVTRRKEVCCVYRHTPSKLPSQTRIYQALVQKAEGKSMPLLLKHSISARNLQYAFIMLPGDSLLILIANTRQQIICTRAAYLQHETPTLAKKLKELRDMLNTTLTRLRAVQAQVTPQVAEDMEDVDPSLENDTPEDLPLFLPSHYNPADRLAKGLTALGSLEYQMLEGAAYDSLAKLRTIVRLLSAMGTDSKKNDYGQARHTRSKTQMIDSNIRFETCMAQYNATRKAMISLGLPEDDPTLKKMDRNATRRKSTTENRAPGDTYRTDGLLWTGDAIDAGNRLTHRPLINKQSTSATDAVGTQSSQPKKRVSNAEVNAFLEEGKFQALQGRMSIANVYDTSGNRVQWFRAEADMIRWQEEWERKLIEFLRTIRHYDKMADVWESLAGSSRSSPGKAAVAMKASRRYLELGRRCDNIFRQAGYVYQRPRPTPRAFNGTTQQSLDPAVPEQAVDSSDAGCRISDDECQTLEDSTIIPFIQSARNTLSAVIHDAIHSASEYFRIDGTWHQSNRRTADIDKMQDLSSPV

Secondary structure (DSSP, 8-state):
---------PPPHHHHHHHHHHHHHHHHHHHTTS-TTTTSBPTT--TT-B--EE-SSSTTPPPB-HHHHHHHTTT-TTS-EEEEETTTTEEEEE-GGGSTT---EE-SGGGSPPTTTTTS--PPEEEEEEETTEEEEEEEE---SSS--HHHHHHHTTEEES-SSS-SEEEEHHHHHHHHHHHHHH---HHHHHHHHHHHH-SSSGGGS---HHHHHHHHHHHHHHHHHHHHTGGGTGGGG-TTSPTT--PPPPSSS--BTTTB-HHHHHT--GGGGGGGEEEEEEEEETTS-EE-----TT---SSTTSSSSPPHHHHHHHHHHHHHH-TTTT---S-TT-HHHHT--GGGGTTEEE-EEEEEEETT--EEEEEEESSS--HHHHHHHHHHHHHHTT---TTGGGG-EEEEEETTHHHHGGGHHHHHHH-TTTGGGHHHHHHEEEE--TTTGGGS-HHHHHHH-GGGSTT-TT--S-GGGGGHHHHGGGHHHHHHS-HHHHHHHHHHHHHHHHHHHHHHHHHHHHHHHHHHHHHHHHHHHHHHHHHHHTTTTHHHHHTS-SS--EEETTEEE-TTS--GGG---HHHHHHHHHHHHHSS---GGGTS---GGGHHHHHHT-SSS-HHHHHHHHHHHHHHHHHHHHHH--HHHHHHHHHHHHHHHHHHHHHHHHHHHH-GGGHHHHHTS-THHHHH-GGGS----GGGS-HHHHHHTT-HHHHHHHHHHHHHHHHHHHHHHHHHHHHHHHHHHHHHHHSTT-S--HHHHHHHHHHHHHHHHHHHHHHHHHHHHHHTT--TT-SSS----TGGG----SSSPPPTTTTT----HHHHSS---TT--------------------------------GGGGGGTTGGGTHHHHS----HHHHHHHHHHHHHHHHHHHHHHHHHHHHHHHHHHHHHHHHHHHHHHHHHHHHHHHTTTSHHHHHHHHHHHHHHHHHHHHHHHHHHHTTEEE--SS-----------------------S---------GGGSEEE-TTTHHHHHHHHHHHHHHHHHHHHHHHHHHHHSSSS----STHHHHHHHHHHHHS--/---------PPPHHHHHHHHHHHHHHHHHHHTTS-TTTTSBPTT--TT-B--EE-SSSTTPPPB-HHHHHHHTTT-TTSPEEEEETTTTEEEEE-GGGSTT---EEPSGGGSPPTTTTTS--PPEEEEEEETTEEEEEEEE---SSS--HHHHHHHTTEEES-SSS-SEEEEHHHHHHHHHHHHHH---HHHHHHHHHHHH-SS-GGGS---HHHHHHHHHHHHHHHHHHHHTGGGTGGGG-TTSPTT--PPPPSSS--BTTTB-HHHHHT--GGGGGGGEEEEEEEEETTS-EE-----TT---SSTTSSSSPPHHHHHHHHHHHHHH-TTTT---S-TT-HHHHT--GGGGTTEEE-EEEEEEETT--EEEEEEESSS--HHHHHHHHHHHHHHTT---HHHHTT-EEEEEETTHHHHGGGHHHHHHH-TTTGGGHHHHHHEEEE--TTTGGGS-HHHHHHH-GGGSTT-TT----GGGGGHHHHGGGHHHHHHS-HHHHHHHHHHHHHHHHHHHHHHHHHHHHHHHHHHHHHHHHHHHHHHHHHHHTTTTHHHHHTS-SS--EEETTEEE-TTS--GGG---HHHHHHHHHHHHHSS---GGGTS---GGGHHHHHHT-SSS-HHHHHHHHHHHHHHHHHHHHHH--HHHHHHHHHHHHHHHHHHHHHHHHHHHH-GGGHHHHTTS-THHHHH-GGGS----GGGS-HHHHHHTT-HHHHHHHHHHHHHHHHHHHHHHHHHHHHHHHHHHHHHHHSTT-S--HHHHHHHHHHHHHHHHHHHHHHHHHHHHHHTT--TT-SSS----TTTT----SSSPPPTTTTT----HHHHSS---TT--------------------------------GGGGGGTTGGGGGGTSS----HHHHHHHHHHHHHHHHHHHHHHHHHHHHHHHHHHHHHHHHHHHHHHHHHHHHHHHTTTSHHHHHHHHHHHHHHHHHHHHHHHHHHHTTEEE--SS-----------------------S---------GGGSEEE-TTTHHHHHHHHHHHHHHHHHHHHHHHHHHHHSSSS-----TTHHHHHHHHHHHS--

Radius of gyration: 46.8 Å; Cα contacts (8 Å, |Δi|>4): 2941; chains: 2; bounding box: 109×149×97 Å

pLDDT: mean 76.92, std 22.66, range [15.14, 98.25]

Solvent-accessible surface area (backbone atoms only — not comparable to full-atom values): 120561 Å² total; per-residue (Å²): 131,85,80,78,67,74,74,77,65,68,56,54,69,72,54,47,54,42,65,74,39,41,68,60,53,50,50,54,60,26,42,66,52,50,64,76,62,64,74,32,75,30,88,84,67,55,85,92,36,35,8,38,27,32,40,86,84,38,46,56,50,66,56,24,18,58,65,60,49,51,66,75,25,66,38,44,59,85,51,57,33,32,34,54,34,80,92,65,49,30,64,42,81,33,47,49,41,74,38,76,89,44,86,44,47,38,40,47,80,62,46,36,75,52,80,70,45,72,80,50,85,69,71,69,37,68,28,38,42,38,44,81,72,16,66,40,75,37,30,39,31,79,51,86,83,70,87,52,55,72,42,51,44,35,44,73,66,46,22,48,48,59,42,71,86,78,56,54,37,29,34,29,52,67,30,55,51,51,48,50,46,39,24,68,56,61,50,52,50,69,69,35,53,51,51,28,27,21,31,58,56,30,84,77,65,26,82,76,46,81,82,60,57,73,47,46,55,54,44,47,56,54,50,52,54,53,51,43,36,56,75,53,29,56,82,69,55,47,55,78,82,41,73,54,41,52,78,71,51,53,61,50,73,66,47,49,55,82,29,78,81,56,43,33,56,73,69,66,59,73,66,56,49,80,89,50,40,48,71,60,43,48,46,38,11,42,43,76,40,60,64,52,23,25,51,62,58,95,51,60,81,42,46,61,40,89,59,68,34,25,46,41,38,61,38,64,69,62,51,50,52,51,54,57,54,47,75,76,67,51,87,73,78,78,68,67,67,82,60,75,66,45,56,70,67,65,59,59,39,64,75,75,44,65,65,36,58,26,37,13,31,36,37,34,12,32,81,85,55,30,71,46,14,30,39,73,19,58,83,49,96,50,68,69,53,54,53,49,28,50,50,47,31,43,46,61,48,25,63,67,58,71,75,70,39,68,76,44,37,30,41,39,12,21,87,58,20,80,60,48,55,78,49,42,44,59,51,23,59,73,30,79,92,42,36,81,50,21,70,44,58,60,48,37,44,55,18,23,16,49,79,54,28,66,64,41,56,76,52,46,44,77,70,21,29,36,72,73,39,86,60,40,21,77,53,51,42,57,38,40,61,68,52,42,80,64,55,51,61,39,16,74,59,37,24,74,42,40,66,12,58,28,49,45,49,52,46,53,46,48,34,50,52,24,46,57,44,57,74,42,40,50,61,52,50,46,55,51,32,54,48,23,53,52,46,22,54,52,29,44,52,44,34,47,28,38,29,56,66,38,19,86,48,44,67,67,53,69,69,54,63,83,78,53,74,44,74,50,97,90,35,61,45,39,58,68,49,39,67,70,93,46,67,70,51,56,66,54,43,49,47,48,52,44,41,69,64,50,59,73,57,78,65,72,65,78,72,60,85,79,58,78,84,57,38,63,44,51,57,54,52,52,98,69,84,21,60,54,57,49,49,53,47,49,37,34,41,44,55,41,46,50,55,48,31,72,74,69,66,46,72,67,46,53,54,50,48,53,52,51,50,54,51,47,50,57,51,51,55,51,49,52,59,49,34,61,70,70,44,51,76,51,50,73,64,62,71,69,58,68,72,70,35,64,78,75,42,52,74,73,59,84,83,84,46,50,50,76,34,55,72,70,54,20,57,75,57,67,29,52,69,58,30,56,52,43,41,56,47,39,50,59,49,38,45,49,33,49,54,48,44,54,51,47,48,53,44,49,53,47,37,52,51,44,40,60,71,68,51,64,92,54,73,90,59,58,66,63,47,49,52,51,50,52,50,46,43,50,49,51,22,42,48,46,39,33,44,52,39,49,52,40,32,36,54,65,66,43,58,88,80,37,72,48,73,58,85,69,48,75,66,26,58,37,65,76,66,43,81,48,73,74,55,74,61,51,87,78,53,69,61,8,48,79,60,49,41,76,47,59,79,59,72,67,55,82,75,76,80,73,86,84,80,77,88,78,72,83,73,83,80,92,83,89,92,90,86,82,80,76,89,72,83,79,72,86,63,68,75,50,52,78,64,37,60,55,58,58,43,61,71,71,55,82,73,54,70,65,54,60,37,45,52,40,37,51,48,18,51,48,46,46,35,45,36,51,20,50,24,24,44,42,33,31,55,29,40,55,50,31,52,53,18,30,40,38,26,25,47,46,51,17,51,51,26,43,50,43,16,63,72,26,62,89,38,60,14,52,16,11,53,25,31,48,51,13,51,51,27,44,50,50,26,50,52,35,48,53,49,39,40,74,73,35,30,38,73,66,63,92,62,79,73,74,75,76,79,72,66,81,64,70,82,74,67,54,70,74,62,73,68,77,52,65,83,57,82,75,76,74,79,80,72,52,77,89,36,36,43,76,36,37,90,84,43,42,62,55,51,54,51,51,53,48,54,51,48,52,48,51,51,49,46,38,47,45,53,16,39,54,67,53,71,49,84,90,59,73,74,83,72,82,70,67,65,61,64,59,56,58,52,56,58,68,72,42,60,91,131,85,75,77,66,74,72,77,64,71,56,55,68,72,55,47,56,42,65,74,40,41,68,60,52,49,50,54,60,27,42,65,54,50,64,77,61,62,75,33,77,29,89,84,67,55,84,91,36,36,8,38,26,34,41,85,85,38,46,57,51,66,57,23,19,58,65,59,48,51,67,75,24,66,39,43,61,84,52,57,32,34,35,53,34,81,92,64,48,30,62,43,81,34,47,47,42,71,37,77,90,42,86,43,45,38,40,49,78,61,45,36,75,49,80,70,43,74,81,50,85,70,71,68,36,65,29,38,43,37,44,82,71,16,64,40,74,36,31,39,32,78,52,85,84,71,86,53,55,72,42,51,44,34,44,75,66,45,21,48,48,58,43,69,87,78,55,54,36,30,34,28,50,68,30,53,50,52,49,50,45,38,25,70,56,60,48,52,50,69,66,36,53,49,51,28,26,22,31,58,55,30,83,74,64,25,83,75,46,81,80,60,58,75,47,48,57,54,43,46,58,54,49,51,55,52,51,43,36,56,74,52,28,56,83,70,56,47,53,80,81,41,74,55,42,55,75,72,50,52,61,50,72,66,47,50,55,83,29,77,82,53,42,33,54,74,67,64,58,73,66,57,49,79,90,49,41,48,70,62,44,49,47,40,12,41,43,76,42,60,64,51,24,25,52,62,57,95,53,62,78,40,46,62,40,90,60,68,35,24,48,39,40,64,38,63,69,61,51,49,52,51,53,56,54,48,74,75,68,54,88,72,80,78,67,68,63,84,58,77,66,45,57,70,67,64,60,56,40,63,74,74,43,64,64,36,59,26,36,13,33,35,36,34,11,33,80,86,54,30,71,47,14,31,40,75,19,58,82,45,95,49,69,69,53,54,52,49,28,52,51,48,32,37,39,61,52,33,58,66,51,61,76,76,36,68,78,42,38,30,41,40,14,21,85,56,20,79,58,50,54,78,49,42,42,59,53,24,58,71,31,79,93,43,37,67,48,22,70,40,57,60,49,36,44,56,19,23,16,48,79,52,30,63,61,42,55,77,53,45,45,76,69,21,28,36,72,72,38,86,61,40,20,76,51,52,41,57,39,41,61,68,53,41,78,65,57,51,61,40,15,74,60,37,24,74,43,40,68,12,57,28,49,45,50,53,48,53,46,48,35,49,52,24,45,57,44,58,73,44,40,52,60,52,50,45,55,50,33,53,48,23,53,52,46,22,54,51,29,44,52,45,34,45,28,38,28,58,72,38,19,86,48,45,69,67,54,68,69,54,63,82,79,53,74,43,76,50,96,90,36,61,46,38,57,69,50,38,67,71,94,44,67,67,53,56,66,54,43,48,46,48,52,44,39,69,63,48,62,71,56,78,65,70,64,79,74,59,86,80,58,79,84,58,38,64,44,50,57,56,53,49,97,70,86,17,59,53,57,47,49,52,46,50,37,34,40,45,54,41,44,49,56,49,32,74,74,69,65,45,72,68,46,53,55,50,48,53,52,49,51,53,52,47,49,56,50,50,55,51,49,51,60,49,35,60,70,72,43,52,74,53,50,74,63,63,71,71,59,68,72,69,35,62,79,75,42,52,73,73,59,85,80,82,45,49,49,76,35,55,72,70,56,20,57,75,57,66,29,52,71,56,32,56,53,46,40,57,46,39,49,55,49,36,47,48,34,49,53,46,43,55,52,46,48,52,43,47,53,47,37,52,51,44,41,61,69,68,52,64,91,56,77,90,57,58,66,63,48,49,52,52,52,53,48,48,42,51,50,51,21,42,48,46,38,33,45,51,39,49,52,39,31,37,52,66,66,42,59,88,80,36,73,46,73,60,85,69,48,75,66,26,59,37,65,77,64,45,79,50,72,72,55,73,60,50,87,78,53,70,62,8,48,78,61,49,46,77,41,65,70,59,69,72,55,79,76,74,77,74,82,80,80,73,88,70,84,81,78,83,80,90,91,89,94,88,85,82,82,77,88,71,83,81,72,88,64,64,76,50,52,78,65,37,63,56,60,61,46,66,68,75,61,85,76,58,70,66,54,59,35,47,52,40,36,50,47,17,50,48,47,48,36,44,36,52,20,51,24,24,45,42,33,30,56,30,42,55,52,30,52,53,18,30,40,38,28,24,48,47,50,17,51,51,25,43,50,42,17,64,72,26,62,91,37,59,14,52,17,13,54,25,31,49,52,13,52,51,26,43,50,49,26,51,52,35,49,54,48,38,40,76,73,34,31,39,76,64,65,93,60,80,72,77,76,75,79,74,66,81,68,66,82,71,69,56,71,74,63,76,69,76,56,64,83,59,80,76,78,73,80,79,71,51,78,90,33,36,43,75,36,37,89,84,43,42,63,57,50,52,51,52,53,52,52,50,47,52,48,50,50,46,48,37,48,46,52,16,40,54,65,52,71,48,85,90,56,73,74,85,74,82,76,64,66,63,65,61,56,58,52,54,59,68,71,42,60,83

Organism: Coprinellus micaceus (NCBI:txid71717)